Protein 2CUE (pdb70)

Nearest PDB structures (foldseek):
  2cue-assembly1_A  TM=8.476E-01  e=3.199E-11  Homo sapiens
  8p7g-assembly1_A  TM=8.391E-01  e=2.201E-05  Homo sapiens
  2r5z-assembly1_A  TM=8.956E-01  e=1.218E-03  Drosophila melanogaster
  2da1-assembly1_A  TM=7.065E-01  e=2.478E-04  Homo sapiens
  2r5y-assembly1_A  TM=8.578E-01  e=1.475E-03  Drosophila melanogaster

GO terms:
  GO:1990837 sequence-specific double-stranded DNA binding (F, IDA)
  GO:0001568 blood vessel development (P, IMP)
  GO:0042593 glucose homeostasis (P, IMP)
  GO:0061072 iris morphogenesis (P, IMP)
  GO:0061303 cornea development in camera-type eye (P, IMP)
  GO:0001654 eye development (P, TAS)
  GO:0003677 DNA binding (F, TAS)
  GO:0003700 DNA-binding transcription factor activity (F, TAS)
  GO:0009887 animal organ morphogenesis (P, TAS)
  GO:0007417 central nervous system development (P, TAS)
  GO:0007601 visual perception (P, TAS)
  GO:0005515 protein binding (F, IPI)
  GO:0000785 chromatin (C, IDA)
  GO:0000978 RNA polymerase II cis-regulatory region sequence-specific DNA binding (F, IDA)
  GO:0000981 DNA-binding transcription factor activity, RNA polymerase II-specific (F, IDA)
  GO:0001228 DNA-binding transcription activator activity, RNA polymerase II-specific (F, IDA)
  GO:1902895 positive regulation of miRNA transcription (P, IDA)
  GO:0003322 pancreatic A cell development (P, IMP)
  GO:0045893 positive regulation of DNA-templated transcription (P, IMP)
  GO:0045944 positive regulation of transcription by RNA polymerase II (P, IMP)

Secondary structure (DSSP, 8-state):
--S--SS------S-HHHHHHHHHHHTT-SS--HHHHHHHHHHTT--HHHHHHHHHHHHHHHHHHHHHHHHH--SS----

Organism: Homo sapiens (NCBI:txid9606)

Sequence (80 aa):
GSSGSSGQRNRTSFTQEQIEALEKEFERTHYPDVFARERLAAKIDLPEARIQVWFSNRRAKWRREEKLRNQRRQSGPSSGGSSGSSGQRNRTSFTQEQIEALEKEFERTHYPDVFARERLAAKIDLPEARIQVWFSNRRAKWRREEKLRNQRRQSGPSSGGSSGSSGQRNRTSFTQEQIEALEKEFERTHYPDVFARERLAAKIDLPEARIQVWFSNRRAKWRREEKLRNQRRQSGPSSGGSSGSSGQRNRTSFTQEQIEALEKEFERTHYPDVFARERLAAKIDLPEARIQVWFSNRRAKWRREEKLRNQRRQSGPSSGGSSGSSGQRNRTSFTQEQIEALEKEFERTHYPDVFARERLAAKIDLPEARIQVWFSNRRAKWRREEKLRNQRRQSGPSSGGSSGSSGQRNRTSFTQEQIEALEKEFERTHYPDVFARERLAAKIDLPEARIQVWFSNRRAKWRREEKLRNQRRQSGPSSGGSSGSSGQRNRTSFTQEQIEALEKEFERTHYPDVFARERLAAKIDLPEARIQVWFSNRRAKWRREEKLRNQRRQSGPSSGGSSGSSGQRNRTSFTQEQIEALEKEFERTHYPDVFARERLAAKIDLPEARIQVWFSNRRAKWRREEKLRNQRRQSGPSSGGSSGSSGQRNRTSFTQEQIEALEKEFERTHYPDVFARERLAAKIDLPEARIQVWFSNRRAKWRREEKLRNQRRQSGPSSGGSSGSSGQRNRTSFTQEQIEALEKEFERTHYPDVFARERLAAKIDLPEARIQVWFSNRRAKWRREEKLRNQRRQSGPSSGGSSGSSGQRNRTSFTQEQIEALEKEFERTHYPDVFARERLAAKIDLPEARIQVWFSNRRAKWRREEKLRNQRRQSGPSSGGSSGSSGQRNRTSFTQEQIEALEKEFERTHYPDVFARERLAAKIDLPEARIQVWFSNRRAKWRREEKLRNQRRQSGPSSGGSSGSSGQRNRTSFTQEQIEALEKEFERTHYPDVFARERLAAKIDLPEARIQVWFSNRRAKWRREEKLRNQRRQSGPSSGGSSGSSGQRNRTSFTQEQIEALEKEFERTHYPDVFARERLAAKIDLPEARIQVWFSNRRAKWRREEKLRNQRRQSGPSSGGSSGSSGQRNRTSFTQEQIEALEKEFERTHYPDVFARERLAAKIDLPEARIQVWFSNRRAKWRREEKLRNQRRQSGPSSGGSSGSSGQRNRTSFTQEQIEALEKEFERTHYPDVFARERLAAKIDLPEARIQVWFSNRRAKWRREEKLRNQRRQSGPSSGGSSGSSGQRNRTSFTQEQIEALEKEFERTHYPDVFARERLAAKIDLPEARIQVWFSNRRAKWRREEKLRNQRRQSGPSSGGSSGSSGQRNRTSFTQEQIEALEKEFERTHYPDVFARERLAAKIDLPEARIQVWFSNRRAKWRREEKLRNQRRQSGPSSGGSSGSSGQRNRTSFTQEQIEALEKEFERTHYPDVFARERLAAKIDLPEARIQVWFSNRRAKWRREEKLRNQRRQSGPSSGGSSGSSGQRNRTSFTQEQIEALEKEFERTHYPDVFARERLAAKIDLPEARIQVWFSNRRAKWRREEKLRNQRRQSGPSSG

Radius of gyration: 16.97 Å; Cα contacts (8 Å, |Δi|>4): 33; chains: 1; bounding box: 34×49×39 Å

InterPro domains:
  IPR001356 Homeodomain [PF00046] (212-267)
  IPR001356 Homeodomain [PS50071] (208-268)
  IPR001356 Homeodomain [SM00389] (210-272)
  IPR001356 Homeodomain [cd00086] (212-269)
  IPR001523 Paired domain [PF00292] (4-128)
  IPR001523 Paired domain [PR00027] (8-23)
  IPR001523 Paired domain [PR00027] (26-44)
  IPR001523 Paired domain [PR00027] (46-63)
  IPR001523 Paired domain [PR00027] (64-81)
  IPR001523 Paired domain [PS51057] (4-130)
  IPR001523 Paired domain [SM00351] (4-128)
  IPR001523 Paired domain [cd00131] (5-131)
  IPR009057 Homedomain-like superfamily [SSF46689] (6-129)
  IPR009057 Homedomain-like superfamily [SSF46689] (191-269)
  IPR017970 Homeobox, conserved site [PS00027] (243-266)
  IPR036388 Winged helix-like DNA-binding domain superfamily [G3DSA:1.10.10.10] (1-72)
  IPR036388 Winged helix-like DNA-binding domain superfamily [G3DSA:1.10.10.10] (73-137)
  IPR043182 Paired DNA-binding site [PS00034] (38-54)
  IPR043565 PAX family [PTHR45636] (2-387)

Solvent-accessible surface area: 7142 Å² total; per-residue (Å²): 136,126,111,77,97,102,74,135,196,114,180,97,97,37,72,125,120,29,46,82,9,0,97,148,18,17,139,192,41,44,134,1,106,72,169,22,43,94,196,11,21,83,137,10,124,22,73,65,59,108,0,78,69,9,0,52,95,49,56,64,81,120,168,140,93,81,125,100,164,65,137,167,178,126,119,37,128,104,108,124

Foldseek 3Di:
DPDDDDDDDDDPPADPQLVVLLVVLCVVPLDQPCVRLVVSCVVRVHDSVVSVVVSVVVVVVCVVVVVVVVVVVPDDDDPD

CATH classification: 1.10.10.60

Structure (mmCIF, N/CA/C/O backbone):
data_2CUE
#
_entry.id   2CUE
#
loop_
_atom_site.group_PDB
_atom_site.id
_atom_site.type_symbol
_atom_site.label_atom_id
_atom_site.label_alt_id
_atom_site.label_comp_id
_atom_site.label_asym_id
_atom_site.label_entity_id
_atom_site.label_seq_id
_atom_site.pdbx_PDB_ins_code
_atom_site.Cartn_x
_atom_site.Cartn_y
_atom_site.Cartn_z
_atom_site.occupancy
_atom_site.B_iso_or_equiv
_atom_site.auth_seq_id
_atom_site.auth_comp_id
_atom_site.auth_asym_id
_atom_site.auth_atom_id
_atom_site.pdbx_PDB_model_num
ATOM 1 N N . GLY A 1 1 ? 13.680 6.466 27.174 1.00 0.00 1 GLY A N 1
ATOM 2 C CA . GLY A 1 1 ? 14.383 7.360 26.272 1.00 0.00 1 GLY A CA 1
ATOM 3 C C . GLY A 1 1 ? 14.022 8.815 26.498 1.00 0.00 1 GLY A C 1
ATOM 4 O O . GLY A 1 1 ? 13.050 9.120 27.189 1.00 0.00 1 GLY A O 1
ATOM 8 N N . SER A 1 2 ? 14.806 9.715 25.915 1.00 0.00 2 SER A N 1
ATOM 9 C CA . SER A 1 2 ? 14.567 11.146 26.060 1.00 0.00 2 SER A CA 1
ATOM 10 C C . SER A 1 2 ? 13.861 11.707 24.829 1.00 0.00 2 SER A C 1
ATOM 11 O O . SER A 1 2 ? 12.726 12.174 24.911 1.00 0.00 2 SER A O 1
ATOM 19 N N . SER A 1 3 ? 14.543 11.657 23.690 1.00 0.00 3 SER A N 1
ATOM 20 C CA . SER A 1 3 ? 13.984 12.163 22.442 1.00 0.00 3 SER A CA 1
ATOM 21 C C . SER A 1 3 ? 13.793 11.033 21.434 1.00 0.00 3 SER A C 1
ATOM 22 O O . SER A 1 3 ? 14.755 10.388 21.018 1.00 0.00 3 SER A O 1
ATOM 30 N N . GLY A 1 4 ? 12.543 10.798 21.046 1.00 0.00 4 GLY A N 1
ATOM 31 C CA . GLY A 1 4 ? 12.247 9.747 20.091 1.00 0.00 4 GLY A CA 1
ATOM 32 C C . GLY A 1 4 ? 11.570 10.273 18.841 1.00 0.00 4 GLY A C 1
ATOM 33 O O . GLY A 1 4 ? 11.893 11.360 18.363 1.00 0.00 4 GLY A O 1
ATOM 37 N N . SER A 1 5 ? 10.631 9.498 18.309 1.00 0.00 5 SER A N 1
ATOM 38 C CA . SER A 1 5 ? 9.910 9.889 17.102 1.00 0.00 5 SER A CA 1
ATOM 39 C C . SER A 1 5 ? 8.786 8.905 16.798 1.00 0.00 5 SER A C 1
ATOM 40 O O . SER A 1 5 ? 8.699 7.837 17.404 1.00 0.00 5 SER A O 1
ATOM 48 N N . SER A 1 6 ? 7.925 9.272 15.854 1.00 0.00 6 SER A N 1
ATOM 49 C CA . SER A 1 6 ? 6.803 8.424 15.470 1.00 0.00 6 SER A CA 1
ATOM 50 C C . SER A 1 6 ? 6.786 8.194 13.962 1.00 0.00 6 SER A C 1
ATOM 51 O O . SER A 1 6 ? 6.873 9.138 13.178 1.00 0.00 6 SER A O 1
ATOM 59 N N . GLY A 1 7 ? 6.674 6.930 13.564 1.00 0.00 7 GLY A N 1
ATOM 60 C CA . GLY A 1 7 ? 6.649 6.597 12.151 1.00 0.00 7 GLY A CA 1
ATOM 61 C C . GLY A 1 7 ? 7.888 7.074 11.421 1.00 0.00 7 GLY A C 1
ATOM 62 O O . GLY A 1 7 ? 7.883 8.145 10.813 1.00 0.00 7 GLY A O 1
ATOM 66 N N . GLN A 1 8 ? 8.952 6.281 11.482 1.00 0.00 8 GLN A N 1
ATOM 67 C CA . GLN A 1 8 ? 10.205 6.631 10.821 1.00 0.00 8 GLN A CA 1
ATOM 68 C C . GLN A 1 8 ? 10.726 5.464 9.990 1.00 0.00 8 GLN A C 1
ATOM 69 O O . GLN A 1 8 ? 10.617 4.305 10.392 1.00 0.00 8 GLN A O 1
ATOM 83 N N . ARG A 1 9 ? 11.293 5.777 8.829 1.00 0.00 9 ARG A N 1
ATOM 84 C CA . ARG A 1 9 ? 11.830 4.753 7.941 1.00 0.00 9 ARG A CA 1
ATOM 85 C C . ARG A 1 9 ? 13.292 4.465 8.265 1.00 0.00 9 ARG A C 1
ATOM 86 O O . ARG A 1 9 ? 14.134 5.361 8.234 1.00 0.00 9 ARG A O 1
ATOM 107 N N . ASN A 1 10 ? 13.587 3.207 8.578 1.00 0.00 10 ASN A N 1
ATOM 108 C CA . ASN A 1 10 ? 14.947 2.800 8.910 1.00 0.00 10 ASN A CA 1
ATOM 109 C C . ASN A 1 10 ? 15.604 2.085 7.733 1.00 0.00 10 ASN A C 1
ATOM 110 O O . ASN A 1 10 ? 16.741 2.383 7.368 1.00 0.00 10 ASN A O 1
ATOM 121 N N . ARG A 1 11 ? 14.879 1.140 7.143 1.00 0.00 11 ARG A N 1
ATOM 122 C CA . ARG A 1 11 ? 15.391 0.383 6.007 1.00 0.00 11 ARG A CA 1
ATOM 123 C C . ARG A 1 11 ? 14.247 -0.155 5.152 1.00 0.00 11 ARG A C 1
ATOM 124 O O . ARG A 1 11 ? 13.114 -0.280 5.618 1.00 0.00 11 ARG A O 1
ATOM 145 N N . THR A 1 12 ? 14.550 -0.470 3.897 1.00 0.00 12 THR A N 1
ATOM 146 C CA . THR A 1 12 ? 13.549 -0.991 2.976 1.00 0.00 12 THR A CA 1
ATOM 147 C C . THR A 1 12 ? 14.008 -2.303 2.349 1.00 0.00 12 THR A C 1
ATOM 148 O O . THR A 1 12 ? 15.197 -2.500 2.100 1.00 0.00 12 THR A O 1
ATOM 159 N N . SER A 1 13 ? 13.058 -3.198 2.096 1.00 0.00 13 SER A N 1
ATOM 160 C CA . SER A 1 13 ? 13.366 -4.493 1.501 1.00 0.00 13 SER A CA 1
ATOM 161 C C . SER A 1 13 ? 13.061 -4.490 0.006 1.00 0.00 13 SER A C 1
ATOM 162 O O . SER A 1 13 ? 13.919 -4.812 -0.815 1.00 0.00 13 SER A O 1
ATOM 170 N N . PHE A 1 14 ? 11.831 -4.122 -0.341 1.00 0.00 14 PHE A N 1
ATOM 171 C CA . PHE A 1 14 ? 11.411 -4.077 -1.736 1.00 0.00 14 PHE A CA 1
ATOM 172 C C . PHE A 1 14 ? 12.153 -2.978 -2.492 1.00 0.00 14 PHE A C 1
ATOM 173 O O . PHE A 1 14 ? 12.832 -2.145 -1.892 1.00 0.00 14 PHE A O 1
ATOM 190 N N . THR A 1 15 ? 12.019 -2.984 -3.815 1.00 0.00 15 THR A N 1
ATOM 191 C CA . THR A 1 15 ? 12.676 -1.991 -4.654 1.00 0.00 15 THR A CA 1
ATOM 192 C C . THR A 1 15 ? 11.656 -1.109 -5.365 1.00 0.00 15 THR A C 1
ATOM 193 O O . THR A 1 15 ? 10.550 -1.551 -5.674 1.00 0.00 15 THR A O 1
ATOM 204 N N . GLN A 1 16 ? 12.036 0.139 -5.619 1.00 0.00 16 GLN A N 1
ATOM 205 C CA . GLN A 1 16 ? 11.152 1.083 -6.293 1.00 0.00 16 GLN A CA 1
ATOM 206 C C . GLN A 1 16 ? 10.510 0.446 -7.522 1.00 0.00 16 GLN A C 1
ATOM 207 O O . GLN A 1 16 ? 9.348 0.708 -7.831 1.00 0.00 16 GLN A O 1
ATOM 221 N N . GLU A 1 17 ? 11.275 -0.390 -8.216 1.00 0.00 17 GLU A N 1
ATOM 222 C CA . GLU A 1 17 ? 10.780 -1.063 -9.412 1.00 0.00 17 GLU A CA 1
ATOM 223 C C . GLU A 1 17 ? 9.633 -2.010 -9.067 1.00 0.00 17 GLU A C 1
ATOM 224 O O . GLU A 1 17 ? 8.703 -2.186 -9.854 1.00 0.00 17 GLU A O 1
ATOM 236 N N . GLN A 1 18 ? 9.710 -2.617 -7.886 1.00 0.00 18 GLN A N 1
ATOM 237 C CA . GLN A 1 18 ? 8.681 -3.548 -7.439 1.00 0.00 18 GLN A CA 1
ATOM 238 C C . GLN A 1 18 ? 7.524 -2.804 -6.780 1.00 0.00 18 GLN A C 1
ATOM 239 O O . GLN A 1 18 ? 6.366 -3.207 -6.900 1.00 0.00 18 GLN A O 1
ATOM 253 N N . ILE A 1 19 ? 7.845 -1.718 -6.086 1.00 0.00 19 ILE A N 1
ATOM 254 C CA . ILE A 1 19 ? 6.831 -0.917 -5.410 1.00 0.00 19 ILE A CA 1
ATOM 255 C C . ILE A 1 19 ? 5.881 -0.272 -6.412 1.00 0.00 19 ILE A C 1
ATOM 256 O O . ILE A 1 19 ? 4.663 -0.302 -6.235 1.00 0.00 19 ILE A O 1
ATOM 272 N N . GLU A 1 20 ? 6.445 0.310 -7.466 1.00 0.00 20 GLU A N 1
ATOM 273 C CA . GLU A 1 20 ? 5.647 0.961 -8.497 1.00 0.00 20 GLU A CA 1
ATOM 274 C C . GLU A 1 20 ? 4.540 0.036 -8.994 1.00 0.00 20 GLU A C 1
ATOM 275 O O . GLU A 1 20 ? 3.400 0.460 -9.179 1.00 0.00 20 GLU A O 1
ATOM 287 N N . ALA A 1 21 ? 4.887 -1.228 -9.210 1.00 0.00 21 ALA A N 1
ATOM 288 C CA . ALA A 1 21 ? 3.923 -2.214 -9.685 1.00 0.00 21 ALA A CA 1
ATOM 289 C C . ALA A 1 21 ? 2.993 -2.657 -8.560 1.00 0.00 21 ALA A C 1
ATOM 290 O O . ALA A 1 21 ? 1.830 -2.988 -8.796 1.00 0.00 21 ALA A O 1
ATOM 297 N N . LEU A 1 22 ? 3.511 -2.662 -7.337 1.00 0.00 22 LEU A N 1
ATOM 298 C CA . LEU A 1 22 ? 2.727 -3.066 -6.175 1.00 0.00 22 LEU A CA 1
ATOM 299 C C . LEU A 1 22 ? 1.717 -1.987 -5.798 1.00 0.00 22 LEU A C 1
ATOM 300 O O . LEU A 1 22 ? 0.662 -2.280 -5.238 1.00 0.00 22 LEU A O 1
ATOM 316 N N . GLU A 1 23 ? 2.049 -0.737 -6.111 1.00 0.00 23 GLU A N 1
ATOM 317 C CA . GLU A 1 23 ? 1.169 0.384 -5.806 1.00 0.00 23 GLU A CA 1
ATOM 318 C C . GLU A 1 23 ? 0.062 0.507 -6.848 1.00 0.00 23 GLU A C 1
ATOM 319 O O . GLU A 1 23 ? -1.071 0.871 -6.528 1.00 0.00 23 GLU A O 1
ATOM 331 N N . LYS A 1 24 ? 0.395 0.199 -8.097 1.00 0.00 24 LYS A N 1
ATOM 332 C CA . LYS A 1 24 ? -0.568 0.273 -9.188 1.00 0.00 24 LYS A CA 1
ATOM 333 C C . LYS A 1 24 ? -1.660 -0.780 -9.021 1.00 0.00 24 LYS A C 1
ATOM 334 O O . LYS A 1 24 ? -2.807 -0.564 -9.413 1.00 0.00 24 LYS A O 1
ATOM 353 N N . GLU A 1 25 ? -1.295 -1.915 -8.437 1.00 0.00 25 GLU A N 1
ATOM 354 C CA . GLU A 1 25 ? -2.245 -3.001 -8.218 1.00 0.00 25 GLU A CA 1
ATOM 355 C C . GLU A 1 25 ? -3.078 -2.750 -6.965 1.00 0.00 25 GLU A C 1
ATOM 356 O O . GLU A 1 25 ? -4.189 -3.265 -6.831 1.00 0.00 25 GLU A O 1
ATOM 368 N N . PHE A 1 26 ? -2.533 -1.957 -6.048 1.00 0.00 26 PHE A N 1
ATOM 369 C CA . PHE A 1 26 ? -3.225 -1.639 -4.805 1.00 0.00 26 PHE A CA 1
ATOM 370 C C . PHE A 1 26 ? -4.259 -0.539 -5.023 1.00 0.00 26 PHE A C 1
ATOM 371 O O . PHE A 1 26 ? -5.364 -0.596 -4.485 1.00 0.00 26 PHE A O 1
ATOM 388 N N . GLU A 1 27 ? -3.890 0.463 -5.816 1.00 0.00 27 GLU A N 1
ATOM 389 C CA . GLU A 1 27 ? -4.785 1.577 -6.105 1.00 0.00 27 GLU A CA 1
ATOM 390 C C . GLU A 1 27 ? -6.097 1.080 -6.705 1.00 0.00 27 GLU A C 1
ATOM 391 O O . GLU A 1 27 ? -7.127 1.748 -6.612 1.00 0.00 27 GLU A O 1
ATOM 403 N N . ARG A 1 28 ? -6.050 -0.096 -7.323 1.00 0.00 28 ARG A N 1
ATOM 404 C CA . ARG A 1 28 ? -7.233 -0.682 -7.941 1.00 0.00 28 ARG A CA 1
ATOM 405 C C . ARG A 1 28 ? -7.934 -1.636 -6.978 1.00 0.00 28 ARG A C 1
ATOM 406 O O . ARG A 1 28 ? -9.141 -1.536 -6.756 1.00 0.00 28 ARG A O 1
ATOM 427 N N . THR A 1 29 ? -7.168 -2.562 -6.409 1.00 0.00 29 THR A N 1
ATOM 428 C CA . THR A 1 29 ? -7.715 -3.535 -5.472 1.00 0.00 29 THR A CA 1
ATOM 429 C C . THR A 1 29 ? -6.804 -3.703 -4.261 1.00 0.00 29 THR A C 1
ATOM 430 O O . THR A 1 29 ? -5.613 -3.979 -4.401 1.00 0.00 29 THR A O 1
ATOM 441 N N . HIS A 1 30 ? -7.373 -3.535 -3.071 1.00 0.00 30 HIS A N 1
ATOM 442 C CA . HIS A 1 30 ? -6.611 -3.669 -1.834 1.00 0.00 30 HIS A CA 1
ATOM 443 C C . HIS A 1 30 ? -6.384 -5.139 -1.493 1.00 0.00 30 HIS A C 1
ATOM 444 O O . HIS A 1 30 ? -5.564 -5.468 -0.636 1.00 0.00 30 HIS A O 1
ATOM 459 N N . TYR A 1 31 ? -7.115 -6.018 -2.170 1.00 0.00 31 TYR A N 1
ATOM 460 C CA . TYR A 1 31 ? -6.995 -7.452 -1.937 1.00 0.00 31 TYR A CA 1
ATOM 461 C C . TYR A 1 31 ? -6.914 -8.214 -3.256 1.00 0.00 31 TYR A C 1
ATOM 462 O O . TYR A 1 31 ? -7.898 -8.772 -3.742 1.00 0.00 31 TYR A O 1
ATOM 480 N N . PRO A 1 32 ? -5.713 -8.238 -3.851 1.00 0.00 32 PRO A N 1
ATOM 481 C CA . PRO A 1 32 ? -5.472 -8.929 -5.122 1.00 0.00 32 PRO A CA 1
ATOM 482 C C . PRO A 1 32 ? -5.542 -10.446 -4.980 1.00 0.00 32 PRO A C 1
ATOM 483 O O . PRO A 1 32 ? -4.648 -11.066 -4.403 1.00 0.00 32 PRO A O 1
ATOM 494 N N . ASP A 1 33 ? -6.607 -11.036 -5.510 1.00 0.00 33 ASP A N 1
ATOM 495 C CA . ASP A 1 33 ? -6.792 -12.481 -5.443 1.00 0.00 33 ASP A CA 1
ATOM 496 C C . ASP A 1 33 ? -5.559 -13.212 -5.965 1.00 0.00 33 ASP A C 1
ATOM 497 O O . ASP A 1 33 ? -4.582 -12.586 -6.376 1.00 0.00 33 ASP A O 1
ATOM 506 N N . VAL A 1 34 ? -5.612 -14.540 -5.945 1.00 0.00 34 VAL A N 1
ATOM 507 C CA . VAL A 1 34 ? -4.499 -15.356 -6.416 1.00 0.00 34 VAL A CA 1
ATOM 508 C C . VAL A 1 34 ? -4.154 -15.032 -7.865 1.00 0.00 34 VAL A C 1
ATOM 509 O O . VAL A 1 34 ? -2.990 -15.071 -8.262 1.00 0.00 34 VAL A O 1
ATOM 522 N N . PHE A 1 35 ? -5.176 -14.710 -8.653 1.00 0.00 35 PHE A N 1
ATOM 523 C CA . PHE A 1 35 ? -4.982 -14.379 -10.059 1.00 0.00 35 PHE A CA 1
ATOM 524 C C . PHE A 1 35 ? -4.210 -13.071 -10.209 1.00 0.00 35 PHE A C 1
ATOM 525 O O . PHE A 1 35 ? -3.609 -12.809 -11.250 1.00 0.00 35 PHE A O 1
ATOM 542 N N . ALA A 1 36 ? -4.232 -12.255 -9.160 1.00 0.00 36 ALA A N 1
ATOM 543 C CA . ALA A 1 36 ? -3.533 -10.976 -9.173 1.00 0.00 36 ALA A CA 1
ATOM 544 C C . ALA A 1 36 ? -2.134 -11.109 -8.584 1.00 0.00 36 ALA A C 1
ATOM 545 O O . ALA A 1 36 ? -1.152 -10.678 -9.190 1.00 0.00 36 ALA A O 1
ATOM 552 N N . ARG A 1 37 ? -2.049 -11.707 -7.401 1.00 0.00 37 ARG A N 1
ATOM 553 C CA . ARG A 1 37 ? -0.768 -11.895 -6.729 1.00 0.00 37 ARG A CA 1
ATOM 554 C C . ARG A 1 37 ? 0.175 -12.739 -7.583 1.00 0.00 37 ARG A C 1
ATOM 555 O O . ARG A 1 37 ? 1.379 -12.492 -7.623 1.00 0.00 37 ARG A O 1
ATOM 576 N N . GLU A 1 38 ? -0.383 -13.735 -8.264 1.00 0.00 38 GLU A N 1
ATOM 577 C CA . GLU A 1 38 ? 0.408 -14.615 -9.115 1.00 0.00 38 GLU A CA 1
ATOM 578 C C . GLU A 1 38 ? 0.955 -13.858 -10.321 1.00 0.00 38 GLU A C 1
ATOM 579 O O . GLU A 1 38 ? 2.163 -13.838 -10.560 1.00 0.00 38 GLU A O 1
ATOM 591 N N . ARG A 1 39 ? 0.057 -13.236 -11.079 1.00 0.00 39 ARG A N 1
ATOM 592 C CA . ARG A 1 39 ? 0.449 -12.480 -12.261 1.00 0.00 39 ARG A CA 1
ATOM 593 C C . ARG A 1 39 ? 1.488 -11.418 -11.909 1.00 0.00 39 ARG A C 1
ATOM 594 O O . ARG A 1 39 ? 2.463 -11.224 -12.636 1.00 0.00 39 ARG A O 1
ATOM 615 N N . LEU A 1 40 ? 1.272 -10.735 -10.791 1.00 0.00 40 LEU A N 1
ATOM 616 C CA . LEU A 1 40 ? 2.189 -9.694 -10.342 1.00 0.00 40 LEU A CA 1
ATOM 617 C C . LEU A 1 40 ? 3.515 -10.295 -9.886 1.00 0.00 40 LEU A C 1
ATOM 618 O O . LEU A 1 40 ? 4.578 -9.716 -10.105 1.00 0.00 40 LEU A O 1
ATOM 634 N N . ALA A 1 41 ? 3.443 -11.460 -9.250 1.00 0.00 41 ALA A N 1
ATOM 635 C CA . ALA A 1 41 ? 4.637 -12.143 -8.768 1.00 0.00 41 ALA A CA 1
ATOM 636 C C . ALA A 1 41 ? 5.731 -12.152 -9.830 1.00 0.00 41 ALA A C 1
ATOM 637 O O . ALA A 1 41 ? 6.914 -12.015 -9.518 1.00 0.00 41 ALA A O 1
ATOM 644 N N . ALA A 1 42 ? 5.328 -12.316 -11.085 1.00 0.00 42 ALA A N 1
ATOM 645 C CA . ALA A 1 42 ? 6.275 -12.342 -12.194 1.00 0.00 42 ALA A CA 1
ATOM 646 C C . ALA A 1 42 ? 6.493 -10.944 -12.763 1.00 0.00 42 ALA A C 1
ATOM 647 O O . ALA A 1 42 ? 7.481 -10.690 -13.452 1.00 0.00 42 ALA A O 1
ATOM 654 N N . LYS A 1 43 ? 5.564 -10.040 -12.470 1.00 0.00 43 LYS A N 1
ATOM 655 C CA . LYS A 1 43 ? 5.655 -8.667 -12.952 1.00 0.00 43 LYS A CA 1
ATOM 656 C C . LYS A 1 43 ? 6.735 -7.896 -12.200 1.00 0.00 43 LYS A C 1
ATOM 657 O O . LYS A 1 43 ? 7.363 -6.992 -12.751 1.00 0.00 43 LYS A O 1
ATOM 676 N N . ILE A 1 44 ? 6.947 -8.261 -10.940 1.00 0.00 44 ILE A N 1
ATOM 677 C CA . ILE A 1 44 ? 7.953 -7.605 -10.114 1.00 0.00 44 ILE A CA 1
ATOM 678 C C . ILE A 1 44 ? 8.965 -8.613 -9.576 1.00 0.00 44 ILE A C 1
ATOM 679 O O . ILE A 1 44 ? 9.841 -8.265 -8.784 1.00 0.00 44 ILE A O 1
ATOM 695 N N . ASP A 1 45 ? 8.838 -9.861 -10.014 1.00 0.00 45 ASP A N 1
ATOM 696 C CA . ASP A 1 45 ? 9.743 -10.918 -9.579 1.00 0.00 45 ASP A CA 1
ATOM 697 C C . ASP A 1 45 ? 9.708 -11.074 -8.062 1.00 0.00 45 ASP A C 1
ATOM 698 O O . ASP A 1 45 ? 10.745 -11.043 -7.400 1.00 0.00 45 ASP A O 1
ATOM 707 N N . LEU A 1 46 ? 8.507 -11.241 -7.517 1.00 0.00 46 LEU A N 1
ATOM 708 C CA . LEU A 1 46 ? 8.336 -11.400 -6.077 1.00 0.00 46 LEU A CA 1
ATOM 709 C C . LEU A 1 46 ? 7.454 -12.605 -5.765 1.00 0.00 46 LEU A C 1
ATOM 710 O O . LEU A 1 46 ? 6.558 -12.965 -6.528 1.00 0.00 46 LEU A O 1
ATOM 726 N N . PRO A 1 47 ? 7.712 -13.244 -4.613 1.00 0.00 47 PRO A N 1
ATOM 727 C CA . PRO A 1 47 ? 6.951 -14.416 -4.171 1.00 0.00 47 PRO A CA 1
ATOM 728 C C . PRO A 1 47 ? 5.523 -14.063 -3.769 1.00 0.00 47 PRO A C 1
ATOM 729 O O . PRO A 1 47 ? 5.293 -13.085 -3.058 1.00 0.00 47 PRO A O 1
ATOM 740 N N . GLU A 1 48 ? 4.568 -14.865 -4.229 1.00 0.00 48 GLU A N 1
ATOM 741 C CA . GLU A 1 48 ? 3.162 -14.635 -3.917 1.00 0.00 48 GLU A CA 1
ATOM 742 C C . GLU A 1 48 ? 2.976 -14.344 -2.430 1.00 0.00 48 GLU A C 1
ATOM 743 O O . GLU A 1 48 ? 1.972 -13.757 -2.024 1.00 0.00 48 GLU A O 1
ATOM 755 N N . ALA A 1 49 ? 3.948 -14.757 -1.626 1.00 0.00 49 ALA A N 1
ATOM 756 C CA . ALA A 1 49 ? 3.893 -14.539 -0.185 1.00 0.00 49 ALA A CA 1
ATOM 757 C C . ALA A 1 49 ? 4.248 -13.099 0.166 1.00 0.00 49 ALA A C 1
ATOM 758 O O . ALA A 1 49 ? 3.627 -12.491 1.038 1.00 0.00 49 ALA A O 1
ATOM 765 N N . ARG A 1 50 ? 5.251 -12.557 -0.518 1.00 0.00 50 ARG A N 1
ATOM 766 C CA . ARG A 1 50 ? 5.690 -11.189 -0.275 1.00 0.00 50 ARG A CA 1
ATOM 767 C C . ARG A 1 50 ? 4.560 -10.200 -0.547 1.00 0.00 50 ARG A C 1
ATOM 768 O O . ARG A 1 50 ? 4.237 -9.364 0.298 1.00 0.00 50 ARG A O 1
ATOM 789 N N . ILE A 1 51 ? 3.965 -10.300 -1.731 1.00 0.00 51 ILE A N 1
ATOM 790 C CA . ILE A 1 51 ? 2.872 -9.415 -2.112 1.00 0.00 51 ILE A CA 1
ATOM 791 C C . ILE A 1 51 ? 1.836 -9.308 -0.998 1.00 0.00 51 ILE A C 1
ATOM 792 O O . ILE A 1 51 ? 1.413 -8.211 -0.636 1.00 0.00 51 ILE A O 1
ATOM 808 N N . GLN A 1 52 ? 1.434 -10.454 -0.459 1.00 0.00 52 GLN A N 1
ATOM 809 C CA . GLN A 1 52 ? 0.449 -10.488 0.615 1.00 0.00 52 GLN A CA 1
ATOM 810 C C . GLN A 1 52 ? 0.837 -9.533 1.740 1.00 0.00 52 GLN A C 1
ATOM 811 O O . GLN A 1 52 ? 0.006 -8.770 2.234 1.00 0.00 52 GLN A O 1
ATOM 825 N N . VAL A 1 53 ? 2.103 -9.581 2.141 1.00 0.00 53 VAL A N 1
ATOM 826 C CA . VAL A 1 53 ? 2.601 -8.720 3.206 1.00 0.00 53 VAL A CA 1
ATOM 827 C C . VAL A 1 53 ? 2.551 -7.253 2.795 1.00 0.00 53 VAL A C 1
ATOM 828 O O . VAL A 1 53 ? 1.862 -6.446 3.420 1.00 0.00 53 VAL A O 1
ATOM 841 N N . TRP A 1 54 ? 3.286 -6.915 1.742 1.00 0.00 54 TRP A N 1
ATOM 842 C CA . TRP A 1 54 ? 3.324 -5.543 1.248 1.00 0.00 54 TRP A CA 1
ATOM 843 C C . TRP A 1 54 ? 1.928 -4.930 1.230 1.00 0.00 54 TRP A C 1
ATOM 844 O O . TRP A 1 54 ? 1.741 -3.779 1.626 1.00 0.00 54 TRP A O 1
ATOM 865 N N . PHE A 1 55 ? 0.952 -5.705 0.772 1.00 0.00 55 PHE A N 1
ATOM 866 C CA . PHE A 1 55 ? -0.428 -5.237 0.704 1.00 0.00 55 PHE A CA 1
ATOM 867 C C . PHE A 1 55 ? -1.027 -5.105 2.100 1.00 0.00 55 PHE A C 1
ATOM 868 O O . PHE A 1 55 ? -1.813 -4.196 2.367 1.00 0.00 55 PHE A O 1
ATOM 885 N N . SER A 1 56 ? -0.651 -6.019 2.988 1.00 0.00 56 SER A N 1
ATOM 886 C CA . SER A 1 56 ? -1.153 -6.008 4.357 1.00 0.00 56 SER A CA 1
ATOM 887 C C . SER A 1 56 ? -0.785 -4.706 5.060 1.00 0.00 56 SER A C 1
ATOM 888 O O . SER A 1 56 ? -1.655 -3.974 5.529 1.00 0.00 56 SER A O 1
ATOM 896 N N . ASN A 1 57 ? 0.512 -4.424 5.130 1.00 0.00 57 ASN A N 1
ATOM 897 C CA . ASN A 1 57 ? 0.997 -3.211 5.776 1.00 0.00 57 ASN A CA 1
ATOM 898 C C . ASN A 1 57 ? 0.363 -1.971 5.152 1.00 0.00 57 ASN A C 1
ATOM 899 O O . ASN A 1 57 ? 0.071 -0.995 5.844 1.00 0.00 57 ASN A O 1
ATOM 910 N N . ARG A 1 58 ? 0.153 -2.018 3.840 1.00 0.00 58 ARG A N 1
ATOM 911 C CA . ARG A 1 58 ? -0.446 -0.899 3.122 1.00 0.00 58 ARG A CA 1
ATOM 912 C C . ARG A 1 58 ? -1.811 -0.546 3.706 1.00 0.00 58 ARG A C 1
ATOM 913 O O . ARG A 1 58 ? -2.082 0.613 4.020 1.00 0.00 58 ARG A O 1
ATOM 934 N N . ARG A 1 59 ? -2.666 -1.553 3.848 1.00 0.00 59 ARG A N 1
ATOM 935 C CA . ARG A 1 59 ? -4.003 -1.349 4.393 1.00 0.00 59 ARG A CA 1
ATOM 936 C C . ARG A 1 59 ? -3.953 -0.484 5.649 1.00 0.00 59 ARG A C 1
ATOM 937 O O . ARG A 1 59 ? -4.810 0.375 5.857 1.00 0.00 59 ARG A O 1
ATOM 958 N N . ALA A 1 60 ? -2.944 -0.715 6.480 1.00 0.00 60 ALA A N 1
ATOM 959 C CA . ALA A 1 60 ? -2.780 0.043 7.714 1.00 0.00 60 ALA A CA 1
ATOM 960 C C . ALA A 1 60 ? -2.381 1.486 7.423 1.00 0.00 60 ALA A C 1
ATOM 961 O O . ALA A 1 60 ? -2.694 2.396 8.191 1.00 0.00 60 ALA A O 1
ATOM 968 N N . LYS A 1 61 ? -1.688 1.689 6.308 1.00 0.00 61 LYS A N 1
ATOM 969 C CA . LYS A 1 61 ? -1.245 3.021 5.913 1.00 0.00 61 LYS A CA 1
ATOM 970 C C . LYS A 1 61 ? -2.355 3.769 5.180 1.00 0.00 61 LYS A C 1
ATOM 971 O O . LYS A 1 61 ? -2.351 4.997 5.118 1.00 0.00 61 LYS A O 1
ATOM 990 N N . TRP A 1 62 ? -3.303 3.018 4.630 1.00 0.00 62 TRP A N 1
ATOM 991 C CA . TRP A 1 62 ? -4.419 3.610 3.903 1.00 0.00 62 TRP A CA 1
ATOM 992 C C . TRP A 1 62 ? -5.580 3.916 4.843 1.00 0.00 62 TRP A C 1
ATOM 993 O O . TRP A 1 62 ? -6.182 4.988 4.771 1.00 0.00 62 TRP A O 1
ATOM 1014 N N . ARG A 1 63 ? -5.889 2.970 5.723 1.00 0.00 63 ARG A N 1
ATOM 1015 C CA . ARG A 1 63 ? -6.977 3.139 6.678 1.00 0.00 63 ARG A CA 1
ATOM 1016 C C . ARG A 1 63 ? -6.669 4.265 7.660 1.00 0.00 63 ARG A C 1
ATOM 1017 O O . ARG A 1 63 ? -7.571 4.973 8.111 1.00 0.00 63 ARG A O 1
ATOM 1038 N N . ARG A 1 64 ? -5.391 4.423 7.989 1.00 0.00 64 ARG A N 1
ATOM 1039 C CA . ARG A 1 64 ? -4.965 5.461 8.920 1.00 0.00 64 ARG A CA 1
ATOM 1040 C C . ARG A 1 64 ? -4.968 6.830 8.246 1.00 0.00 64 ARG A C 1
ATOM 1041 O O . ARG A 1 64 ? -5.334 7.833 8.859 1.00 0.00 64 ARG A O 1
ATOM 1062 N N . GLU A 1 65 ? -4.557 6.863 6.983 1.00 0.00 65 GLU A N 1
ATOM 1063 C CA . GLU A 1 65 ? -4.511 8.109 6.228 1.00 0.00 65 GLU A CA 1
ATOM 1064 C C . GLU A 1 65 ? -5.915 8.559 5.833 1.00 0.00 65 GLU A C 1
ATOM 1065 O O . GLU A 1 65 ? -6.355 9.648 6.199 1.00 0.00 65 GLU A O 1
ATOM 1077 N N . GLU A 1 66 ? -6.613 7.710 5.083 1.00 0.00 66 GLU A N 1
ATOM 1078 C CA . GLU A 1 66 ? -7.966 8.020 4.638 1.00 0.00 66 GLU A CA 1
ATOM 1079 C C . GLU A 1 66 ? -8.720 8.815 5.701 1.00 0.00 66 GLU A C 1
ATOM 1080 O O . GLU A 1 66 ? -9.465 9.743 5.386 1.00 0.00 66 GLU A O 1
ATOM 1092 N N . LYS A 1 67 ? -8.522 8.443 6.961 1.00 0.00 67 LYS A N 1
ATOM 1093 C CA . LYS A 1 67 ? -9.181 9.118 8.071 1.00 0.00 67 LYS A CA 1
ATOM 1094 C C . LYS A 1 67 ? -8.715 10.568 8.179 1.00 0.00 67 LYS A C 1
ATOM 1095 O O . LYS A 1 67 ? -9.530 11.489 8.242 1.00 0.00 67 LYS A O 1
ATOM 1114 N N . LEU A 1 68 ? -7.402 10.762 8.200 1.00 0.00 68 LEU A N 1
ATOM 1115 C CA . LEU A 1 68 ? -6.828 12.099 8.300 1.00 0.00 68 LEU A CA 1
ATOM 1116 C C . LEU A 1 68 ? -7.520 13.062 7.340 1.00 0.00 68 LEU A C 1
ATOM 1117 O O . LEU A 1 68 ? -7.635 14.256 7.617 1.00 0.00 68 LEU A O 1
ATOM 1133 N N . ARG A 1 69 ? -7.983 12.534 6.212 1.00 0.00 69 ARG A N 1
ATOM 1134 C CA . ARG A 1 69 ? -8.666 13.345 5.212 1.00 0.00 69 ARG A CA 1
ATOM 1135 C C . ARG A 1 69 ? -10.102 13.637 5.636 1.00 0.00 69 ARG A C 1
ATOM 1136 O O . ARG A 1 69 ? -10.618 14.730 5.405 1.00 0.00 69 ARG A O 1
ATOM 1157 N N . ASN A 1 70 ? -10.742 12.651 6.257 1.00 0.00 70 ASN A N 1
ATOM 1158 C CA . ASN A 1 70 ? -12.118 12.801 6.712 1.00 0.00 70 ASN A CA 1
ATOM 1159 C C . ASN A 1 70 ? -12.206 13.804 7.859 1.00 0.00 70 ASN A C 1
ATOM 1160 O O . ASN A 1 70 ? -13.143 14.598 7.931 1.00 0.00 70 ASN A O 1
ATOM 1171 N N . GLN A 1 71 ? -11.222 13.760 8.753 1.00 0.00 71 GLN A N 1
ATOM 1172 C CA . GLN A 1 71 ? -11.189 14.664 9.896 1.00 0.00 71 GLN A CA 1
ATOM 1173 C C . GLN A 1 71 ? -10.896 16.094 9.450 1.00 0.00 71 GLN A C 1
ATOM 1174 O O . GLN A 1 71 ? -11.178 17.049 10.173 1.00 0.00 71 GLN A O 1
ATOM 1188 N N . ARG A 1 72 ? -10.329 16.232 8.256 1.00 0.00 72 ARG A N 1
ATOM 1189 C CA . ARG A 1 72 ? -9.997 17.545 7.716 1.00 0.00 72 ARG A CA 1
ATOM 1190 C C . ARG A 1 72 ? -11.140 18.085 6.861 1.00 0.00 72 ARG A C 1
ATOM 1191 O O . ARG A 1 72 ? -11.390 19.290 6.833 1.00 0.00 72 ARG A O 1
ATOM 1212 N N . ARG A 1 73 ? -11.829 17.187 6.166 1.00 0.00 73 ARG A N 1
ATOM 1213 C CA . ARG A 1 73 ? -12.943 17.574 5.309 1.00 0.00 73 ARG A CA 1
ATOM 1214 C C . ARG A 1 73 ? -13.751 18.702 5.944 1.00 0.00 73 ARG A C 1
ATOM 1215 O O . ARG A 1 73 ? -13.973 18.713 7.155 1.00 0.00 73 ARG A O 1
ATOM 1236 N N . GLN A 1 74 ? -14.186 19.648 5.118 1.00 0.00 74 GLN A N 1
ATOM 1237 C CA . GLN A 1 74 ? -14.967 20.782 5.601 1.00 0.00 74 GLN A CA 1
ATOM 1238 C C . GLN A 1 74 ? -16.303 20.871 4.871 1.00 0.00 74 GLN A C 1
ATOM 1239 O O . GLN A 1 74 ? -16.360 21.259 3.704 1.00 0.00 74 GLN A O 1
ATOM 1253 N N . SER A 1 75 ? -17.377 20.510 5.566 1.00 0.00 75 SER A N 1
ATOM 1254 C CA . SER A 1 75 ? -18.713 20.545 4.984 1.00 0.00 75 SER A CA 1
ATOM 1255 C C . SER A 1 75 ? -18.985 21.898 4.332 1.00 0.00 75 SER A C 1
ATOM 1256 O O . SER A 1 75 ? -19.321 21.975 3.150 1.00 0.00 75 SER A O 1
ATOM 1264 N N . GLY A 1 76 ? -18.838 22.965 5.112 1.00 0.00 76 GLY A N 1
ATOM 1265 C CA . GLY A 1 76 ? -19.073 24.300 4.595 1.00 0.00 76 GLY A CA 1
ATOM 1266 C C . GLY A 1 76 ? -18.099 24.674 3.495 1.00 0.00 76 GLY A C 1
ATOM 1267 O O . GLY A 1 76 ? -16.936 24.271 3.501 1.00 0.00 76 GLY A O 1
ATOM 1271 N N . PRO A 1 77 ? -18.577 25.464 2.521 1.00 0.00 77 PRO A N 1
ATOM 1272 C CA . PRO A 1 77 ? -17.757 25.909 1.389 1.00 0.00 77 PRO A CA 1
ATOM 1273 C C . PRO A 1 77 ? -16.685 26.909 1.809 1.00 0.00 77 PRO A C 1
ATOM 1274 O O . PRO A 1 77 ? -16.952 28.103 1.936 1.00 0.00 77 PRO A O 1
ATOM 1285 N N . SER A 1 78 ? -15.470 26.412 2.021 1.00 0.00 78 SER A N 1
ATOM 1286 C CA . SER A 1 78 ? -14.357 27.262 2.429 1.00 0.00 78 SER A CA 1
ATOM 1287 C C . SER A 1 78 ? -13.925 28.175 1.286 1.00 0.00 78 SER A C 1
ATOM 1288 O O . SER A 1 78 ? -12.976 27.874 0.562 1.00 0.00 78 SER A O 1
ATOM 1296 N N . SER A 1 79 ? -14.626 29.293 1.133 1.00 0.00 79 SER A N 1
ATOM 1297 C CA . SER A 1 79 ? -14.317 30.251 0.077 1.00 0.00 79 SER A CA 1
ATOM 1298 C C . SER A 1 79 ? -13.737 31.535 0.660 1.00 0.00 79 SER A C 1
ATOM 1299 O O . SER A 1 79 ? -14.009 31.887 1.807 1.00 0.00 79 SER A O 1
ATOM 1307 N N . GLY A 1 80 ? -12.936 32.233 -0.140 1.00 0.00 80 GLY A N 1
ATOM 1308 C CA . GLY A 1 80 ? -12.331 33.471 0.314 1.00 0.00 80 GLY A CA 1
ATOM 1309 C C . GLY A 1 80 ? -10.887 33.287 0.738 1.00 0.00 80 GLY A C 1
ATOM 1310 O O . GLY A 1 80 ? -10.447 32.169 1.000 1.00 0.00 80 GLY A O 1
ATOM 1314 N N . GLY A 1 1 ? -7.266 10.602 23.962 1.00 0.00 1 GLY A N 2
ATOM 1315 C CA . GLY A 1 1 ? -6.083 11.422 24.150 1.00 0.00 1 GLY A CA 2
ATOM 1316 C C . GLY A 1 1 ? -4.800 10.652 23.907 1.00 0.00 1 GLY A C 2
ATOM 1317 O O . GLY A 1 1 ? -3.846 10.765 24.675 1.00 0.00 1 GLY A O 2
ATOM 1321 N N . SER A 1 2 ? -4.778 9.865 22.836 1.00 0.00 2 SER A N 2
ATOM 1322 C CA . SER A 1 2 ? -3.605 9.069 22.496 1.00 0.00 2 SER A CA 2
ATOM 1323 C C . SER A 1 2 ? -2.706 9.816 21.515 1.00 0.00 2 SER A C 2
ATOM 1324 O O . SER A 1 2 ? -3.117 10.134 20.400 1.00 0.00 2 SER A O 2
ATOM 1332 N N . SER A 1 3 ? -1.477 10.092 21.941 1.00 0.00 3 SER A N 2
ATOM 1333 C CA . SER A 1 3 ? -0.520 10.805 21.104 1.00 0.00 3 SER A CA 2
ATOM 1334 C C . SER A 1 3 ? 0.139 9.859 20.106 1.00 0.00 3 SER A C 2
ATOM 1335 O O . SER A 1 3 ? 0.158 10.120 18.903 1.00 0.00 3 SER A O 2
ATOM 1343 N N . GLY A 1 4 ? 0.681 8.756 20.615 1.00 0.00 4 GLY A N 2
ATOM 1344 C CA . GLY A 1 4 ? 1.335 7.786 19.755 1.00 0.00 4 GLY A CA 2
ATOM 1345 C C . GLY A 1 4 ? 2.798 8.109 19.525 1.00 0.00 4 GLY A C 2
ATOM 1346 O O . GLY A 1 4 ? 3.260 9.199 19.863 1.00 0.00 4 GLY A O 2
ATOM 1350 N N . SER A 1 5 ? 3.528 7.160 18.948 1.00 0.00 5 SER A N 2
ATOM 1351 C CA . SER A 1 5 ? 4.948 7.349 18.677 1.00 0.00 5 SER A CA 2
ATOM 1352 C C . SER A 1 5 ? 5.277 6.992 17.231 1.00 0.00 5 SER A C 2
ATOM 1353 O O . SER A 1 5 ? 5.209 5.828 16.836 1.00 0.00 5 SER A O 2
ATOM 1361 N N . SER A 1 6 ? 5.634 8.002 16.444 1.00 0.00 6 SER A N 2
ATOM 1362 C CA . SER A 1 6 ? 5.970 7.797 15.041 1.00 0.00 6 SER A CA 2
ATOM 1363 C C . SER A 1 6 ? 7.152 6.845 14.898 1.00 0.00 6 SER A C 2
ATOM 1364 O O . SER A 1 6 ? 7.724 6.394 15.890 1.00 0.00 6 SER A O 2
ATOM 1372 N N . GLY A 1 7 ? 7.514 6.541 13.655 1.00 0.00 7 GLY A N 2
ATOM 1373 C CA . GLY A 1 7 ? 8.625 5.643 13.405 1.00 0.00 7 GLY A CA 2
ATOM 1374 C C . GLY A 1 7 ? 8.510 4.936 12.068 1.00 0.00 7 GLY A C 2
ATOM 1375 O O . GLY A 1 7 ? 7.811 3.931 11.950 1.00 0.00 7 GLY A O 2
ATOM 1379 N N . GLN A 1 8 ? 9.197 5.464 11.060 1.00 0.00 8 GLN A N 2
ATOM 1380 C CA . GLN A 1 8 ? 9.165 4.879 9.725 1.00 0.00 8 GLN A CA 2
ATOM 1381 C C . GLN A 1 8 ? 10.579 4.645 9.201 1.00 0.00 8 GLN A C 2
ATOM 1382 O O . GLN A 1 8 ? 11.458 5.493 9.356 1.00 0.00 8 GLN A O 2
ATOM 1396 N N . ARG A 1 9 ? 10.790 3.490 8.578 1.00 0.00 9 ARG A N 2
ATOM 1397 C CA . ARG A 1 9 ? 12.097 3.144 8.031 1.00 0.00 9 ARG A CA 2
ATOM 1398 C C . ARG A 1 9 ? 12.298 3.781 6.659 1.00 0.00 9 ARG A C 2
ATOM 1399 O O . ARG A 1 9 ? 11.353 3.914 5.882 1.00 0.00 9 ARG A O 2
ATOM 1420 N N . ASN A 1 10 ? 13.534 4.173 6.369 1.00 0.00 10 ASN A N 2
ATOM 1421 C CA . ASN A 1 10 ? 13.859 4.797 5.092 1.00 0.00 10 ASN A CA 2
ATOM 1422 C C . ASN A 1 10 ? 14.153 3.741 4.030 1.00 0.00 10 ASN A C 2
ATOM 1423 O O . ASN A 1 10 ? 13.686 3.840 2.895 1.00 0.00 10 ASN A O 2
ATOM 1434 N N . ARG A 1 11 ? 14.929 2.730 4.407 1.00 0.00 11 ARG A N 2
ATOM 1435 C CA . ARG A 1 11 ? 15.287 1.657 3.489 1.00 0.00 11 ARG A CA 2
ATOM 1436 C C . ARG A 1 11 ? 14.293 0.503 3.589 1.00 0.00 11 ARG A C 2
ATOM 1437 O O . ARG A 1 11 ? 14.128 -0.099 4.650 1.00 0.00 11 ARG A O 2
ATOM 1458 N N . THR A 1 12 ? 13.632 0.199 2.476 1.00 0.00 12 THR A N 2
ATOM 1459 C CA . THR A 1 12 ? 12.655 -0.881 2.438 1.00 0.00 12 THR A CA 2
ATOM 1460 C C . THR A 1 12 ? 13.146 -2.038 1.576 1.00 0.00 12 THR A C 2
ATOM 1461 O O . THR A 1 12 ? 13.584 -1.838 0.443 1.00 0.00 12 THR A O 2
ATOM 1472 N N . SER A 1 13 ? 13.069 -3.249 2.118 1.00 0.00 13 SER A N 2
ATOM 1473 C CA . SER A 1 13 ? 13.509 -4.438 1.399 1.00 0.00 13 SER A CA 2
ATOM 1474 C C . SER A 1 13 ? 13.204 -4.316 -0.091 1.00 0.00 13 SER A C 2
ATOM 1475 O O . SER A 1 13 ? 14.112 -4.253 -0.920 1.00 0.00 13 SER A O 2
ATOM 1483 N N . PHE A 1 14 ? 11.918 -4.283 -0.425 1.00 0.00 14 PHE A N 2
ATOM 1484 C CA . PHE A 1 14 ? 11.490 -4.169 -1.814 1.00 0.00 14 PHE A CA 2
ATOM 1485 C C . PHE A 1 14 ? 12.217 -3.025 -2.514 1.00 0.00 14 PHE A C 2
ATOM 1486 O O . PHE A 1 14 ? 12.858 -2.194 -1.870 1.00 0.00 14 PHE A O 2
ATOM 1503 N N . THR A 1 15 ? 12.112 -2.989 -3.839 1.00 0.00 15 THR A N 2
ATOM 1504 C CA . THR A 1 15 ? 12.761 -1.949 -4.629 1.00 0.00 15 THR A CA 2
ATOM 1505 C C . THR A 1 15 ? 11.732 -1.081 -5.344 1.00 0.00 15 THR A C 2
ATOM 1506 O O . THR A 1 15 ? 10.614 -1.520 -5.612 1.00 0.00 15 THR A O 2
ATOM 1517 N N . GLN A 1 16 ? 12.118 0.154 -5.650 1.00 0.00 16 GLN A N 2
ATOM 1518 C CA . GLN A 1 16 ? 11.227 1.084 -6.334 1.00 0.00 16 GLN A CA 2
ATOM 1519 C C . GLN A 1 16 ? 10.590 0.429 -7.556 1.00 0.00 16 GLN A C 2
ATOM 1520 O O . GLN A 1 16 ? 9.416 0.650 -7.848 1.00 0.00 16 GLN A O 2
ATOM 1534 N N . GLU A 1 17 ? 11.375 -0.377 -8.266 1.00 0.00 17 GLU A N 2
ATOM 1535 C CA . GLU A 1 17 ? 10.886 -1.062 -9.456 1.00 0.00 17 GLU A CA 2
ATOM 1536 C C . GLU A 1 17 ? 9.706 -1.967 -9.117 1.00 0.00 17 GLU A C 2
ATOM 1537 O O . GLU A 1 17 ? 8.824 -2.191 -9.946 1.00 0.00 17 GLU A O 2
ATOM 1549 N N . GLN A 1 18 ? 9.698 -2.487 -7.894 1.00 0.00 18 GLN A N 2
ATOM 1550 C CA . GLN A 1 18 ? 8.627 -3.369 -7.445 1.00 0.00 18 GLN A CA 2
ATOM 1551 C C . GLN A 1 18 ? 7.499 -2.572 -6.801 1.00 0.00 18 GLN A C 2
ATOM 1552 O O . GLN A 1 18 ? 6.321 -2.826 -7.056 1.00 0.00 18 GLN A O 2
ATOM 1566 N N . ILE A 1 19 ? 7.866 -1.606 -5.963 1.00 0.00 19 ILE A N 2
ATOM 1567 C CA . ILE A 1 19 ? 6.884 -0.771 -5.283 1.00 0.00 19 ILE A CA 2
ATOM 1568 C C . ILE A 1 19 ? 5.930 -0.120 -6.279 1.00 0.00 19 ILE A C 2
ATOM 1569 O O . ILE A 1 19 ? 4.737 0.015 -6.012 1.00 0.00 19 ILE A O 2
ATOM 1585 N N . GLU A 1 20 ? 6.466 0.278 -7.430 1.00 0.00 20 GLU A N 2
ATOM 1586 C CA . GLU A 1 20 ? 5.661 0.913 -8.467 1.00 0.00 20 GLU A CA 2
ATOM 1587 C C . GLU A 1 20 ? 4.594 -0.044 -8.989 1.00 0.00 20 GLU A C 2
ATOM 1588 O O . GLU A 1 20 ? 3.455 0.354 -9.236 1.00 0.00 20 GLU A O 2
ATOM 1600 N N . ALA A 1 21 ? 4.971 -1.307 -9.158 1.00 0.00 21 ALA A N 2
ATOM 1601 C CA . ALA A 1 21 ? 4.047 -2.321 -9.651 1.00 0.00 21 ALA A CA 2
ATOM 1602 C C . ALA A 1 21 ? 3.098 -2.780 -8.549 1.00 0.00 21 ALA A C 2
ATOM 1603 O O . ALA A 1 21 ? 1.973 -3.201 -8.819 1.00 0.00 21 ALA A O 2
ATOM 1610 N N . LEU A 1 22 ? 3.559 -2.698 -7.306 1.00 0.00 22 LEU A N 2
ATOM 1611 C CA . LEU A 1 22 ? 2.751 -3.106 -6.161 1.00 0.00 22 LEU A CA 2
ATOM 1612 C C . LEU A 1 22 ? 1.741 -2.024 -5.794 1.00 0.00 22 LEU A C 2
ATOM 1613 O O . LEU A 1 22 ? 0.643 -2.320 -5.325 1.00 0.00 22 LEU A O 2
ATOM 1629 N N . GLU A 1 23 ? 2.122 -0.769 -6.011 1.00 0.00 23 GLU A N 2
ATOM 1630 C CA . GLU A 1 23 ? 1.248 0.358 -5.703 1.00 0.00 23 GLU A CA 2
ATOM 1631 C C . GLU A 1 23 ? 0.107 0.452 -6.711 1.00 0.00 23 GLU A C 2
ATOM 1632 O O . GLU A 1 23 ? -1.046 0.676 -6.343 1.00 0.00 23 GLU A O 2
ATOM 1644 N N . LYS A 1 24 ? 0.437 0.281 -7.987 1.00 0.00 24 LYS A N 2
ATOM 1645 C CA . LYS A 1 24 ? -0.559 0.345 -9.050 1.00 0.00 24 LYS A CA 2
ATOM 1646 C C . LYS A 1 24 ? -1.633 -0.720 -8.856 1.00 0.00 24 LYS A C 2
ATOM 1647 O O . LYS A 1 24 ? -2.813 -0.476 -9.103 1.00 0.00 24 LYS A O 2
ATOM 1666 N N . GLU A 1 25 ? -1.215 -1.902 -8.412 1.00 0.00 25 GLU A N 2
ATOM 1667 C CA . GLU A 1 25 ? -2.143 -3.003 -8.184 1.00 0.00 25 GLU A CA 2
ATOM 1668 C C . GLU A 1 25 ? -3.062 -2.705 -7.002 1.00 0.00 25 GLU A C 2
ATOM 1669 O O . GLU A 1 25 ? -4.206 -3.155 -6.962 1.00 0.00 25 GLU A O 2
ATOM 1681 N N . PHE A 1 26 ? -2.550 -1.944 -6.039 1.00 0.00 26 PHE A N 2
ATOM 1682 C CA . PHE A 1 26 ? -3.322 -1.587 -4.856 1.00 0.00 26 PHE A CA 2
ATOM 1683 C C . PHE A 1 26 ? -4.394 -0.555 -5.196 1.00 0.00 26 PHE A C 2
ATOM 1684 O O . PHE A 1 26 ? -5.545 -0.682 -4.779 1.00 0.00 26 PHE A O 2
ATOM 1701 N N . GLU A 1 27 ? -4.005 0.463 -5.955 1.00 0.00 27 GLU A N 2
ATOM 1702 C CA . GLU A 1 27 ? -4.933 1.518 -6.351 1.00 0.00 27 GLU A CA 2
ATOM 1703 C C . GLU A 1 27 ? -6.195 0.927 -6.972 1.00 0.00 27 GLU A C 2
ATOM 1704 O O . GLU A 1 27 ? -7.291 1.464 -6.808 1.00 0.00 27 GLU A O 2
ATOM 1716 N N . ARG A 1 28 ? -6.033 -0.181 -7.687 1.00 0.00 28 ARG A N 2
ATOM 1717 C CA . ARG A 1 28 ? -7.158 -0.844 -8.335 1.00 0.00 28 ARG A CA 2
ATOM 1718 C C . ARG A 1 28 ? -7.883 -1.765 -7.358 1.00 0.00 28 ARG A C 2
ATOM 1719 O O . ARG A 1 28 ? -9.113 -1.790 -7.308 1.00 0.00 28 ARG A O 2
ATOM 1740 N N . THR A 1 29 ? -7.113 -2.520 -6.580 1.00 0.00 29 THR A N 2
ATOM 1741 C CA . THR A 1 29 ? -7.681 -3.442 -5.606 1.00 0.00 29 THR A CA 2
ATOM 1742 C C . THR A 1 29 ? -6.761 -3.604 -4.401 1.00 0.00 29 THR A C 2
ATOM 1743 O O . THR A 1 29 ? -5.581 -3.928 -4.548 1.00 0.00 29 THR A O 2
ATOM 1754 N N . HIS A 1 30 ? -7.307 -3.380 -3.211 1.00 0.00 30 HIS A N 2
ATOM 1755 C CA . HIS A 1 30 ? -6.534 -3.504 -1.980 1.00 0.00 30 HIS A CA 2
ATOM 1756 C C . HIS A 1 30 ? -6.318 -4.970 -1.618 1.00 0.00 30 HIS A C 2
ATOM 1757 O O . HIS A 1 30 ? -5.480 -5.295 -0.778 1.00 0.00 30 HIS A O 2
ATOM 1772 N N . TYR A 1 31 ? -7.080 -5.850 -2.258 1.00 0.00 31 TYR A N 2
ATOM 1773 C CA . TYR A 1 31 ? -6.975 -7.281 -2.002 1.00 0.00 31 TYR A CA 2
ATOM 1774 C C . TYR A 1 31 ? -6.857 -8.062 -3.308 1.00 0.00 31 TYR A C 2
ATOM 1775 O O . TYR A 1 31 ? -7.829 -8.621 -3.817 1.00 0.00 31 TYR A O 2
ATOM 1793 N N . PRO A 1 32 ? -5.637 -8.101 -3.865 1.00 0.00 32 PRO A N 2
ATOM 1794 C CA . PRO A 1 32 ? -5.361 -8.809 -5.118 1.00 0.00 32 PRO A CA 2
ATOM 1795 C C . PRO A 1 32 ? -5.445 -10.324 -4.957 1.00 0.00 32 PRO A C 2
ATOM 1796 O O . PRO A 1 32 ? -4.528 -10.953 -4.428 1.00 0.00 32 PRO A O 2
ATOM 1807 N N . ASP A 1 33 ? -6.548 -10.903 -5.417 1.00 0.00 33 ASP A N 2
ATOM 1808 C CA . ASP A 1 33 ? -6.750 -12.344 -5.326 1.00 0.00 33 ASP A CA 2
ATOM 1809 C C . ASP A 1 33 ? -5.551 -13.098 -5.894 1.00 0.00 33 ASP A C 2
ATOM 1810 O O . ASP A 1 33 ? -4.583 -12.491 -6.351 1.00 0.00 33 ASP A O 2
ATOM 1819 N N . VAL A 1 34 ? -5.622 -14.425 -5.859 1.00 0.00 34 VAL A N 2
ATOM 1820 C CA . VAL A 1 34 ? -4.543 -15.262 -6.369 1.00 0.00 34 VAL A CA 2
ATOM 1821 C C . VAL A 1 34 ? -4.228 -14.927 -7.823 1.00 0.00 34 VAL A C 2
ATOM 1822 O O . VAL A 1 34 ? -3.071 -14.963 -8.243 1.00 0.00 34 VAL A O 2
ATOM 1835 N N . PHE A 1 35 ? -5.265 -14.598 -8.587 1.00 0.00 35 PHE A N 2
ATOM 1836 C CA . PHE A 1 35 ? -5.099 -14.256 -9.995 1.00 0.00 35 PHE A CA 2
ATOM 1837 C C . PHE A 1 35 ? -4.315 -12.955 -10.150 1.00 0.00 35 PHE A C 2
ATOM 1838 O O . PHE A 1 35 ? -3.775 -12.666 -11.217 1.00 0.00 35 PHE A O 2
ATOM 1855 N N . ALA A 1 36 ? -4.260 -12.174 -9.076 1.00 0.00 36 ALA A N 2
ATOM 1856 C CA . ALA A 1 36 ? -3.542 -10.905 -9.091 1.00 0.00 36 ALA A CA 2
ATOM 1857 C C . ALA A 1 36 ? -2.121 -11.071 -8.563 1.00 0.00 36 ALA A C 2
ATOM 1858 O O . ALA A 1 36 ? -1.155 -10.681 -9.219 1.00 0.00 36 ALA A O 2
ATOM 1865 N N . ARG A 1 37 ? -2.002 -11.652 -7.374 1.00 0.00 37 ARG A N 2
ATOM 1866 C CA . ARG A 1 37 ? -0.699 -11.867 -6.757 1.00 0.00 37 ARG A CA 2
ATOM 1867 C C . ARG A 1 37 ? 0.187 -12.734 -7.647 1.00 0.00 37 ARG A C 2
ATOM 1868 O O . ARG A 1 37 ? 1.398 -12.526 -7.724 1.00 0.00 37 ARG A O 2
ATOM 1889 N N . GLU A 1 38 ? -0.425 -13.706 -8.315 1.00 0.00 38 GLU A N 2
ATOM 1890 C CA . GLU A 1 38 ? 0.309 -14.606 -9.198 1.00 0.00 38 GLU A CA 2
ATOM 1891 C C . GLU A 1 38 ? 0.877 -13.848 -10.394 1.00 0.00 38 GLU A C 2
ATOM 1892 O O . GLU A 1 38 ? 2.074 -13.917 -10.675 1.00 0.00 38 GLU A O 2
ATOM 1904 N N . ARG A 1 39 ? 0.010 -13.127 -11.098 1.00 0.00 39 ARG A N 2
ATOM 1905 C CA . ARG A 1 39 ? 0.424 -12.358 -12.265 1.00 0.00 39 ARG A CA 2
ATOM 1906 C C . ARG A 1 39 ? 1.483 -11.327 -11.888 1.00 0.00 39 ARG A C 2
ATOM 1907 O O . ARG A 1 39 ? 2.458 -11.128 -12.615 1.00 0.00 39 ARG A O 2
ATOM 1928 N N . LEU A 1 40 ? 1.285 -10.671 -10.750 1.00 0.00 40 LEU A N 2
ATOM 1929 C CA . LEU A 1 40 ? 2.222 -9.658 -10.277 1.00 0.00 40 LEU A CA 2
ATOM 1930 C C . LEU A 1 40 ? 3.536 -10.295 -9.836 1.00 0.00 40 LEU A C 2
ATOM 1931 O O . LEU A 1 40 ? 4.614 -9.779 -10.123 1.00 0.00 40 LEU A O 2
ATOM 1947 N N . ALA A 1 41 ? 3.435 -11.422 -9.137 1.00 0.00 41 ALA A N 2
ATOM 1948 C CA . ALA A 1 41 ? 4.616 -12.132 -8.660 1.00 0.00 41 ALA A CA 2
ATOM 1949 C C . ALA A 1 41 ? 5.674 -12.234 -9.753 1.00 0.00 41 ALA A C 2
ATOM 1950 O O . ALA A 1 41 ? 6.871 -12.139 -9.482 1.00 0.00 41 ALA A O 2
ATOM 1957 N N . ALA A 1 42 ? 5.225 -12.429 -10.989 1.00 0.00 42 ALA A N 2
ATOM 1958 C CA . ALA A 1 42 ? 6.134 -12.543 -12.123 1.00 0.00 42 ALA A CA 2
ATOM 1959 C C . ALA A 1 42 ? 6.370 -11.185 -12.775 1.00 0.00 42 ALA A C 2
ATOM 1960 O O . ALA A 1 42 ? 7.304 -11.014 -13.559 1.00 0.00 42 ALA A O 2
ATOM 1967 N N . LYS A 1 43 ? 5.516 -10.220 -12.449 1.00 0.00 43 LYS A N 2
ATOM 1968 C CA . LYS A 1 43 ? 5.631 -8.876 -13.002 1.00 0.00 43 LYS A CA 2
ATOM 1969 C C . LYS A 1 43 ? 6.752 -8.099 -12.318 1.00 0.00 43 LYS A C 2
ATOM 1970 O O . LYS A 1 43 ? 7.415 -7.271 -12.942 1.00 0.00 43 LYS A O 2
ATOM 1989 N N . ILE A 1 44 ? 6.957 -8.374 -11.034 1.00 0.00 44 ILE A N 2
ATOM 1990 C CA . ILE A 1 44 ? 8.000 -7.703 -10.268 1.00 0.00 44 ILE A CA 2
ATOM 1991 C C . ILE A 1 44 ? 9.023 -8.703 -9.739 1.00 0.00 44 ILE A C 2
ATOM 1992 O O . ILE A 1 44 ? 9.982 -8.327 -9.064 1.00 0.00 44 ILE A O 2
ATOM 2008 N N . ASP A 1 45 ? 8.814 -9.976 -10.053 1.00 0.00 45 ASP A N 2
ATOM 2009 C CA . ASP A 1 45 ? 9.721 -11.031 -9.612 1.00 0.00 45 ASP A CA 2
ATOM 2010 C C . ASP A 1 45 ? 9.678 -11.184 -8.094 1.00 0.00 45 ASP A C 2
ATOM 2011 O O . ASP A 1 45 ? 10.717 -11.214 -7.433 1.00 0.00 45 ASP A O 2
ATOM 2020 N N . LEU A 1 46 ? 8.470 -11.280 -7.548 1.00 0.00 46 LEU A N 2
ATOM 2021 C CA . LEU A 1 46 ? 8.292 -11.430 -6.108 1.00 0.00 46 LEU A CA 2
ATOM 2022 C C . LEU A 1 46 ? 7.403 -12.627 -5.791 1.00 0.00 46 LEU A C 2
ATOM 2023 O O . LEU A 1 46 ? 6.491 -12.971 -6.545 1.00 0.00 46 LEU A O 2
ATOM 2039 N N . PRO A 1 47 ? 7.669 -13.277 -4.649 1.00 0.00 47 PRO A N 2
ATOM 2040 C CA . PRO A 1 47 ? 6.903 -14.444 -4.205 1.00 0.00 47 PRO A CA 2
ATOM 2041 C C . PRO A 1 47 ? 5.484 -14.079 -3.780 1.00 0.00 47 PRO A C 2
ATOM 2042 O O . PRO A 1 47 ? 5.275 -13.099 -3.065 1.00 0.00 47 PRO A O 2
ATOM 2053 N N . GLU A 1 48 ? 4.515 -14.873 -4.223 1.00 0.00 48 GLU A N 2
ATOM 2054 C CA . GLU A 1 48 ? 3.116 -14.632 -3.888 1.00 0.00 48 GLU A CA 2
ATOM 2055 C C . GLU A 1 48 ? 2.959 -14.324 -2.402 1.00 0.00 48 GLU A C 2
ATOM 2056 O O . GLU A 1 48 ? 2.007 -13.660 -1.993 1.00 0.00 48 GLU A O 2
ATOM 2068 N N . ALA A 1 49 ? 3.899 -14.811 -1.600 1.00 0.00 49 ALA A N 2
ATOM 2069 C CA . ALA A 1 49 ? 3.866 -14.587 -0.159 1.00 0.00 49 ALA A CA 2
ATOM 2070 C C . ALA A 1 49 ? 4.226 -13.145 0.180 1.00 0.00 49 ALA A C 2
ATOM 2071 O O . ALA A 1 49 ? 3.608 -12.528 1.048 1.00 0.00 49 ALA A O 2
ATOM 2078 N N . ARG A 1 50 ? 5.230 -12.613 -0.509 1.00 0.00 50 ARG A N 2
ATOM 2079 C CA . ARG A 1 50 ? 5.674 -11.243 -0.279 1.00 0.00 50 ARG A CA 2
ATOM 2080 C C . ARG A 1 50 ? 4.545 -10.253 -0.549 1.00 0.00 50 ARG A C 2
ATOM 2081 O O . ARG A 1 50 ? 4.201 -9.439 0.308 1.00 0.00 50 ARG A O 2
ATOM 2102 N N . ILE A 1 51 ? 3.973 -10.329 -1.746 1.00 0.00 51 ILE A N 2
ATOM 2103 C CA . ILE A 1 51 ? 2.882 -9.441 -2.128 1.00 0.00 51 ILE A CA 2
ATOM 2104 C C . ILE A 1 51 ? 1.862 -9.307 -1.003 1.00 0.00 51 ILE A C 2
ATOM 2105 O O . ILE A 1 51 ? 1.439 -8.202 -0.664 1.00 0.00 51 ILE A O 2
ATOM 2121 N N . GLN A 1 52 ? 1.472 -10.440 -0.428 1.00 0.00 52 GLN A N 2
ATOM 2122 C CA . GLN A 1 52 ? 0.501 -10.448 0.660 1.00 0.00 52 GLN A CA 2
ATOM 2123 C C . GLN A 1 52 ? 0.912 -9.481 1.765 1.00 0.00 52 GLN A C 2
ATOM 2124 O O . GLN A 1 52 ? 0.078 -8.767 2.322 1.00 0.00 52 GLN A O 2
ATOM 2138 N N . VAL A 1 53 ? 2.204 -9.461 2.077 1.00 0.00 53 VAL A N 2
ATOM 2139 C CA . VAL A 1 53 ? 2.727 -8.581 3.115 1.00 0.00 53 VAL A CA 2
ATOM 2140 C C . VAL A 1 53 ? 2.700 -7.125 2.664 1.00 0.00 53 VAL A C 2
ATOM 2141 O O . VAL A 1 53 ? 2.058 -6.283 3.292 1.00 0.00 53 VAL A O 2
ATOM 2154 N N . TRP A 1 54 ? 3.401 -6.835 1.574 1.00 0.00 54 TRP A N 2
ATOM 2155 C CA . TRP A 1 54 ? 3.457 -5.480 1.039 1.00 0.00 54 TRP A CA 2
ATOM 2156 C C . TRP A 1 54 ? 2.066 -4.860 0.981 1.00 0.00 54 TRP A C 2
ATOM 2157 O O . TRP A 1 54 ? 1.916 -3.639 1.046 1.00 0.00 54 TRP A O 2
ATOM 2178 N N . PHE A 1 55 ? 1.050 -5.707 0.858 1.00 0.00 55 PHE A N 2
ATOM 2179 C CA . PHE A 1 55 ? -0.330 -5.241 0.790 1.00 0.00 55 PHE A CA 2
ATOM 2180 C C . PHE A 1 55 ? -0.934 -5.122 2.187 1.00 0.00 55 PHE A C 2
ATOM 2181 O O . PHE A 1 55 ? -1.701 -4.201 2.467 1.00 0.00 55 PHE A O 2
ATOM 2198 N N . SER A 1 56 ? -0.580 -6.060 3.060 1.00 0.00 56 SER A N 2
ATOM 2199 C CA . SER A 1 56 ? -1.089 -6.063 4.426 1.00 0.00 56 SER A CA 2
ATOM 2200 C C . SER A 1 56 ? -0.697 -4.781 5.155 1.00 0.00 56 SER A C 2
ATOM 2201 O O . SER A 1 56 ? -1.469 -4.247 5.950 1.00 0.00 56 SER A O 2
ATOM 2209 N N . ASN A 1 57 ? 0.508 -4.295 4.878 1.00 0.00 57 ASN A N 2
ATOM 2210 C CA . ASN A 1 57 ? 1.004 -3.076 5.506 1.00 0.00 57 ASN A CA 2
ATOM 2211 C C . ASN A 1 57 ? 0.278 -1.849 4.963 1.00 0.00 57 ASN A C 2
ATOM 2212 O O . ASN A 1 57 ? -0.096 -0.952 5.718 1.00 0.00 57 ASN A O 2
ATOM 2223 N N . ARG A 1 58 ? 0.081 -1.818 3.649 1.00 0.00 58 ARG A N 2
ATOM 2224 C CA . ARG A 1 58 ? -0.599 -0.702 3.005 1.00 0.00 58 ARG A CA 2
ATOM 2225 C C . ARG A 1 58 ? -1.950 -0.435 3.663 1.00 0.00 58 ARG A C 2
ATOM 2226 O O . ARG A 1 58 ? -2.282 0.708 3.978 1.00 0.00 58 ARG A O 2
ATOM 2247 N N . ARG A 1 59 ? -2.723 -1.496 3.867 1.00 0.00 59 ARG A N 2
ATOM 2248 C CA . ARG A 1 59 ? -4.037 -1.377 4.486 1.00 0.00 59 ARG A CA 2
ATOM 2249 C C . ARG A 1 59 ? -3.963 -0.544 5.763 1.00 0.00 59 ARG A C 2
ATOM 2250 O O . ARG A 1 59 ? -4.856 0.252 6.050 1.00 0.00 59 ARG A O 2
ATOM 2271 N N . ALA A 1 60 ? -2.892 -0.735 6.526 1.00 0.00 60 ALA A N 2
ATOM 2272 C CA . ALA A 1 60 ? -2.700 -0.002 7.771 1.00 0.00 60 ALA A CA 2
ATOM 2273 C C . ALA A 1 60 ? -2.382 1.466 7.500 1.00 0.00 60 ALA A C 2
ATOM 2274 O O . ALA A 1 60 ? -2.745 2.344 8.283 1.00 0.00 60 ALA A O 2
ATOM 2281 N N . LYS A 1 61 ? -1.703 1.724 6.388 1.00 0.00 61 LYS A N 2
ATOM 2282 C CA . LYS A 1 61 ? -1.335 3.084 6.013 1.00 0.00 61 LYS A CA 2
ATOM 2283 C C . LYS A 1 61 ? -2.497 3.789 5.321 1.00 0.00 61 LYS A C 2
ATOM 2284 O O . LYS A 1 61 ? -2.591 5.017 5.342 1.00 0.00 61 LYS A O 2
ATOM 2303 N N . TRP A 1 62 ? -3.380 3.007 4.712 1.00 0.00 62 TRP A N 2
ATOM 2304 C CA . TRP A 1 62 ? -4.537 3.558 4.015 1.00 0.00 62 TRP A CA 2
ATOM 2305 C C . TRP A 1 62 ? -5.692 3.796 4.982 1.00 0.00 62 TRP A C 2
ATOM 2306 O O . TRP A 1 62 ? -6.357 4.831 4.927 1.00 0.00 62 TRP A O 2
ATOM 2327 N N . ARG A 1 63 ? -5.926 2.832 5.867 1.00 0.00 63 ARG A N 2
ATOM 2328 C CA . ARG A 1 63 ? -7.001 2.937 6.844 1.00 0.00 63 ARG A CA 2
ATOM 2329 C C . ARG A 1 63 ? -6.717 4.051 7.848 1.00 0.00 63 ARG A C 2
ATOM 2330 O O . ARG A 1 63 ? -7.638 4.651 8.402 1.00 0.00 63 ARG A O 2
ATOM 2351 N N . ARG A 1 64 ? -5.436 4.321 8.077 1.00 0.00 64 ARG A N 2
ATOM 2352 C CA . ARG A 1 64 ? -5.030 5.361 9.015 1.00 0.00 64 ARG A CA 2
ATOM 2353 C C . ARG A 1 64 ? -5.091 6.737 8.360 1.00 0.00 64 ARG A C 2
ATOM 2354 O O . ARG A 1 64 ? -5.486 7.718 8.990 1.00 0.00 64 ARG A O 2
ATOM 2375 N N . GLU A 1 65 ? -4.696 6.802 7.092 1.00 0.00 65 GLU A N 2
ATOM 2376 C CA . GLU A 1 65 ? -4.705 8.058 6.352 1.00 0.00 65 GLU A CA 2
ATOM 2377 C C . GLU A 1 65 ? -6.132 8.481 6.015 1.00 0.00 65 GLU A C 2
ATOM 2378 O O . GLU A 1 65 ? -6.535 9.612 6.284 1.00 0.00 65 GLU A O 2
ATOM 2390 N N . GLU A 1 66 ? -6.890 7.564 5.424 1.00 0.00 66 GLU A N 2
ATOM 2391 C CA . GLU A 1 66 ? -8.272 7.842 5.047 1.00 0.00 66 GLU A CA 2
ATOM 2392 C C . GLU A 1 66 ? -8.964 8.690 6.110 1.00 0.00 66 GLU A C 2
ATOM 2393 O O . GLU A 1 66 ? -9.839 9.501 5.801 1.00 0.00 66 GLU A O 2
ATOM 2405 N N . LYS A 1 67 ? -8.568 8.498 7.364 1.00 0.00 67 LYS A N 2
ATOM 2406 C CA . LYS A 1 67 ? -9.147 9.245 8.474 1.00 0.00 67 LYS A CA 2
ATOM 2407 C C . LYS A 1 67 ? -8.495 10.617 8.606 1.00 0.00 67 LYS A C 2
ATOM 2408 O O . LYS A 1 67 ? -9.179 11.641 8.636 1.00 0.00 67 LYS A O 2
ATOM 2427 N N . LEU A 1 68 ? -7.169 10.631 8.685 1.00 0.00 68 LEU A N 2
ATOM 2428 C CA . LEU A 1 68 ? -6.423 11.878 8.812 1.00 0.00 68 LEU A CA 2
ATOM 2429 C C . LEU A 1 68 ? -6.852 12.881 7.745 1.00 0.00 68 LEU A C 2
ATOM 2430 O O . LEU A 1 68 ? -6.974 14.076 8.016 1.00 0.00 68 LEU A O 2
ATOM 2446 N N . ARG A 1 69 ? -7.080 12.387 6.533 1.00 0.00 69 ARG A N 2
ATOM 2447 C CA . ARG A 1 69 ? -7.495 13.239 5.426 1.00 0.00 69 ARG A CA 2
ATOM 2448 C C . ARG A 1 69 ? -8.899 13.788 5.660 1.00 0.00 69 ARG A C 2
ATOM 2449 O O . ARG A 1 69 ? -9.161 14.969 5.433 1.00 0.00 69 ARG A O 2
ATOM 2470 N N . ASN A 1 70 ? -9.800 12.922 6.115 1.00 0.00 70 ASN A N 2
ATOM 2471 C CA . ASN A 1 70 ? -11.177 13.321 6.378 1.00 0.00 70 ASN A CA 2
ATOM 2472 C C . ASN A 1 70 ? -11.226 14.512 7.332 1.00 0.00 70 ASN A C 2
ATOM 2473 O O . ASN A 1 70 ? -12.118 15.354 7.242 1.00 0.00 70 ASN A O 2
ATOM 2484 N N . GLN A 1 71 ? -10.261 14.573 8.243 1.00 0.00 71 GLN A N 2
ATOM 2485 C CA . GLN A 1 71 ? -10.195 15.660 9.213 1.00 0.00 71 GLN A CA 2
ATOM 2486 C C . GLN A 1 71 ? -9.654 16.932 8.568 1.00 0.00 71 GLN A C 2
ATOM 2487 O O . GLN A 1 71 ? -10.031 18.041 8.948 1.00 0.00 71 GLN A O 2
ATOM 2501 N N . ARG A 1 72 ? -8.768 16.764 7.591 1.00 0.00 72 ARG A N 2
ATOM 2502 C CA . ARG A 1 72 ? -8.174 17.899 6.895 1.00 0.00 72 ARG A CA 2
ATOM 2503 C C . ARG A 1 72 ? -8.903 18.174 5.583 1.00 0.00 72 ARG A C 2
ATOM 2504 O O . ARG A 1 72 ? -8.372 18.841 4.695 1.00 0.00 72 ARG A O 2
ATOM 2525 N N . ARG A 1 73 ? -10.120 17.653 5.468 1.00 0.00 73 ARG A N 2
ATOM 2526 C CA . ARG A 1 73 ? -10.920 17.840 4.264 1.00 0.00 73 ARG A CA 2
ATOM 2527 C C . ARG A 1 73 ? -10.673 19.217 3.656 1.00 0.00 73 ARG A C 2
ATOM 2528 O O . ARG A 1 73 ? -11.182 20.224 4.150 1.00 0.00 73 ARG A O 2
ATOM 2549 N N . GLN A 1 74 ? -9.890 19.254 2.583 1.00 0.00 74 GLN A N 2
ATOM 2550 C CA . GLN A 1 74 ? -9.575 20.508 1.910 1.00 0.00 74 GLN A CA 2
ATOM 2551 C C . GLN A 1 74 ? -10.798 21.059 1.185 1.00 0.00 74 GLN A C 2
ATOM 2552 O O . GLN A 1 74 ? -11.666 20.303 0.748 1.00 0.00 74 GLN A O 2
ATOM 2566 N N . SER A 1 75 ? -10.862 22.381 1.060 1.00 0.00 75 SER A N 2
ATOM 2567 C CA . SER A 1 75 ? -11.982 23.033 0.392 1.00 0.00 75 SER A CA 2
ATOM 2568 C C . SER A 1 75 ? -11.831 22.951 -1.124 1.00 0.00 75 SER A C 2
ATOM 2569 O O . SER A 1 75 ? -10.838 22.436 -1.634 1.00 0.00 75 SER A O 2
ATOM 2577 N N . GLY A 1 76 ? -12.828 23.464 -1.839 1.00 0.00 76 GLY A N 2
ATOM 2578 C CA . GLY A 1 76 ? -12.789 23.440 -3.290 1.00 0.00 76 GLY A CA 2
ATOM 2579 C C . GLY A 1 76 ? -11.486 23.981 -3.844 1.00 0.00 76 GLY A C 2
ATOM 2580 O O . GLY A 1 76 ? -10.859 24.866 -3.263 1.00 0.00 76 GLY A O 2
ATOM 2584 N N . PRO A 1 77 ? -11.059 23.442 -4.996 1.00 0.00 77 PRO A N 2
ATOM 2585 C CA . PRO A 1 77 ? -9.818 23.860 -5.654 1.00 0.00 77 PRO A CA 2
ATOM 2586 C C . PRO A 1 77 ? -9.915 25.267 -6.235 1.00 0.00 77 PRO A C 2
ATOM 2587 O O . PRO A 1 77 ? -11.005 25.748 -6.541 1.00 0.00 77 PRO A O 2
ATOM 2598 N N . SER A 1 78 ? -8.767 25.922 -6.384 1.00 0.00 78 SER A N 2
ATOM 2599 C CA . SER A 1 78 ? -8.724 27.275 -6.926 1.00 0.00 78 SER A CA 2
ATOM 2600 C C . SER A 1 78 ? -7.801 27.345 -8.138 1.00 0.00 78 SER A C 2
ATOM 2601 O O . SER A 1 78 ? -7.016 26.431 -8.388 1.00 0.00 78 SER A O 2
ATOM 2609 N N . SER A 1 79 ? -7.903 28.438 -8.889 1.00 0.00 79 SER A N 2
ATOM 2610 C CA . SER A 1 79 ? -7.080 28.628 -10.078 1.00 0.00 79 SER A CA 2
ATOM 2611 C C . SER A 1 79 ? -6.737 30.102 -10.271 1.00 0.00 79 SER A C 2
ATOM 2612 O O . SER A 1 79 ? -7.610 30.967 -10.214 1.00 0.00 79 SER A O 2
ATOM 2620 N N . GLY A 1 80 ? -5.457 30.380 -10.499 1.00 0.00 80 GLY A N 2
ATOM 2621 C CA . GLY A 1 80 ? -5.019 31.749 -10.697 1.00 0.00 80 GLY A CA 2
ATOM 2622 C C . GLY A 1 80 ? -4.188 31.915 -11.954 1.00 0.00 80 GLY A C 2
ATOM 2623 O O . GLY A 1 80 ? -4.619 32.560 -12.910 1.00 0.00 80 GLY A O 2
ATOM 2627 N N . GLY A 1 1 ? 10.664 10.627 33.927 1.00 0.00 1 GLY A N 3
ATOM 2628 C CA . GLY A 1 1 ? 9.696 10.666 32.846 1.00 0.00 1 GLY A CA 3
ATOM 2629 C C . GLY A 1 1 ? 8.651 9.575 32.965 1.00 0.00 1 GLY A C 3
ATOM 2630 O O . GLY A 1 1 ? 8.535 8.927 34.005 1.00 0.00 1 GLY A O 3
ATOM 2634 N N . SER A 1 2 ? 7.887 9.371 31.896 1.00 0.00 2 SER A N 3
ATOM 2635 C CA . SER A 1 2 ? 6.842 8.353 31.887 1.00 0.00 2 SER A CA 3
ATOM 2636 C C . SER A 1 2 ? 7.289 7.122 31.106 1.00 0.00 2 SER A C 3
ATOM 2637 O O . SER A 1 2 ? 8.300 7.152 30.403 1.00 0.00 2 SER A O 3
ATOM 2645 N N . SER A 1 3 ? 6.530 6.038 31.236 1.00 0.00 3 SER A N 3
ATOM 2646 C CA . SER A 1 3 ? 6.849 4.794 30.545 1.00 0.00 3 SER A CA 3
ATOM 2647 C C . SER A 1 3 ? 5.968 4.615 29.313 1.00 0.00 3 SER A C 3
ATOM 2648 O O . SER A 1 3 ? 4.818 5.049 29.291 1.00 0.00 3 SER A O 3
ATOM 2656 N N . GLY A 1 4 ? 6.518 3.969 28.289 1.00 0.00 4 GLY A N 3
ATOM 2657 C CA . GLY A 1 4 ? 5.769 3.743 27.066 1.00 0.00 4 GLY A CA 3
ATOM 2658 C C . GLY A 1 4 ? 6.655 3.748 25.835 1.00 0.00 4 GLY A C 3
ATOM 2659 O O . GLY A 1 4 ? 7.270 4.762 25.509 1.00 0.00 4 GLY A O 3
ATOM 2663 N N . SER A 1 5 ? 6.719 2.610 25.151 1.00 0.00 5 SER A N 3
ATOM 2664 C CA . SER A 1 5 ? 7.539 2.486 23.951 1.00 0.00 5 SER A CA 3
ATOM 2665 C C . SER A 1 5 ? 6.666 2.367 22.707 1.00 0.00 5 SER A C 3
ATOM 2666 O O . SER A 1 5 ? 5.498 1.986 22.787 1.00 0.00 5 SER A O 3
ATOM 2674 N N . SER A 1 6 ? 7.242 2.697 21.555 1.00 0.00 6 SER A N 3
ATOM 2675 C CA . SER A 1 6 ? 6.516 2.632 20.291 1.00 0.00 6 SER A CA 3
ATOM 2676 C C . SER A 1 6 ? 6.955 1.420 19.475 1.00 0.00 6 SER A C 3
ATOM 2677 O O . SER A 1 6 ? 6.128 0.621 19.036 1.00 0.00 6 SER A O 3
ATOM 2685 N N . GLY A 1 7 ? 8.263 1.290 19.275 1.00 0.00 7 GLY A N 3
ATOM 2686 C CA . GLY A 1 7 ? 8.790 0.173 18.512 1.00 0.00 7 GLY A CA 3
ATOM 2687 C C . GLY A 1 7 ? 8.485 0.288 17.032 1.00 0.00 7 GLY A C 3
ATOM 2688 O O . GLY A 1 7 ? 7.669 -0.464 16.500 1.00 0.00 7 GLY A O 3
ATOM 2692 N N . GLN A 1 8 ? 9.141 1.233 16.365 1.00 0.00 8 GLN A N 3
ATOM 2693 C CA . GLN A 1 8 ? 8.934 1.444 14.938 1.00 0.00 8 GLN A CA 3
ATOM 2694 C C . GLN A 1 8 ? 10.243 1.295 14.170 1.00 0.00 8 GLN A C 3
ATOM 2695 O O . GLN A 1 8 ? 11.209 2.016 14.423 1.00 0.00 8 GLN A O 3
ATOM 2709 N N . ARG A 1 9 ? 10.269 0.355 13.230 1.00 0.00 9 ARG A N 3
ATOM 2710 C CA . ARG A 1 9 ? 11.460 0.111 12.426 1.00 0.00 9 ARG A CA 3
ATOM 2711 C C . ARG A 1 9 ? 11.297 0.690 11.024 1.00 0.00 9 ARG A C 3
ATOM 2712 O O . ARG A 1 9 ? 10.181 0.844 10.531 1.00 0.00 9 ARG A O 3
ATOM 2733 N N . ASN A 1 10 ? 12.419 1.009 10.387 1.00 0.00 10 ASN A N 3
ATOM 2734 C CA . ASN A 1 10 ? 12.401 1.572 9.041 1.00 0.00 10 ASN A CA 3
ATOM 2735 C C . ASN A 1 10 ? 13.398 0.852 8.138 1.00 0.00 10 ASN A C 3
ATOM 2736 O O . ASN A 1 10 ? 14.564 1.237 8.051 1.00 0.00 10 ASN A O 3
ATOM 2747 N N . ARG A 1 11 ? 12.930 -0.196 7.466 1.00 0.00 11 ARG A N 3
ATOM 2748 C CA . ARG A 1 11 ? 13.780 -0.969 6.569 1.00 0.00 11 ARG A CA 3
ATOM 2749 C C . ARG A 1 11 ? 13.011 -1.388 5.318 1.00 0.00 11 ARG A C 3
ATOM 2750 O O . ARG A 1 11 ? 12.083 -2.195 5.388 1.00 0.00 11 ARG A O 3
ATOM 2771 N N . THR A 1 12 ? 13.403 -0.833 4.176 1.00 0.00 12 THR A N 3
ATOM 2772 C CA . THR A 1 12 ? 12.751 -1.146 2.911 1.00 0.00 12 THR A CA 3
ATOM 2773 C C . THR A 1 12 ? 13.536 -2.196 2.133 1.00 0.00 12 THR A C 3
ATOM 2774 O O . THR A 1 12 ? 14.624 -1.923 1.627 1.00 0.00 12 THR A O 3
ATOM 2785 N N . SER A 1 13 ? 12.976 -3.398 2.040 1.00 0.00 13 SER A N 3
ATOM 2786 C CA . SER A 1 13 ? 13.625 -4.491 1.326 1.00 0.00 13 SER A CA 3
ATOM 2787 C C . SER A 1 13 ? 13.303 -4.434 -0.164 1.00 0.00 13 SER A C 3
ATOM 2788 O O . SER A 1 13 ? 14.190 -4.562 -1.008 1.00 0.00 13 SER A O 3
ATOM 2796 N N . PHE A 1 14 ? 12.027 -4.241 -0.480 1.00 0.00 14 PHE A N 3
ATOM 2797 C CA . PHE A 1 14 ? 11.585 -4.167 -1.867 1.00 0.00 14 PHE A CA 3
ATOM 2798 C C . PHE A 1 14 ? 12.322 -3.059 -2.615 1.00 0.00 14 PHE A C 3
ATOM 2799 O O . PHE A 1 14 ? 12.973 -2.210 -2.006 1.00 0.00 14 PHE A O 3
ATOM 2816 N N . THR A 1 15 ? 12.216 -3.075 -3.940 1.00 0.00 15 THR A N 3
ATOM 2817 C CA . THR A 1 15 ? 12.872 -2.075 -4.772 1.00 0.00 15 THR A CA 3
ATOM 2818 C C . THR A 1 15 ? 11.852 -1.174 -5.457 1.00 0.00 15 THR A C 3
ATOM 2819 O O . THR A 1 15 ? 10.708 -1.573 -5.679 1.00 0.00 15 THR A O 3
ATOM 2830 N N . GLN A 1 16 ? 12.272 0.041 -5.793 1.00 0.00 16 GLN A N 3
ATOM 2831 C CA . GLN A 1 16 ? 11.393 0.998 -6.453 1.00 0.00 16 GLN A CA 3
ATOM 2832 C C . GLN A 1 16 ? 10.727 0.373 -7.676 1.00 0.00 16 GLN A C 3
ATOM 2833 O O . GLN A 1 16 ? 9.587 0.696 -8.007 1.00 0.00 16 GLN A O 3
ATOM 2847 N N . GLU A 1 17 ? 11.448 -0.524 -8.341 1.00 0.00 17 GLU A N 3
ATOM 2848 C CA . GLU A 1 17 ? 10.928 -1.194 -9.528 1.00 0.00 17 GLU A CA 3
ATOM 2849 C C . GLU A 1 17 ? 9.748 -2.093 -9.170 1.00 0.00 17 GLU A C 3
ATOM 2850 O O . GLU A 1 17 ? 8.871 -2.340 -9.997 1.00 0.00 17 GLU A O 3
ATOM 2862 N N . GLN A 1 18 ? 9.736 -2.580 -7.934 1.00 0.00 18 GLN A N 3
ATOM 2863 C CA . GLN A 1 18 ? 8.665 -3.454 -7.468 1.00 0.00 18 GLN A CA 3
ATOM 2864 C C . GLN A 1 18 ? 7.560 -2.647 -6.792 1.00 0.00 18 GLN A C 3
ATOM 2865 O O . GLN A 1 18 ? 6.375 -2.912 -6.993 1.00 0.00 18 GLN A O 3
ATOM 2879 N N . ILE A 1 19 ? 7.958 -1.665 -5.991 1.00 0.00 19 ILE A N 3
ATOM 2880 C CA . ILE A 1 19 ? 7.001 -0.821 -5.287 1.00 0.00 19 ILE A CA 3
ATOM 2881 C C . ILE A 1 19 ? 6.037 -0.151 -6.261 1.00 0.00 19 ILE A C 3
ATOM 2882 O O . ILE A 1 19 ? 4.849 -0.005 -5.972 1.00 0.00 19 ILE A O 3
ATOM 2898 N N . GLU A 1 20 ? 6.555 0.251 -7.418 1.00 0.00 20 GLU A N 3
ATOM 2899 C CA . GLU A 1 20 ? 5.740 0.903 -8.435 1.00 0.00 20 GLU A CA 3
ATOM 2900 C C . GLU A 1 20 ? 4.587 0.002 -8.867 1.00 0.00 20 GLU A C 3
ATOM 2901 O O . GLU A 1 20 ? 3.444 0.446 -8.973 1.00 0.00 20 GLU A O 3
ATOM 2913 N N . ALA A 1 21 ? 4.895 -1.267 -9.115 1.00 0.00 21 ALA A N 3
ATOM 2914 C CA . ALA A 1 21 ? 3.886 -2.231 -9.535 1.00 0.00 21 ALA A CA 3
ATOM 2915 C C . ALA A 1 21 ? 3.019 -2.665 -8.358 1.00 0.00 21 ALA A C 3
ATOM 2916 O O . ALA A 1 21 ? 1.830 -2.942 -8.518 1.00 0.00 21 ALA A O 3
ATOM 2923 N N . LEU A 1 22 ? 3.623 -2.725 -7.175 1.00 0.00 22 LEU A N 3
ATOM 2924 C CA . LEU A 1 22 ? 2.905 -3.127 -5.971 1.00 0.00 22 LEU A CA 3
ATOM 2925 C C . LEU A 1 22 ? 1.912 -2.051 -5.543 1.00 0.00 22 LEU A C 3
ATOM 2926 O O . LEU A 1 22 ? 0.919 -2.340 -4.879 1.00 0.00 22 LEU A O 3
ATOM 2942 N N . GLU A 1 23 ? 2.190 -0.810 -5.931 1.00 0.00 23 GLU A N 3
ATOM 2943 C CA . GLU A 1 23 ? 1.318 0.308 -5.589 1.00 0.00 23 GLU A CA 3
ATOM 2944 C C . GLU A 1 23 ? 0.155 0.412 -6.569 1.00 0.00 23 GLU A C 3
ATOM 2945 O O . GLU A 1 23 ? -1.004 0.520 -6.167 1.00 0.00 23 GLU A O 3
ATOM 2957 N N . LYS A 1 24 ? 0.471 0.379 -7.859 1.00 0.00 24 LYS A N 3
ATOM 2958 C CA . LYS A 1 24 ? -0.546 0.468 -8.900 1.00 0.00 24 LYS A CA 3
ATOM 2959 C C . LYS A 1 24 ? -1.616 -0.601 -8.709 1.00 0.00 24 LYS A C 3
ATOM 2960 O O . LYS A 1 24 ? -2.807 -0.336 -8.869 1.00 0.00 24 LYS A O 3
ATOM 2979 N N . GLU A 1 25 ? -1.182 -1.810 -8.364 1.00 0.00 25 GLU A N 3
ATOM 2980 C CA . GLU A 1 25 ? -2.104 -2.920 -8.151 1.00 0.00 25 GLU A CA 3
ATOM 2981 C C . GLU A 1 25 ? -3.042 -2.630 -6.983 1.00 0.00 25 GLU A C 3
ATOM 2982 O O . GLU A 1 25 ? -4.187 -3.084 -6.964 1.00 0.00 25 GLU A O 3
ATOM 2994 N N . PHE A 1 26 ? -2.548 -1.873 -6.009 1.00 0.00 26 PHE A N 3
ATOM 2995 C CA . PHE A 1 26 ? -3.341 -1.523 -4.836 1.00 0.00 26 PHE A CA 3
ATOM 2996 C C . PHE A 1 26 ? -4.413 -0.497 -5.189 1.00 0.00 26 PHE A C 3
ATOM 2997 O O . PHE A 1 26 ? -5.560 -0.607 -4.754 1.00 0.00 26 PHE A O 3
ATOM 3014 N N . GLU A 1 27 ? -4.031 0.500 -5.981 1.00 0.00 27 GLU A N 3
ATOM 3015 C CA . GLU A 1 27 ? -4.959 1.547 -6.392 1.00 0.00 27 GLU A CA 3
ATOM 3016 C C . GLU A 1 27 ? -6.200 0.947 -7.046 1.00 0.00 27 GLU A C 3
ATOM 3017 O O . GLU A 1 27 ? -7.292 1.513 -6.967 1.00 0.00 27 GLU A O 3
ATOM 3029 N N . ARG A 1 28 ? -6.025 -0.200 -7.693 1.00 0.00 28 ARG A N 3
ATOM 3030 C CA . ARG A 1 28 ? -7.129 -0.876 -8.363 1.00 0.00 28 ARG A CA 3
ATOM 3031 C C . ARG A 1 28 ? -7.856 -1.813 -7.403 1.00 0.00 28 ARG A C 3
ATOM 3032 O O . ARG A 1 28 ? -9.087 -1.847 -7.363 1.00 0.00 28 ARG A O 3
ATOM 3053 N N . THR A 1 29 ? -7.087 -2.574 -6.631 1.00 0.00 29 THR A N 3
ATOM 3054 C CA . THR A 1 29 ? -7.657 -3.513 -5.673 1.00 0.00 29 THR A CA 3
ATOM 3055 C C . THR A 1 29 ? -6.776 -3.637 -4.435 1.00 0.00 29 THR A C 3
ATOM 3056 O O . THR A 1 29 ? -5.585 -3.936 -4.535 1.00 0.00 29 THR A O 3
ATOM 3067 N N . HIS A 1 30 ? -7.368 -3.408 -3.267 1.00 0.00 30 HIS A N 3
ATOM 3068 C CA . HIS A 1 30 ? -6.636 -3.497 -2.008 1.00 0.00 30 HIS A CA 3
ATOM 3069 C C . HIS A 1 30 ? -6.391 -4.953 -1.624 1.00 0.00 30 HIS A C 3
ATOM 3070 O O . HIS A 1 30 ? -5.556 -5.247 -0.768 1.00 0.00 30 HIS A O 3
ATOM 3085 N N . TYR A 1 31 ? -7.124 -5.859 -2.261 1.00 0.00 31 TYR A N 3
ATOM 3086 C CA . TYR A 1 31 ? -6.988 -7.285 -1.983 1.00 0.00 31 TYR A CA 3
ATOM 3087 C C . TYR A 1 31 ? -6.916 -8.087 -3.279 1.00 0.00 31 TYR A C 3
ATOM 3088 O O . TYR A 1 31 ? -7.902 -8.665 -3.737 1.00 0.00 31 TYR A O 3
ATOM 3106 N N . PRO A 1 32 ? -5.720 -8.126 -3.885 1.00 0.00 32 PRO A N 3
ATOM 3107 C CA . PRO A 1 32 ? -5.489 -8.855 -5.135 1.00 0.00 32 PRO A CA 3
ATOM 3108 C C . PRO A 1 32 ? -5.550 -10.367 -4.944 1.00 0.00 32 PRO A C 3
ATOM 3109 O O . PRO A 1 32 ? -4.632 -10.969 -4.387 1.00 0.00 32 PRO A O 3
ATOM 3120 N N . ASP A 1 33 ? -6.636 -10.974 -5.410 1.00 0.00 33 ASP A N 3
ATOM 3121 C CA . ASP A 1 33 ? -6.815 -12.416 -5.291 1.00 0.00 33 ASP A CA 3
ATOM 3122 C C . ASP A 1 33 ? -5.603 -13.161 -5.840 1.00 0.00 33 ASP A C 3
ATOM 3123 O O . ASP A 1 33 ? -4.650 -12.549 -6.321 1.00 0.00 33 ASP A O 3
ATOM 3132 N N . VAL A 1 34 ? -5.646 -14.488 -5.764 1.00 0.00 34 VAL A N 3
ATOM 3133 C CA . VAL A 1 34 ? -4.552 -15.318 -6.253 1.00 0.00 34 VAL A CA 3
ATOM 3134 C C . VAL A 1 34 ? -4.242 -15.013 -7.714 1.00 0.00 34 VAL A C 3
ATOM 3135 O O . VAL A 1 34 ? -3.079 -14.985 -8.121 1.00 0.00 34 VAL A O 3
ATOM 3148 N N . PHE A 1 35 ? -5.288 -14.785 -8.500 1.00 0.00 35 PHE A N 3
ATOM 3149 C CA . PHE A 1 35 ? -5.128 -14.482 -9.918 1.00 0.00 35 PHE A CA 3
ATOM 3150 C C . PHE A 1 35 ? -4.372 -13.171 -10.112 1.00 0.00 35 PHE A C 3
ATOM 3151 O O . PHE A 1 35 ? -3.789 -12.929 -11.168 1.00 0.00 35 PHE A O 3
ATOM 3168 N N . ALA A 1 36 ? -4.388 -12.328 -9.085 1.00 0.00 36 ALA A N 3
ATOM 3169 C CA . ALA A 1 36 ? -3.703 -11.042 -9.141 1.00 0.00 36 ALA A CA 3
ATOM 3170 C C . ALA A 1 36 ? -2.291 -11.147 -8.578 1.00 0.00 36 ALA A C 3
ATOM 3171 O O . ALA A 1 36 ? -1.328 -10.705 -9.204 1.00 0.00 36 ALA A O 3
ATOM 3178 N N . ARG A 1 37 ? -2.175 -11.735 -7.391 1.00 0.00 37 ARG A N 3
ATOM 3179 C CA . ARG A 1 37 ? -0.878 -11.896 -6.743 1.00 0.00 37 ARG A CA 3
ATOM 3180 C C . ARG A 1 37 ? 0.067 -12.717 -7.615 1.00 0.00 37 ARG A C 3
ATOM 3181 O O . ARG A 1 37 ? 1.269 -12.456 -7.658 1.00 0.00 37 ARG A O 3
ATOM 3202 N N . GLU A 1 38 ? -0.484 -13.709 -8.307 1.00 0.00 38 GLU A N 3
ATOM 3203 C CA . GLU A 1 38 ? 0.312 -14.567 -9.175 1.00 0.00 38 GLU A CA 3
ATOM 3204 C C . GLU A 1 38 ? 0.852 -13.784 -10.368 1.00 0.00 38 GLU A C 3
ATOM 3205 O O . GLU A 1 38 ? 2.057 -13.775 -10.623 1.00 0.00 38 GLU A O 3
ATOM 3217 N N . ARG A 1 39 ? -0.047 -13.128 -11.094 1.00 0.00 39 ARG A N 3
ATOM 3218 C CA . ARG A 1 39 ? 0.340 -12.343 -12.260 1.00 0.00 39 ARG A CA 3
ATOM 3219 C C . ARG A 1 39 ? 1.377 -11.289 -11.886 1.00 0.00 39 ARG A C 3
ATOM 3220 O O . ARG A 1 39 ? 2.355 -11.081 -12.608 1.00 0.00 39 ARG A O 3
ATOM 3241 N N . LEU A 1 40 ? 1.160 -10.625 -10.757 1.00 0.00 40 LEU A N 3
ATOM 3242 C CA . LEU A 1 40 ? 2.077 -9.592 -10.287 1.00 0.00 40 LEU A CA 3
ATOM 3243 C C . LEU A 1 40 ? 3.401 -10.202 -9.839 1.00 0.00 40 LEU A C 3
ATOM 3244 O O . LEU A 1 40 ? 4.465 -9.621 -10.048 1.00 0.00 40 LEU A O 3
ATOM 3260 N N . ALA A 1 41 ? 3.327 -11.378 -9.224 1.00 0.00 41 ALA A N 3
ATOM 3261 C CA . ALA A 1 41 ? 4.521 -12.069 -8.751 1.00 0.00 41 ALA A CA 3
ATOM 3262 C C . ALA A 1 41 ? 5.608 -12.082 -9.821 1.00 0.00 41 ALA A C 3
ATOM 3263 O O . ALA A 1 41 ? 6.794 -11.965 -9.514 1.00 0.00 41 ALA A O 3
ATOM 3270 N N . ALA A 1 42 ? 5.195 -12.226 -11.075 1.00 0.00 42 ALA A N 3
ATOM 3271 C CA . ALA A 1 42 ? 6.134 -12.253 -12.190 1.00 0.00 42 ALA A CA 3
ATOM 3272 C C . ALA A 1 42 ? 6.340 -10.857 -12.768 1.00 0.00 42 ALA A C 3
ATOM 3273 O O . ALA A 1 42 ? 7.301 -10.612 -13.497 1.00 0.00 42 ALA A O 3
ATOM 3280 N N . LYS A 1 43 ? 5.431 -9.945 -12.439 1.00 0.00 43 LYS A N 3
ATOM 3281 C CA . LYS A 1 43 ? 5.512 -8.573 -12.926 1.00 0.00 43 LYS A CA 3
ATOM 3282 C C . LYS A 1 43 ? 6.617 -7.806 -12.206 1.00 0.00 43 LYS A C 3
ATOM 3283 O O . LYS A 1 43 ? 7.200 -6.874 -12.760 1.00 0.00 43 LYS A O 3
ATOM 3302 N N . ILE A 1 44 ? 6.899 -8.204 -10.970 1.00 0.00 44 ILE A N 3
ATOM 3303 C CA . ILE A 1 44 ? 7.934 -7.555 -10.177 1.00 0.00 44 ILE A CA 3
ATOM 3304 C C . ILE A 1 44 ? 8.965 -8.566 -9.685 1.00 0.00 44 ILE A C 3
ATOM 3305 O O . ILE A 1 44 ? 9.914 -8.211 -8.986 1.00 0.00 44 ILE A O 3
ATOM 3321 N N . ASP A 1 45 ? 8.772 -9.827 -10.055 1.00 0.00 45 ASP A N 3
ATOM 3322 C CA . ASP A 1 45 ? 9.686 -10.891 -9.653 1.00 0.00 45 ASP A CA 3
ATOM 3323 C C . ASP A 1 45 ? 9.670 -11.077 -8.139 1.00 0.00 45 ASP A C 3
ATOM 3324 O O . ASP A 1 45 ? 10.720 -11.107 -7.496 1.00 0.00 45 ASP A O 3
ATOM 3333 N N . LEU A 1 46 ? 8.472 -11.201 -7.576 1.00 0.00 46 LEU A N 3
ATOM 3334 C CA . LEU A 1 46 ? 8.320 -11.384 -6.137 1.00 0.00 46 LEU A CA 3
ATOM 3335 C C . LEU A 1 46 ? 7.436 -12.589 -5.832 1.00 0.00 46 LEU A C 3
ATOM 3336 O O . LEU A 1 46 ? 6.529 -12.933 -6.591 1.00 0.00 46 LEU A O 3
ATOM 3352 N N . PRO A 1 47 ? 7.703 -13.245 -4.693 1.00 0.00 47 PRO A N 3
ATOM 3353 C CA . PRO A 1 47 ? 6.941 -14.421 -4.261 1.00 0.00 47 PRO A CA 3
ATOM 3354 C C . PRO A 1 47 ? 5.520 -14.066 -3.838 1.00 0.00 47 PRO A C 3
ATOM 3355 O O . PRO A 1 47 ? 5.295 -13.062 -3.164 1.00 0.00 47 PRO A O 3
ATOM 3366 N N . GLU A 1 48 ? 4.563 -14.899 -4.237 1.00 0.00 48 GLU A N 3
ATOM 3367 C CA . GLU A 1 48 ? 3.163 -14.671 -3.900 1.00 0.00 48 GLU A CA 3
ATOM 3368 C C . GLU A 1 48 ? 2.999 -14.418 -2.404 1.00 0.00 48 GLU A C 3
ATOM 3369 O O . GLU A 1 48 ? 1.983 -13.880 -1.963 1.00 0.00 48 GLU A O 3
ATOM 3381 N N . ALA A 1 49 ? 4.004 -14.811 -1.629 1.00 0.00 49 ALA A N 3
ATOM 3382 C CA . ALA A 1 49 ? 3.973 -14.626 -0.184 1.00 0.00 49 ALA A CA 3
ATOM 3383 C C . ALA A 1 49 ? 4.340 -13.195 0.194 1.00 0.00 49 ALA A C 3
ATOM 3384 O O . ALA A 1 49 ? 3.781 -12.628 1.133 1.00 0.00 49 ALA A O 3
ATOM 3391 N N . ARG A 1 50 ? 5.284 -12.618 -0.541 1.00 0.00 50 ARG A N 3
ATOM 3392 C CA . ARG A 1 50 ? 5.728 -11.253 -0.282 1.00 0.00 50 ARG A CA 3
ATOM 3393 C C . ARG A 1 50 ? 4.604 -10.256 -0.547 1.00 0.00 50 ARG A C 3
ATOM 3394 O O . ARG A 1 50 ? 4.297 -9.414 0.296 1.00 0.00 50 ARG A O 3
ATOM 3415 N N . ILE A 1 51 ? 3.995 -10.358 -1.724 1.00 0.00 51 ILE A N 3
ATOM 3416 C CA . ILE A 1 51 ? 2.905 -9.466 -2.100 1.00 0.00 51 ILE A CA 3
ATOM 3417 C C . ILE A 1 51 ? 1.896 -9.324 -0.967 1.00 0.00 51 ILE A C 3
ATOM 3418 O O . ILE A 1 51 ? 1.534 -8.214 -0.581 1.00 0.00 51 ILE A O 3
ATOM 3434 N N . GLN A 1 52 ? 1.446 -10.458 -0.437 1.00 0.00 52 GLN A N 3
ATOM 3435 C CA . GLN A 1 52 ? 0.479 -10.459 0.654 1.00 0.00 52 GLN A CA 3
ATOM 3436 C C . GLN A 1 52 ? 0.918 -9.523 1.774 1.00 0.00 52 GLN A C 3
ATOM 3437 O O . GLN A 1 52 ? 0.126 -8.730 2.282 1.00 0.00 52 GLN A O 3
ATOM 3451 N N . VAL A 1 53 ? 2.188 -9.620 2.155 1.00 0.00 53 VAL A N 3
ATOM 3452 C CA . VAL A 1 53 ? 2.734 -8.781 3.215 1.00 0.00 53 VAL A CA 3
ATOM 3453 C C . VAL A 1 53 ? 2.728 -7.312 2.811 1.00 0.00 53 VAL A C 3
ATOM 3454 O O . VAL A 1 53 ? 2.081 -6.484 3.453 1.00 0.00 53 VAL A O 3
ATOM 3467 N N . TRP A 1 54 ? 3.453 -6.994 1.744 1.00 0.00 54 TRP A N 3
ATOM 3468 C CA . TRP A 1 54 ? 3.530 -5.622 1.254 1.00 0.00 54 TRP A CA 3
ATOM 3469 C C . TRP A 1 54 ? 2.158 -4.956 1.281 1.00 0.00 54 TRP A C 3
ATOM 3470 O O . TRP A 1 54 ? 2.021 -3.814 1.721 1.00 0.00 54 TRP A O 3
ATOM 3491 N N . PHE A 1 55 ? 1.146 -5.676 0.809 1.00 0.00 55 PHE A N 3
ATOM 3492 C CA . PHE A 1 55 ? -0.214 -5.153 0.779 1.00 0.00 55 PHE A CA 3
ATOM 3493 C C . PHE A 1 55 ? -0.770 -5.001 2.192 1.00 0.00 55 PHE A C 3
ATOM 3494 O O . PHE A 1 55 ? -1.436 -4.014 2.505 1.00 0.00 55 PHE A O 3
ATOM 3511 N N . SER A 1 56 ? -0.490 -5.984 3.041 1.00 0.00 56 SER A N 3
ATOM 3512 C CA . SER A 1 56 ? -0.964 -5.962 4.420 1.00 0.00 56 SER A CA 3
ATOM 3513 C C . SER A 1 56 ? -0.558 -4.665 5.113 1.00 0.00 56 SER A C 3
ATOM 3514 O O . SER A 1 56 ? -1.362 -4.041 5.804 1.00 0.00 56 SER A O 3
ATOM 3522 N N . ASN A 1 57 ? 0.694 -4.266 4.921 1.00 0.00 57 ASN A N 3
ATOM 3523 C CA . ASN A 1 57 ? 1.209 -3.043 5.529 1.00 0.00 57 ASN A CA 3
ATOM 3524 C C . ASN A 1 57 ? 0.485 -1.817 4.979 1.00 0.00 57 ASN A C 3
ATOM 3525 O O . ASN A 1 57 ? 0.208 -0.866 5.710 1.00 0.00 57 ASN A O 3
ATOM 3536 N N . ARG A 1 58 ? 0.183 -1.847 3.684 1.00 0.00 58 ARG A N 3
ATOM 3537 C CA . ARG A 1 58 ? -0.507 -0.739 3.035 1.00 0.00 58 ARG A CA 3
ATOM 3538 C C . ARG A 1 58 ? -1.865 -0.488 3.686 1.00 0.00 58 ARG A C 3
ATOM 3539 O O . ARG A 1 58 ? -2.153 0.621 4.135 1.00 0.00 58 ARG A O 3
ATOM 3560 N N . ARG A 1 59 ? -2.694 -1.526 3.730 1.00 0.00 59 ARG A N 3
ATOM 3561 C CA . ARG A 1 59 ? -4.021 -1.418 4.322 1.00 0.00 59 ARG A CA 3
ATOM 3562 C C . ARG A 1 59 ? -3.988 -0.546 5.574 1.00 0.00 59 ARG A C 3
ATOM 3563 O O . ARG A 1 59 ? -4.848 0.313 5.768 1.00 0.00 59 ARG A O 3
ATOM 3584 N N . ALA A 1 60 ? -2.991 -0.775 6.422 1.00 0.00 60 ALA A N 3
ATOM 3585 C CA . ALA A 1 60 ? -2.845 -0.011 7.655 1.00 0.00 60 ALA A CA 3
ATOM 3586 C C . ALA A 1 60 ? -2.542 1.454 7.360 1.00 0.00 60 ALA A C 3
ATOM 3587 O O . ALA A 1 60 ? -3.008 2.350 8.065 1.00 0.00 60 ALA A O 3
ATOM 3594 N N . LYS A 1 61 ? -1.757 1.691 6.314 1.00 0.00 61 LYS A N 3
ATOM 3595 C CA . LYS A 1 61 ? -1.391 3.049 5.925 1.00 0.00 61 LYS A CA 3
ATOM 3596 C C . LYS A 1 61 ? -2.549 3.742 5.213 1.00 0.00 61 LYS A C 3
ATOM 3597 O O . LYS A 1 61 ? -2.671 4.965 5.253 1.00 0.00 61 LYS A O 3
ATOM 3616 N N . TRP A 1 62 ? -3.397 2.951 4.566 1.00 0.00 62 TRP A N 3
ATOM 3617 C CA . TRP A 1 62 ? -4.547 3.490 3.847 1.00 0.00 62 TRP A CA 3
ATOM 3618 C C . TRP A 1 62 ? -5.692 3.798 4.806 1.00 0.00 62 TRP A C 3
ATOM 3619 O O . TRP A 1 62 ? -6.247 4.897 4.791 1.00 0.00 62 TRP A O 3
ATOM 3640 N N . ARG A 1 63 ? -6.040 2.823 5.638 1.00 0.00 63 ARG A N 3
ATOM 3641 C CA . ARG A 1 63 ? -7.121 2.990 6.601 1.00 0.00 63 ARG A CA 3
ATOM 3642 C C . ARG A 1 63 ? -6.838 4.163 7.537 1.00 0.00 63 ARG A C 3
ATOM 3643 O O . ARG A 1 63 ? -7.722 4.972 7.820 1.00 0.00 63 ARG A O 3
ATOM 3664 N N . ARG A 1 64 ? -5.599 4.249 8.011 1.00 0.00 64 ARG A N 3
ATOM 3665 C CA . ARG A 1 64 ? -5.201 5.321 8.915 1.00 0.00 64 ARG A CA 3
ATOM 3666 C C . ARG A 1 64 ? -5.282 6.677 8.219 1.00 0.00 64 ARG A C 3
ATOM 3667 O O . ARG A 1 64 ? -5.754 7.654 8.799 1.00 0.00 64 ARG A O 3
ATOM 3688 N N . GLU A 1 65 ? -4.818 6.726 6.975 1.00 0.00 65 GLU A N 3
ATOM 3689 C CA . GLU A 1 65 ? -4.838 7.963 6.202 1.00 0.00 65 GLU A CA 3
ATOM 3690 C C . GLU A 1 65 ? -6.271 8.420 5.944 1.00 0.00 65 GLU A C 3
ATOM 3691 O O . GLU A 1 65 ? -6.643 9.544 6.278 1.00 0.00 65 GLU A O 3
ATOM 3703 N N . GLU A 1 66 ? -7.068 7.540 5.347 1.00 0.00 66 GLU A N 3
ATOM 3704 C CA . GLU A 1 66 ? -8.459 7.855 5.042 1.00 0.00 66 GLU A CA 3
ATOM 3705 C C . GLU A 1 66 ? -9.165 8.437 6.264 1.00 0.00 66 GLU A C 3
ATOM 3706 O O . GLU A 1 66 ? -10.016 9.318 6.142 1.00 0.00 66 GLU A O 3
ATOM 3718 N N . LYS A 1 67 ? -8.806 7.936 7.441 1.00 0.00 67 LYS A N 3
ATOM 3719 C CA . LYS A 1 67 ? -9.404 8.404 8.687 1.00 0.00 67 LYS A CA 3
ATOM 3720 C C . LYS A 1 67 ? -9.074 9.874 8.929 1.00 0.00 67 LYS A C 3
ATOM 3721 O O . LYS A 1 67 ? -9.965 10.691 9.158 1.00 0.00 67 LYS A O 3
ATOM 3740 N N . LEU A 1 68 ? -7.788 10.204 8.875 1.00 0.00 68 LEU A N 3
ATOM 3741 C CA . LEU A 1 68 ? -7.340 11.576 9.088 1.00 0.00 68 LEU A CA 3
ATOM 3742 C C . LEU A 1 68 ? -8.300 12.568 8.440 1.00 0.00 68 LEU A C 3
ATOM 3743 O O . LEU A 1 68 ? -8.466 13.689 8.919 1.00 0.00 68 LEU A O 3
ATOM 3759 N N . ARG A 1 69 ? -8.933 12.146 7.349 1.00 0.00 69 ARG A N 3
ATOM 3760 C CA . ARG A 1 69 ? -9.878 12.998 6.636 1.00 0.00 69 ARG A CA 3
ATOM 3761 C C . ARG A 1 69 ? -11.278 12.870 7.228 1.00 0.00 69 ARG A C 3
ATOM 3762 O O . ARG A 1 69 ? -11.992 13.860 7.377 1.00 0.00 69 ARG A O 3
ATOM 3783 N N . ASN A 1 70 ? -11.663 11.643 7.563 1.00 0.00 70 ASN A N 3
ATOM 3784 C CA . ASN A 1 70 ? -12.979 11.384 8.137 1.00 0.00 70 ASN A CA 3
ATOM 3785 C C . ASN A 1 70 ? -13.128 12.077 9.488 1.00 0.00 70 ASN A C 3
ATOM 3786 O O . ASN A 1 70 ? -14.240 12.362 9.930 1.00 0.00 70 ASN A O 3
ATOM 3797 N N . GLN A 1 71 ? -12.000 12.346 10.137 1.00 0.00 71 GLN A N 3
ATOM 3798 C CA . GLN A 1 71 ? -12.005 13.006 11.437 1.00 0.00 71 GLN A CA 3
ATOM 3799 C C . GLN A 1 71 ? -12.244 14.504 11.287 1.00 0.00 71 GLN A C 3
ATOM 3800 O O . GLN A 1 71 ? -12.935 15.117 12.099 1.00 0.00 71 GLN A O 3
ATOM 3814 N N . ARG A 1 72 ? -11.666 15.088 10.241 1.00 0.00 72 ARG A N 3
ATOM 3815 C CA . ARG A 1 72 ? -11.814 16.515 9.985 1.00 0.00 72 ARG A CA 3
ATOM 3816 C C . ARG A 1 72 ? -13.287 16.895 9.856 1.00 0.00 72 ARG A C 3
ATOM 3817 O O . ARG A 1 72 ? -13.679 18.019 10.170 1.00 0.00 72 ARG A O 3
ATOM 3838 N N . ARG A 1 73 ? -14.097 15.949 9.391 1.00 0.00 73 ARG A N 3
ATOM 3839 C CA . ARG A 1 73 ? -15.526 16.184 9.219 1.00 0.00 73 ARG A CA 3
ATOM 3840 C C . ARG A 1 73 ? -16.227 16.290 10.571 1.00 0.00 73 ARG A C 3
ATOM 3841 O O . ARG A 1 73 ? -15.833 15.637 11.537 1.00 0.00 73 ARG A O 3
ATOM 3862 N N . GLN A 1 74 ? -17.265 17.117 10.630 1.00 0.00 74 GLN A N 3
ATOM 3863 C CA . GLN A 1 74 ? -18.019 17.309 11.863 1.00 0.00 74 GLN A CA 3
ATOM 3864 C C . GLN A 1 74 ? -19.092 16.236 12.018 1.00 0.00 74 GLN A C 3
ATOM 3865 O O . GLN A 1 74 ? -20.218 16.525 12.423 1.00 0.00 74 GLN A O 3
ATOM 3879 N N . SER A 1 75 ? -18.735 14.997 11.693 1.00 0.00 75 SER A N 3
ATOM 3880 C CA . SER A 1 75 ? -19.668 13.881 11.792 1.00 0.00 75 SER A CA 3
ATOM 3881 C C . SER A 1 75 ? -20.463 13.953 13.092 1.00 0.00 75 SER A C 3
ATOM 3882 O O . SER A 1 75 ? -21.688 13.846 13.090 1.00 0.00 75 SER A O 3
ATOM 3890 N N . GLY A 1 76 ? -19.754 14.133 14.203 1.00 0.00 76 GLY A N 3
ATOM 3891 C CA . GLY A 1 76 ? -20.409 14.214 15.495 1.00 0.00 76 GLY A CA 3
ATOM 3892 C C . GLY A 1 76 ? -19.436 14.494 16.622 1.00 0.00 76 GLY A C 3
ATOM 3893 O O . GLY A 1 76 ? -19.124 15.645 16.932 1.00 0.00 76 GLY A O 3
ATOM 3897 N N . PRO A 1 77 ? -18.936 13.423 17.257 1.00 0.00 77 PRO A N 3
ATOM 3898 C CA . PRO A 1 77 ? -17.985 13.533 18.367 1.00 0.00 77 PRO A CA 3
ATOM 3899 C C . PRO A 1 77 ? -16.615 14.022 17.910 1.00 0.00 77 PRO A C 3
ATOM 3900 O O . PRO A 1 77 ? -15.822 13.256 17.364 1.00 0.00 77 PRO A O 3
ATOM 3911 N N . SER A 1 78 ? -16.343 15.304 18.138 1.00 0.00 78 SER A N 3
ATOM 3912 C CA . SER A 1 78 ? -15.069 15.896 17.746 1.00 0.00 78 SER A CA 3
ATOM 3913 C C . SER A 1 78 ? -14.410 16.597 18.930 1.00 0.00 78 SER A C 3
ATOM 3914 O O . SER A 1 78 ? -14.992 17.495 19.537 1.00 0.00 78 SER A O 3
ATOM 3922 N N . SER A 1 79 ? -13.190 16.178 19.253 1.00 0.00 79 SER A N 3
ATOM 3923 C CA . SER A 1 79 ? -12.451 16.761 20.366 1.00 0.00 79 SER A CA 3
ATOM 3924 C C . SER A 1 79 ? -12.545 18.284 20.342 1.00 0.00 79 SER A C 3
ATOM 3925 O O . SER A 1 79 ? -12.944 18.908 21.324 1.00 0.00 79 SER A O 3
ATOM 3933 N N . GLY A 1 80 ? -12.175 18.876 19.210 1.00 0.00 80 GLY A N 3
ATOM 3934 C CA . GLY A 1 80 ? -12.224 20.320 19.079 1.00 0.00 80 GLY A CA 3
ATOM 3935 C C . GLY A 1 80 ? -13.555 20.897 19.520 1.00 0.00 80 GLY A C 3
ATOM 3936 O O . GLY A 1 80 ? -14.160 21.697 18.806 1.00 0.00 80 GLY A O 3
ATOM 3940 N N . GLY A 1 1 ? 15.200 9.628 19.064 1.00 0.00 1 GLY A N 4
ATOM 3941 C CA . GLY A 1 1 ? 16.351 9.716 19.943 1.00 0.00 1 GLY A CA 4
ATOM 3942 C C . GLY A 1 1 ? 16.873 8.352 20.351 1.00 0.00 1 GLY A C 4
ATOM 3943 O O . GLY A 1 1 ? 18.053 8.052 20.168 1.00 0.00 1 GLY A O 4
ATOM 3947 N N . SER A 1 2 ? 15.995 7.525 20.908 1.00 0.00 2 SER A N 4
ATOM 3948 C CA . SER A 1 2 ? 16.375 6.189 21.349 1.00 0.00 2 SER A CA 4
ATOM 3949 C C . SER A 1 2 ? 16.725 5.303 20.157 1.00 0.00 2 SER A C 4
ATOM 3950 O O . SER A 1 2 ? 16.109 5.400 19.095 1.00 0.00 2 SER A O 4
ATOM 3958 N N . SER A 1 3 ? 17.717 4.438 20.342 1.00 0.00 3 SER A N 4
ATOM 3959 C CA . SER A 1 3 ? 18.152 3.537 19.281 1.00 0.00 3 SER A CA 4
ATOM 3960 C C . SER A 1 3 ? 16.964 3.061 18.450 1.00 0.00 3 SER A C 4
ATOM 3961 O O . SER A 1 3 ? 15.940 2.646 18.992 1.00 0.00 3 SER A O 4
ATOM 3969 N N . GLY A 1 4 ? 17.109 3.126 17.130 1.00 0.00 4 GLY A N 4
ATOM 3970 C CA . GLY A 1 4 ? 16.041 2.700 16.245 1.00 0.00 4 GLY A CA 4
ATOM 3971 C C . GLY A 1 4 ? 16.523 1.740 15.175 1.00 0.00 4 GLY A C 4
ATOM 3972 O O . GLY A 1 4 ? 16.231 1.921 13.993 1.00 0.00 4 GLY A O 4
ATOM 3976 N N . SER A 1 5 ? 17.264 0.718 15.590 1.00 0.00 5 SER A N 4
ATOM 3977 C CA . SER A 1 5 ? 17.793 -0.271 14.658 1.00 0.00 5 SER A CA 4
ATOM 3978 C C . SER A 1 5 ? 17.387 -1.681 15.074 1.00 0.00 5 SER A C 4
ATOM 3979 O O . SER A 1 5 ? 17.649 -2.108 16.198 1.00 0.00 5 SER A O 4
ATOM 3987 N N . SER A 1 6 ? 16.744 -2.400 14.160 1.00 0.00 6 SER A N 4
ATOM 3988 C CA . SER A 1 6 ? 16.298 -3.761 14.431 1.00 0.00 6 SER A CA 4
ATOM 3989 C C . SER A 1 6 ? 16.408 -4.629 13.181 1.00 0.00 6 SER A C 4
ATOM 3990 O O . SER A 1 6 ? 16.542 -4.121 12.068 1.00 0.00 6 SER A O 4
ATOM 3998 N N . GLY A 1 7 ? 16.352 -5.943 13.374 1.00 0.00 7 GLY A N 4
ATOM 3999 C CA . GLY A 1 7 ? 16.447 -6.863 12.254 1.00 0.00 7 GLY A CA 4
ATOM 4000 C C . GLY A 1 7 ? 16.954 -8.230 12.668 1.00 0.00 7 GLY A C 4
ATOM 4001 O O . GLY A 1 7 ? 17.623 -8.366 13.692 1.00 0.00 7 GLY A O 4
ATOM 4005 N N . GLN A 1 8 ? 16.633 -9.244 11.872 1.00 0.00 8 GLN A N 4
ATOM 4006 C CA . GLN A 1 8 ? 17.059 -10.608 12.163 1.00 0.00 8 GLN A CA 4
ATOM 4007 C C . GLN A 1 8 ? 17.784 -11.219 10.968 1.00 0.00 8 GLN A C 4
ATOM 4008 O O . GLN A 1 8 ? 18.835 -11.843 11.120 1.00 0.00 8 GLN A O 4
ATOM 4022 N N . ARG A 1 9 ? 17.217 -11.035 9.781 1.00 0.00 9 ARG A N 4
ATOM 4023 C CA . ARG A 1 9 ? 17.808 -11.569 8.560 1.00 0.00 9 ARG A CA 4
ATOM 4024 C C . ARG A 1 9 ? 18.252 -10.442 7.632 1.00 0.00 9 ARG A C 4
ATOM 4025 O O . ARG A 1 9 ? 17.654 -9.367 7.616 1.00 0.00 9 ARG A O 4
ATOM 4046 N N . ASN A 1 10 ? 19.305 -10.696 6.862 1.00 0.00 10 ASN A N 4
ATOM 4047 C CA . ASN A 1 10 ? 19.830 -9.702 5.933 1.00 0.00 10 ASN A CA 4
ATOM 4048 C C . ASN A 1 10 ? 19.624 -10.147 4.488 1.00 0.00 10 ASN A C 4
ATOM 4049 O O . ASN A 1 10 ? 20.528 -10.703 3.864 1.00 0.00 10 ASN A O 4
ATOM 4060 N N . ARG A 1 11 ? 18.428 -9.897 3.963 1.00 0.00 11 ARG A N 4
ATOM 4061 C CA . ARG A 1 11 ? 18.103 -10.272 2.592 1.00 0.00 11 ARG A CA 4
ATOM 4062 C C . ARG A 1 11 ? 17.440 -9.112 1.855 1.00 0.00 11 ARG A C 4
ATOM 4063 O O . ARG A 1 11 ? 16.449 -8.549 2.324 1.00 0.00 11 ARG A O 4
ATOM 4084 N N . THR A 1 12 ? 17.991 -8.760 0.698 1.00 0.00 12 THR A N 4
ATOM 4085 C CA . THR A 1 12 ? 17.455 -7.667 -0.103 1.00 0.00 12 THR A CA 4
ATOM 4086 C C . THR A 1 12 ? 15.933 -7.626 -0.028 1.00 0.00 12 THR A C 4
ATOM 4087 O O . THR A 1 12 ? 15.276 -8.665 0.041 1.00 0.00 12 THR A O 4
ATOM 4098 N N . SER A 1 13 ? 15.377 -6.419 -0.042 1.00 0.00 13 SER A N 4
ATOM 4099 C CA . SER A 1 13 ? 13.931 -6.243 0.028 1.00 0.00 13 SER A CA 4
ATOM 4100 C C . SER A 1 13 ? 13.397 -5.618 -1.257 1.00 0.00 13 SER A C 4
ATOM 4101 O O . SER A 1 13 ? 14.140 -5.415 -2.218 1.00 0.00 13 SER A O 4
ATOM 4109 N N . PHE A 1 14 ? 12.103 -5.316 -1.267 1.00 0.00 14 PHE A N 4
ATOM 4110 C CA . PHE A 1 14 ? 11.467 -4.714 -2.434 1.00 0.00 14 PHE A CA 4
ATOM 4111 C C . PHE A 1 14 ? 12.312 -3.570 -2.984 1.00 0.00 14 PHE A C 4
ATOM 4112 O O . PHE A 1 14 ? 13.162 -3.017 -2.285 1.00 0.00 14 PHE A O 4
ATOM 4129 N N . THR A 1 15 ? 12.073 -3.218 -4.245 1.00 0.00 15 THR A N 4
ATOM 4130 C CA . THR A 1 15 ? 12.812 -2.142 -4.891 1.00 0.00 15 THR A CA 4
ATOM 4131 C C . THR A 1 15 ? 11.868 -1.158 -5.573 1.00 0.00 15 THR A C 4
ATOM 4132 O O . THR A 1 15 ? 10.717 -1.487 -5.860 1.00 0.00 15 THR A O 4
ATOM 4143 N N . GLN A 1 16 ? 12.362 0.048 -5.830 1.00 0.00 16 GLN A N 4
ATOM 4144 C CA . GLN A 1 16 ? 11.560 1.079 -6.479 1.00 0.00 16 GLN A CA 4
ATOM 4145 C C . GLN A 1 16 ? 10.875 0.531 -7.726 1.00 0.00 16 GLN A C 4
ATOM 4146 O O . GLN A 1 16 ? 9.881 1.085 -8.193 1.00 0.00 16 GLN A O 4
ATOM 4160 N N . GLU A 1 17 ? 11.413 -0.561 -8.260 1.00 0.00 17 GLU A N 4
ATOM 4161 C CA . GLU A 1 17 ? 10.853 -1.183 -9.454 1.00 0.00 17 GLU A CA 4
ATOM 4162 C C . GLU A 1 17 ? 9.652 -2.056 -9.101 1.00 0.00 17 GLU A C 4
ATOM 4163 O O . GLU A 1 17 ? 8.717 -2.189 -9.890 1.00 0.00 17 GLU A O 4
ATOM 4175 N N . GLN A 1 18 ? 9.688 -2.646 -7.911 1.00 0.00 18 GLN A N 4
ATOM 4176 C CA . GLN A 1 18 ? 8.603 -3.507 -7.454 1.00 0.00 18 GLN A CA 4
ATOM 4177 C C . GLN A 1 18 ? 7.533 -2.697 -6.729 1.00 0.00 18 GLN A C 4
ATOM 4178 O O . GLN A 1 18 ? 6.345 -3.009 -6.808 1.00 0.00 18 GLN A O 4
ATOM 4192 N N . ILE A 1 19 ? 7.963 -1.654 -6.026 1.00 0.00 19 ILE A N 4
ATOM 4193 C CA . ILE A 1 19 ? 7.041 -0.799 -5.288 1.00 0.00 19 ILE A CA 4
ATOM 4194 C C . ILE A 1 19 ? 6.081 -0.083 -6.232 1.00 0.00 19 ILE A C 4
ATOM 4195 O O . ILE A 1 19 ? 4.944 0.212 -5.868 1.00 0.00 19 ILE A O 4
ATOM 4211 N N . GLU A 1 20 ? 6.548 0.192 -7.446 1.00 0.00 20 GLU A N 4
ATOM 4212 C CA . GLU A 1 20 ? 5.730 0.873 -8.442 1.00 0.00 20 GLU A CA 4
ATOM 4213 C C . GLU A 1 20 ? 4.588 -0.023 -8.912 1.00 0.00 20 GLU A C 4
ATOM 4214 O O . GLU A 1 20 ? 3.449 0.425 -9.049 1.00 0.00 20 GLU A O 4
ATOM 4226 N N . ALA A 1 21 ? 4.901 -1.290 -9.159 1.00 0.00 21 ALA A N 4
ATOM 4227 C CA . ALA A 1 21 ? 3.901 -2.250 -9.612 1.00 0.00 21 ALA A CA 4
ATOM 4228 C C . ALA A 1 21 ? 2.975 -2.658 -8.471 1.00 0.00 21 ALA A C 4
ATOM 4229 O O . ALA A 1 21 ? 1.790 -2.920 -8.684 1.00 0.00 21 ALA A O 4
ATOM 4236 N N . LEU A 1 22 ? 3.521 -2.710 -7.262 1.00 0.00 22 LEU A N 4
ATOM 4237 C CA . LEU A 1 22 ? 2.743 -3.087 -6.086 1.00 0.00 22 LEU A CA 4
ATOM 4238 C C . LEU A 1 22 ? 1.767 -1.980 -5.701 1.00 0.00 22 LEU A C 4
ATOM 4239 O O . LEU A 1 22 ? 0.695 -2.246 -5.159 1.00 0.00 22 LEU A O 4
ATOM 4255 N N . GLU A 1 23 ? 2.146 -0.739 -5.988 1.00 0.00 23 GLU A N 4
ATOM 4256 C CA . GLU A 1 23 ? 1.304 0.409 -5.671 1.00 0.00 23 GLU A CA 4
ATOM 4257 C C . GLU A 1 23 ? 0.166 0.543 -6.680 1.00 0.00 23 GLU A C 4
ATOM 4258 O O . GLU A 1 23 ? -0.961 0.884 -6.320 1.00 0.00 23 GLU A O 4
ATOM 4270 N N . LYS A 1 24 ? 0.469 0.270 -7.944 1.00 0.00 24 LYS A N 4
ATOM 4271 C CA . LYS A 1 24 ? -0.527 0.359 -9.006 1.00 0.00 24 LYS A CA 4
ATOM 4272 C C . LYS A 1 24 ? -1.616 -0.692 -8.818 1.00 0.00 24 LYS A C 4
ATOM 4273 O O . LYS A 1 24 ? -2.805 -0.390 -8.919 1.00 0.00 24 LYS A O 4
ATOM 4292 N N . GLU A 1 25 ? -1.204 -1.925 -8.544 1.00 0.00 25 GLU A N 4
ATOM 4293 C CA . GLU A 1 25 ? -2.146 -3.019 -8.342 1.00 0.00 25 GLU A CA 4
ATOM 4294 C C . GLU A 1 25 ? -3.076 -2.725 -7.168 1.00 0.00 25 GLU A C 4
ATOM 4295 O O . GLU A 1 25 ? -4.256 -3.077 -7.193 1.00 0.00 25 GLU A O 4
ATOM 4307 N N . PHE A 1 26 ? -2.535 -2.079 -6.140 1.00 0.00 26 PHE A N 4
ATOM 4308 C CA . PHE A 1 26 ? -3.315 -1.740 -4.956 1.00 0.00 26 PHE A CA 4
ATOM 4309 C C . PHE A 1 26 ? -4.434 -0.763 -5.302 1.00 0.00 26 PHE A C 4
ATOM 4310 O O . PHE A 1 26 ? -5.594 -0.985 -4.956 1.00 0.00 26 PHE A O 4
ATOM 4327 N N . GLU A 1 27 ? -4.077 0.319 -5.988 1.00 0.00 27 GLU A N 4
ATOM 4328 C CA . GLU A 1 27 ? -5.050 1.330 -6.380 1.00 0.00 27 GLU A CA 4
ATOM 4329 C C . GLU A 1 27 ? -6.281 0.684 -7.011 1.00 0.00 27 GLU A C 4
ATOM 4330 O O . GLU A 1 27 ? -7.412 1.101 -6.759 1.00 0.00 27 GLU A O 4
ATOM 4342 N N . ARG A 1 28 ? -6.052 -0.335 -7.833 1.00 0.00 28 ARG A N 4
ATOM 4343 C CA . ARG A 1 28 ? -7.140 -1.037 -8.501 1.00 0.00 28 ARG A CA 4
ATOM 4344 C C . ARG A 1 28 ? -7.870 -1.960 -7.529 1.00 0.00 28 ARG A C 4
ATOM 4345 O O . ARG A 1 28 ? -9.096 -2.074 -7.566 1.00 0.00 28 ARG A O 4
ATOM 4366 N N . THR A 1 29 ? -7.109 -2.616 -6.659 1.00 0.00 29 THR A N 4
ATOM 4367 C CA . THR A 1 29 ? -7.683 -3.530 -5.679 1.00 0.00 29 THR A CA 4
ATOM 4368 C C . THR A 1 29 ? -6.800 -3.631 -4.440 1.00 0.00 29 THR A C 4
ATOM 4369 O O . THR A 1 29 ? -5.624 -3.986 -4.531 1.00 0.00 29 THR A O 4
ATOM 4380 N N . HIS A 1 30 ? -7.374 -3.318 -3.283 1.00 0.00 30 HIS A N 4
ATOM 4381 C CA . HIS A 1 30 ? -6.638 -3.375 -2.024 1.00 0.00 30 HIS A CA 4
ATOM 4382 C C . HIS A 1 30 ? -6.374 -4.821 -1.615 1.00 0.00 30 HIS A C 4
ATOM 4383 O O . HIS A 1 30 ? -5.546 -5.089 -0.745 1.00 0.00 30 HIS A O 4
ATOM 4398 N N . TYR A 1 31 ? -7.085 -5.749 -2.247 1.00 0.00 31 TYR A N 4
ATOM 4399 C CA . TYR A 1 31 ? -6.929 -7.167 -1.947 1.00 0.00 31 TYR A CA 4
ATOM 4400 C C . TYR A 1 31 ? -6.813 -7.987 -3.228 1.00 0.00 31 TYR A C 4
ATOM 4401 O O . TYR A 1 31 ? -7.776 -8.593 -3.698 1.00 0.00 31 TYR A O 4
ATOM 4419 N N . PRO A 1 32 ? -5.604 -8.006 -3.809 1.00 0.00 32 PRO A N 4
ATOM 4420 C CA . PRO A 1 32 ? -5.330 -8.748 -5.043 1.00 0.00 32 PRO A CA 4
ATOM 4421 C C . PRO A 1 32 ? -5.362 -10.258 -4.831 1.00 0.00 32 PRO A C 4
ATOM 4422 O O . PRO A 1 32 ? -4.418 -10.839 -4.295 1.00 0.00 32 PRO A O 4
ATOM 4433 N N . ASP A 1 33 ? -6.452 -10.887 -5.255 1.00 0.00 33 ASP A N 4
ATOM 4434 C CA . ASP A 1 33 ? -6.605 -12.330 -5.113 1.00 0.00 33 ASP A CA 4
ATOM 4435 C C . ASP A 1 33 ? -5.430 -13.067 -5.748 1.00 0.00 33 ASP A C 4
ATOM 4436 O O . ASP A 1 33 ? -4.513 -12.447 -6.287 1.00 0.00 33 ASP A O 4
ATOM 4445 N N . VAL A 1 34 ? -5.464 -14.394 -5.680 1.00 0.00 34 VAL A N 4
ATOM 4446 C CA . VAL A 1 34 ? -4.402 -15.216 -6.249 1.00 0.00 34 VAL A CA 4
ATOM 4447 C C . VAL A 1 34 ? -4.132 -14.838 -7.702 1.00 0.00 34 VAL A C 4
ATOM 4448 O O . VAL A 1 34 ? -2.981 -14.748 -8.127 1.00 0.00 34 VAL A O 4
ATOM 4461 N N . PHE A 1 35 ? -5.202 -14.616 -8.458 1.00 0.00 35 PHE A N 4
ATOM 4462 C CA . PHE A 1 35 ? -5.082 -14.249 -9.864 1.00 0.00 35 PHE A CA 4
ATOM 4463 C C . PHE A 1 35 ? -4.319 -12.936 -10.019 1.00 0.00 35 PHE A C 4
ATOM 4464 O O . PHE A 1 35 ? -3.797 -12.632 -11.091 1.00 0.00 35 PHE A O 4
ATOM 4481 N N . ALA A 1 36 ? -4.261 -12.161 -8.941 1.00 0.00 36 ALA A N 4
ATOM 4482 C CA . ALA A 1 36 ? -3.563 -10.882 -8.955 1.00 0.00 36 ALA A CA 4
ATOM 4483 C C . ALA A 1 36 ? -2.132 -11.032 -8.450 1.00 0.00 36 ALA A C 4
ATOM 4484 O O . ALA A 1 36 ? -1.189 -10.549 -9.077 1.00 0.00 36 ALA A O 4
ATOM 4491 N N . ARG A 1 37 ? -1.977 -11.705 -7.315 1.00 0.00 37 ARG A N 4
ATOM 4492 C CA . ARG A 1 37 ? -0.661 -11.916 -6.725 1.00 0.00 37 ARG A CA 4
ATOM 4493 C C . ARG A 1 37 ? 0.204 -12.791 -7.627 1.00 0.00 37 ARG A C 4
ATOM 4494 O O . ARG A 1 37 ? 1.423 -12.634 -7.675 1.00 0.00 37 ARG A O 4
ATOM 4515 N N . GLU A 1 38 ? -0.437 -13.713 -8.340 1.00 0.00 38 GLU A N 4
ATOM 4516 C CA . GLU A 1 38 ? 0.277 -14.613 -9.240 1.00 0.00 38 GLU A CA 4
ATOM 4517 C C . GLU A 1 38 ? 0.835 -13.854 -10.439 1.00 0.00 38 GLU A C 4
ATOM 4518 O O . GLU A 1 38 ? 2.028 -13.930 -10.735 1.00 0.00 38 GLU A O 4
ATOM 4530 N N . ARG A 1 39 ? -0.035 -13.122 -11.126 1.00 0.00 39 ARG A N 4
ATOM 4531 C CA . ARG A 1 39 ? 0.371 -12.349 -12.295 1.00 0.00 39 ARG A CA 4
ATOM 4532 C C . ARG A 1 39 ? 1.402 -11.292 -11.915 1.00 0.00 39 ARG A C 4
ATOM 4533 O O . ARG A 1 39 ? 2.420 -11.130 -12.591 1.00 0.00 39 ARG A O 4
ATOM 4554 N N . LEU A 1 40 ? 1.134 -10.572 -10.832 1.00 0.00 40 LEU A N 4
ATOM 4555 C CA . LEU A 1 40 ? 2.039 -9.528 -10.362 1.00 0.00 40 LEU A CA 4
ATOM 4556 C C . LEU A 1 40 ? 3.369 -10.123 -9.912 1.00 0.00 40 LEU A C 4
ATOM 4557 O O . LEU A 1 40 ? 4.434 -9.578 -10.202 1.00 0.00 40 LEU A O 4
ATOM 4573 N N . ALA A 1 41 ? 3.299 -11.245 -9.203 1.00 0.00 41 ALA A N 4
ATOM 4574 C CA . ALA A 1 41 ? 4.498 -11.916 -8.716 1.00 0.00 41 ALA A CA 4
ATOM 4575 C C . ALA A 1 41 ? 5.571 -11.977 -9.798 1.00 0.00 41 ALA A C 4
ATOM 4576 O O . ALA A 1 41 ? 6.764 -11.906 -9.507 1.00 0.00 41 ALA A O 4
ATOM 4583 N N . ALA A 1 42 ? 5.138 -12.111 -11.048 1.00 0.00 42 ALA A N 4
ATOM 4584 C CA . ALA A 1 42 ? 6.062 -12.180 -12.173 1.00 0.00 42 ALA A CA 4
ATOM 4585 C C . ALA A 1 42 ? 6.315 -10.796 -12.761 1.00 0.00 42 ALA A C 4
ATOM 4586 O O . ALA A 1 42 ? 7.307 -10.579 -13.458 1.00 0.00 42 ALA A O 4
ATOM 4593 N N . LYS A 1 43 ? 5.414 -9.863 -12.476 1.00 0.00 43 LYS A N 4
ATOM 4594 C CA . LYS A 1 43 ? 5.539 -8.499 -12.977 1.00 0.00 43 LYS A CA 4
ATOM 4595 C C . LYS A 1 43 ? 6.610 -7.734 -12.206 1.00 0.00 43 LYS A C 4
ATOM 4596 O O . LYS A 1 43 ? 7.195 -6.779 -12.720 1.00 0.00 43 LYS A O 4
ATOM 4615 N N . ILE A 1 44 ? 6.865 -8.161 -10.974 1.00 0.00 44 ILE A N 4
ATOM 4616 C CA . ILE A 1 44 ? 7.868 -7.516 -10.136 1.00 0.00 44 ILE A CA 4
ATOM 4617 C C . ILE A 1 44 ? 8.893 -8.527 -9.630 1.00 0.00 44 ILE A C 4
ATOM 4618 O O . ILE A 1 44 ? 9.819 -8.175 -8.899 1.00 0.00 44 ILE A O 4
ATOM 4634 N N . ASP A 1 45 ? 8.722 -9.783 -10.027 1.00 0.00 45 ASP A N 4
ATOM 4635 C CA . ASP A 1 45 ? 9.633 -10.845 -9.618 1.00 0.00 45 ASP A CA 4
ATOM 4636 C C . ASP A 1 45 ? 9.589 -11.046 -8.105 1.00 0.00 45 ASP A C 4
ATOM 4637 O O . ASP A 1 45 ? 10.628 -11.120 -7.447 1.00 0.00 45 ASP A O 4
ATOM 4646 N N . LEU A 1 46 ? 8.381 -11.134 -7.561 1.00 0.00 46 LEU A N 4
ATOM 4647 C CA . LEU A 1 46 ? 8.200 -11.325 -6.127 1.00 0.00 46 LEU A CA 4
ATOM 4648 C C . LEU A 1 46 ? 7.311 -12.533 -5.846 1.00 0.00 46 LEU A C 4
ATOM 4649 O O . LEU A 1 46 ? 6.394 -12.849 -6.604 1.00 0.00 46 LEU A O 4
ATOM 4665 N N . PRO A 1 47 ? 7.586 -13.224 -4.729 1.00 0.00 47 PRO A N 4
ATOM 4666 C CA . PRO A 1 47 ? 6.821 -14.406 -4.321 1.00 0.00 47 PRO A CA 4
ATOM 4667 C C . PRO A 1 47 ? 5.407 -14.055 -3.873 1.00 0.00 47 PRO A C 4
ATOM 4668 O O . PRO A 1 47 ? 5.204 -13.105 -3.118 1.00 0.00 47 PRO A O 4
ATOM 4679 N N . GLU A 1 48 ? 4.432 -14.827 -4.344 1.00 0.00 48 GLU A N 4
ATOM 4680 C CA . GLU A 1 48 ? 3.037 -14.596 -3.991 1.00 0.00 48 GLU A CA 4
ATOM 4681 C C . GLU A 1 48 ? 2.886 -14.371 -2.489 1.00 0.00 48 GLU A C 4
ATOM 4682 O O . GLU A 1 48 ? 1.906 -13.781 -2.034 1.00 0.00 48 GLU A O 4
ATOM 4694 N N . ALA A 1 49 ? 3.863 -14.848 -1.724 1.00 0.00 49 ALA A N 4
ATOM 4695 C CA . ALA A 1 49 ? 3.840 -14.698 -0.275 1.00 0.00 49 ALA A CA 4
ATOM 4696 C C . ALA A 1 49 ? 4.213 -13.278 0.137 1.00 0.00 49 ALA A C 4
ATOM 4697 O O . ALA A 1 49 ? 3.645 -12.725 1.079 1.00 0.00 49 ALA A O 4
ATOM 4704 N N . ARG A 1 50 ? 5.171 -12.693 -0.574 1.00 0.00 50 ARG A N 4
ATOM 4705 C CA . ARG A 1 50 ? 5.622 -11.338 -0.281 1.00 0.00 50 ARG A CA 4
ATOM 4706 C C . ARG A 1 50 ? 4.494 -10.332 -0.494 1.00 0.00 50 ARG A C 4
ATOM 4707 O O . ARG A 1 50 ? 4.133 -9.587 0.418 1.00 0.00 50 ARG A O 4
ATOM 4728 N N . ILE A 1 51 ? 3.942 -10.318 -1.702 1.00 0.00 51 ILE A N 4
ATOM 4729 C CA . ILE A 1 51 ? 2.855 -9.405 -2.034 1.00 0.00 51 ILE A CA 4
ATOM 4730 C C . ILE A 1 51 ? 1.840 -9.321 -0.900 1.00 0.00 51 ILE A C 4
ATOM 4731 O O . ILE A 1 51 ? 1.411 -8.234 -0.516 1.00 0.00 51 ILE A O 4
ATOM 4747 N N . GLN A 1 52 ? 1.463 -10.478 -0.364 1.00 0.00 52 GLN A N 4
ATOM 4748 C CA . GLN A 1 52 ? 0.500 -10.536 0.728 1.00 0.00 52 GLN A CA 4
ATOM 4749 C C . GLN A 1 52 ? 0.893 -9.582 1.851 1.00 0.00 52 GLN A C 4
ATOM 4750 O O . GLN A 1 52 ? 0.049 -8.876 2.404 1.00 0.00 52 GLN A O 4
ATOM 4764 N N . VAL A 1 53 ? 2.180 -9.567 2.185 1.00 0.00 53 VAL A N 4
ATOM 4765 C CA . VAL A 1 53 ? 2.684 -8.699 3.243 1.00 0.00 53 VAL A CA 4
ATOM 4766 C C . VAL A 1 53 ? 2.681 -7.239 2.803 1.00 0.00 53 VAL A C 4
ATOM 4767 O O . VAL A 1 53 ? 1.947 -6.417 3.351 1.00 0.00 53 VAL A O 4
ATOM 4780 N N . TRP A 1 54 ? 3.506 -6.924 1.812 1.00 0.00 54 TRP A N 4
ATOM 4781 C CA . TRP A 1 54 ? 3.598 -5.562 1.298 1.00 0.00 54 TRP A CA 4
ATOM 4782 C C . TRP A 1 54 ? 2.223 -4.905 1.246 1.00 0.00 54 TRP A C 4
ATOM 4783 O O . TRP A 1 54 ? 2.098 -3.691 1.404 1.00 0.00 54 TRP A O 4
ATOM 4804 N N . PHE A 1 55 ? 1.193 -5.716 1.025 1.00 0.00 55 PHE A N 4
ATOM 4805 C CA . PHE A 1 55 ? -0.173 -5.212 0.953 1.00 0.00 55 PHE A CA 4
ATOM 4806 C C . PHE A 1 55 ? -0.790 -5.109 2.345 1.00 0.00 55 PHE A C 4
ATOM 4807 O O . PHE A 1 55 ? -1.527 -4.168 2.641 1.00 0.00 55 PHE A O 4
ATOM 4824 N N . SER A 1 56 ? -0.482 -6.083 3.196 1.00 0.00 56 SER A N 4
ATOM 4825 C CA . SER A 1 56 ? -1.009 -6.104 4.555 1.00 0.00 56 SER A CA 4
ATOM 4826 C C . SER A 1 56 ? -0.646 -4.822 5.299 1.00 0.00 56 SER A C 4
ATOM 4827 O O . SER A 1 56 ? -1.477 -4.238 5.992 1.00 0.00 56 SER A O 4
ATOM 4835 N N . ASN A 1 57 ? 0.602 -4.392 5.149 1.00 0.00 57 ASN A N 4
ATOM 4836 C CA . ASN A 1 57 ? 1.077 -3.179 5.806 1.00 0.00 57 ASN A CA 4
ATOM 4837 C C . ASN A 1 57 ? 0.420 -1.942 5.204 1.00 0.00 57 ASN A C 4
ATOM 4838 O O . ASN A 1 57 ? 0.098 -0.989 5.915 1.00 0.00 57 ASN A O 4
ATOM 4849 N N . ARG A 1 58 ? 0.223 -1.963 3.890 1.00 0.00 58 ARG A N 4
ATOM 4850 C CA . ARG A 1 58 ? -0.395 -0.842 3.192 1.00 0.00 58 ARG A CA 4
ATOM 4851 C C . ARG A 1 58 ? -1.782 -0.548 3.757 1.00 0.00 58 ARG A C 4
ATOM 4852 O O . ARG A 1 58 ? -2.071 0.578 4.161 1.00 0.00 58 ARG A O 4
ATOM 4873 N N . ARG A 1 59 ? -2.634 -1.567 3.780 1.00 0.00 59 ARG A N 4
ATOM 4874 C CA . ARG A 1 59 ? -3.990 -1.417 4.295 1.00 0.00 59 ARG A CA 4
ATOM 4875 C C . ARG A 1 59 ? -4.008 -0.517 5.525 1.00 0.00 59 ARG A C 4
ATOM 4876 O O . ARG A 1 59 ? -4.854 0.369 5.647 1.00 0.00 59 ARG A O 4
ATOM 4897 N N . ALA A 1 60 ? -3.070 -0.751 6.438 1.00 0.00 60 ALA A N 4
ATOM 4898 C CA . ALA A 1 60 ? -2.978 0.040 7.659 1.00 0.00 60 ALA A CA 4
ATOM 4899 C C . ALA A 1 60 ? -2.610 1.487 7.349 1.00 0.00 60 ALA A C 4
ATOM 4900 O O . ALA A 1 60 ? -3.090 2.414 8.003 1.00 0.00 60 ALA A O 4
ATOM 4907 N N . LYS A 1 61 ? -1.755 1.675 6.350 1.00 0.00 61 LYS A N 4
ATOM 4908 C CA . LYS A 1 61 ? -1.323 3.009 5.953 1.00 0.00 61 LYS A CA 4
ATOM 4909 C C . LYS A 1 61 ? -2.428 3.736 5.193 1.00 0.00 61 LYS A C 4
ATOM 4910 O O . LYS A 1 61 ? -2.447 4.964 5.131 1.00 0.00 61 LYS A O 4
ATOM 4929 N N . TRP A 1 62 ? -3.347 2.968 4.619 1.00 0.00 62 TRP A N 4
ATOM 4930 C CA . TRP A 1 62 ? -4.457 3.540 3.864 1.00 0.00 62 TRP A CA 4
ATOM 4931 C C . TRP A 1 62 ? -5.634 3.854 4.780 1.00 0.00 62 TRP A C 4
ATOM 4932 O O . TRP A 1 62 ? -6.210 4.940 4.716 1.00 0.00 62 TRP A O 4
ATOM 4953 N N . ARG A 1 63 ? -5.986 2.897 5.633 1.00 0.00 63 ARG A N 4
ATOM 4954 C CA . ARG A 1 63 ? -7.096 3.073 6.562 1.00 0.00 63 ARG A CA 4
ATOM 4955 C C . ARG A 1 63 ? -6.789 4.174 7.573 1.00 0.00 63 ARG A C 4
ATOM 4956 O O . ARG A 1 63 ? -7.698 4.813 8.105 1.00 0.00 63 ARG A O 4
ATOM 4977 N N . ARG A 1 64 ? -5.504 4.390 7.835 1.00 0.00 64 ARG A N 4
ATOM 4978 C CA . ARG A 1 64 ? -5.078 5.412 8.782 1.00 0.00 64 ARG A CA 4
ATOM 4979 C C . ARG A 1 64 ? -5.005 6.780 8.110 1.00 0.00 64 ARG A C 4
ATOM 4980 O O . ARG A 1 64 ? -5.342 7.798 8.715 1.00 0.00 64 ARG A O 4
ATOM 5001 N N . GLU A 1 65 ? -4.561 6.795 6.858 1.00 0.00 65 GLU A N 4
ATOM 5002 C CA . GLU A 1 65 ? -4.442 8.038 6.105 1.00 0.00 65 GLU A CA 4
ATOM 5003 C C . GLU A 1 65 ? -5.815 8.554 5.687 1.00 0.00 65 GLU A C 4
ATOM 5004 O O . GLU A 1 65 ? -6.153 9.714 5.925 1.00 0.00 65 GLU A O 4
ATOM 5016 N N . GLU A 1 66 ? -6.603 7.685 5.061 1.00 0.00 66 GLU A N 4
ATOM 5017 C CA . GLU A 1 66 ? -7.939 8.053 4.608 1.00 0.00 66 GLU A CA 4
ATOM 5018 C C . GLU A 1 66 ? -8.635 8.942 5.634 1.00 0.00 66 GLU A C 4
ATOM 5019 O O . GLU A 1 66 ? -9.465 9.783 5.284 1.00 0.00 66 GLU A O 4
ATOM 5031 N N . LYS A 1 67 ? -8.292 8.752 6.904 1.00 0.00 67 LYS A N 4
ATOM 5032 C CA . LYS A 1 67 ? -8.882 9.535 7.983 1.00 0.00 67 LYS A CA 4
ATOM 5033 C C . LYS A 1 67 ? -8.167 10.874 8.136 1.00 0.00 67 LYS A C 4
ATOM 5034 O O . LYS A 1 67 ? -8.797 11.933 8.116 1.00 0.00 67 LYS A O 4
ATOM 5053 N N . LEU A 1 68 ? -6.849 10.821 8.288 1.00 0.00 68 LEU A N 4
ATOM 5054 C CA . LEU A 1 68 ? -6.048 12.030 8.445 1.00 0.00 68 LEU A CA 4
ATOM 5055 C C . LEU A 1 68 ? -6.308 13.007 7.303 1.00 0.00 68 LEU A C 4
ATOM 5056 O O . LEU A 1 68 ? -6.406 14.216 7.516 1.00 0.00 68 LEU A O 4
ATOM 5072 N N . ARG A 1 69 ? -6.423 12.474 6.090 1.00 0.00 69 ARG A N 4
ATOM 5073 C CA . ARG A 1 69 ? -6.673 13.300 4.914 1.00 0.00 69 ARG A CA 4
ATOM 5074 C C . ARG A 1 69 ? -7.814 14.280 5.171 1.00 0.00 69 ARG A C 4
ATOM 5075 O O . ARG A 1 69 ? -7.673 15.482 4.952 1.00 0.00 69 ARG A O 4
ATOM 5096 N N . ASN A 1 70 ? -8.944 13.757 5.636 1.00 0.00 70 ASN A N 4
ATOM 5097 C CA . ASN A 1 70 ? -10.109 14.586 5.922 1.00 0.00 70 ASN A CA 4
ATOM 5098 C C . ASN A 1 70 ? -9.817 15.563 7.056 1.00 0.00 70 ASN A C 4
ATOM 5099 O O . ASN A 1 70 ? -10.203 16.730 6.999 1.00 0.00 70 ASN A O 4
ATOM 5110 N N . GLN A 1 71 ? -9.131 15.077 8.086 1.00 0.00 71 GLN A N 4
ATOM 5111 C CA . GLN A 1 71 ? -8.787 15.907 9.234 1.00 0.00 71 GLN A CA 4
ATOM 5112 C C . GLN A 1 71 ? -8.168 17.227 8.785 1.00 0.00 71 GLN A C 4
ATOM 5113 O O . GLN A 1 71 ? -8.505 18.291 9.308 1.00 0.00 71 GLN A O 4
ATOM 5127 N N . ARG A 1 72 ? -7.264 17.152 7.815 1.00 0.00 72 ARG A N 4
ATOM 5128 C CA . ARG A 1 72 ? -6.597 18.340 7.297 1.00 0.00 72 ARG A CA 4
ATOM 5129 C C . ARG A 1 72 ? -7.410 18.972 6.172 1.00 0.00 72 ARG A C 4
ATOM 5130 O O . ARG A 1 72 ? -7.395 20.190 5.988 1.00 0.00 72 ARG A O 4
ATOM 5151 N N . ARG A 1 73 ? -8.120 18.137 5.420 1.00 0.00 73 ARG A N 4
ATOM 5152 C CA . ARG A 1 73 ? -8.937 18.613 4.310 1.00 0.00 73 ARG A CA 4
ATOM 5153 C C . ARG A 1 73 ? -9.696 19.879 4.699 1.00 0.00 73 ARG A C 4
ATOM 5154 O O . ARG A 1 73 ? -10.183 20.001 5.822 1.00 0.00 73 ARG A O 4
ATOM 5175 N N . GLN A 1 74 ? -9.791 20.817 3.762 1.00 0.00 74 GLN A N 4
ATOM 5176 C CA . GLN A 1 74 ? -10.489 22.073 4.008 1.00 0.00 74 GLN A CA 4
ATOM 5177 C C . GLN A 1 74 ? -11.769 21.838 4.802 1.00 0.00 74 GLN A C 4
ATOM 5178 O O . GLN A 1 74 ? -12.068 22.569 5.748 1.00 0.00 74 GLN A O 4
ATOM 5192 N N . SER A 1 75 ? -12.522 20.814 4.413 1.00 0.00 75 SER A N 4
ATOM 5193 C CA . SER A 1 75 ? -13.773 20.485 5.087 1.00 0.00 75 SER A CA 4
ATOM 5194 C C . SER A 1 75 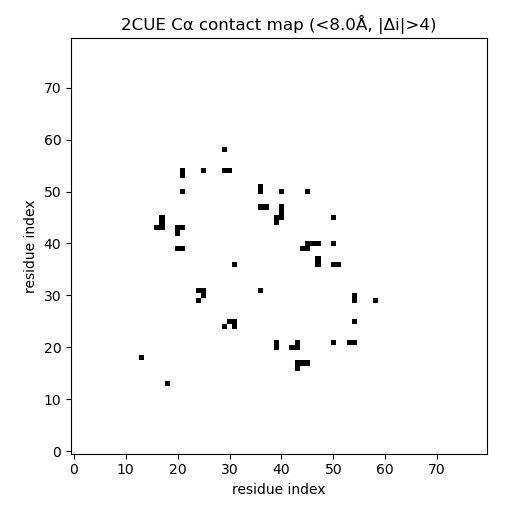? -13.569 20.393 6.596 1.00 0.00 75 SER A C 4
ATOM 5195 O O . SER A 1 75 ? -12.796 19.566 7.080 1.00 0.00 75 SER A O 4
ATOM 5203 N N . GLY A 1 76 ? -14.269 21.247 7.336 1.00 0.00 76 GLY A N 4
ATOM 5204 C CA . GLY A 1 76 ? -14.152 21.247 8.782 1.00 0.00 76 GLY A CA 4
ATOM 5205 C C . GLY A 1 76 ? -13.949 22.638 9.348 1.00 0.00 76 GLY A C 4
ATOM 5206 O O . GLY A 1 76 ? -14.904 23.365 9.623 1.00 0.00 76 GLY A O 4
ATOM 5210 N N . PRO A 1 77 ? -12.679 23.027 9.533 1.00 0.00 77 PRO A N 4
ATOM 5211 C CA . PRO A 1 77 ? -12.324 24.343 10.073 1.00 0.00 77 PRO A CA 4
ATOM 5212 C C . PRO A 1 77 ? -12.631 25.472 9.096 1.00 0.00 77 PRO A C 4
ATOM 5213 O O . PRO A 1 77 ? -11.890 25.696 8.139 1.00 0.00 77 PRO A O 4
ATOM 5224 N N . SER A 1 78 ? -13.726 26.181 9.344 1.00 0.00 78 SER A N 4
ATOM 5225 C CA . SER A 1 78 ? -14.133 27.287 8.484 1.00 0.00 78 SER A CA 4
ATOM 5226 C C . SER A 1 78 ? -13.446 28.583 8.904 1.00 0.00 78 SER A C 4
ATOM 5227 O O . SER A 1 78 ? -13.932 29.302 9.778 1.00 0.00 78 SER A O 4
ATOM 5235 N N . SER A 1 79 ? -12.312 28.876 8.274 1.00 0.00 79 SER A N 4
ATOM 5236 C CA . SER A 1 79 ? -11.555 30.083 8.585 1.00 0.00 79 SER A CA 4
ATOM 5237 C C . SER A 1 79 ? -10.673 30.488 7.407 1.00 0.00 79 SER A C 4
ATOM 5238 O O . SER A 1 79 ? -10.037 29.647 6.774 1.00 0.00 79 SER A O 4
ATOM 5246 N N . GLY A 1 80 ? -10.641 31.786 7.119 1.00 0.00 80 GLY A N 4
ATOM 5247 C CA . GLY A 1 80 ? -9.835 32.282 6.019 1.00 0.00 80 GLY A CA 4
ATOM 5248 C C . GLY A 1 80 ? -10.291 33.644 5.534 1.00 0.00 80 GLY A C 4
ATOM 5249 O O . GLY A 1 80 ? -10.225 34.627 6.272 1.00 0.00 80 GLY A O 4
ATOM 5253 N N . GLY A 1 1 ? -4.277 1.680 32.420 1.00 0.00 1 GLY A N 5
ATOM 5254 C CA . GLY A 1 1 ? -3.504 1.489 31.207 1.00 0.00 1 GLY A CA 5
ATOM 5255 C C . GLY A 1 1 ? -3.613 0.077 30.666 1.00 0.00 1 GLY A C 5
ATOM 5256 O O . GLY A 1 1 ? -4.244 -0.783 31.279 1.00 0.00 1 GLY A O 5
ATOM 5260 N N . SER A 1 2 ? -2.998 -0.161 29.511 1.00 0.00 2 SER A N 5
ATOM 5261 C CA . SER A 1 2 ? -3.033 -1.478 28.885 1.00 0.00 2 SER A CA 5
ATOM 5262 C C . SER A 1 2 ? -1.631 -1.926 28.485 1.00 0.00 2 SER A C 5
ATOM 5263 O O . SER A 1 2 ? -1.213 -3.042 28.794 1.00 0.00 2 SER A O 5
ATOM 5271 N N . SER A 1 3 ? -0.910 -1.048 27.795 1.00 0.00 3 SER A N 5
ATOM 5272 C CA . SER A 1 3 ? 0.445 -1.354 27.349 1.00 0.00 3 SER A CA 5
ATOM 5273 C C . SER A 1 3 ? 0.464 -2.626 26.505 1.00 0.00 3 SER A C 5
ATOM 5274 O O . SER A 1 3 ? 1.360 -3.459 26.637 1.00 0.00 3 SER A O 5
ATOM 5282 N N . GLY A 1 4 ? -0.532 -2.766 25.636 1.00 0.00 4 GLY A N 5
ATOM 5283 C CA . GLY A 1 4 ? -0.612 -3.938 24.782 1.00 0.00 4 GLY A CA 5
ATOM 5284 C C . GLY A 1 4 ? -0.459 -3.595 23.313 1.00 0.00 4 GLY A C 5
ATOM 5285 O O . GLY A 1 4 ? -1.330 -3.911 22.502 1.00 0.00 4 GLY A O 5
ATOM 5289 N N . SER A 1 5 ? 0.650 -2.948 22.971 1.00 0.00 5 SER A N 5
ATOM 5290 C CA . SER A 1 5 ? 0.911 -2.557 21.590 1.00 0.00 5 SER A CA 5
ATOM 5291 C C . SER A 1 5 ? 2.356 -2.859 21.205 1.00 0.00 5 SER A C 5
ATOM 5292 O O . SER A 1 5 ? 3.275 -2.675 22.003 1.00 0.00 5 SER A O 5
ATOM 5300 N N . SER A 1 6 ? 2.549 -3.325 19.975 1.00 0.00 6 SER A N 5
ATOM 5301 C CA . SER A 1 6 ? 3.881 -3.658 19.482 1.00 0.00 6 SER A CA 5
ATOM 5302 C C . SER A 1 6 ? 3.994 -3.373 17.988 1.00 0.00 6 SER A C 5
ATOM 5303 O O . SER A 1 6 ? 3.022 -2.984 17.343 1.00 0.00 6 SER A O 5
ATOM 5311 N N . GLY A 1 7 ? 5.192 -3.571 17.443 1.00 0.00 7 GLY A N 5
ATOM 5312 C CA . GLY A 1 7 ? 5.412 -3.332 16.030 1.00 0.00 7 GLY A CA 5
ATOM 5313 C C . GLY A 1 7 ? 6.336 -2.157 15.777 1.00 0.00 7 GLY A C 5
ATOM 5314 O O . GLY A 1 7 ? 7.524 -2.216 16.094 1.00 0.00 7 GLY A O 5
ATOM 5318 N N . GLN A 1 8 ? 5.790 -1.089 15.206 1.00 0.00 8 GLN A N 5
ATOM 5319 C CA . GLN A 1 8 ? 6.576 0.104 14.909 1.00 0.00 8 GLN A CA 5
ATOM 5320 C C . GLN A 1 8 ? 7.858 -0.260 14.168 1.00 0.00 8 GLN A C 5
ATOM 5321 O O . GLN A 1 8 ? 8.922 0.299 14.437 1.00 0.00 8 GLN A O 5
ATOM 5335 N N . ARG A 1 9 ? 7.750 -1.199 13.234 1.00 0.00 9 ARG A N 5
ATOM 5336 C CA . ARG A 1 9 ? 8.901 -1.638 12.454 1.00 0.00 9 ARG A CA 5
ATOM 5337 C C . ARG A 1 9 ? 8.544 -1.756 10.976 1.00 0.00 9 ARG A C 5
ATOM 5338 O O . ARG A 1 9 ? 7.445 -2.181 10.625 1.00 0.00 9 ARG A O 5
ATOM 5359 N N . ASN A 1 10 ? 9.481 -1.375 10.114 1.00 0.00 10 ASN A N 5
ATOM 5360 C CA . ASN A 1 10 ? 9.266 -1.437 8.673 1.00 0.00 10 ASN A CA 5
ATOM 5361 C C . ASN A 1 10 ? 10.589 -1.589 7.930 1.00 0.00 10 ASN A C 5
ATOM 5362 O O . ASN A 1 10 ? 11.491 -0.763 8.071 1.00 0.00 10 ASN A O 5
ATOM 5373 N N . ARG A 1 11 ? 10.699 -2.652 7.139 1.00 0.00 11 ARG A N 5
ATOM 5374 C CA . ARG A 1 11 ? 11.912 -2.912 6.375 1.00 0.00 11 ARG A CA 5
ATOM 5375 C C . ARG A 1 11 ? 11.686 -2.652 4.888 1.00 0.00 11 ARG A C 5
ATOM 5376 O O . ARG A 1 11 ? 10.689 -3.091 4.314 1.00 0.00 11 ARG A O 5
ATOM 5397 N N . THR A 1 12 ? 12.618 -1.933 4.270 1.00 0.00 12 THR A N 5
ATOM 5398 C CA . THR A 1 12 ? 12.519 -1.613 2.851 1.00 0.00 12 THR A CA 5
ATOM 5399 C C . THR A 1 12 ? 13.049 -2.754 1.992 1.00 0.00 12 THR A C 5
ATOM 5400 O O . THR A 1 12 ? 13.786 -2.529 1.031 1.00 0.00 12 THR A O 5
ATOM 5411 N N . SER A 1 13 ? 12.670 -3.979 2.342 1.00 0.00 13 SER A N 5
ATOM 5412 C CA . SER A 1 13 ? 13.110 -5.155 1.602 1.00 0.00 13 SER A CA 5
ATOM 5413 C C . SER A 1 13 ? 12.781 -5.021 0.119 1.00 0.00 13 SER A C 5
ATOM 5414 O O . SER A 1 13 ? 13.548 -5.452 -0.742 1.00 0.00 13 SER A O 5
ATOM 5422 N N . PHE A 1 14 ? 11.632 -4.419 -0.173 1.00 0.00 14 PHE A N 5
ATOM 5423 C CA . PHE A 1 14 ? 11.198 -4.228 -1.552 1.00 0.00 14 PHE A CA 5
ATOM 5424 C C . PHE A 1 14 ? 11.977 -3.096 -2.215 1.00 0.00 14 PHE A C 5
ATOM 5425 O O . PHE A 1 14 ? 12.693 -2.346 -1.550 1.00 0.00 14 PHE A O 5
ATOM 5442 N N . THR A 1 15 ? 11.833 -2.978 -3.532 1.00 0.00 15 THR A N 5
ATOM 5443 C CA . THR A 1 15 ? 12.523 -1.940 -4.286 1.00 0.00 15 THR A CA 5
ATOM 5444 C C . THR A 1 15 ? 11.531 -1.032 -5.005 1.00 0.00 15 THR A C 5
ATOM 5445 O O . THR A 1 15 ? 10.414 -1.442 -5.315 1.00 0.00 15 THR A O 5
ATOM 5456 N N . GLN A 1 16 ? 11.950 0.203 -5.267 1.00 0.00 16 GLN A N 5
ATOM 5457 C CA . GLN A 1 16 ? 11.097 1.168 -5.950 1.00 0.00 16 GLN A CA 5
ATOM 5458 C C . GLN A 1 16 ? 10.511 0.571 -7.226 1.00 0.00 16 GLN A C 5
ATOM 5459 O O . GLN A 1 16 ? 9.398 0.909 -7.626 1.00 0.00 16 GLN A O 5
ATOM 5473 N N . GLU A 1 17 ? 11.270 -0.318 -7.859 1.00 0.00 17 GLU A N 5
ATOM 5474 C CA . GLU A 1 17 ? 10.826 -0.961 -9.091 1.00 0.00 17 GLU A CA 5
ATOM 5475 C C . GLU A 1 17 ? 9.635 -1.877 -8.827 1.00 0.00 17 GLU A C 5
ATOM 5476 O O . GLU A 1 17 ? 8.800 -2.094 -9.705 1.00 0.00 17 GLU A O 5
ATOM 5488 N N . GLN A 1 18 ? 9.564 -2.412 -7.612 1.00 0.00 18 GLN A N 5
ATOM 5489 C CA . GLN A 1 18 ? 8.477 -3.305 -7.233 1.00 0.00 18 GLN A CA 5
ATOM 5490 C C . GLN A 1 18 ? 7.322 -2.526 -6.614 1.00 0.00 18 GLN A C 5
ATOM 5491 O O . GLN A 1 18 ? 6.154 -2.824 -6.863 1.00 0.00 18 GLN A O 5
ATOM 5505 N N . ILE A 1 19 ? 7.657 -1.525 -5.805 1.00 0.00 19 ILE A N 5
ATOM 5506 C CA . ILE A 1 19 ? 6.647 -0.703 -5.150 1.00 0.00 19 ILE A CA 5
ATOM 5507 C C . ILE A 1 19 ? 5.744 -0.024 -6.173 1.00 0.00 19 ILE A C 5
ATOM 5508 O O . ILE A 1 19 ? 4.545 0.138 -5.946 1.00 0.00 19 ILE A O 5
ATOM 5524 N N . GLU A 1 20 ? 6.328 0.372 -7.300 1.00 0.00 20 GLU A N 5
ATOM 5525 C CA . GLU A 1 20 ? 5.574 1.033 -8.359 1.00 0.00 20 GLU A CA 5
ATOM 5526 C C . GLU A 1 20 ? 4.490 0.113 -8.912 1.00 0.00 20 GLU A C 5
ATOM 5527 O O . GLU A 1 20 ? 3.357 0.536 -9.137 1.00 0.00 20 GLU A O 5
ATOM 5539 N N . ALA A 1 21 ? 4.847 -1.150 -9.127 1.00 0.00 21 ALA A N 5
ATOM 5540 C CA . ALA A 1 21 ? 3.906 -2.131 -9.652 1.00 0.00 21 ALA A CA 5
ATOM 5541 C C . ALA A 1 21 ? 2.963 -2.626 -8.560 1.00 0.00 21 ALA A C 5
ATOM 5542 O O . ALA A 1 21 ? 1.821 -2.997 -8.833 1.00 0.00 21 ALA A O 5
ATOM 5549 N N . LEU A 1 22 ? 3.448 -2.630 -7.324 1.00 0.00 22 LEU A N 5
ATOM 5550 C CA . LEU A 1 22 ? 2.649 -3.081 -6.190 1.00 0.00 22 LEU A CA 5
ATOM 5551 C C . LEU A 1 22 ? 1.615 -2.029 -5.800 1.00 0.00 22 LEU A C 5
ATOM 5552 O O . LEU A 1 22 ? 0.580 -2.350 -5.218 1.00 0.00 22 LEU A O 5
ATOM 5568 N N . GLU A 1 23 ? 1.902 -0.773 -6.128 1.00 0.00 23 GLU A N 5
ATOM 5569 C CA . GLU A 1 23 ? 0.996 0.325 -5.814 1.00 0.00 23 GLU A CA 5
ATOM 5570 C C . GLU A 1 23 ? -0.141 0.399 -6.828 1.00 0.00 23 GLU A C 5
ATOM 5571 O O . GLU A 1 23 ? -1.301 0.599 -6.465 1.00 0.00 23 GLU A O 5
ATOM 5583 N N . LYS A 1 24 ? 0.199 0.236 -8.102 1.00 0.00 24 LYS A N 5
ATOM 5584 C CA . LYS A 1 24 ? -0.793 0.283 -9.171 1.00 0.00 24 LYS A CA 5
ATOM 5585 C C . LYS A 1 24 ? -1.853 -0.796 -8.977 1.00 0.00 24 LYS A C 5
ATOM 5586 O O . LYS A 1 24 ? -3.027 -0.587 -9.286 1.00 0.00 24 LYS A O 5
ATOM 5605 N N . GLU A 1 25 ? -1.433 -1.947 -8.463 1.00 0.00 25 GLU A N 5
ATOM 5606 C CA . GLU A 1 25 ? -2.349 -3.057 -8.227 1.00 0.00 25 GLU A CA 5
ATOM 5607 C C . GLU A 1 25 ? -3.162 -2.832 -6.956 1.00 0.00 25 GLU A C 5
ATOM 5608 O O . GLU A 1 25 ? -4.232 -3.416 -6.778 1.00 0.00 25 GLU A O 5
ATOM 5620 N N . PHE A 1 26 ? -2.649 -1.980 -6.076 1.00 0.00 26 PHE A N 5
ATOM 5621 C CA . PHE A 1 26 ? -3.326 -1.677 -4.820 1.00 0.00 26 PHE A CA 5
ATOM 5622 C C . PHE A 1 26 ? -4.378 -0.590 -5.017 1.00 0.00 26 PHE A C 5
ATOM 5623 O O . PHE A 1 26 ? -5.466 -0.654 -4.445 1.00 0.00 26 PHE A O 5
ATOM 5640 N N . GLU A 1 27 ? -4.045 0.407 -5.830 1.00 0.00 27 GLU A N 5
ATOM 5641 C CA . GLU A 1 27 ? -4.961 1.509 -6.103 1.00 0.00 27 GLU A CA 5
ATOM 5642 C C . GLU A 1 27 ? -6.248 1.000 -6.746 1.00 0.00 27 GLU A C 5
ATOM 5643 O O . GLU A 1 27 ? -7.259 1.701 -6.773 1.00 0.00 27 GLU A O 5
ATOM 5655 N N . ARG A 1 28 ? -6.200 -0.223 -7.264 1.00 0.00 28 ARG A N 5
ATOM 5656 C CA . ARG A 1 28 ? -7.361 -0.825 -7.908 1.00 0.00 28 ARG A CA 5
ATOM 5657 C C . ARG A 1 28 ? -8.055 -1.807 -6.970 1.00 0.00 28 ARG A C 5
ATOM 5658 O O . ARG A 1 28 ? -9.284 -1.886 -6.933 1.00 0.00 28 ARG A O 5
ATOM 5679 N N . THR A 1 29 ? -7.261 -2.557 -6.212 1.00 0.00 29 THR A N 5
ATOM 5680 C CA . THR A 1 29 ? -7.798 -3.535 -5.275 1.00 0.00 29 THR A CA 5
ATOM 5681 C C . THR A 1 29 ? -6.846 -3.758 -4.106 1.00 0.00 29 THR A C 5
ATOM 5682 O O . THR A 1 29 ? -5.664 -4.046 -4.300 1.00 0.00 29 THR A O 5
ATOM 5693 N N . HIS A 1 30 ? -7.367 -3.623 -2.890 1.00 0.00 30 HIS A N 5
ATOM 5694 C CA . HIS A 1 30 ? -6.562 -3.811 -1.689 1.00 0.00 30 HIS A CA 5
ATOM 5695 C C . HIS A 1 30 ? -6.356 -5.294 -1.399 1.00 0.00 30 HIS A C 5
ATOM 5696 O O . HIS A 1 30 ? -5.493 -5.667 -0.604 1.00 0.00 30 HIS A O 5
ATOM 5711 N N . TYR A 1 31 ? -7.153 -6.135 -2.048 1.00 0.00 31 TYR A N 5
ATOM 5712 C CA . TYR A 1 31 ? -7.059 -7.578 -1.858 1.00 0.00 31 TYR A CA 5
ATOM 5713 C C . TYR A 1 31 ? -6.923 -8.296 -3.197 1.00 0.00 31 TYR A C 5
ATOM 5714 O O . TYR A 1 31 ? -7.887 -8.834 -3.745 1.00 0.00 31 TYR A O 5
ATOM 5732 N N . PRO A 1 32 ? -5.697 -8.307 -3.741 1.00 0.00 32 PRO A N 5
ATOM 5733 C CA . PRO A 1 32 ? -5.403 -8.956 -5.021 1.00 0.00 32 PRO A CA 5
ATOM 5734 C C . PRO A 1 32 ? -5.484 -10.476 -4.933 1.00 0.00 32 PRO A C 5
ATOM 5735 O O . PRO A 1 32 ? -4.577 -11.126 -4.412 1.00 0.00 32 PRO A O 5
ATOM 5746 N N . ASP A 1 33 ? -6.573 -11.037 -5.444 1.00 0.00 33 ASP A N 5
ATOM 5747 C CA . ASP A 1 33 ? -6.772 -12.481 -5.424 1.00 0.00 33 ASP A CA 5
ATOM 5748 C C . ASP A 1 33 ? -5.551 -13.206 -5.983 1.00 0.00 33 ASP A C 5
ATOM 5749 O O . ASP A 1 33 ? -4.594 -12.574 -6.431 1.00 0.00 33 ASP A O 5
ATOM 5758 N N . VAL A 1 34 ? -5.591 -14.533 -5.954 1.00 0.00 34 VAL A N 5
ATOM 5759 C CA . VAL A 1 34 ? -4.489 -15.344 -6.458 1.00 0.00 34 VAL A CA 5
ATOM 5760 C C . VAL A 1 34 ? -4.140 -14.966 -7.893 1.00 0.00 34 VAL A C 5
ATOM 5761 O O . VAL A 1 34 ? -2.977 -15.006 -8.291 1.00 0.00 34 VAL A O 5
ATOM 5774 N N . PHE A 1 35 ? -5.157 -14.596 -8.666 1.00 0.00 35 PHE A N 5
ATOM 5775 C CA . PHE A 1 35 ? -4.959 -14.210 -10.058 1.00 0.00 35 PHE A CA 5
ATOM 5776 C C . PHE A 1 35 ? -4.188 -12.897 -10.153 1.00 0.00 35 PHE A C 5
ATOM 5777 O O . PHE A 1 35 ? -3.604 -12.581 -11.190 1.00 0.00 35 PHE A O 5
ATOM 5794 N N . ALA A 1 36 ? -4.190 -12.136 -9.064 1.00 0.00 36 ALA A N 5
ATOM 5795 C CA . ALA A 1 36 ? -3.489 -10.858 -9.023 1.00 0.00 36 ALA A CA 5
ATOM 5796 C C . ALA A 1 36 ? -2.080 -11.021 -8.465 1.00 0.00 36 ALA A C 5
ATOM 5797 O O . ALA A 1 36 ? -1.106 -10.583 -9.077 1.00 0.00 36 ALA A O 5
ATOM 5804 N N . ARG A 1 37 ? -1.979 -11.654 -7.300 1.00 0.00 37 ARG A N 5
ATOM 5805 C CA . ARG A 1 37 ? -0.689 -11.872 -6.659 1.00 0.00 37 ARG A CA 5
ATOM 5806 C C . ARG A 1 37 ? 0.226 -12.709 -7.549 1.00 0.00 37 ARG A C 5
ATOM 5807 O O . ARG A 1 37 ? 1.437 -12.492 -7.589 1.00 0.00 37 ARG A O 5
ATOM 5828 N N . GLU A 1 38 ? -0.362 -13.664 -8.262 1.00 0.00 38 GLU A N 5
ATOM 5829 C CA . GLU A 1 38 ? 0.401 -14.533 -9.150 1.00 0.00 38 GLU A CA 5
ATOM 5830 C C . GLU A 1 38 ? 0.963 -13.746 -10.331 1.00 0.00 38 GLU A C 5
ATOM 5831 O O . GLU A 1 38 ? 2.174 -13.718 -10.550 1.00 0.00 38 GLU A O 5
ATOM 5843 N N . ARG A 1 39 ? 0.075 -13.108 -11.086 1.00 0.00 39 ARG A N 5
ATOM 5844 C CA . ARG A 1 39 ? 0.482 -12.322 -12.245 1.00 0.00 39 ARG A CA 5
ATOM 5845 C C . ARG A 1 39 ? 1.523 -11.276 -11.854 1.00 0.00 39 ARG A C 5
ATOM 5846 O O . ARG A 1 39 ? 2.549 -11.129 -12.518 1.00 0.00 39 ARG A O 5
ATOM 5867 N N . LEU A 1 40 ? 1.251 -10.553 -10.773 1.00 0.00 40 LEU A N 5
ATOM 5868 C CA . LEU A 1 40 ? 2.164 -9.522 -10.294 1.00 0.00 40 LEU A CA 5
ATOM 5869 C C . LEU A 1 40 ? 3.495 -10.129 -9.864 1.00 0.00 40 LEU A C 5
ATOM 5870 O O . LEU A 1 40 ? 4.560 -9.589 -10.163 1.00 0.00 40 LEU A O 5
ATOM 5886 N N . ALA A 1 41 ? 3.427 -11.256 -9.163 1.00 0.00 41 ALA A N 5
ATOM 5887 C CA . ALA A 1 41 ? 4.627 -11.940 -8.696 1.00 0.00 41 ALA A CA 5
ATOM 5888 C C . ALA A 1 41 ? 5.674 -12.026 -9.801 1.00 0.00 41 ALA A C 5
ATOM 5889 O O . ALA A 1 41 ? 6.862 -11.809 -9.563 1.00 0.00 41 ALA A O 5
ATOM 5896 N N . ALA A 1 42 ? 5.226 -12.346 -11.011 1.00 0.00 42 ALA A N 5
ATOM 5897 C CA . ALA A 1 42 ? 6.125 -12.460 -12.153 1.00 0.00 42 ALA A CA 5
ATOM 5898 C C . ALA A 1 42 ? 6.399 -11.095 -12.774 1.00 0.00 42 ALA A C 5
ATOM 5899 O O . ALA A 1 42 ? 7.350 -10.928 -13.538 1.00 0.00 42 ALA A O 5
ATOM 5906 N N . LYS A 1 43 ? 5.559 -10.120 -12.443 1.00 0.00 43 LYS A N 5
ATOM 5907 C CA . LYS A 1 43 ? 5.711 -8.768 -12.967 1.00 0.00 43 LYS A CA 5
ATOM 5908 C C . LYS A 1 43 ? 6.805 -8.013 -12.220 1.00 0.00 43 LYS A C 5
ATOM 5909 O O . LYS A 1 43 ? 7.529 -7.209 -12.807 1.00 0.00 43 LYS A O 5
ATOM 5928 N N . ILE A 1 44 ? 6.920 -8.278 -10.923 1.00 0.00 44 ILE A N 5
ATOM 5929 C CA . ILE A 1 44 ? 7.928 -7.627 -10.096 1.00 0.00 44 ILE A CA 5
ATOM 5930 C C . ILE A 1 44 ? 8.932 -8.638 -9.553 1.00 0.00 44 ILE A C 5
ATOM 5931 O O . ILE A 1 44 ? 9.767 -8.308 -8.711 1.00 0.00 44 ILE A O 5
ATOM 5947 N N . ASP A 1 45 ? 8.846 -9.869 -10.043 1.00 0.00 45 ASP A N 5
ATOM 5948 C CA . ASP A 1 45 ? 9.750 -10.928 -9.610 1.00 0.00 45 ASP A CA 5
ATOM 5949 C C . ASP A 1 45 ? 9.671 -11.125 -8.099 1.00 0.00 45 ASP A C 5
ATOM 5950 O O . ASP A 1 45 ? 10.692 -11.280 -7.428 1.00 0.00 45 ASP A O 5
ATOM 5959 N N . LEU A 1 46 ? 8.453 -11.119 -7.569 1.00 0.00 46 LEU A N 5
ATOM 5960 C CA . LEU A 1 46 ? 8.240 -11.296 -6.136 1.00 0.00 46 LEU A CA 5
ATOM 5961 C C . LEU A 1 46 ? 7.378 -12.523 -5.862 1.00 0.00 46 LEU A C 5
ATOM 5962 O O . LEU A 1 46 ? 6.473 -12.860 -6.625 1.00 0.00 46 LEU A O 5
ATOM 5978 N N . PRO A 1 47 ? 7.662 -13.208 -4.744 1.00 0.00 47 PRO A N 5
ATOM 5979 C CA . PRO A 1 47 ? 6.922 -14.408 -4.341 1.00 0.00 47 PRO A CA 5
ATOM 5980 C C . PRO A 1 47 ? 5.497 -14.089 -3.900 1.00 0.00 47 PRO A C 5
ATOM 5981 O O . PRO A 1 47 ? 5.260 -13.103 -3.203 1.00 0.00 47 PRO A O 5
ATOM 5992 N N . GLU A 1 48 ? 4.553 -14.930 -4.312 1.00 0.00 48 GLU A N 5
ATOM 5993 C CA . GLU A 1 48 ? 3.152 -14.736 -3.959 1.00 0.00 48 GLU A CA 5
ATOM 5994 C C . GLU A 1 48 ? 2.994 -14.520 -2.457 1.00 0.00 48 GLU A C 5
ATOM 5995 O O . GLU A 1 48 ? 1.973 -14.010 -1.996 1.00 0.00 48 GLU A O 5
ATOM 6007 N N . ALA A 1 49 ? 4.012 -14.913 -1.699 1.00 0.00 49 ALA A N 5
ATOM 6008 C CA . ALA A 1 49 ? 3.988 -14.762 -0.249 1.00 0.00 49 ALA A CA 5
ATOM 6009 C C . ALA A 1 49 ? 4.337 -13.335 0.160 1.00 0.00 49 ALA A C 5
ATOM 6010 O O . ALA A 1 49 ? 3.784 -12.801 1.121 1.00 0.00 49 ALA A O 5
ATOM 6017 N N . ARG A 1 50 ? 5.259 -12.723 -0.576 1.00 0.00 50 ARG A N 5
ATOM 6018 C CA . ARG A 1 50 ? 5.684 -11.358 -0.287 1.00 0.00 50 ARG A CA 5
ATOM 6019 C C . ARG A 1 50 ? 4.547 -10.370 -0.535 1.00 0.00 50 ARG A C 5
ATOM 6020 O O . ARG A 1 50 ? 4.181 -9.595 0.348 1.00 0.00 50 ARG A O 5
ATOM 6041 N N . ILE A 1 51 ? 3.992 -10.406 -1.743 1.00 0.00 51 ILE A N 5
ATOM 6042 C CA . ILE A 1 51 ? 2.897 -9.516 -2.106 1.00 0.00 51 ILE A CA 5
ATOM 6043 C C . ILE A 1 51 ? 1.865 -9.430 -0.988 1.00 0.00 51 ILE A C 5
ATOM 6044 O O . ILE A 1 51 ? 1.396 -8.345 -0.645 1.00 0.00 51 ILE A O 5
ATOM 6060 N N . GLN A 1 52 ? 1.514 -10.581 -0.423 1.00 0.00 52 GLN A N 5
ATOM 6061 C CA . GLN A 1 52 ? 0.537 -10.636 0.657 1.00 0.00 52 GLN A CA 5
ATOM 6062 C C . GLN A 1 52 ? 0.896 -9.652 1.766 1.00 0.00 52 GLN A C 5
ATOM 6063 O O . GLN A 1 52 ? 0.052 -8.883 2.227 1.00 0.00 52 GLN A O 5
ATOM 6077 N N . VAL A 1 53 ? 2.156 -9.681 2.191 1.00 0.00 53 VAL A N 5
ATOM 6078 C CA . VAL A 1 53 ? 2.628 -8.792 3.246 1.00 0.00 53 VAL A CA 5
ATOM 6079 C C . VAL A 1 53 ? 2.580 -7.335 2.799 1.00 0.00 53 VAL A C 5
ATOM 6080 O O . VAL A 1 53 ? 1.855 -6.523 3.374 1.00 0.00 53 VAL A O 5
ATOM 6093 N N . TRP A 1 54 ? 3.356 -7.012 1.771 1.00 0.00 54 TRP A N 5
ATOM 6094 C CA . TRP A 1 54 ? 3.401 -5.652 1.246 1.00 0.00 54 TRP A CA 5
ATOM 6095 C C . TRP A 1 54 ? 2.006 -5.038 1.205 1.00 0.00 54 TRP A C 5
ATOM 6096 O O . TRP A 1 54 ? 1.833 -3.848 1.471 1.00 0.00 54 TRP A O 5
ATOM 6117 N N . PHE A 1 55 ? 1.014 -5.855 0.869 1.00 0.00 55 PHE A N 5
ATOM 6118 C CA . PHE A 1 55 ? -0.367 -5.391 0.792 1.00 0.00 55 PHE A CA 5
ATOM 6119 C C . PHE A 1 55 ? -0.981 -5.279 2.184 1.00 0.00 55 PHE A C 5
ATOM 6120 O O . PHE A 1 55 ? -1.753 -4.362 2.461 1.00 0.00 55 PHE A O 5
ATOM 6137 N N . SER A 1 56 ? -0.632 -6.221 3.056 1.00 0.00 56 SER A N 5
ATOM 6138 C CA . SER A 1 56 ? -1.152 -6.230 4.419 1.00 0.00 56 SER A CA 5
ATOM 6139 C C . SER A 1 56 ? -0.771 -4.951 5.154 1.00 0.00 56 SER A C 5
ATOM 6140 O O . SER A 1 56 ? -1.607 -4.322 5.803 1.00 0.00 56 SER A O 5
ATOM 6148 N N . ASN A 1 57 ? 0.498 -4.570 5.051 1.00 0.00 57 ASN A N 5
ATOM 6149 C CA . ASN A 1 57 ? 0.992 -3.366 5.707 1.00 0.00 57 ASN A CA 5
ATOM 6150 C C . ASN A 1 57 ? 0.413 -2.114 5.052 1.00 0.00 57 ASN A C 5
ATOM 6151 O O . ASN A 1 57 ? 0.145 -1.118 5.724 1.00 0.00 57 ASN A O 5
ATOM 6162 N N . ARG A 1 58 ? 0.225 -2.173 3.739 1.00 0.00 58 ARG A N 5
ATOM 6163 C CA . ARG A 1 58 ? -0.321 -1.045 2.993 1.00 0.00 58 ARG A CA 5
ATOM 6164 C C . ARG A 1 58 ? -1.679 -0.632 3.550 1.00 0.00 58 ARG A C 5
ATOM 6165 O O . ARG A 1 58 ? -1.897 0.534 3.882 1.00 0.00 58 ARG A O 5
ATOM 6186 N N . ARG A 1 59 ? -2.590 -1.595 3.649 1.00 0.00 59 ARG A N 5
ATOM 6187 C CA . ARG A 1 59 ? -3.929 -1.331 4.163 1.00 0.00 59 ARG A CA 5
ATOM 6188 C C . ARG A 1 59 ? -3.873 -0.396 5.369 1.00 0.00 59 ARG A C 5
ATOM 6189 O O . ARG A 1 59 ? -4.647 0.555 5.465 1.00 0.00 59 ARG A O 5
ATOM 6210 N N . ALA A 1 60 ? -2.952 -0.675 6.286 1.00 0.00 60 ALA A N 5
ATOM 6211 C CA . ALA A 1 60 ? -2.794 0.140 7.483 1.00 0.00 60 ALA A CA 5
ATOM 6212 C C . ALA A 1 60 ? -2.373 1.562 7.128 1.00 0.00 60 ALA A C 5
ATOM 6213 O O . ALA A 1 60 ? -2.763 2.522 7.793 1.00 0.00 60 ALA A O 5
ATOM 6220 N N . LYS A 1 61 ? -1.575 1.692 6.073 1.00 0.00 61 LYS A N 5
ATOM 6221 C CA . LYS A 1 61 ? -1.100 2.997 5.628 1.00 0.00 61 LYS A CA 5
ATOM 6222 C C . LYS A 1 61 ? -2.206 3.759 4.906 1.00 0.00 61 LYS A C 5
ATOM 6223 O O . LYS A 1 61 ? -2.206 4.990 4.878 1.00 0.00 61 LYS A O 5
ATOM 6242 N N . TRP A 1 62 ? -3.145 3.022 4.324 1.00 0.00 62 TRP A N 5
ATOM 6243 C CA . TRP A 1 62 ? -4.257 3.631 3.603 1.00 0.00 62 TRP A CA 5
ATOM 6244 C C . TRP A 1 62 ? -5.384 4.007 4.559 1.00 0.00 62 TRP A C 5
ATOM 6245 O O . TRP A 1 62 ? -5.973 5.082 4.447 1.00 0.00 62 TRP A O 5
ATOM 6266 N N . ARG A 1 63 ? -5.680 3.114 5.497 1.00 0.00 63 ARG A N 5
ATOM 6267 C CA . ARG A 1 63 ? -6.738 3.352 6.471 1.00 0.00 63 ARG A CA 5
ATOM 6268 C C . ARG A 1 63 ? -6.374 4.508 7.399 1.00 0.00 63 ARG A C 5
ATOM 6269 O O . ARG A 1 63 ? -7.227 5.319 7.761 1.00 0.00 63 ARG A O 5
ATOM 6290 N N . ARG A 1 64 ? -5.103 4.576 7.779 1.00 0.00 64 ARG A N 5
ATOM 6291 C CA . ARG A 1 64 ? -4.626 5.631 8.665 1.00 0.00 64 ARG A CA 5
ATOM 6292 C C . ARG A 1 64 ? -4.597 6.975 7.944 1.00 0.00 64 ARG A C 5
ATOM 6293 O O . ARG A 1 64 ? -4.934 8.007 8.523 1.00 0.00 64 ARG A O 5
ATOM 6314 N N . GLU A 1 65 ? -4.194 6.954 6.678 1.00 0.00 65 GLU A N 5
ATOM 6315 C CA . GLU A 1 65 ? -4.121 8.171 5.879 1.00 0.00 65 GLU A CA 5
ATOM 6316 C C . GLU A 1 65 ? -5.517 8.674 5.525 1.00 0.00 65 GLU A C 5
ATOM 6317 O O . GLU A 1 65 ? -5.864 9.822 5.805 1.00 0.00 65 GLU A O 5
ATOM 6329 N N . GLU A 1 66 ? -6.314 7.808 4.908 1.00 0.00 66 GLU A N 5
ATOM 6330 C CA . GLU A 1 66 ? -7.671 8.164 4.515 1.00 0.00 66 GLU A CA 5
ATOM 6331 C C . GLU A 1 66 ? -8.340 9.023 5.585 1.00 0.00 66 GLU A C 5
ATOM 6332 O O . GLU A 1 66 ? -9.164 9.886 5.281 1.00 0.00 66 GLU A O 5
ATOM 6344 N N . LYS A 1 67 ? -7.980 8.779 6.840 1.00 0.00 67 LYS A N 5
ATOM 6345 C CA . LYS A 1 67 ? -8.542 9.528 7.958 1.00 0.00 67 LYS A CA 5
ATOM 6346 C C . LYS A 1 67 ? -7.965 10.939 8.012 1.00 0.00 67 LYS A C 5
ATOM 6347 O O . LYS A 1 67 ? -8.693 11.924 7.887 1.00 0.00 67 LYS A O 5
ATOM 6366 N N . LEU A 1 68 ? -6.652 11.029 8.200 1.00 0.00 68 LEU A N 5
ATOM 6367 C CA . LEU A 1 68 ? -5.976 12.319 8.270 1.00 0.00 68 LEU A CA 5
ATOM 6368 C C . LEU A 1 68 ? -6.565 13.298 7.258 1.00 0.00 68 LEU A C 5
ATOM 6369 O O . LEU A 1 68 ? -6.739 14.481 7.553 1.00 0.00 68 LEU A O 5
ATOM 6385 N N . ARG A 1 69 ? -6.871 12.797 6.067 1.00 0.00 69 ARG A N 5
ATOM 6386 C CA . ARG A 1 69 ? -7.442 13.626 5.013 1.00 0.00 69 ARG A CA 5
ATOM 6387 C C . ARG A 1 69 ? -8.887 13.994 5.332 1.00 0.00 69 ARG A C 5
ATOM 6388 O O . ARG A 1 69 ? -9.266 15.164 5.284 1.00 0.00 69 ARG A O 5
ATOM 6409 N N . ASN A 1 70 ? -9.690 12.987 5.659 1.00 0.00 70 ASN A N 5
ATOM 6410 C CA . ASN A 1 70 ? -11.095 13.205 5.986 1.00 0.00 70 ASN A CA 5
ATOM 6411 C C . ASN A 1 70 ? -11.243 14.257 7.079 1.00 0.00 70 ASN A C 5
ATOM 6412 O O . ASN A 1 70 ? -12.253 14.958 7.149 1.00 0.00 70 ASN A O 5
ATOM 6423 N N . GLN A 1 71 ? -10.228 14.365 7.931 1.00 0.00 71 GLN A N 5
ATOM 6424 C CA . GLN A 1 71 ? -10.245 15.332 9.022 1.00 0.00 71 GLN A CA 5
ATOM 6425 C C . GLN A 1 71 ? -10.092 16.753 8.490 1.00 0.00 71 GLN A C 5
ATOM 6426 O O . GLN A 1 71 ? -10.788 17.669 8.930 1.00 0.00 71 GLN A O 5
ATOM 6440 N N . ARG A 1 72 ? -9.177 16.931 7.543 1.00 0.00 72 ARG A N 5
ATOM 6441 C CA . ARG A 1 72 ? -8.932 18.242 6.953 1.00 0.00 72 ARG A CA 5
ATOM 6442 C C . ARG A 1 72 ? -10.185 18.766 6.256 1.00 0.00 72 ARG A C 5
ATOM 6443 O O . ARG A 1 72 ? -10.410 19.975 6.193 1.00 0.00 72 ARG A O 5
ATOM 6464 N N . ARG A 1 73 ? -10.994 17.850 5.735 1.00 0.00 73 ARG A N 5
ATOM 6465 C CA . ARG A 1 73 ? -12.222 18.220 5.041 1.00 0.00 73 ARG A CA 5
ATOM 6466 C C . ARG A 1 73 ? -13.436 18.020 5.943 1.00 0.00 73 ARG A C 5
ATOM 6467 O O . ARG A 1 73 ? -13.347 17.372 6.985 1.00 0.00 73 ARG A O 5
ATOM 6488 N N . GLN A 1 74 ? -14.569 18.580 5.533 1.00 0.00 74 GLN A N 5
ATOM 6489 C CA . GLN A 1 74 ? -15.802 18.464 6.304 1.00 0.00 74 GLN A CA 5
ATOM 6490 C C . GLN A 1 74 ? -16.461 17.107 6.075 1.00 0.00 74 GLN A C 5
ATOM 6491 O O . GLN A 1 74 ? -16.732 16.723 4.938 1.00 0.00 74 GLN A O 5
ATOM 6505 N N . SER A 1 75 ? -16.716 16.388 7.163 1.00 0.00 75 SER A N 5
ATOM 6506 C CA . SER A 1 75 ? -17.339 15.073 7.081 1.00 0.00 75 SER A CA 5
ATOM 6507 C C . SER A 1 75 ? -18.057 14.729 8.382 1.00 0.00 75 SER A C 5
ATOM 6508 O O . SER A 1 75 ? -17.622 15.119 9.465 1.00 0.00 75 SER A O 5
ATOM 6516 N N . GLY A 1 76 ? -19.161 13.998 8.266 1.00 0.00 76 GLY A N 5
ATOM 6517 C CA . GLY A 1 76 ? -19.923 13.614 9.440 1.00 0.00 76 GLY A CA 5
ATOM 6518 C C . GLY A 1 76 ? -19.396 12.347 10.085 1.00 0.00 76 GLY A C 5
ATOM 6519 O O . GLY A 1 76 ? -18.905 11.440 9.412 1.00 0.00 76 GLY A O 5
ATOM 6523 N N . PRO A 1 77 ? -19.493 12.273 11.420 1.00 0.00 77 PRO A N 5
ATOM 6524 C CA . PRO A 1 77 ? -19.026 11.114 12.186 1.00 0.00 77 PRO A CA 5
ATOM 6525 C C . PRO A 1 77 ? -19.894 9.881 11.957 1.00 0.00 77 PRO A C 5
ATOM 6526 O O . PRO A 1 77 ? -20.993 9.977 11.411 1.00 0.00 77 PRO A O 5
ATOM 6537 N N . SER A 1 78 ? -19.394 8.724 12.379 1.00 0.00 78 SER A N 5
ATOM 6538 C CA . SER A 1 78 ? -20.122 7.471 12.217 1.00 0.00 78 SER A CA 5
ATOM 6539 C C . SER A 1 78 ? -20.649 6.972 13.558 1.00 0.00 78 SER A C 5
ATOM 6540 O O . SER A 1 78 ? -20.144 7.349 14.616 1.00 0.00 78 SER A O 5
ATOM 6548 N N . SER A 1 79 ? -21.668 6.120 13.507 1.00 0.00 79 SER A N 5
ATOM 6549 C CA . SER A 1 79 ? -22.268 5.571 14.717 1.00 0.00 79 SER A CA 5
ATOM 6550 C C . SER A 1 79 ? -21.191 5.140 15.710 1.00 0.00 79 SER A C 5
ATOM 6551 O O . SER A 1 79 ? -20.052 4.877 15.330 1.00 0.00 79 SER A O 5
ATOM 6559 N N . GLY A 1 80 ? -21.563 5.072 16.984 1.00 0.00 80 GLY A N 5
ATOM 6560 C CA . GLY A 1 80 ? -20.620 4.673 18.012 1.00 0.00 80 GLY A CA 5
ATOM 6561 C C . GLY A 1 80 ? -19.682 3.579 17.544 1.00 0.00 80 GLY A C 5
ATOM 6562 O O . GLY A 1 80 ? -20.124 2.545 17.044 1.00 0.00 80 GLY A O 5
ATOM 6566 N N . GLY A 1 1 ? -6.208 -10.178 9.124 1.00 0.00 1 GLY A N 6
ATOM 6567 C CA . GLY A 1 1 ? -6.844 -8.885 8.945 1.00 0.00 1 GLY A CA 6
ATOM 6568 C C . GLY A 1 1 ? -7.662 -8.470 10.152 1.00 0.00 1 GLY A C 6
ATOM 6569 O O . GLY A 1 1 ? -8.869 -8.250 10.046 1.00 0.00 1 GLY A O 6
ATOM 6573 N N . SER A 1 2 ? -7.006 -8.364 11.303 1.00 0.00 2 SER A N 6
ATOM 6574 C CA . SER A 1 2 ? -7.681 -7.977 12.536 1.00 0.00 2 SER A CA 6
ATOM 6575 C C . SER A 1 2 ? -7.276 -6.569 12.959 1.00 0.00 2 SER A C 6
ATOM 6576 O O . SER A 1 2 ? -6.152 -6.133 12.711 1.00 0.00 2 SER A O 6
ATOM 6584 N N . SER A 1 3 ? -8.202 -5.860 13.598 1.00 0.00 3 SER A N 6
ATOM 6585 C CA . SER A 1 3 ? -7.944 -4.499 14.052 1.00 0.00 3 SER A CA 6
ATOM 6586 C C . SER A 1 3 ? -6.575 -4.398 14.716 1.00 0.00 3 SER A C 6
ATOM 6587 O O . SER A 1 3 ? -6.056 -5.379 15.246 1.00 0.00 3 SER A O 6
ATOM 6595 N N . GLY A 1 4 ? -5.994 -3.202 14.682 1.00 0.00 4 GLY A N 6
ATOM 6596 C CA . GLY A 1 4 ? -4.689 -2.994 15.282 1.00 0.00 4 GLY A CA 6
ATOM 6597 C C . GLY A 1 4 ? -3.581 -3.694 14.521 1.00 0.00 4 GLY A C 6
ATOM 6598 O O . GLY A 1 4 ? -3.332 -4.882 14.726 1.00 0.00 4 GLY A O 6
ATOM 6602 N N . SER A 1 5 ? -2.915 -2.957 13.637 1.00 0.00 5 SER A N 6
ATOM 6603 C CA . SER A 1 5 ? -1.831 -3.517 12.839 1.00 0.00 5 SER A CA 6
ATOM 6604 C C . SER A 1 5 ? -0.474 -3.132 13.420 1.00 0.00 5 SER A C 6
ATOM 6605 O O . SER A 1 5 ? 0.041 -2.045 13.158 1.00 0.00 5 SER A O 6
ATOM 6613 N N . SER A 1 6 ? 0.101 -4.034 14.210 1.00 0.00 6 SER A N 6
ATOM 6614 C CA . SER A 1 6 ? 1.397 -3.789 14.832 1.00 0.00 6 SER A CA 6
ATOM 6615 C C . SER A 1 6 ? 2.529 -4.317 13.955 1.00 0.00 6 SER A C 6
ATOM 6616 O O . SER A 1 6 ? 2.347 -5.264 13.192 1.00 0.00 6 SER A O 6
ATOM 6624 N N . GLY A 1 7 ? 3.698 -3.696 14.072 1.00 0.00 7 GLY A N 6
ATOM 6625 C CA . GLY A 1 7 ? 4.844 -4.116 13.286 1.00 0.00 7 GLY A CA 6
ATOM 6626 C C . GLY A 1 7 ? 5.058 -3.247 12.063 1.00 0.00 7 GLY A C 6
ATOM 6627 O O . GLY A 1 7 ? 4.100 -2.870 11.386 1.00 0.00 7 GLY A O 6
ATOM 6631 N N . GLN A 1 8 ? 6.316 -2.925 11.780 1.00 0.00 8 GLN A N 6
ATOM 6632 C CA . GLN A 1 8 ? 6.651 -2.091 10.632 1.00 0.00 8 GLN A CA 6
ATOM 6633 C C . GLN A 1 8 ? 8.162 -2.011 10.440 1.00 0.00 8 GLN A C 6
ATOM 6634 O O . GLN A 1 8 ? 8.857 -1.323 11.186 1.00 0.00 8 GLN A O 6
ATOM 6648 N N . ARG A 1 9 ? 8.663 -2.721 9.434 1.00 0.00 9 ARG A N 6
ATOM 6649 C CA . ARG A 1 9 ? 10.092 -2.733 9.144 1.00 0.00 9 ARG A CA 6
ATOM 6650 C C . ARG A 1 9 ? 10.623 -1.312 8.974 1.00 0.00 9 ARG A C 6
ATOM 6651 O O . ARG A 1 9 ? 9.859 -0.376 8.744 1.00 0.00 9 ARG A O 6
ATOM 6672 N N . ASN A 1 10 ? 11.938 -1.160 9.090 1.00 0.00 10 ASN A N 6
ATOM 6673 C CA . ASN A 1 10 ? 12.571 0.146 8.951 1.00 0.00 10 ASN A CA 6
ATOM 6674 C C . ASN A 1 10 ? 13.313 0.252 7.621 1.00 0.00 10 ASN A C 6
ATOM 6675 O O . ASN A 1 10 ? 13.047 1.148 6.820 1.00 0.00 10 ASN A O 6
ATOM 6686 N N . ARG A 1 11 ? 14.243 -0.670 7.394 1.00 0.00 11 ARG A N 6
ATOM 6687 C CA . ARG A 1 11 ? 15.024 -0.680 6.163 1.00 0.00 11 ARG A CA 6
ATOM 6688 C C . ARG A 1 11 ? 14.133 -0.968 4.957 1.00 0.00 11 ARG A C 6
ATOM 6689 O O . ARG A 1 11 ? 13.120 -1.659 5.070 1.00 0.00 11 ARG A O 6
ATOM 6710 N N . THR A 1 12 ? 14.518 -0.432 3.803 1.00 0.00 12 THR A N 6
ATOM 6711 C CA . THR A 1 12 ? 13.754 -0.628 2.577 1.00 0.00 12 THR A CA 6
ATOM 6712 C C . THR A 1 12 ? 14.124 -1.945 1.904 1.00 0.00 12 THR A C 6
ATOM 6713 O O . THR A 1 12 ? 15.144 -2.039 1.221 1.00 0.00 12 THR A O 6
ATOM 6724 N N . SER A 1 13 ? 13.290 -2.961 2.101 1.00 0.00 13 SER A N 6
ATOM 6725 C CA . SER A 1 13 ? 13.532 -4.274 1.516 1.00 0.00 13 SER A CA 6
ATOM 6726 C C . SER A 1 13 ? 13.246 -4.261 0.017 1.00 0.00 13 SER A C 6
ATOM 6727 O O . SER A 1 13 ? 14.123 -4.548 -0.797 1.00 0.00 13 SER A O 6
ATOM 6735 N N . PHE A 1 14 ? 12.009 -3.928 -0.340 1.00 0.00 14 PHE A N 6
ATOM 6736 C CA . PHE A 1 14 ? 11.605 -3.878 -1.740 1.00 0.00 14 PHE A CA 6
ATOM 6737 C C . PHE A 1 14 ? 12.302 -2.733 -2.467 1.00 0.00 14 PHE A C 6
ATOM 6738 O O . PHE A 1 14 ? 12.994 -1.920 -1.852 1.00 0.00 14 PHE A O 6
ATOM 6755 N N . THR A 1 15 ? 12.116 -2.674 -3.782 1.00 0.00 15 THR A N 6
ATOM 6756 C CA . THR A 1 15 ? 12.728 -1.630 -4.596 1.00 0.00 15 THR A CA 6
ATOM 6757 C C . THR A 1 15 ? 11.669 -0.798 -5.309 1.00 0.00 15 THR A C 6
ATOM 6758 O O . THR A 1 15 ? 10.561 -1.271 -5.560 1.00 0.00 15 THR A O 6
ATOM 6769 N N . GLN A 1 16 ? 12.018 0.442 -5.635 1.00 0.00 16 GLN A N 6
ATOM 6770 C CA . GLN A 1 16 ? 11.097 1.339 -6.321 1.00 0.00 16 GLN A CA 6
ATOM 6771 C C . GLN A 1 16 ? 10.522 0.679 -7.570 1.00 0.00 16 GLN A C 6
ATOM 6772 O O . GLN A 1 16 ? 9.394 0.963 -7.971 1.00 0.00 16 GLN A O 6
ATOM 6786 N N . GLU A 1 17 ? 11.308 -0.203 -8.182 1.00 0.00 17 GLU A N 6
ATOM 6787 C CA . GLU A 1 17 ? 10.877 -0.902 -9.387 1.00 0.00 17 GLU A CA 6
ATOM 6788 C C . GLU A 1 17 ? 9.721 -1.850 -9.082 1.00 0.00 17 GLU A C 6
ATOM 6789 O O . GLU A 1 17 ? 8.870 -2.101 -9.934 1.00 0.00 17 GLU A O 6
ATOM 6801 N N . GLN A 1 18 ? 9.700 -2.373 -7.860 1.00 0.00 18 GLN A N 6
ATOM 6802 C CA . GLN A 1 18 ? 8.649 -3.295 -7.443 1.00 0.00 18 GLN A CA 6
ATOM 6803 C C . GLN A 1 18 ? 7.488 -2.543 -6.802 1.00 0.00 18 GLN A C 6
ATOM 6804 O O . GLN A 1 18 ? 6.323 -2.835 -7.071 1.00 0.00 18 GLN A O 6
ATOM 6818 N N . ILE A 1 19 ? 7.814 -1.573 -5.952 1.00 0.00 19 ILE A N 6
ATOM 6819 C CA . ILE A 1 19 ? 6.798 -0.779 -5.274 1.00 0.00 19 ILE A CA 6
ATOM 6820 C C . ILE A 1 19 ? 5.848 -0.131 -6.276 1.00 0.00 19 ILE A C 6
ATOM 6821 O O . ILE A 1 19 ? 4.646 -0.032 -6.031 1.00 0.00 19 ILE A O 6
ATOM 6837 N N . GLU A 1 20 ? 6.397 0.309 -7.403 1.00 0.00 20 GLU A N 6
ATOM 6838 C CA . GLU A 1 20 ? 5.597 0.948 -8.442 1.00 0.00 20 GLU A CA 6
ATOM 6839 C C . GLU A 1 20 ? 4.501 0.009 -8.940 1.00 0.00 20 GLU A C 6
ATOM 6840 O O . GLU A 1 20 ? 3.357 0.420 -9.130 1.00 0.00 20 GLU A O 6
ATOM 6852 N N . ALA A 1 21 ? 4.862 -1.253 -9.149 1.00 0.00 21 ALA A N 6
ATOM 6853 C CA . ALA A 1 21 ? 3.910 -2.250 -9.622 1.00 0.00 21 ALA A CA 6
ATOM 6854 C C . ALA A 1 21 ? 3.009 -2.732 -8.489 1.00 0.00 21 ALA A C 6
ATOM 6855 O O . ALA A 1 21 ? 1.855 -3.096 -8.713 1.00 0.00 21 ALA A O 6
ATOM 6862 N N . LEU A 1 22 ? 3.546 -2.732 -7.274 1.00 0.00 22 LEU A N 6
ATOM 6863 C CA . LEU A 1 22 ? 2.790 -3.170 -6.105 1.00 0.00 22 LEU A CA 6
ATOM 6864 C C . LEU A 1 22 ? 1.757 -2.124 -5.701 1.00 0.00 22 LEU A C 6
ATOM 6865 O O . LEU A 1 22 ? 0.767 -2.438 -5.042 1.00 0.00 22 LEU A O 6
ATOM 6881 N N . GLU A 1 23 ? 1.994 -0.879 -6.103 1.00 0.00 23 GLU A N 6
ATOM 6882 C CA . GLU A 1 23 ? 1.082 0.213 -5.784 1.00 0.00 23 GLU A CA 6
ATOM 6883 C C . GLU A 1 23 ? -0.037 0.307 -6.817 1.00 0.00 23 GLU A C 6
ATOM 6884 O O . GLU A 1 23 ? -1.196 0.545 -6.474 1.00 0.00 23 GLU A O 6
ATOM 6896 N N . LYS A 1 24 ? 0.317 0.121 -8.084 1.00 0.00 24 LYS A N 6
ATOM 6897 C CA . LYS A 1 24 ? -0.654 0.184 -9.169 1.00 0.00 24 LYS A CA 6
ATOM 6898 C C . LYS A 1 24 ? -1.744 -0.868 -8.985 1.00 0.00 24 LYS A C 6
ATOM 6899 O O . LYS A 1 24 ? -2.898 -0.648 -9.347 1.00 0.00 24 LYS A O 6
ATOM 6918 N N . GLU A 1 25 ? -1.366 -2.011 -8.420 1.00 0.00 25 GLU A N 6
ATOM 6919 C CA . GLU A 1 25 ? -2.313 -3.096 -8.189 1.00 0.00 25 GLU A CA 6
ATOM 6920 C C . GLU A 1 25 ? -3.171 -2.817 -6.959 1.00 0.00 25 GLU A C 6
ATOM 6921 O O . GLU A 1 25 ? -4.292 -3.313 -6.845 1.00 0.00 25 GLU A O 6
ATOM 6933 N N . PHE A 1 26 ? -2.638 -2.017 -6.042 1.00 0.00 26 PHE A N 6
ATOM 6934 C CA . PHE A 1 26 ? -3.354 -1.671 -4.820 1.00 0.00 26 PHE A CA 6
ATOM 6935 C C . PHE A 1 26 ? -4.386 -0.578 -5.084 1.00 0.00 26 PHE A C 6
ATOM 6936 O O . PHE A 1 26 ? -5.511 -0.639 -4.589 1.00 0.00 26 PHE A O 6
ATOM 6953 N N . GLU A 1 27 ? -3.993 0.421 -5.869 1.00 0.00 27 GLU A N 6
ATOM 6954 C CA . GLU A 1 27 ? -4.883 1.527 -6.198 1.00 0.00 27 GLU A CA 6
ATOM 6955 C C . GLU A 1 27 ? -6.172 1.018 -6.836 1.00 0.00 27 GLU A C 6
ATOM 6956 O O . GLU A 1 27 ? -7.200 1.696 -6.811 1.00 0.00 27 GLU A O 6
ATOM 6968 N N . ARG A 1 28 ? -6.109 -0.180 -7.408 1.00 0.00 28 ARG A N 6
ATOM 6969 C CA . ARG A 1 28 ? -7.270 -0.780 -8.054 1.00 0.00 28 ARG A CA 6
ATOM 6970 C C . ARG A 1 28 ? -7.980 -1.746 -7.109 1.00 0.00 28 ARG A C 6
ATOM 6971 O O . ARG A 1 28 ? -9.207 -1.740 -7.005 1.00 0.00 28 ARG A O 6
ATOM 6992 N N . THR A 1 29 ? -7.200 -2.572 -6.420 1.00 0.00 29 THR A N 6
ATOM 6993 C CA . THR A 1 29 ? -7.754 -3.543 -5.485 1.00 0.00 29 THR A CA 6
ATOM 6994 C C . THR A 1 29 ? -6.824 -3.756 -4.297 1.00 0.00 29 THR A C 6
ATOM 6995 O O . THR A 1 29 ? -5.630 -4.009 -4.467 1.00 0.00 29 THR A O 6
ATOM 7006 N N . HIS A 1 30 ? -7.376 -3.652 -3.092 1.00 0.00 30 HIS A N 6
ATOM 7007 C CA . HIS A 1 30 ? -6.594 -3.834 -1.874 1.00 0.00 30 HIS A CA 6
ATOM 7008 C C . HIS A 1 30 ? -6.395 -5.316 -1.573 1.00 0.00 30 HIS A C 6
ATOM 7009 O O . HIS A 1 30 ? -5.558 -5.685 -0.748 1.00 0.00 30 HIS A O 6
ATOM 7024 N N . TYR A 1 31 ? -7.168 -6.161 -2.246 1.00 0.00 31 TYR A N 6
ATOM 7025 C CA . TYR A 1 31 ? -7.078 -7.602 -2.048 1.00 0.00 31 TYR A CA 6
ATOM 7026 C C . TYR A 1 31 ? -6.967 -8.330 -3.384 1.00 0.00 31 TYR A C 6
ATOM 7027 O O . TYR A 1 31 ? -7.942 -8.859 -3.915 1.00 0.00 31 TYR A O 6
ATOM 7045 N N . PRO A 1 32 ? -5.746 -8.358 -3.941 1.00 0.00 32 PRO A N 6
ATOM 7046 C CA . PRO A 1 32 ? -5.477 -9.019 -5.222 1.00 0.00 32 PRO A CA 6
ATOM 7047 C C . PRO A 1 32 ? -5.573 -10.536 -5.123 1.00 0.00 32 PRO A C 6
ATOM 7048 O O . PRO A 1 32 ? -4.675 -11.192 -4.593 1.00 0.00 32 PRO A O 6
ATOM 7059 N N . ASP A 1 33 ? -6.666 -11.090 -5.636 1.00 0.00 33 ASP A N 6
ATOM 7060 C CA . ASP A 1 33 ? -6.880 -12.532 -5.606 1.00 0.00 33 ASP A CA 6
ATOM 7061 C C . ASP A 1 33 ? -5.644 -13.275 -6.104 1.00 0.00 33 ASP A C 6
ATOM 7062 O O . ASP A 1 33 ? -4.660 -12.658 -6.516 1.00 0.00 33 ASP A O 6
ATOM 7071 N N . VAL A 1 34 ? -5.699 -14.602 -6.063 1.00 0.00 34 VAL A N 6
ATOM 7072 C CA . VAL A 1 34 ? -4.584 -15.428 -6.510 1.00 0.00 34 VAL A CA 6
ATOM 7073 C C . VAL A 1 34 ? -4.193 -15.093 -7.945 1.00 0.00 34 VAL A C 6
ATOM 7074 O O . VAL A 1 34 ? -3.015 -15.121 -8.301 1.00 0.00 34 VAL A O 6
ATOM 7087 N N . PHE A 1 35 ? -5.189 -14.778 -8.766 1.00 0.00 35 PHE A N 6
ATOM 7088 C CA . PHE A 1 35 ? -4.950 -14.438 -10.164 1.00 0.00 35 PHE A CA 6
ATOM 7089 C C . PHE A 1 35 ? -4.193 -13.118 -10.280 1.00 0.00 35 PHE A C 6
ATOM 7090 O O . PHE A 1 35 ? -3.604 -12.818 -11.319 1.00 0.00 35 PHE A O 6
ATOM 7107 N N . ALA A 1 36 ? -4.214 -12.334 -9.208 1.00 0.00 36 ALA A N 6
ATOM 7108 C CA . ALA A 1 36 ? -3.530 -11.047 -9.189 1.00 0.00 36 ALA A CA 6
ATOM 7109 C C . ALA A 1 36 ? -2.127 -11.181 -8.605 1.00 0.00 36 ALA A C 6
ATOM 7110 O O . ALA A 1 36 ? -1.146 -10.758 -9.219 1.00 0.00 36 ALA A O 6
ATOM 7117 N N . ARG A 1 37 ? -2.039 -11.768 -7.416 1.00 0.00 37 ARG A N 6
ATOM 7118 C CA . ARG A 1 37 ? -0.756 -11.954 -6.749 1.00 0.00 37 ARG A CA 6
ATOM 7119 C C . ARG A 1 37 ? 0.193 -12.779 -7.615 1.00 0.00 37 ARG A C 6
ATOM 7120 O O . ARG A 1 37 ? 1.400 -12.545 -7.624 1.00 0.00 37 ARG A O 6
ATOM 7141 N N . GLU A 1 38 ? -0.365 -13.742 -8.342 1.00 0.00 38 GLU A N 6
ATOM 7142 C CA . GLU A 1 38 ? 0.432 -14.602 -9.210 1.00 0.00 38 GLU A CA 6
ATOM 7143 C C . GLU A 1 38 ? 0.989 -13.814 -10.392 1.00 0.00 38 GLU A C 6
ATOM 7144 O O . GLU A 1 38 ? 2.201 -13.762 -10.602 1.00 0.00 38 GLU A O 6
ATOM 7156 N N . ARG A 1 39 ? 0.095 -13.201 -11.161 1.00 0.00 39 ARG A N 6
ATOM 7157 C CA . ARG A 1 39 ? 0.495 -12.418 -12.324 1.00 0.00 39 ARG A CA 6
ATOM 7158 C C . ARG A 1 39 ? 1.522 -11.359 -11.937 1.00 0.00 39 ARG A C 6
ATOM 7159 O O . ARG A 1 39 ? 2.512 -11.152 -12.641 1.00 0.00 39 ARG A O 6
ATOM 7180 N N . LEU A 1 40 ? 1.281 -10.689 -10.815 1.00 0.00 40 LEU A N 6
ATOM 7181 C CA . LEU A 1 40 ? 2.186 -9.650 -10.335 1.00 0.00 40 LEU A CA 6
ATOM 7182 C C . LEU A 1 40 ? 3.503 -10.252 -9.859 1.00 0.00 40 LEU A C 6
ATOM 7183 O O . LEU A 1 40 ? 4.569 -9.670 -10.054 1.00 0.00 40 LEU A O 6
ATOM 7199 N N . ALA A 1 41 ? 3.422 -11.423 -9.234 1.00 0.00 41 ALA A N 6
ATOM 7200 C CA . ALA A 1 41 ? 4.608 -12.106 -8.734 1.00 0.00 41 ALA A CA 6
ATOM 7201 C C . ALA A 1 41 ? 5.725 -12.097 -9.772 1.00 0.00 41 ALA A C 6
ATOM 7202 O O . ALA A 1 41 ? 6.900 -11.960 -9.432 1.00 0.00 41 ALA A O 6
ATOM 7209 N N . ALA A 1 42 ? 5.351 -12.245 -11.039 1.00 0.00 42 ALA A N 6
ATOM 7210 C CA . ALA A 1 42 ? 6.322 -12.254 -12.126 1.00 0.00 42 ALA A CA 6
ATOM 7211 C C . ALA A 1 42 ? 6.514 -10.854 -12.700 1.00 0.00 42 ALA A C 6
ATOM 7212 O O . ALA A 1 42 ? 7.495 -10.586 -13.395 1.00 0.00 42 ALA A O 6
ATOM 7219 N N . LYS A 1 43 ? 5.573 -9.964 -12.404 1.00 0.00 43 LYS A N 6
ATOM 7220 C CA . LYS A 1 43 ? 5.640 -8.590 -12.890 1.00 0.00 43 LYS A CA 6
ATOM 7221 C C . LYS A 1 43 ? 6.729 -7.808 -12.162 1.00 0.00 43 LYS A C 6
ATOM 7222 O O . LYS A 1 43 ? 7.288 -6.854 -12.705 1.00 0.00 43 LYS A O 6
ATOM 7241 N N . ILE A 1 44 ? 7.026 -8.219 -10.934 1.00 0.00 44 ILE A N 6
ATOM 7242 C CA . ILE A 1 44 ? 8.050 -7.557 -10.135 1.00 0.00 44 ILE A CA 6
ATOM 7243 C C . ILE A 1 44 ? 9.088 -8.556 -9.636 1.00 0.00 44 ILE A C 6
ATOM 7244 O O . ILE A 1 44 ? 10.075 -8.178 -9.004 1.00 0.00 44 ILE A O 6
ATOM 7260 N N . ASP A 1 45 ? 8.859 -9.833 -9.924 1.00 0.00 45 ASP A N 6
ATOM 7261 C CA . ASP A 1 45 ? 9.777 -10.887 -9.508 1.00 0.00 45 ASP A CA 6
ATOM 7262 C C . ASP A 1 45 ? 9.714 -11.096 -7.998 1.00 0.00 45 ASP A C 6
ATOM 7263 O O . ASP A 1 45 ? 10.745 -11.215 -7.334 1.00 0.00 45 ASP A O 6
ATOM 7272 N N . LEU A 1 46 ? 8.500 -11.138 -7.461 1.00 0.00 46 LEU A N 6
ATOM 7273 C CA . LEU A 1 46 ? 8.303 -11.331 -6.028 1.00 0.00 46 LEU A CA 6
ATOM 7274 C C . LEU A 1 46 ? 7.414 -12.541 -5.759 1.00 0.00 46 LEU A C 6
ATOM 7275 O O . LEU A 1 46 ? 6.522 -12.873 -6.540 1.00 0.00 46 LEU A O 6
ATOM 7291 N N . PRO A 1 47 ? 7.661 -13.215 -4.627 1.00 0.00 47 PRO A N 6
ATOM 7292 C CA . PRO A 1 47 ? 6.891 -14.398 -4.226 1.00 0.00 47 PRO A CA 6
ATOM 7293 C C . PRO A 1 47 ? 5.462 -14.050 -3.825 1.00 0.00 47 PRO A C 6
ATOM 7294 O O . PRO A 1 47 ? 5.224 -13.054 -3.143 1.00 0.00 47 PRO A O 6
ATOM 7305 N N . GLU A 1 48 ? 4.515 -14.880 -4.250 1.00 0.00 48 GLU A N 6
ATOM 7306 C CA . GLU A 1 48 ? 3.109 -14.659 -3.933 1.00 0.00 48 GLU A CA 6
ATOM 7307 C C . GLU A 1 48 ? 2.920 -14.405 -2.441 1.00 0.00 48 GLU A C 6
ATOM 7308 O O . GLU A 1 48 ? 1.897 -13.868 -2.015 1.00 0.00 48 GLU A O 6
ATOM 7320 N N . ALA A 1 49 ? 3.915 -14.794 -1.650 1.00 0.00 49 ALA A N 6
ATOM 7321 C CA . ALA A 1 49 ? 3.860 -14.608 -0.206 1.00 0.00 49 ALA A CA 6
ATOM 7322 C C . ALA A 1 49 ? 4.212 -13.175 0.176 1.00 0.00 49 ALA A C 6
ATOM 7323 O O . ALA A 1 49 ? 3.594 -12.590 1.066 1.00 0.00 49 ALA A O 6
ATOM 7330 N N . ARG A 1 50 ? 5.210 -12.614 -0.500 1.00 0.00 50 ARG A N 6
ATOM 7331 C CA . ARG A 1 50 ? 5.646 -11.250 -0.229 1.00 0.00 50 ARG A CA 6
ATOM 7332 C C . ARG A 1 50 ? 4.519 -10.257 -0.499 1.00 0.00 50 ARG A C 6
ATOM 7333 O O . ARG A 1 50 ? 4.181 -9.438 0.357 1.00 0.00 50 ARG A O 6
ATOM 7354 N N . ILE A 1 51 ? 3.943 -10.333 -1.694 1.00 0.00 51 ILE A N 6
ATOM 7355 C CA . ILE A 1 51 ? 2.856 -9.442 -2.077 1.00 0.00 51 ILE A CA 6
ATOM 7356 C C . ILE A 1 51 ? 1.812 -9.341 -0.970 1.00 0.00 51 ILE A C 6
ATOM 7357 O O . ILE A 1 51 ? 1.397 -8.246 -0.593 1.00 0.00 51 ILE A O 6
ATOM 7373 N N . GLN A 1 52 ? 1.394 -10.492 -0.452 1.00 0.00 52 GLN A N 6
ATOM 7374 C CA . GLN A 1 52 ? 0.399 -10.533 0.613 1.00 0.00 52 GLN A CA 6
ATOM 7375 C C . GLN A 1 52 ? 0.767 -9.571 1.738 1.00 0.00 52 GLN A C 6
ATOM 7376 O O . GLN A 1 52 ? -0.051 -8.754 2.163 1.00 0.00 52 GLN A O 6
ATOM 7390 N N . VAL A 1 53 ? 2.002 -9.672 2.218 1.00 0.00 53 VAL A N 6
ATOM 7391 C CA . VAL A 1 53 ? 2.479 -8.811 3.293 1.00 0.00 53 VAL A CA 6
ATOM 7392 C C . VAL A 1 53 ? 2.448 -7.344 2.877 1.00 0.00 53 VAL A C 6
ATOM 7393 O O . VAL A 1 53 ? 1.762 -6.529 3.493 1.00 0.00 53 VAL A O 6
ATOM 7406 N N . TRP A 1 54 ? 3.195 -7.017 1.829 1.00 0.00 54 TRP A N 6
ATOM 7407 C CA . TRP A 1 54 ? 3.253 -5.648 1.329 1.00 0.00 54 TRP A CA 6
ATOM 7408 C C . TRP A 1 54 ? 1.860 -5.028 1.278 1.00 0.00 54 TRP A C 6
ATOM 7409 O O . TRP A 1 54 ? 1.686 -3.846 1.577 1.00 0.00 54 TRP A O 6
ATOM 7430 N N . PHE A 1 55 ? 0.873 -5.832 0.898 1.00 0.00 55 PHE A N 6
ATOM 7431 C CA . PHE A 1 55 ? -0.504 -5.361 0.807 1.00 0.00 55 PHE A CA 6
ATOM 7432 C C . PHE A 1 55 ? -1.137 -5.259 2.192 1.00 0.00 55 PHE A C 6
ATOM 7433 O O . PHE A 1 55 ? -1.960 -4.380 2.447 1.00 0.00 55 PHE A O 6
ATOM 7450 N N . SER A 1 56 ? -0.747 -6.165 3.082 1.00 0.00 56 SER A N 6
ATOM 7451 C CA . SER A 1 56 ? -1.278 -6.182 4.440 1.00 0.00 56 SER A CA 6
ATOM 7452 C C . SER A 1 56 ? -0.878 -4.918 5.195 1.00 0.00 56 SER A C 6
ATOM 7453 O O . SER A 1 56 ? -1.705 -4.283 5.846 1.00 0.00 56 SER A O 6
ATOM 7461 N N . ASN A 1 57 ? 0.399 -4.561 5.103 1.00 0.00 57 ASN A N 6
ATOM 7462 C CA . ASN A 1 57 ? 0.911 -3.373 5.778 1.00 0.00 57 ASN A CA 6
ATOM 7463 C C . ASN A 1 57 ? 0.296 -2.107 5.190 1.00 0.00 57 ASN A C 6
ATOM 7464 O O . ASN A 1 57 ? -0.092 -1.196 5.922 1.00 0.00 57 ASN A O 6
ATOM 7475 N N . ARG A 1 58 ? 0.209 -2.057 3.865 1.00 0.00 58 ARG A N 6
ATOM 7476 C CA . ARG A 1 58 ? -0.357 -0.902 3.179 1.00 0.00 58 ARG A CA 6
ATOM 7477 C C . ARG A 1 58 ? -1.709 -0.523 3.779 1.00 0.00 58 ARG A C 6
ATOM 7478 O O . ARG A 1 58 ? -1.923 0.621 4.178 1.00 0.00 58 ARG A O 6
ATOM 7499 N N . ARG A 1 59 ? -2.617 -1.492 3.838 1.00 0.00 59 ARG A N 6
ATOM 7500 C CA . ARG A 1 59 ? -3.948 -1.261 4.387 1.00 0.00 59 ARG A CA 6
ATOM 7501 C C . ARG A 1 59 ? -3.874 -0.408 5.650 1.00 0.00 59 ARG A C 6
ATOM 7502 O O . ARG A 1 59 ? -4.739 0.431 5.896 1.00 0.00 59 ARG A O 6
ATOM 7523 N N . ALA A 1 60 ? -2.834 -0.630 6.448 1.00 0.00 60 ALA A N 6
ATOM 7524 C CA . ALA A 1 60 ? -2.646 0.118 7.684 1.00 0.00 60 ALA A CA 6
ATOM 7525 C C . ALA A 1 60 ? -2.373 1.591 7.399 1.00 0.00 60 ALA A C 6
ATOM 7526 O O . ALA A 1 60 ? -2.899 2.473 8.077 1.00 0.00 60 ALA A O 6
ATOM 7533 N N . LYS A 1 61 ? -1.546 1.850 6.392 1.00 0.00 61 LYS A N 6
ATOM 7534 C CA . LYS A 1 61 ? -1.203 3.216 6.015 1.00 0.00 61 LYS A CA 6
ATOM 7535 C C . LYS A 1 61 ? -2.358 3.883 5.274 1.00 0.00 61 LYS A C 6
ATOM 7536 O O . LYS A 1 61 ? -2.585 5.085 5.412 1.00 0.00 61 LYS A O 6
ATOM 7555 N N . TRP A 1 62 ? -3.083 3.095 4.489 1.00 0.00 62 TRP A N 6
ATOM 7556 C CA . TRP A 1 62 ? -4.216 3.610 3.727 1.00 0.00 62 TRP A CA 6
ATOM 7557 C C . TRP A 1 62 ? -5.381 3.951 4.648 1.00 0.00 62 TRP A C 6
ATOM 7558 O O . TRP A 1 62 ? -6.035 4.981 4.483 1.00 0.00 62 TRP A O 6
ATOM 7579 N N . ARG A 1 63 ? -5.637 3.081 5.619 1.00 0.00 63 ARG A N 6
ATOM 7580 C CA . ARG A 1 63 ? -6.726 3.290 6.566 1.00 0.00 63 ARG A CA 6
ATOM 7581 C C . ARG A 1 63 ? -6.400 4.430 7.526 1.00 0.00 63 ARG A C 6
ATOM 7582 O O . ARG A 1 63 ? -7.284 5.177 7.943 1.00 0.00 63 ARG A O 6
ATOM 7603 N N . ARG A 1 64 ? -5.123 4.555 7.874 1.00 0.00 64 ARG A N 6
ATOM 7604 C CA . ARG A 1 64 ? -4.680 5.602 8.787 1.00 0.00 64 ARG A CA 6
ATOM 7605 C C . ARG A 1 64 ? -4.628 6.953 8.080 1.00 0.00 64 ARG A C 6
ATOM 7606 O O . ARG A 1 64 ? -4.991 7.978 8.655 1.00 0.00 64 ARG A O 6
ATOM 7627 N N . GLU A 1 65 ? -4.172 6.945 6.831 1.00 0.00 65 GLU A N 6
ATOM 7628 C CA . GLU A 1 65 ? -4.071 8.171 6.048 1.00 0.00 65 GLU A CA 6
ATOM 7629 C C . GLU A 1 65 ? -5.455 8.698 5.681 1.00 0.00 65 GLU A C 6
ATOM 7630 O O . GLU A 1 65 ? -5.781 9.853 5.949 1.00 0.00 65 GLU A O 6
ATOM 7642 N N . GLU A 1 66 ? -6.265 7.840 5.066 1.00 0.00 66 GLU A N 6
ATOM 7643 C CA . GLU A 1 66 ? -7.613 8.220 4.662 1.00 0.00 66 GLU A CA 6
ATOM 7644 C C . GLU A 1 66 ? -8.233 9.184 5.670 1.00 0.00 66 GLU A C 6
ATOM 7645 O O . GLU A 1 66 ? -8.980 10.090 5.301 1.00 0.00 66 GLU A O 6
ATOM 7657 N N . LYS A 1 67 ? -7.916 8.981 6.944 1.00 0.00 67 LYS A N 6
ATOM 7658 C CA . LYS A 1 67 ? -8.439 9.832 8.007 1.00 0.00 67 LYS A CA 6
ATOM 7659 C C . LYS A 1 67 ? -7.728 11.182 8.023 1.00 0.00 67 LYS A C 6
ATOM 7660 O O . LYS A 1 67 ? -8.366 12.231 7.929 1.00 0.00 67 LYS A O 6
ATOM 7679 N N . LEU A 1 68 ? -6.406 11.146 8.144 1.00 0.00 68 LEU A N 6
ATOM 7680 C CA . LEU A 1 68 ? -5.608 12.368 8.171 1.00 0.00 68 LEU A CA 6
ATOM 7681 C C . LEU A 1 68 ? -6.024 13.316 7.051 1.00 0.00 68 LEU A C 6
ATOM 7682 O O . LEU A 1 68 ? -6.116 14.527 7.251 1.00 0.00 68 LEU A O 6
ATOM 7698 N N . ARG A 1 69 ? -6.279 12.757 5.873 1.00 0.00 69 ARG A N 6
ATOM 7699 C CA . ARG A 1 69 ? -6.687 13.551 4.721 1.00 0.00 69 ARG A CA 6
ATOM 7700 C C . ARG A 1 69 ? -7.872 14.447 5.071 1.00 0.00 69 ARG A C 6
ATOM 7701 O O . ARG A 1 69 ? -7.945 15.595 4.636 1.00 0.00 69 ARG A O 6
ATOM 7722 N N . ASN A 1 70 ? -8.797 13.914 5.862 1.00 0.00 70 ASN A N 6
ATOM 7723 C CA . ASN A 1 70 ? -9.979 14.664 6.270 1.00 0.00 70 ASN A CA 6
ATOM 7724 C C . ASN A 1 70 ? -9.597 15.829 7.178 1.00 0.00 70 ASN A C 6
ATOM 7725 O O . ASN A 1 70 ? -10.244 16.876 7.165 1.00 0.00 70 ASN A O 6
ATOM 7736 N N . GLN A 1 71 ? -8.543 15.637 7.964 1.00 0.00 71 GLN A N 6
ATOM 7737 C CA . GLN A 1 71 ? -8.075 16.672 8.878 1.00 0.00 71 GLN A CA 6
ATOM 7738 C C . GLN A 1 71 ? -7.533 17.874 8.110 1.00 0.00 71 GLN A C 6
ATOM 7739 O O . GLN A 1 71 ? -7.302 18.938 8.684 1.00 0.00 71 GLN A O 6
ATOM 7753 N N . ARG A 1 72 ? -7.331 17.695 6.808 1.00 0.00 72 ARG A N 6
ATOM 7754 C CA . ARG A 1 72 ? -6.814 18.764 5.962 1.00 0.00 72 ARG A CA 6
ATOM 7755 C C . ARG A 1 72 ? -7.914 19.330 5.068 1.00 0.00 72 ARG A C 6
ATOM 7756 O O . ARG A 1 72 ? -7.636 19.942 4.038 1.00 0.00 72 ARG A O 6
ATOM 7777 N N . ARG A 1 73 ? -9.163 19.118 5.471 1.00 0.00 73 ARG A N 6
ATOM 7778 C CA . ARG A 1 73 ? -10.304 19.605 4.706 1.00 0.00 73 ARG A CA 6
ATOM 7779 C C . ARG A 1 73 ? -10.012 19.568 3.209 1.00 0.00 73 ARG A C 6
ATOM 7780 O O . ARG A 1 73 ? -10.479 20.421 2.455 1.00 0.00 73 ARG A O 6
ATOM 7801 N N . GLN A 1 74 ? -9.235 18.575 2.788 1.00 0.00 74 GLN A N 6
ATOM 7802 C CA . GLN A 1 74 ? -8.879 18.428 1.381 1.00 0.00 74 GLN A CA 6
ATOM 7803 C C . GLN A 1 74 ? -9.969 17.682 0.619 1.00 0.00 74 GLN A C 6
ATOM 7804 O O . GLN A 1 74 ? -10.493 18.176 -0.379 1.00 0.00 74 GLN A O 6
ATOM 7818 N N . SER A 1 75 ? -10.306 16.487 1.096 1.00 0.00 75 SER A N 6
ATOM 7819 C CA . SER A 1 75 ? -11.330 15.670 0.457 1.00 0.00 75 SER A CA 6
ATOM 7820 C C . SER A 1 75 ? -12.301 15.109 1.492 1.00 0.00 75 SER A C 6
ATOM 7821 O O . SER A 1 75 ? -11.968 14.986 2.670 1.00 0.00 75 SER A O 6
ATOM 7829 N N . GLY A 1 76 ? -13.506 14.772 1.041 1.00 0.00 76 GLY A N 6
ATOM 7830 C CA . GLY A 1 76 ? -14.508 14.229 1.939 1.00 0.00 76 GLY A CA 6
ATOM 7831 C C . GLY A 1 76 ? -15.885 14.174 1.307 1.00 0.00 76 GLY A C 6
ATOM 7832 O O . GLY A 1 76 ? -16.092 14.624 0.181 1.00 0.00 76 GLY A O 6
ATOM 7836 N N . PRO A 1 77 ? -16.856 13.612 2.042 1.00 0.00 77 PRO A N 6
ATOM 7837 C CA . PRO A 1 77 ? -18.237 13.486 1.566 1.00 0.00 77 PRO A CA 6
ATOM 7838 C C . PRO A 1 77 ? -18.946 14.833 1.482 1.00 0.00 77 PRO A C 6
ATOM 7839 O O . PRO A 1 77 ? -19.145 15.503 2.496 1.00 0.00 77 PRO A O 6
ATOM 7850 N N . SER A 1 78 ? -19.327 15.222 0.271 1.00 0.00 78 SER A N 6
ATOM 7851 C CA . SER A 1 78 ? -20.012 16.491 0.056 1.00 0.00 78 SER A CA 6
ATOM 7852 C C . SER A 1 78 ? -21.522 16.323 0.189 1.00 0.00 78 SER A C 6
ATOM 7853 O O . SER A 1 78 ? -22.106 15.393 -0.369 1.00 0.00 78 SER A O 6
ATOM 7861 N N . SER A 1 79 ? -22.150 17.229 0.933 1.00 0.00 79 SER A N 6
ATOM 7862 C CA . SER A 1 79 ? -23.592 17.180 1.143 1.00 0.00 79 SER A CA 6
ATOM 7863 C C . SER A 1 79 ? -24.303 18.214 0.277 1.00 0.00 79 SER A C 6
ATOM 7864 O O . SER A 1 79 ? -24.154 19.418 0.481 1.00 0.00 79 SER A O 6
ATOM 7872 N N . GLY A 1 80 ? -25.077 17.734 -0.691 1.00 0.00 80 GLY A N 6
ATOM 7873 C CA . GLY A 1 80 ? -25.800 18.630 -1.575 1.00 0.00 80 GLY A CA 6
ATOM 7874 C C . GLY A 1 80 ? -27.235 18.194 -1.795 1.00 0.00 80 GLY A C 6
ATOM 7875 O O . GLY A 1 80 ? -28.169 18.953 -1.536 1.00 0.00 80 GLY A O 6
ATOM 7879 N N . GLY A 1 1 ? 7.349 10.027 29.636 1.00 0.00 1 GLY A N 7
ATOM 7880 C CA . GLY A 1 1 ? 8.425 9.134 29.247 1.00 0.00 1 GLY A CA 7
ATOM 7881 C C . GLY A 1 1 ? 7.969 8.066 28.274 1.00 0.00 1 GLY A C 7
ATOM 7882 O O . GLY A 1 1 ? 6.993 7.360 28.529 1.00 0.00 1 GLY A O 7
ATOM 7886 N N . SER A 1 2 ? 8.675 7.947 27.154 1.00 0.00 2 SER A N 7
ATOM 7887 C CA . SER A 1 2 ? 8.334 6.960 26.136 1.00 0.00 2 SER A CA 7
ATOM 7888 C C . SER A 1 2 ? 9.574 6.194 25.684 1.00 0.00 2 SER A C 7
ATOM 7889 O O . SER A 1 2 ? 10.683 6.726 25.695 1.00 0.00 2 SER A O 7
ATOM 7897 N N . SER A 1 3 ? 9.375 4.942 25.287 1.00 0.00 3 SER A N 7
ATOM 7898 C CA . SER A 1 3 ? 10.476 4.100 24.835 1.00 0.00 3 SER A CA 7
ATOM 7899 C C . SER A 1 3 ? 11.347 4.841 23.824 1.00 0.00 3 SER A C 7
ATOM 7900 O O . SER A 1 3 ? 10.852 5.635 23.025 1.00 0.00 3 SER A O 7
ATOM 7908 N N . GLY A 1 4 ? 12.649 4.574 23.866 1.00 0.00 4 GLY A N 7
ATOM 7909 C CA . GLY A 1 4 ? 13.569 5.224 22.951 1.00 0.00 4 GLY A CA 7
ATOM 7910 C C . GLY A 1 4 ? 14.641 4.281 22.441 1.00 0.00 4 GLY A C 7
ATOM 7911 O O . GLY A 1 4 ? 15.788 4.335 22.887 1.00 0.00 4 GLY A O 7
ATOM 7915 N N . SER A 1 5 ? 14.268 3.413 21.505 1.00 0.00 5 SER A N 7
ATOM 7916 C CA . SER A 1 5 ? 15.206 2.451 20.938 1.00 0.00 5 SER A CA 7
ATOM 7917 C C . SER A 1 5 ? 15.769 2.956 19.613 1.00 0.00 5 SER A C 7
ATOM 7918 O O . SER A 1 5 ? 15.057 3.565 18.815 1.00 0.00 5 SER A O 7
ATOM 7926 N N . SER A 1 6 ? 17.053 2.699 19.387 1.00 0.00 6 SER A N 7
ATOM 7927 C CA . SER A 1 6 ? 17.714 3.129 18.161 1.00 0.00 6 SER A CA 7
ATOM 7928 C C . SER A 1 6 ? 18.270 1.933 17.393 1.00 0.00 6 SER A C 7
ATOM 7929 O O . SER A 1 6 ? 18.175 0.793 17.845 1.00 0.00 6 SER A O 7
ATOM 7937 N N . GLY A 1 7 ? 18.850 2.204 16.227 1.00 0.00 7 GLY A N 7
ATOM 7938 C CA . GLY A 1 7 ? 19.411 1.141 15.415 1.00 0.00 7 GLY A CA 7
ATOM 7939 C C . GLY A 1 7 ? 19.092 1.308 13.942 1.00 0.00 7 GLY A C 7
ATOM 7940 O O . GLY A 1 7 ? 19.678 2.155 13.266 1.00 0.00 7 GLY A O 7
ATOM 7944 N N . GLN A 1 8 ? 18.165 0.498 13.443 1.00 0.00 8 GLN A N 7
ATOM 7945 C CA . GLN A 1 8 ? 17.772 0.559 12.040 1.00 0.00 8 GLN A CA 7
ATOM 7946 C C . GLN A 1 8 ? 16.501 1.385 11.866 1.00 0.00 8 GLN A C 7
ATOM 7947 O O . GLN A 1 8 ? 15.410 0.945 12.227 1.00 0.00 8 GLN A O 7
ATOM 7961 N N . ARG A 1 9 ? 16.652 2.582 11.309 1.00 0.00 9 ARG A N 7
ATOM 7962 C CA . ARG A 1 9 ? 15.517 3.470 11.089 1.00 0.00 9 ARG A CA 7
ATOM 7963 C C . ARG A 1 9 ? 14.614 2.933 9.981 1.00 0.00 9 ARG A C 7
ATOM 7964 O O . ARG A 1 9 ? 13.408 2.783 10.169 1.00 0.00 9 ARG A O 7
ATOM 7985 N N . ASN A 1 10 ? 15.209 2.647 8.828 1.00 0.00 10 ASN A N 7
ATOM 7986 C CA . ASN A 1 10 ? 14.458 2.128 7.690 1.00 0.00 10 ASN A CA 7
ATOM 7987 C C . ASN A 1 10 ? 15.208 0.979 7.022 1.00 0.00 10 ASN A C 7
ATOM 7988 O O . ASN A 1 10 ? 16.364 1.127 6.625 1.00 0.00 10 ASN A O 7
ATOM 7999 N N . ARG A 1 11 ? 14.541 -0.164 6.902 1.00 0.00 11 ARG A N 7
ATOM 8000 C CA . ARG A 1 11 ? 15.145 -1.339 6.283 1.00 0.00 11 ARG A CA 7
ATOM 8001 C C . ARG A 1 11 ? 14.719 -1.462 4.823 1.00 0.00 11 ARG A C 7
ATOM 8002 O O . ARG A 1 11 ? 13.532 -1.397 4.502 1.00 0.00 11 ARG A O 7
ATOM 8023 N N . THR A 1 12 ? 15.697 -1.641 3.939 1.00 0.00 12 THR A N 7
ATOM 8024 C CA . THR A 1 12 ? 15.426 -1.772 2.513 1.00 0.00 12 THR A CA 7
ATOM 8025 C C . THR A 1 12 ? 15.148 -3.222 2.138 1.00 0.00 12 THR A C 7
ATOM 8026 O O . THR A 1 12 ? 16.017 -4.084 2.267 1.00 0.00 12 THR A O 7
ATOM 8037 N N . SER A 1 13 ? 13.931 -3.486 1.672 1.00 0.00 13 SER A N 7
ATOM 8038 C CA . SER A 1 13 ? 13.538 -4.835 1.280 1.00 0.00 13 SER A CA 7
ATOM 8039 C C . SER A 1 13 ? 13.139 -4.878 -0.192 1.00 0.00 13 SER A C 7
ATOM 8040 O O . SER A 1 13 ? 13.705 -5.639 -0.978 1.00 0.00 13 SER A O 7
ATOM 8048 N N . PHE A 1 14 ? 12.162 -4.055 -0.559 1.00 0.00 14 PHE A N 7
ATOM 8049 C CA . PHE A 1 14 ? 11.686 -4.000 -1.936 1.00 0.00 14 PHE A CA 7
ATOM 8050 C C . PHE A 1 14 ? 12.390 -2.889 -2.710 1.00 0.00 14 PHE A C 7
ATOM 8051 O O . PHE A 1 14 ? 13.041 -2.024 -2.124 1.00 0.00 14 PHE A O 7
ATOM 8068 N N . THR A 1 15 ? 12.255 -2.919 -4.033 1.00 0.00 15 THR A N 7
ATOM 8069 C CA . THR A 1 15 ? 12.878 -1.918 -4.887 1.00 0.00 15 THR A CA 7
ATOM 8070 C C . THR A 1 15 ? 11.829 -1.036 -5.556 1.00 0.00 15 THR A C 7
ATOM 8071 O O . THR A 1 15 ? 10.692 -1.459 -5.764 1.00 0.00 15 THR A O 7
ATOM 8082 N N . GLN A 1 16 ? 12.220 0.190 -5.891 1.00 0.00 16 GLN A N 7
ATOM 8083 C CA . GLN A 1 16 ? 11.311 1.130 -6.536 1.00 0.00 16 GLN A CA 7
ATOM 8084 C C . GLN A 1 16 ? 10.664 0.504 -7.768 1.00 0.00 16 GLN A C 7
ATOM 8085 O O . GLN A 1 16 ? 9.542 0.853 -8.133 1.00 0.00 16 GLN A O 7
ATOM 8099 N N . GLU A 1 17 ? 11.379 -0.420 -8.401 1.00 0.00 17 GLU A N 7
ATOM 8100 C CA . GLU A 1 17 ? 10.874 -1.092 -9.591 1.00 0.00 17 GLU A CA 7
ATOM 8101 C C . GLU A 1 17 ? 9.714 -2.019 -9.242 1.00 0.00 17 GLU A C 7
ATOM 8102 O O . GLU A 1 17 ? 8.825 -2.254 -10.059 1.00 0.00 17 GLU A O 7
ATOM 8114 N N . GLN A 1 18 ? 9.732 -2.544 -8.021 1.00 0.00 18 GLN A N 7
ATOM 8115 C CA . GLN A 1 18 ? 8.682 -3.448 -7.562 1.00 0.00 18 GLN A CA 7
ATOM 8116 C C . GLN A 1 18 ? 7.557 -2.674 -6.883 1.00 0.00 18 GLN A C 7
ATOM 8117 O O . GLN A 1 18 ? 6.382 -3.012 -7.031 1.00 0.00 18 GLN A O 7
ATOM 8131 N N . ILE A 1 19 ? 7.924 -1.638 -6.137 1.00 0.00 19 ILE A N 7
ATOM 8132 C CA . ILE A 1 19 ? 6.946 -0.818 -5.435 1.00 0.00 19 ILE A CA 7
ATOM 8133 C C . ILE A 1 19 ? 5.999 -0.134 -6.415 1.00 0.00 19 ILE A C 7
ATOM 8134 O O . ILE A 1 19 ? 4.850 0.158 -6.082 1.00 0.00 19 ILE A O 7
ATOM 8150 N N . GLU A 1 20 ? 6.487 0.118 -7.625 1.00 0.00 20 GLU A N 7
ATOM 8151 C CA . GLU A 1 20 ? 5.683 0.767 -8.654 1.00 0.00 20 GLU A CA 7
ATOM 8152 C C . GLU A 1 20 ? 4.563 -0.154 -9.130 1.00 0.00 20 GLU A C 7
ATOM 8153 O O . GLU A 1 20 ? 3.435 0.287 -9.349 1.00 0.00 20 GLU A O 7
ATOM 8165 N N . ALA A 1 21 ? 4.883 -1.434 -9.287 1.00 0.00 21 ALA A N 7
ATOM 8166 C CA . ALA A 1 21 ? 3.905 -2.417 -9.735 1.00 0.00 21 ALA A CA 7
ATOM 8167 C C . ALA A 1 21 ? 2.985 -2.836 -8.593 1.00 0.00 21 ALA A C 7
ATOM 8168 O O . ALA A 1 21 ? 1.814 -3.149 -8.810 1.00 0.00 21 ALA A O 7
ATOM 8175 N N . LEU A 1 22 ? 3.522 -2.839 -7.378 1.00 0.00 22 LEU A N 7
ATOM 8176 C CA . LEU A 1 22 ? 2.749 -3.220 -6.201 1.00 0.00 22 LEU A CA 7
ATOM 8177 C C . LEU A 1 22 ? 1.754 -2.126 -5.826 1.00 0.00 22 LEU A C 7
ATOM 8178 O O . LEU A 1 22 ? 0.732 -2.394 -5.195 1.00 0.00 22 LEU A O 7
ATOM 8194 N N . GLU A 1 23 ? 2.061 -0.894 -6.218 1.00 0.00 23 GLU A N 7
ATOM 8195 C CA . GLU A 1 23 ? 1.193 0.240 -5.923 1.00 0.00 23 GLU A CA 7
ATOM 8196 C C . GLU A 1 23 ? 0.033 0.308 -6.912 1.00 0.00 23 GLU A C 7
ATOM 8197 O O . GLU A 1 23 ? -1.115 0.530 -6.527 1.00 0.00 23 GLU A O 7
ATOM 8209 N N . LYS A 1 24 ? 0.341 0.116 -8.190 1.00 0.00 24 LYS A N 7
ATOM 8210 C CA . LYS A 1 24 ? -0.674 0.155 -9.236 1.00 0.00 24 LYS A CA 7
ATOM 8211 C C . LYS A 1 24 ? -1.722 -0.931 -9.019 1.00 0.00 24 LYS A C 7
ATOM 8212 O O . LYS A 1 24 ? -2.876 -0.782 -9.419 1.00 0.00 24 LYS A O 7
ATOM 8231 N N . GLU A 1 25 ? -1.312 -2.023 -8.381 1.00 0.00 25 GLU A N 7
ATOM 8232 C CA . GLU A 1 25 ? -2.217 -3.134 -8.109 1.00 0.00 25 GLU A CA 7
ATOM 8233 C C . GLU A 1 25 ? -3.037 -2.873 -6.850 1.00 0.00 25 GLU A C 7
ATOM 8234 O O . GLU A 1 25 ? -4.131 -3.412 -6.684 1.00 0.00 25 GLU A O 7
ATOM 8246 N N . PHE A 1 26 ? -2.500 -2.041 -5.963 1.00 0.00 26 PHE A N 7
ATOM 8247 C CA . PHE A 1 26 ? -3.180 -1.708 -4.717 1.00 0.00 26 PHE A CA 7
ATOM 8248 C C . PHE A 1 26 ? -4.157 -0.554 -4.922 1.00 0.00 26 PHE A C 7
ATOM 8249 O O . PHE A 1 26 ? -5.252 -0.549 -4.361 1.00 0.00 26 PHE A O 7
ATOM 8266 N N . GLU A 1 27 ? -3.749 0.422 -5.727 1.00 0.00 27 GLU A N 7
ATOM 8267 C CA . GLU A 1 27 ? -4.588 1.582 -6.004 1.00 0.00 27 GLU A CA 7
ATOM 8268 C C . GLU A 1 27 ? -5.904 1.161 -6.652 1.00 0.00 27 GLU A C 7
ATOM 8269 O O . GLU A 1 27 ? -6.915 1.854 -6.538 1.00 0.00 27 GLU A O 7
ATOM 8281 N N . ARG A 1 28 ? -5.881 0.020 -7.335 1.00 0.00 28 ARG A N 7
ATOM 8282 C CA . ARG A 1 28 ? -7.070 -0.494 -8.003 1.00 0.00 28 ARG A CA 7
ATOM 8283 C C . ARG A 1 28 ? -7.849 -1.431 -7.084 1.00 0.00 28 ARG A C 7
ATOM 8284 O O . ARG A 1 28 ? -9.063 -1.298 -6.926 1.00 0.00 28 ARG A O 7
ATOM 8305 N N . THR A 1 29 ? -7.141 -2.381 -6.481 1.00 0.00 29 THR A N 7
ATOM 8306 C CA . THR A 1 29 ? -7.765 -3.342 -5.580 1.00 0.00 29 THR A CA 7
ATOM 8307 C C . THR A 1 29 ? -6.881 -3.613 -4.368 1.00 0.00 29 THR A C 7
ATOM 8308 O O . THR A 1 29 ? -5.727 -4.019 -4.506 1.00 0.00 29 THR A O 7
ATOM 8319 N N . HIS A 1 30 ? -7.430 -3.386 -3.178 1.00 0.00 30 HIS A N 7
ATOM 8320 C CA . HIS A 1 30 ? -6.691 -3.607 -1.940 1.00 0.00 30 HIS A CA 7
ATOM 8321 C C . HIS A 1 30 ? -6.559 -5.098 -1.645 1.00 0.00 30 HIS A C 7
ATOM 8322 O O . HIS A 1 30 ? -5.779 -5.504 -0.783 1.00 0.00 30 HIS A O 7
ATOM 8337 N N . TYR A 1 31 ? -7.327 -5.909 -2.365 1.00 0.00 31 TYR A N 7
ATOM 8338 C CA . TYR A 1 31 ? -7.298 -7.354 -2.178 1.00 0.00 31 TYR A CA 7
ATOM 8339 C C . TYR A 1 31 ? -7.037 -8.069 -3.500 1.00 0.00 31 TYR A C 7
ATOM 8340 O O . TYR A 1 31 ? -7.951 -8.567 -4.157 1.00 0.00 31 TYR A O 7
ATOM 8358 N N . PRO A 1 32 ? -5.757 -8.123 -3.899 1.00 0.00 32 PRO A N 7
ATOM 8359 C CA . PRO A 1 32 ? -5.343 -8.776 -5.145 1.00 0.00 32 PRO A CA 7
ATOM 8360 C C . PRO A 1 32 ? -5.491 -10.293 -5.081 1.00 0.00 32 PRO A C 7
ATOM 8361 O O . PRO A 1 32 ? -4.599 -10.992 -4.599 1.00 0.00 32 PRO A O 7
ATOM 8372 N N . ASP A 1 33 ? -6.618 -10.795 -5.571 1.00 0.00 33 ASP A N 7
ATOM 8373 C CA . ASP A 1 33 ? -6.881 -12.230 -5.570 1.00 0.00 33 ASP A CA 7
ATOM 8374 C C . ASP A 1 33 ? -5.671 -13.003 -6.086 1.00 0.00 33 ASP A C 7
ATOM 8375 O O . ASP A 1 33 ? -4.686 -12.413 -6.530 1.00 0.00 33 ASP A O 7
ATOM 8384 N N . VAL A 1 34 ? -5.752 -14.328 -6.025 1.00 0.00 34 VAL A N 7
ATOM 8385 C CA . VAL A 1 34 ? -4.665 -15.183 -6.486 1.00 0.00 34 VAL A CA 7
ATOM 8386 C C . VAL A 1 34 ? -4.278 -14.852 -7.923 1.00 0.00 34 VAL A C 7
ATOM 8387 O O . VAL A 1 34 ? -3.114 -14.970 -8.307 1.00 0.00 34 VAL A O 7
ATOM 8400 N N . PHE A 1 35 ? -5.261 -14.437 -8.714 1.00 0.00 35 PHE A N 7
ATOM 8401 C CA . PHE A 1 35 ? -5.025 -14.089 -10.110 1.00 0.00 35 PHE A CA 7
ATOM 8402 C C . PHE A 1 35 ? -4.217 -12.800 -10.220 1.00 0.00 35 PHE A C 7
ATOM 8403 O O . PHE A 1 35 ? -3.637 -12.504 -11.265 1.00 0.00 35 PHE A O 7
ATOM 8420 N N . ALA A 1 36 ? -4.185 -12.034 -9.134 1.00 0.00 36 ALA A N 7
ATOM 8421 C CA . ALA A 1 36 ? -3.449 -10.777 -9.106 1.00 0.00 36 ALA A CA 7
ATOM 8422 C C . ALA A 1 36 ? -2.046 -10.974 -8.540 1.00 0.00 36 ALA A C 7
ATOM 8423 O O . ALA A 1 36 ? -1.061 -10.526 -9.127 1.00 0.00 36 ALA A O 7
ATOM 8430 N N . ARG A 1 37 ? -1.964 -11.646 -7.397 1.00 0.00 37 ARG A N 7
ATOM 8431 C CA . ARG A 1 37 ? -0.683 -11.901 -6.751 1.00 0.00 37 ARG A CA 7
ATOM 8432 C C . ARG A 1 37 ? 0.196 -12.796 -7.620 1.00 0.00 37 ARG A C 7
ATOM 8433 O O . ARG A 1 37 ? 1.409 -12.602 -7.701 1.00 0.00 37 ARG A O 7
ATOM 8454 N N . GLU A 1 38 ? -0.425 -13.777 -8.267 1.00 0.00 38 GLU A N 7
ATOM 8455 C CA . GLU A 1 38 ? 0.301 -14.703 -9.129 1.00 0.00 38 GLU A CA 7
ATOM 8456 C C . GLU A 1 38 ? 0.884 -13.978 -10.338 1.00 0.00 38 GLU A C 7
ATOM 8457 O O . GLU A 1 38 ? 2.083 -14.063 -10.607 1.00 0.00 38 GLU A O 7
ATOM 8469 N N . ARG A 1 39 ? 0.028 -13.265 -11.063 1.00 0.00 39 ARG A N 7
ATOM 8470 C CA . ARG A 1 39 ? 0.457 -12.526 -12.244 1.00 0.00 39 ARG A CA 7
ATOM 8471 C C . ARG A 1 39 ? 1.487 -11.462 -11.875 1.00 0.00 39 ARG A C 7
ATOM 8472 O O . ARG A 1 39 ? 2.493 -11.290 -12.564 1.00 0.00 39 ARG A O 7
ATOM 8493 N N . LEU A 1 40 ? 1.228 -10.748 -10.785 1.00 0.00 40 LEU A N 7
ATOM 8494 C CA . LEU A 1 40 ? 2.131 -9.700 -10.324 1.00 0.00 40 LEU A CA 7
ATOM 8495 C C . LEU A 1 40 ? 3.460 -10.289 -9.863 1.00 0.00 40 LEU A C 7
ATOM 8496 O O . LEU A 1 40 ? 4.521 -9.711 -10.096 1.00 0.00 40 LEU A O 7
ATOM 8512 N N . ALA A 1 41 ? 3.394 -11.445 -9.210 1.00 0.00 41 ALA A N 7
ATOM 8513 C CA . ALA A 1 41 ? 4.592 -12.115 -8.721 1.00 0.00 41 ALA A CA 7
ATOM 8514 C C . ALA A 1 41 ? 5.664 -12.184 -9.803 1.00 0.00 41 ALA A C 7
ATOM 8515 O O . ALA A 1 41 ? 6.855 -12.056 -9.519 1.00 0.00 41 ALA A O 7
ATOM 8522 N N . ALA A 1 42 ? 5.233 -12.385 -11.044 1.00 0.00 42 ALA A N 7
ATOM 8523 C CA . ALA A 1 42 ? 6.157 -12.469 -12.169 1.00 0.00 42 ALA A CA 7
ATOM 8524 C C . ALA A 1 42 ? 6.413 -11.092 -12.772 1.00 0.00 42 ALA A C 7
ATOM 8525 O O . ALA A 1 42 ? 7.375 -10.899 -13.514 1.00 0.00 42 ALA A O 7
ATOM 8532 N N . LYS A 1 43 ? 5.546 -10.139 -12.449 1.00 0.00 43 LYS A N 7
ATOM 8533 C CA . LYS A 1 43 ? 5.678 -8.779 -12.957 1.00 0.00 43 LYS A CA 7
ATOM 8534 C C . LYS A 1 43 ? 6.781 -8.026 -12.219 1.00 0.00 43 LYS A C 7
ATOM 8535 O O . LYS A 1 43 ? 7.471 -7.190 -12.801 1.00 0.00 43 LYS A O 7
ATOM 8554 N N . ILE A 1 44 ? 6.941 -8.331 -10.935 1.00 0.00 44 ILE A N 7
ATOM 8555 C CA . ILE A 1 44 ? 7.960 -7.684 -10.119 1.00 0.00 44 ILE A CA 7
ATOM 8556 C C . ILE A 1 44 ? 8.966 -8.700 -9.589 1.00 0.00 44 ILE A C 7
ATOM 8557 O O . ILE A 1 44 ? 9.831 -8.369 -8.779 1.00 0.00 44 ILE A O 7
ATOM 8573 N N . ASP A 1 45 ? 8.846 -9.939 -10.053 1.00 0.00 45 ASP A N 7
ATOM 8574 C CA . ASP A 1 45 ? 9.747 -11.005 -9.628 1.00 0.00 45 ASP A CA 7
ATOM 8575 C C . ASP A 1 45 ? 9.717 -11.169 -8.112 1.00 0.00 45 ASP A C 7
ATOM 8576 O O . ASP A 1 45 ? 10.760 -11.185 -7.458 1.00 0.00 45 ASP A O 7
ATOM 8585 N N . LEU A 1 46 ? 8.515 -11.291 -7.559 1.00 0.00 46 LEU A N 7
ATOM 8586 C CA . LEU A 1 46 ? 8.348 -11.454 -6.119 1.00 0.00 46 LEU A CA 7
ATOM 8587 C C . LEU A 1 46 ? 7.423 -12.625 -5.806 1.00 0.00 46 LEU A C 7
ATOM 8588 O O . LEU A 1 46 ? 6.508 -12.944 -6.566 1.00 0.00 46 LEU A O 7
ATOM 8604 N N . PRO A 1 47 ? 7.661 -13.279 -4.660 1.00 0.00 47 PRO A N 7
ATOM 8605 C CA . PRO A 1 47 ? 6.858 -14.423 -4.219 1.00 0.00 47 PRO A CA 7
ATOM 8606 C C . PRO A 1 47 ? 5.448 -14.017 -3.806 1.00 0.00 47 PRO A C 7
ATOM 8607 O O . PRO A 1 47 ? 5.258 -13.010 -3.126 1.00 0.00 47 PRO A O 7
ATOM 8618 N N . GLU A 1 48 ? 4.463 -14.805 -4.224 1.00 0.00 48 GLU A N 7
ATOM 8619 C CA . GLU A 1 48 ? 3.070 -14.526 -3.897 1.00 0.00 48 GLU A CA 7
ATOM 8620 C C . GLU A 1 48 ? 2.908 -14.235 -2.407 1.00 0.00 48 GLU A C 7
ATOM 8621 O O . GLU A 1 48 ? 1.922 -13.633 -1.985 1.00 0.00 48 GLU A O 7
ATOM 8633 N N . ALA A 1 49 ? 3.885 -14.668 -1.616 1.00 0.00 49 ALA A N 7
ATOM 8634 C CA . ALA A 1 49 ? 3.853 -14.454 -0.176 1.00 0.00 49 ALA A CA 7
ATOM 8635 C C . ALA A 1 49 ? 4.268 -13.029 0.177 1.00 0.00 49 ALA A C 7
ATOM 8636 O O . ALA A 1 49 ? 3.706 -12.415 1.083 1.00 0.00 49 ALA A O 7
ATOM 8643 N N . ARG A 1 50 ? 5.257 -12.511 -0.544 1.00 0.00 50 ARG A N 7
ATOM 8644 C CA . ARG A 1 50 ? 5.749 -11.160 -0.306 1.00 0.00 50 ARG A CA 7
ATOM 8645 C C . ARG A 1 50 ? 4.654 -10.129 -0.562 1.00 0.00 50 ARG A C 7
ATOM 8646 O O . ARG A 1 50 ? 4.363 -9.293 0.294 1.00 0.00 50 ARG A O 7
ATOM 8667 N N . ILE A 1 51 ? 4.052 -10.194 -1.744 1.00 0.00 51 ILE A N 7
ATOM 8668 C CA . ILE A 1 51 ? 2.989 -9.268 -2.112 1.00 0.00 51 ILE A CA 7
ATOM 8669 C C . ILE A 1 51 ? 1.978 -9.114 -0.981 1.00 0.00 51 ILE A C 7
ATOM 8670 O O . ILE A 1 51 ? 1.627 -7.998 -0.598 1.00 0.00 51 ILE A O 7
ATOM 8686 N N . GLN A 1 52 ? 1.515 -10.241 -0.451 1.00 0.00 52 GLN A N 7
ATOM 8687 C CA . GLN A 1 52 ? 0.545 -10.231 0.638 1.00 0.00 52 GLN A CA 7
ATOM 8688 C C . GLN A 1 52 ? 0.974 -9.267 1.740 1.00 0.00 52 GLN A C 7
ATOM 8689 O O . GLN A 1 52 ? 0.208 -8.394 2.147 1.00 0.00 52 GLN A O 7
ATOM 8703 N N . VAL A 1 53 ? 2.203 -9.432 2.219 1.00 0.00 53 VAL A N 7
ATOM 8704 C CA . VAL A 1 53 ? 2.733 -8.576 3.273 1.00 0.00 53 VAL A CA 7
ATOM 8705 C C . VAL A 1 53 ? 2.713 -7.111 2.854 1.00 0.00 53 VAL A C 7
ATOM 8706 O O . VAL A 1 53 ? 2.088 -6.276 3.508 1.00 0.00 53 VAL A O 7
ATOM 8719 N N . TRP A 1 54 ? 3.401 -6.805 1.759 1.00 0.00 54 TRP A N 7
ATOM 8720 C CA . TRP A 1 54 ? 3.461 -5.439 1.251 1.00 0.00 54 TRP A CA 7
ATOM 8721 C C . TRP A 1 54 ? 2.071 -4.813 1.205 1.00 0.00 54 TRP A C 7
ATOM 8722 O O . TRP A 1 54 ? 1.917 -3.606 1.392 1.00 0.00 54 TRP A O 7
ATOM 8743 N N . PHE A 1 55 ? 1.063 -5.642 0.954 1.00 0.00 55 PHE A N 7
ATOM 8744 C CA . PHE A 1 55 ? -0.315 -5.168 0.882 1.00 0.00 55 PHE A CA 7
ATOM 8745 C C . PHE A 1 55 ? -0.912 -5.018 2.278 1.00 0.00 55 PHE A C 7
ATOM 8746 O O . PHE A 1 55 ? -1.637 -4.063 2.555 1.00 0.00 55 PHE A O 7
ATOM 8763 N N . SER A 1 56 ? -0.601 -5.968 3.154 1.00 0.00 56 SER A N 7
ATOM 8764 C CA . SER A 1 56 ? -1.110 -5.945 4.520 1.00 0.00 56 SER A CA 7
ATOM 8765 C C . SER A 1 56 ? -0.781 -4.619 5.200 1.00 0.00 56 SER A C 7
ATOM 8766 O O . SER A 1 56 ? -1.666 -3.932 5.707 1.00 0.00 56 SER A O 7
ATOM 8774 N N . ASN A 1 57 ? 0.501 -4.267 5.205 1.00 0.00 57 ASN A N 7
ATOM 8775 C CA . ASN A 1 57 ? 0.950 -3.024 5.823 1.00 0.00 57 ASN A CA 7
ATOM 8776 C C . ASN A 1 57 ? 0.278 -1.819 5.170 1.00 0.00 57 ASN A C 7
ATOM 8777 O O . ASN A 1 57 ? -0.044 -0.837 5.840 1.00 0.00 57 ASN A O 7
ATOM 8788 N N . ARG A 1 58 ? 0.068 -1.903 3.860 1.00 0.00 58 ARG A N 7
ATOM 8789 C CA . ARG A 1 58 ? -0.565 -0.819 3.118 1.00 0.00 58 ARG A CA 7
ATOM 8790 C C . ARG A 1 58 ? -1.962 -0.532 3.660 1.00 0.00 58 ARG A C 7
ATOM 8791 O O . ARG A 1 58 ? -2.281 0.604 4.010 1.00 0.00 58 ARG A O 7
ATOM 8812 N N . ARG A 1 59 ? -2.790 -1.569 3.728 1.00 0.00 59 ARG A N 7
ATOM 8813 C CA . ARG A 1 59 ? -4.153 -1.427 4.226 1.00 0.00 59 ARG A CA 7
ATOM 8814 C C . ARG A 1 59 ? -4.179 -0.610 5.514 1.00 0.00 59 ARG A C 7
ATOM 8815 O O . ARG A 1 59 ? -5.049 0.240 5.705 1.00 0.00 59 ARG A O 7
ATOM 8836 N N . ALA A 1 60 ? -3.219 -0.873 6.395 1.00 0.00 60 ALA A N 7
ATOM 8837 C CA . ALA A 1 60 ? -3.131 -0.161 7.663 1.00 0.00 60 ALA A CA 7
ATOM 8838 C C . ALA A 1 60 ? -2.727 1.294 7.450 1.00 0.00 60 ALA A C 7
ATOM 8839 O O . ALA A 1 60 ? -3.280 2.200 8.074 1.00 0.00 60 ALA A O 7
ATOM 8846 N N . LYS A 1 61 ? -1.759 1.511 6.565 1.00 0.00 61 LYS A N 7
ATOM 8847 C CA . LYS A 1 61 ? -1.281 2.855 6.268 1.00 0.00 61 LYS A CA 7
ATOM 8848 C C . LYS A 1 61 ? -2.321 3.639 5.473 1.00 0.00 61 LYS A C 7
ATOM 8849 O O . LYS A 1 61 ? -2.277 4.869 5.419 1.00 0.00 61 LYS A O 7
ATOM 8868 N N . TRP A 1 62 ? -3.253 2.921 4.858 1.00 0.00 62 TRP A N 7
ATOM 8869 C CA . TRP A 1 62 ? -4.306 3.551 4.067 1.00 0.00 62 TRP A CA 7
ATOM 8870 C C . TRP A 1 62 ? -5.531 3.842 4.925 1.00 0.00 62 TRP A C 7
ATOM 8871 O O . TRP A 1 62 ? -6.071 4.948 4.897 1.00 0.00 62 TRP A O 7
ATOM 8892 N N . ARG A 1 63 ? -5.966 2.843 5.687 1.00 0.00 63 ARG A N 7
ATOM 8893 C CA . ARG A 1 63 ? -7.130 2.993 6.552 1.00 0.00 63 ARG A CA 7
ATOM 8894 C C . ARG A 1 63 ? -6.884 4.060 7.615 1.00 0.00 63 ARG A C 7
ATOM 8895 O O . ARG A 1 63 ? -7.815 4.720 8.074 1.00 0.00 63 ARG A O 7
ATOM 8916 N N . ARG A 1 64 ? -5.622 4.220 8.003 1.00 0.00 64 ARG A N 7
ATOM 8917 C CA . ARG A 1 64 ? -5.253 5.205 9.014 1.00 0.00 64 ARG A CA 7
ATOM 8918 C C . ARG A 1 64 ? -5.163 6.601 8.404 1.00 0.00 64 ARG A C 7
ATOM 8919 O O . ARG A 1 64 ? -5.553 7.587 9.029 1.00 0.00 64 ARG A O 7
ATOM 8940 N N . GLU A 1 65 ? -4.646 6.675 7.182 1.00 0.00 65 GLU A N 7
ATOM 8941 C CA . GLU A 1 65 ? -4.503 7.951 6.491 1.00 0.00 65 GLU A CA 7
ATOM 8942 C C . GLU A 1 65 ? -5.858 8.467 6.016 1.00 0.00 65 GLU A C 7
ATOM 8943 O O . GLU A 1 65 ? -6.236 9.603 6.302 1.00 0.00 65 GLU A O 7
ATOM 8955 N N . GLU A 1 66 ? -6.584 7.625 5.287 1.00 0.00 66 GLU A N 7
ATOM 8956 C CA . GLU A 1 66 ? -7.896 7.995 4.771 1.00 0.00 66 GLU A CA 7
ATOM 8957 C C . GLU A 1 66 ? -8.703 8.745 5.827 1.00 0.00 66 GLU A C 7
ATOM 8958 O O . GLU A 1 66 ? -9.342 9.757 5.535 1.00 0.00 66 GLU A O 7
ATOM 8970 N N . LYS A 1 67 ? -8.670 8.242 7.056 1.00 0.00 67 LYS A N 7
ATOM 8971 C CA . LYS A 1 67 ? -9.398 8.863 8.157 1.00 0.00 67 LYS A CA 7
ATOM 8972 C C . LYS A 1 67 ? -8.929 10.297 8.379 1.00 0.00 67 LYS A C 7
ATOM 8973 O O . LYS A 1 67 ? -9.741 11.218 8.482 1.00 0.00 67 LYS A O 7
ATOM 8992 N N . LEU A 1 68 ? -7.615 10.482 8.448 1.00 0.00 68 LEU A N 7
ATOM 8993 C CA . LEU A 1 68 ? -7.038 11.805 8.655 1.00 0.00 68 LEU A CA 7
ATOM 8994 C C . LEU A 1 68 ? -7.770 12.855 7.823 1.00 0.00 68 LEU A C 7
ATOM 8995 O O . LEU A 1 68 ? -8.144 13.913 8.330 1.00 0.00 68 LEU A O 7
ATOM 9011 N N . ARG A 1 69 ? -7.972 12.553 6.545 1.00 0.00 69 ARG A N 7
ATOM 9012 C CA . ARG A 1 69 ? -8.660 13.469 5.644 1.00 0.00 69 ARG A CA 7
ATOM 9013 C C . ARG A 1 69 ? -9.962 13.967 6.264 1.00 0.00 69 ARG A C 7
ATOM 9014 O O . ARG A 1 69 ? -10.221 15.169 6.303 1.00 0.00 69 ARG A O 7
ATOM 9035 N N . ASN A 1 70 ? -10.777 13.035 6.747 1.00 0.00 70 ASN A N 7
ATOM 9036 C CA . ASN A 1 70 ? -12.052 13.380 7.364 1.00 0.00 70 ASN A CA 7
ATOM 9037 C C . ASN A 1 70 ? -11.853 14.369 8.509 1.00 0.00 70 ASN A C 7
ATOM 9038 O O . ASN A 1 70 ? -12.698 15.229 8.752 1.00 0.00 70 ASN A O 7
ATOM 9049 N N . GLN A 1 71 ? -10.729 14.238 9.207 1.00 0.00 71 GLN A N 7
ATOM 9050 C CA . GLN A 1 71 ? -10.419 15.121 10.325 1.00 0.00 71 GLN A CA 7
ATOM 9051 C C . GLN A 1 71 ? -10.150 16.541 9.841 1.00 0.00 71 GLN A C 7
ATOM 9052 O O . GLN A 1 71 ? -10.013 17.466 10.642 1.00 0.00 71 GLN A O 7
ATOM 9066 N N . ARG A 1 72 ? -10.074 16.707 8.524 1.00 0.00 72 ARG A N 7
ATOM 9067 C CA . ARG A 1 72 ? -9.819 18.015 7.932 1.00 0.00 72 ARG A CA 7
ATOM 9068 C C . ARG A 1 72 ? -11.084 18.578 7.293 1.00 0.00 72 ARG A C 7
ATOM 9069 O O . ARG A 1 72 ? -11.035 19.568 6.562 1.00 0.00 72 ARG A O 7
ATOM 9090 N N . ARG A 1 73 ? -12.217 17.942 7.574 1.00 0.00 73 ARG A N 7
ATOM 9091 C CA . ARG A 1 73 ? -13.495 18.379 7.026 1.00 0.00 73 ARG A CA 7
ATOM 9092 C C . ARG A 1 73 ? -13.707 19.871 7.262 1.00 0.00 73 ARG A C 7
ATOM 9093 O O . ARG A 1 73 ? -14.123 20.284 8.343 1.00 0.00 73 ARG A O 7
ATOM 9114 N N . GLN A 1 74 ? -13.417 20.674 6.243 1.00 0.00 74 GLN A N 7
ATOM 9115 C CA . GLN A 1 74 ? -13.574 22.119 6.341 1.00 0.00 74 GLN A CA 7
ATOM 9116 C C . GLN A 1 74 ? -12.896 22.657 7.597 1.00 0.00 74 GLN A C 7
ATOM 9117 O O . GLN A 1 74 ? -13.464 23.477 8.318 1.00 0.00 74 GLN A O 7
ATOM 9131 N N . SER A 1 75 ? -11.679 22.190 7.852 1.00 0.00 75 SER A N 7
ATOM 9132 C CA . SER A 1 75 ? -10.924 22.620 9.023 1.00 0.00 75 SER A CA 7
ATOM 9133 C C . SER A 1 75 ? -10.278 23.982 8.784 1.00 0.00 75 SER A C 7
ATOM 9134 O O . SER A 1 75 ? -9.216 24.078 8.171 1.00 0.00 75 SER A O 7
ATOM 9142 N N . GLY A 1 76 ? -10.930 25.033 9.272 1.00 0.00 76 GLY A N 7
ATOM 9143 C CA . GLY A 1 76 ? -10.405 26.375 9.101 1.00 0.00 76 GLY A CA 7
ATOM 9144 C C . GLY A 1 76 ? -11.333 27.261 8.292 1.00 0.00 76 GLY A C 7
ATOM 9145 O O . GLY A 1 76 ? -12.529 26.998 8.173 1.00 0.00 76 GLY A O 7
ATOM 9149 N N . PRO A 1 77 ? -10.777 28.339 7.719 1.00 0.00 77 PRO A N 7
ATOM 9150 C CA . PRO A 1 77 ? -11.544 29.289 6.909 1.00 0.00 77 PRO A CA 7
ATOM 9151 C C . PRO A 1 77 ? -11.988 28.690 5.578 1.00 0.00 77 PRO A C 7
ATOM 9152 O O . PRO A 1 77 ? -13.056 29.021 5.063 1.00 0.00 77 PRO A O 7
ATOM 9163 N N . SER A 1 78 ? -11.162 27.806 5.028 1.00 0.00 78 SER A N 7
ATOM 9164 C CA . SER A 1 78 ? -11.469 27.162 3.756 1.00 0.00 78 SER A CA 7
ATOM 9165 C C . SER A 1 78 ? -12.962 26.873 3.640 1.00 0.00 78 SER A C 7
ATOM 9166 O O . SER A 1 78 ? -13.472 25.928 4.243 1.00 0.00 78 SER A O 7
ATOM 9174 N N . SER A 1 79 ? -13.658 27.693 2.857 1.00 0.00 79 SER A N 7
ATOM 9175 C CA . SER A 1 79 ? -15.094 27.528 2.664 1.00 0.00 79 SER A CA 7
ATOM 9176 C C . SER A 1 79 ? -15.792 27.246 3.991 1.00 0.00 79 SER A C 7
ATOM 9177 O O . SER A 1 79 ? -16.597 26.322 4.098 1.00 0.00 79 SER A O 7
ATOM 9185 N N . GLY A 1 80 ? -15.478 28.053 5.001 1.00 0.00 80 GLY A N 7
ATOM 9186 C CA . GLY A 1 80 ? -16.084 27.875 6.307 1.00 0.00 80 GLY A CA 7
ATOM 9187 C C . GLY A 1 80 ? -17.343 28.701 6.480 1.00 0.00 80 GLY A C 7
ATOM 9188 O O . GLY A 1 80 ? -17.931 29.161 5.502 1.00 0.00 80 GLY A O 7
ATOM 9192 N N . GLY A 1 1 ? 5.131 19.006 7.634 1.00 0.00 1 GLY A N 8
ATOM 9193 C CA . GLY A 1 1 ? 3.824 18.408 7.825 1.00 0.00 1 GLY A CA 8
ATOM 9194 C C . GLY A 1 1 ? 3.784 17.466 9.012 1.00 0.00 1 GLY A C 8
ATOM 9195 O O . GLY A 1 1 ? 4.825 17.065 9.530 1.00 0.00 1 GLY A O 8
ATOM 9199 N N . SER A 1 2 ? 2.577 17.111 9.444 1.00 0.00 2 SER A N 8
ATOM 9200 C CA . SER A 1 2 ? 2.406 16.216 10.581 1.00 0.00 2 SER A CA 8
ATOM 9201 C C . SER A 1 2 ? 3.427 15.083 10.538 1.00 0.00 2 SER A C 8
ATOM 9202 O O . SER A 1 2 ? 3.783 14.593 9.466 1.00 0.00 2 SER A O 8
ATOM 9210 N N . SER A 1 3 ? 3.895 14.670 11.712 1.00 0.00 3 SER A N 8
ATOM 9211 C CA . SER A 1 3 ? 4.877 13.597 11.810 1.00 0.00 3 SER A CA 8
ATOM 9212 C C . SER A 1 3 ? 4.344 12.447 12.659 1.00 0.00 3 SER A C 8
ATOM 9213 O O . SER A 1 3 ? 3.280 12.553 13.269 1.00 0.00 3 SER A O 8
ATOM 9221 N N . GLY A 1 4 ? 5.093 11.349 12.694 1.00 0.00 4 GLY A N 8
ATOM 9222 C CA . GLY A 1 4 ? 4.680 10.195 13.472 1.00 0.00 4 GLY A CA 8
ATOM 9223 C C . GLY A 1 4 ? 5.640 9.885 14.602 1.00 0.00 4 GLY A C 8
ATOM 9224 O O . GLY A 1 4 ? 6.847 9.770 14.388 1.00 0.00 4 GLY A O 8
ATOM 9228 N N . SER A 1 5 ? 5.105 9.748 15.811 1.00 0.00 5 SER A N 8
ATOM 9229 C CA . SER A 1 5 ? 5.923 9.454 16.982 1.00 0.00 5 SER A CA 8
ATOM 9230 C C . SER A 1 5 ? 6.421 8.013 16.948 1.00 0.00 5 SER A C 8
ATOM 9231 O O . SER A 1 5 ? 7.190 7.589 17.811 1.00 0.00 5 SER A O 8
ATOM 9239 N N . SER A 1 6 ? 5.976 7.262 15.945 1.00 0.00 6 SER A N 8
ATOM 9240 C CA . SER A 1 6 ? 6.372 5.867 15.800 1.00 0.00 6 SER A CA 8
ATOM 9241 C C . SER A 1 6 ? 7.059 5.634 14.458 1.00 0.00 6 SER A C 8
ATOM 9242 O O . SER A 1 6 ? 6.401 5.456 13.434 1.00 0.00 6 SER A O 8
ATOM 9250 N N . GLY A 1 7 ? 8.389 5.637 14.472 1.00 0.00 7 GLY A N 8
ATOM 9251 C CA . GLY A 1 7 ? 9.144 5.425 13.252 1.00 0.00 7 GLY A CA 8
ATOM 9252 C C . GLY A 1 7 ? 10.582 5.029 13.521 1.00 0.00 7 GLY A C 8
ATOM 9253 O O . GLY A 1 7 ? 11.455 5.887 13.648 1.00 0.00 7 GLY A O 8
ATOM 9257 N N . GLN A 1 8 ? 10.828 3.726 13.609 1.00 0.00 8 GLN A N 8
ATOM 9258 C CA . GLN A 1 8 ? 12.171 3.218 13.867 1.00 0.00 8 GLN A CA 8
ATOM 9259 C C . GLN A 1 8 ? 12.399 1.891 13.152 1.00 0.00 8 GLN A C 8
ATOM 9260 O O . GLN A 1 8 ? 11.448 1.225 12.741 1.00 0.00 8 GLN A O 8
ATOM 9274 N N . ARG A 1 9 ? 13.665 1.513 13.005 1.00 0.00 9 ARG A N 8
ATOM 9275 C CA . ARG A 1 9 ? 14.017 0.267 12.337 1.00 0.00 9 ARG A CA 8
ATOM 9276 C C . ARG A 1 9 ? 13.412 0.210 10.938 1.00 0.00 9 ARG A C 8
ATOM 9277 O O . ARG A 1 9 ? 12.901 -0.826 10.513 1.00 0.00 9 ARG A O 8
ATOM 9298 N N . ASN A 1 10 ? 13.474 1.330 10.226 1.00 0.00 10 ASN A N 8
ATOM 9299 C CA . ASN A 1 10 ? 12.932 1.409 8.874 1.00 0.00 10 ASN A CA 8
ATOM 9300 C C . ASN A 1 10 ? 13.945 0.903 7.851 1.00 0.00 10 ASN A C 8
ATOM 9301 O O . ASN A 1 10 ? 14.889 1.610 7.496 1.00 0.00 10 ASN A O 8
ATOM 9312 N N . ARG A 1 11 ? 13.743 -0.323 7.382 1.00 0.00 11 ARG A N 8
ATOM 9313 C CA . ARG A 1 11 ? 14.638 -0.923 6.401 1.00 0.00 11 ARG A CA 8
ATOM 9314 C C . ARG A 1 11 ? 13.877 -1.317 5.138 1.00 0.00 11 ARG A C 8
ATOM 9315 O O . ARG A 1 11 ? 13.219 -2.356 5.095 1.00 0.00 11 ARG A O 8
ATOM 9336 N N . THR A 1 12 ? 13.971 -0.478 4.111 1.00 0.00 12 THR A N 8
ATOM 9337 C CA . THR A 1 12 ? 13.290 -0.737 2.848 1.00 0.00 12 THR A CA 8
ATOM 9338 C C . THR A 1 12 ? 13.751 -2.053 2.235 1.00 0.00 12 THR A C 8
ATOM 9339 O O . THR A 1 12 ? 14.895 -2.179 1.798 1.00 0.00 12 THR A O 8
ATOM 9350 N N . SER A 1 13 ? 12.854 -3.033 2.205 1.00 0.00 13 SER A N 8
ATOM 9351 C CA . SER A 1 13 ? 13.170 -4.344 1.647 1.00 0.00 13 SER A CA 8
ATOM 9352 C C . SER A 1 13 ? 12.955 -4.357 0.137 1.00 0.00 13 SER A C 8
ATOM 9353 O O . SER A 1 13 ? 13.890 -4.576 -0.634 1.00 0.00 13 SER A O 8
ATOM 9361 N N . PHE A 1 14 ? 11.716 -4.121 -0.280 1.00 0.00 14 PHE A N 8
ATOM 9362 C CA . PHE A 1 14 ? 11.375 -4.106 -1.699 1.00 0.00 14 PHE A CA 8
ATOM 9363 C C . PHE A 1 14 ? 12.111 -2.982 -2.423 1.00 0.00 14 PHE A C 8
ATOM 9364 O O . PHE A 1 14 ? 12.724 -2.119 -1.794 1.00 0.00 14 PHE A O 8
ATOM 9381 N N . THR A 1 15 ? 12.045 -2.999 -3.750 1.00 0.00 15 THR A N 8
ATOM 9382 C CA . THR A 1 15 ? 12.705 -1.984 -4.561 1.00 0.00 15 THR A CA 8
ATOM 9383 C C . THR A 1 15 ? 11.686 -1.075 -5.239 1.00 0.00 15 THR A C 8
ATOM 9384 O O . THR A 1 15 ? 10.548 -1.474 -5.479 1.00 0.00 15 THR A O 8
ATOM 9395 N N . GLN A 1 16 ? 12.105 0.149 -5.547 1.00 0.00 16 GLN A N 8
ATOM 9396 C CA . GLN A 1 16 ? 11.228 1.115 -6.197 1.00 0.00 16 GLN A CA 8
ATOM 9397 C C . GLN A 1 16 ? 10.601 0.520 -7.454 1.00 0.00 16 GLN A C 8
ATOM 9398 O O . GLN A 1 16 ? 9.481 0.870 -7.826 1.00 0.00 16 GLN A O 8
ATOM 9412 N N . GLU A 1 17 ? 11.333 -0.380 -8.105 1.00 0.00 17 GLU A N 8
ATOM 9413 C CA . GLU A 1 17 ? 10.848 -1.022 -9.321 1.00 0.00 17 GLU A CA 8
ATOM 9414 C C . GLU A 1 17 ? 9.668 -1.942 -9.018 1.00 0.00 17 GLU A C 8
ATOM 9415 O O . GLU A 1 17 ? 8.791 -2.139 -9.858 1.00 0.00 17 GLU A O 8
ATOM 9427 N N . GLN A 1 18 ? 9.657 -2.501 -7.813 1.00 0.00 18 GLN A N 8
ATOM 9428 C CA . GLN A 1 18 ? 8.587 -3.400 -7.399 1.00 0.00 18 GLN A CA 8
ATOM 9429 C C . GLN A 1 18 ? 7.458 -2.630 -6.724 1.00 0.00 18 GLN A C 8
ATOM 9430 O O . GLN A 1 18 ? 6.281 -2.939 -6.916 1.00 0.00 18 GLN A O 8
ATOM 9444 N N . ILE A 1 19 ? 7.823 -1.627 -5.933 1.00 0.00 19 ILE A N 8
ATOM 9445 C CA . ILE A 1 19 ? 6.840 -0.812 -5.230 1.00 0.00 19 ILE A CA 8
ATOM 9446 C C . ILE A 1 19 ? 5.903 -0.113 -6.210 1.00 0.00 19 ILE A C 8
ATOM 9447 O O . ILE A 1 19 ? 4.730 0.107 -5.911 1.00 0.00 19 ILE A O 8
ATOM 9463 N N . GLU A 1 20 ? 6.430 0.229 -7.381 1.00 0.00 20 GLU A N 8
ATOM 9464 C CA . GLU A 1 20 ? 5.639 0.901 -8.405 1.00 0.00 20 GLU A CA 8
ATOM 9465 C C . GLU A 1 20 ? 4.528 -0.010 -8.921 1.00 0.00 20 GLU A C 8
ATOM 9466 O O . GLU A 1 20 ? 3.401 0.432 -9.142 1.00 0.00 20 GLU A O 8
ATOM 9478 N N . ALA A 1 21 ? 4.857 -1.284 -9.110 1.00 0.00 21 ALA A N 8
ATOM 9479 C CA . ALA A 1 21 ? 3.888 -2.257 -9.599 1.00 0.00 21 ALA A CA 8
ATOM 9480 C C . ALA A 1 21 ? 2.989 -2.750 -8.469 1.00 0.00 21 ALA A C 8
ATOM 9481 O O . ALA A 1 21 ? 1.833 -3.110 -8.695 1.00 0.00 21 ALA A O 8
ATOM 9488 N N . LEU A 1 22 ? 3.526 -2.764 -7.255 1.00 0.00 22 LEU A N 8
ATOM 9489 C CA . LEU A 1 22 ? 2.771 -3.214 -6.089 1.00 0.00 22 LEU A CA 8
ATOM 9490 C C . LEU A 1 22 ? 1.770 -2.152 -5.646 1.00 0.00 22 LEU A C 8
ATOM 9491 O O . LEU A 1 22 ? 0.756 -2.465 -5.024 1.00 0.00 22 LEU A O 8
ATOM 9507 N N . GLU A 1 23 ? 2.062 -0.897 -5.974 1.00 0.00 23 GLU A N 8
ATOM 9508 C CA . GLU A 1 23 ? 1.185 0.210 -5.611 1.00 0.00 23 GLU A CA 8
ATOM 9509 C C . GLU A 1 23 ? 0.003 0.305 -6.571 1.00 0.00 23 GLU A C 8
ATOM 9510 O O . GLU A 1 23 ? -1.145 0.448 -6.148 1.00 0.00 23 GLU A O 8
ATOM 9522 N N . LYS A 1 24 ? 0.291 0.226 -7.865 1.00 0.00 24 LYS A N 8
ATOM 9523 C CA . LYS A 1 24 ? -0.747 0.303 -8.887 1.00 0.00 24 LYS A CA 8
ATOM 9524 C C . LYS A 1 24 ? -1.797 -0.783 -8.678 1.00 0.00 24 LYS A C 8
ATOM 9525 O O . LYS A 1 24 ? -2.996 -0.528 -8.788 1.00 0.00 24 LYS A O 8
ATOM 9544 N N . GLU A 1 25 ? -1.339 -1.993 -8.373 1.00 0.00 25 GLU A N 8
ATOM 9545 C CA . GLU A 1 25 ? -2.241 -3.117 -8.148 1.00 0.00 25 GLU A CA 8
ATOM 9546 C C . GLU A 1 25 ? -3.115 -2.874 -6.920 1.00 0.00 25 GLU A C 8
ATOM 9547 O O . GLU A 1 25 ? -4.275 -3.286 -6.880 1.00 0.00 25 GLU A O 8
ATOM 9559 N N . PHE A 1 26 ? -2.550 -2.205 -5.922 1.00 0.00 26 PHE A N 8
ATOM 9560 C CA . PHE A 1 26 ? -3.275 -1.909 -4.692 1.00 0.00 26 PHE A CA 8
ATOM 9561 C C . PHE A 1 26 ? -4.310 -0.810 -4.922 1.00 0.00 26 PHE A C 8
ATOM 9562 O O . PHE A 1 26 ? -5.453 -0.919 -4.481 1.00 0.00 26 PHE A O 8
ATOM 9579 N N . GLU A 1 27 ? -3.898 0.246 -5.615 1.00 0.00 27 GLU A N 8
ATOM 9580 C CA . GLU A 1 27 ? -4.788 1.365 -5.903 1.00 0.00 27 GLU A CA 8
ATOM 9581 C C . GLU A 1 27 ? -6.095 0.876 -6.519 1.00 0.00 27 GLU A C 8
ATOM 9582 O O . GLU A 1 27 ? -7.152 1.474 -6.317 1.00 0.00 27 GLU A O 8
ATOM 9594 N N . ARG A 1 28 ? -6.014 -0.216 -7.273 1.00 0.00 28 ARG A N 8
ATOM 9595 C CA . ARG A 1 28 ? -7.190 -0.785 -7.922 1.00 0.00 28 ARG A CA 8
ATOM 9596 C C . ARG A 1 28 ? -7.918 -1.743 -6.983 1.00 0.00 28 ARG A C 8
ATOM 9597 O O . ARG A 1 28 ? -9.143 -1.704 -6.865 1.00 0.00 28 ARG A O 8
ATOM 9618 N N . THR A 1 29 ? -7.156 -2.604 -6.317 1.00 0.00 29 THR A N 8
ATOM 9619 C CA . THR A 1 29 ? -7.728 -3.574 -5.391 1.00 0.00 29 THR A CA 8
ATOM 9620 C C . THR A 1 29 ? -6.813 -3.794 -4.191 1.00 0.00 29 THR A C 8
ATOM 9621 O O . THR A 1 29 ? -5.639 -4.131 -4.346 1.00 0.00 29 THR A O 8
ATOM 9632 N N . HIS A 1 30 ? -7.357 -3.603 -2.993 1.00 0.00 30 HIS A N 8
ATOM 9633 C CA . HIS A 1 30 ? -6.590 -3.783 -1.766 1.00 0.00 30 HIS A CA 8
ATOM 9634 C C . HIS A 1 30 ? -6.395 -5.265 -1.460 1.00 0.00 30 HIS A C 8
ATOM 9635 O O . HIS A 1 30 ? -5.596 -5.630 -0.597 1.00 0.00 30 HIS A O 8
ATOM 9650 N N . TYR A 1 31 ? -7.131 -6.112 -2.170 1.00 0.00 31 TYR A N 8
ATOM 9651 C CA . TYR A 1 31 ? -7.042 -7.554 -1.971 1.00 0.00 31 TYR A CA 8
ATOM 9652 C C . TYR A 1 31 ? -6.790 -8.272 -3.294 1.00 0.00 31 TYR A C 8
ATOM 9653 O O . TYR A 1 31 ? -7.709 -8.770 -3.944 1.00 0.00 31 TYR A O 8
ATOM 9671 N N . PRO A 1 32 ? -5.514 -8.327 -3.702 1.00 0.00 32 PRO A N 8
ATOM 9672 C CA . PRO A 1 32 ? -5.109 -8.983 -4.949 1.00 0.00 32 PRO A CA 8
ATOM 9673 C C . PRO A 1 32 ? -5.256 -10.498 -4.882 1.00 0.00 32 PRO A C 8
ATOM 9674 O O . PRO A 1 32 ? -4.369 -11.196 -4.388 1.00 0.00 32 PRO A O 8
ATOM 9685 N N . ASP A 1 33 ? -6.378 -11.003 -5.382 1.00 0.00 33 ASP A N 8
ATOM 9686 C CA . ASP A 1 33 ? -6.641 -12.438 -5.380 1.00 0.00 33 ASP A CA 8
ATOM 9687 C C . ASP A 1 33 ? -5.471 -13.204 -5.989 1.00 0.00 33 ASP A C 8
ATOM 9688 O O . ASP A 1 33 ? -4.493 -12.609 -6.442 1.00 0.00 33 ASP A O 8
ATOM 9697 N N . VAL A 1 34 ? -5.577 -14.529 -5.996 1.00 0.00 34 VAL A N 8
ATOM 9698 C CA . VAL A 1 34 ? -4.529 -15.377 -6.550 1.00 0.00 34 VAL A CA 8
ATOM 9699 C C . VAL A 1 34 ? -4.182 -14.964 -7.975 1.00 0.00 34 VAL A C 8
ATOM 9700 O O . VAL A 1 34 ? -3.019 -14.987 -8.374 1.00 0.00 34 VAL A O 8
ATOM 9713 N N . PHE A 1 35 ? -5.202 -14.584 -8.739 1.00 0.00 35 PHE A N 8
ATOM 9714 C CA . PHE A 1 35 ? -5.006 -14.164 -10.122 1.00 0.00 35 PHE A CA 8
ATOM 9715 C C . PHE A 1 35 ? -4.218 -12.859 -10.188 1.00 0.00 35 PHE A C 8
ATOM 9716 O O . PHE A 1 35 ? -3.611 -12.539 -11.209 1.00 0.00 35 PHE A O 8
ATOM 9733 N N . ALA A 1 36 ? -4.235 -12.109 -9.091 1.00 0.00 36 ALA A N 8
ATOM 9734 C CA . ALA A 1 36 ? -3.522 -10.840 -9.022 1.00 0.00 36 ALA A CA 8
ATOM 9735 C C . ALA A 1 36 ? -2.114 -11.030 -8.468 1.00 0.00 36 ALA A C 8
ATOM 9736 O O . ALA A 1 36 ? -1.146 -10.492 -9.007 1.00 0.00 36 ALA A O 8
ATOM 9743 N N . ARG A 1 37 ? -2.007 -11.796 -7.387 1.00 0.00 37 ARG A N 8
ATOM 9744 C CA . ARG A 1 37 ? -0.718 -12.055 -6.759 1.00 0.00 37 ARG A CA 8
ATOM 9745 C C . ARG A 1 37 ? 0.210 -12.806 -7.709 1.00 0.00 37 ARG A C 8
ATOM 9746 O O . ARG A 1 37 ? 1.391 -12.483 -7.823 1.00 0.00 37 ARG A O 8
ATOM 9767 N N . GLU A 1 38 ? -0.335 -13.811 -8.389 1.00 0.00 38 GLU A N 8
ATOM 9768 C CA . GLU A 1 38 ? 0.444 -14.608 -9.328 1.00 0.00 38 GLU A CA 8
ATOM 9769 C C . GLU A 1 38 ? 0.965 -13.744 -10.474 1.00 0.00 38 GLU A C 8
ATOM 9770 O O . GLU A 1 38 ? 2.172 -13.653 -10.696 1.00 0.00 38 GLU A O 8
ATOM 9782 N N . ARG A 1 39 ? 0.046 -13.114 -11.197 1.00 0.00 39 ARG A N 8
ATOM 9783 C CA . ARG A 1 39 ? 0.412 -12.260 -12.321 1.00 0.00 39 ARG A CA 8
ATOM 9784 C C . ARG A 1 39 ? 1.451 -11.224 -11.900 1.00 0.00 39 ARG A C 8
ATOM 9785 O O . ARG A 1 39 ? 2.435 -10.995 -12.606 1.00 0.00 39 ARG A O 8
ATOM 9806 N N . LEU A 1 40 ? 1.226 -10.601 -10.749 1.00 0.00 40 LEU A N 8
ATOM 9807 C CA . LEU A 1 40 ? 2.143 -9.590 -10.235 1.00 0.00 40 LEU A CA 8
ATOM 9808 C C . LEU A 1 40 ? 3.469 -10.218 -9.817 1.00 0.00 40 LEU A C 8
ATOM 9809 O O . LEU A 1 40 ? 4.536 -9.651 -10.048 1.00 0.00 40 LEU A O 8
ATOM 9825 N N . ALA A 1 41 ? 3.394 -11.395 -9.205 1.00 0.00 41 ALA A N 8
ATOM 9826 C CA . ALA A 1 41 ? 4.588 -12.103 -8.760 1.00 0.00 41 ALA A CA 8
ATOM 9827 C C . ALA A 1 41 ? 5.660 -12.105 -9.844 1.00 0.00 41 ALA A C 8
ATOM 9828 O O . ALA A 1 41 ? 6.850 -11.984 -9.554 1.00 0.00 41 ALA A O 8
ATOM 9835 N N . ALA A 1 42 ? 5.231 -12.243 -11.094 1.00 0.00 42 ALA A N 8
ATOM 9836 C CA . ALA A 1 42 ? 6.155 -12.259 -12.222 1.00 0.00 42 ALA A CA 8
ATOM 9837 C C . ALA A 1 42 ? 6.366 -10.855 -12.780 1.00 0.00 42 ALA A C 8
ATOM 9838 O O . ALA A 1 42 ? 7.355 -10.589 -13.462 1.00 0.00 42 ALA A O 8
ATOM 9845 N N . LYS A 1 43 ? 5.429 -9.960 -12.485 1.00 0.00 43 LYS A N 8
ATOM 9846 C CA . LYS A 1 43 ? 5.511 -8.583 -12.957 1.00 0.00 43 LYS A CA 8
ATOM 9847 C C . LYS A 1 43 ? 6.636 -7.834 -12.251 1.00 0.00 43 LYS A C 8
ATOM 9848 O O . LYS A 1 43 ? 7.259 -6.943 -12.830 1.00 0.00 43 LYS A O 8
ATOM 9867 N N . ILE A 1 44 ? 6.891 -8.200 -11.000 1.00 0.00 44 ILE A N 8
ATOM 9868 C CA . ILE A 1 44 ? 7.943 -7.563 -10.217 1.00 0.00 44 ILE A CA 8
ATOM 9869 C C . ILE A 1 44 ? 8.984 -8.581 -9.763 1.00 0.00 44 ILE A C 8
ATOM 9870 O O . ILE A 1 44 ? 9.991 -8.224 -9.150 1.00 0.00 44 ILE A O 8
ATOM 9886 N N . ASP A 1 45 ? 8.736 -9.850 -10.070 1.00 0.00 45 ASP A N 8
ATOM 9887 C CA . ASP A 1 45 ? 9.653 -10.921 -9.696 1.00 0.00 45 ASP A CA 8
ATOM 9888 C C . ASP A 1 45 ? 9.665 -11.123 -8.185 1.00 0.00 45 ASP A C 8
ATOM 9889 O O . ASP A 1 45 ? 10.726 -11.261 -7.575 1.00 0.00 45 ASP A O 8
ATOM 9898 N N . LEU A 1 46 ? 8.479 -11.138 -7.585 1.00 0.00 46 LEU A N 8
ATOM 9899 C CA . LEU A 1 46 ? 8.353 -11.322 -6.144 1.00 0.00 46 LEU A CA 8
ATOM 9900 C C . LEU A 1 46 ? 7.489 -12.537 -5.823 1.00 0.00 46 LEU A C 8
ATOM 9901 O O . LEU A 1 46 ? 6.573 -12.892 -6.567 1.00 0.00 46 LEU A O 8
ATOM 9917 N N . PRO A 1 47 ? 7.782 -13.189 -4.689 1.00 0.00 47 PRO A N 8
ATOM 9918 C CA . PRO A 1 47 ? 7.041 -14.373 -4.243 1.00 0.00 47 PRO A CA 8
ATOM 9919 C C . PRO A 1 47 ? 5.622 -14.035 -3.798 1.00 0.00 47 PRO A C 8
ATOM 9920 O O . PRO A 1 47 ? 5.403 -13.060 -3.080 1.00 0.00 47 PRO A O 8
ATOM 9931 N N . GLU A 1 48 ? 4.662 -14.849 -4.226 1.00 0.00 48 GLU A N 8
ATOM 9932 C CA . GLU A 1 48 ? 3.264 -14.635 -3.871 1.00 0.00 48 GLU A CA 8
ATOM 9933 C C . GLU A 1 48 ? 3.122 -14.337 -2.380 1.00 0.00 48 GLU A C 8
ATOM 9934 O O . GLU A 1 48 ? 2.202 -13.634 -1.963 1.00 0.00 48 GLU A O 8
ATOM 9946 N N . ALA A 1 49 ? 4.038 -14.879 -1.584 1.00 0.00 49 ALA A N 8
ATOM 9947 C CA . ALA A 1 49 ? 4.015 -14.671 -0.142 1.00 0.00 49 ALA A CA 8
ATOM 9948 C C . ALA A 1 49 ? 4.344 -13.224 0.209 1.00 0.00 49 ALA A C 8
ATOM 9949 O O . ALA A 1 49 ? 3.741 -12.641 1.110 1.00 0.00 49 ALA A O 8
ATOM 9956 N N . ARG A 1 50 ? 5.306 -12.650 -0.507 1.00 0.00 50 ARG A N 8
ATOM 9957 C CA . ARG A 1 50 ? 5.716 -11.272 -0.269 1.00 0.00 50 ARG A CA 8
ATOM 9958 C C . ARG A 1 50 ? 4.567 -10.307 -0.545 1.00 0.00 50 ARG A C 8
ATOM 9959 O O . ARG A 1 50 ? 4.187 -9.515 0.320 1.00 0.00 50 ARG A O 8
ATOM 9980 N N . ILE A 1 51 ? 4.019 -10.378 -1.753 1.00 0.00 51 ILE A N 8
ATOM 9981 C CA . ILE A 1 51 ? 2.913 -9.511 -2.142 1.00 0.00 51 ILE A CA 8
ATOM 9982 C C . ILE A 1 51 ? 1.907 -9.360 -1.004 1.00 0.00 51 ILE A C 8
ATOM 9983 O O . ILE A 1 51 ? 1.471 -8.252 -0.693 1.00 0.00 51 ILE A O 8
ATOM 9999 N N . GLN A 1 52 ? 1.546 -10.481 -0.388 1.00 0.00 52 GLN A N 8
ATOM 10000 C CA . GLN A 1 52 ? 0.592 -10.472 0.714 1.00 0.00 52 GLN A CA 8
ATOM 10001 C C . GLN A 1 52 ? 0.962 -9.411 1.745 1.00 0.00 52 GLN A C 8
ATOM 10002 O O . GLN A 1 52 ? 0.178 -8.505 2.028 1.00 0.00 52 GLN A O 8
ATOM 10016 N N . VAL A 1 53 ? 2.162 -9.530 2.305 1.00 0.00 53 VAL A N 8
ATOM 10017 C CA . VAL A 1 53 ? 2.637 -8.580 3.304 1.00 0.00 53 VAL A CA 8
ATOM 10018 C C . VAL A 1 53 ? 2.533 -7.147 2.794 1.00 0.00 53 VAL A C 8
ATOM 10019 O O . VAL A 1 53 ? 1.830 -6.321 3.374 1.00 0.00 53 VAL A O 8
ATOM 10032 N N . TRP A 1 54 ? 3.238 -6.861 1.705 1.00 0.00 54 TRP A N 8
ATOM 10033 C CA . TRP A 1 54 ? 3.225 -5.527 1.116 1.00 0.00 54 TRP A CA 8
ATOM 10034 C C . TRP A 1 54 ? 1.819 -4.940 1.129 1.00 0.00 54 TRP A C 8
ATOM 10035 O O . TRP A 1 54 ? 1.627 -3.768 1.455 1.00 0.00 54 TRP A O 8
ATOM 10056 N N . PHE A 1 55 ? 0.836 -5.760 0.771 1.00 0.00 55 PHE A N 8
ATOM 10057 C CA . PHE A 1 55 ? -0.554 -5.321 0.741 1.00 0.00 55 PHE A CA 8
ATOM 10058 C C . PHE A 1 55 ? -1.124 -5.220 2.153 1.00 0.00 55 PHE A C 8
ATOM 10059 O O . PHE A 1 55 ? -1.893 -4.310 2.460 1.00 0.00 55 PHE A O 8
ATOM 10076 N N . SER A 1 56 ? -0.740 -6.163 3.008 1.00 0.00 56 SER A N 8
ATOM 10077 C CA . SER A 1 56 ? -1.215 -6.184 4.386 1.00 0.00 56 SER A CA 8
ATOM 10078 C C . SER A 1 56 ? -0.867 -4.880 5.101 1.00 0.00 56 SER A C 8
ATOM 10079 O O . SER A 1 56 ? -1.733 -4.232 5.687 1.00 0.00 56 SER A O 8
ATOM 10087 N N . ASN A 1 57 ? 0.406 -4.504 5.046 1.00 0.00 57 ASN A N 8
ATOM 10088 C CA . ASN A 1 57 ? 0.869 -3.279 5.687 1.00 0.00 57 ASN A CA 8
ATOM 10089 C C . ASN A 1 57 ? 0.259 -2.050 5.017 1.00 0.00 57 ASN A C 8
ATOM 10090 O O . ASN A 1 57 ? -0.049 -1.059 5.679 1.00 0.00 57 ASN A O 8
ATOM 10101 N N . ARG A 1 58 ? 0.089 -2.125 3.701 1.00 0.00 58 ARG A N 8
ATOM 10102 C CA . ARG A 1 58 ? -0.484 -1.019 2.942 1.00 0.00 58 ARG A CA 8
ATOM 10103 C C . ARG A 1 58 ? -1.832 -0.600 3.522 1.00 0.00 58 ARG A C 8
ATOM 10104 O O . ARG A 1 58 ? -2.082 0.584 3.747 1.00 0.00 58 ARG A O 8
ATOM 10125 N N . ARG A 1 59 ? -2.696 -1.581 3.762 1.00 0.00 59 ARG A N 8
ATOM 10126 C CA . ARG A 1 59 ? -4.019 -1.315 4.315 1.00 0.00 59 ARG A CA 8
ATOM 10127 C C . ARG A 1 59 ? -3.929 -0.375 5.513 1.00 0.00 59 ARG A C 8
ATOM 10128 O O . ARG A 1 59 ? -4.731 0.549 5.651 1.00 0.00 59 ARG A O 8
ATOM 10149 N N . ALA A 1 60 ? -2.949 -0.619 6.376 1.00 0.00 60 ALA A N 8
ATOM 10150 C CA . ALA A 1 60 ? -2.754 0.206 7.562 1.00 0.00 60 ALA A CA 8
ATOM 10151 C C . ALA A 1 60 ? -2.352 1.628 7.182 1.00 0.00 60 ALA A C 8
ATOM 10152 O O . ALA A 1 60 ? -2.704 2.588 7.867 1.00 0.00 60 ALA A O 8
ATOM 10159 N N . LYS A 1 61 ? -1.612 1.756 6.086 1.00 0.00 61 LYS A N 8
ATOM 10160 C CA . LYS A 1 61 ? -1.163 3.059 5.614 1.00 0.00 61 LYS A CA 8
ATOM 10161 C C . LYS A 1 61 ? -2.290 3.798 4.900 1.00 0.00 61 LYS A C 8
ATOM 10162 O O . LYS A 1 61 ? -2.280 5.026 4.809 1.00 0.00 61 LYS A O 8
ATOM 10181 N N . TRP A 1 62 ? -3.260 3.043 4.396 1.00 0.00 62 TRP A N 8
ATOM 10182 C CA . TRP A 1 62 ? -4.395 3.627 3.693 1.00 0.00 62 TRP A CA 8
ATOM 10183 C C . TRP A 1 62 ? -5.501 4.014 4.669 1.00 0.00 62 TRP A C 8
ATOM 10184 O O . TRP A 1 62 ? -6.023 5.128 4.620 1.00 0.00 62 TRP A O 8
ATOM 10205 N N . ARG A 1 63 ? -5.853 3.088 5.555 1.00 0.00 63 ARG A N 8
ATOM 10206 C CA . ARG A 1 63 ? -6.897 3.332 6.542 1.00 0.00 63 ARG A CA 8
ATOM 10207 C C . ARG A 1 63 ? -6.512 4.483 7.467 1.00 0.00 63 ARG A C 8
ATOM 10208 O O . ARG A 1 63 ? -7.353 5.303 7.837 1.00 0.00 63 ARG A O 8
ATOM 10229 N N . ARG A 1 64 ? -5.237 4.537 7.837 1.00 0.00 64 ARG A N 8
ATOM 10230 C CA . ARG A 1 64 ? -4.741 5.586 8.720 1.00 0.00 64 ARG A CA 8
ATOM 10231 C C . ARG A 1 64 ? -4.730 6.936 8.008 1.00 0.00 64 ARG A C 8
ATOM 10232 O O . ARG A 1 64 ? -5.076 7.960 8.596 1.00 0.00 64 ARG A O 8
ATOM 10253 N N . GLU A 1 65 ? -4.330 6.927 6.741 1.00 0.00 65 GLU A N 8
ATOM 10254 C CA . GLU A 1 65 ? -4.273 8.151 5.950 1.00 0.00 65 GLU A CA 8
ATOM 10255 C C . GLU A 1 65 ? -5.675 8.674 5.655 1.00 0.00 65 GLU A C 8
ATOM 10256 O O . GLU A 1 65 ? -6.010 9.807 5.998 1.00 0.00 65 GLU A O 8
ATOM 10268 N N . GLU A 1 66 ? -6.489 7.840 5.016 1.00 0.00 66 GLU A N 8
ATOM 10269 C CA . GLU A 1 66 ? -7.855 8.219 4.673 1.00 0.00 66 GLU A CA 8
ATOM 10270 C C . GLU A 1 66 ? -8.471 9.085 5.770 1.00 0.00 66 GLU A C 8
ATOM 10271 O O . GLU A 1 66 ? -9.173 10.056 5.488 1.00 0.00 66 GLU A O 8
ATOM 10283 N N . LYS A 1 67 ? -8.203 8.724 7.020 1.00 0.00 67 LYS A N 8
ATOM 10284 C CA . LYS A 1 67 ? -8.729 9.466 8.159 1.00 0.00 67 LYS A CA 8
ATOM 10285 C C . LYS A 1 67 ? -8.154 10.878 8.202 1.00 0.00 67 LYS A C 8
ATOM 10286 O O . LYS A 1 67 ? -8.895 11.861 8.248 1.00 0.00 67 LYS A O 8
ATOM 10305 N N . LEU A 1 68 ? -6.828 10.972 8.185 1.00 0.00 68 LEU A N 8
ATOM 10306 C CA . LEU A 1 68 ? -6.153 12.264 8.219 1.00 0.00 68 LEU A CA 8
ATOM 10307 C C . LEU A 1 68 ? -6.876 13.281 7.343 1.00 0.00 68 LEU A C 8
ATOM 10308 O O . LEU A 1 68 ? -7.091 14.423 7.747 1.00 0.00 68 LEU A O 8
ATOM 10324 N N . ARG A 1 69 ? -7.251 12.856 6.140 1.00 0.00 69 ARG A N 8
ATOM 10325 C CA . ARG A 1 69 ? -7.952 13.729 5.206 1.00 0.00 69 ARG A CA 8
ATOM 10326 C C . ARG A 1 69 ? -9.254 14.243 5.814 1.00 0.00 69 ARG A C 8
ATOM 10327 O O . ARG A 1 69 ? -9.511 15.446 5.830 1.00 0.00 69 ARG A O 8
ATOM 10348 N N . ASN A 1 70 ? -10.072 13.322 6.312 1.00 0.00 70 ASN A N 8
ATOM 10349 C CA . ASN A 1 70 ? -11.348 13.682 6.920 1.00 0.00 70 ASN A CA 8
ATOM 10350 C C . ASN A 1 70 ? -11.144 14.652 8.079 1.00 0.00 70 ASN A C 8
ATOM 10351 O O . ASN A 1 70 ? -11.855 15.650 8.197 1.00 0.00 70 ASN A O 8
ATOM 10362 N N . GLN A 1 71 ? -10.169 14.352 8.930 1.00 0.00 71 GLN A N 8
ATOM 10363 C CA . GLN A 1 71 ? -9.872 15.199 10.080 1.00 0.00 71 GLN A CA 8
ATOM 10364 C C . GLN A 1 71 ? -9.764 16.662 9.664 1.00 0.00 71 GLN A C 8
ATOM 10365 O O . GLN A 1 71 ? -10.268 17.551 10.351 1.00 0.00 71 GLN A O 8
ATOM 10379 N N . ARG A 1 72 ? -9.102 16.905 8.538 1.00 0.00 72 ARG A N 8
ATOM 10380 C CA . ARG A 1 72 ? -8.926 18.261 8.032 1.00 0.00 72 ARG A CA 8
ATOM 10381 C C . ARG A 1 72 ? -9.706 18.464 6.737 1.00 0.00 72 ARG A C 8
ATOM 10382 O O . ARG A 1 72 ? -9.400 19.360 5.949 1.00 0.00 72 ARG A O 8
ATOM 10403 N N . ARG A 1 73 ? -10.715 17.625 6.521 1.00 0.00 73 ARG A N 8
ATOM 10404 C CA . ARG A 1 73 ? -11.537 17.711 5.320 1.00 0.00 73 ARG A CA 8
ATOM 10405 C C . ARG A 1 73 ? -11.764 19.165 4.921 1.00 0.00 73 ARG A C 8
ATOM 10406 O O . ARG A 1 73 ? -12.130 19.997 5.750 1.00 0.00 73 ARG A O 8
ATOM 10427 N N . GLN A 1 74 ? -11.544 19.464 3.644 1.00 0.00 74 GLN A N 8
ATOM 10428 C CA . GLN A 1 74 ? -11.723 20.819 3.135 1.00 0.00 74 GLN A CA 8
ATOM 10429 C C . GLN A 1 74 ? -12.985 21.454 3.710 1.00 0.00 74 GLN A C 8
ATOM 10430 O O . GLN A 1 74 ? -12.920 22.470 4.400 1.00 0.00 74 GLN A O 8
ATOM 10444 N N . SER A 1 75 ? -14.131 20.847 3.421 1.00 0.00 75 SER A N 8
ATOM 10445 C CA . SER A 1 75 ? -15.409 21.355 3.906 1.00 0.00 75 SER A CA 8
ATOM 10446 C C . SER A 1 75 ? -15.285 21.856 5.342 1.00 0.00 75 SER A C 8
ATOM 10447 O O . SER A 1 75 ? -14.964 21.092 6.252 1.00 0.00 75 SER A O 8
ATOM 10455 N N . GLY A 1 76 ? -15.541 23.146 5.537 1.00 0.00 76 GLY A N 8
ATOM 10456 C CA . GLY A 1 76 ? -15.452 23.727 6.864 1.00 0.00 76 GLY A CA 8
ATOM 10457 C C . GLY A 1 76 ? -15.119 25.205 6.828 1.00 0.00 76 GLY A C 8
ATOM 10458 O O . GLY A 1 76 ? -13.963 25.608 6.968 1.00 0.00 76 GLY A O 8
ATOM 10462 N N . PRO A 1 77 ? -16.149 26.043 6.635 1.00 0.00 77 PRO A N 8
ATOM 10463 C CA . PRO A 1 77 ? -15.985 27.499 6.575 1.00 0.00 77 PRO A CA 8
ATOM 10464 C C . PRO A 1 77 ? -15.624 28.097 7.930 1.00 0.00 77 PRO A C 8
ATOM 10465 O O . PRO A 1 77 ? -16.503 28.424 8.729 1.00 0.00 77 PRO A O 8
ATOM 10476 N N . SER A 1 78 ? -14.327 28.239 8.184 1.00 0.00 78 SER A N 8
ATOM 10477 C CA . SER A 1 78 ? -13.851 28.796 9.444 1.00 0.00 78 SER A CA 8
ATOM 10478 C C . SER A 1 78 ? -14.218 27.887 10.613 1.00 0.00 78 SER A C 8
ATOM 10479 O O . SER A 1 78 ? -14.549 28.358 11.702 1.00 0.00 78 SER A O 8
ATOM 10487 N N . SER A 1 79 ? -14.158 26.579 10.379 1.00 0.00 79 SER A N 8
ATOM 10488 C CA . SER A 1 79 ? -14.487 25.602 11.411 1.00 0.00 79 SER A CA 8
ATOM 10489 C C . SER A 1 79 ? -13.620 24.355 11.272 1.00 0.00 79 SER A C 8
ATOM 10490 O O . SER A 1 79 ? -13.269 23.948 10.166 1.00 0.00 79 SER A O 8
ATOM 10498 N N . GLY A 1 80 ? -13.279 23.751 12.407 1.00 0.00 80 GLY A N 8
ATOM 10499 C CA . GLY A 1 80 ? -12.456 22.556 12.393 1.00 0.00 80 GLY A CA 8
ATOM 10500 C C . GLY A 1 80 ? -11.767 22.309 13.721 1.00 0.00 80 GLY A C 8
ATOM 10501 O O . GLY A 1 80 ? -12.222 22.783 14.760 1.00 0.00 80 GLY A O 8
ATOM 10505 N N . GLY A 1 1 ? 6.236 5.343 36.472 1.00 0.00 1 GLY A N 9
ATOM 10506 C CA . GLY A 1 1 ? 7.157 4.383 37.052 1.00 0.00 1 GLY A CA 9
ATOM 10507 C C . GLY A 1 1 ? 7.494 3.254 36.099 1.00 0.00 1 GLY A C 9
ATOM 10508 O O . GLY A 1 1 ? 8.648 2.841 35.999 1.00 0.00 1 GLY A O 9
ATOM 10512 N N . SER A 1 2 ? 6.482 2.751 35.400 1.00 0.00 2 SER A N 9
ATOM 10513 C CA . SER A 1 2 ? 6.675 1.658 34.454 1.00 0.00 2 SER A CA 9
ATOM 10514 C C . SER A 1 2 ? 7.669 2.051 33.365 1.00 0.00 2 SER A C 9
ATOM 10515 O O . SER A 1 2 ? 7.687 3.193 32.908 1.00 0.00 2 SER A O 9
ATOM 10523 N N . SER A 1 3 ? 8.495 1.094 32.954 1.00 0.00 3 SER A N 9
ATOM 10524 C CA . SER A 1 3 ? 9.495 1.339 31.922 1.00 0.00 3 SER A CA 9
ATOM 10525 C C . SER A 1 3 ? 9.273 0.424 30.722 1.00 0.00 3 SER A C 9
ATOM 10526 O O . SER A 1 3 ? 8.520 -0.546 30.797 1.00 0.00 3 SER A O 9
ATOM 10534 N N . GLY A 1 4 ? 9.937 0.740 29.614 1.00 0.00 4 GLY A N 9
ATOM 10535 C CA . GLY A 1 4 ? 9.799 -0.063 28.412 1.00 0.00 4 GLY A CA 9
ATOM 10536 C C . GLY A 1 4 ? 10.550 0.524 27.233 1.00 0.00 4 GLY A C 9
ATOM 10537 O O . GLY A 1 4 ? 10.720 1.740 27.140 1.00 0.00 4 GLY A O 9
ATOM 10541 N N . SER A 1 5 ? 11.002 -0.342 26.332 1.00 0.00 5 SER A N 9
ATOM 10542 C CA . SER A 1 5 ? 11.743 0.097 25.155 1.00 0.00 5 SER A CA 9
ATOM 10543 C C . SER A 1 5 ? 10.816 0.252 23.954 1.00 0.00 5 SER A C 9
ATOM 10544 O O . SER A 1 5 ? 9.724 -0.316 23.922 1.00 0.00 5 SER A O 9
ATOM 10552 N N . SER A 1 6 ? 11.259 1.024 22.967 1.00 0.00 6 SER A N 9
ATOM 10553 C CA . SER A 1 6 ? 10.468 1.257 21.765 1.00 0.00 6 SER A CA 9
ATOM 10554 C C . SER A 1 6 ? 11.362 1.660 20.596 1.00 0.00 6 SER A C 9
ATOM 10555 O O . SER A 1 6 ? 12.075 2.661 20.660 1.00 0.00 6 SER A O 9
ATOM 10563 N N . GLY A 1 7 ? 11.319 0.871 19.526 1.00 0.00 7 GLY A N 9
ATOM 10564 C CA . GLY A 1 7 ? 12.129 1.160 18.358 1.00 0.00 7 GLY A CA 9
ATOM 10565 C C . GLY A 1 7 ? 11.305 1.247 17.088 1.00 0.00 7 GLY A C 9
ATOM 10566 O O . GLY A 1 7 ? 10.583 0.311 16.745 1.00 0.00 7 GLY A O 9
ATOM 10570 N N . GLN A 1 8 ? 11.413 2.373 16.391 1.00 0.00 8 GLN A N 9
ATOM 10571 C CA . GLN A 1 8 ? 10.670 2.578 15.153 1.00 0.00 8 GLN A CA 9
ATOM 10572 C C . GLN A 1 8 ? 11.555 2.320 13.938 1.00 0.00 8 GLN A C 9
ATOM 10573 O O . GLN A 1 8 ? 11.734 3.196 13.091 1.00 0.00 8 GLN A O 9
ATOM 10587 N N . ARG A 1 9 ? 12.104 1.113 13.857 1.00 0.00 9 ARG A N 9
ATOM 10588 C CA . ARG A 1 9 ? 12.972 0.740 12.747 1.00 0.00 9 ARG A CA 9
ATOM 10589 C C . ARG A 1 9 ? 12.363 -0.405 11.943 1.00 0.00 9 ARG A C 9
ATOM 10590 O O . ARG A 1 9 ? 12.130 -1.492 12.470 1.00 0.00 9 ARG A O 9
ATOM 10611 N N . ASN A 1 10 ? 12.108 -0.153 10.663 1.00 0.00 10 ASN A N 9
ATOM 10612 C CA . ASN A 1 10 ? 11.525 -1.164 9.787 1.00 0.00 10 ASN A CA 9
ATOM 10613 C C . ASN A 1 10 ? 11.999 -0.974 8.349 1.00 0.00 10 ASN A C 9
ATOM 10614 O O . ASN A 1 10 ? 12.224 0.151 7.901 1.00 0.00 10 ASN A O 9
ATOM 10625 N N . ARG A 1 11 ? 12.148 -2.082 7.630 1.00 0.00 11 ARG A N 9
ATOM 10626 C CA . ARG A 1 11 ? 12.595 -2.038 6.242 1.00 0.00 11 ARG A CA 9
ATOM 10627 C C . ARG A 1 11 ? 11.481 -2.481 5.298 1.00 0.00 11 ARG A C 9
ATOM 10628 O O . ARG A 1 11 ? 10.809 -3.485 5.538 1.00 0.00 11 ARG A O 9
ATOM 10649 N N . THR A 1 12 ? 11.290 -1.724 4.222 1.00 0.00 12 THR A N 9
ATOM 10650 C CA . THR A 1 12 ? 10.256 -2.036 3.242 1.00 0.00 12 THR A CA 9
ATOM 10651 C C . THR A 1 12 ? 10.476 -3.416 2.633 1.00 0.00 12 THR A C 9
ATOM 10652 O O . THR A 1 12 ? 9.520 -4.127 2.322 1.00 0.00 12 THR A O 9
ATOM 10663 N N . SER A 1 13 ? 11.740 -3.790 2.466 1.00 0.00 13 SER A N 9
ATOM 10664 C CA . SER A 1 13 ? 12.084 -5.085 1.890 1.00 0.00 13 SER A CA 9
ATOM 10665 C C . SER A 1 13 ? 11.671 -5.156 0.424 1.00 0.00 13 SER A C 9
ATOM 10666 O O . SER A 1 13 ? 11.182 -6.183 -0.046 1.00 0.00 13 SER A O 9
ATOM 10674 N N . PHE A 1 14 ? 11.870 -4.055 -0.294 1.00 0.00 14 PHE A N 9
ATOM 10675 C CA . PHE A 1 14 ? 11.518 -3.991 -1.708 1.00 0.00 14 PHE A CA 9
ATOM 10676 C C . PHE A 1 14 ? 12.239 -2.836 -2.396 1.00 0.00 14 PHE A C 9
ATOM 10677 O O . PHE A 1 14 ? 12.916 -2.036 -1.748 1.00 0.00 14 PHE A O 9
ATOM 10694 N N . THR A 1 15 ? 12.091 -2.754 -3.714 1.00 0.00 15 THR A N 9
ATOM 10695 C CA . THR A 1 15 ? 12.728 -1.699 -4.492 1.00 0.00 15 THR A CA 9
ATOM 10696 C C . THR A 1 15 ? 11.692 -0.843 -5.211 1.00 0.00 15 THR A C 9
ATOM 10697 O O . THR A 1 15 ? 10.601 -1.311 -5.530 1.00 0.00 15 THR A O 9
ATOM 10708 N N . GLN A 1 16 ? 12.043 0.415 -5.462 1.00 0.00 16 GLN A N 9
ATOM 10709 C CA . GLN A 1 16 ? 11.142 1.337 -6.143 1.00 0.00 16 GLN A CA 9
ATOM 10710 C C . GLN A 1 16 ? 10.559 0.698 -7.400 1.00 0.00 16 GLN A C 9
ATOM 10711 O O . GLN A 1 16 ? 9.438 1.009 -7.801 1.00 0.00 16 GLN A O 9
ATOM 10725 N N . GLU A 1 17 ? 11.327 -0.194 -8.016 1.00 0.00 17 GLU A N 9
ATOM 10726 C CA . GLU A 1 17 ? 10.886 -0.875 -9.228 1.00 0.00 17 GLU A CA 9
ATOM 10727 C C . GLU A 1 17 ? 9.712 -1.803 -8.934 1.00 0.00 17 GLU A C 9
ATOM 10728 O O . GLU A 1 17 ? 8.840 -2.004 -9.779 1.00 0.00 17 GLU A O 9
ATOM 10740 N N . GLN A 1 18 ? 9.697 -2.366 -7.730 1.00 0.00 18 GLN A N 9
ATOM 10741 C CA . GLN A 1 18 ? 8.631 -3.275 -7.325 1.00 0.00 18 GLN A CA 9
ATOM 10742 C C . GLN A 1 18 ? 7.492 -2.512 -6.657 1.00 0.00 18 GLN A C 9
ATOM 10743 O O . GLN A 1 18 ? 6.319 -2.793 -6.901 1.00 0.00 18 GLN A O 9
ATOM 10757 N N . ILE A 1 19 ? 7.846 -1.550 -5.811 1.00 0.00 19 ILE A N 9
ATOM 10758 C CA . ILE A 1 19 ? 6.853 -0.748 -5.108 1.00 0.00 19 ILE A CA 9
ATOM 10759 C C . ILE A 1 19 ? 5.885 -0.091 -6.086 1.00 0.00 19 ILE A C 9
ATOM 10760 O O . ILE A 1 19 ? 4.698 0.049 -5.799 1.00 0.00 19 ILE A O 9
ATOM 10776 N N . GLU A 1 20 ? 6.403 0.310 -7.244 1.00 0.00 20 GLU A N 9
ATOM 10777 C CA . GLU A 1 20 ? 5.584 0.953 -8.264 1.00 0.00 20 GLU A CA 9
ATOM 10778 C C . GLU A 1 20 ? 4.493 0.008 -8.760 1.00 0.00 20 GLU A C 9
ATOM 10779 O O . GLU A 1 20 ? 3.337 0.404 -8.911 1.00 0.00 20 GLU A O 9
ATOM 10791 N N . ALA A 1 21 ? 4.868 -1.242 -9.011 1.00 0.00 21 ALA A N 9
ATOM 10792 C CA . ALA A 1 21 ? 3.923 -2.242 -9.488 1.00 0.00 21 ALA A CA 9
ATOM 10793 C C . ALA A 1 21 ? 3.036 -2.744 -8.353 1.00 0.00 21 ALA A C 9
ATOM 10794 O O . ALA A 1 21 ? 1.879 -3.107 -8.570 1.00 0.00 21 ALA A O 9
ATOM 10801 N N . LEU A 1 22 ? 3.585 -2.764 -7.144 1.00 0.00 22 LEU A N 9
ATOM 10802 C CA . LEU A 1 22 ? 2.843 -3.222 -5.974 1.00 0.00 22 LEU A CA 9
ATOM 10803 C C . LEU A 1 22 ? 1.804 -2.189 -5.549 1.00 0.00 22 LEU A C 9
ATOM 10804 O O . LEU A 1 22 ? 0.813 -2.523 -4.899 1.00 0.00 22 LEU A O 9
ATOM 10820 N N . GLU A 1 23 ? 2.037 -0.934 -5.922 1.00 0.00 23 GLU A N 9
ATOM 10821 C CA . GLU A 1 23 ? 1.119 0.147 -5.580 1.00 0.00 23 GLU A CA 9
ATOM 10822 C C . GLU A 1 23 ? -0.025 0.226 -6.587 1.00 0.00 23 GLU A C 9
ATOM 10823 O O . GLU A 1 23 ? -1.183 0.415 -6.213 1.00 0.00 23 GLU A O 9
ATOM 10835 N N . LYS A 1 24 ? 0.307 0.083 -7.864 1.00 0.00 24 LYS A N 9
ATOM 10836 C CA . LYS A 1 24 ? -0.692 0.138 -8.926 1.00 0.00 24 LYS A CA 9
ATOM 10837 C C . LYS A 1 24 ? -1.749 -0.945 -8.735 1.00 0.00 24 LYS A C 9
ATOM 10838 O O . LYS A 1 24 ? -2.928 -0.728 -9.011 1.00 0.00 24 LYS A O 9
ATOM 10857 N N . GLU A 1 25 ? -1.318 -2.110 -8.260 1.00 0.00 25 GLU A N 9
ATOM 10858 C CA . GLU A 1 25 ? -2.230 -3.224 -8.031 1.00 0.00 25 GLU A CA 9
ATOM 10859 C C . GLU A 1 25 ? -3.053 -3.004 -6.766 1.00 0.00 25 GLU A C 9
ATOM 10860 O O . GLU A 1 25 ? -4.140 -3.562 -6.614 1.00 0.00 25 GLU A O 9
ATOM 10872 N N . PHE A 1 26 ? -2.526 -2.188 -5.859 1.00 0.00 26 PHE A N 9
ATOM 10873 C CA . PHE A 1 26 ? -3.210 -1.894 -4.605 1.00 0.00 26 PHE A CA 9
ATOM 10874 C C . PHE A 1 26 ? -4.259 -0.803 -4.800 1.00 0.00 26 PHE A C 9
ATOM 10875 O O . PHE A 1 26 ? -5.358 -0.879 -4.254 1.00 0.00 26 PHE A O 9
ATOM 10892 N N . GLU A 1 27 ? -3.907 0.213 -5.582 1.00 0.00 27 GLU A N 9
ATOM 10893 C CA . GLU A 1 27 ? -4.817 1.322 -5.848 1.00 0.00 27 GLU A CA 9
ATOM 10894 C C . GLU A 1 27 ? -6.092 0.828 -6.526 1.00 0.00 27 GLU A C 9
ATOM 10895 O O . GLU A 1 27 ? -7.141 1.467 -6.438 1.00 0.00 27 GLU A O 9
ATOM 10907 N N . ARG A 1 28 ? -5.993 -0.312 -7.202 1.00 0.00 28 ARG A N 9
ATOM 10908 C CA . ARG A 1 28 ? -7.137 -0.890 -7.897 1.00 0.00 28 ARG A CA 9
ATOM 10909 C C . ARG A 1 28 ? -7.899 -1.848 -6.985 1.00 0.00 28 ARG A C 9
ATOM 10910 O O . ARG A 1 28 ? -9.131 -1.876 -6.985 1.00 0.00 28 ARG A O 9
ATOM 10931 N N . THR A 1 29 ? -7.158 -2.633 -6.209 1.00 0.00 29 THR A N 9
ATOM 10932 C CA . THR A 1 29 ? -7.763 -3.593 -5.294 1.00 0.00 29 THR A CA 9
ATOM 10933 C C . THR A 1 29 ? -6.872 -3.834 -4.081 1.00 0.00 29 THR A C 9
ATOM 10934 O O . THR A 1 29 ? -5.717 -4.241 -4.218 1.00 0.00 29 THR A O 9
ATOM 10945 N N . HIS A 1 30 ? -7.414 -3.582 -2.895 1.00 0.00 30 HIS A N 9
ATOM 10946 C CA . HIS A 1 30 ? -6.667 -3.774 -1.656 1.00 0.00 30 HIS A CA 9
ATOM 10947 C C . HIS A 1 30 ? -6.468 -5.258 -1.366 1.00 0.00 30 HIS A C 9
ATOM 10948 O O . HIS A 1 30 ? -5.668 -5.630 -0.507 1.00 0.00 30 HIS A O 9
ATOM 10963 N N . TYR A 1 31 ? -7.199 -6.100 -2.087 1.00 0.00 31 TYR A N 9
ATOM 10964 C CA . TYR A 1 31 ? -7.104 -7.544 -1.904 1.00 0.00 31 TYR A CA 9
ATOM 10965 C C . TYR A 1 31 ? -7.011 -8.257 -3.249 1.00 0.00 31 TYR A C 9
ATOM 10966 O O . TYR A 1 31 ? -7.993 -8.783 -3.772 1.00 0.00 31 TYR A O 9
ATOM 10984 N N . PRO A 1 32 ? -5.799 -8.279 -3.824 1.00 0.00 32 PRO A N 9
ATOM 10985 C CA . PRO A 1 32 ? -5.546 -8.926 -5.114 1.00 0.00 32 PRO A CA 9
ATOM 10986 C C . PRO A 1 32 ? -5.640 -10.445 -5.029 1.00 0.00 32 PRO A C 9
ATOM 10987 O O . PRO A 1 32 ? -4.714 -11.108 -4.560 1.00 0.00 32 PRO A O 9
ATOM 10998 N N . ASP A 1 33 ? -6.762 -10.990 -5.485 1.00 0.00 33 ASP A N 9
ATOM 10999 C CA . ASP A 1 33 ? -6.975 -12.433 -5.462 1.00 0.00 33 ASP A CA 9
ATOM 11000 C C . ASP A 1 33 ? -5.753 -13.172 -5.996 1.00 0.00 33 ASP A C 9
ATOM 11001 O O . ASP A 1 33 ? -4.803 -12.555 -6.479 1.00 0.00 33 ASP A O 9
ATOM 11010 N N . VAL A 1 34 ? -5.781 -14.497 -5.904 1.00 0.00 34 VAL A N 9
ATOM 11011 C CA . VAL A 1 34 ? -4.676 -15.322 -6.377 1.00 0.00 34 VAL A CA 9
ATOM 11012 C C . VAL A 1 34 ? -4.336 -15.003 -7.828 1.00 0.00 34 VAL A C 9
ATOM 11013 O O . VAL A 1 34 ? -3.175 -15.068 -8.234 1.00 0.00 34 VAL A O 9
ATOM 11026 N N . PHE A 1 35 ? -5.356 -14.659 -8.607 1.00 0.00 35 PHE A N 9
ATOM 11027 C CA . PHE A 1 35 ? -5.166 -14.331 -10.016 1.00 0.00 35 PHE A CA 9
ATOM 11028 C C . PHE A 1 35 ? -4.396 -13.022 -10.170 1.00 0.00 35 PHE A C 9
ATOM 11029 O O . PHE A 1 35 ? -3.851 -12.732 -11.234 1.00 0.00 35 PHE A O 9
ATOM 11046 N N . ALA A 1 36 ? -4.357 -12.236 -9.099 1.00 0.00 36 ALA A N 9
ATOM 11047 C CA . ALA A 1 36 ? -3.654 -10.960 -9.114 1.00 0.00 36 ALA A CA 9
ATOM 11048 C C . ALA A 1 36 ? -2.230 -11.111 -8.591 1.00 0.00 36 ALA A C 9
ATOM 11049 O O . ALA A 1 36 ? -1.270 -10.711 -9.251 1.00 0.00 36 ALA A O 9
ATOM 11056 N N . ARG A 1 37 ? -2.098 -11.691 -7.402 1.00 0.00 37 ARG A N 9
ATOM 11057 C CA . ARG A 1 37 ? -0.791 -11.894 -6.790 1.00 0.00 37 ARG A CA 9
ATOM 11058 C C . ARG A 1 37 ? 0.120 -12.702 -7.710 1.00 0.00 37 ARG A C 9
ATOM 11059 O O . ARG A 1 37 ? 1.318 -12.437 -7.802 1.00 0.00 37 ARG A O 9
ATOM 11080 N N . GLU A 1 38 ? -0.458 -13.691 -8.387 1.00 0.00 38 GLU A N 9
ATOM 11081 C CA . GLU A 1 38 ? 0.303 -14.539 -9.298 1.00 0.00 38 GLU A CA 9
ATOM 11082 C C . GLU A 1 38 ? 0.860 -13.723 -10.461 1.00 0.00 38 GLU A C 9
ATOM 11083 O O . GLU A 1 38 ? 2.070 -13.698 -10.692 1.00 0.00 38 GLU A O 9
ATOM 11095 N N . ARG A 1 39 ? -0.030 -13.060 -11.192 1.00 0.00 39 ARG A N 9
ATOM 11096 C CA . ARG A 1 39 ? 0.372 -12.247 -12.333 1.00 0.00 39 ARG A CA 9
ATOM 11097 C C . ARG A 1 39 ? 1.435 -11.229 -11.927 1.00 0.00 39 ARG A C 9
ATOM 11098 O O . ARG A 1 39 ? 2.436 -11.053 -12.621 1.00 0.00 39 ARG A O 9
ATOM 11119 N N . LEU A 1 40 ? 1.208 -10.563 -10.801 1.00 0.00 40 LEU A N 9
ATOM 11120 C CA . LEU A 1 40 ? 2.146 -9.562 -10.303 1.00 0.00 40 LEU A CA 9
ATOM 11121 C C . LEU A 1 40 ? 3.462 -10.209 -9.886 1.00 0.00 40 LEU A C 9
ATOM 11122 O O . LEU A 1 40 ? 4.537 -9.651 -10.107 1.00 0.00 40 LEU A O 9
ATOM 11138 N N . ALA A 1 41 ? 3.370 -11.390 -9.284 1.00 0.00 41 ALA A N 9
ATOM 11139 C CA . ALA A 1 41 ? 4.554 -12.116 -8.840 1.00 0.00 41 ALA A CA 9
ATOM 11140 C C . ALA A 1 41 ? 5.636 -12.111 -9.914 1.00 0.00 41 ALA A C 9
ATOM 11141 O O . ALA A 1 41 ? 6.820 -11.950 -9.616 1.00 0.00 41 ALA A O 9
ATOM 11148 N N . ALA A 1 42 ? 5.223 -12.287 -11.164 1.00 0.00 42 ALA A N 9
ATOM 11149 C CA . ALA A 1 42 ? 6.157 -12.302 -12.283 1.00 0.00 42 ALA A CA 9
ATOM 11150 C C . ALA A 1 42 ? 6.372 -10.897 -12.838 1.00 0.00 42 ALA A C 9
ATOM 11151 O O . ALA A 1 42 ? 7.316 -10.652 -13.590 1.00 0.00 42 ALA A O 9
ATOM 11158 N N . LYS A 1 43 ? 5.490 -9.977 -12.462 1.00 0.00 43 LYS A N 9
ATOM 11159 C CA . LYS A 1 43 ? 5.583 -8.596 -12.921 1.00 0.00 43 LYS A CA 9
ATOM 11160 C C . LYS A 1 43 ? 6.705 -7.857 -12.199 1.00 0.00 43 LYS A C 9
ATOM 11161 O O . LYS A 1 43 ? 7.328 -6.955 -12.761 1.00 0.00 43 LYS A O 9
ATOM 11180 N N . ILE A 1 44 ? 6.956 -8.245 -10.953 1.00 0.00 44 ILE A N 9
ATOM 11181 C CA . ILE A 1 44 ? 8.005 -7.620 -10.157 1.00 0.00 44 ILE A CA 9
ATOM 11182 C C . ILE A 1 44 ? 9.021 -8.652 -9.678 1.00 0.00 44 ILE A C 9
ATOM 11183 O O . ILE A 1 44 ? 9.954 -8.325 -8.945 1.00 0.00 44 ILE A O 9
ATOM 11199 N N . ASP A 1 45 ? 8.832 -9.897 -10.098 1.00 0.00 45 ASP A N 9
ATOM 11200 C CA . ASP A 1 45 ? 9.732 -10.979 -9.715 1.00 0.00 45 ASP A CA 9
ATOM 11201 C C . ASP A 1 45 ? 9.721 -11.185 -8.204 1.00 0.00 45 ASP A C 9
ATOM 11202 O O . ASP A 1 45 ? 10.774 -11.276 -7.571 1.00 0.00 45 ASP A O 9
ATOM 11211 N N . LEU A 1 46 ? 8.526 -11.257 -7.630 1.00 0.00 46 LEU A N 9
ATOM 11212 C CA . LEU A 1 46 ? 8.376 -11.452 -6.193 1.00 0.00 46 LEU A CA 9
ATOM 11213 C C . LEU A 1 46 ? 7.472 -12.644 -5.895 1.00 0.00 46 LEU A C 9
ATOM 11214 O O . LEU A 1 46 ? 6.561 -12.969 -6.657 1.00 0.00 46 LEU A O 9
ATOM 11230 N N . PRO A 1 47 ? 7.725 -13.312 -4.760 1.00 0.00 47 PRO A N 9
ATOM 11231 C CA . PRO A 1 47 ? 6.944 -14.476 -4.334 1.00 0.00 47 PRO A CA 9
ATOM 11232 C C . PRO A 1 47 ? 5.527 -14.099 -3.912 1.00 0.00 47 PRO A C 9
ATOM 11233 O O . PRO A 1 47 ? 5.316 -13.080 -3.256 1.00 0.00 47 PRO A O 9
ATOM 11244 N N . GLU A 1 48 ? 4.561 -14.930 -4.292 1.00 0.00 48 GLU A N 9
ATOM 11245 C CA . GLU A 1 48 ? 3.165 -14.683 -3.952 1.00 0.00 48 GLU A CA 9
ATOM 11246 C C . GLU A 1 48 ? 3.004 -14.438 -2.455 1.00 0.00 48 GLU A C 9
ATOM 11247 O O . GLU A 1 48 ? 1.984 -13.917 -2.005 1.00 0.00 48 GLU A O 9
ATOM 11259 N N . ALA A 1 49 ? 4.019 -14.822 -1.687 1.00 0.00 49 ALA A N 9
ATOM 11260 C CA . ALA A 1 49 ? 3.992 -14.643 -0.240 1.00 0.00 49 ALA A CA 9
ATOM 11261 C C . ALA A 1 49 ? 4.395 -13.224 0.146 1.00 0.00 49 ALA A C 9
ATOM 11262 O O . ALA A 1 49 ? 3.898 -12.674 1.128 1.00 0.00 49 ALA A O 9
ATOM 11269 N N . ARG A 1 50 ? 5.299 -12.638 -0.633 1.00 0.00 50 ARG A N 9
ATOM 11270 C CA . ARG A 1 50 ? 5.770 -11.284 -0.370 1.00 0.00 50 ARG A CA 9
ATOM 11271 C C . ARG A 1 50 ? 4.660 -10.265 -0.615 1.00 0.00 50 ARG A C 9
ATOM 11272 O O . ARG A 1 50 ? 4.371 -9.431 0.242 1.00 0.00 50 ARG A O 9
ATOM 11293 N N . ILE A 1 51 ? 4.045 -10.340 -1.790 1.00 0.00 51 ILE A N 9
ATOM 11294 C CA . ILE A 1 51 ? 2.967 -9.426 -2.147 1.00 0.00 51 ILE A CA 9
ATOM 11295 C C . ILE A 1 51 ? 1.962 -9.289 -1.008 1.00 0.00 51 ILE A C 9
ATOM 11296 O O . ILE A 1 51 ? 1.621 -8.180 -0.599 1.00 0.00 51 ILE A O 9
ATOM 11312 N N . GLN A 1 52 ? 1.495 -10.424 -0.500 1.00 0.00 52 GLN A N 9
ATOM 11313 C CA . GLN A 1 52 ? 0.529 -10.431 0.593 1.00 0.00 52 GLN A CA 9
ATOM 11314 C C . GLN A 1 52 ? 0.952 -9.468 1.699 1.00 0.00 52 GLN A C 9
ATOM 11315 O O . GLN A 1 52 ? 0.175 -8.610 2.119 1.00 0.00 52 GLN A O 9
ATOM 11329 N N . VAL A 1 53 ? 2.188 -9.616 2.166 1.00 0.00 53 VAL A N 9
ATOM 11330 C CA . VAL A 1 53 ? 2.714 -8.760 3.221 1.00 0.00 53 VAL A CA 9
ATOM 11331 C C . VAL A 1 53 ? 2.684 -7.293 2.805 1.00 0.00 53 VAL A C 9
ATOM 11332 O O . VAL A 1 53 ? 2.109 -6.452 3.496 1.00 0.00 53 VAL A O 9
ATOM 11345 N N . TRP A 1 54 ? 3.307 -6.993 1.670 1.00 0.00 54 TRP A N 9
ATOM 11346 C CA . TRP A 1 54 ? 3.351 -5.627 1.162 1.00 0.00 54 TRP A CA 9
ATOM 11347 C C . TRP A 1 54 ? 1.958 -5.007 1.146 1.00 0.00 54 TRP A C 9
ATOM 11348 O O . TRP A 1 54 ? 1.798 -3.813 1.398 1.00 0.00 54 TRP A O 9
ATOM 11369 N N . PHE A 1 55 ? 0.955 -5.824 0.848 1.00 0.00 55 PHE A N 9
ATOM 11370 C CA . PHE A 1 55 ? -0.426 -5.354 0.799 1.00 0.00 55 PHE A CA 9
ATOM 11371 C C . PHE A 1 55 ? -0.995 -5.192 2.205 1.00 0.00 55 PHE A C 9
ATOM 11372 O O . PHE A 1 55 ? -1.742 -4.253 2.479 1.00 0.00 55 PHE A O 9
ATOM 11389 N N . SER A 1 56 ? -0.637 -6.115 3.092 1.00 0.00 56 SER A N 9
ATOM 11390 C CA . SER A 1 56 ? -1.116 -6.077 4.469 1.00 0.00 56 SER A CA 9
ATOM 11391 C C . SER A 1 56 ? -0.796 -4.734 5.119 1.00 0.00 56 SER A C 9
ATOM 11392 O O . SER A 1 56 ? -1.690 -4.029 5.583 1.00 0.00 56 SER A O 9
ATOM 11400 N N . ASN A 1 57 ? 0.487 -4.389 5.149 1.00 0.00 57 ASN A N 9
ATOM 11401 C CA . ASN A 1 57 ? 0.926 -3.131 5.742 1.00 0.00 57 ASN A CA 9
ATOM 11402 C C . ASN A 1 57 ? 0.319 -1.941 5.006 1.00 0.00 57 ASN A C 9
ATOM 11403 O O . ASN A 1 57 ? 0.033 -0.906 5.608 1.00 0.00 57 ASN A O 9
ATOM 11414 N N . ARG A 1 58 ? 0.123 -2.096 3.701 1.00 0.00 58 ARG A N 9
ATOM 11415 C CA . ARG A 1 58 ? -0.451 -1.034 2.882 1.00 0.00 58 ARG A CA 9
ATOM 11416 C C . ARG A 1 58 ? -1.820 -0.620 3.412 1.00 0.00 58 ARG A C 9
ATOM 11417 O O . ARG A 1 58 ? -2.074 0.561 3.645 1.00 0.00 58 ARG A O 9
ATOM 11438 N N . ARG A 1 59 ? -2.698 -1.600 3.598 1.00 0.00 59 ARG A N 9
ATOM 11439 C CA . ARG A 1 59 ? -4.043 -1.337 4.097 1.00 0.00 59 ARG A CA 9
ATOM 11440 C C . ARG A 1 59 ? -4.000 -0.425 5.319 1.00 0.00 59 ARG A C 9
ATOM 11441 O O . ARG A 1 59 ? -4.832 0.469 5.469 1.00 0.00 59 ARG A O 9
ATOM 11462 N N . ALA A 1 60 ? -3.023 -0.657 6.191 1.00 0.00 60 ALA A N 9
ATOM 11463 C CA . ALA A 1 60 ? -2.871 0.144 7.399 1.00 0.00 60 ALA A CA 9
ATOM 11464 C C . ALA A 1 60 ? -2.518 1.588 7.059 1.00 0.00 60 ALA A C 9
ATOM 11465 O O . ALA A 1 60 ? -3.079 2.526 7.626 1.00 0.00 60 ALA A O 9
ATOM 11472 N N . LYS A 1 61 ? -1.583 1.761 6.129 1.00 0.00 61 LYS A N 9
ATOM 11473 C CA . LYS A 1 61 ? -1.155 3.091 5.713 1.00 0.00 61 LYS A CA 9
ATOM 11474 C C . LYS A 1 61 ? -2.289 3.834 5.013 1.00 0.00 61 LYS A C 9
ATOM 11475 O O . LYS A 1 61 ? -2.418 5.051 5.140 1.00 0.00 61 LYS A O 9
ATOM 11494 N N . TRP A 1 62 ? -3.109 3.093 4.276 1.00 0.00 62 TRP A N 9
ATOM 11495 C CA . TRP A 1 62 ? -4.233 3.682 3.557 1.00 0.00 62 TRP A CA 9
ATOM 11496 C C . TRP A 1 62 ? -5.361 4.045 4.516 1.00 0.00 62 TRP A C 9
ATOM 11497 O O . TRP A 1 62 ? -5.868 5.167 4.498 1.00 0.00 62 TRP A O 9
ATOM 11518 N N . ARG A 1 63 ? -5.751 3.089 5.354 1.00 0.00 63 ARG A N 9
ATOM 11519 C CA . ARG A 1 63 ? -6.822 3.309 6.319 1.00 0.00 63 ARG A CA 9
ATOM 11520 C C . ARG A 1 63 ? -6.490 4.479 7.241 1.00 0.00 63 ARG A C 9
ATOM 11521 O O . ARG A 1 63 ? -7.332 5.342 7.492 1.00 0.00 63 ARG A O 9
ATOM 11542 N N . ARG A 1 64 ? -5.259 4.500 7.742 1.00 0.00 64 ARG A N 9
ATOM 11543 C CA . ARG A 1 64 ? -4.817 5.564 8.637 1.00 0.00 64 ARG A CA 9
ATOM 11544 C C . ARG A 1 64 ? -4.830 6.913 7.926 1.00 0.00 64 ARG A C 9
ATOM 11545 O O . ARG A 1 64 ? -5.265 7.917 8.488 1.00 0.00 64 ARG A O 9
ATOM 11566 N N . GLU A 1 65 ? -4.349 6.929 6.687 1.00 0.00 65 GLU A N 9
ATOM 11567 C CA . GLU A 1 65 ? -4.304 8.156 5.900 1.00 0.00 65 GLU A CA 9
ATOM 11568 C C . GLU A 1 65 ? -5.713 8.668 5.610 1.00 0.00 65 GLU A C 9
ATOM 11569 O O . GLU A 1 65 ? -6.064 9.786 5.982 1.00 0.00 65 GLU A O 9
ATOM 11581 N N . GLU A 1 66 ? -6.511 7.840 4.944 1.00 0.00 66 GLU A N 9
ATOM 11582 C CA . GLU A 1 66 ? -7.880 8.210 4.604 1.00 0.00 66 GLU A CA 9
ATOM 11583 C C . GLU A 1 66 ? -8.501 9.068 5.703 1.00 0.00 66 GLU A C 9
ATOM 11584 O O . GLU A 1 66 ? -9.242 10.011 5.426 1.00 0.00 66 GLU A O 9
ATOM 11596 N N . LYS A 1 67 ? -8.196 8.731 6.951 1.00 0.00 67 LYS A N 9
ATOM 11597 C CA . LYS A 1 67 ? -8.723 9.468 8.094 1.00 0.00 67 LYS A CA 9
ATOM 11598 C C . LYS A 1 67 ? -8.024 10.817 8.240 1.00 0.00 67 LYS A C 9
ATOM 11599 O O . LYS A 1 67 ? -8.672 11.864 8.255 1.00 0.00 67 LYS A O 9
ATOM 11618 N N . LEU A 1 68 ? -6.700 10.784 8.343 1.00 0.00 68 LEU A N 9
ATOM 11619 C CA . LEU A 1 68 ? -5.914 12.005 8.486 1.00 0.00 68 LEU A CA 9
ATOM 11620 C C . LEU A 1 68 ? -6.261 13.008 7.389 1.00 0.00 68 LEU A C 9
ATOM 11621 O O . LEU A 1 68 ? -6.262 14.217 7.618 1.00 0.00 68 LEU A O 9
ATOM 11637 N N . ARG A 1 69 ? -6.556 12.496 6.199 1.00 0.00 69 ARG A N 9
ATOM 11638 C CA . ARG A 1 69 ? -6.905 13.345 5.067 1.00 0.00 69 ARG A CA 9
ATOM 11639 C C . ARG A 1 69 ? -7.999 14.338 5.450 1.00 0.00 69 ARG A C 9
ATOM 11640 O O . ARG A 1 69 ? -8.089 15.425 4.882 1.00 0.00 69 ARG A O 9
ATOM 11661 N N . ASN A 1 70 ? -8.827 13.955 6.416 1.00 0.00 70 ASN A N 9
ATOM 11662 C CA . ASN A 1 70 ? -9.915 14.811 6.874 1.00 0.00 70 ASN A CA 9
ATOM 11663 C C . ASN A 1 70 ? -9.385 15.941 7.751 1.00 0.00 70 ASN A C 9
ATOM 11664 O O . ASN A 1 70 ? -9.841 17.081 7.653 1.00 0.00 70 ASN A O 9
ATOM 11675 N N . GLN A 1 71 ? -8.421 15.618 8.607 1.00 0.00 71 GLN A N 9
ATOM 11676 C CA . GLN A 1 71 ? -7.830 16.606 9.501 1.00 0.00 71 GLN A CA 9
ATOM 11677 C C . GLN A 1 71 ? -6.736 17.396 8.792 1.00 0.00 71 GLN A C 9
ATOM 11678 O O . GLN A 1 71 ? -6.222 18.379 9.325 1.00 0.00 71 GLN A O 9
ATOM 11692 N N . ARG A 1 72 ? -6.384 16.959 7.587 1.00 0.00 72 ARG A N 9
ATOM 11693 C CA . ARG A 1 72 ? -5.349 17.624 6.805 1.00 0.00 72 ARG A CA 9
ATOM 11694 C C . ARG A 1 72 ? -5.955 18.359 5.614 1.00 0.00 72 ARG A C 9
ATOM 11695 O O . ARG A 1 72 ? -5.263 18.667 4.644 1.00 0.00 72 ARG A O 9
ATOM 11716 N N . ARG A 1 73 ? -7.253 18.635 5.692 1.00 0.00 73 ARG A N 9
ATOM 11717 C CA . ARG A 1 73 ? -7.953 19.331 4.620 1.00 0.00 73 ARG A CA 9
ATOM 11718 C C . ARG A 1 73 ? -7.043 20.357 3.953 1.00 0.00 73 ARG A C 9
ATOM 11719 O O . ARG A 1 73 ? -6.522 21.259 4.610 1.00 0.00 73 ARG A O 9
ATOM 11740 N N . GLN A 1 74 ? -6.855 20.213 2.645 1.00 0.00 74 GLN A N 9
ATOM 11741 C CA . GLN A 1 74 ? -6.007 21.127 1.890 1.00 0.00 74 GLN A CA 9
ATOM 11742 C C . GLN A 1 74 ? -6.444 22.573 2.098 1.00 0.00 74 GLN A C 9
ATOM 11743 O O . GLN A 1 74 ? -7.530 22.970 1.677 1.00 0.00 74 GLN A O 9
ATOM 11757 N N . SER A 1 75 ? -5.590 23.356 2.752 1.00 0.00 75 SER A N 9
ATOM 11758 C CA . SER A 1 75 ? -5.890 24.758 3.019 1.00 0.00 75 SER A CA 9
ATOM 11759 C C . SER A 1 75 ? -5.813 25.584 1.739 1.00 0.00 75 SER A C 9
ATOM 11760 O O . SER A 1 75 ? -5.425 25.082 0.685 1.00 0.00 75 SER A O 9
ATOM 11768 N N . GLY A 1 76 ? -6.187 26.856 1.840 1.00 0.00 76 GLY A N 9
ATOM 11769 C CA . GLY A 1 76 ? -6.153 27.733 0.685 1.00 0.00 76 GLY A CA 9
ATOM 11770 C C . GLY A 1 76 ? -4.818 27.698 -0.032 1.00 0.00 76 GLY A C 9
ATOM 11771 O O . GLY A 1 76 ? -3.816 27.219 0.501 1.00 0.00 76 GLY A O 9
ATOM 11775 N N . PRO A 1 77 ? -4.792 28.213 -1.270 1.00 0.00 77 PRO A N 9
ATOM 11776 C CA . PRO A 1 77 ? -3.575 28.249 -2.086 1.00 0.00 77 PRO A CA 9
ATOM 11777 C C . PRO A 1 77 ? -2.544 29.235 -1.549 1.00 0.00 77 PRO A C 9
ATOM 11778 O O . PRO A 1 77 ? -2.875 30.371 -1.210 1.00 0.00 77 PRO A O 9
ATOM 11789 N N . SER A 1 78 ? -1.293 28.794 -1.474 1.00 0.00 78 SER A N 9
ATOM 11790 C CA . SER A 1 78 ? -0.214 29.638 -0.974 1.00 0.00 78 SER A CA 9
ATOM 11791 C C . SER A 1 78 ? 0.459 30.394 -2.115 1.00 0.00 78 SER A C 9
ATOM 11792 O O . SER A 1 78 ? 0.643 29.857 -3.207 1.00 0.00 78 SER A O 9
ATOM 11800 N N . SER A 1 79 ? 0.822 31.646 -1.855 1.00 0.00 79 SER A N 9
ATOM 11801 C CA . SER A 1 79 ? 1.469 32.480 -2.862 1.00 0.00 79 SER A CA 9
ATOM 11802 C C . SER A 1 79 ? 2.884 31.987 -3.146 1.00 0.00 79 SER A C 9
ATOM 11803 O O . SER A 1 79 ? 3.818 32.283 -2.402 1.00 0.00 79 SER A O 9
ATOM 11811 N N . GLY A 1 80 ? 3.035 31.231 -4.230 1.00 0.00 80 GLY A N 9
ATOM 11812 C CA . GLY A 1 80 ? 4.338 30.709 -4.595 1.00 0.00 80 GLY A CA 9
ATOM 11813 C C . GLY A 1 80 ? 5.261 31.780 -5.141 1.00 0.00 80 GLY A C 9
ATOM 11814 O O . GLY A 1 80 ? 6.052 32.364 -4.401 1.00 0.00 80 GLY A O 9
ATOM 11818 N N . GLY A 1 1 ? 6.073 -5.022 36.470 1.00 0.00 1 GLY A N 10
ATOM 11819 C CA . GLY A 1 1 ? 6.118 -3.618 36.106 1.00 0.00 1 GLY A CA 10
ATOM 11820 C C . GLY A 1 1 ? 5.291 -3.314 34.873 1.00 0.00 1 GLY A C 10
ATOM 11821 O O . GLY A 1 1 ? 4.188 -3.839 34.711 1.00 0.00 1 GLY A O 10
ATOM 11825 N N . SER A 1 2 ? 5.820 -2.461 34.001 1.00 0.00 2 SER A N 10
ATOM 11826 C CA . SER A 1 2 ? 5.120 -2.083 32.780 1.00 0.00 2 SER A CA 10
ATOM 11827 C C . SER A 1 2 ? 6.037 -2.207 31.567 1.00 0.00 2 SER A C 10
ATOM 11828 O O . SER A 1 2 ? 7.260 -2.136 31.690 1.00 0.00 2 SER A O 10
ATOM 11836 N N . SER A 1 3 ? 5.437 -2.396 30.396 1.00 0.00 3 SER A N 10
ATOM 11837 C CA . SER A 1 3 ? 6.200 -2.534 29.160 1.00 0.00 3 SER A CA 10
ATOM 11838 C C . SER A 1 3 ? 6.099 -1.269 28.314 1.00 0.00 3 SER A C 10
ATOM 11839 O O . SER A 1 3 ? 5.361 -0.343 28.649 1.00 0.00 3 SER A O 10
ATOM 11847 N N . GLY A 1 4 ? 6.846 -1.237 27.215 1.00 0.00 4 GLY A N 10
ATOM 11848 C CA . GLY A 1 4 ? 6.827 -0.081 26.337 1.00 0.00 4 GLY A CA 10
ATOM 11849 C C . GLY A 1 4 ? 8.088 0.036 25.505 1.00 0.00 4 GLY A C 10
ATOM 11850 O O . GLY A 1 4 ? 9.102 -0.593 25.810 1.00 0.00 4 GLY A O 10
ATOM 11854 N N . SER A 1 5 ? 8.027 0.842 24.450 1.00 0.00 5 SER A N 10
ATOM 11855 C CA . SER A 1 5 ? 9.171 1.034 23.567 1.00 0.00 5 SER A CA 10
ATOM 11856 C C . SER A 1 5 ? 9.134 2.417 22.924 1.00 0.00 5 SER A C 10
ATOM 11857 O O . SER A 1 5 ? 8.067 3.005 22.751 1.00 0.00 5 SER A O 10
ATOM 11865 N N . SER A 1 6 ? 10.309 2.932 22.573 1.00 0.00 6 SER A N 10
ATOM 11866 C CA . SER A 1 6 ? 10.413 4.247 21.953 1.00 0.00 6 SER A CA 10
ATOM 11867 C C . SER A 1 6 ? 11.593 4.301 20.988 1.00 0.00 6 SER A C 10
ATOM 11868 O O . SER A 1 6 ? 12.735 4.044 21.371 1.00 0.00 6 SER A O 10
ATOM 11876 N N . GLY A 1 7 ? 11.310 4.637 19.734 1.00 0.00 7 GLY A N 10
ATOM 11877 C CA . GLY A 1 7 ? 12.357 4.718 18.732 1.00 0.00 7 GLY A CA 10
ATOM 11878 C C . GLY A 1 7 ? 11.859 4.373 17.343 1.00 0.00 7 GLY A C 10
ATOM 11879 O O . GLY A 1 7 ? 11.256 3.322 17.137 1.00 0.00 7 GLY A O 10
ATOM 11883 N N . GLN A 1 8 ? 12.110 5.263 16.388 1.00 0.00 8 GLN A N 10
ATOM 11884 C CA . GLN A 1 8 ? 11.681 5.047 15.012 1.00 0.00 8 GLN A CA 10
ATOM 11885 C C . GLN A 1 8 ? 12.687 4.185 14.257 1.00 0.00 8 GLN A C 10
ATOM 11886 O O . GLN A 1 8 ? 13.888 4.236 14.523 1.00 0.00 8 GLN A O 10
ATOM 11900 N N . ARG A 1 9 ? 12.188 3.392 13.312 1.00 0.00 9 ARG A N 10
ATOM 11901 C CA . ARG A 1 9 ? 13.043 2.517 12.519 1.00 0.00 9 ARG A CA 10
ATOM 11902 C C . ARG A 1 9 ? 12.347 2.105 11.225 1.00 0.00 9 ARG A C 10
ATOM 11903 O O . ARG A 1 9 ? 11.133 2.250 11.088 1.00 0.00 9 ARG A O 10
ATOM 11924 N N . ASN A 1 10 ? 13.126 1.593 10.278 1.00 0.00 10 ASN A N 10
ATOM 11925 C CA . ASN A 1 10 ? 12.586 1.161 8.994 1.00 0.00 10 ASN A CA 10
ATOM 11926 C C . ASN A 1 10 ? 13.473 0.093 8.362 1.00 0.00 10 ASN A C 10
ATOM 11927 O O . ASN A 1 10 ? 14.621 -0.091 8.764 1.00 0.00 10 ASN A O 10
ATOM 11938 N N . ARG A 1 11 ? 12.932 -0.606 7.370 1.00 0.00 11 ARG A N 10
ATOM 11939 C CA . ARG A 1 11 ? 13.674 -1.656 6.682 1.00 0.00 11 ARG A CA 10
ATOM 11940 C C . ARG A 1 11 ? 13.297 -1.709 5.204 1.00 0.00 11 ARG A C 10
ATOM 11941 O O . ARG A 1 11 ? 12.125 -1.853 4.855 1.00 0.00 11 ARG A O 10
ATOM 11962 N N . THR A 1 12 ? 14.299 -1.592 4.338 1.00 0.00 12 THR A N 10
ATOM 11963 C CA . THR A 1 12 ? 14.073 -1.625 2.899 1.00 0.00 12 THR A CA 10
ATOM 11964 C C . THR A 1 12 ? 14.169 -3.047 2.360 1.00 0.00 12 THR A C 10
ATOM 11965 O O . THR A 1 12 ? 15.252 -3.516 2.008 1.00 0.00 12 THR A O 10
ATOM 11976 N N . SER A 1 13 ? 13.031 -3.729 2.296 1.00 0.00 13 SER A N 10
ATOM 11977 C CA . SER A 1 13 ? 12.988 -5.101 1.801 1.00 0.00 13 SER A CA 10
ATOM 11978 C C . SER A 1 13 ? 12.700 -5.129 0.303 1.00 0.00 13 SER A C 10
ATOM 11979 O O . SER A 1 13 ? 13.387 -5.808 -0.460 1.00 0.00 13 SER A O 10
ATOM 11987 N N . PHE A 1 14 ? 11.677 -4.388 -0.110 1.00 0.00 14 PHE A N 10
ATOM 11988 C CA . PHE A 1 14 ? 11.296 -4.327 -1.517 1.00 0.00 14 PHE A CA 10
ATOM 11989 C C . PHE A 1 14 ? 12.056 -3.219 -2.239 1.00 0.00 14 PHE A C 10
ATOM 11990 O O . PHE A 1 14 ? 12.739 -2.408 -1.613 1.00 0.00 14 PHE A O 10
ATOM 12007 N N . THR A 1 15 ? 11.933 -3.192 -3.563 1.00 0.00 15 THR A N 10
ATOM 12008 C CA . THR A 1 15 ? 12.609 -2.186 -4.373 1.00 0.00 15 THR A CA 10
ATOM 12009 C C . THR A 1 15 ? 11.604 -1.280 -5.075 1.00 0.00 15 THR A C 10
ATOM 12010 O O . THR A 1 15 ? 10.491 -1.699 -5.388 1.00 0.00 15 THR A O 10
ATOM 12021 N N . GLN A 1 16 ? 12.006 -0.037 -5.320 1.00 0.00 16 GLN A N 10
ATOM 12022 C CA . GLN A 1 16 ? 11.139 0.928 -5.987 1.00 0.00 16 GLN A CA 10
ATOM 12023 C C . GLN A 1 16 ? 10.525 0.329 -7.247 1.00 0.00 16 GLN A C 10
ATOM 12024 O O . GLN A 1 16 ? 9.359 0.571 -7.556 1.00 0.00 16 GLN A O 10
ATOM 12038 N N . GLU A 1 17 ? 11.318 -0.455 -7.972 1.00 0.00 17 GLU A N 10
ATOM 12039 C CA . GLU A 1 17 ? 10.852 -1.088 -9.200 1.00 0.00 17 GLU A CA 10
ATOM 12040 C C . GLU A 1 17 ? 9.657 -1.995 -8.924 1.00 0.00 17 GLU A C 10
ATOM 12041 O O . GLU A 1 17 ? 8.790 -2.174 -9.779 1.00 0.00 17 GLU A O 10
ATOM 12053 N N . GLN A 1 18 ? 9.620 -2.567 -7.725 1.00 0.00 18 GLN A N 10
ATOM 12054 C CA . GLN A 1 18 ? 8.533 -3.457 -7.336 1.00 0.00 18 GLN A CA 10
ATOM 12055 C C . GLN A 1 18 ? 7.389 -2.675 -6.698 1.00 0.00 18 GLN A C 10
ATOM 12056 O O . GLN A 1 18 ? 6.217 -2.991 -6.907 1.00 0.00 18 GLN A O 10
ATOM 12070 N N . ILE A 1 19 ? 7.738 -1.654 -5.923 1.00 0.00 19 ILE A N 10
ATOM 12071 C CA . ILE A 1 19 ? 6.740 -0.826 -5.257 1.00 0.00 19 ILE A CA 10
ATOM 12072 C C . ILE A 1 19 ? 5.832 -0.138 -6.270 1.00 0.00 19 ILE A C 10
ATOM 12073 O O . ILE A 1 19 ? 4.637 0.032 -6.031 1.00 0.00 19 ILE A O 10
ATOM 12089 N N . GLU A 1 20 ? 6.408 0.255 -7.402 1.00 0.00 20 GLU A N 10
ATOM 12090 C CA . GLU A 1 20 ? 5.649 0.924 -8.452 1.00 0.00 20 GLU A CA 10
ATOM 12091 C C . GLU A 1 20 ? 4.547 0.016 -8.990 1.00 0.00 20 GLU A C 10
A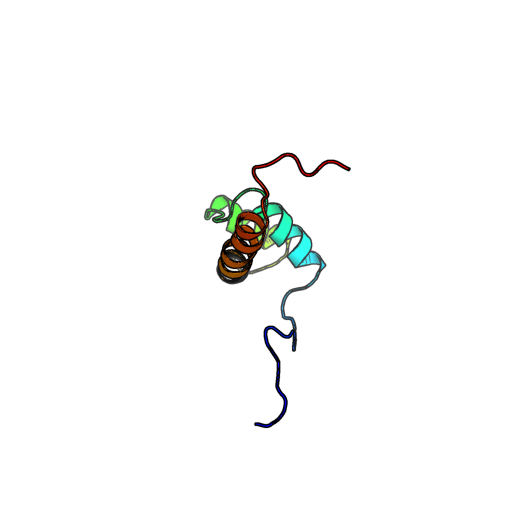TOM 12092 O O . GLU A 1 20 ? 3.429 0.463 -9.245 1.00 0.00 20 GLU A O 10
ATOM 12104 N N . ALA A 1 21 ? 4.872 -1.261 -9.160 1.00 0.00 21 ALA A N 10
ATOM 12105 C CA . ALA A 1 21 ? 3.910 -2.233 -9.668 1.00 0.00 21 ALA A CA 10
ATOM 12106 C C . ALA A 1 21 ? 3.001 -2.739 -8.552 1.00 0.00 21 ALA A C 10
ATOM 12107 O O . ALA A 1 21 ? 1.868 -3.149 -8.800 1.00 0.00 21 ALA A O 10
ATOM 12114 N N . LEU A 1 22 ? 3.506 -2.705 -7.323 1.00 0.00 22 LEU A N 10
ATOM 12115 C CA . LEU A 1 22 ? 2.739 -3.160 -6.170 1.00 0.00 22 LEU A CA 10
ATOM 12116 C C . LEU A 1 22 ? 1.719 -2.109 -5.744 1.00 0.00 22 LEU A C 10
ATOM 12117 O O . LEU A 1 22 ? 0.697 -2.431 -5.139 1.00 0.00 22 LEU A O 10
ATOM 12133 N N . GLU A 1 23 ? 2.004 -0.851 -6.067 1.00 0.00 23 GLU A N 10
ATOM 12134 C CA . GLU A 1 23 ? 1.109 0.247 -5.719 1.00 0.00 23 GLU A CA 10
ATOM 12135 C C . GLU A 1 23 ? -0.059 0.329 -6.697 1.00 0.00 23 GLU A C 10
ATOM 12136 O O . GLU A 1 23 ? -1.205 0.535 -6.298 1.00 0.00 23 GLU A O 10
ATOM 12148 N N . LYS A 1 24 ? 0.239 0.164 -7.982 1.00 0.00 24 LYS A N 10
ATOM 12149 C CA . LYS A 1 24 ? -0.785 0.218 -9.018 1.00 0.00 24 LYS A CA 10
ATOM 12150 C C . LYS A 1 24 ? -1.856 -0.842 -8.780 1.00 0.00 24 LYS A C 10
ATOM 12151 O O . LYS A 1 24 ? -3.050 -0.566 -8.894 1.00 0.00 24 LYS A O 10
ATOM 12170 N N . GLU A 1 25 ? -1.421 -2.052 -8.447 1.00 0.00 25 GLU A N 10
ATOM 12171 C CA . GLU A 1 25 ? -2.345 -3.152 -8.192 1.00 0.00 25 GLU A CA 10
ATOM 12172 C C . GLU A 1 25 ? -3.221 -2.856 -6.979 1.00 0.00 25 GLU A C 10
ATOM 12173 O O . GLU A 1 25 ? -4.384 -3.257 -6.927 1.00 0.00 25 GLU A O 10
ATOM 12185 N N . PHE A 1 26 ? -2.654 -2.152 -6.004 1.00 0.00 26 PHE A N 10
ATOM 12186 C CA . PHE A 1 26 ? -3.383 -1.803 -4.790 1.00 0.00 26 PHE A CA 10
ATOM 12187 C C . PHE A 1 26 ? -4.449 -0.751 -5.079 1.00 0.00 26 PHE A C 10
ATOM 12188 O O . PHE A 1 26 ? -5.586 -0.862 -4.620 1.00 0.00 26 PHE A O 10
ATOM 12205 N N . GLU A 1 27 ? -4.073 0.270 -5.843 1.00 0.00 27 GLU A N 10
ATOM 12206 C CA . GLU A 1 27 ? -4.998 1.343 -6.192 1.00 0.00 27 GLU A CA 10
ATOM 12207 C C . GLU A 1 27 ? -6.286 0.780 -6.786 1.00 0.00 27 GLU A C 10
ATOM 12208 O O . GLU A 1 27 ? -7.373 1.310 -6.553 1.00 0.00 27 GLU A O 10
ATOM 12220 N N . ARG A 1 28 ? -6.155 -0.297 -7.554 1.00 0.00 28 ARG A N 10
ATOM 12221 C CA . ARG A 1 28 ? -7.307 -0.931 -8.183 1.00 0.00 28 ARG A CA 10
ATOM 12222 C C . ARG A 1 28 ? -8.036 -1.836 -7.195 1.00 0.00 28 ARG A C 10
ATOM 12223 O O . ARG A 1 28 ? -9.262 -1.796 -7.086 1.00 0.00 28 ARG A O 10
ATOM 12244 N N . THR A 1 29 ? -7.274 -2.654 -6.476 1.00 0.00 29 THR A N 10
ATOM 12245 C CA . THR A 1 29 ? -7.846 -3.571 -5.498 1.00 0.00 29 THR A CA 10
ATOM 12246 C C . THR A 1 29 ? -6.922 -3.742 -4.298 1.00 0.00 29 THR A C 10
ATOM 12247 O O . THR A 1 29 ? -5.751 -4.092 -4.448 1.00 0.00 29 THR A O 10
ATOM 12258 N N . HIS A 1 30 ? -7.456 -3.493 -3.105 1.00 0.00 30 HIS A N 10
ATOM 12259 C CA . HIS A 1 30 ? -6.678 -3.621 -1.879 1.00 0.00 30 HIS A CA 10
ATOM 12260 C C . HIS A 1 30 ? -6.417 -5.088 -1.551 1.00 0.00 30 HIS A C 10
ATOM 12261 O O . HIS A 1 30 ? -5.558 -5.408 -0.730 1.00 0.00 30 HIS A O 10
ATOM 12276 N N . TYR A 1 31 ? -7.166 -5.975 -2.198 1.00 0.00 31 TYR A N 10
ATOM 12277 C CA . TYR A 1 31 ? -7.017 -7.408 -1.972 1.00 0.00 31 TYR A CA 10
ATOM 12278 C C . TYR A 1 31 ? -6.874 -8.155 -3.294 1.00 0.00 31 TYR A C 10
ATOM 12279 O O . TYR A 1 31 ? -7.830 -8.723 -3.823 1.00 0.00 31 TYR A O 10
ATOM 12297 N N . PRO A 1 32 ? -5.650 -8.157 -3.842 1.00 0.00 32 PRO A N 10
ATOM 12298 C CA . PRO A 1 32 ? -5.350 -8.831 -5.109 1.00 0.00 32 PRO A CA 10
ATOM 12299 C C . PRO A 1 32 ? -5.402 -10.349 -4.984 1.00 0.00 32 PRO A C 10
ATOM 12300 O O . PRO A 1 32 ? -4.451 -10.977 -4.517 1.00 0.00 32 PRO A O 10
ATOM 12311 N N . ASP A 1 33 ? -6.518 -10.935 -5.405 1.00 0.00 33 ASP A N 10
ATOM 12312 C CA . ASP A 1 33 ? -6.694 -12.381 -5.340 1.00 0.00 33 ASP A CA 10
ATOM 12313 C C . ASP A 1 33 ? -5.495 -13.102 -5.951 1.00 0.00 33 ASP A C 10
ATOM 12314 O O . ASP A 1 33 ? -4.597 -12.471 -6.508 1.00 0.00 33 ASP A O 10
ATOM 12323 N N . VAL A 1 34 ? -5.489 -14.426 -5.841 1.00 0.00 34 VAL A N 10
ATOM 12324 C CA . VAL A 1 34 ? -4.401 -15.233 -6.383 1.00 0.00 34 VAL A CA 10
ATOM 12325 C C . VAL A 1 34 ? -4.124 -14.876 -7.839 1.00 0.00 34 VAL A C 10
ATOM 12326 O O . VAL A 1 34 ? -2.972 -14.826 -8.269 1.00 0.00 34 VAL A O 10
ATOM 12339 N N . PHE A 1 35 ? -5.189 -14.629 -8.594 1.00 0.00 35 PHE A N 10
ATOM 12340 C CA . PHE A 1 35 ? -5.062 -14.277 -10.003 1.00 0.00 35 PHE A CA 10
ATOM 12341 C C . PHE A 1 35 ? -4.279 -12.978 -10.171 1.00 0.00 35 PHE A C 10
ATOM 12342 O O . PHE A 1 35 ? -3.708 -12.717 -11.229 1.00 0.00 35 PHE A O 10
ATOM 12359 N N . ALA A 1 36 ? -4.259 -12.166 -9.119 1.00 0.00 36 ALA A N 10
ATOM 12360 C CA . ALA A 1 36 ? -3.546 -10.895 -9.148 1.00 0.00 36 ALA A CA 10
ATOM 12361 C C . ALA A 1 36 ? -2.128 -11.049 -8.606 1.00 0.00 36 ALA A C 10
ATOM 12362 O O . ALA A 1 36 ? -1.164 -10.611 -9.234 1.00 0.00 36 ALA A O 10
ATOM 12369 N N . ARG A 1 37 ? -2.011 -11.670 -7.437 1.00 0.00 37 ARG A N 10
ATOM 12370 C CA . ARG A 1 37 ? -0.712 -11.879 -6.811 1.00 0.00 37 ARG A CA 10
ATOM 12371 C C . ARG A 1 37 ? 0.203 -12.697 -7.715 1.00 0.00 37 ARG A C 10
ATOM 12372 O O . ARG A 1 37 ? 1.405 -12.439 -7.797 1.00 0.00 37 ARG A O 10
ATOM 12393 N N . GLU A 1 38 ? -0.372 -13.685 -8.394 1.00 0.00 38 GLU A N 10
ATOM 12394 C CA . GLU A 1 38 ? 0.393 -14.542 -9.292 1.00 0.00 38 GLU A CA 10
ATOM 12395 C C . GLU A 1 38 ? 0.940 -13.742 -10.471 1.00 0.00 38 GLU A C 10
ATOM 12396 O O . GLU A 1 38 ? 2.149 -13.714 -10.707 1.00 0.00 38 GLU A O 10
ATOM 12408 N N . ARG A 1 39 ? 0.044 -13.095 -11.208 1.00 0.00 39 ARG A N 10
ATOM 12409 C CA . ARG A 1 39 ? 0.436 -12.297 -12.363 1.00 0.00 39 ARG A CA 10
ATOM 12410 C C . ARG A 1 39 ? 1.491 -11.264 -11.976 1.00 0.00 39 ARG A C 10
ATOM 12411 O O . ARG A 1 39 ? 2.478 -11.072 -12.689 1.00 0.00 39 ARG A O 10
ATOM 12432 N N . LEU A 1 40 ? 1.275 -10.601 -10.846 1.00 0.00 40 LEU A N 10
ATOM 12433 C CA . LEU A 1 40 ? 2.206 -9.586 -10.365 1.00 0.00 40 LEU A CA 10
ATOM 12434 C C . LEU A 1 40 ? 3.528 -10.217 -9.941 1.00 0.00 40 LEU A C 10
ATOM 12435 O O . LEU A 1 40 ? 4.600 -9.669 -10.200 1.00 0.00 40 LEU A O 10
ATOM 12451 N N . ALA A 1 41 ? 3.446 -11.373 -9.291 1.00 0.00 41 ALA A N 10
ATOM 12452 C CA . ALA A 1 41 ? 4.636 -12.081 -8.836 1.00 0.00 41 ALA A CA 10
ATOM 12453 C C . ALA A 1 41 ? 5.699 -12.125 -9.927 1.00 0.00 41 ALA A C 10
ATOM 12454 O O . ALA A 1 41 ? 6.895 -12.065 -9.644 1.00 0.00 41 ALA A O 10
ATOM 12461 N N . ALA A 1 42 ? 5.256 -12.231 -11.175 1.00 0.00 42 ALA A N 10
ATOM 12462 C CA . ALA A 1 42 ? 6.170 -12.281 -12.309 1.00 0.00 42 ALA A CA 10
ATOM 12463 C C . ALA A 1 42 ? 6.426 -10.887 -12.871 1.00 0.00 42 ALA A C 10
ATOM 12464 O O . ALA A 1 42 ? 7.390 -10.669 -13.606 1.00 0.00 42 ALA A O 10
ATOM 12471 N N . LYS A 1 43 ? 5.557 -9.945 -12.521 1.00 0.00 43 LYS A N 10
ATOM 12472 C CA . LYS A 1 43 ? 5.689 -8.570 -12.989 1.00 0.00 43 LYS A CA 10
ATOM 12473 C C . LYS A 1 43 ? 6.760 -7.826 -12.199 1.00 0.00 43 LYS A C 10
ATOM 12474 O O . LYS A 1 43 ? 7.468 -6.978 -12.742 1.00 0.00 43 LYS A O 10
ATOM 12493 N N . ILE A 1 44 ? 6.874 -8.150 -10.915 1.00 0.00 44 ILE A N 10
ATOM 12494 C CA . ILE A 1 44 ? 7.861 -7.514 -10.052 1.00 0.00 44 ILE A CA 10
ATOM 12495 C C . ILE A 1 44 ? 8.920 -8.514 -9.598 1.00 0.00 44 ILE A C 10
ATOM 12496 O O . ILE A 1 44 ? 9.876 -8.152 -8.912 1.00 0.00 44 ILE A O 10
ATOM 12512 N N . ASP A 1 45 ? 8.744 -9.771 -9.987 1.00 0.00 45 ASP A N 10
ATOM 12513 C CA . ASP A 1 45 ? 9.686 -10.823 -9.624 1.00 0.00 45 ASP A CA 10
ATOM 12514 C C . ASP A 1 45 ? 9.686 -11.054 -8.116 1.00 0.00 45 ASP A C 10
ATOM 12515 O O . ASP A 1 45 ? 10.742 -11.210 -7.501 1.00 0.00 45 ASP A O 10
ATOM 12524 N N . LEU A 1 46 ? 8.495 -11.075 -7.525 1.00 0.00 46 LEU A N 10
ATOM 12525 C CA . LEU A 1 46 ? 8.358 -11.286 -6.088 1.00 0.00 46 LEU A CA 10
ATOM 12526 C C . LEU A 1 46 ? 7.480 -12.498 -5.797 1.00 0.00 46 LEU A C 10
ATOM 12527 O O . LEU A 1 46 ? 6.578 -12.840 -6.562 1.00 0.00 46 LEU A O 10
ATOM 12543 N N . PRO A 1 47 ? 7.746 -13.164 -4.664 1.00 0.00 47 PRO A N 10
ATOM 12544 C CA . PRO A 1 47 ? 6.988 -14.347 -4.244 1.00 0.00 47 PRO A CA 10
ATOM 12545 C C . PRO A 1 47 ? 5.563 -14.004 -3.824 1.00 0.00 47 PRO A C 10
ATOM 12546 O O . PRO A 1 47 ? 5.338 -13.044 -3.087 1.00 0.00 47 PRO A O 10
ATOM 12557 N N . GLU A 1 48 ? 4.605 -14.795 -4.296 1.00 0.00 48 GLU A N 10
ATOM 12558 C CA . GLU A 1 48 ? 3.202 -14.574 -3.969 1.00 0.00 48 GLU A CA 10
ATOM 12559 C C . GLU A 1 48 ? 3.026 -14.319 -2.474 1.00 0.00 48 GLU A C 10
ATOM 12560 O O . GLU A 1 48 ? 2.046 -13.707 -2.049 1.00 0.00 48 GLU A O 10
ATOM 12572 N N . ALA A 1 49 ? 3.981 -14.794 -1.683 1.00 0.00 49 ALA A N 10
ATOM 12573 C CA . ALA A 1 49 ? 3.934 -14.617 -0.236 1.00 0.00 49 ALA A CA 10
ATOM 12574 C C . ALA A 1 49 ? 4.277 -13.184 0.154 1.00 0.00 49 ALA A C 10
ATOM 12575 O O . ALA A 1 49 ? 3.658 -12.609 1.049 1.00 0.00 49 ALA A O 10
ATOM 12582 N N . ARG A 1 50 ? 5.269 -12.614 -0.523 1.00 0.00 50 ARG A N 10
ATOM 12583 C CA . ARG A 1 50 ? 5.696 -11.248 -0.246 1.00 0.00 50 ARG A CA 10
ATOM 12584 C C . ARG A 1 50 ? 4.568 -10.258 -0.521 1.00 0.00 50 ARG A C 10
ATOM 12585 O O . ARG A 1 50 ? 4.202 -9.464 0.345 1.00 0.00 50 ARG A O 10
ATOM 12606 N N . ILE A 1 51 ? 4.023 -10.312 -1.732 1.00 0.00 51 ILE A N 10
ATOM 12607 C CA . ILE A 1 51 ? 2.937 -9.421 -2.120 1.00 0.00 51 ILE A CA 10
ATOM 12608 C C . ILE A 1 51 ? 1.898 -9.305 -1.010 1.00 0.00 51 ILE A C 10
ATOM 12609 O O . ILE A 1 51 ? 1.470 -8.206 -0.662 1.00 0.00 51 ILE A O 10
ATOM 12625 N N . GLN A 1 52 ? 1.498 -10.446 -0.459 1.00 0.00 52 GLN A N 10
ATOM 12626 C CA . GLN A 1 52 ? 0.510 -10.472 0.613 1.00 0.00 52 GLN A CA 10
ATOM 12627 C C . GLN A 1 52 ? 0.891 -9.503 1.728 1.00 0.00 52 GLN A C 10
ATOM 12628 O O . GLN A 1 52 ? 0.091 -8.658 2.130 1.00 0.00 52 GLN A O 10
ATOM 12642 N N . VAL A 1 53 ? 2.117 -9.632 2.223 1.00 0.00 53 VAL A N 10
ATOM 12643 C CA . VAL A 1 53 ? 2.605 -8.767 3.291 1.00 0.00 53 VAL A CA 10
ATOM 12644 C C . VAL A 1 53 ? 2.587 -7.303 2.865 1.00 0.00 53 VAL A C 10
ATOM 12645 O O . VAL A 1 53 ? 1.910 -6.477 3.475 1.00 0.00 53 VAL A O 10
ATOM 12658 N N . TRP A 1 54 ? 3.336 -6.991 1.814 1.00 0.00 54 TRP A N 10
ATOM 12659 C CA . TRP A 1 54 ? 3.407 -5.626 1.304 1.00 0.00 54 TRP A CA 10
ATOM 12660 C C . TRP A 1 54 ? 2.025 -4.981 1.281 1.00 0.00 54 TRP A C 10
ATOM 12661 O O . TRP A 1 54 ? 1.873 -3.803 1.605 1.00 0.00 54 TRP A O 10
ATOM 12682 N N . PHE A 1 55 ? 1.020 -5.760 0.896 1.00 0.00 55 PHE A N 10
ATOM 12683 C CA . PHE A 1 55 ? -0.350 -5.265 0.829 1.00 0.00 55 PHE A CA 10
ATOM 12684 C C . PHE A 1 55 ? -0.945 -5.122 2.228 1.00 0.00 55 PHE A C 10
ATOM 12685 O O . PHE A 1 55 ? -1.650 -4.156 2.518 1.00 0.00 55 PHE A O 10
ATOM 12702 N N . SER A 1 56 ? -0.655 -6.093 3.089 1.00 0.00 56 SER A N 10
ATOM 12703 C CA . SER A 1 56 ? -1.164 -6.079 4.455 1.00 0.00 56 SER A CA 10
ATOM 12704 C C . SER A 1 56 ? -0.794 -4.778 5.160 1.00 0.00 56 SER A C 10
ATOM 12705 O O . SER A 1 56 ? -1.661 -4.054 5.647 1.00 0.00 56 SER A O 10
ATOM 12713 N N . ASN A 1 57 ? 0.502 -4.487 5.210 1.00 0.00 57 ASN A N 10
ATOM 12714 C CA . ASN A 1 57 ? 0.989 -3.273 5.856 1.00 0.00 57 ASN A CA 10
ATOM 12715 C C . ASN A 1 57 ? 0.349 -2.034 5.238 1.00 0.00 57 ASN A C 10
ATOM 12716 O O . ASN A 1 57 ? -0.057 -1.114 5.947 1.00 0.00 57 ASN A O 10
ATOM 12727 N N . ARG A 1 58 ? 0.261 -2.019 3.912 1.00 0.00 58 ARG A N 10
ATOM 12728 C CA . ARG A 1 58 ? -0.330 -0.893 3.198 1.00 0.00 58 ARG A CA 10
ATOM 12729 C C . ARG A 1 58 ? -1.703 -0.548 3.767 1.00 0.00 58 ARG A C 10
ATOM 12730 O O . ARG A 1 58 ? -1.958 0.593 4.152 1.00 0.00 58 ARG A O 10
ATOM 12751 N N . ARG A 1 59 ? -2.583 -1.543 3.816 1.00 0.00 59 ARG A N 10
ATOM 12752 C CA . ARG A 1 59 ? -3.931 -1.344 4.336 1.00 0.00 59 ARG A CA 10
ATOM 12753 C C . ARG A 1 59 ? -3.913 -0.432 5.560 1.00 0.00 59 ARG A C 10
ATOM 12754 O O . ARG A 1 59 ? -4.738 0.473 5.682 1.00 0.00 59 ARG A O 10
ATOM 12775 N N . ALA A 1 60 ? -2.968 -0.678 6.461 1.00 0.00 60 ALA A N 10
ATOM 12776 C CA . ALA A 1 60 ? -2.842 0.122 7.672 1.00 0.00 60 ALA A CA 10
ATOM 12777 C C . ALA A 1 60 ? -2.452 1.559 7.344 1.00 0.00 60 ALA A C 10
ATOM 12778 O O . ALA A 1 60 ? -2.925 2.502 7.979 1.00 0.00 60 ALA A O 10
ATOM 12785 N N . LYS A 1 61 ? -1.587 1.720 6.348 1.00 0.00 61 LYS A N 10
ATOM 12786 C CA . LYS A 1 61 ? -1.134 3.043 5.933 1.00 0.00 61 LYS A CA 10
ATOM 12787 C C . LYS A 1 61 ? -2.236 3.787 5.188 1.00 0.00 61 LYS A C 10
ATOM 12788 O O . LYS A 1 61 ? -2.321 5.013 5.250 1.00 0.00 61 LYS A O 10
ATOM 12807 N N . TRP A 1 62 ? -3.078 3.037 4.485 1.00 0.00 62 TRP A N 10
ATOM 12808 C CA . TRP A 1 62 ? -4.177 3.627 3.728 1.00 0.00 62 TRP A CA 10
ATOM 12809 C C . TRP A 1 62 ? -5.338 3.989 4.647 1.00 0.00 62 TRP A C 10
ATOM 12810 O O . TRP A 1 62 ? -5.878 5.094 4.576 1.00 0.00 62 TRP A O 10
ATOM 12831 N N . ARG A 1 63 ? -5.719 3.052 5.509 1.00 0.00 63 ARG A N 10
ATOM 12832 C CA . ARG A 1 63 ? -6.817 3.274 6.443 1.00 0.00 63 ARG A CA 10
ATOM 12833 C C . ARG A 1 63 ? -6.529 4.467 7.350 1.00 0.00 63 ARG A C 10
ATOM 12834 O O . ARG A 1 63 ? -7.427 5.245 7.671 1.00 0.00 63 ARG A O 10
ATOM 12855 N N . ARG A 1 64 ? -5.271 4.602 7.758 1.00 0.00 64 ARG A N 10
ATOM 12856 C CA . ARG A 1 64 ? -4.865 5.699 8.629 1.00 0.00 64 ARG A CA 10
ATOM 12857 C C . ARG A 1 64 ? -4.841 7.019 7.865 1.00 0.00 64 ARG A C 10
ATOM 12858 O O . ARG A 1 64 ? -5.253 8.055 8.385 1.00 0.00 64 ARG A O 10
ATOM 12879 N N . GLU A 1 65 ? -4.355 6.973 6.629 1.00 0.00 65 GLU A N 10
ATOM 12880 C CA . GLU A 1 65 ? -4.276 8.167 5.795 1.00 0.00 65 GLU A CA 10
ATOM 12881 C C . GLU A 1 65 ? -5.670 8.672 5.435 1.00 0.00 65 GLU A C 10
ATOM 12882 O O . GLU A 1 65 ? -6.001 9.833 5.676 1.00 0.00 65 GLU A O 10
ATOM 12894 N N . GLU A 1 66 ? -6.481 7.792 4.856 1.00 0.00 66 GLU A N 10
ATOM 12895 C CA . GLU A 1 66 ? -7.839 8.151 4.463 1.00 0.00 66 GLU A CA 10
ATOM 12896 C C . GLU A 1 66 ? -8.454 9.130 5.458 1.00 0.00 66 GLU A C 10
ATOM 12897 O O . GLU A 1 66 ? -9.096 10.106 5.070 1.00 0.00 66 GLU A O 10
ATOM 12909 N N . LYS A 1 67 ? -8.254 8.862 6.744 1.00 0.00 67 LYS A N 10
ATOM 12910 C CA . LYS A 1 67 ? -8.787 9.717 7.797 1.00 0.00 67 LYS A CA 10
ATOM 12911 C C . LYS A 1 67 ? -8.051 11.054 7.837 1.00 0.00 67 LYS A C 10
ATOM 12912 O O . LYS A 1 67 ? -8.662 12.115 7.707 1.00 0.00 67 LYS A O 10
ATOM 12931 N N . LEU A 1 68 ? -6.736 10.994 8.016 1.00 0.00 68 LEU A N 10
ATOM 12932 C CA . LEU A 1 68 ? -5.916 12.198 8.071 1.00 0.00 68 LEU A CA 10
ATOM 12933 C C . LEU A 1 68 ? -6.253 13.140 6.920 1.00 0.00 68 LEU A C 10
ATOM 12934 O O . LEU A 1 68 ? -6.295 14.358 7.093 1.00 0.00 68 LEU A O 10
ATOM 12950 N N . ARG A 1 69 ? -6.496 12.568 5.746 1.00 0.00 69 ARG A N 10
ATOM 12951 C CA . ARG A 1 69 ? -6.831 13.355 4.565 1.00 0.00 69 ARG A CA 10
ATOM 12952 C C . ARG A 1 69 ? -8.261 13.881 4.651 1.00 0.00 69 ARG A C 10
ATOM 12953 O O . ARG A 1 69 ? -8.516 15.058 4.400 1.00 0.00 69 ARG A O 10
ATOM 12974 N N . ASN A 1 70 ? -9.190 12.999 5.006 1.00 0.00 70 ASN A N 10
ATOM 12975 C CA . ASN A 1 70 ? -10.594 13.374 5.122 1.00 0.00 70 ASN A CA 10
ATOM 12976 C C . ASN A 1 70 ? -10.747 14.672 5.909 1.00 0.00 70 ASN A C 10
ATOM 12977 O O . ASN A 1 70 ? -11.563 15.525 5.563 1.00 0.00 70 ASN A O 10
ATOM 12988 N N . GLN A 1 71 ? -9.955 14.814 6.967 1.00 0.00 71 GLN A N 10
ATOM 12989 C CA . GLN A 1 71 ? -10.003 16.008 7.802 1.00 0.00 71 GLN A CA 10
ATOM 12990 C C . GLN A 1 71 ? -9.700 17.258 6.983 1.00 0.00 71 GLN A C 10
ATOM 12991 O O . GLN A 1 71 ? -10.349 18.291 7.146 1.00 0.00 71 GLN A O 10
ATOM 13005 N N . ARG A 1 72 ? -8.712 17.155 6.101 1.00 0.00 72 ARG A N 10
ATOM 13006 C CA . ARG A 1 72 ? -8.321 18.279 5.257 1.00 0.00 72 ARG A CA 10
ATOM 13007 C C . ARG A 1 72 ? -9.503 18.770 4.426 1.00 0.00 72 ARG A C 10
ATOM 13008 O O . ARG A 1 72 ? -9.630 19.965 4.155 1.00 0.00 72 ARG A O 10
ATOM 13029 N N . ARG A 1 73 ? -10.365 17.841 4.024 1.00 0.00 73 ARG A N 10
ATOM 13030 C CA . ARG A 1 73 ? -11.534 18.179 3.223 1.00 0.00 73 ARG A CA 10
ATOM 13031 C C . ARG A 1 73 ? -12.143 19.502 3.680 1.00 0.00 73 ARG A C 10
ATOM 13032 O O . ARG A 1 73 ? -12.066 19.857 4.856 1.00 0.00 73 ARG A O 10
ATOM 13053 N N . GLN A 1 74 ? -12.746 20.225 2.742 1.00 0.00 74 GLN A N 10
ATOM 13054 C CA . GLN A 1 74 ? -13.366 21.509 3.049 1.00 0.00 74 GLN A CA 10
ATOM 13055 C C . GLN A 1 74 ? -14.052 21.470 4.412 1.00 0.00 74 GLN A C 10
ATOM 13056 O O . GLN A 1 74 ? -14.949 20.660 4.642 1.00 0.00 74 GLN A O 10
ATOM 13070 N N . SER A 1 75 ? -13.623 22.351 5.309 1.00 0.00 75 SER A N 10
ATOM 13071 C CA . SER A 1 75 ? -14.194 22.415 6.650 1.00 0.00 75 SER A CA 10
ATOM 13072 C C . SER A 1 75 ? -13.780 23.703 7.355 1.00 0.00 75 SER A C 10
ATOM 13073 O O . SER A 1 75 ? -12.614 24.093 7.327 1.00 0.00 75 SER A O 10
ATOM 13081 N N . GLY A 1 76 ? -14.747 24.361 7.988 1.00 0.00 76 GLY A N 10
ATOM 13082 C CA . GLY A 1 76 ? -14.466 25.599 8.692 1.00 0.00 76 GLY A CA 10
ATOM 13083 C C . GLY A 1 76 ? -13.734 25.368 9.999 1.00 0.00 76 GLY A C 10
ATOM 13084 O O . GLY A 1 76 ? -12.619 25.850 10.205 1.00 0.00 76 GLY A O 10
ATOM 13088 N N . PRO A 1 77 ? -14.366 24.615 10.912 1.00 0.00 77 PRO A N 10
ATOM 13089 C CA . PRO A 1 77 ? -13.786 24.306 12.222 1.00 0.00 77 PRO A CA 10
ATOM 13090 C C . PRO A 1 77 ? -12.596 23.357 12.119 1.00 0.00 77 PRO A C 10
ATOM 13091 O O . PRO A 1 77 ? -11.906 23.102 13.107 1.00 0.00 77 PRO A O 10
ATOM 13102 N N . SER A 1 78 ? -12.362 22.836 10.920 1.00 0.00 78 SER A N 10
ATOM 13103 C CA . SER A 1 78 ? -11.258 21.912 10.689 1.00 0.00 78 SER A CA 10
ATOM 13104 C C . SER A 1 78 ? -9.953 22.475 11.244 1.00 0.00 78 SER A C 10
ATOM 13105 O O . SER A 1 78 ? -9.206 21.780 11.933 1.00 0.00 78 SER A O 10
ATOM 13113 N N . SER A 1 79 ? -9.686 23.742 10.941 1.00 0.00 79 SER A N 10
ATOM 13114 C CA . SER A 1 79 ? -8.471 24.399 11.405 1.00 0.00 79 SER A CA 10
ATOM 13115 C C . SER A 1 79 ? -8.687 25.037 12.775 1.00 0.00 79 SER A C 10
ATOM 13116 O O . SER A 1 79 ? -9.764 25.554 13.068 1.00 0.00 79 SER A O 10
ATOM 13124 N N . GLY A 1 80 ? -7.654 24.996 13.610 1.00 0.00 80 GLY A N 10
ATOM 13125 C CA . GLY A 1 80 ? -7.750 25.572 14.939 1.00 0.00 80 GLY A CA 10
ATOM 13126 C C . GLY A 1 80 ? -8.928 25.028 15.722 1.00 0.00 80 GLY A C 10
ATOM 13127 O O . GLY A 1 80 ? -9.809 25.782 16.135 1.00 0.00 80 GLY A O 10
ATOM 13131 N N . GLY A 1 1 ? 9.459 17.419 15.234 1.00 0.00 1 GLY A N 11
ATOM 13132 C CA . GLY A 1 1 ? 9.726 18.327 14.135 1.00 0.00 1 GLY A CA 11
ATOM 13133 C C . GLY A 1 1 ? 9.108 17.858 12.832 1.00 0.00 1 GLY A C 11
ATOM 13134 O O . GLY A 1 1 ? 8.099 18.403 12.385 1.00 0.00 1 GLY A O 11
ATOM 13138 N N . SER A 1 2 ? 9.716 16.845 12.222 1.00 0.00 2 SER A N 11
ATOM 13139 C CA . SER A 1 2 ? 9.221 16.307 10.960 1.00 0.00 2 SER A CA 11
ATOM 13140 C C . SER A 1 2 ? 9.259 14.782 10.969 1.00 0.00 2 SER A C 11
ATOM 13141 O O . SER A 1 2 ? 10.217 14.176 11.446 1.00 0.00 2 SER A O 11
ATOM 13149 N N . SER A 1 3 ? 8.206 14.168 10.437 1.00 0.00 3 SER A N 11
ATOM 13150 C CA . SER A 1 3 ? 8.116 12.714 10.386 1.00 0.00 3 SER A CA 11
ATOM 13151 C C . SER A 1 3 ? 9.132 12.139 9.403 1.00 0.00 3 SER A C 11
ATOM 13152 O O . SER A 1 3 ? 9.503 12.788 8.427 1.00 0.00 3 SER A O 11
ATOM 13160 N N . GLY A 1 4 ? 9.580 10.916 9.672 1.00 0.00 4 GLY A N 11
ATOM 13161 C CA . GLY A 1 4 ? 10.549 10.274 8.804 1.00 0.00 4 GLY A CA 11
ATOM 13162 C C . GLY A 1 4 ? 9.943 9.150 7.989 1.00 0.00 4 GLY A C 11
ATOM 13163 O O . GLY A 1 4 ? 10.281 7.982 8.180 1.00 0.00 4 GLY A O 11
ATOM 13167 N N . SER A 1 5 ? 9.042 9.502 7.077 1.00 0.00 5 SER A N 11
ATOM 13168 C CA . SER A 1 5 ? 8.382 8.512 6.232 1.00 0.00 5 SER A CA 11
ATOM 13169 C C . SER A 1 5 ? 9.374 7.878 5.261 1.00 0.00 5 SER A C 11
ATOM 13170 O O . SER A 1 5 ? 9.854 8.529 4.333 1.00 0.00 5 SER A O 11
ATOM 13178 N N . SER A 1 6 ? 9.676 6.603 5.484 1.00 0.00 6 SER A N 11
ATOM 13179 C CA . SER A 1 6 ? 10.613 5.880 4.631 1.00 0.00 6 SER A CA 11
ATOM 13180 C C . SER A 1 6 ? 11.772 6.780 4.212 1.00 0.00 6 SER A C 11
ATOM 13181 O O . SER A 1 6 ? 12.203 6.759 3.060 1.00 0.00 6 SER A O 11
ATOM 13189 N N . GLY A 1 7 ? 12.270 7.572 5.158 1.00 0.00 7 GLY A N 11
ATOM 13190 C CA . GLY A 1 7 ? 13.373 8.470 4.868 1.00 0.00 7 GLY A CA 11
ATOM 13191 C C . GLY A 1 7 ? 14.571 8.223 5.763 1.00 0.00 7 GLY A C 11
ATOM 13192 O O . GLY A 1 7 ? 15.628 7.802 5.294 1.00 0.00 7 GLY A O 11
ATOM 13196 N N . GLN A 1 8 ? 14.406 8.489 7.055 1.00 0.00 8 GLN A N 11
ATOM 13197 C CA . GLN A 1 8 ? 15.484 8.296 8.018 1.00 0.00 8 GLN A CA 11
ATOM 13198 C C . GLN A 1 8 ? 15.907 6.832 8.074 1.00 0.00 8 GLN A C 11
ATOM 13199 O O . GLN A 1 8 ? 17.081 6.507 7.888 1.00 0.00 8 GLN A O 11
ATOM 13213 N N . ARG A 1 9 ? 14.945 5.952 8.335 1.00 0.00 9 ARG A N 11
ATOM 13214 C CA . ARG A 1 9 ? 15.219 4.522 8.418 1.00 0.00 9 ARG A CA 11
ATOM 13215 C C . ARG A 1 9 ? 14.491 3.764 7.312 1.00 0.00 9 ARG A C 11
ATOM 13216 O O . ARG A 1 9 ? 13.337 3.368 7.473 1.00 0.00 9 ARG A O 11
ATOM 13237 N N . ASN A 1 10 ? 15.173 3.568 6.189 1.00 0.00 10 ASN A N 11
ATOM 13238 C CA . ASN A 1 10 ? 14.592 2.859 5.055 1.00 0.00 10 ASN A CA 11
ATOM 13239 C C . ASN A 1 10 ? 13.885 1.587 5.514 1.00 0.00 10 ASN A C 11
ATOM 13240 O O . ASN A 1 10 ? 12.683 1.422 5.306 1.00 0.00 10 ASN A O 11
ATOM 13251 N N . ARG A 1 11 ? 14.640 0.689 6.140 1.00 0.00 11 ARG A N 11
ATOM 13252 C CA . ARG A 1 11 ? 14.087 -0.568 6.628 1.00 0.00 11 ARG A CA 11
ATOM 13253 C C . ARG A 1 11 ? 13.132 -1.176 5.605 1.00 0.00 11 ARG A C 11
ATOM 13254 O O . ARG A 1 11 ? 12.088 -1.722 5.961 1.00 0.00 11 ARG A O 11
ATOM 13275 N N . THR A 1 12 ? 13.497 -1.076 4.330 1.00 0.00 12 THR A N 11
ATOM 13276 C CA . THR A 1 12 ? 12.673 -1.614 3.255 1.00 0.00 12 THR A CA 11
ATOM 13277 C C . THR A 1 12 ? 13.428 -2.676 2.463 1.00 0.00 12 THR A C 11
ATOM 13278 O O . THR A 1 12 ? 14.566 -2.461 2.046 1.00 0.00 12 THR A O 11
ATOM 13289 N N . SER A 1 13 ? 12.786 -3.821 2.257 1.00 0.00 13 SER A N 11
ATOM 13290 C CA . SER A 1 13 ? 13.398 -4.919 1.516 1.00 0.00 13 SER A CA 11
ATOM 13291 C C . SER A 1 13 ? 13.085 -4.809 0.027 1.00 0.00 13 SER A C 11
ATOM 13292 O O . SER A 1 13 ? 13.941 -5.071 -0.820 1.00 0.00 13 SER A O 11
ATOM 13300 N N . PHE A 1 14 ? 11.854 -4.420 -0.286 1.00 0.00 14 PHE A N 11
ATOM 13301 C CA . PHE A 1 14 ? 11.427 -4.277 -1.672 1.00 0.00 14 PHE A CA 11
ATOM 13302 C C . PHE A 1 14 ? 12.211 -3.170 -2.372 1.00 0.00 14 PHE A C 11
ATOM 13303 O O . PHE A 1 14 ? 12.964 -2.430 -1.738 1.00 0.00 14 PHE A O 11
ATOM 13320 N N . THR A 1 15 ? 12.028 -3.062 -3.685 1.00 0.00 15 THR A N 11
ATOM 13321 C CA . THR A 1 15 ? 12.719 -2.048 -4.472 1.00 0.00 15 THR A CA 11
ATOM 13322 C C . THR A 1 15 ? 11.728 -1.120 -5.164 1.00 0.00 15 THR A C 11
ATOM 13323 O O . THR A 1 15 ? 10.594 -1.507 -5.444 1.00 0.00 15 THR A O 11
ATOM 13334 N N . GLN A 1 16 ? 12.163 0.105 -5.438 1.00 0.00 16 GLN A N 11
ATOM 13335 C CA . GLN A 1 16 ? 11.312 1.088 -6.098 1.00 0.00 16 GLN A CA 11
ATOM 13336 C C . GLN A 1 16 ? 10.672 0.500 -7.352 1.00 0.00 16 GLN A C 11
ATOM 13337 O O . GLN A 1 16 ? 9.521 0.796 -7.669 1.00 0.00 16 GLN A O 11
ATOM 13351 N N . GLU A 1 17 ? 11.427 -0.335 -8.059 1.00 0.00 17 GLU A N 11
ATOM 13352 C CA . GLU A 1 17 ? 10.933 -0.963 -9.278 1.00 0.00 17 GLU A CA 11
ATOM 13353 C C . GLU A 1 17 ? 9.758 -1.889 -8.976 1.00 0.00 17 GLU A C 11
ATOM 13354 O O . GLU A 1 17 ? 8.884 -2.093 -9.817 1.00 0.00 17 GLU A O 11
ATOM 13366 N N . GLN A 1 18 ? 9.747 -2.446 -7.769 1.00 0.00 18 GLN A N 11
ATOM 13367 C CA . GLN A 1 18 ? 8.681 -3.351 -7.355 1.00 0.00 18 GLN A CA 11
ATOM 13368 C C . GLN A 1 18 ? 7.546 -2.585 -6.686 1.00 0.00 18 GLN A C 11
ATOM 13369 O O . GLN A 1 18 ? 6.374 -2.933 -6.838 1.00 0.00 18 GLN A O 11
ATOM 13383 N N . ILE A 1 19 ? 7.899 -1.541 -5.945 1.00 0.00 19 ILE A N 11
ATOM 13384 C CA . ILE A 1 19 ? 6.910 -0.725 -5.253 1.00 0.00 19 ILE A CA 11
ATOM 13385 C C . ILE A 1 19 ? 5.984 -0.026 -6.242 1.00 0.00 19 ILE A C 11
ATOM 13386 O O . ILE A 1 19 ? 4.837 0.283 -5.922 1.00 0.00 19 ILE A O 11
ATOM 13402 N N . GLU A 1 20 ? 6.491 0.218 -7.447 1.00 0.00 20 GLU A N 11
ATOM 13403 C CA . GLU A 1 20 ? 5.708 0.880 -8.484 1.00 0.00 20 GLU A CA 11
ATOM 13404 C C . GLU A 1 20 ? 4.616 -0.044 -9.014 1.00 0.00 20 GLU A C 11
ATOM 13405 O O . GLU A 1 20 ? 3.493 0.389 -9.272 1.00 0.00 20 GLU A O 11
ATOM 13417 N N . ALA A 1 21 ? 4.955 -1.319 -9.176 1.00 0.00 21 ALA A N 11
ATOM 13418 C CA . ALA A 1 21 ? 4.004 -2.305 -9.674 1.00 0.00 21 ALA A CA 11
ATOM 13419 C C . ALA A 1 21 ? 3.079 -2.787 -8.562 1.00 0.00 21 ALA A C 11
ATOM 13420 O O . ALA A 1 21 ? 1.940 -3.182 -8.814 1.00 0.00 21 ALA A O 11
ATOM 13427 N N . LEU A 1 22 ? 3.575 -2.752 -7.330 1.00 0.00 22 LEU A N 11
ATOM 13428 C CA . LEU A 1 22 ? 2.793 -3.186 -6.177 1.00 0.00 22 LEU A CA 11
ATOM 13429 C C . LEU A 1 22 ? 1.758 -2.133 -5.793 1.00 0.00 22 LEU A C 11
ATOM 13430 O O . LEU A 1 22 ? 0.716 -2.453 -5.222 1.00 0.00 22 LEU A O 11
ATOM 13446 N N . GLU A 1 23 ? 2.052 -0.876 -6.115 1.00 0.00 23 GLU A N 11
ATOM 13447 C CA . GLU A 1 23 ? 1.146 0.222 -5.804 1.00 0.00 23 GLU A CA 11
ATOM 13448 C C . GLU A 1 23 ? 0.014 0.298 -6.824 1.00 0.00 23 GLU A C 11
ATOM 13449 O O . GLU A 1 23 ? -1.151 0.474 -6.464 1.00 0.00 23 GLU A O 11
ATOM 13461 N N . LYS A 1 24 ? 0.364 0.165 -8.099 1.00 0.00 24 LYS A N 11
ATOM 13462 C CA . LYS A 1 24 ? -0.621 0.218 -9.173 1.00 0.00 24 LYS A CA 11
ATOM 13463 C C . LYS A 1 24 ? -1.711 -0.829 -8.962 1.00 0.00 24 LYS A C 11
ATOM 13464 O O . LYS A 1 24 ? -2.886 -0.575 -9.227 1.00 0.00 24 LYS A O 11
ATOM 13483 N N . GLU A 1 25 ? -1.313 -2.004 -8.484 1.00 0.00 25 GLU A N 11
ATOM 13484 C CA . GLU A 1 25 ? -2.258 -3.087 -8.239 1.00 0.00 25 GLU A CA 11
ATOM 13485 C C . GLU A 1 25 ? -3.149 -2.771 -7.042 1.00 0.00 25 GLU A C 11
ATOM 13486 O O . GLU A 1 25 ? -4.302 -3.198 -6.980 1.00 0.00 25 GLU A O 11
ATOM 13498 N N . PHE A 1 26 ? -2.607 -2.018 -6.090 1.00 0.00 26 PHE A N 11
ATOM 13499 C CA . PHE A 1 26 ? -3.351 -1.644 -4.893 1.00 0.00 26 PHE A CA 11
ATOM 13500 C C . PHE A 1 26 ? -4.437 -0.626 -5.223 1.00 0.00 26 PHE A C 11
ATOM 13501 O O . PHE A 1 26 ? -5.586 -0.771 -4.805 1.00 0.00 26 PHE A O 11
ATOM 13518 N N . GLU A 1 27 ? -4.064 0.405 -5.975 1.00 0.00 27 GLU A N 11
ATOM 13519 C CA . GLU A 1 27 ? -5.006 1.450 -6.359 1.00 0.00 27 GLU A CA 11
ATOM 13520 C C . GLU A 1 27 ? -6.263 0.847 -6.981 1.00 0.00 27 GLU A C 11
ATOM 13521 O O . GLU A 1 27 ? -7.366 1.364 -6.803 1.00 0.00 27 GLU A O 11
ATOM 13533 N N . ARG A 1 28 ? -6.088 -0.251 -7.709 1.00 0.00 28 ARG A N 11
ATOM 13534 C CA . ARG A 1 28 ? -7.207 -0.925 -8.357 1.00 0.00 28 ARG A CA 11
ATOM 13535 C C . ARG A 1 28 ? -7.943 -1.827 -7.372 1.00 0.00 28 ARG A C 11
ATOM 13536 O O . ARG A 1 28 ? -9.172 -1.805 -7.291 1.00 0.00 28 ARG A O 11
ATOM 13557 N N . THR A 1 29 ? -7.184 -2.622 -6.625 1.00 0.00 29 THR A N 11
ATOM 13558 C CA . THR A 1 29 ? -7.764 -3.533 -5.646 1.00 0.00 29 THR A CA 11
ATOM 13559 C C . THR A 1 29 ? -6.868 -3.667 -4.420 1.00 0.00 29 THR A C 11
ATOM 13560 O O . THR A 1 29 ? -5.687 -3.995 -4.535 1.00 0.00 29 THR A O 11
ATOM 13571 N N . HIS A 1 30 ? -7.436 -3.412 -3.246 1.00 0.00 30 HIS A N 11
ATOM 13572 C CA . HIS A 1 30 ? -6.688 -3.504 -1.997 1.00 0.00 30 HIS A CA 11
ATOM 13573 C C . HIS A 1 30 ? -6.442 -4.961 -1.620 1.00 0.00 30 HIS A C 11
ATOM 13574 O O . HIS A 1 30 ? -5.591 -5.260 -0.780 1.00 0.00 30 HIS A O 11
ATOM 13589 N N . TYR A 1 31 ? -7.191 -5.864 -2.242 1.00 0.00 31 TYR A N 11
ATOM 13590 C CA . TYR A 1 31 ? -7.056 -7.290 -1.969 1.00 0.00 31 TYR A CA 11
ATOM 13591 C C . TYR A 1 31 ? -6.958 -8.087 -3.266 1.00 0.00 31 TYR A C 11
ATOM 13592 O O . TYR A 1 31 ? -7.935 -8.663 -3.746 1.00 0.00 31 TYR A O 11
ATOM 13610 N N . PRO A 1 32 ? -5.751 -8.122 -3.849 1.00 0.00 32 PRO A N 11
ATOM 13611 C CA . PRO A 1 32 ? -5.495 -8.846 -5.098 1.00 0.00 32 PRO A CA 11
ATOM 13612 C C . PRO A 1 32 ? -5.559 -10.359 -4.915 1.00 0.00 32 PRO A C 11
ATOM 13613 O O . PRO A 1 32 ? -4.647 -10.964 -4.352 1.00 0.00 32 PRO A O 11
ATOM 13624 N N . ASP A 1 33 ? -6.642 -10.962 -5.393 1.00 0.00 33 ASP A N 11
ATOM 13625 C CA . ASP A 1 33 ? -6.825 -12.405 -5.284 1.00 0.00 33 ASP A CA 11
ATOM 13626 C C . ASP A 1 33 ? -5.613 -13.149 -5.837 1.00 0.00 33 ASP A C 11
ATOM 13627 O O . ASP A 1 33 ? -4.643 -12.535 -6.280 1.00 0.00 33 ASP A O 11
ATOM 13636 N N . VAL A 1 34 ? -5.677 -14.476 -5.808 1.00 0.00 34 VAL A N 11
ATOM 13637 C CA . VAL A 1 34 ? -4.586 -15.305 -6.305 1.00 0.00 34 VAL A CA 11
ATOM 13638 C C . VAL A 1 34 ? -4.268 -14.979 -7.761 1.00 0.00 34 VAL A C 11
ATOM 13639 O O . VAL A 1 34 ? -3.110 -15.023 -8.179 1.00 0.00 34 VAL A O 11
ATOM 13652 N N . PHE A 1 35 ? -5.302 -14.651 -8.528 1.00 0.00 35 PHE A N 11
ATOM 13653 C CA . PHE A 1 35 ? -5.134 -14.318 -9.937 1.00 0.00 35 PHE A CA 11
ATOM 13654 C C . PHE A 1 35 ? -4.360 -13.012 -10.098 1.00 0.00 35 PHE A C 11
ATOM 13655 O O . PHE A 1 35 ? -3.805 -12.734 -11.160 1.00 0.00 35 PHE A O 11
ATOM 13672 N N . ALA A 1 36 ? -4.330 -12.214 -9.036 1.00 0.00 36 ALA A N 11
ATOM 13673 C CA . ALA A 1 36 ? -3.623 -10.939 -9.058 1.00 0.00 36 ALA A CA 11
ATOM 13674 C C . ALA A 1 36 ? -2.205 -11.088 -8.517 1.00 0.00 36 ALA A C 11
ATOM 13675 O O . ALA A 1 36 ? -1.241 -10.667 -9.155 1.00 0.00 36 ALA A O 11
ATOM 13682 N N . ARG A 1 37 ? -2.087 -11.688 -7.338 1.00 0.00 37 ARG A N 11
ATOM 13683 C CA . ARG A 1 37 ? -0.786 -11.889 -6.711 1.00 0.00 37 ARG A CA 11
ATOM 13684 C C . ARG A 1 37 ? 0.116 -12.747 -7.593 1.00 0.00 37 ARG A C 11
ATOM 13685 O O . ARG A 1 37 ? 1.335 -12.580 -7.599 1.00 0.00 37 ARG A O 11
ATOM 13706 N N . GLU A 1 38 ? -0.492 -13.665 -8.337 1.00 0.00 38 GLU A N 11
ATOM 13707 C CA . GLU A 1 38 ? 0.256 -14.550 -9.222 1.00 0.00 38 GLU A CA 11
ATOM 13708 C C . GLU A 1 38 ? 0.812 -13.781 -10.417 1.00 0.00 38 GLU A C 11
ATOM 13709 O O . GLU A 1 38 ? 2.006 -13.848 -10.711 1.00 0.00 38 GLU A O 11
ATOM 13721 N N . ARG A 1 39 ? -0.063 -13.051 -11.101 1.00 0.00 39 ARG A N 11
ATOM 13722 C CA . ARG A 1 39 ? 0.339 -12.271 -12.266 1.00 0.00 39 ARG A CA 11
ATOM 13723 C C . ARG A 1 39 ? 1.384 -11.226 -11.885 1.00 0.00 39 ARG A C 11
ATOM 13724 O O . ARG A 1 39 ? 2.367 -11.027 -12.601 1.00 0.00 39 ARG A O 11
ATOM 13745 N N . LEU A 1 40 ? 1.166 -10.563 -10.755 1.00 0.00 40 LEU A N 11
ATOM 13746 C CA . LEU A 1 40 ? 2.089 -9.538 -10.280 1.00 0.00 40 LEU A CA 11
ATOM 13747 C C . LEU A 1 40 ? 3.415 -10.157 -9.850 1.00 0.00 40 LEU A C 11
ATOM 13748 O O . LEU A 1 40 ? 4.484 -9.608 -10.120 1.00 0.00 40 LEU A O 11
ATOM 13764 N N . ALA A 1 41 ? 3.339 -11.303 -9.184 1.00 0.00 41 ALA A N 11
ATOM 13765 C CA . ALA A 1 41 ? 4.534 -11.999 -8.721 1.00 0.00 41 ALA A CA 11
ATOM 13766 C C . ALA A 1 41 ? 5.587 -12.073 -9.822 1.00 0.00 41 ALA A C 11
ATOM 13767 O O . ALA A 1 41 ? 6.786 -12.023 -9.550 1.00 0.00 41 ALA A O 11
ATOM 13774 N N . ALA A 1 42 ? 5.130 -12.194 -11.065 1.00 0.00 42 ALA A N 11
ATOM 13775 C CA . ALA A 1 42 ? 6.033 -12.274 -12.205 1.00 0.00 42 ALA A CA 11
ATOM 13776 C C . ALA A 1 42 ? 6.299 -10.891 -12.793 1.00 0.00 42 ALA A C 11
ATOM 13777 O O . ALA A 1 42 ? 7.254 -10.698 -13.545 1.00 0.00 42 ALA A O 11
ATOM 13784 N N . LYS A 1 43 ? 5.446 -9.933 -12.446 1.00 0.00 43 LYS A N 11
ATOM 13785 C CA . LYS A 1 43 ? 5.588 -8.568 -12.938 1.00 0.00 43 LYS A CA 11
ATOM 13786 C C . LYS A 1 43 ? 6.731 -7.850 -12.227 1.00 0.00 43 LYS A C 11
ATOM 13787 O O . LYS A 1 43 ? 7.375 -6.970 -12.800 1.00 0.00 43 LYS A O 11
ATOM 13806 N N . ILE A 1 44 ? 6.978 -8.230 -10.979 1.00 0.00 44 ILE A N 11
ATOM 13807 C CA . ILE A 1 44 ? 8.045 -7.624 -10.192 1.00 0.00 44 ILE A CA 11
ATOM 13808 C C . ILE A 1 44 ? 9.044 -8.674 -9.719 1.00 0.00 44 ILE A C 11
ATOM 13809 O O . ILE A 1 44 ? 10.009 -8.358 -9.022 1.00 0.00 44 ILE A O 11
ATOM 13825 N N . ASP A 1 45 ? 8.807 -9.923 -10.103 1.00 0.00 45 ASP A N 11
ATOM 13826 C CA . ASP A 1 45 ? 9.688 -11.021 -9.720 1.00 0.00 45 ASP A CA 11
ATOM 13827 C C . ASP A 1 45 ? 9.682 -11.222 -8.208 1.00 0.00 45 ASP A C 11
ATOM 13828 O O . ASP A 1 45 ? 10.737 -11.302 -7.577 1.00 0.00 45 ASP A O 11
ATOM 13837 N N . LEU A 1 46 ? 8.488 -11.300 -7.633 1.00 0.00 46 LEU A N 11
ATOM 13838 C CA . LEU A 1 46 ? 8.343 -11.491 -6.194 1.00 0.00 46 LEU A CA 11
ATOM 13839 C C . LEU A 1 46 ? 7.432 -12.675 -5.889 1.00 0.00 46 LEU A C 11
ATOM 13840 O O . LEU A 1 46 ? 6.522 -13.002 -6.651 1.00 0.00 46 LEU A O 11
ATOM 13856 N N . PRO A 1 47 ? 7.680 -13.335 -4.748 1.00 0.00 47 PRO A N 11
ATOM 13857 C CA . PRO A 1 47 ? 6.890 -14.491 -4.315 1.00 0.00 47 PRO A CA 11
ATOM 13858 C C . PRO A 1 47 ? 5.475 -14.105 -3.900 1.00 0.00 47 PRO A C 11
ATOM 13859 O O . PRO A 1 47 ? 5.269 -13.090 -3.236 1.00 0.00 47 PRO A O 11
ATOM 13870 N N . GLU A 1 48 ? 4.503 -14.923 -4.294 1.00 0.00 48 GLU A N 11
ATOM 13871 C CA . GLU A 1 48 ? 3.107 -14.664 -3.961 1.00 0.00 48 GLU A CA 11
ATOM 13872 C C . GLU A 1 48 ? 2.943 -14.401 -2.467 1.00 0.00 48 GLU A C 11
ATOM 13873 O O . GLU A 1 48 ? 1.932 -13.853 -2.030 1.00 0.00 48 GLU A O 11
ATOM 13885 N N . ALA A 1 49 ? 3.946 -14.797 -1.689 1.00 0.00 49 ALA A N 11
ATOM 13886 C CA . ALA A 1 49 ? 3.913 -14.604 -0.245 1.00 0.00 49 ALA A CA 11
ATOM 13887 C C . ALA A 1 49 ? 4.308 -13.178 0.127 1.00 0.00 49 ALA A C 11
ATOM 13888 O O . ALA A 1 49 ? 3.750 -12.592 1.054 1.00 0.00 49 ALA A O 11
ATOM 13895 N N . ARG A 1 50 ? 5.272 -12.628 -0.602 1.00 0.00 50 ARG A N 11
ATOM 13896 C CA . ARG A 1 50 ? 5.742 -11.271 -0.348 1.00 0.00 50 ARG A CA 11
ATOM 13897 C C . ARG A 1 50 ? 4.621 -10.258 -0.562 1.00 0.00 50 ARG A C 11
ATOM 13898 O O . ARG A 1 50 ? 4.308 -9.467 0.328 1.00 0.00 50 ARG A O 11
ATOM 13919 N N . ILE A 1 51 ? 4.023 -10.288 -1.748 1.00 0.00 51 ILE A N 11
ATOM 13920 C CA . ILE A 1 51 ? 2.937 -9.374 -2.079 1.00 0.00 51 ILE A CA 11
ATOM 13921 C C . ILE A 1 51 ? 1.931 -9.280 -0.937 1.00 0.00 51 ILE A C 11
ATOM 13922 O O . ILE A 1 51 ? 1.560 -8.185 -0.513 1.00 0.00 51 ILE A O 11
ATOM 13938 N N . GLN A 1 52 ? 1.493 -10.434 -0.445 1.00 0.00 52 GLN A N 11
ATOM 13939 C CA . GLN A 1 52 ? 0.529 -10.482 0.649 1.00 0.00 52 GLN A CA 11
ATOM 13940 C C . GLN A 1 52 ? 0.931 -9.528 1.769 1.00 0.00 52 GLN A C 11
ATOM 13941 O O . GLN A 1 52 ? 0.116 -8.738 2.247 1.00 0.00 52 GLN A O 11
ATOM 13955 N N . VAL A 1 53 ? 2.191 -9.607 2.185 1.00 0.00 53 VAL A N 11
ATOM 13956 C CA . VAL A 1 53 ? 2.700 -8.751 3.249 1.00 0.00 53 VAL A CA 11
ATOM 13957 C C . VAL A 1 53 ? 2.651 -7.282 2.844 1.00 0.00 53 VAL A C 11
ATOM 13958 O O . VAL A 1 53 ? 1.926 -6.487 3.442 1.00 0.00 53 VAL A O 11
ATOM 13971 N N . TRP A 1 54 ? 3.425 -6.929 1.824 1.00 0.00 54 TRP A N 11
ATOM 13972 C CA . TRP A 1 54 ? 3.468 -5.556 1.337 1.00 0.00 54 TRP A CA 11
ATOM 13973 C C . TRP A 1 54 ? 2.083 -4.920 1.373 1.00 0.00 54 TRP A C 11
ATOM 13974 O O . TRP A 1 54 ? 1.924 -3.776 1.800 1.00 0.00 54 TRP A O 11
ATOM 13995 N N . PHE A 1 55 ? 1.081 -5.669 0.923 1.00 0.00 55 PHE A N 11
ATOM 13996 C CA . PHE A 1 55 ? -0.292 -5.178 0.904 1.00 0.00 55 PHE A CA 11
ATOM 13997 C C . PHE A 1 55 ? -0.845 -5.052 2.321 1.00 0.00 55 PHE A C 11
ATOM 13998 O O . PHE A 1 55 ? -1.511 -4.071 2.652 1.00 0.00 55 PHE A O 11
ATOM 14015 N N . SER A 1 56 ? -0.562 -6.050 3.151 1.00 0.00 56 SER A N 11
ATOM 14016 C CA . SER A 1 56 ? -1.033 -6.053 4.531 1.00 0.00 56 SER A CA 11
ATOM 14017 C C . SER A 1 56 ? -0.668 -4.749 5.232 1.00 0.00 56 SER A C 11
ATOM 14018 O O . SER A 1 56 ? -1.524 -4.084 5.815 1.00 0.00 56 SER A O 11
ATOM 14026 N N . ASN A 1 57 ? 0.610 -4.389 5.172 1.00 0.00 57 ASN A N 11
ATOM 14027 C CA . ASN A 1 57 ? 1.090 -3.164 5.802 1.00 0.00 57 ASN A CA 11
ATOM 14028 C C . ASN A 1 57 ? 0.423 -1.938 5.185 1.00 0.00 57 ASN A C 11
ATOM 14029 O O . ASN A 1 57 ? 0.068 -0.993 5.889 1.00 0.00 57 ASN A O 11
ATOM 14040 N N . ARG A 1 58 ? 0.257 -1.962 3.868 1.00 0.00 58 ARG A N 11
ATOM 14041 C CA . ARG A 1 58 ? -0.366 -0.853 3.155 1.00 0.00 58 ARG A CA 11
ATOM 14042 C C . ARG A 1 58 ? -1.746 -0.545 3.730 1.00 0.00 58 ARG A C 11
ATOM 14043 O O . ARG A 1 58 ? -2.030 0.591 4.110 1.00 0.00 58 ARG A O 11
ATOM 14064 N N . ARG A 1 59 ? -2.597 -1.563 3.789 1.00 0.00 59 ARG A N 11
ATOM 14065 C CA . ARG A 1 59 ? -3.947 -1.400 4.316 1.00 0.00 59 ARG A CA 11
ATOM 14066 C C . ARG A 1 59 ? -3.941 -0.529 5.568 1.00 0.00 59 ARG A C 11
ATOM 14067 O O . ARG A 1 59 ? -4.835 0.294 5.768 1.00 0.00 59 ARG A O 11
ATOM 14088 N N . ALA A 1 60 ? -2.928 -0.715 6.407 1.00 0.00 60 ALA A N 11
ATOM 14089 C CA . ALA A 1 60 ? -2.805 0.055 7.639 1.00 0.00 60 ALA A CA 11
ATOM 14090 C C . ALA A 1 60 ? -2.447 1.508 7.345 1.00 0.00 60 ALA A C 11
ATOM 14091 O O . ALA A 1 60 ? -2.900 2.422 8.033 1.00 0.00 60 ALA A O 11
ATOM 14098 N N . LYS A 1 61 ? -1.629 1.714 6.318 1.00 0.00 61 LYS A N 11
ATOM 14099 C CA . LYS A 1 61 ? -1.209 3.056 5.931 1.00 0.00 61 LYS A CA 11
ATOM 14100 C C . LYS A 1 61 ? -2.311 3.767 5.152 1.00 0.00 61 LYS A C 11
ATOM 14101 O O . LYS A 1 61 ? -2.335 4.996 5.075 1.00 0.00 61 LYS A O 11
ATOM 14120 N N . TRP A 1 62 ? -3.221 2.988 4.578 1.00 0.00 62 TRP A N 11
ATOM 14121 C CA . TRP A 1 62 ? -4.326 3.545 3.807 1.00 0.00 62 TRP A CA 11
ATOM 14122 C C . TRP A 1 62 ? -5.523 3.840 4.704 1.00 0.00 62 TRP A C 11
ATOM 14123 O O . TRP A 1 62 ? -6.114 4.917 4.632 1.00 0.00 62 TRP A O 11
ATOM 14144 N N . ARG A 1 63 ? -5.874 2.877 5.550 1.00 0.00 63 ARG A N 11
ATOM 14145 C CA . ARG A 1 63 ? -7.001 3.034 6.461 1.00 0.00 63 ARG A CA 11
ATOM 14146 C C . ARG A 1 63 ? -6.734 4.147 7.470 1.00 0.00 63 ARG A C 11
ATOM 14147 O O . ARG A 1 63 ? -7.653 4.841 7.903 1.00 0.00 63 ARG A O 11
ATOM 14168 N N . ARG A 1 64 ? -5.468 4.310 7.841 1.00 0.00 64 ARG A N 11
ATOM 14169 C CA . ARG A 1 64 ? -5.079 5.338 8.801 1.00 0.00 64 ARG A CA 11
ATOM 14170 C C . ARG A 1 64 ? -5.058 6.715 8.143 1.00 0.00 64 ARG A C 11
ATOM 14171 O O . ARG A 1 64 ? -5.459 7.707 8.750 1.00 0.00 64 ARG A O 11
ATOM 14192 N N . GLU A 1 65 ? -4.588 6.766 6.901 1.00 0.00 65 GLU A N 11
ATOM 14193 C CA . GLU A 1 65 ? -4.514 8.021 6.163 1.00 0.00 65 GLU A CA 11
ATOM 14194 C C . GLU A 1 65 ? -5.899 8.462 5.699 1.00 0.00 65 GLU A C 11
ATOM 14195 O O . GLU A 1 65 ? -6.363 9.548 6.042 1.00 0.00 65 GLU A O 11
ATOM 14207 N N . GLU A 1 66 ? -6.552 7.609 4.915 1.00 0.00 66 GLU A N 11
ATOM 14208 C CA . GLU A 1 66 ? -7.883 7.911 4.402 1.00 0.00 66 GLU A CA 11
ATOM 14209 C C . GLU A 1 66 ? -8.702 8.683 5.433 1.00 0.00 66 GLU A C 11
ATOM 14210 O O . GLU A 1 66 ? -9.485 9.568 5.085 1.00 0.00 66 GLU A O 11
ATOM 14222 N N . LYS A 1 67 ? -8.514 8.343 6.704 1.00 0.00 67 LYS A N 11
ATOM 14223 C CA . LYS A 1 67 ? -9.233 9.004 7.787 1.00 0.00 67 LYS A CA 11
ATOM 14224 C C . LYS A 1 67 ? -8.765 10.447 7.950 1.00 0.00 67 LYS A C 11
ATOM 14225 O O . LYS A 1 67 ? -9.579 11.368 8.033 1.00 0.00 67 LYS A O 11
ATOM 14244 N N . LEU A 1 68 ? -7.452 10.636 7.995 1.00 0.00 68 LEU A N 11
ATOM 14245 C CA . LEU A 1 68 ? -6.875 11.968 8.146 1.00 0.00 68 LEU A CA 11
ATOM 14246 C C . LEU A 1 68 ? -7.395 12.912 7.066 1.00 0.00 68 LEU A C 11
ATOM 14247 O O . LEU A 1 68 ? -7.555 14.110 7.300 1.00 0.00 68 LEU A O 11
ATOM 14263 N N . ARG A 1 69 ? -7.657 12.364 5.884 1.00 0.00 69 ARG A N 11
ATOM 14264 C CA . ARG A 1 69 ? -8.159 13.157 4.768 1.00 0.00 69 ARG A CA 11
ATOM 14265 C C . ARG A 1 69 ? -9.475 13.836 5.134 1.00 0.00 69 ARG A C 11
ATOM 14266 O O . ARG A 1 69 ? -9.627 15.046 4.970 1.00 0.00 69 ARG A O 11
ATOM 14287 N N . ASN A 1 70 ? -10.424 13.050 5.631 1.00 0.00 70 ASN A N 11
ATOM 14288 C CA . ASN A 1 70 ? -11.728 13.576 6.019 1.00 0.00 70 ASN A CA 11
ATOM 14289 C C . ASN A 1 70 ? -11.584 14.638 7.105 1.00 0.00 70 ASN A C 11
ATOM 14290 O O . ASN A 1 70 ? -12.306 15.635 7.109 1.00 0.00 70 ASN A O 11
ATOM 14301 N N . GLN A 1 71 ? -10.649 14.416 8.021 1.00 0.00 71 GLN A N 11
ATOM 14302 C CA . GLN A 1 71 ? -10.411 15.354 9.112 1.00 0.00 71 GLN A CA 11
ATOM 14303 C C . GLN A 1 71 ? -10.005 16.721 8.576 1.00 0.00 71 GLN A C 11
ATOM 14304 O O . GLN A 1 71 ? -10.074 17.725 9.287 1.00 0.00 71 GLN A O 11
ATOM 14318 N N . ARG A 1 72 ? -9.579 16.756 7.317 1.00 0.00 72 ARG A N 11
ATOM 14319 C CA . ARG A 1 72 ? -9.159 18.001 6.685 1.00 0.00 72 ARG A CA 11
ATOM 14320 C C . ARG A 1 72 ? -10.350 18.721 6.058 1.00 0.00 72 ARG A C 11
ATOM 14321 O O . ARG A 1 72 ? -10.382 19.950 5.998 1.00 0.00 72 ARG A O 11
ATOM 14342 N N . ARG A 1 73 ? -11.325 17.947 5.593 1.00 0.00 73 ARG A N 11
ATOM 14343 C CA . ARG A 1 73 ? -12.516 18.510 4.970 1.00 0.00 73 ARG A CA 11
ATOM 14344 C C . ARG A 1 73 ? -13.011 19.728 5.745 1.00 0.00 73 ARG A C 11
ATOM 14345 O O . ARG A 1 73 ? -12.986 19.744 6.976 1.00 0.00 73 ARG A O 11
ATOM 14366 N N . GLN A 1 74 ? -13.458 20.746 5.017 1.00 0.00 74 GLN A N 11
ATOM 14367 C CA . GLN A 1 74 ? -13.957 21.968 5.637 1.00 0.00 74 GLN A CA 11
ATOM 14368 C C . GLN A 1 74 ? -15.276 21.712 6.359 1.00 0.00 74 GLN A C 11
ATOM 14369 O O . GLN A 1 74 ? -16.348 21.789 5.761 1.00 0.00 74 GLN A O 11
ATOM 14383 N N . SER A 1 75 ? -15.188 21.407 7.650 1.00 0.00 75 SER A N 11
ATOM 14384 C CA . SER A 1 75 ? -16.374 21.137 8.454 1.00 0.00 75 SER A CA 11
ATOM 14385 C C . SER A 1 75 ? -16.173 21.599 9.894 1.00 0.00 75 SER A C 11
ATOM 14386 O O . SER A 1 75 ? -15.255 21.150 10.580 1.00 0.00 75 SER A O 11
ATOM 14394 N N . GLY A 1 76 ? -17.038 22.502 10.346 1.00 0.00 76 GLY A N 11
ATOM 14395 C CA . GLY A 1 76 ? -16.939 23.011 11.701 1.00 0.00 76 GLY A CA 11
ATOM 14396 C C . GLY A 1 76 ? -16.656 21.918 12.713 1.00 0.00 76 GLY A C 11
ATOM 14397 O O . GLY A 1 76 ? -16.925 20.740 12.477 1.00 0.00 76 GLY A O 11
ATOM 14401 N N . PRO A 1 77 ? -16.098 22.306 13.869 1.00 0.00 77 PRO A N 11
ATOM 14402 C CA . PRO A 1 77 ? -15.765 21.365 14.942 1.00 0.00 77 PRO A CA 11
ATOM 14403 C C . PRO A 1 77 ? -17.006 20.795 15.619 1.00 0.00 77 PRO A C 11
ATOM 14404 O O . PRO A 1 77 ? -18.044 21.454 15.691 1.00 0.00 77 PRO A O 11
ATOM 14415 N N . SER A 1 78 ? -16.893 19.567 16.116 1.00 0.00 78 SER A N 11
ATOM 14416 C CA . SER A 1 78 ? -18.008 18.907 16.785 1.00 0.00 78 SER A CA 11
ATOM 14417 C C . SER A 1 78 ? -17.738 18.765 18.279 1.00 0.00 78 SER A C 11
ATOM 14418 O O . SER A 1 78 ? -18.556 19.159 19.110 1.00 0.00 78 SER A O 11
ATOM 14426 N N . SER A 1 79 ? -16.583 18.197 18.614 1.00 0.00 79 SER A N 11
ATOM 14427 C CA . SER A 1 79 ? -16.205 17.998 20.008 1.00 0.00 79 SER A CA 11
ATOM 14428 C C . SER A 1 79 ? -17.255 17.171 20.743 1.00 0.00 79 SER A C 11
ATOM 14429 O O . SER A 1 79 ? -17.612 17.471 21.882 1.00 0.00 79 SER A O 11
ATOM 14437 N N . GLY A 1 80 ? -17.746 16.127 20.082 1.00 0.00 80 GLY A N 11
ATOM 14438 C CA . GLY A 1 80 ? -18.750 15.272 20.686 1.00 0.00 80 GLY A CA 11
ATOM 14439 C C . GLY A 1 80 ? -19.911 16.059 21.264 1.00 0.00 80 GLY A C 11
ATOM 14440 O O . GLY A 1 80 ? -20.797 16.496 20.531 1.00 0.00 80 GLY A O 11
ATOM 14444 N N . GLY A 1 1 ? -2.026 5.700 26.557 1.00 0.00 1 GLY A N 12
ATOM 14445 C CA . GLY A 1 1 ? -0.689 6.259 26.633 1.00 0.00 1 GLY A CA 12
ATOM 14446 C C . GLY A 1 1 ? 0.211 5.764 25.519 1.00 0.00 1 GLY A C 12
ATOM 14447 O O . GLY A 1 1 ? 0.038 6.138 24.359 1.00 0.00 1 GLY A O 12
ATOM 14451 N N . SER A 1 2 ? 1.175 4.920 25.871 1.00 0.00 2 SER A N 12
ATOM 14452 C CA . SER A 1 2 ? 2.110 4.376 24.892 1.00 0.00 2 SER A CA 12
ATOM 14453 C C . SER A 1 2 ? 2.791 3.121 25.430 1.00 0.00 2 SER A C 12
ATOM 14454 O O . SER A 1 2 ? 3.253 3.093 26.571 1.00 0.00 2 SER A O 12
ATOM 14462 N N . SER A 1 3 ? 2.850 2.085 24.599 1.00 0.00 3 SER A N 12
ATOM 14463 C CA . SER A 1 3 ? 3.471 0.826 24.992 1.00 0.00 3 SER A CA 12
ATOM 14464 C C . SER A 1 3 ? 4.874 0.706 24.406 1.00 0.00 3 SER A C 12
ATOM 14465 O O . SER A 1 3 ? 5.057 0.741 23.190 1.00 0.00 3 SER A O 12
ATOM 14473 N N . GLY A 1 4 ? 5.865 0.566 25.283 1.00 0.00 4 GLY A N 12
ATOM 14474 C CA . GLY A 1 4 ? 7.240 0.444 24.835 1.00 0.00 4 GLY A CA 12
ATOM 14475 C C . GLY A 1 4 ? 7.789 1.747 24.287 1.00 0.00 4 GLY A C 12
ATOM 14476 O O . GLY A 1 4 ? 7.392 2.827 24.722 1.00 0.00 4 GLY A O 12
ATOM 14480 N N . SER A 1 5 ? 8.707 1.644 23.331 1.00 0.00 5 SER A N 12
ATOM 14481 C CA . SER A 1 5 ? 9.317 2.824 22.728 1.00 0.00 5 SER A CA 12
ATOM 14482 C C . SER A 1 5 ? 8.895 2.967 21.269 1.00 0.00 5 SER A C 12
ATOM 14483 O O . SER A 1 5 ? 8.505 1.992 20.626 1.00 0.00 5 SER A O 12
ATOM 14491 N N . SER A 1 6 ? 8.976 4.190 20.753 1.00 0.00 6 SER A N 12
ATOM 14492 C CA . SER A 1 6 ? 8.599 4.462 19.371 1.00 0.00 6 SER A CA 12
ATOM 14493 C C . SER A 1 6 ? 9.302 3.501 18.417 1.00 0.00 6 SER A C 12
ATOM 14494 O O . SER A 1 6 ? 8.660 2.827 17.613 1.00 0.00 6 SER A O 12
ATOM 14502 N N . GLY A 1 7 ? 10.627 3.445 18.512 1.00 0.00 7 GLY A N 12
ATOM 14503 C CA . GLY A 1 7 ? 11.397 2.565 17.653 1.00 0.00 7 GLY A CA 12
ATOM 14504 C C . GLY A 1 7 ? 11.103 2.789 16.182 1.00 0.00 7 GLY A C 12
ATOM 14505 O O . GLY A 1 7 ? 10.308 2.064 15.585 1.00 0.00 7 GLY A O 12
ATOM 14509 N N . GLN A 1 8 ? 11.745 3.796 15.599 1.00 0.00 8 GLN A N 12
ATOM 14510 C CA . GLN A 1 8 ? 11.545 4.114 14.191 1.00 0.00 8 GLN A CA 12
ATOM 14511 C C . GLN A 1 8 ? 12.631 3.476 13.329 1.00 0.00 8 GLN A C 12
ATOM 14512 O O . GLN A 1 8 ? 13.627 4.117 12.993 1.00 0.00 8 GLN A O 12
ATOM 14526 N N . ARG A 1 9 ? 12.431 2.211 12.976 1.00 0.00 9 ARG A N 12
ATOM 14527 C CA . ARG A 1 9 ? 13.394 1.486 12.155 1.00 0.00 9 ARG A CA 12
ATOM 14528 C C . ARG A 1 9 ? 12.684 0.640 11.103 1.00 0.00 9 ARG A C 12
ATOM 14529 O O . ARG A 1 9 ? 11.578 0.151 11.329 1.00 0.00 9 ARG A O 12
ATOM 14550 N N . ASN A 1 10 ? 13.328 0.472 9.953 1.00 0.00 10 ASN A N 12
ATOM 14551 C CA . ASN A 1 10 ? 12.757 -0.314 8.865 1.00 0.00 10 ASN A CA 12
ATOM 14552 C C . ASN A 1 10 ? 13.814 -0.635 7.813 1.00 0.00 10 ASN A C 12
ATOM 14553 O O . ASN A 1 10 ? 14.546 0.248 7.365 1.00 0.00 10 ASN A O 12
ATOM 14564 N N . ARG A 1 11 ? 13.887 -1.903 7.423 1.00 0.00 11 ARG A N 12
ATOM 14565 C CA . ARG A 1 11 ? 14.855 -2.341 6.425 1.00 0.00 11 ARG A CA 12
ATOM 14566 C C . ARG A 1 11 ? 14.199 -2.471 5.052 1.00 0.00 11 ARG A C 12
ATOM 14567 O O . ARG A 1 11 ? 13.512 -3.453 4.771 1.00 0.00 11 ARG A O 12
ATOM 14588 N N . THR A 1 12 ? 14.416 -1.472 4.202 1.00 0.00 12 THR A N 12
ATOM 14589 C CA . THR A 1 12 ? 13.845 -1.472 2.862 1.00 0.00 12 THR A CA 12
ATOM 14590 C C . THR A 1 12 ? 14.179 -2.763 2.123 1.00 0.00 12 THR A C 12
ATOM 14591 O O . THR A 1 12 ? 15.309 -2.960 1.676 1.00 0.00 12 THR A O 12
ATOM 14602 N N . SER A 1 13 ? 13.189 -3.641 1.997 1.00 0.00 13 SER A N 12
ATOM 14603 C CA . SER A 1 13 ? 13.379 -4.916 1.314 1.00 0.00 13 SER A CA 12
ATOM 14604 C C . SER A 1 13 ? 13.047 -4.792 -0.170 1.00 0.00 13 SER A C 12
ATOM 14605 O O . SER A 1 13 ? 13.886 -5.063 -1.030 1.00 0.00 13 SER A O 12
ATOM 14613 N N . PHE A 1 14 ? 11.819 -4.380 -0.463 1.00 0.00 14 PHE A N 12
ATOM 14614 C CA . PHE A 1 14 ? 11.374 -4.220 -1.843 1.00 0.00 14 PHE A CA 12
ATOM 14615 C C . PHE A 1 14 ? 12.092 -3.052 -2.514 1.00 0.00 14 PHE A C 12
ATOM 14616 O O . PHE A 1 14 ? 12.656 -2.186 -1.843 1.00 0.00 14 PHE A O 12
ATOM 14633 N N . THR A 1 15 ? 12.067 -3.034 -3.842 1.00 0.00 15 THR A N 12
ATOM 14634 C CA . THR A 1 15 ? 12.715 -1.974 -4.605 1.00 0.00 15 THR A CA 12
ATOM 14635 C C . THR A 1 15 ? 11.688 -1.120 -5.340 1.00 0.00 15 THR A C 12
ATOM 14636 O O . THR A 1 15 ? 10.623 -1.604 -5.719 1.00 0.00 15 THR A O 12
ATOM 14647 N N . GLN A 1 16 ? 12.019 0.152 -5.540 1.00 0.00 16 GLN A N 12
ATOM 14648 C CA . GLN A 1 16 ? 11.125 1.073 -6.231 1.00 0.00 16 GLN A CA 12
ATOM 14649 C C . GLN A 1 16 ? 10.481 0.403 -7.440 1.00 0.00 16 GLN A C 12
ATOM 14650 O O . GLN A 1 16 ? 9.294 0.588 -7.704 1.00 0.00 16 GLN A O 12
ATOM 14664 N N . GLU A 1 17 ? 11.273 -0.375 -8.172 1.00 0.00 17 GLU A N 12
ATOM 14665 C CA . GLU A 1 17 ? 10.778 -1.072 -9.354 1.00 0.00 17 GLU A CA 12
ATOM 14666 C C . GLU A 1 17 ? 9.577 -1.946 -9.007 1.00 0.00 17 GLU A C 12
ATOM 14667 O O . GLU A 1 17 ? 8.620 -2.035 -9.777 1.00 0.00 17 GLU A O 12
ATOM 14679 N N . GLN A 1 18 ? 9.635 -2.588 -7.845 1.00 0.00 18 GLN A N 12
ATOM 14680 C CA . GLN A 1 18 ? 8.552 -3.456 -7.398 1.00 0.00 18 GLN A CA 12
ATOM 14681 C C . GLN A 1 18 ? 7.473 -2.654 -6.678 1.00 0.00 18 GLN A C 12
ATOM 14682 O O . GLN A 1 18 ? 6.286 -2.969 -6.772 1.00 0.00 18 GLN A O 12
ATOM 14696 N N . ILE A 1 19 ? 7.893 -1.618 -5.961 1.00 0.00 19 ILE A N 12
ATOM 14697 C CA . ILE A 1 19 ? 6.962 -0.770 -5.226 1.00 0.00 19 ILE A CA 12
ATOM 14698 C C . ILE A 1 19 ? 5.978 -0.087 -6.170 1.00 0.00 19 ILE A C 12
ATOM 14699 O O . ILE A 1 19 ? 4.800 0.067 -5.849 1.00 0.00 19 ILE A O 12
ATOM 14715 N N . GLU A 1 20 ? 6.469 0.317 -7.337 1.00 0.00 20 GLU A N 12
ATOM 14716 C CA . GLU A 1 20 ? 5.631 0.982 -8.329 1.00 0.00 20 GLU A CA 12
ATOM 14717 C C . GLU A 1 20 ? 4.506 0.063 -8.795 1.00 0.00 20 GLU A C 12
ATOM 14718 O O . GLU A 1 20 ? 3.369 0.498 -8.977 1.00 0.00 20 GLU A O 12
ATOM 14730 N N . ALA A 1 21 ? 4.832 -1.212 -8.987 1.00 0.00 21 ALA A N 12
ATOM 14731 C CA . ALA A 1 21 ? 3.850 -2.193 -9.430 1.00 0.00 21 ALA A CA 12
ATOM 14732 C C . ALA A 1 21 ? 2.983 -2.666 -8.269 1.00 0.00 21 ALA A C 12
ATOM 14733 O O . ALA A 1 21 ? 1.819 -3.022 -8.455 1.00 0.00 21 ALA A O 12
ATOM 14740 N N . LEU A 1 22 ? 3.557 -2.666 -7.071 1.00 0.00 22 LEU A N 12
ATOM 14741 C CA . LEU A 1 22 ? 2.836 -3.097 -5.877 1.00 0.00 22 LEU A CA 12
ATOM 14742 C C . LEU A 1 22 ? 1.837 -2.033 -5.432 1.00 0.00 22 LEU A C 12
ATOM 14743 O O . LEU A 1 22 ? 0.824 -2.343 -4.807 1.00 0.00 22 LEU A O 12
ATOM 14759 N N . GLU A 1 23 ? 2.131 -0.779 -5.760 1.00 0.00 23 GLU A N 12
ATOM 14760 C CA . GLU A 1 23 ? 1.257 0.330 -5.394 1.00 0.00 23 GLU A CA 12
ATOM 14761 C C . GLU A 1 23 ? 0.102 0.461 -6.382 1.00 0.00 23 GLU A C 12
ATOM 14762 O O . GLU A 1 23 ? -1.049 0.647 -5.988 1.00 0.00 23 GLU A O 12
ATOM 14774 N N . LYS A 1 24 ? 0.418 0.364 -7.669 1.00 0.00 24 LYS A N 12
ATOM 14775 C CA . LYS A 1 24 ? -0.591 0.471 -8.716 1.00 0.00 24 LYS A CA 12
ATOM 14776 C C . LYS A 1 24 ? -1.665 -0.600 -8.547 1.00 0.00 24 LYS A C 12
ATOM 14777 O O . LYS A 1 24 ? -2.859 -0.308 -8.604 1.00 0.00 24 LYS A O 12
ATOM 14796 N N . GLU A 1 25 ? -1.231 -1.838 -8.339 1.00 0.00 25 GLU A N 12
ATOM 14797 C CA . GLU A 1 25 ? -2.157 -2.951 -8.161 1.00 0.00 25 GLU A CA 12
ATOM 14798 C C . GLU A 1 25 ? -3.125 -2.676 -7.014 1.00 0.00 25 GLU A C 12
ATOM 14799 O O . GLU A 1 25 ? -4.281 -3.098 -7.048 1.00 0.00 25 GLU A O 12
ATOM 14811 N N . PHE A 1 26 ? -2.644 -1.967 -5.999 1.00 0.00 26 PHE A N 12
ATOM 14812 C CA . PHE A 1 26 ? -3.465 -1.635 -4.840 1.00 0.00 26 PHE A CA 12
ATOM 14813 C C . PHE A 1 26 ? -4.506 -0.578 -5.195 1.00 0.00 26 PHE A C 12
ATOM 14814 O O . PHE A 1 26 ? -5.663 -0.669 -4.787 1.00 0.00 26 PHE A O 12
ATOM 14831 N N . GLU A 1 27 ? -4.084 0.426 -5.959 1.00 0.00 27 GLU A N 12
ATOM 14832 C CA . GLU A 1 27 ? -4.980 1.502 -6.367 1.00 0.00 27 GLU A CA 12
ATOM 14833 C C . GLU A 1 27 ? -6.238 0.943 -7.024 1.00 0.00 27 GLU A C 12
ATOM 14834 O O . GLU A 1 27 ? -7.308 1.547 -6.955 1.00 0.00 27 GLU A O 12
ATOM 14846 N N . ARG A 1 28 ? -6.100 -0.215 -7.664 1.00 0.00 28 ARG A N 12
ATOM 14847 C CA . ARG A 1 28 ? -7.225 -0.855 -8.336 1.00 0.00 28 ARG A CA 12
ATOM 14848 C C . ARG A 1 28 ? -7.966 -1.788 -7.384 1.00 0.00 28 ARG A C 12
ATOM 14849 O O . ARG A 1 28 ? -9.197 -1.790 -7.332 1.00 0.00 28 ARG A O 12
ATOM 14870 N N . THR A 1 29 ? -7.210 -2.581 -6.631 1.00 0.00 29 THR A N 12
ATOM 14871 C CA . THR A 1 29 ? -7.795 -3.520 -5.682 1.00 0.00 29 THR A CA 12
ATOM 14872 C C . THR A 1 29 ? -6.924 -3.659 -4.439 1.00 0.00 29 THR A C 12
ATOM 14873 O O . THR A 1 29 ? -5.745 -4.001 -4.529 1.00 0.00 29 THR A O 12
ATOM 14884 N N . HIS A 1 30 ? -7.513 -3.393 -3.277 1.00 0.00 30 HIS A N 12
ATOM 14885 C CA . HIS A 1 30 ? -6.790 -3.489 -2.013 1.00 0.00 30 HIS A CA 12
ATOM 14886 C C . HIS A 1 30 ? -6.557 -4.948 -1.631 1.00 0.00 30 HIS A C 12
ATOM 14887 O O . HIS A 1 30 ? -5.768 -5.247 -0.736 1.00 0.00 30 HIS A O 12
ATOM 14902 N N . TYR A 1 31 ? -7.249 -5.852 -2.318 1.00 0.00 31 TYR A N 12
ATOM 14903 C CA . TYR A 1 31 ? -7.119 -7.279 -2.048 1.00 0.00 31 TYR A CA 12
ATOM 14904 C C . TYR A 1 31 ? -6.978 -8.068 -3.346 1.00 0.00 31 TYR A C 12
ATOM 14905 O O . TYR A 1 31 ? -7.935 -8.645 -3.859 1.00 0.00 31 TYR A O 12
ATOM 14923 N N . PRO A 1 32 ? -5.752 -8.093 -3.890 1.00 0.00 32 PRO A N 12
ATOM 14924 C CA . PRO A 1 32 ? -5.453 -8.809 -5.134 1.00 0.00 32 PRO A CA 12
ATOM 14925 C C . PRO A 1 32 ? -5.515 -10.323 -4.963 1.00 0.00 32 PRO A C 12
ATOM 14926 O O . PRO A 1 32 ? -4.577 -10.938 -4.458 1.00 0.00 32 PRO A O 12
ATOM 14937 N N . ASP A 1 33 ? -6.626 -10.916 -5.386 1.00 0.00 33 ASP A N 12
ATOM 14938 C CA . ASP A 1 33 ? -6.811 -12.359 -5.279 1.00 0.00 33 ASP A CA 12
ATOM 14939 C C . ASP A 1 33 ? -5.593 -13.103 -5.819 1.00 0.00 33 ASP A C 12
ATOM 14940 O O . ASP A 1 33 ? -4.662 -12.493 -6.344 1.00 0.00 33 ASP A O 12
ATOM 14949 N N . VAL A 1 34 ? -5.606 -14.426 -5.684 1.00 0.00 34 VAL A N 12
ATOM 14950 C CA . VAL A 1 34 ? -4.503 -15.253 -6.157 1.00 0.00 34 VAL A CA 12
ATOM 14951 C C . VAL A 1 34 ? -4.182 -14.958 -7.618 1.00 0.00 34 VAL A C 12
ATOM 14952 O O . VAL A 1 34 ? -3.018 -14.941 -8.018 1.00 0.00 34 VAL A O 12
ATOM 14965 N N . PHE A 1 35 ? -5.223 -14.726 -8.412 1.00 0.00 35 PHE A N 12
ATOM 14966 C CA . PHE A 1 35 ? -5.052 -14.430 -9.829 1.00 0.00 35 PHE A CA 12
ATOM 14967 C C . PHE A 1 35 ? -4.285 -13.125 -10.026 1.00 0.00 35 PHE A C 12
ATOM 14968 O O . PHE A 1 35 ? -3.687 -12.897 -11.076 1.00 0.00 35 PHE A O 12
ATOM 14985 N N . ALA A 1 36 ? -4.309 -12.274 -9.006 1.00 0.00 36 ALA A N 12
ATOM 14986 C CA . ALA A 1 36 ? -3.616 -10.993 -9.064 1.00 0.00 36 ALA A CA 12
ATOM 14987 C C . ALA A 1 36 ? -2.189 -11.117 -8.540 1.00 0.00 36 ALA A C 12
ATOM 14988 O O . ALA A 1 36 ? -1.237 -10.700 -9.200 1.00 0.00 36 ALA A O 12
ATOM 14995 N N . ARG A 1 37 ? -2.049 -11.691 -7.349 1.00 0.00 37 ARG A N 12
ATOM 14996 C CA . ARG A 1 37 ? -0.738 -11.866 -6.735 1.00 0.00 37 ARG A CA 12
ATOM 14997 C C . ARG A 1 37 ? 0.160 -12.733 -7.613 1.00 0.00 37 ARG A C 12
ATOM 14998 O O . ARG A 1 37 ? 1.370 -12.520 -7.679 1.00 0.00 37 ARG A O 12
ATOM 15019 N N . GLU A 1 38 ? -0.441 -13.711 -8.285 1.00 0.00 38 GLU A N 12
ATOM 15020 C CA . GLU A 1 38 ? 0.306 -14.609 -9.156 1.00 0.00 38 GLU A CA 12
ATOM 15021 C C . GLU A 1 38 ? 0.877 -13.856 -10.354 1.00 0.00 38 GLU A C 12
ATOM 15022 O O . GLU A 1 38 ? 2.082 -13.885 -10.602 1.00 0.00 38 GLU A O 12
ATOM 15034 N N . ARG A 1 39 ? 0.001 -13.184 -11.094 1.00 0.00 39 ARG A N 12
ATOM 15035 C CA . ARG A 1 39 ? 0.417 -12.424 -12.267 1.00 0.00 39 ARG A CA 12
ATOM 15036 C C . ARG A 1 39 ? 1.465 -11.380 -11.896 1.00 0.00 39 ARG A C 12
ATOM 15037 O O . ARG A 1 39 ? 2.479 -11.232 -12.578 1.00 0.00 39 ARG A O 12
ATOM 15058 N N . LEU A 1 40 ? 1.212 -10.656 -10.810 1.00 0.00 40 LEU A N 12
ATOM 15059 C CA . LEU A 1 40 ? 2.133 -9.624 -10.347 1.00 0.00 40 LEU A CA 12
ATOM 15060 C C . LEU A 1 40 ? 3.460 -10.235 -9.911 1.00 0.00 40 LEU A C 12
ATOM 15061 O O . LEU A 1 40 ? 4.525 -9.667 -10.153 1.00 0.00 40 LEU A O 12
ATOM 15077 N N . ALA A 1 41 ? 3.389 -11.396 -9.269 1.00 0.00 41 ALA A N 12
ATOM 15078 C CA . ALA A 1 41 ? 4.586 -12.086 -8.803 1.00 0.00 41 ALA A CA 12
ATOM 15079 C C . ALA A 1 41 ? 5.636 -12.170 -9.905 1.00 0.00 41 ALA A C 12
ATOM 15080 O O . ALA A 1 41 ? 6.834 -12.078 -9.642 1.00 0.00 41 ALA A O 12
ATOM 15087 N N . ALA A 1 42 ? 5.178 -12.343 -11.141 1.00 0.00 42 ALA A N 12
ATOM 15088 C CA . ALA A 1 42 ? 6.078 -12.437 -12.283 1.00 0.00 42 ALA A CA 12
ATOM 15089 C C . ALA A 1 42 ? 6.356 -11.062 -12.877 1.00 0.00 42 ALA A C 12
ATOM 15090 O O . ALA A 1 42 ? 7.299 -10.886 -13.650 1.00 0.00 42 ALA A O 12
ATOM 15097 N N . LYS A 1 43 ? 5.530 -10.086 -12.513 1.00 0.00 43 LYS A N 12
ATOM 15098 C CA . LYS A 1 43 ? 5.687 -8.724 -13.009 1.00 0.00 43 LYS A CA 12
ATOM 15099 C C . LYS A 1 43 ? 6.768 -7.983 -12.229 1.00 0.00 43 LYS A C 12
ATOM 15100 O O . LYS A 1 43 ? 7.567 -7.244 -12.807 1.00 0.00 43 LYS A O 12
ATOM 15119 N N . ILE A 1 44 ? 6.787 -8.184 -10.916 1.00 0.00 44 ILE A N 12
ATOM 15120 C CA . ILE A 1 44 ? 7.772 -7.536 -10.058 1.00 0.00 44 ILE A CA 12
ATOM 15121 C C . ILE A 1 44 ? 8.811 -8.536 -9.561 1.00 0.00 44 ILE A C 12
ATOM 15122 O O . ILE A 1 44 ? 9.639 -8.213 -8.709 1.00 0.00 44 ILE A O 12
ATOM 15138 N N . ASP A 1 45 ? 8.762 -9.748 -10.099 1.00 0.00 45 ASP A N 12
ATOM 15139 C CA . ASP A 1 45 ? 9.700 -10.796 -9.713 1.00 0.00 45 ASP A CA 12
ATOM 15140 C C . ASP A 1 45 ? 9.686 -11.007 -8.202 1.00 0.00 45 ASP A C 12
ATOM 15141 O O . ASP A 1 45 ? 10.734 -11.016 -7.556 1.00 0.00 45 ASP A O 12
ATOM 15150 N N . LEU A 1 46 ? 8.492 -11.176 -7.645 1.00 0.00 46 LEU A N 12
ATOM 15151 C CA . LEU A 1 46 ? 8.340 -11.386 -6.210 1.00 0.00 46 LEU A CA 12
ATOM 15152 C C . LEU A 1 46 ? 7.426 -12.575 -5.928 1.00 0.00 46 LEU A C 12
ATOM 15153 O O . LEU A 1 46 ? 6.516 -12.885 -6.696 1.00 0.00 46 LEU A O 12
ATOM 15169 N N . PRO A 1 47 ? 7.673 -13.256 -4.799 1.00 0.00 47 PRO A N 12
ATOM 15170 C CA . PRO A 1 47 ? 6.882 -14.419 -4.388 1.00 0.00 47 PRO A CA 12
ATOM 15171 C C . PRO A 1 47 ? 5.467 -14.038 -3.965 1.00 0.00 47 PRO A C 12
ATOM 15172 O O . PRO A 1 47 ? 5.261 -13.025 -3.299 1.00 0.00 47 PRO A O 12
ATOM 15183 N N . GLU A 1 48 ? 4.496 -14.859 -4.356 1.00 0.00 48 GLU A N 12
ATOM 15184 C CA . GLU A 1 48 ? 3.101 -14.606 -4.018 1.00 0.00 48 GLU A CA 12
ATOM 15185 C C . GLU A 1 48 ? 2.942 -14.347 -2.522 1.00 0.00 48 GLU A C 12
ATOM 15186 O O . GLU A 1 48 ? 1.933 -13.797 -2.080 1.00 0.00 48 GLU A O 12
ATOM 15198 N N . ALA A 1 49 ? 3.946 -14.748 -1.748 1.00 0.00 49 ALA A N 12
ATOM 15199 C CA . ALA A 1 49 ? 3.919 -14.559 -0.304 1.00 0.00 49 ALA A CA 12
ATOM 15200 C C . ALA A 1 49 ? 4.314 -13.135 0.071 1.00 0.00 49 ALA A C 12
ATOM 15201 O O . ALA A 1 49 ? 3.747 -12.545 0.991 1.00 0.00 49 ALA A O 12
ATOM 15208 N N . ARG A 1 50 ? 5.291 -12.589 -0.646 1.00 0.00 50 ARG A N 12
ATOM 15209 C CA . ARG A 1 50 ? 5.763 -11.234 -0.387 1.00 0.00 50 ARG A CA 12
ATOM 15210 C C . ARG A 1 50 ? 4.651 -10.215 -0.627 1.00 0.00 50 ARG A C 12
ATOM 15211 O O . ARG A 1 50 ? 4.345 -9.400 0.244 1.00 0.00 50 ARG A O 12
ATOM 15232 N N . ILE A 1 51 ? 4.053 -10.269 -1.812 1.00 0.00 51 ILE A N 12
ATOM 15233 C CA . ILE A 1 51 ? 2.976 -9.353 -2.165 1.00 0.00 51 ILE A CA 12
ATOM 15234 C C . ILE A 1 51 ? 1.964 -9.228 -1.030 1.00 0.00 51 ILE A C 12
ATOM 15235 O O . ILE A 1 51 ? 1.585 -8.124 -0.643 1.00 0.00 51 ILE A O 12
ATOM 15251 N N . GLN A 1 52 ? 1.534 -10.369 -0.502 1.00 0.00 52 GLN A N 12
ATOM 15252 C CA . GLN A 1 52 ? 0.568 -10.389 0.590 1.00 0.00 52 GLN A CA 12
ATOM 15253 C C . GLN A 1 52 ? 0.976 -9.421 1.696 1.00 0.00 52 GLN A C 12
ATOM 15254 O O . GLN A 1 52 ? 0.180 -8.594 2.137 1.00 0.00 52 GLN A O 12
ATOM 15268 N N . VAL A 1 53 ? 2.224 -9.532 2.140 1.00 0.00 53 VAL A N 12
ATOM 15269 C CA . VAL A 1 53 ? 2.740 -8.666 3.194 1.00 0.00 53 VAL A CA 12
ATOM 15270 C C . VAL A 1 53 ? 2.692 -7.202 2.776 1.00 0.00 53 VAL A C 12
ATOM 15271 O O . VAL A 1 53 ? 2.002 -6.391 3.394 1.00 0.00 53 VAL A O 12
ATOM 15284 N N . TRP A 1 54 ? 3.428 -6.869 1.722 1.00 0.00 54 TRP A N 12
ATOM 15285 C CA . TRP A 1 54 ? 3.469 -5.500 1.219 1.00 0.00 54 TRP A CA 12
ATOM 15286 C C . TRP A 1 54 ? 2.083 -4.868 1.251 1.00 0.00 54 TRP A C 12
ATOM 15287 O O . TRP A 1 54 ? 1.928 -3.706 1.628 1.00 0.00 54 TRP A O 12
ATOM 15308 N N . PHE A 1 55 ? 1.076 -5.638 0.852 1.00 0.00 55 PHE A N 12
ATOM 15309 C CA . PHE A 1 55 ? -0.299 -5.151 0.833 1.00 0.00 55 PHE A CA 12
ATOM 15310 C C . PHE A 1 55 ? -0.859 -5.051 2.250 1.00 0.00 55 PHE A C 12
ATOM 15311 O O . PHE A 1 55 ? -1.494 -4.060 2.608 1.00 0.00 55 PHE A O 12
ATOM 15328 N N . SER A 1 56 ? -0.620 -6.087 3.049 1.00 0.00 56 SER A N 12
ATOM 15329 C CA . SER A 1 56 ? -1.104 -6.118 4.423 1.00 0.00 56 SER A CA 12
ATOM 15330 C C . SER A 1 56 ? -0.732 -4.835 5.160 1.00 0.00 56 SER A C 12
ATOM 15331 O O . SER A 1 56 ? -1.583 -4.188 5.769 1.00 0.00 56 SER A O 12
ATOM 15339 N N . ASN A 1 57 ? 0.546 -4.475 5.101 1.00 0.00 57 ASN A N 12
ATOM 15340 C CA . ASN A 1 57 ? 1.032 -3.270 5.762 1.00 0.00 57 ASN A CA 12
ATOM 15341 C C . ASN A 1 57 ? 0.496 -2.017 5.074 1.00 0.00 57 ASN A C 12
ATOM 15342 O O . ASN A 1 57 ? 0.387 -0.957 5.690 1.00 0.00 57 ASN A O 12
ATOM 15353 N N . ARG A 1 58 ? 0.162 -2.149 3.794 1.00 0.00 58 ARG A N 12
ATOM 15354 C CA . ARG A 1 58 ? -0.362 -1.029 3.023 1.00 0.00 58 ARG A CA 12
ATOM 15355 C C . ARG A 1 58 ? -1.765 -0.655 3.491 1.00 0.00 58 ARG A C 12
ATOM 15356 O O . ARG A 1 58 ? -2.055 0.515 3.741 1.00 0.00 58 ARG A O 12
ATOM 15377 N N . ARG A 1 59 ? -2.631 -1.656 3.608 1.00 0.00 59 ARG A N 12
ATOM 15378 C CA . ARG A 1 59 ? -4.004 -1.432 4.044 1.00 0.00 59 ARG A CA 12
ATOM 15379 C C . ARG A 1 59 ? -4.041 -0.545 5.286 1.00 0.00 59 ARG A C 12
ATOM 15380 O O . ARG A 1 59 ? -4.838 0.390 5.368 1.00 0.00 59 ARG A O 12
ATOM 15401 N N . ALA A 1 60 ? -3.175 -0.844 6.247 1.00 0.00 60 ALA A N 12
ATOM 15402 C CA . ALA A 1 60 ? -3.109 -0.072 7.482 1.00 0.00 60 ALA A CA 12
ATOM 15403 C C . ALA A 1 60 ? -2.683 1.366 7.209 1.00 0.00 60 ALA A C 12
ATOM 15404 O O . ALA A 1 60 ? -3.224 2.306 7.792 1.00 0.00 60 ALA A O 12
ATOM 15411 N N . LYS A 1 61 ? -1.710 1.532 6.320 1.00 0.00 61 LYS A N 12
ATOM 15412 C CA . LYS A 1 61 ? -1.211 2.856 5.968 1.00 0.00 61 LYS A CA 12
ATOM 15413 C C . LYS A 1 61 ? -2.256 3.638 5.179 1.00 0.00 61 LYS A C 12
ATOM 15414 O O . LYS A 1 61 ? -2.275 4.869 5.207 1.00 0.00 61 LYS A O 12
ATOM 15433 N N . TRP A 1 62 ? -3.123 2.917 4.477 1.00 0.00 62 TRP A N 12
ATOM 15434 C CA . TRP A 1 62 ? -4.173 3.546 3.683 1.00 0.00 62 TRP A CA 12
ATOM 15435 C C . TRP A 1 62 ? -5.364 3.924 4.555 1.00 0.00 62 TRP A C 12
ATOM 15436 O O . TRP A 1 62 ? -5.899 5.028 4.446 1.00 0.00 62 TRP A O 12
ATOM 15457 N N . ARG A 1 63 ? -5.775 3.002 5.420 1.00 0.00 63 ARG A N 12
ATOM 15458 C CA . ARG A 1 63 ? -6.905 3.240 6.310 1.00 0.00 63 ARG A CA 12
ATOM 15459 C C . ARG A 1 63 ? -6.588 4.352 7.306 1.00 0.00 63 ARG A C 12
ATOM 15460 O O . ARG A 1 63 ? -7.461 5.141 7.668 1.00 0.00 63 ARG A O 12
ATOM 15481 N N . ARG A 1 64 ? -5.335 4.408 7.743 1.00 0.00 64 ARG A N 12
ATOM 15482 C CA . ARG A 1 64 ? -4.903 5.422 8.698 1.00 0.00 64 ARG A CA 12
ATOM 15483 C C . ARG A 1 64 ? -4.761 6.782 8.020 1.00 0.00 64 ARG A C 12
ATOM 15484 O O . ARG A 1 64 ? -5.119 7.811 8.591 1.00 0.00 64 ARG A O 12
ATOM 15505 N N . GLU A 1 65 ? -4.234 6.776 6.799 1.00 0.00 65 GLU A N 12
ATOM 15506 C CA . GLU A 1 65 ? -4.044 8.009 6.044 1.00 0.00 65 GLU A CA 12
ATOM 15507 C C . GLU A 1 65 ? -5.383 8.579 5.585 1.00 0.00 65 GLU A C 12
ATOM 15508 O O . GLU A 1 65 ? -5.727 9.717 5.906 1.00 0.00 65 GLU A O 12
ATOM 15520 N N . GLU A 1 66 ? -6.134 7.780 4.833 1.00 0.00 66 GLU A N 12
ATOM 15521 C CA . GLU A 1 66 ? -7.434 8.206 4.330 1.00 0.00 66 GLU A CA 12
ATOM 15522 C C . GLU A 1 66 ? -8.147 9.094 5.345 1.00 0.00 66 GLU A C 12
ATOM 15523 O O . GLU A 1 66 ? -8.904 9.993 4.978 1.00 0.00 66 GLU A O 12
ATOM 15535 N N . LYS A 1 67 ? -7.900 8.836 6.625 1.00 0.00 67 LYS A N 12
ATOM 15536 C CA . LYS A 1 67 ? -8.515 9.611 7.695 1.00 0.00 67 LYS A CA 12
ATOM 15537 C C . LYS A 1 67 ? -7.767 10.921 7.919 1.00 0.00 67 LYS A C 12
ATOM 15538 O O . LYS A 1 67 ? -8.366 11.998 7.925 1.00 0.00 67 LYS A O 12
ATOM 15557 N N . LEU A 1 68 ? -6.455 10.824 8.099 1.00 0.00 68 LEU A N 12
ATOM 15558 C CA . LEU A 1 68 ? -5.623 12.003 8.321 1.00 0.00 68 LEU A CA 12
ATOM 15559 C C . LEU A 1 68 ? -5.818 13.024 7.205 1.00 0.00 68 LEU A C 12
ATOM 15560 O O . LEU A 1 68 ? -5.770 14.232 7.439 1.00 0.00 68 LEU A O 12
ATOM 15576 N N . ARG A 1 69 ? -6.039 12.530 5.991 1.00 0.00 69 ARG A N 12
ATOM 15577 C CA . ARG A 1 69 ? -6.243 13.401 4.838 1.00 0.00 69 ARG A CA 12
ATOM 15578 C C . ARG A 1 69 ? -7.434 14.328 5.060 1.00 0.00 69 ARG A C 12
ATOM 15579 O O . ARG A 1 69 ? -7.533 15.386 4.441 1.00 0.00 69 ARG A O 12
ATOM 15600 N N . ASN A 1 70 ? -8.336 13.922 5.947 1.00 0.00 70 ASN A N 12
ATOM 15601 C CA . ASN A 1 70 ? -9.522 14.716 6.250 1.00 0.00 70 ASN A CA 12
ATOM 15602 C C . ASN A 1 70 ? -9.197 15.816 7.255 1.00 0.00 70 ASN A C 12
ATOM 15603 O O . ASN A 1 70 ? -9.921 16.805 7.362 1.00 0.00 70 ASN A O 12
ATOM 15614 N N . GLN A 1 71 ? -8.102 15.637 7.988 1.00 0.00 71 GLN A N 12
ATOM 15615 C CA . GLN A 1 71 ? -7.681 16.616 8.983 1.00 0.00 71 GLN A CA 12
ATOM 15616 C C . GLN A 1 71 ? -7.056 17.837 8.317 1.00 0.00 71 GLN A C 12
ATOM 15617 O O . GLN A 1 71 ? -6.645 18.782 8.990 1.00 0.00 71 GLN A O 12
ATOM 15631 N N . ARG A 1 72 ? -6.987 17.810 6.990 1.00 0.00 72 ARG A N 12
ATOM 15632 C CA . ARG A 1 72 ? -6.410 18.914 6.233 1.00 0.00 72 ARG A CA 12
ATOM 15633 C C . ARG A 1 72 ? -7.495 19.691 5.492 1.00 0.00 72 ARG A C 12
ATOM 15634 O O . ARG A 1 72 ? -7.208 20.663 4.793 1.00 0.00 72 ARG A O 12
ATOM 15655 N N . ARG A 1 73 ? -8.740 19.253 5.649 1.00 0.00 73 ARG A N 12
ATOM 15656 C CA . ARG A 1 73 ? -9.867 19.906 4.993 1.00 0.00 73 ARG A CA 12
ATOM 15657 C C . ARG A 1 73 ? -9.820 21.417 5.208 1.00 0.00 73 ARG A C 12
ATOM 15658 O O . ARG A 1 73 ? -9.588 21.887 6.321 1.00 0.00 73 ARG A O 12
ATOM 15679 N N . GLN A 1 74 ? -10.042 22.168 4.135 1.00 0.00 74 GLN A N 12
ATOM 15680 C CA . GLN A 1 74 ? -10.024 23.625 4.206 1.00 0.00 74 GLN A CA 12
ATOM 15681 C C . GLN A 1 74 ? -10.778 24.120 5.435 1.00 0.00 74 GLN A C 12
ATOM 15682 O O . GLN A 1 74 ? -11.691 23.455 5.924 1.00 0.00 74 GLN A O 12
ATOM 15696 N N . SER A 1 75 ? -10.390 25.290 5.931 1.00 0.00 75 SER A N 12
ATOM 15697 C CA . SER A 1 75 ? -11.027 25.872 7.106 1.00 0.00 75 SER A CA 12
ATOM 15698 C C . SER A 1 75 ? -11.073 27.394 7.002 1.00 0.00 75 SER A C 12
ATOM 15699 O O . SER A 1 75 ? -10.187 28.014 6.416 1.00 0.00 75 SER A O 12
ATOM 15707 N N . GLY A 1 76 ? -12.114 27.989 7.577 1.00 0.00 76 GLY A N 12
ATOM 15708 C CA . GLY A 1 76 ? -12.256 29.433 7.539 1.00 0.00 76 GLY A CA 12
ATOM 15709 C C . GLY A 1 76 ? -11.046 30.151 8.101 1.00 0.00 76 GLY A C 12
ATOM 15710 O O . GLY A 1 76 ? -10.161 29.542 8.702 1.00 0.00 76 GLY A O 12
ATOM 15714 N N . PRO A 1 77 ? -10.996 31.477 7.904 1.00 0.00 77 PRO A N 12
ATOM 15715 C CA . PRO A 1 77 ? -9.888 32.306 8.388 1.00 0.00 77 PRO A CA 12
ATOM 15716 C C . PRO A 1 77 ? -9.878 32.432 9.908 1.00 0.00 77 PRO A C 12
ATOM 15717 O O . PRO A 1 77 ? -8.924 32.945 10.491 1.00 0.00 77 PRO A O 12
ATOM 15728 N N . SER A 1 78 ? -10.947 31.961 10.543 1.00 0.00 78 SER A N 12
ATOM 15729 C CA . SER A 1 78 ? -11.062 32.024 11.995 1.00 0.00 78 SER A CA 12
ATOM 15730 C C . SER A 1 78 ? -9.866 31.354 12.664 1.00 0.00 78 SER A C 12
ATOM 15731 O O . SER A 1 78 ? -9.891 30.158 12.950 1.00 0.00 78 SER A O 12
ATOM 15739 N N . SER A 1 79 ? -8.821 32.136 12.911 1.00 0.00 79 SER A N 12
ATOM 15740 C CA . SER A 1 79 ? -7.612 31.619 13.545 1.00 0.00 79 SER A CA 12
ATOM 15741 C C . SER A 1 79 ? -7.144 32.547 14.660 1.00 0.00 79 SER A C 12
ATOM 15742 O O . SER A 1 79 ? -7.650 33.658 14.813 1.00 0.00 79 SER A O 12
ATOM 15750 N N . GLY A 1 80 ? -6.170 32.083 15.438 1.00 0.00 80 GLY A N 12
ATOM 15751 C CA . GLY A 1 80 ? -5.648 32.884 16.530 1.00 0.00 80 GLY A CA 12
ATOM 15752 C C . GLY A 1 80 ? -5.005 34.170 16.050 1.00 0.00 80 GLY A C 12
ATOM 15753 O O . GLY A 1 80 ? -5.060 35.192 16.735 1.00 0.00 80 GLY A O 12
ATOM 15757 N N . GLY A 1 1 ? -7.337 15.245 23.080 1.00 0.00 1 GLY A N 13
ATOM 15758 C CA . GLY A 1 1 ? -7.184 14.372 21.932 1.00 0.00 1 GLY A CA 13
ATOM 15759 C C . GLY A 1 1 ? -5.782 14.407 21.359 1.00 0.00 1 GLY A C 13
ATOM 15760 O O . GLY A 1 1 ? -5.598 14.636 20.163 1.00 0.00 1 GLY A O 13
ATOM 15764 N N . SER A 1 2 ? -4.789 14.181 22.213 1.00 0.00 2 SER A N 13
ATOM 15765 C CA . SER A 1 2 ? -3.395 14.194 21.786 1.00 0.00 2 SER A CA 13
ATOM 15766 C C . SER A 1 2 ? -3.168 13.211 20.642 1.00 0.00 2 SER A C 13
ATOM 15767 O O . SER A 1 2 ? -3.426 12.015 20.776 1.00 0.00 2 SER A O 13
ATOM 15775 N N . SER A 1 3 ? -2.685 13.725 19.515 1.00 0.00 3 SER A N 13
ATOM 15776 C CA . SER A 1 3 ? -2.427 12.894 18.345 1.00 0.00 3 SER A CA 13
ATOM 15777 C C . SER A 1 3 ? -0.982 12.403 18.335 1.00 0.00 3 SER A C 13
ATOM 15778 O O . SER A 1 3 ? -0.720 11.215 18.156 1.00 0.00 3 SER A O 13
ATOM 15786 N N . GLY A 1 4 ? -0.048 13.329 18.529 1.00 0.00 4 GLY A N 13
ATOM 15787 C CA . GLY A 1 4 ? 1.358 12.973 18.537 1.00 0.00 4 GLY A CA 13
ATOM 15788 C C . GLY A 1 4 ? 1.783 12.254 17.272 1.00 0.00 4 GLY A C 13
ATOM 15789 O O . GLY A 1 4 ? 1.025 12.186 16.304 1.00 0.00 4 GLY A O 13
ATOM 15793 N N . SER A 1 5 ? 3.000 11.718 17.278 1.00 0.00 5 SER A N 13
ATOM 15794 C CA . SER A 1 5 ? 3.526 11.006 16.119 1.00 0.00 5 SER A CA 13
ATOM 15795 C C . SER A 1 5 ? 3.433 9.496 16.321 1.00 0.00 5 SER A C 13
ATOM 15796 O O . SER A 1 5 ? 3.402 9.011 17.452 1.00 0.00 5 SER A O 13
ATOM 15804 N N . SER A 1 6 ? 3.390 8.759 15.216 1.00 0.00 6 SER A N 13
ATOM 15805 C CA . SER A 1 6 ? 3.296 7.305 15.271 1.00 0.00 6 SER A CA 13
ATOM 15806 C C . SER A 1 6 ? 4.289 6.661 14.308 1.00 0.00 6 SER A C 13
ATOM 15807 O O . SER A 1 6 ? 4.358 7.023 13.134 1.00 0.00 6 SER A O 13
ATOM 15815 N N . GLY A 1 7 ? 5.058 5.701 14.816 1.00 0.00 7 GLY A N 13
ATOM 15816 C CA . GLY A 1 7 ? 6.038 5.022 13.989 1.00 0.00 7 GLY A CA 13
ATOM 15817 C C . GLY A 1 7 ? 7.439 5.568 14.183 1.00 0.00 7 GLY A C 13
ATOM 15818 O O . GLY A 1 7 ? 7.702 6.734 13.894 1.00 0.00 7 GLY A O 13
ATOM 15822 N N . GLN A 1 8 ? 8.339 4.722 14.674 1.00 0.00 8 GLN A N 13
ATOM 15823 C CA . GLN A 1 8 ? 9.720 5.127 14.907 1.00 0.00 8 GLN A CA 13
ATOM 15824 C C . GLN A 1 8 ? 10.606 4.750 13.724 1.00 0.00 8 GLN A C 13
ATOM 15825 O O . GLN A 1 8 ? 11.350 5.582 13.204 1.00 0.00 8 GLN A O 13
ATOM 15839 N N . ARG A 1 9 ? 10.522 3.491 13.307 1.00 0.00 9 ARG A N 13
ATOM 15840 C CA . ARG A 1 9 ? 11.318 3.004 12.187 1.00 0.00 9 ARG A CA 13
ATOM 15841 C C . ARG A 1 9 ? 10.791 1.660 11.690 1.00 0.00 9 ARG A C 13
ATOM 15842 O O . ARG A 1 9 ? 10.547 0.748 12.479 1.00 0.00 9 ARG A O 13
ATOM 15863 N N . ASN A 1 10 ? 10.619 1.546 10.377 1.00 0.00 10 ASN A N 13
ATOM 15864 C CA . ASN A 1 10 ? 10.121 0.315 9.775 1.00 0.00 10 ASN A CA 13
ATOM 15865 C C . ASN A 1 10 ? 10.911 -0.034 8.518 1.00 0.00 10 ASN A C 13
ATOM 15866 O O . ASN A 1 10 ? 11.592 0.816 7.943 1.00 0.00 10 ASN A O 13
ATOM 15877 N N . ARG A 1 11 ? 10.814 -1.291 8.094 1.00 0.00 11 ARG A N 13
ATOM 15878 C CA . ARG A 1 11 ? 11.519 -1.753 6.906 1.00 0.00 11 ARG A CA 13
ATOM 15879 C C . ARG A 1 11 ? 10.561 -1.901 5.728 1.00 0.00 11 ARG A C 13
ATOM 15880 O O . ARG A 1 11 ? 9.344 -1.949 5.906 1.00 0.00 11 ARG A O 13
ATOM 15901 N N . THR A 1 12 ? 11.118 -1.973 4.523 1.00 0.00 12 THR A N 13
ATOM 15902 C CA . THR A 1 12 ? 10.314 -2.113 3.316 1.00 0.00 12 THR A CA 13
ATOM 15903 C C . THR A 1 12 ? 10.465 -3.505 2.714 1.00 0.00 12 THR A C 13
ATOM 15904 O O . THR A 1 12 ? 9.475 -4.172 2.412 1.00 0.00 12 THR A O 13
ATOM 15915 N N . SER A 1 13 ? 11.710 -3.938 2.542 1.00 0.00 13 SER A N 13
ATOM 15916 C CA . SER A 1 13 ? 11.990 -5.252 1.973 1.00 0.00 13 SER A CA 13
ATOM 15917 C C . SER A 1 13 ? 11.539 -5.320 0.517 1.00 0.00 13 SER A C 13
ATOM 15918 O O . SER A 1 13 ? 11.023 -6.342 0.062 1.00 0.00 13 SER A O 13
ATOM 15926 N N . PHE A 1 14 ? 11.736 -4.225 -0.210 1.00 0.00 14 PHE A N 13
ATOM 15927 C CA . PHE A 1 14 ? 11.348 -4.158 -1.614 1.00 0.00 14 PHE A CA 13
ATOM 15928 C C . PHE A 1 14 ? 12.074 -3.021 -2.325 1.00 0.00 14 PHE A C 13
ATOM 15929 O O . PHE A 1 14 ? 12.660 -2.146 -1.686 1.00 0.00 14 PHE A O 13
ATOM 15946 N N . THR A 1 15 ? 12.031 -3.038 -3.654 1.00 0.00 15 THR A N 13
ATOM 15947 C CA . THR A 1 15 ? 12.686 -2.010 -4.453 1.00 0.00 15 THR A CA 13
ATOM 15948 C C . THR A 1 15 ? 11.663 -1.090 -5.110 1.00 0.00 15 THR A C 13
ATOM 15949 O O . THR A 1 15 ? 10.485 -1.432 -5.215 1.00 0.00 15 THR A O 13
ATOM 15960 N N . GLN A 1 16 ? 12.121 0.077 -5.551 1.00 0.00 16 GLN A N 13
ATOM 15961 C CA . GLN A 1 16 ? 11.244 1.046 -6.197 1.00 0.00 16 GLN A CA 13
ATOM 15962 C C . GLN A 1 16 ? 10.574 0.440 -7.425 1.00 0.00 16 GLN A C 13
ATOM 15963 O O . GLN A 1 16 ? 9.441 0.786 -7.759 1.00 0.00 16 GLN A O 13
ATOM 15977 N N . GLU A 1 17 ? 11.281 -0.466 -8.093 1.00 0.00 17 GLU A N 13
ATOM 15978 C CA . GLU A 1 17 ? 10.755 -1.119 -9.285 1.00 0.00 17 GLU A CA 13
ATOM 15979 C C . GLU A 1 17 ? 9.587 -2.036 -8.932 1.00 0.00 17 GLU A C 13
ATOM 15980 O O . GLU A 1 17 ? 8.711 -2.290 -9.759 1.00 0.00 17 GLU A O 13
ATOM 15992 N N . GLN A 1 18 ? 9.583 -2.531 -7.698 1.00 0.00 18 GLN A N 13
ATOM 15993 C CA . GLN A 1 18 ? 8.524 -3.421 -7.235 1.00 0.00 18 GLN A CA 13
ATOM 15994 C C . GLN A 1 18 ? 7.402 -2.631 -6.570 1.00 0.00 18 GLN A C 13
ATOM 15995 O O . GLN A 1 18 ? 6.224 -2.952 -6.736 1.00 0.00 18 GLN A O 13
ATOM 16009 N N . ILE A 1 19 ? 7.773 -1.601 -5.820 1.00 0.00 19 ILE A N 13
ATOM 16010 C CA . ILE A 1 19 ? 6.797 -0.766 -5.131 1.00 0.00 19 ILE A CA 13
ATOM 16011 C C . ILE A 1 19 ? 5.855 -0.090 -6.122 1.00 0.00 19 ILE A C 13
ATOM 16012 O O . ILE A 1 19 ? 4.682 0.132 -5.825 1.00 0.00 19 ILE A O 13
ATOM 16028 N N . GLU A 1 20 ? 6.378 0.233 -7.302 1.00 0.00 20 GLU A N 13
ATOM 16029 C CA . GLU A 1 20 ? 5.583 0.883 -8.336 1.00 0.00 20 GLU A CA 13
ATOM 16030 C C . GLU A 1 20 ? 4.465 -0.036 -8.820 1.00 0.00 20 GLU A C 13
ATOM 16031 O O . GLU A 1 20 ? 3.331 0.399 -9.017 1.00 0.00 20 GLU A O 13
ATOM 16043 N N . ALA A 1 21 ? 4.794 -1.310 -9.011 1.00 0.00 21 ALA A N 13
ATOM 16044 C CA . ALA A 1 21 ? 3.818 -2.290 -9.471 1.00 0.00 21 ALA A CA 13
ATOM 16045 C C . ALA A 1 21 ? 2.918 -2.746 -8.327 1.00 0.00 21 ALA A C 13
ATOM 16046 O O . ALA A 1 21 ? 1.751 -3.080 -8.537 1.00 0.00 21 ALA A O 13
ATOM 16053 N N . LEU A 1 22 ? 3.467 -2.758 -7.117 1.00 0.00 22 LEU A N 13
ATOM 16054 C CA . LEU A 1 22 ? 2.712 -3.173 -5.939 1.00 0.00 22 LEU A CA 13
ATOM 16055 C C . LEU A 1 22 ? 1.731 -2.087 -5.509 1.00 0.00 22 LEU A C 13
ATOM 16056 O O . LEU A 1 22 ? 0.725 -2.368 -4.861 1.00 0.00 22 LEU A O 13
ATOM 16072 N N . GLU A 1 23 ? 2.033 -0.845 -5.877 1.00 0.00 23 GLU A N 13
ATOM 16073 C CA . GLU A 1 23 ? 1.176 0.283 -5.530 1.00 0.00 23 GLU A CA 13
ATOM 16074 C C . GLU A 1 23 ? 0.009 0.400 -6.506 1.00 0.00 23 GLU A C 13
ATOM 16075 O O . GLU A 1 23 ? -1.135 0.612 -6.102 1.00 0.00 23 GLU A O 13
ATOM 16087 N N . LYS A 1 24 ? 0.306 0.261 -7.794 1.00 0.00 24 LYS A N 13
ATOM 16088 C CA . LYS A 1 24 ? -0.717 0.351 -8.829 1.00 0.00 24 LYS A CA 13
ATOM 16089 C C . LYS A 1 24 ? -1.802 -0.700 -8.614 1.00 0.00 24 LYS A C 13
ATOM 16090 O O . LYS A 1 24 ? -2.993 -0.394 -8.665 1.00 0.00 24 LYS A O 13
ATOM 16109 N N . GLU A 1 25 ? -1.382 -1.938 -8.372 1.00 0.00 25 GLU A N 13
ATOM 16110 C CA . GLU A 1 25 ? -2.319 -3.032 -8.148 1.00 0.00 25 GLU A CA 13
ATOM 16111 C C . GLU A 1 25 ? -3.198 -2.756 -6.933 1.00 0.00 25 GLU A C 13
ATOM 16112 O O . GLU A 1 25 ? -4.379 -3.102 -6.914 1.00 0.00 25 GLU A O 13
ATOM 16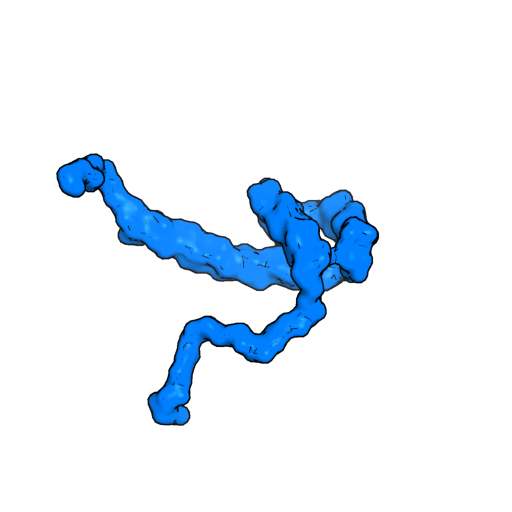124 N N . PHE A 1 26 ? -2.613 -2.129 -5.916 1.00 0.00 26 PHE A N 13
ATOM 16125 C CA . PHE A 1 26 ? -3.342 -1.807 -4.695 1.00 0.00 26 PHE A CA 13
ATOM 16126 C C . PHE A 1 26 ? -4.389 -0.728 -4.956 1.00 0.00 26 PHE A C 13
ATOM 16127 O O . PHE A 1 26 ? -5.515 -0.811 -4.464 1.00 0.00 26 PHE A O 13
ATOM 16144 N N . GLU A 1 27 ? -4.010 0.282 -5.731 1.00 0.00 27 GLU A N 13
ATOM 16145 C CA . GLU A 1 27 ? -4.916 1.378 -6.055 1.00 0.00 27 GLU A CA 13
ATOM 16146 C C . GLU A 1 27 ? -6.211 0.850 -6.666 1.00 0.00 27 GLU A C 13
ATOM 16147 O O . GLU A 1 27 ? -7.278 1.439 -6.491 1.00 0.00 27 GLU A O 13
ATOM 16159 N N . ARG A 1 28 ? -6.110 -0.266 -7.382 1.00 0.00 28 ARG A N 13
ATOM 16160 C CA . ARG A 1 28 ? -7.272 -0.873 -8.019 1.00 0.00 28 ARG A CA 13
ATOM 16161 C C . ARG A 1 28 ? -7.979 -1.829 -7.063 1.00 0.00 28 ARG A C 13
ATOM 16162 O O . ARG A 1 28 ? -9.206 -1.818 -6.951 1.00 0.00 28 ARG A O 13
ATOM 16183 N N . THR A 1 29 ? -7.198 -2.656 -6.376 1.00 0.00 29 THR A N 13
ATOM 16184 C CA . THR A 1 29 ? -7.748 -3.619 -5.431 1.00 0.00 29 THR A CA 13
ATOM 16185 C C . THR A 1 29 ? -6.814 -3.820 -4.244 1.00 0.00 29 THR A C 13
ATOM 16186 O O . THR A 1 29 ? -5.637 -4.141 -4.414 1.00 0.00 29 THR A O 13
ATOM 16197 N N . HIS A 1 30 ? -7.345 -3.630 -3.040 1.00 0.00 30 HIS A N 13
ATOM 16198 C CA . HIS A 1 30 ? -6.558 -3.792 -1.823 1.00 0.00 30 HIS A CA 13
ATOM 16199 C C . HIS A 1 30 ? -6.356 -5.269 -1.499 1.00 0.00 30 HIS A C 13
ATOM 16200 O O . HIS A 1 30 ? -5.523 -5.624 -0.665 1.00 0.00 30 HIS A O 13
ATOM 16215 N N . TYR A 1 31 ? -7.125 -6.126 -2.162 1.00 0.00 31 TYR A N 13
ATOM 16216 C CA . TYR A 1 31 ? -7.033 -7.564 -1.943 1.00 0.00 31 TYR A CA 13
ATOM 16217 C C . TYR A 1 31 ? -6.796 -8.302 -3.257 1.00 0.00 31 TYR A C 13
ATOM 16218 O O . TYR A 1 31 ? -7.721 -8.820 -3.884 1.00 0.00 31 TYR A O 13
ATOM 16236 N N . PRO A 1 32 ? -5.525 -8.353 -3.685 1.00 0.00 32 PRO A N 13
ATOM 16237 C CA . PRO A 1 32 ? -5.135 -9.026 -4.928 1.00 0.00 32 PRO A CA 13
ATOM 16238 C C . PRO A 1 32 ? -5.267 -10.542 -4.832 1.00 0.00 32 PRO A C 13
ATOM 16239 O O . PRO A 1 32 ? -4.388 -11.218 -4.296 1.00 0.00 32 PRO A O 13
ATOM 16250 N N . ASP A 1 33 ? -6.368 -11.070 -5.355 1.00 0.00 33 ASP A N 13
ATOM 16251 C CA . ASP A 1 33 ? -6.613 -12.507 -5.330 1.00 0.00 33 ASP A CA 13
ATOM 16252 C C . ASP A 1 33 ? -5.447 -13.268 -5.953 1.00 0.00 33 ASP A C 13
ATOM 16253 O O . ASP A 1 33 ? -4.498 -12.667 -6.456 1.00 0.00 33 ASP A O 13
ATOM 16262 N N . VAL A 1 34 ? -5.526 -14.595 -5.916 1.00 0.00 34 VAL A N 13
ATOM 16263 C CA . VAL A 1 34 ? -4.478 -15.439 -6.477 1.00 0.00 34 VAL A CA 13
ATOM 16264 C C . VAL A 1 34 ? -4.151 -15.030 -7.909 1.00 0.00 34 VAL A C 13
ATOM 16265 O O . VAL A 1 34 ? -2.989 -15.033 -8.317 1.00 0.00 34 VAL A O 13
ATOM 16278 N N . PHE A 1 35 ? -5.183 -14.677 -8.669 1.00 0.00 35 PHE A N 13
ATOM 16279 C CA . PHE A 1 35 ? -5.005 -14.265 -10.056 1.00 0.00 35 PHE A CA 13
ATOM 16280 C C . PHE A 1 35 ? -4.248 -12.943 -10.138 1.00 0.00 35 PHE A C 13
ATOM 16281 O O . PHE A 1 35 ? -3.657 -12.618 -11.168 1.00 0.00 35 PHE A O 13
ATOM 16298 N N . ALA A 1 36 ? -4.269 -12.186 -9.046 1.00 0.00 36 ALA A N 13
ATOM 16299 C CA . ALA A 1 36 ? -3.583 -10.901 -8.993 1.00 0.00 36 ALA A CA 13
ATOM 16300 C C . ALA A 1 36 ? -2.166 -11.057 -8.454 1.00 0.00 36 ALA A C 13
ATOM 16301 O O . ALA A 1 36 ? -1.215 -10.510 -9.012 1.00 0.00 36 ALA A O 13
ATOM 16308 N N . ARG A 1 37 ? -2.032 -11.806 -7.364 1.00 0.00 37 ARG A N 13
ATOM 16309 C CA . ARG A 1 37 ? -0.731 -12.032 -6.747 1.00 0.00 37 ARG A CA 13
ATOM 16310 C C . ARG A 1 37 ? 0.206 -12.762 -7.705 1.00 0.00 37 ARG A C 13
ATOM 16311 O O . ARG A 1 37 ? 1.380 -12.414 -7.827 1.00 0.00 37 ARG A O 13
ATOM 16332 N N . GLU A 1 38 ? -0.323 -13.777 -8.383 1.00 0.00 38 GLU A N 13
ATOM 16333 C CA . GLU A 1 38 ? 0.467 -14.556 -9.329 1.00 0.00 38 GLU A CA 13
ATOM 16334 C C . GLU A 1 38 ? 0.977 -13.676 -10.467 1.00 0.00 38 GLU A C 13
ATOM 16335 O O . GLU A 1 38 ? 2.184 -13.558 -10.681 1.00 0.00 38 GLU A O 13
ATOM 16347 N N . ARG A 1 39 ? 0.050 -13.061 -11.193 1.00 0.00 39 ARG A N 13
ATOM 16348 C CA . ARG A 1 39 ? 0.405 -12.194 -12.310 1.00 0.00 39 ARG A CA 13
ATOM 16349 C C . ARG A 1 39 ? 1.430 -11.150 -11.883 1.00 0.00 39 ARG A C 13
ATOM 16350 O O . ARG A 1 39 ? 2.427 -10.923 -12.571 1.00 0.00 39 ARG A O 13
ATOM 16371 N N . LEU A 1 40 ? 1.180 -10.514 -10.743 1.00 0.00 40 LEU A N 13
ATOM 16372 C CA . LEU A 1 40 ? 2.081 -9.492 -10.222 1.00 0.00 40 LEU A CA 13
ATOM 16373 C C . LEU A 1 40 ? 3.425 -10.099 -9.834 1.00 0.00 40 LEU A C 13
ATOM 16374 O O . LEU A 1 40 ? 4.479 -9.521 -10.101 1.00 0.00 40 LEU A O 13
ATOM 16390 N N . ALA A 1 41 ? 3.381 -11.267 -9.202 1.00 0.00 41 ALA A N 13
ATOM 16391 C CA . ALA A 1 41 ? 4.595 -11.954 -8.781 1.00 0.00 41 ALA A CA 13
ATOM 16392 C C . ALA A 1 41 ? 5.637 -11.963 -9.895 1.00 0.00 41 ALA A C 13
ATOM 16393 O O . ALA A 1 41 ? 6.833 -11.825 -9.641 1.00 0.00 41 ALA A O 13
ATOM 16400 N N . ALA A 1 42 ? 5.174 -12.126 -11.130 1.00 0.00 42 ALA A N 13
ATOM 16401 C CA . ALA A 1 42 ? 6.065 -12.151 -12.283 1.00 0.00 42 ALA A CA 13
ATOM 16402 C C . ALA A 1 42 ? 6.319 -10.744 -12.811 1.00 0.00 42 ALA A C 13
ATOM 16403 O O . ALA A 1 42 ? 7.277 -10.509 -13.548 1.00 0.00 42 ALA A O 13
ATOM 16410 N N . LYS A 1 43 ? 5.454 -9.809 -12.431 1.00 0.00 43 LYS A N 13
ATOM 16411 C CA . LYS A 1 43 ? 5.584 -8.424 -12.866 1.00 0.00 43 LYS A CA 13
ATOM 16412 C C . LYS A 1 43 ? 6.682 -7.709 -12.085 1.00 0.00 43 LYS A C 13
ATOM 16413 O O . LYS A 1 43 ? 7.386 -6.856 -12.625 1.00 0.00 43 LYS A O 13
ATOM 16432 N N . ILE A 1 44 ? 6.824 -8.063 -10.812 1.00 0.00 44 ILE A N 13
ATOM 16433 C CA . ILE A 1 44 ? 7.838 -7.458 -9.959 1.00 0.00 44 ILE A CA 13
ATOM 16434 C C . ILE A 1 44 ? 8.856 -8.494 -9.493 1.00 0.00 44 ILE A C 13
ATOM 16435 O O . ILE A 1 44 ? 9.738 -8.195 -8.689 1.00 0.00 44 ILE A O 13
ATOM 16451 N N . ASP A 1 45 ? 8.726 -9.713 -10.004 1.00 0.00 45 ASP A N 13
ATOM 16452 C CA . ASP A 1 45 ? 9.635 -10.795 -9.642 1.00 0.00 45 ASP A CA 13
ATOM 16453 C C . ASP A 1 45 ? 9.652 -11.008 -8.131 1.00 0.00 45 ASP A C 13
ATOM 16454 O O . ASP A 1 45 ? 10.712 -10.992 -7.503 1.00 0.00 45 ASP A O 13
ATOM 16463 N N . LEU A 1 46 ? 8.472 -11.207 -7.554 1.00 0.00 46 LEU A N 13
ATOM 16464 C CA . LEU A 1 46 ? 8.350 -11.423 -6.117 1.00 0.00 46 LEU A CA 13
ATOM 16465 C C . LEU A 1 46 ? 7.472 -12.633 -5.821 1.00 0.00 46 LEU A C 13
ATOM 16466 O O . LEU A 1 46 ? 6.553 -12.963 -6.571 1.00 0.00 46 LEU A O 13
ATOM 16482 N N . PRO A 1 47 ? 7.757 -13.312 -4.700 1.00 0.00 47 PRO A N 13
ATOM 16483 C CA . PRO A 1 47 ? 7.002 -14.495 -4.277 1.00 0.00 47 PRO A CA 13
ATOM 16484 C C . PRO A 1 47 ? 5.587 -14.149 -3.824 1.00 0.00 47 PRO A C 13
ATOM 16485 O O . PRO A 1 47 ? 5.382 -13.192 -3.079 1.00 0.00 47 PRO A O 13
ATOM 16496 N N . GLU A 1 48 ? 4.616 -14.935 -4.278 1.00 0.00 48 GLU A N 13
ATOM 16497 C CA . GLU A 1 48 ? 3.221 -14.710 -3.920 1.00 0.00 48 GLU A CA 13
ATOM 16498 C C . GLU A 1 48 ? 3.082 -14.428 -2.426 1.00 0.00 48 GLU A C 13
ATOM 16499 O O . GLU A 1 48 ? 2.167 -13.724 -1.999 1.00 0.00 48 GLU A O 13
ATOM 16511 N N . ALA A 1 49 ? 3.997 -14.983 -1.637 1.00 0.00 49 ALA A N 13
ATOM 16512 C CA . ALA A 1 49 ? 3.978 -14.790 -0.192 1.00 0.00 49 ALA A CA 13
ATOM 16513 C C . ALA A 1 49 ? 4.333 -13.354 0.174 1.00 0.00 49 ALA A C 13
ATOM 16514 O O . ALA A 1 49 ? 3.754 -12.777 1.094 1.00 0.00 49 ALA A O 13
ATOM 16521 N N . ARG A 1 50 ? 5.290 -12.783 -0.550 1.00 0.00 50 ARG A N 13
ATOM 16522 C CA . ARG A 1 50 ? 5.724 -11.414 -0.299 1.00 0.00 50 ARG A CA 13
ATOM 16523 C C . ARG A 1 50 ? 4.593 -10.426 -0.571 1.00 0.00 50 ARG A C 13
ATOM 16524 O O . ARG A 1 50 ? 4.233 -9.626 0.294 1.00 0.00 50 ARG A O 13
ATOM 16545 N N . ILE A 1 51 ? 4.038 -10.488 -1.777 1.00 0.00 51 ILE A N 13
ATOM 16546 C CA . ILE A 1 51 ? 2.948 -9.600 -2.162 1.00 0.00 51 ILE A CA 13
ATOM 16547 C C . ILE A 1 51 ? 1.952 -9.426 -1.021 1.00 0.00 51 ILE A C 13
ATOM 16548 O O . ILE A 1 51 ? 1.538 -8.310 -0.711 1.00 0.00 51 ILE A O 13
ATOM 16564 N N . GLN A 1 52 ? 1.571 -10.538 -0.400 1.00 0.00 52 GLN A N 13
ATOM 16565 C CA . GLN A 1 52 ? 0.624 -10.508 0.708 1.00 0.00 52 GLN A CA 13
ATOM 16566 C C . GLN A 1 52 ? 1.015 -9.447 1.731 1.00 0.00 52 GLN A C 13
ATOM 16567 O O . GLN A 1 52 ? 0.252 -8.521 2.005 1.00 0.00 52 GLN A O 13
ATOM 16581 N N . VAL A 1 53 ? 2.211 -9.589 2.295 1.00 0.00 53 VAL A N 13
ATOM 16582 C CA . VAL A 1 53 ? 2.705 -8.643 3.288 1.00 0.00 53 VAL A CA 13
ATOM 16583 C C . VAL A 1 53 ? 2.621 -7.210 2.771 1.00 0.00 53 VAL A C 13
ATOM 16584 O O . VAL A 1 53 ? 1.931 -6.371 3.350 1.00 0.00 53 VAL A O 13
ATOM 16597 N N . TRP A 1 54 ? 3.327 -6.938 1.679 1.00 0.00 54 TRP A N 13
ATOM 16598 C CA . TRP A 1 54 ? 3.331 -5.607 1.084 1.00 0.00 54 TRP A CA 13
ATOM 16599 C C . TRP A 1 54 ? 1.936 -4.992 1.115 1.00 0.00 54 TRP A C 13
ATOM 16600 O O . TRP A 1 54 ? 1.771 -3.819 1.449 1.00 0.00 54 TRP A O 13
ATOM 16621 N N . PHE A 1 55 ? 0.935 -5.792 0.763 1.00 0.00 55 PHE A N 13
ATOM 16622 C CA . PHE A 1 55 ? -0.447 -5.326 0.749 1.00 0.00 55 PHE A CA 13
ATOM 16623 C C . PHE A 1 55 ? -0.999 -5.220 2.167 1.00 0.00 55 PHE A C 13
ATOM 16624 O O . PHE A 1 55 ? -1.754 -4.301 2.483 1.00 0.00 55 PHE A O 13
ATOM 16641 N N . SER A 1 56 ? -0.619 -6.168 3.017 1.00 0.00 56 SER A N 13
ATOM 16642 C CA . SER A 1 56 ? -1.079 -6.185 4.400 1.00 0.00 56 SER A CA 13
ATOM 16643 C C . SER A 1 56 ? -0.757 -4.865 5.095 1.00 0.00 56 SER A C 13
ATOM 16644 O O . SER A 1 56 ? -1.642 -4.205 5.638 1.00 0.00 56 SER A O 13
ATOM 16652 N N . ASN A 1 57 ? 0.517 -4.487 5.074 1.00 0.00 57 ASN A N 13
ATOM 16653 C CA . ASN A 1 57 ? 0.957 -3.247 5.703 1.00 0.00 57 ASN A CA 13
ATOM 16654 C C . ASN A 1 57 ? 0.307 -2.039 5.035 1.00 0.00 57 ASN A C 13
ATOM 16655 O O . ASN A 1 57 ? -0.092 -1.086 5.706 1.00 0.00 57 ASN A O 13
ATOM 16666 N N . ARG A 1 58 ? 0.203 -2.085 3.711 1.00 0.00 58 ARG A N 13
ATOM 16667 C CA . ARG A 1 58 ? -0.398 -0.995 2.953 1.00 0.00 58 ARG A CA 13
ATOM 16668 C C . ARG A 1 58 ? -1.760 -0.619 3.528 1.00 0.00 58 ARG A C 13
ATOM 16669 O O . ARG A 1 58 ? -2.009 0.542 3.853 1.00 0.00 58 ARG A O 13
ATOM 16690 N N . ARG A 1 59 ? -2.639 -1.610 3.650 1.00 0.00 59 ARG A N 13
ATOM 16691 C CA . ARG A 1 59 ? -3.976 -1.382 4.183 1.00 0.00 59 ARG A CA 13
ATOM 16692 C C . ARG A 1 59 ? -3.931 -0.436 5.379 1.00 0.00 59 ARG A C 13
ATOM 16693 O O . ARG A 1 59 ? -4.773 0.453 5.512 1.00 0.00 59 ARG A O 13
ATOM 16714 N N . ALA A 1 60 ? -2.944 -0.634 6.246 1.00 0.00 60 ALA A N 13
ATOM 16715 C CA . ALA A 1 60 ? -2.789 0.202 7.430 1.00 0.00 60 ALA A CA 13
ATOM 16716 C C . ALA A 1 60 ? -2.442 1.638 7.048 1.00 0.00 60 ALA A C 13
ATOM 16717 O O . ALA A 1 60 ? -3.009 2.589 7.585 1.00 0.00 60 ALA A O 13
ATOM 16724 N N . LYS A 1 61 ? -1.507 1.786 6.116 1.00 0.00 61 LYS A N 13
ATOM 16725 C CA . LYS A 1 61 ? -1.083 3.105 5.660 1.00 0.00 61 LYS A CA 13
ATOM 16726 C C . LYS A 1 61 ? -2.221 3.823 4.941 1.00 0.00 61 LYS A C 13
ATOM 16727 O O . LYS A 1 61 ? -2.338 5.046 5.012 1.00 0.00 61 LYS A O 13
ATOM 16746 N N . TRP A 1 62 ? -3.056 3.054 4.251 1.00 0.00 62 TRP A N 13
ATOM 16747 C CA . TRP A 1 62 ? -4.186 3.618 3.521 1.00 0.00 62 TRP A CA 13
ATOM 16748 C C . TRP A 1 62 ? -5.314 4.002 4.473 1.00 0.00 62 TRP A C 13
ATOM 16749 O O . TRP A 1 62 ? -5.796 5.135 4.454 1.00 0.00 62 TRP A O 13
ATOM 16770 N N . ARG A 1 63 ? -5.728 3.053 5.306 1.00 0.00 63 ARG A N 13
ATOM 16771 C CA . ARG A 1 63 ? -6.800 3.292 6.265 1.00 0.00 63 ARG A CA 13
ATOM 16772 C C . ARG A 1 63 ? -6.472 4.485 7.159 1.00 0.00 63 ARG A C 13
ATOM 16773 O O . ARG A 1 63 ? -7.314 5.356 7.382 1.00 0.00 63 ARG A O 13
ATOM 16794 N N . ARG A 1 64 ? -5.245 4.518 7.667 1.00 0.00 64 ARG A N 13
ATOM 16795 C CA . ARG A 1 64 ? -4.807 5.603 8.538 1.00 0.00 64 ARG A CA 13
ATOM 16796 C C . ARG A 1 64 ? -4.836 6.937 7.800 1.00 0.00 64 ARG A C 13
ATOM 16797 O O . ARG A 1 64 ? -5.285 7.947 8.343 1.00 0.00 64 ARG A O 13
ATOM 16818 N N . GLU A 1 65 ? -4.355 6.934 6.561 1.00 0.00 65 GLU A N 13
ATOM 16819 C CA . GLU A 1 65 ? -4.326 8.145 5.750 1.00 0.00 65 GLU A CA 13
ATOM 16820 C C . GLU A 1 65 ? -5.739 8.649 5.471 1.00 0.00 65 GLU A C 13
ATOM 16821 O O . GLU A 1 65 ? -6.093 9.767 5.839 1.00 0.00 65 GLU A O 13
ATOM 16833 N N . GLU A 1 66 ? -6.541 7.812 4.820 1.00 0.00 66 GLU A N 13
ATOM 16834 C CA . GLU A 1 66 ? -7.914 8.173 4.491 1.00 0.00 66 GLU A CA 13
ATOM 16835 C C . GLU A 1 66 ? -8.622 8.781 5.699 1.00 0.00 66 GLU A C 13
ATOM 16836 O O . GLU A 1 66 ? -9.511 9.621 5.555 1.00 0.00 66 GLU A O 13
ATOM 16848 N N . LYS A 1 67 ? -8.220 8.352 6.890 1.00 0.00 67 LYS A N 13
ATOM 16849 C CA . LYS A 1 67 ? -8.812 8.853 8.124 1.00 0.00 67 LYS A CA 13
ATOM 16850 C C . LYS A 1 67 ? -8.463 10.323 8.338 1.00 0.00 67 LYS A C 13
ATOM 16851 O O . LYS A 1 67 ? -9.345 11.160 8.535 1.00 0.00 67 LYS A O 13
ATOM 16870 N N . LEU A 1 68 ? -7.171 10.630 8.296 1.00 0.00 68 LEU A N 13
ATOM 16871 C CA . LEU A 1 68 ? -6.704 11.999 8.484 1.00 0.00 68 LEU A CA 13
ATOM 16872 C C . LEU A 1 68 ? -7.486 12.967 7.600 1.00 0.00 68 LEU A C 13
ATOM 16873 O O . LEU A 1 68 ? -7.613 14.149 7.919 1.00 0.00 68 LEU A O 13
ATOM 16889 N N . ARG A 1 69 ? -8.007 12.456 6.490 1.00 0.00 69 ARG A N 13
ATOM 16890 C CA . ARG A 1 69 ? -8.777 13.275 5.561 1.00 0.00 69 ARG A CA 13
ATOM 16891 C C . ARG A 1 69 ? -10.201 13.480 6.069 1.00 0.00 69 ARG A C 13
ATOM 16892 O O . ARG A 1 69 ? -10.689 14.608 6.137 1.00 0.00 69 ARG A O 13
ATOM 16913 N N . ASN A 1 70 ? -10.862 12.383 6.423 1.00 0.00 70 ASN A N 13
ATOM 16914 C CA . ASN A 1 70 ? -12.231 12.443 6.923 1.00 0.00 70 ASN A CA 13
ATOM 16915 C C . ASN A 1 70 ? -12.329 13.372 8.129 1.00 0.00 70 ASN A C 13
ATOM 16916 O O . ASN A 1 70 ? -13.305 14.107 8.280 1.00 0.00 70 ASN A O 13
ATOM 16927 N N . GLN A 1 71 ? -11.311 13.335 8.983 1.00 0.00 71 GLN A N 13
ATOM 16928 C CA . GLN A 1 71 ? -11.283 14.173 10.175 1.00 0.00 71 GLN A CA 13
ATOM 16929 C C . GLN A 1 71 ? -11.110 15.642 9.803 1.00 0.00 71 GLN A C 13
ATOM 16930 O O . GLN A 1 71 ? -11.736 16.521 10.397 1.00 0.00 71 GLN A O 13
ATOM 16944 N N . ARG A 1 72 ? -10.256 15.901 8.818 1.00 0.00 72 ARG A N 13
ATOM 16945 C CA . ARG A 1 72 ? -10.000 17.265 8.369 1.00 0.00 72 ARG A CA 13
ATOM 16946 C C . ARG A 1 72 ? -11.227 17.848 7.677 1.00 0.00 72 ARG A C 13
ATOM 16947 O O . ARG A 1 72 ? -11.473 19.054 7.738 1.00 0.00 72 ARG A O 13
ATOM 16968 N N . ARG A 1 73 ? -11.994 16.986 7.018 1.00 0.00 73 ARG A N 13
ATOM 16969 C CA . ARG A 1 73 ? -13.196 17.418 6.312 1.00 0.00 73 ARG A CA 13
ATOM 16970 C C . ARG A 1 73 ? -14.121 18.199 7.240 1.00 0.00 73 ARG A C 13
ATOM 16971 O O . ARG A 1 73 ? -14.140 17.969 8.449 1.00 0.00 73 ARG A O 13
ATOM 16992 N N . GLN A 1 74 ? -14.884 19.124 6.667 1.00 0.00 74 GLN A N 13
ATOM 16993 C CA . GLN A 1 74 ? -15.810 19.939 7.443 1.00 0.00 74 GLN A CA 13
ATOM 16994 C C . GLN A 1 74 ? -17.254 19.645 7.054 1.00 0.00 74 GLN A C 13
ATOM 16995 O O . GLN A 1 74 ? -17.742 20.126 6.031 1.00 0.00 74 GLN A O 13
ATOM 17009 N N . SER A 1 75 ? -17.933 18.849 7.874 1.00 0.00 75 SER A N 13
ATOM 17010 C CA . SER A 1 75 ? -19.321 18.486 7.614 1.00 0.00 75 SER A CA 13
ATOM 17011 C C . SER A 1 75 ? -20.008 18.010 8.890 1.00 0.00 75 SER A C 13
ATOM 17012 O O . SER A 1 75 ? -19.486 17.158 9.608 1.00 0.00 75 SER A O 13
ATOM 17020 N N . GLY A 1 76 ? -21.183 18.568 9.166 1.00 0.00 76 GLY A N 13
ATOM 17021 C CA . GLY A 1 76 ? -21.922 18.188 10.356 1.00 0.00 76 GLY A CA 13
ATOM 17022 C C . GLY A 1 76 ? -22.503 19.385 11.083 1.00 0.00 76 GLY A C 13
ATOM 17023 O O . GLY A 1 76 ? -23.589 19.867 10.762 1.00 0.00 76 GLY A O 13
ATOM 17027 N N . PRO A 1 77 ? -21.770 19.881 12.092 1.00 0.00 77 PRO A N 13
ATOM 17028 C CA . PRO A 1 77 ? -22.200 21.033 12.889 1.00 0.00 77 PRO A CA 13
ATOM 17029 C C . PRO A 1 77 ? -22.166 22.335 12.094 1.00 0.00 77 PRO A C 13
ATOM 17030 O O . PRO A 1 77 ? -21.148 22.679 11.494 1.00 0.00 77 PRO A O 13
ATOM 17041 N N . SER A 1 78 ? -23.285 23.052 12.093 1.00 0.00 78 SER A N 13
ATOM 17042 C CA . SER A 1 78 ? -23.384 24.313 11.368 1.00 0.00 78 SER A CA 13
ATOM 17043 C C . SER A 1 78 ? -22.147 25.176 11.608 1.00 0.00 78 SER A C 13
ATOM 17044 O O . SER A 1 78 ? -21.964 25.728 12.693 1.00 0.00 78 SER A O 13
ATOM 17052 N N . SER A 1 79 ? -21.303 25.286 10.589 1.00 0.00 79 SER A N 13
ATOM 17053 C CA . SER A 1 79 ? -20.082 26.077 10.688 1.00 0.00 79 SER A CA 13
ATOM 17054 C C . SER A 1 79 ? -20.339 27.377 11.445 1.00 0.00 79 SER A C 13
ATOM 17055 O O . SER A 1 79 ? -21.270 28.117 11.133 1.00 0.00 79 SER A O 13
ATOM 17063 N N . GLY A 1 80 ? -19.502 27.648 12.442 1.00 0.00 80 GLY A N 13
ATOM 17064 C CA . GLY A 1 80 ? -19.653 28.858 13.229 1.00 0.00 80 GLY A CA 13
ATOM 17065 C C . GLY A 1 80 ? -18.547 29.029 14.251 1.00 0.00 80 GLY A C 13
ATOM 17066 O O . GLY A 1 80 ? -17.366 28.914 13.920 1.00 0.00 80 GLY A O 13
ATOM 17070 N N . GLY A 1 1 ? -4.957 -1.153 13.617 1.00 0.00 1 GLY A N 14
ATOM 17071 C CA . GLY A 1 1 ? -5.867 -0.124 14.086 1.00 0.00 1 GLY A CA 14
ATOM 17072 C C . GLY A 1 1 ? -5.234 0.778 15.128 1.00 0.00 1 GLY A C 14
ATOM 17073 O O . GLY A 1 1 ? -5.321 2.002 15.035 1.00 0.00 1 GLY A O 14
ATOM 17077 N N . SER A 1 2 ? -4.596 0.171 16.124 1.00 0.00 2 SER A N 14
ATOM 17078 C CA . SER A 1 2 ? -3.950 0.927 17.190 1.00 0.00 2 SER A CA 14
ATOM 17079 C C . SER A 1 2 ? -2.437 0.731 17.157 1.00 0.00 2 SER A C 14
ATOM 17080 O O . SER A 1 2 ? -1.674 1.697 17.184 1.00 0.00 2 SER A O 14
ATOM 17088 N N . SER A 1 3 ? -2.010 -0.527 17.099 1.00 0.00 3 SER A N 14
ATOM 17089 C CA . SER A 1 3 ? -0.590 -0.852 17.064 1.00 0.00 3 SER A CA 14
ATOM 17090 C C . SER A 1 3 ? -0.085 -0.936 15.627 1.00 0.00 3 SER A C 14
ATOM 17091 O O . SER A 1 3 ? -0.459 -1.838 14.879 1.00 0.00 3 SER A O 14
ATOM 17099 N N . GLY A 1 4 ? 0.766 0.012 15.249 1.00 0.00 4 GLY A N 14
ATOM 17100 C CA . GLY A 1 4 ? 1.309 0.027 13.902 1.00 0.00 4 GLY A CA 14
ATOM 17101 C C . GLY A 1 4 ? 2.722 -0.515 13.840 1.00 0.00 4 GLY A C 14
ATOM 17102 O O . GLY A 1 4 ? 3.164 -1.220 14.748 1.00 0.00 4 GLY A O 14
ATOM 17106 N N . SER A 1 5 ? 3.434 -0.188 12.766 1.00 0.00 5 SER A N 14
ATOM 17107 C CA . SER A 1 5 ? 4.805 -0.652 12.587 1.00 0.00 5 SER A CA 14
ATOM 17108 C C . SER A 1 5 ? 5.715 -0.092 13.676 1.00 0.00 5 SER A C 14
ATOM 17109 O O . SER A 1 5 ? 5.283 0.698 14.515 1.00 0.00 5 SER A O 14
ATOM 17117 N N . SER A 1 6 ? 6.977 -0.507 13.655 1.00 0.00 6 SER A N 14
ATOM 17118 C CA . SER A 1 6 ? 7.949 -0.051 14.642 1.00 0.00 6 SER A CA 14
ATOM 17119 C C . SER A 1 6 ? 8.560 1.284 14.226 1.00 0.00 6 SER A C 14
ATOM 17120 O O . SER A 1 6 ? 8.652 2.213 15.026 1.00 0.00 6 SER A O 14
ATOM 17128 N N . GLY A 1 7 ? 8.975 1.371 12.966 1.00 0.00 7 GLY A N 14
ATOM 17129 C CA . GLY A 1 7 ? 9.573 2.594 12.465 1.00 0.00 7 GLY A CA 14
ATOM 17130 C C . GLY A 1 7 ? 10.260 2.398 11.127 1.00 0.00 7 GLY A C 14
ATOM 17131 O O . GLY A 1 7 ? 9.746 1.698 10.255 1.00 0.00 7 GLY A O 14
ATOM 17135 N N . GLN A 1 8 ? 11.422 3.020 10.965 1.00 0.00 8 GLN A N 14
ATOM 17136 C CA . GLN A 1 8 ? 12.179 2.912 9.722 1.00 0.00 8 GLN A CA 14
ATOM 17137 C C . GLN A 1 8 ? 13.025 1.644 9.708 1.00 0.00 8 GLN A C 14
ATOM 17138 O O . GLN A 1 8 ? 14.019 1.541 10.427 1.00 0.00 8 GLN A O 14
ATOM 17152 N N . ARG A 1 9 ? 12.624 0.679 8.887 1.00 0.00 9 ARG A N 14
ATOM 17153 C CA . ARG A 1 9 ? 13.344 -0.584 8.781 1.00 0.00 9 ARG A CA 14
ATOM 17154 C C . ARG A 1 9 ? 14.746 -0.364 8.222 1.00 0.00 9 ARG A C 14
ATOM 17155 O O . ARG A 1 9 ? 14.938 0.413 7.288 1.00 0.00 9 ARG A O 14
ATOM 17176 N N . ASN A 1 10 ? 15.724 -1.053 8.802 1.00 0.00 10 ASN A N 14
ATOM 17177 C CA . ASN A 1 10 ? 17.109 -0.933 8.363 1.00 0.00 10 ASN A CA 14
ATOM 17178 C C . ASN A 1 10 ? 17.393 -1.873 7.195 1.00 0.00 10 ASN A C 14
ATOM 17179 O O . ASN A 1 10 ? 18.476 -2.452 7.099 1.00 0.00 10 ASN A O 14
ATOM 17190 N N . ARG A 1 11 ? 16.414 -2.019 6.308 1.00 0.00 11 ARG A N 14
ATOM 17191 C CA . ARG A 1 11 ? 16.558 -2.890 5.147 1.00 0.00 11 ARG A CA 14
ATOM 17192 C C . ARG A 1 11 ? 15.480 -2.593 4.109 1.00 0.00 11 ARG A C 14
ATOM 17193 O O . ARG A 1 11 ? 14.345 -2.261 4.452 1.00 0.00 11 ARG A O 14
ATOM 17214 N N . THR A 1 12 ? 15.844 -2.715 2.836 1.00 0.00 12 THR A N 14
ATOM 17215 C CA . THR A 1 12 ? 14.910 -2.458 1.746 1.00 0.00 12 THR A CA 14
ATOM 17216 C C . THR A 1 12 ? 14.246 -3.748 1.276 1.00 0.00 12 THR A C 14
ATOM 17217 O O . THR A 1 12 ? 14.532 -4.241 0.185 1.00 0.00 12 THR A O 14
ATOM 17228 N N . SER A 1 13 ? 13.360 -4.289 2.105 1.00 0.00 13 SER A N 14
ATOM 17229 C CA . SER A 1 13 ? 12.658 -5.524 1.774 1.00 0.00 13 SER A CA 14
ATOM 17230 C C . SER A 1 13 ? 12.234 -5.532 0.309 1.00 0.00 13 SER A C 14
ATOM 17231 O O . SER A 1 13 ? 12.317 -6.556 -0.369 1.00 0.00 13 SER A O 14
ATOM 17239 N N . PHE A 1 14 ? 11.777 -4.381 -0.175 1.00 0.00 14 PHE A N 14
ATOM 17240 C CA . PHE A 1 14 ? 11.338 -4.254 -1.560 1.00 0.00 14 PHE A CA 14
ATOM 17241 C C . PHE A 1 14 ? 12.076 -3.119 -2.262 1.00 0.00 14 PHE A C 14
ATOM 17242 O O . PHE A 1 14 ? 12.636 -2.232 -1.617 1.00 0.00 14 PHE A O 14
ATOM 17259 N N . THR A 1 15 ? 12.074 -3.153 -3.592 1.00 0.00 15 THR A N 14
ATOM 17260 C CA . THR A 1 15 ? 12.745 -2.130 -4.383 1.00 0.00 15 THR A CA 14
ATOM 17261 C C . THR A 1 15 ? 11.738 -1.177 -5.016 1.00 0.00 15 THR A C 14
ATOM 17262 O O . THR A 1 15 ? 10.600 -1.556 -5.292 1.00 0.00 15 THR A O 14
ATOM 17273 N N . GLN A 1 16 ? 12.164 0.062 -5.244 1.00 0.00 16 GLN A N 14
ATOM 17274 C CA . GLN A 1 16 ? 11.299 1.069 -5.846 1.00 0.00 16 GLN A CA 14
ATOM 17275 C C . GLN A 1 16 ? 10.666 0.545 -7.131 1.00 0.00 16 GLN A C 14
ATOM 17276 O O . GLN A 1 16 ? 9.560 0.943 -7.497 1.00 0.00 16 GLN A O 14
ATOM 17290 N N . GLU A 1 17 ? 11.376 -0.348 -7.814 1.00 0.00 17 GLU A N 14
ATOM 17291 C CA . GLU A 1 17 ? 10.884 -0.924 -9.059 1.00 0.00 17 GLU A CA 14
ATOM 17292 C C . GLU A 1 17 ? 9.694 -1.845 -8.800 1.00 0.00 17 GLU A C 14
ATOM 17293 O O . GLU A 1 17 ? 8.825 -2.008 -9.656 1.00 0.00 17 GLU A O 14
ATOM 17305 N N . GLN A 1 18 ? 9.666 -2.444 -7.615 1.00 0.00 18 GLN A N 14
ATOM 17306 C CA . GLN A 1 18 ? 8.585 -3.350 -7.243 1.00 0.00 18 GLN A CA 14
ATOM 17307 C C . GLN A 1 18 ? 7.451 -2.593 -6.557 1.00 0.00 18 GLN A C 14
ATOM 17308 O O . GLN A 1 18 ? 6.276 -2.903 -6.755 1.00 0.00 18 GLN A O 14
ATOM 17322 N N . ILE A 1 19 ? 7.812 -1.600 -5.752 1.00 0.00 19 ILE A N 14
ATOM 17323 C CA . ILE A 1 19 ? 6.827 -0.799 -5.038 1.00 0.00 19 ILE A CA 14
ATOM 17324 C C . ILE A 1 19 ? 5.891 -0.085 -6.008 1.00 0.00 19 ILE A C 14
ATOM 17325 O O . ILE A 1 19 ? 4.710 0.105 -5.722 1.00 0.00 19 ILE A O 14
ATOM 17341 N N . GLU A 1 20 ? 6.429 0.307 -7.159 1.00 0.00 20 GLU A N 14
ATOM 17342 C CA . GLU A 1 20 ? 5.642 1.000 -8.173 1.00 0.00 20 GLU A CA 14
ATOM 17343 C C . GLU A 1 20 ? 4.520 0.106 -8.694 1.00 0.00 20 GLU A C 14
ATOM 17344 O O . GLU A 1 20 ? 3.387 0.554 -8.869 1.00 0.00 20 GLU A O 14
ATOM 17356 N N . ALA A 1 21 ? 4.844 -1.158 -8.939 1.00 0.00 21 ALA A N 14
ATOM 17357 C CA . ALA A 1 21 ? 3.864 -2.115 -9.439 1.00 0.00 21 ALA A CA 14
ATOM 17358 C C . ALA A 1 21 ? 2.964 -2.617 -8.315 1.00 0.00 21 ALA A C 14
ATOM 17359 O O . ALA A 1 21 ? 1.791 -2.924 -8.535 1.00 0.00 21 ALA A O 14
ATOM 17366 N N . LEU A 1 22 ? 3.519 -2.698 -7.111 1.00 0.00 22 LEU A N 14
ATOM 17367 C CA . LEU A 1 22 ? 2.767 -3.163 -5.951 1.00 0.00 22 LEU A CA 14
ATOM 17368 C C . LEU A 1 22 ? 1.750 -2.117 -5.505 1.00 0.00 22 LEU A C 14
ATOM 17369 O O . LEU A 1 22 ? 0.760 -2.439 -4.850 1.00 0.00 22 LEU A O 14
ATOM 17385 N N . GLU A 1 23 ? 2.002 -0.863 -5.868 1.00 0.00 23 GLU A N 14
ATOM 17386 C CA . GLU A 1 23 ? 1.108 0.231 -5.506 1.00 0.00 23 GLU A CA 14
ATOM 17387 C C . GLU A 1 23 ? -0.055 0.331 -6.490 1.00 0.00 23 GLU A C 14
ATOM 17388 O O . GLU A 1 23 ? -1.215 0.423 -6.089 1.00 0.00 23 GLU A O 14
ATOM 17400 N N . LYS A 1 24 ? 0.266 0.311 -7.779 1.00 0.00 24 LYS A N 14
ATOM 17401 C CA . LYS A 1 24 ? -0.750 0.398 -8.821 1.00 0.00 24 LYS A CA 14
ATOM 17402 C C . LYS A 1 24 ? -1.821 -0.670 -8.629 1.00 0.00 24 LYS A C 14
ATOM 17403 O O . LYS A 1 24 ? -3.016 -0.377 -8.666 1.00 0.00 24 LYS A O 14
ATOM 17422 N N . GLU A 1 25 ? -1.385 -1.908 -8.419 1.00 0.00 25 GLU A N 14
ATOM 17423 C CA . GLU A 1 25 ? -2.309 -3.019 -8.220 1.00 0.00 25 GLU A CA 14
ATOM 17424 C C . GLU A 1 25 ? -3.236 -2.749 -7.039 1.00 0.00 25 GLU A C 14
ATOM 17425 O O . GLU A 1 25 ? -4.412 -3.112 -7.063 1.00 0.00 25 GLU A O 14
ATOM 17437 N N . PHE A 1 26 ? -2.698 -2.110 -6.005 1.00 0.00 26 PHE A N 14
ATOM 17438 C CA . PHE A 1 26 ? -3.477 -1.792 -4.813 1.00 0.00 26 PHE A CA 14
ATOM 17439 C C . PHE A 1 26 ? -4.566 -0.773 -5.131 1.00 0.00 26 PHE A C 14
ATOM 17440 O O . PHE A 1 26 ? -5.710 -0.919 -4.702 1.00 0.00 26 PHE A O 14
ATOM 17457 N N . GLU A 1 27 ? -4.202 0.259 -5.885 1.00 0.00 27 GLU A N 14
ATOM 17458 C CA . GLU A 1 27 ? -5.148 1.304 -6.259 1.00 0.00 27 GLU A CA 14
ATOM 17459 C C . GLU A 1 27 ? -6.404 0.702 -6.884 1.00 0.00 27 GLU A C 14
ATOM 17460 O O . GLU A 1 27 ? -7.509 1.209 -6.693 1.00 0.00 27 GLU A O 14
ATOM 17472 N N . ARG A 1 28 ? -6.224 -0.383 -7.631 1.00 0.00 28 ARG A N 14
ATOM 17473 C CA . ARG A 1 28 ? -7.341 -1.053 -8.286 1.00 0.00 28 ARG A CA 14
ATOM 17474 C C . ARG A 1 28 ? -8.072 -1.971 -7.311 1.00 0.00 28 ARG A C 14
ATOM 17475 O O . ARG A 1 28 ? -9.301 -1.956 -7.229 1.00 0.00 28 ARG A O 14
ATOM 17496 N N . THR A 1 29 ? -7.308 -2.770 -6.572 1.00 0.00 29 THR A N 14
ATOM 17497 C CA . THR A 1 29 ? -7.882 -3.694 -5.603 1.00 0.00 29 THR A CA 14
ATOM 17498 C C . THR A 1 29 ? -6.996 -3.817 -4.369 1.00 0.00 29 THR A C 14
ATOM 17499 O O . THR A 1 29 ? -5.826 -4.189 -4.465 1.00 0.00 29 THR A O 14
ATOM 17510 N N . HIS A 1 30 ? -7.561 -3.502 -3.206 1.00 0.00 30 HIS A N 14
ATOM 17511 C CA . HIS A 1 30 ? -6.823 -3.578 -1.951 1.00 0.00 30 HIS A CA 14
ATOM 17512 C C . HIS A 1 30 ? -6.554 -5.030 -1.567 1.00 0.00 30 HIS A C 14
ATOM 17513 O O . HIS A 1 30 ? -5.748 -5.309 -0.678 1.00 0.00 30 HIS A O 14
ATOM 17528 N N . TYR A 1 31 ? -7.234 -5.951 -2.240 1.00 0.00 31 TYR A N 14
ATOM 17529 C CA . TYR A 1 31 ? -7.072 -7.374 -1.966 1.00 0.00 31 TYR A CA 14
ATOM 17530 C C . TYR A 1 31 ? -6.899 -8.161 -3.262 1.00 0.00 31 TYR A C 14
ATOM 17531 O O . TYR A 1 31 ? -7.840 -8.756 -3.787 1.00 0.00 31 TYR A O 14
ATOM 17549 N N . PRO A 1 32 ? -5.665 -8.167 -3.789 1.00 0.00 32 PRO A N 14
ATOM 17550 C CA . PRO A 1 32 ? -5.337 -8.878 -5.028 1.00 0.00 32 PRO A CA 14
ATOM 17551 C C . PRO A 1 32 ? -5.377 -10.393 -4.855 1.00 0.00 32 PRO A C 14
ATOM 17552 O O . PRO A 1 32 ? -4.449 -10.989 -4.307 1.00 0.00 32 PRO A O 14
ATOM 17563 N N . ASP A 1 33 ? -6.455 -11.010 -5.325 1.00 0.00 33 ASP A N 14
ATOM 17564 C CA . ASP A 1 33 ? -6.615 -12.455 -5.224 1.00 0.00 33 ASP A CA 14
ATOM 17565 C C . ASP A 1 33 ? -5.425 -13.179 -5.848 1.00 0.00 33 ASP A C 14
ATOM 17566 O O . ASP A 1 33 ? -4.497 -12.548 -6.352 1.00 0.00 33 ASP A O 14
ATOM 17575 N N . VAL A 1 34 ? -5.460 -14.507 -5.810 1.00 0.00 34 VAL A N 14
ATOM 17576 C CA . VAL A 1 34 ? -4.386 -15.316 -6.371 1.00 0.00 34 VAL A CA 14
ATOM 17577 C C . VAL A 1 34 ? -4.131 -14.956 -7.830 1.00 0.00 34 VAL A C 14
ATOM 17578 O O . VAL A 1 34 ? -2.988 -14.940 -8.287 1.00 0.00 34 VAL A O 14
ATOM 17591 N N . PHE A 1 35 ? -5.204 -14.666 -8.558 1.00 0.00 35 PHE A N 14
ATOM 17592 C CA . PHE A 1 35 ? -5.097 -14.306 -9.967 1.00 0.00 35 PHE A CA 14
ATOM 17593 C C . PHE A 1 35 ? -4.312 -13.009 -10.139 1.00 0.00 35 PHE A C 14
ATOM 17594 O O . PHE A 1 35 ? -3.755 -12.746 -11.204 1.00 0.00 35 PHE A O 14
ATOM 17611 N N . ALA A 1 36 ? -4.274 -12.204 -9.083 1.00 0.00 36 ALA A N 14
ATOM 17612 C CA . ALA A 1 36 ? -3.555 -10.936 -9.116 1.00 0.00 36 ALA A CA 14
ATOM 17613 C C . ALA A 1 36 ? -2.131 -11.098 -8.596 1.00 0.00 36 ALA A C 14
ATOM 17614 O O . ALA A 1 36 ? -1.171 -10.702 -9.257 1.00 0.00 36 ALA A O 14
ATOM 17621 N N . ARG A 1 37 ? -2.002 -11.680 -7.409 1.00 0.00 37 ARG A N 14
ATOM 17622 C CA . ARG A 1 37 ? -0.694 -11.891 -6.800 1.00 0.00 37 ARG A CA 14
ATOM 17623 C C . ARG A 1 37 ? 0.191 -12.751 -7.698 1.00 0.00 37 ARG A C 14
ATOM 17624 O O . ARG A 1 37 ? 1.392 -12.511 -7.814 1.00 0.00 37 ARG A O 14
ATOM 17645 N N . GLU A 1 38 ? -0.412 -13.754 -8.329 1.00 0.00 38 GLU A N 14
ATOM 17646 C CA . GLU A 1 38 ? 0.323 -14.649 -9.214 1.00 0.00 38 GLU A CA 14
ATOM 17647 C C . GLU A 1 38 ? 0.875 -13.892 -10.418 1.00 0.00 38 GLU A C 14
ATOM 17648 O O . GLU A 1 38 ? 2.081 -13.886 -10.662 1.00 0.00 38 GLU A O 14
ATOM 17660 N N . ARG A 1 39 ? -0.017 -13.253 -11.168 1.00 0.00 39 ARG A N 14
ATOM 17661 C CA . ARG A 1 39 ? 0.380 -12.493 -12.347 1.00 0.00 39 ARG A CA 14
ATOM 17662 C C . ARG A 1 39 ? 1.432 -11.446 -11.992 1.00 0.00 39 ARG A C 14
ATOM 17663 O O . ARG A 1 39 ? 2.421 -11.276 -12.706 1.00 0.00 39 ARG A O 14
ATOM 17684 N N . LEU A 1 40 ? 1.212 -10.748 -10.882 1.00 0.00 40 LEU A N 14
ATOM 17685 C CA . LEU A 1 40 ? 2.141 -9.718 -10.430 1.00 0.00 40 LEU A CA 14
ATOM 17686 C C . LEU A 1 40 ? 3.469 -10.332 -10.001 1.00 0.00 40 LEU A C 14
ATOM 17687 O O . LEU A 1 40 ? 4.534 -9.763 -10.242 1.00 0.00 40 LEU A O 14
ATOM 17703 N N . ALA A 1 41 ? 3.399 -11.497 -9.366 1.00 0.00 41 ALA A N 14
ATOM 17704 C CA . ALA A 1 41 ? 4.596 -12.191 -8.907 1.00 0.00 41 ALA A CA 14
ATOM 17705 C C . ALA A 1 41 ? 5.680 -12.182 -9.978 1.00 0.00 41 ALA A C 14
ATOM 17706 O O . ALA A 1 41 ? 6.864 -12.033 -9.677 1.00 0.00 41 ALA A O 14
ATOM 17713 N N . ALA A 1 42 ? 5.268 -12.343 -11.232 1.00 0.00 42 ALA A N 14
ATOM 17714 C CA . ALA A 1 42 ? 6.205 -12.352 -12.348 1.00 0.00 42 ALA A CA 14
ATOM 17715 C C . ALA A 1 42 ? 6.374 -10.955 -12.935 1.00 0.00 42 ALA A C 14
ATOM 17716 O O . ALA A 1 42 ? 7.305 -10.700 -13.699 1.00 0.00 42 ALA A O 14
ATOM 17723 N N . LYS A 1 43 ? 5.467 -10.054 -12.574 1.00 0.00 43 LYS A N 14
ATOM 17724 C CA . LYS A 1 43 ? 5.515 -8.681 -13.064 1.00 0.00 43 LYS A CA 14
ATOM 17725 C C . LYS A 1 43 ? 6.572 -7.873 -12.317 1.00 0.00 43 LYS A C 14
ATOM 17726 O O . LYS A 1 43 ? 7.189 -6.970 -12.881 1.00 0.00 43 LYS A O 14
ATOM 17745 N N . ILE A 1 44 ? 6.777 -8.206 -11.047 1.00 0.00 44 ILE A N 14
ATOM 17746 C CA . ILE A 1 44 ? 7.761 -7.513 -10.225 1.00 0.00 44 ILE A CA 14
ATOM 17747 C C . ILE A 1 44 ? 8.847 -8.469 -9.745 1.00 0.00 44 ILE A C 14
ATOM 17748 O O . ILE A 1 44 ? 9.805 -8.058 -9.091 1.00 0.00 44 ILE A O 14
ATOM 17764 N N . ASP A 1 45 ? 8.691 -9.747 -10.076 1.00 0.00 45 ASP A N 14
ATOM 17765 C CA . ASP A 1 45 ? 9.661 -10.762 -9.681 1.00 0.00 45 ASP A CA 14
ATOM 17766 C C . ASP A 1 45 ? 9.661 -10.954 -8.168 1.00 0.00 45 ASP A C 14
ATOM 17767 O O . ASP A 1 45 ? 10.709 -10.888 -7.522 1.00 0.00 45 ASP A O 14
ATOM 17776 N N . LEU A 1 46 ? 8.481 -11.190 -7.606 1.00 0.00 46 LEU A N 14
ATOM 17777 C CA . LEU A 1 46 ? 8.343 -11.391 -6.168 1.00 0.00 46 LEU A CA 14
ATOM 17778 C C . LEU A 1 46 ? 7.447 -12.588 -5.868 1.00 0.00 46 LEU A C 14
ATOM 17779 O O . LEU A 1 46 ? 6.530 -12.912 -6.622 1.00 0.00 46 LEU A O 14
ATOM 17795 N N . PRO A 1 47 ? 7.717 -13.262 -4.740 1.00 0.00 47 PRO A N 14
ATOM 17796 C CA . PRO A 1 47 ? 6.945 -14.432 -4.313 1.00 0.00 47 PRO A CA 14
ATOM 17797 C C . PRO A 1 47 ? 5.532 -14.065 -3.872 1.00 0.00 47 PRO A C 14
ATOM 17798 O O . PRO A 1 47 ? 5.334 -13.102 -3.133 1.00 0.00 47 PRO A O 14
ATOM 17809 N N . GLU A 1 48 ? 4.554 -14.840 -4.331 1.00 0.00 48 GLU A N 14
ATOM 17810 C CA . GLU A 1 48 ? 3.160 -14.595 -3.983 1.00 0.00 48 GLU A CA 14
ATOM 17811 C C . GLU A 1 48 ? 3.012 -14.316 -2.489 1.00 0.00 48 GLU A C 14
ATOM 17812 O O . GLU A 1 48 ? 2.085 -13.627 -2.065 1.00 0.00 48 GLU A O 14
ATOM 17824 N N . ALA A 1 49 ? 3.935 -14.855 -1.699 1.00 0.00 49 ALA A N 14
ATOM 17825 C CA . ALA A 1 49 ? 3.909 -14.664 -0.254 1.00 0.00 49 ALA A CA 14
ATOM 17826 C C . ALA A 1 49 ? 4.267 -13.228 0.115 1.00 0.00 49 ALA A C 14
ATOM 17827 O O . ALA A 1 49 ? 3.642 -12.628 0.991 1.00 0.00 49 ALA A O 14
ATOM 17834 N N . ARG A 1 50 ? 5.276 -12.684 -0.556 1.00 0.00 50 ARG A N 14
ATOM 17835 C CA . ARG A 1 50 ? 5.718 -11.319 -0.297 1.00 0.00 50 ARG A CA 14
ATOM 17836 C C . ARG A 1 50 ? 4.596 -10.321 -0.572 1.00 0.00 50 ARG A C 14
ATOM 17837 O O . ARG A 1 50 ? 4.231 -9.528 0.295 1.00 0.00 50 ARG A O 14
ATOM 17858 N N . ILE A 1 51 ? 4.054 -10.369 -1.785 1.00 0.00 51 ILE A N 14
ATOM 17859 C CA . ILE A 1 51 ? 2.974 -9.471 -2.173 1.00 0.00 51 ILE A CA 14
ATOM 17860 C C . ILE A 1 51 ? 1.946 -9.333 -1.057 1.00 0.00 51 ILE A C 14
ATOM 17861 O O . ILE A 1 51 ? 1.510 -8.227 -0.736 1.00 0.00 51 ILE A O 14
ATOM 17877 N N . GLN A 1 52 ? 1.563 -10.462 -0.469 1.00 0.00 52 GLN A N 14
ATOM 17878 C CA . GLN A 1 52 ? 0.586 -10.466 0.613 1.00 0.00 52 GLN A CA 14
ATOM 17879 C C . GLN A 1 52 ? 0.978 -9.475 1.705 1.00 0.00 52 GLN A C 14
ATOM 17880 O O . GLN A 1 52 ? 0.190 -8.609 2.083 1.00 0.00 52 GLN A O 14
ATOM 17894 N N . VAL A 1 53 ? 2.202 -9.610 2.208 1.00 0.00 53 VAL A N 14
ATOM 17895 C CA . VAL A 1 53 ? 2.699 -8.726 3.255 1.00 0.00 53 VAL A CA 14
ATOM 17896 C C . VAL A 1 53 ? 2.663 -7.269 2.807 1.00 0.00 53 VAL A C 14
ATOM 17897 O O . VAL A 1 53 ? 2.005 -6.435 3.428 1.00 0.00 53 VAL A O 14
ATOM 17910 N N . TRP A 1 54 ? 3.377 -6.970 1.728 1.00 0.00 54 TRP A N 14
ATOM 17911 C CA . TRP A 1 54 ? 3.427 -5.613 1.197 1.00 0.00 54 TRP A CA 14
ATOM 17912 C C . TRP A 1 54 ? 2.041 -4.978 1.194 1.00 0.00 54 TRP A C 14
ATOM 17913 O O . TRP A 1 54 ? 1.875 -3.822 1.585 1.00 0.00 54 TRP A O 14
ATOM 17934 N N . PHE A 1 55 ? 1.047 -5.740 0.750 1.00 0.00 55 PHE A N 14
ATOM 17935 C CA . PHE A 1 55 ? -0.326 -5.251 0.695 1.00 0.00 55 PHE A CA 14
ATOM 17936 C C . PHE A 1 55 ? -0.907 -5.102 2.098 1.00 0.00 55 PHE A C 14
ATOM 17937 O O . PHE A 1 55 ? -1.600 -4.130 2.395 1.00 0.00 55 PHE A O 14
ATOM 17954 N N . SER A 1 56 ? -0.619 -6.074 2.957 1.00 0.00 56 SER A N 14
ATOM 17955 C CA . SER A 1 56 ? -1.115 -6.054 4.328 1.00 0.00 56 SER A CA 14
ATOM 17956 C C . SER A 1 56 ? -0.753 -4.744 5.019 1.00 0.00 56 SER A C 14
ATOM 17957 O O . SER A 1 56 ? -1.625 -4.016 5.491 1.00 0.00 56 SER A O 14
ATOM 17965 N N . ASN A 1 57 ? 0.543 -4.450 5.073 1.00 0.00 57 ASN A N 14
ATOM 17966 C CA . ASN A 1 57 ? 1.023 -3.227 5.706 1.00 0.00 57 ASN A CA 14
ATOM 17967 C C . ASN A 1 57 ? 0.392 -1.996 5.061 1.00 0.00 57 ASN A C 14
ATOM 17968 O O . ASN A 1 57 ? 0.073 -1.021 5.741 1.00 0.00 57 ASN A O 14
ATOM 17979 N N . ARG A 1 58 ? 0.215 -2.050 3.745 1.00 0.00 58 ARG A N 14
ATOM 17980 C CA . ARG A 1 58 ? -0.377 -0.941 3.007 1.00 0.00 58 ARG A CA 14
ATOM 17981 C C . ARG A 1 58 ? -1.733 -0.560 3.594 1.00 0.00 58 ARG A C 14
ATOM 17982 O O . ARG A 1 58 ? -1.980 0.604 3.908 1.00 0.00 58 ARG A O 14
ATOM 18003 N N . ARG A 1 59 ? -2.609 -1.550 3.737 1.00 0.00 59 ARG A N 14
ATOM 18004 C CA . ARG A 1 59 ? -3.940 -1.319 4.284 1.00 0.00 59 ARG A CA 14
ATOM 18005 C C . ARG A 1 59 ? -3.879 -0.389 5.491 1.00 0.00 59 ARG A C 14
ATOM 18006 O O . ARG A 1 59 ? -4.700 0.518 5.632 1.00 0.00 59 ARG A O 14
ATOM 18027 N N . ALA A 1 60 ? -2.900 -0.618 6.360 1.00 0.00 60 ALA A N 14
ATOM 18028 C CA . ALA A 1 60 ? -2.730 0.199 7.555 1.00 0.00 60 ALA A CA 14
ATOM 18029 C C . ALA A 1 60 ? -2.362 1.634 7.190 1.00 0.00 60 ALA A C 14
ATOM 18030 O O . ALA A 1 60 ? -2.816 2.584 7.828 1.00 0.00 60 ALA A O 14
ATOM 18037 N N . LYS A 1 61 ? -1.536 1.784 6.159 1.00 0.00 61 LYS A N 14
ATOM 18038 C CA . LYS A 1 61 ? -1.107 3.102 5.708 1.00 0.00 61 LYS A CA 14
ATOM 18039 C C . LYS A 1 61 ? -2.242 3.830 4.995 1.00 0.00 61 LYS A C 14
ATOM 18040 O O . LYS A 1 61 ? -2.295 5.060 4.986 1.00 0.00 61 LYS A O 14
ATOM 18059 N N . TRP A 1 62 ? -3.148 3.062 4.400 1.00 0.00 62 TRP A N 14
ATOM 18060 C CA . TRP A 1 62 ? -4.285 3.636 3.686 1.00 0.00 62 TRP A CA 14
ATOM 18061 C C . TRP A 1 62 ? -5.395 4.026 4.655 1.00 0.00 62 TRP A C 14
ATOM 18062 O O . TRP A 1 62 ? -5.893 5.151 4.622 1.00 0.00 62 TRP A O 14
ATOM 18083 N N . ARG A 1 63 ? -5.780 3.089 5.516 1.00 0.00 63 ARG A N 14
ATOM 18084 C CA . ARG A 1 63 ? -6.833 3.336 6.493 1.00 0.00 63 ARG A CA 14
ATOM 18085 C C . ARG A 1 63 ? -6.468 4.505 7.403 1.00 0.00 63 ARG A C 14
ATOM 18086 O O . ARG A 1 63 ? -7.323 5.314 7.765 1.00 0.00 63 ARG A O 14
ATOM 18107 N N . ARG A 1 64 ? -5.194 4.588 7.769 1.00 0.00 64 ARG A N 14
ATOM 18108 C CA . ARG A 1 64 ? -4.715 5.657 8.637 1.00 0.00 64 ARG A CA 14
ATOM 18109 C C . ARG A 1 64 ? -4.754 7.002 7.917 1.00 0.00 64 ARG A C 14
ATOM 18110 O O . ARG A 1 64 ? -5.134 8.017 8.499 1.00 0.00 64 ARG A O 14
ATOM 18131 N N . GLU A 1 65 ? -4.360 6.999 6.648 1.00 0.00 65 GLU A N 14
ATOM 18132 C CA . GLU A 1 65 ? -4.349 8.219 5.849 1.00 0.00 65 GLU A CA 14
ATOM 18133 C C . GLU A 1 65 ? -5.771 8.696 5.566 1.00 0.00 65 GLU A C 14
ATOM 18134 O O . GLU A 1 65 ? -6.139 9.819 5.913 1.00 0.00 65 GLU A O 14
ATOM 18146 N N . GLU A 1 66 ? -6.563 7.837 4.935 1.00 0.00 66 GLU A N 14
ATOM 18147 C CA . GLU A 1 66 ? -7.944 8.171 4.603 1.00 0.00 66 GLU A CA 14
ATOM 18148 C C . GLU A 1 66 ? -8.609 8.927 5.749 1.00 0.00 66 GLU A C 14
ATOM 18149 O O . GLU A 1 66 ? -9.392 9.852 5.528 1.00 0.00 66 GLU A O 14
ATOM 18161 N N . LYS A 1 67 ? -8.293 8.528 6.977 1.00 0.00 67 LYS A N 14
ATOM 18162 C CA . LYS A 1 67 ? -8.859 9.167 8.160 1.00 0.00 67 LYS A CA 14
ATOM 18163 C C . LYS A 1 67 ? -8.395 10.616 8.269 1.00 0.00 67 LYS A C 14
ATOM 18164 O O . LYS A 1 67 ? -9.198 11.520 8.505 1.00 0.00 67 LYS A O 14
ATOM 18183 N N . LEU A 1 68 ? -7.096 10.832 8.095 1.00 0.00 68 LEU A N 14
ATOM 18184 C CA . LEU A 1 68 ? -6.526 12.173 8.173 1.00 0.00 68 LEU A CA 14
ATOM 18185 C C . LEU A 1 68 ? -7.250 13.128 7.231 1.00 0.00 68 LEU A C 14
ATOM 18186 O O . LEU A 1 68 ? -7.352 14.325 7.502 1.00 0.00 68 LEU A O 14
ATOM 18202 N N . ARG A 1 69 ? -7.753 12.591 6.124 1.00 0.00 69 ARG A N 14
ATOM 18203 C CA . ARG A 1 69 ? -8.469 13.396 5.141 1.00 0.00 69 ARG A CA 14
ATOM 18204 C C . ARG A 1 69 ? -9.709 14.036 5.762 1.00 0.00 69 ARG A C 14
ATOM 18205 O O . ARG A 1 69 ? -9.973 15.220 5.561 1.00 0.00 69 ARG A O 14
ATOM 18226 N N . ASN A 1 70 ? -10.462 13.243 6.517 1.00 0.00 70 ASN A N 14
ATOM 18227 C CA . ASN A 1 70 ? -11.673 13.732 7.165 1.00 0.00 70 ASN A CA 14
ATOM 18228 C C . ASN A 1 70 ? -11.345 14.830 8.173 1.00 0.00 70 ASN A C 14
ATOM 18229 O O . ASN A 1 70 ? -12.183 15.681 8.472 1.00 0.00 70 ASN A O 14
ATOM 18240 N N . GLN A 1 71 ? -10.121 14.804 8.691 1.00 0.00 71 GLN A N 14
ATOM 18241 C CA . GLN A 1 71 ? -9.684 15.797 9.664 1.00 0.00 71 GLN A CA 14
ATOM 18242 C C . GLN A 1 71 ? -9.427 17.142 8.992 1.00 0.00 71 GLN A C 14
ATOM 18243 O O . GLN A 1 71 ? -9.569 18.195 9.613 1.00 0.00 71 GLN A O 14
ATOM 18257 N N . ARG A 1 72 ? -9.047 17.099 7.718 1.00 0.00 72 ARG A N 14
ATOM 18258 C CA . ARG A 1 72 ? -8.769 18.314 6.963 1.00 0.00 72 ARG A CA 14
ATOM 18259 C C . ARG A 1 72 ? -9.899 18.614 5.981 1.00 0.00 72 ARG A C 14
ATOM 18260 O O . ARG A 1 72 ? -9.728 19.389 5.040 1.00 0.00 72 ARG A O 14
ATOM 18281 N N . ARG A 1 73 ? -11.053 17.997 6.210 1.00 0.00 73 ARG A N 14
ATOM 18282 C CA . ARG A 1 73 ? -12.211 18.198 5.346 1.00 0.00 73 ARG A CA 14
ATOM 18283 C C . ARG A 1 73 ? -12.406 19.678 5.033 1.00 0.00 73 ARG A C 14
ATOM 18284 O O . ARG A 1 73 ? -11.931 20.544 5.767 1.00 0.00 73 ARG A O 14
ATOM 18305 N N . GLN A 1 74 ? -13.109 19.959 3.941 1.00 0.00 74 GLN A N 14
ATOM 18306 C CA . GLN A 1 74 ? -13.366 21.335 3.532 1.00 0.00 74 GLN A CA 14
ATOM 18307 C C . GLN A 1 74 ? -12.088 22.167 3.585 1.00 0.00 74 GLN A C 14
ATOM 18308 O O . GLN A 1 74 ? -12.101 23.315 4.028 1.00 0.00 74 GLN A O 14
ATOM 18322 N N . SER A 1 75 ? -10.987 21.579 3.129 1.00 0.00 75 SER A N 14
ATOM 18323 C CA . SER A 1 75 ? -9.699 22.264 3.128 1.00 0.00 75 SER A CA 14
ATOM 18324 C C . SER A 1 75 ? -9.732 23.482 2.210 1.00 0.00 75 SER A C 14
ATOM 18325 O O . SER A 1 75 ? -9.304 24.571 2.589 1.00 0.00 75 SER A O 14
ATOM 18333 N N . GLY A 1 76 ? -10.246 23.289 0.999 1.00 0.00 76 GLY A N 14
ATOM 18334 C CA . GLY A 1 76 ? -10.326 24.379 0.044 1.00 0.00 76 GLY A CA 14
ATOM 18335 C C . GLY A 1 76 ? -11.708 24.516 -0.564 1.00 0.00 76 GLY A C 14
ATOM 18336 O O . GLY A 1 76 ? -12.400 23.530 -0.816 1.00 0.00 76 GLY A O 14
ATOM 18340 N N . PRO A 1 77 ? -12.130 25.766 -0.808 1.00 0.00 77 PRO A N 14
ATOM 18341 C CA . PRO A 1 77 ? -13.442 26.059 -1.392 1.00 0.00 77 PRO A CA 14
ATOM 18342 C C . PRO A 1 77 ? -13.533 25.638 -2.854 1.00 0.00 77 PRO A C 14
ATOM 18343 O O . PRO A 1 77 ? -13.293 26.440 -3.757 1.00 0.00 77 PRO A O 14
ATOM 18354 N N . SER A 1 78 ? -13.880 24.375 -3.082 1.00 0.00 78 SER A N 14
ATOM 18355 C CA . SER A 1 78 ? -13.999 23.847 -4.436 1.00 0.00 78 SER A CA 14
ATOM 18356 C C . SER A 1 78 ? -15.331 23.126 -4.622 1.00 0.00 78 SER A C 14
ATOM 18357 O O . SER A 1 78 ? -16.001 22.774 -3.651 1.00 0.00 78 SER A O 14
ATOM 18365 N N . SER A 1 79 ? -15.709 22.911 -5.878 1.00 0.00 79 SER A N 14
ATOM 18366 C CA . SER A 1 79 ? -16.962 22.236 -6.195 1.00 0.00 79 SER A CA 14
ATOM 18367 C C . SER A 1 79 ? -17.038 20.879 -5.501 1.00 0.00 79 SER A C 14
ATOM 18368 O O . SER A 1 79 ? -16.123 20.063 -5.607 1.00 0.00 79 SER A O 14
ATOM 18376 N N . GLY A 1 80 ? -18.137 20.644 -4.791 1.00 0.00 80 GLY A N 14
ATOM 18377 C CA . GLY A 1 80 ? -18.313 19.385 -4.091 1.00 0.00 80 GLY A CA 14
ATOM 18378 C C . GLY A 1 80 ? -18.101 18.186 -4.993 1.00 0.00 80 GLY A C 14
ATOM 18379 O O . GLY A 1 80 ? -17.226 17.358 -4.740 1.00 0.00 80 GLY A O 14
ATOM 18383 N N . GLY A 1 1 ? -4.821 -6.080 15.781 1.00 0.00 1 GLY A N 15
ATOM 18384 C CA . GLY A 1 1 ? -5.043 -4.661 15.574 1.00 0.00 1 GLY A CA 15
ATOM 18385 C C . GLY A 1 1 ? -4.144 -3.801 16.440 1.00 0.00 1 GLY A C 15
ATOM 18386 O O . GLY A 1 1 ? -4.408 -3.616 17.629 1.00 0.00 1 GLY A O 15
ATOM 18390 N N . SER A 1 2 ? -3.078 -3.277 15.846 1.00 0.00 2 SER A N 15
ATOM 18391 C CA . SER A 1 2 ? -2.134 -2.437 16.572 1.00 0.00 2 SER A CA 15
ATOM 18392 C C . SER A 1 2 ? -1.801 -1.178 15.776 1.00 0.00 2 SER A C 15
ATOM 18393 O O . SER A 1 2 ? -1.928 -1.153 14.552 1.00 0.00 2 SER A O 15
ATOM 18401 N N . SER A 1 3 ? -1.374 -0.135 16.480 1.00 0.00 3 SER A N 15
ATOM 18402 C CA . SER A 1 3 ? -1.026 1.128 15.841 1.00 0.00 3 SER A CA 15
ATOM 18403 C C . SER A 1 3 ? 0.463 1.422 15.992 1.00 0.00 3 SER A C 15
ATOM 18404 O O . SER A 1 3 ? 1.171 0.736 16.727 1.00 0.00 3 SER A O 15
ATOM 18412 N N . GLY A 1 4 ? 0.932 2.450 15.291 1.00 0.00 4 GLY A N 15
ATOM 18413 C CA . GLY A 1 4 ? 2.334 2.818 15.359 1.00 0.00 4 GLY A CA 15
ATOM 18414 C C . GLY A 1 4 ? 2.694 3.486 16.671 1.00 0.00 4 GLY A C 15
ATOM 18415 O O . GLY A 1 4 ? 2.386 4.659 16.883 1.00 0.00 4 GLY A O 15
ATOM 18419 N N . SER A 1 5 ? 3.347 2.738 17.556 1.00 0.00 5 SER A N 15
ATOM 18420 C CA . SER A 1 5 ? 3.744 3.263 18.856 1.00 0.00 5 SER A CA 15
ATOM 18421 C C . SER A 1 5 ? 5.253 3.152 19.049 1.00 0.00 5 SER A C 15
ATOM 18422 O O . SER A 1 5 ? 5.817 2.059 19.001 1.00 0.00 5 SER A O 15
ATOM 18430 N N . SER A 1 6 ? 5.901 4.292 19.266 1.00 0.00 6 SER A N 15
ATOM 18431 C CA . SER A 1 6 ? 7.346 4.324 19.463 1.00 0.00 6 SER A CA 15
ATOM 18432 C C . SER A 1 6 ? 8.059 3.512 18.386 1.00 0.00 6 SER A C 15
ATOM 18433 O O . SER A 1 6 ? 9.000 2.774 18.671 1.00 0.00 6 SER A O 15
ATOM 18441 N N . GLY A 1 7 ? 7.602 3.655 17.146 1.00 0.00 7 GLY A N 15
ATOM 18442 C CA . GLY A 1 7 ? 8.206 2.930 16.045 1.00 0.00 7 GLY A CA 15
ATOM 18443 C C . GLY A 1 7 ? 9.344 3.696 15.400 1.00 0.00 7 GLY A C 15
ATOM 18444 O O . GLY A 1 7 ? 9.115 4.605 14.602 1.00 0.00 7 GLY A O 15
ATOM 18448 N N . GLN A 1 8 ? 10.574 3.331 15.748 1.00 0.00 8 GLN A N 15
ATOM 18449 C CA . GLN A 1 8 ? 11.751 3.993 15.199 1.00 0.00 8 GLN A CA 15
ATOM 18450 C C . GLN A 1 8 ? 11.791 3.861 13.680 1.00 0.00 8 GLN A C 15
ATOM 18451 O O . GLN A 1 8 ? 11.046 3.076 13.096 1.00 0.00 8 GLN A O 15
ATOM 18465 N N . ARG A 1 9 ? 12.666 4.636 13.047 1.00 0.00 9 ARG A N 15
ATOM 18466 C CA . ARG A 1 9 ? 12.802 4.608 11.596 1.00 0.00 9 ARG A CA 15
ATOM 18467 C C . ARG A 1 9 ? 12.629 3.189 11.061 1.00 0.00 9 ARG A C 15
ATOM 18468 O O . ARG A 1 9 ? 13.045 2.221 11.696 1.00 0.00 9 ARG A O 15
ATOM 18489 N N . ASN A 1 10 ? 12.010 3.075 9.890 1.00 0.00 10 ASN A N 15
ATOM 18490 C CA . ASN A 1 10 ? 11.780 1.775 9.271 1.00 0.00 10 ASN A CA 15
ATOM 18491 C C . ASN A 1 10 ? 12.751 1.543 8.117 1.00 0.00 10 ASN A C 15
ATOM 18492 O O . ASN A 1 10 ? 13.412 2.472 7.653 1.00 0.00 10 ASN A O 15
ATOM 18503 N N . ARG A 1 11 ? 12.830 0.298 7.658 1.00 0.00 11 ARG A N 15
ATOM 18504 C CA . ARG A 1 11 ? 13.719 -0.055 6.559 1.00 0.00 11 ARG A CA 15
ATOM 18505 C C . ARG A 1 11 ? 12.942 -0.710 5.420 1.00 0.00 11 ARG A C 15
ATOM 18506 O O . ARG A 1 11 ? 12.216 -1.684 5.627 1.00 0.00 11 ARG A O 15
ATOM 18527 N N . THR A 1 12 ? 13.099 -0.169 4.215 1.00 0.00 12 THR A N 15
ATOM 18528 C CA . THR A 1 12 ? 12.412 -0.699 3.045 1.00 0.00 12 THR A CA 15
ATOM 18529 C C . THR A 1 12 ? 13.286 -1.702 2.300 1.00 0.00 12 THR A C 15
ATOM 18530 O O . THR A 1 12 ? 14.387 -1.371 1.859 1.00 0.00 12 THR A O 15
ATOM 18541 N N . SER A 1 13 ? 12.790 -2.927 2.163 1.00 0.00 13 SER A N 15
ATOM 18542 C CA . SER A 1 13 ? 13.528 -3.978 1.474 1.00 0.00 13 SER A CA 15
ATOM 18543 C C . SER A 1 13 ? 13.247 -3.947 -0.025 1.00 0.00 13 SER A C 15
ATOM 18544 O O . SER A 1 13 ? 14.169 -3.953 -0.841 1.00 0.00 13 SER A O 15
ATOM 18552 N N . PHE A 1 14 ? 11.967 -3.913 -0.380 1.00 0.00 14 PHE A N 15
ATOM 18553 C CA . PHE A 1 14 ? 11.562 -3.882 -1.780 1.00 0.00 14 PHE A CA 15
ATOM 18554 C C . PHE A 1 14 ? 12.295 -2.775 -2.533 1.00 0.00 14 PHE A C 15
ATOM 18555 O O . PHE A 1 14 ? 13.019 -1.976 -1.937 1.00 0.00 14 PHE A O 15
ATOM 18572 N N . THR A 1 15 ? 12.102 -2.734 -3.848 1.00 0.00 15 THR A N 15
ATOM 18573 C CA . THR A 1 15 ? 12.745 -1.727 -4.684 1.00 0.00 15 THR A CA 15
ATOM 18574 C C . THR A 1 15 ? 11.712 -0.885 -5.422 1.00 0.00 15 THR A C 15
ATOM 18575 O O . THR A 1 15 ? 10.588 -1.329 -5.656 1.00 0.00 15 THR A O 15
ATOM 18586 N N . GLN A 1 16 ? 12.100 0.333 -5.787 1.00 0.00 16 GLN A N 15
ATOM 18587 C CA . GLN A 1 16 ? 11.205 1.238 -6.500 1.00 0.00 16 GLN A CA 15
ATOM 18588 C C . GLN A 1 16 ? 10.607 0.558 -7.727 1.00 0.00 16 GLN A C 15
ATOM 18589 O O . GLN A 1 16 ? 9.489 0.867 -8.135 1.00 0.00 16 GLN A O 15
ATOM 18603 N N . GLU A 1 17 ? 11.361 -0.369 -8.310 1.00 0.00 17 GLU A N 15
ATOM 18604 C CA . GLU A 1 17 ? 10.904 -1.091 -9.491 1.00 0.00 17 GLU A CA 15
ATOM 18605 C C . GLU A 1 17 ? 9.727 -2.002 -9.151 1.00 0.00 17 GLU A C 15
ATOM 18606 O O . GLU A 1 17 ? 8.867 -2.260 -9.991 1.00 0.00 17 GLU A O 15
ATOM 18618 N N . GLN A 1 18 ? 9.699 -2.486 -7.913 1.00 0.00 18 GLN A N 15
ATOM 18619 C CA . GLN A 1 18 ? 8.630 -3.368 -7.462 1.00 0.00 18 GLN A CA 15
ATOM 18620 C C . GLN A 1 18 ? 7.492 -2.569 -6.837 1.00 0.00 18 GLN A C 15
ATOM 18621 O O . GLN A 1 18 ? 6.318 -2.870 -7.053 1.00 0.00 18 GLN A O 15
ATOM 18635 N N . ILE A 1 19 ? 7.848 -1.551 -6.061 1.00 0.00 19 ILE A N 15
ATOM 18636 C CA . ILE A 1 19 ? 6.856 -0.709 -5.404 1.00 0.00 19 ILE A CA 15
ATOM 18637 C C . ILE A 1 19 ? 5.918 -0.069 -6.422 1.00 0.00 19 ILE A C 15
ATOM 18638 O O . ILE A 1 19 ? 4.731 0.112 -6.157 1.00 0.00 19 ILE A O 15
ATOM 18654 N N . GLU A 1 20 ? 6.460 0.269 -7.588 1.00 0.00 20 GLU A N 15
ATOM 18655 C CA . GLU A 1 20 ? 5.670 0.887 -8.646 1.00 0.00 20 GLU A CA 15
ATOM 18656 C C . GLU A 1 20 ? 4.556 -0.046 -9.110 1.00 0.00 20 GLU A C 15
ATOM 18657 O O . GLU A 1 20 ? 3.415 0.376 -9.296 1.00 0.00 20 GLU A O 15
ATOM 18669 N N . ALA A 1 21 ? 4.897 -1.317 -9.297 1.00 0.00 21 ALA A N 15
ATOM 18670 C CA . ALA A 1 21 ? 3.926 -2.311 -9.738 1.00 0.00 21 ALA A CA 15
ATOM 18671 C C . ALA A 1 21 ? 3.021 -2.741 -8.589 1.00 0.00 21 ALA A C 15
ATOM 18672 O O . ALA A 1 21 ? 1.846 -3.052 -8.794 1.00 0.00 21 ALA A O 15
ATOM 18679 N N . LEU A 1 22 ? 3.572 -2.757 -7.381 1.00 0.00 22 LEU A N 15
ATOM 18680 C CA . LEU A 1 22 ? 2.813 -3.150 -6.198 1.00 0.00 22 LEU A CA 15
ATOM 18681 C C . LEU A 1 22 ? 1.798 -2.075 -5.821 1.00 0.00 22 LEU A C 15
ATOM 18682 O O . LEU A 1 22 ? 0.779 -2.363 -5.195 1.00 0.00 22 LEU A O 15
ATOM 18698 N N . GLU A 1 23 ? 2.084 -0.835 -6.209 1.00 0.00 23 GLU A N 15
ATOM 18699 C CA . GLU A 1 23 ? 1.195 0.281 -5.912 1.00 0.00 23 GLU A CA 15
ATOM 18700 C C . GLU A 1 23 ? 0.070 0.368 -6.940 1.00 0.00 23 GLU A C 15
ATOM 18701 O O . GLU A 1 23 ? -1.093 0.573 -6.590 1.00 0.00 23 GLU A O 15
ATOM 18713 N N . LYS A 1 24 ? 0.425 0.214 -8.211 1.00 0.00 24 LYS A N 15
ATOM 18714 C CA . LYS A 1 24 ? -0.552 0.274 -9.291 1.00 0.00 24 LYS A CA 15
ATOM 18715 C C . LYS A 1 24 ? -1.631 -0.789 -9.110 1.00 0.00 24 LYS A C 15
ATOM 18716 O O . LYS A 1 24 ? -2.773 -0.605 -9.531 1.00 0.00 24 LYS A O 15
ATOM 18735 N N . GLU A 1 25 ? -1.261 -1.900 -8.480 1.00 0.00 25 GLU A N 15
ATOM 18736 C CA . GLU A 1 25 ? -2.197 -2.992 -8.243 1.00 0.00 25 GLU A CA 15
ATOM 18737 C C . GLU A 1 25 ? -3.056 -2.714 -7.012 1.00 0.00 25 GLU A C 15
ATOM 18738 O O . GLU A 1 25 ? -4.162 -3.238 -6.882 1.00 0.00 25 GLU A O 15
ATOM 18750 N N . PHE A 1 26 ? -2.536 -1.887 -6.110 1.00 0.00 26 PHE A N 15
ATOM 18751 C CA . PHE A 1 26 ? -3.254 -1.542 -4.889 1.00 0.00 26 PHE A CA 15
ATOM 18752 C C . PHE A 1 26 ? -4.273 -0.436 -5.150 1.00 0.00 26 PHE A C 15
ATOM 18753 O O . PHE A 1 26 ? -5.368 -0.444 -4.592 1.00 0.00 26 PHE A O 15
ATOM 18770 N N . GLU A 1 27 ? -3.901 0.513 -6.003 1.00 0.00 27 GLU A N 15
ATOM 18771 C CA . GLU A 1 27 ? -4.781 1.626 -6.337 1.00 0.00 27 GLU A CA 15
ATOM 18772 C C . GLU A 1 27 ? -6.054 1.128 -7.016 1.00 0.00 27 GLU A C 15
ATOM 18773 O O . GLU A 1 27 ? -7.047 1.850 -7.104 1.00 0.00 27 GLU A O 15
ATOM 18785 N N . ARG A 1 28 ? -6.016 -0.112 -7.494 1.00 0.00 28 ARG A N 15
ATOM 18786 C CA . ARG A 1 28 ? -7.165 -0.706 -8.167 1.00 0.00 28 ARG A CA 15
ATOM 18787 C C . ARG A 1 28 ? -7.916 -1.647 -7.230 1.00 0.00 28 ARG A C 15
ATOM 18788 O O . ARG A 1 28 ? -9.147 -1.662 -7.201 1.00 0.00 28 ARG A O 15
ATOM 18809 N N . THR A 1 29 ? -7.166 -2.434 -6.463 1.00 0.00 29 THR A N 15
ATOM 18810 C CA . THR A 1 29 ? -7.760 -3.379 -5.527 1.00 0.00 29 THR A CA 15
ATOM 18811 C C . THR A 1 29 ? -6.878 -3.563 -4.297 1.00 0.00 29 THR A C 15
ATOM 18812 O O . THR A 1 29 ? -5.682 -3.834 -4.413 1.00 0.00 29 THR A O 15
ATOM 18823 N N . HIS A 1 30 ? -7.475 -3.412 -3.119 1.00 0.00 30 HIS A N 15
ATOM 18824 C CA . HIS A 1 30 ? -6.742 -3.563 -1.867 1.00 0.00 30 HIS A CA 15
ATOM 18825 C C . HIS A 1 30 ? -6.531 -5.037 -1.534 1.00 0.00 30 HIS A C 15
ATOM 18826 O O . HIS A 1 30 ? -5.704 -5.381 -0.688 1.00 0.00 30 HIS A O 15
ATOM 18841 N N . TYR A 1 31 ? -7.282 -5.903 -2.206 1.00 0.00 31 TYR A N 15
ATOM 18842 C CA . TYR A 1 31 ? -7.178 -7.340 -1.979 1.00 0.00 31 TYR A CA 15
ATOM 18843 C C . TYR A 1 31 ? -7.091 -8.095 -3.303 1.00 0.00 31 TYR A C 15
ATOM 18844 O O . TYR A 1 31 ? -8.075 -8.644 -3.800 1.00 0.00 31 TYR A O 15
ATOM 18862 N N . PRO A 1 32 ? -5.884 -8.124 -3.887 1.00 0.00 32 PRO A N 15
ATOM 18863 C CA . PRO A 1 32 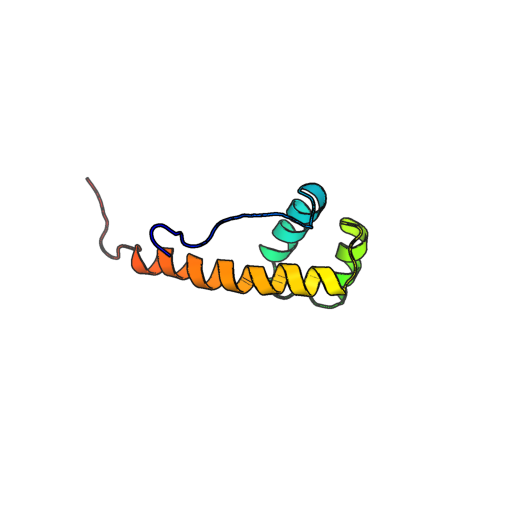? -5.637 -8.808 -5.160 1.00 0.00 32 PRO A CA 15
ATOM 18864 C C . PRO A 1 32 ? -5.718 -10.325 -5.027 1.00 0.00 32 PRO A C 15
ATOM 18865 O O . PRO A 1 32 ? -4.824 -10.957 -4.465 1.00 0.00 32 PRO A O 15
ATOM 18876 N N . ASP A 1 33 ? -6.796 -10.904 -5.547 1.00 0.00 33 ASP A N 15
ATOM 18877 C CA . ASP A 1 33 ? -6.993 -12.348 -5.488 1.00 0.00 33 ASP A CA 15
ATOM 18878 C C . ASP A 1 33 ? -5.735 -13.086 -5.934 1.00 0.00 33 ASP A C 15
ATOM 18879 O O . ASP A 1 33 ? -4.748 -12.468 -6.336 1.00 0.00 33 ASP A O 15
ATOM 18888 N N . VAL A 1 34 ? -5.775 -14.413 -5.858 1.00 0.00 34 VAL A N 15
ATOM 18889 C CA . VAL A 1 34 ? -4.638 -15.236 -6.253 1.00 0.00 34 VAL A CA 15
ATOM 18890 C C . VAL A 1 34 ? -4.247 -14.973 -7.703 1.00 0.00 34 VAL A C 15
ATOM 18891 O O . VAL A 1 34 ? -3.071 -15.037 -8.061 1.00 0.00 34 VAL A O 15
ATOM 18904 N N . PHE A 1 35 ? -5.242 -14.677 -8.533 1.00 0.00 35 PHE A N 15
ATOM 18905 C CA . PHE A 1 35 ? -5.002 -14.405 -9.946 1.00 0.00 35 PHE A CA 15
ATOM 18906 C C . PHE A 1 35 ? -4.238 -13.097 -10.126 1.00 0.00 35 PHE A C 15
ATOM 18907 O O . PHE A 1 35 ? -3.657 -12.845 -11.181 1.00 0.00 35 PHE A O 15
ATOM 18924 N N . ALA A 1 36 ? -4.244 -12.268 -9.087 1.00 0.00 36 ALA A N 15
ATOM 18925 C CA . ALA A 1 36 ? -3.550 -10.987 -9.129 1.00 0.00 36 ALA A CA 15
ATOM 18926 C C . ALA A 1 36 ? -2.138 -11.108 -8.566 1.00 0.00 36 ALA A C 15
ATOM 18927 O O . ALA A 1 36 ? -1.164 -10.744 -9.225 1.00 0.00 36 ALA A O 15
ATOM 18934 N N . ARG A 1 37 ? -2.034 -11.622 -7.345 1.00 0.00 37 ARG A N 15
ATOM 18935 C CA . ARG A 1 37 ? -0.741 -11.788 -6.693 1.00 0.00 37 ARG A CA 15
ATOM 18936 C C . ARG A 1 37 ? 0.186 -12.656 -7.539 1.00 0.00 37 ARG A C 15
ATOM 18937 O O . ARG A 1 37 ? 1.396 -12.435 -7.576 1.00 0.00 37 ARG A O 15
ATOM 18958 N N . GLU A 1 38 ? -0.392 -13.643 -8.219 1.00 0.00 38 GLU A N 15
ATOM 18959 C CA . GLU A 1 38 ? 0.385 -14.544 -9.063 1.00 0.00 38 GLU A CA 15
ATOM 18960 C C . GLU A 1 38 ? 0.961 -13.801 -10.265 1.00 0.00 38 GLU A C 15
ATOM 18961 O O . GLU A 1 38 ? 2.169 -13.820 -10.499 1.00 0.00 38 GLU A O 15
ATOM 18973 N N . ARG A 1 39 ? 0.087 -13.149 -11.024 1.00 0.00 39 ARG A N 15
ATOM 18974 C CA . ARG A 1 39 ? 0.508 -12.402 -12.204 1.00 0.00 39 ARG A CA 15
ATOM 18975 C C . ARG A 1 39 ? 1.536 -11.336 -11.833 1.00 0.00 39 ARG A C 15
ATOM 18976 O O . ARG A 1 39 ? 2.516 -11.129 -12.551 1.00 0.00 39 ARG A O 15
ATOM 18997 N N . LEU A 1 40 ? 1.307 -10.664 -10.711 1.00 0.00 40 LEU A N 15
ATOM 18998 C CA . LEU A 1 40 ? 2.213 -9.621 -10.245 1.00 0.00 40 LEU A CA 15
ATOM 18999 C C . LEU A 1 40 ? 3.537 -10.217 -9.779 1.00 0.00 40 LEU A C 15
ATOM 19000 O O . LEU A 1 40 ? 4.610 -9.738 -10.145 1.00 0.00 40 LEU A O 15
ATOM 19016 N N . ALA A 1 41 ? 3.454 -11.267 -8.968 1.00 0.00 41 ALA A N 15
ATOM 19017 C CA . ALA A 1 41 ? 4.645 -11.932 -8.454 1.00 0.00 41 ALA A CA 15
ATOM 19018 C C . ALA A 1 41 ? 5.706 -12.073 -9.539 1.00 0.00 41 ALA A C 15
ATOM 19019 O O . ALA A 1 41 ? 6.902 -11.968 -9.269 1.00 0.00 41 ALA A O 15
ATOM 19026 N N . ALA A 1 42 ? 5.261 -12.313 -10.769 1.00 0.00 42 ALA A N 15
ATOM 19027 C CA . ALA A 1 42 ? 6.173 -12.467 -11.895 1.00 0.00 42 ALA A CA 15
ATOM 19028 C C . ALA A 1 42 ? 6.448 -11.126 -12.567 1.00 0.00 42 ALA A C 15
ATOM 19029 O O . ALA A 1 42 ? 7.462 -10.955 -13.244 1.00 0.00 42 ALA A O 15
ATOM 19036 N N . LYS A 1 43 ? 5.538 -10.177 -12.376 1.00 0.00 43 LYS A N 15
ATOM 19037 C CA . LYS A 1 43 ? 5.682 -8.850 -12.962 1.00 0.00 43 LYS A CA 15
ATOM 19038 C C . LYS A 1 43 ? 6.781 -8.061 -12.259 1.00 0.00 43 LYS A C 15
ATOM 19039 O O . LYS A 1 43 ? 7.487 -7.269 -12.885 1.00 0.00 43 LYS A O 15
ATOM 19058 N N . ILE A 1 44 ? 6.923 -8.282 -10.957 1.00 0.00 44 ILE A N 15
ATOM 19059 C CA . ILE A 1 44 ? 7.938 -7.594 -10.170 1.00 0.00 44 ILE A CA 15
ATOM 19060 C C . ILE A 1 44 ? 9.011 -8.564 -9.686 1.00 0.00 44 ILE A C 15
ATOM 19061 O O . ILE A 1 44 ? 9.974 -8.164 -9.033 1.00 0.00 44 ILE A O 15
ATOM 19077 N N . ASP A 1 45 ? 8.837 -9.839 -10.012 1.00 0.00 45 ASP A N 15
ATOM 19078 C CA . ASP A 1 45 ? 9.791 -10.868 -9.614 1.00 0.00 45 ASP A CA 15
ATOM 19079 C C . ASP A 1 45 ? 9.722 -11.120 -8.112 1.00 0.00 45 ASP A C 15
ATOM 19080 O O . ASP A 1 45 ? 10.738 -11.390 -7.469 1.00 0.00 45 ASP A O 15
ATOM 19089 N N . LEU A 1 46 ? 8.519 -11.030 -7.557 1.00 0.00 46 LEU A N 15
ATOM 19090 C CA . LEU A 1 46 ? 8.316 -11.248 -6.128 1.00 0.00 46 LEU A CA 15
ATOM 19091 C C . LEU A 1 46 ? 7.415 -12.453 -5.883 1.00 0.00 46 LEU A C 15
ATOM 19092 O O . LEU A 1 46 ? 6.517 -12.759 -6.669 1.00 0.00 46 LEU A O 15
ATOM 19108 N N . PRO A 1 47 ? 7.656 -13.155 -4.766 1.00 0.00 47 PRO A N 15
ATOM 19109 C CA . PRO A 1 47 ? 6.874 -14.337 -4.390 1.00 0.00 47 PRO A CA 15
ATOM 19110 C C . PRO A 1 47 ? 5.450 -13.983 -3.977 1.00 0.00 47 PRO A C 15
ATOM 19111 O O . PRO A 1 47 ? 5.217 -12.960 -3.334 1.00 0.00 47 PRO A O 15
ATOM 19122 N N . GLU A 1 48 ? 4.501 -14.836 -4.351 1.00 0.00 48 GLU A N 15
ATOM 19123 C CA . GLU A 1 48 ? 3.099 -14.611 -4.018 1.00 0.00 48 GLU A CA 15
ATOM 19124 C C . GLU A 1 48 ? 2.921 -14.419 -2.515 1.00 0.00 48 GLU A C 15
ATOM 19125 O O . GLU A 1 48 ? 1.875 -13.958 -2.058 1.00 0.00 48 GLU A O 15
ATOM 19137 N N . ALA A 1 49 ? 3.948 -14.777 -1.752 1.00 0.00 49 ALA A N 15
ATOM 19138 C CA . ALA A 1 49 ? 3.906 -14.642 -0.302 1.00 0.00 49 ALA A CA 15
ATOM 19139 C C . ALA A 1 49 ? 4.315 -13.238 0.132 1.00 0.00 49 ALA A C 15
ATOM 19140 O O . ALA A 1 49 ? 3.838 -12.727 1.144 1.00 0.00 49 ALA A O 15
ATOM 19147 N N . ARG A 1 50 ? 5.205 -12.622 -0.640 1.00 0.00 50 ARG A N 15
ATOM 19148 C CA . ARG A 1 50 ? 5.680 -11.278 -0.334 1.00 0.00 50 ARG A CA 15
ATOM 19149 C C . ARG A 1 50 ? 4.581 -10.246 -0.567 1.00 0.00 50 ARG A C 15
ATOM 19150 O O . ARG A 1 50 ? 4.309 -9.408 0.294 1.00 0.00 50 ARG A O 15
ATOM 19171 N N . ILE A 1 51 ? 3.953 -10.312 -1.737 1.00 0.00 51 ILE A N 15
ATOM 19172 C CA . ILE A 1 51 ? 2.883 -9.384 -2.082 1.00 0.00 51 ILE A CA 15
ATOM 19173 C C . ILE A 1 51 ? 1.867 -9.271 -0.952 1.00 0.00 51 ILE A C 15
ATOM 19174 O O . ILE A 1 51 ? 1.576 -8.175 -0.474 1.00 0.00 51 ILE A O 15
ATOM 19190 N N . GLN A 1 52 ? 1.331 -10.412 -0.528 1.00 0.00 52 GLN A N 15
ATOM 19191 C CA . GLN A 1 52 ? 0.348 -10.440 0.547 1.00 0.00 52 GLN A CA 15
ATOM 19192 C C . GLN A 1 52 ? 0.756 -9.507 1.684 1.00 0.00 52 GLN A C 15
ATOM 19193 O O . GLN A 1 52 ? -0.068 -8.766 2.219 1.00 0.00 52 GLN A O 15
ATOM 19207 N N . VAL A 1 53 ? 2.035 -9.550 2.047 1.00 0.00 53 VAL A N 15
ATOM 19208 C CA . VAL A 1 53 ? 2.553 -8.708 3.119 1.00 0.00 53 VAL A CA 15
ATOM 19209 C C . VAL A 1 53 ? 2.560 -7.239 2.709 1.00 0.00 53 VAL A C 15
ATOM 19210 O O . VAL A 1 53 ? 1.915 -6.405 3.344 1.00 0.00 53 VAL A O 15
ATOM 19223 N N . TRP A 1 54 ? 3.294 -6.931 1.647 1.00 0.00 54 TRP A N 15
ATOM 19224 C CA . TRP A 1 54 ? 3.385 -5.562 1.152 1.00 0.00 54 TRP A CA 15
ATOM 19225 C C . TRP A 1 54 ? 2.010 -4.905 1.112 1.00 0.00 54 TRP A C 15
ATOM 19226 O O . TRP A 1 54 ? 1.887 -3.689 1.264 1.00 0.00 54 TRP A O 15
ATOM 19247 N N . PHE A 1 55 ? 0.977 -5.716 0.906 1.00 0.00 55 PHE A N 15
ATOM 19248 C CA . PHE A 1 55 ? -0.390 -5.213 0.845 1.00 0.00 55 PHE A CA 15
ATOM 19249 C C . PHE A 1 55 ? -0.975 -5.056 2.246 1.00 0.00 55 PHE A C 15
ATOM 19250 O O . PHE A 1 55 ? -1.679 -4.088 2.532 1.00 0.00 55 PHE A O 15
ATOM 19267 N N . SER A 1 56 ? -0.679 -6.017 3.115 1.00 0.00 56 SER A N 15
ATOM 19268 C CA . SER A 1 56 ? -1.178 -5.990 4.485 1.00 0.00 56 SER A CA 15
ATOM 19269 C C . SER A 1 56 ? -0.792 -4.688 5.178 1.00 0.00 56 SER A C 15
ATOM 19270 O O . SER A 1 56 ? -1.647 -3.973 5.700 1.00 0.00 56 SER A O 15
ATOM 19278 N N . ASN A 1 57 ? 0.502 -4.385 5.178 1.00 0.00 57 ASN A N 15
ATOM 19279 C CA . ASN A 1 57 ? 1.003 -3.169 5.807 1.00 0.00 57 ASN A CA 15
ATOM 19280 C C . ASN A 1 57 ? 0.354 -1.932 5.193 1.00 0.00 57 ASN A C 15
ATOM 19281 O O . ASN A 1 57 ? 0.061 -0.961 5.891 1.00 0.00 57 ASN A O 15
ATOM 19292 N N . ARG A 1 58 ? 0.132 -1.975 3.884 1.00 0.00 58 ARG A N 15
ATOM 19293 C CA . ARG A 1 58 ? -0.482 -0.858 3.175 1.00 0.00 58 ARG A CA 15
ATOM 19294 C C . ARG A 1 58 ? -1.864 -0.547 3.744 1.00 0.00 58 ARG A C 15
ATOM 19295 O O . ARG A 1 58 ? -2.161 0.596 4.090 1.00 0.00 58 ARG A O 15
ATOM 19316 N N . ARG A 1 59 ? -2.704 -1.573 3.837 1.00 0.00 59 ARG A N 15
ATOM 19317 C CA . ARG A 1 59 ? -4.054 -1.409 4.360 1.00 0.00 59 ARG A CA 15
ATOM 19318 C C . ARG A 1 59 ? -4.046 -0.560 5.628 1.00 0.00 59 ARG A C 15
ATOM 19319 O O . ARG A 1 59 ? -4.906 0.299 5.817 1.00 0.00 59 ARG A O 15
ATOM 19340 N N . ALA A 1 60 ? -3.068 -0.808 6.494 1.00 0.00 60 ALA A N 15
ATOM 19341 C CA . ALA A 1 60 ? -2.947 -0.065 7.743 1.00 0.00 60 ALA A CA 15
ATOM 19342 C C . ALA A 1 60 ? -2.543 1.382 7.483 1.00 0.00 60 ALA A C 15
ATOM 19343 O O . ALA A 1 60 ? -2.973 2.294 8.190 1.00 0.00 60 ALA A O 15
ATOM 19350 N N . LYS A 1 61 ? -1.712 1.587 6.467 1.00 0.00 61 LYS A N 15
ATOM 19351 C CA . LYS A 1 61 ? -1.248 2.922 6.114 1.00 0.00 61 LYS A CA 15
ATOM 19352 C C . LYS A 1 61 ? -2.339 3.702 5.387 1.00 0.00 61 LYS A C 15
ATOM 19353 O O . LYS A 1 61 ? -2.390 4.930 5.457 1.00 0.00 61 LYS A O 15
ATOM 19372 N N . TRP A 1 62 ? -3.211 2.981 4.690 1.00 0.00 62 TRP A N 15
ATOM 19373 C CA . TRP A 1 62 ? -4.302 3.607 3.952 1.00 0.00 62 TRP A CA 15
ATOM 19374 C C . TRP A 1 62 ? -5.493 3.876 4.865 1.00 0.00 62 TRP A C 15
ATOM 19375 O O . TRP A 1 62 ? -6.096 4.948 4.812 1.00 0.00 62 TRP A O 15
ATOM 19396 N N . ARG A 1 63 ? -5.827 2.898 5.700 1.00 0.00 63 ARG A N 15
ATOM 19397 C CA . ARG A 1 63 ? -6.946 3.032 6.624 1.00 0.00 63 ARG A CA 15
ATOM 19398 C C . ARG A 1 63 ? -6.663 4.105 7.671 1.00 0.00 63 ARG A C 15
ATOM 19399 O O . ARG A 1 63 ? -7.561 4.841 8.077 1.00 0.00 63 ARG A O 15
ATOM 19420 N N . ARG A 1 64 ? -5.409 4.186 8.103 1.00 0.00 64 ARG A N 15
ATOM 19421 C CA . ARG A 1 64 ? -5.008 5.168 9.104 1.00 0.00 64 ARG A CA 15
ATOM 19422 C C . ARG A 1 64 ? -4.944 6.567 8.497 1.00 0.00 64 ARG A C 15
ATOM 19423 O O . ARG A 1 64 ? -5.340 7.545 9.130 1.00 0.00 64 ARG A O 15
ATOM 19444 N N . GLU A 1 65 ? -4.445 6.652 7.269 1.00 0.00 65 GLU A N 15
ATOM 19445 C CA . GLU A 1 65 ? -4.329 7.932 6.579 1.00 0.00 65 GLU A CA 15
ATOM 19446 C C . GLU A 1 65 ? -5.705 8.489 6.232 1.00 0.00 65 GLU A C 15
ATOM 19447 O O . GLU A 1 65 ? -6.023 9.633 6.556 1.00 0.00 65 GLU A O 15
ATOM 19459 N N . GLU A 1 66 ? -6.519 7.673 5.569 1.00 0.00 66 GLU A N 15
ATOM 19460 C CA . GLU A 1 66 ? -7.862 8.084 5.177 1.00 0.00 66 GLU A CA 15
ATOM 19461 C C . GLU A 1 66 ? -8.483 8.991 6.235 1.00 0.00 66 GLU A C 15
ATOM 19462 O O . GLU A 1 66 ? -9.205 9.936 5.913 1.00 0.00 66 GLU A O 15
ATOM 19474 N N . LYS A 1 67 ? -8.199 8.698 7.499 1.00 0.00 67 LYS A N 15
ATOM 19475 C CA . LYS A 1 67 ? -8.728 9.486 8.606 1.00 0.00 67 LYS A CA 15
ATOM 19476 C C . LYS A 1 67 ? -7.924 10.769 8.793 1.00 0.00 67 LYS A C 15
ATOM 19477 O O . LYS A 1 67 ? -8.480 11.869 8.775 1.00 0.00 67 LYS A O 15
ATOM 19496 N N . LEU A 1 68 ? -6.617 10.622 8.971 1.00 0.00 68 LEU A N 15
ATOM 19497 C CA . LEU A 1 68 ? -5.737 11.770 9.159 1.00 0.00 68 LEU A CA 15
ATOM 19498 C C . LEU A 1 68 ? -5.993 12.833 8.096 1.00 0.00 68 LEU A C 15
ATOM 19499 O O . LEU A 1 68 ? -5.822 14.027 8.343 1.00 0.00 68 LEU A O 15
ATOM 19515 N N . ARG A 1 69 ? -6.405 12.391 6.912 1.00 0.00 69 ARG A N 15
ATOM 19516 C CA . ARG A 1 69 ? -6.686 13.305 5.811 1.00 0.00 69 ARG A CA 15
ATOM 19517 C C . ARG A 1 69 ? -7.902 14.172 6.121 1.00 0.00 69 ARG A C 15
ATOM 19518 O O . ARG A 1 69 ? -7.877 15.387 5.925 1.00 0.00 69 ARG A O 15
ATOM 19539 N N . ASN A 1 70 ? -8.966 13.539 6.604 1.00 0.00 70 ASN A N 15
ATOM 19540 C CA . ASN A 1 70 ? -10.193 14.253 6.940 1.00 0.00 70 ASN A CA 15
ATOM 19541 C C . ASN A 1 70 ? -9.927 15.325 7.994 1.00 0.00 70 ASN A C 15
ATOM 19542 O O . ASN A 1 70 ? -10.547 16.387 7.981 1.00 0.00 70 ASN A O 15
ATOM 19553 N N . GLN A 1 71 ? -9.002 15.036 8.903 1.00 0.00 71 GLN A N 15
ATOM 19554 C CA . GLN A 1 71 ? -8.655 15.975 9.964 1.00 0.00 71 GLN A CA 15
ATOM 19555 C C . GLN A 1 71 ? -8.266 17.331 9.384 1.00 0.00 71 GLN A C 15
ATOM 19556 O O . GLN A 1 71 ? -8.702 18.374 9.872 1.00 0.00 71 GLN A O 15
ATOM 19570 N N . ARG A 1 72 ? -7.442 17.309 8.342 1.00 0.00 72 ARG A N 15
ATOM 19571 C CA . ARG A 1 72 ? -6.992 18.537 7.696 1.00 0.00 72 ARG A CA 15
ATOM 19572 C C . ARG A 1 72 ? -8.148 19.231 6.984 1.00 0.00 72 ARG A C 15
ATOM 19573 O O . ARG A 1 72 ? -8.171 20.457 6.865 1.00 0.00 72 ARG A O 15
ATOM 19594 N N . ARG A 1 73 ? -9.107 18.441 6.512 1.00 0.00 73 ARG A N 15
ATOM 19595 C CA . ARG A 1 73 ? -10.265 18.980 5.810 1.00 0.00 73 ARG A CA 15
ATOM 19596 C C . ARG A 1 73 ? -11.001 19.998 6.677 1.00 0.00 73 ARG A C 15
ATOM 19597 O O . ARG A 1 73 ? -10.946 19.936 7.904 1.00 0.00 73 ARG A O 15
ATOM 19618 N N . GLN A 1 74 ? -11.687 20.933 6.028 1.00 0.00 74 GLN A N 15
ATOM 19619 C CA . GLN A 1 74 ? -12.432 21.965 6.740 1.00 0.00 74 GLN A CA 15
ATOM 19620 C C . GLN A 1 74 ? -11.666 22.438 7.971 1.00 0.00 74 GLN A C 15
ATOM 19621 O O . GLN A 1 74 ? -12.245 22.620 9.043 1.00 0.00 74 GLN A O 15
ATOM 19635 N N . SER A 1 75 ? -10.361 22.633 7.812 1.00 0.00 75 SER A N 15
ATOM 19636 C CA . SER A 1 75 ? -9.515 23.081 8.912 1.00 0.00 75 SER A CA 15
ATOM 19637 C C . SER A 1 75 ? -10.229 24.135 9.753 1.00 0.00 75 SER A C 15
ATOM 19638 O O . SER A 1 75 ? -10.301 24.025 10.976 1.00 0.00 75 SER A O 15
ATOM 19646 N N . GLY A 1 76 ? -10.756 25.157 9.086 1.00 0.00 76 GLY A N 15
ATOM 19647 C CA . GLY A 1 76 ? -11.458 26.217 9.786 1.00 0.00 76 GLY A CA 15
ATOM 19648 C C . GLY A 1 76 ? -11.756 27.405 8.892 1.00 0.00 76 GLY A C 15
ATOM 19649 O O . GLY A 1 76 ? -11.797 27.292 7.667 1.00 0.00 76 GLY A O 15
ATOM 19653 N N . PRO A 1 77 ? -11.973 28.576 9.510 1.00 0.00 77 PRO A N 15
ATOM 19654 C CA . PRO A 1 77 ? -12.274 29.811 8.780 1.00 0.00 77 PRO A CA 15
ATOM 19655 C C . PRO A 1 77 ? -11.070 30.332 8.002 1.00 0.00 77 PRO A C 15
ATOM 19656 O O . PRO A 1 77 ? -11.196 31.245 7.184 1.00 0.00 77 PRO A O 15
ATOM 19667 N N . SER A 1 78 ? -9.906 29.747 8.260 1.00 0.00 78 SER A N 15
ATOM 19668 C CA . SER A 1 78 ? -8.679 30.156 7.585 1.00 0.00 78 SER A CA 15
ATOM 19669 C C . SER A 1 78 ? -8.676 29.686 6.134 1.00 0.00 78 SER A C 15
ATOM 19670 O O . SER A 1 78 ? -8.392 30.461 5.220 1.00 0.00 78 SER A O 15
ATOM 19678 N N . SER A 1 79 ? -8.993 28.412 5.930 1.00 0.00 79 SER A N 15
ATOM 19679 C CA . SER A 1 79 ? -9.022 27.836 4.591 1.00 0.00 79 SER A CA 15
ATOM 19680 C C . SER A 1 79 ? -10.190 28.396 3.784 1.00 0.00 79 SER A C 15
ATOM 19681 O O . SER A 1 79 ? -10.009 28.906 2.679 1.00 0.00 79 SER A O 15
ATOM 19689 N N . GLY A 1 80 ? -11.390 28.298 4.347 1.00 0.00 80 GLY A N 15
ATOM 19690 C CA . GLY A 1 80 ? -12.572 28.798 3.669 1.00 0.00 80 GLY A CA 15
ATOM 19691 C C . GLY A 1 80 ? -13.793 28.819 4.568 1.00 0.00 80 GLY A C 15
ATOM 19692 O O . GLY A 1 80 ? -14.917 28.636 4.101 1.00 0.00 80 GLY A O 15
ATOM 19696 N N . GLY A 1 1 ? 6.845 3.914 30.339 1.00 0.00 1 GLY A N 16
ATOM 19697 C CA . GLY A 1 1 ? 7.623 3.954 31.563 1.00 0.00 1 GLY A CA 16
ATOM 19698 C C . GLY A 1 1 ? 8.867 4.812 31.432 1.00 0.00 1 GLY A C 16
ATOM 19699 O O . GLY A 1 1 ? 9.247 5.202 30.329 1.00 0.00 1 GLY A O 16
ATOM 19703 N N . SER A 1 2 ? 9.500 5.108 32.562 1.00 0.00 2 SER A N 16
ATOM 19704 C CA . SER A 1 2 ? 10.705 5.931 32.570 1.00 0.00 2 SER A CA 16
ATOM 19705 C C . SER A 1 2 ? 11.712 5.428 31.540 1.00 0.00 2 SER A C 16
ATOM 19706 O O . SER A 1 2 ? 12.107 6.161 30.634 1.00 0.00 2 SER A O 16
ATOM 19714 N N . SER A 1 3 ? 12.124 4.172 31.688 1.00 0.00 3 SER A N 16
ATOM 19715 C CA . SER A 1 3 ? 13.087 3.572 30.774 1.00 0.00 3 SER A CA 16
ATOM 19716 C C . SER A 1 3 ? 12.499 3.442 29.373 1.00 0.00 3 SER A C 16
ATOM 19717 O O . SER A 1 3 ? 11.282 3.408 29.198 1.00 0.00 3 SER A O 16
ATOM 19725 N N . GLY A 1 4 ? 13.375 3.368 28.374 1.00 0.00 4 GLY A N 16
ATOM 19726 C CA . GLY A 1 4 ? 12.925 3.242 27.001 1.00 0.00 4 GLY A CA 16
ATOM 19727 C C . GLY A 1 4 ? 13.910 3.831 26.011 1.00 0.00 4 GLY A C 16
ATOM 19728 O O . GLY A 1 4 ? 15.039 3.355 25.892 1.00 0.00 4 GLY A O 16
ATOM 19732 N N . SER A 1 5 ? 13.484 4.869 25.298 1.00 0.00 5 SER A N 16
ATOM 19733 C CA . SER A 1 5 ? 14.336 5.519 24.310 1.00 0.00 5 SER A CA 16
ATOM 19734 C C . SER A 1 5 ? 15.100 4.487 23.487 1.00 0.00 5 SER A C 16
ATOM 19735 O O . SER A 1 5 ? 16.287 4.654 23.207 1.00 0.00 5 SER A O 16
ATOM 19743 N N . SER A 1 6 ? 14.409 3.418 23.103 1.00 0.00 6 SER A N 16
ATOM 19744 C CA . SER A 1 6 ? 15.022 2.354 22.315 1.00 0.00 6 SER A CA 16
ATOM 19745 C C . SER A 1 6 ? 15.486 2.881 20.960 1.00 0.00 6 SER A C 16
ATOM 19746 O O . SER A 1 6 ? 16.673 2.852 20.643 1.00 0.00 6 SER A O 16
ATOM 19754 N N . GLY A 1 7 ? 14.536 3.361 20.163 1.00 0.00 7 GLY A N 16
ATOM 19755 C CA . GLY A 1 7 ? 14.865 3.888 18.851 1.00 0.00 7 GLY A CA 16
ATOM 19756 C C . GLY A 1 7 ? 14.400 2.980 17.729 1.00 0.00 7 GLY A C 16
ATOM 19757 O O . GLY A 1 7 ? 14.163 1.792 17.942 1.00 0.00 7 GLY A O 16
ATOM 19761 N N . GLN A 1 8 ? 14.268 3.542 16.532 1.00 0.00 8 GLN A N 16
ATOM 19762 C CA . GLN A 1 8 ? 13.825 2.776 15.374 1.00 0.00 8 GLN A CA 16
ATOM 19763 C C . GLN A 1 8 ? 14.493 3.280 14.099 1.00 0.00 8 GLN A C 16
ATOM 19764 O O . GLN A 1 8 ? 14.973 4.413 14.045 1.00 0.00 8 GLN A O 16
ATOM 19778 N N . ARG A 1 9 ? 14.522 2.432 13.077 1.00 0.00 9 ARG A N 16
ATOM 19779 C CA . ARG A 1 9 ? 15.134 2.791 11.802 1.00 0.00 9 ARG A CA 16
ATOM 19780 C C . ARG A 1 9 ? 14.180 2.515 10.644 1.00 0.00 9 ARG A C 16
ATOM 19781 O O . ARG A 1 9 ? 13.237 1.737 10.776 1.00 0.00 9 ARG A O 16
ATOM 19802 N N . ASN A 1 10 ? 14.432 3.161 9.510 1.00 0.00 10 ASN A N 16
ATOM 19803 C CA . ASN A 1 10 ? 13.595 2.986 8.329 1.00 0.00 10 ASN A CA 16
ATOM 19804 C C . ASN A 1 10 ? 14.328 2.187 7.256 1.00 0.00 10 ASN A C 16
ATOM 19805 O O . ASN A 1 10 ? 14.896 2.757 6.324 1.00 0.00 10 ASN A O 16
ATOM 19816 N N . ARG A 1 11 ? 14.310 0.866 7.394 1.00 0.00 11 ARG A N 16
ATOM 19817 C CA . ARG A 1 11 ? 14.974 -0.011 6.437 1.00 0.00 11 ARG A CA 16
ATOM 19818 C C . ARG A 1 11 ? 14.025 -0.399 5.307 1.00 0.00 11 ARG A C 16
ATOM 19819 O O . ARG A 1 11 ? 12.817 -0.525 5.511 1.00 0.00 11 ARG A O 16
ATOM 19840 N N . THR A 1 12 ? 14.581 -0.590 4.114 1.00 0.00 12 THR A N 16
ATOM 19841 C CA . THR A 1 12 ? 13.785 -0.961 2.951 1.00 0.00 12 THR A CA 16
ATOM 19842 C C . THR A 1 12 ? 14.206 -2.323 2.409 1.00 0.00 12 THR A C 16
ATOM 19843 O O . THR A 1 12 ? 15.392 -2.648 2.375 1.00 0.00 12 THR A O 16
ATOM 19854 N N . SER A 1 13 ? 13.225 -3.115 1.988 1.00 0.00 13 SER A N 16
ATOM 19855 C CA . SER A 1 13 ? 13.495 -4.444 1.449 1.00 0.00 13 SER A CA 16
ATOM 19856 C C . SER A 1 13 ? 13.196 -4.496 -0.045 1.00 0.00 13 SER A C 16
ATOM 19857 O O . SER A 1 13 ? 14.019 -4.953 -0.838 1.00 0.00 13 SER A O 16
ATOM 19865 N N . PHE A 1 14 ? 12.012 -4.024 -0.423 1.00 0.00 14 PHE A N 16
ATOM 19866 C CA . PHE A 1 14 ? 11.603 -4.016 -1.822 1.00 0.00 14 PHE A CA 16
ATOM 19867 C C . PHE A 1 14 ? 12.336 -2.925 -2.597 1.00 0.00 14 PHE A C 16
ATOM 19868 O O . PHE A 1 14 ? 13.020 -2.084 -2.013 1.00 0.00 14 PHE A O 16
ATOM 19885 N N . THR A 1 15 ? 12.187 -2.944 -3.919 1.00 0.00 15 THR A N 16
ATOM 19886 C CA . THR A 1 15 ? 12.834 -1.958 -4.775 1.00 0.00 15 THR A CA 16
ATOM 19887 C C . THR A 1 15 ? 11.806 -1.055 -5.448 1.00 0.00 15 THR A C 16
ATOM 19888 O O . THR A 1 15 ? 10.672 -1.465 -5.692 1.00 0.00 15 THR A O 16
ATOM 19899 N N . GLN A 1 16 ? 12.212 0.175 -5.745 1.00 0.00 16 GLN A N 16
ATOM 19900 C CA . GLN A 1 16 ? 11.324 1.136 -6.391 1.00 0.00 16 GLN A CA 16
ATOM 19901 C C . GLN A 1 16 ? 10.687 0.535 -7.639 1.00 0.00 16 GLN A C 16
ATOM 19902 O O . GLN A 1 16 ? 9.595 0.934 -8.043 1.00 0.00 16 GLN A O 16
ATOM 19916 N N . GLU A 1 17 ? 11.377 -0.426 -8.246 1.00 0.00 17 GLU A N 16
ATOM 19917 C CA . GLU A 1 17 ? 10.877 -1.081 -9.450 1.00 0.00 17 GLU A CA 16
ATOM 19918 C C . GLU A 1 17 ? 9.719 -2.017 -9.119 1.00 0.00 17 GLU A C 16
ATOM 19919 O O . GLU A 1 17 ? 8.829 -2.233 -9.940 1.00 0.00 17 GLU A O 16
ATOM 19931 N N . GLN A 1 18 ? 9.739 -2.569 -7.910 1.00 0.00 18 GLN A N 16
ATOM 19932 C CA . GLN A 1 18 ? 8.692 -3.484 -7.471 1.00 0.00 18 GLN A CA 16
ATOM 19933 C C . GLN A 1 18 ? 7.555 -2.726 -6.796 1.00 0.00 18 GLN A C 16
ATOM 19934 O O . GLN A 1 18 ? 6.391 -3.118 -6.890 1.00 0.00 18 GLN A O 16
ATOM 19948 N N . ILE A 1 19 ? 7.898 -1.638 -6.114 1.00 0.00 19 ILE A N 16
ATOM 19949 C CA . ILE A 1 19 ? 6.906 -0.824 -5.423 1.00 0.00 19 ILE A CA 16
ATOM 19950 C C . ILE A 1 19 ? 5.920 -0.207 -6.409 1.00 0.00 19 ILE A C 16
ATOM 19951 O O . ILE A 1 19 ? 4.721 -0.140 -6.142 1.00 0.00 19 ILE A O 16
ATOM 19967 N N . GLU A 1 20 ? 6.434 0.242 -7.550 1.00 0.00 20 GLU A N 16
ATOM 19968 C CA . GLU A 1 20 ? 5.597 0.853 -8.576 1.00 0.00 20 GLU A CA 16
ATOM 19969 C C . GLU A 1 20 ? 4.489 -0.101 -9.013 1.00 0.00 20 GLU A C 16
ATOM 19970 O O . GLU A 1 20 ? 3.330 0.294 -9.141 1.00 0.00 20 GLU A O 16
ATOM 19982 N N . ALA A 1 21 ? 4.854 -1.358 -9.241 1.00 0.00 21 ALA A N 16
ATOM 19983 C CA . ALA A 1 21 ? 3.891 -2.368 -9.663 1.00 0.00 21 ALA A CA 16
ATOM 19984 C C . ALA A 1 21 ? 2.987 -2.781 -8.506 1.00 0.00 21 ALA A C 16
ATOM 19985 O O . ALA A 1 21 ? 1.827 -3.143 -8.710 1.00 0.00 21 ALA A O 16
ATOM 19992 N N . LEU A 1 22 ? 3.523 -2.724 -7.292 1.00 0.00 22 LEU A N 16
ATOM 19993 C CA . LEU A 1 22 ? 2.764 -3.093 -6.102 1.00 0.00 22 LEU A CA 16
ATOM 19994 C C . LEU A 1 22 ? 1.752 -2.009 -5.744 1.00 0.00 22 LEU A C 16
ATOM 19995 O O . LEU A 1 22 ? 0.668 -2.302 -5.241 1.00 0.00 22 LEU A O 16
ATOM 20011 N N . GLU A 1 23 ? 2.113 -0.758 -6.010 1.00 0.00 23 GLU A N 16
ATOM 20012 C CA . GLU A 1 23 ? 1.235 0.368 -5.718 1.00 0.00 23 GLU A CA 16
ATOM 20013 C C . GLU A 1 23 ? 0.105 0.457 -6.740 1.00 0.00 23 GLU A C 16
ATOM 20014 O O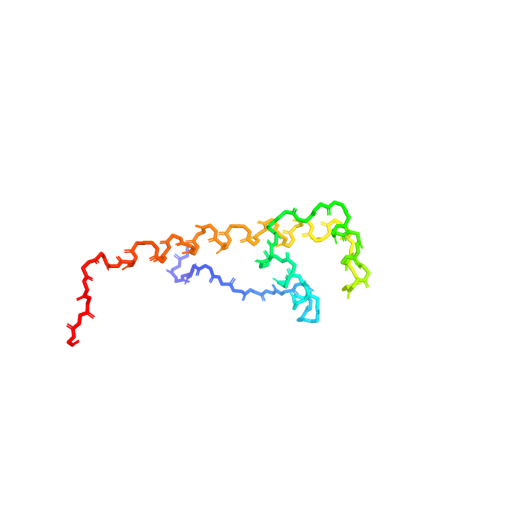 . GLU A 1 23 ? -1.063 0.608 -6.379 1.00 0.00 23 GLU A O 16
ATOM 20026 N N . LYS A 1 24 ? 0.461 0.365 -8.016 1.00 0.00 24 LYS A N 16
ATOM 20027 C CA . LYS A 1 24 ? -0.521 0.433 -9.091 1.00 0.00 24 LYS A CA 16
ATOM 20028 C C . LYS A 1 24 ? -1.598 -0.631 -8.914 1.00 0.00 24 LYS A C 16
ATOM 20029 O O . LYS A 1 24 ? -2.779 -0.379 -9.155 1.00 0.00 24 LYS A O 16
ATOM 20048 N N . GLU A 1 25 ? -1.185 -1.821 -8.489 1.00 0.00 25 GLU A N 16
ATOM 20049 C CA . GLU A 1 25 ? -2.116 -2.923 -8.278 1.00 0.00 25 GLU A CA 16
ATOM 20050 C C . GLU A 1 25 ? -3.014 -2.654 -7.073 1.00 0.00 25 GLU A C 16
ATOM 20051 O O . GLU A 1 25 ? -4.160 -3.100 -7.027 1.00 0.00 25 GLU A O 16
ATOM 20063 N N . PHE A 1 26 ? -2.483 -1.921 -6.099 1.00 0.00 26 PHE A N 16
ATOM 20064 C CA . PHE A 1 26 ? -3.235 -1.592 -4.894 1.00 0.00 26 PHE A CA 16
ATOM 20065 C C . PHE A 1 26 ? -4.294 -0.533 -5.184 1.00 0.00 26 PHE A C 16
ATOM 20066 O O . PHE A 1 26 ? -5.417 -0.612 -4.687 1.00 0.00 26 PHE A O 16
ATOM 20083 N N . GLU A 1 27 ? -3.927 0.456 -5.992 1.00 0.00 27 GLU A N 16
ATOM 20084 C CA . GLU A 1 27 ? -4.846 1.532 -6.348 1.00 0.00 27 GLU A CA 16
ATOM 20085 C C . GLU A 1 27 ? -6.112 0.975 -6.990 1.00 0.00 27 GLU A C 16
ATOM 20086 O O . GLU A 1 27 ? -7.190 1.559 -6.871 1.00 0.00 27 GLU A O 16
ATOM 20098 N N . ARG A 1 28 ? -5.974 -0.157 -7.672 1.00 0.00 28 ARG A N 16
ATOM 20099 C CA . ARG A 1 28 ? -7.108 -0.792 -8.336 1.00 0.00 28 ARG A CA 16
ATOM 20100 C C . ARG A 1 28 ? -7.843 -1.726 -7.380 1.00 0.00 28 ARG A C 16
ATOM 20101 O O . ARG A 1 28 ? -9.068 -1.677 -7.265 1.00 0.00 28 ARG A O 16
ATOM 20122 N N . THR A 1 29 ? -7.087 -2.580 -6.696 1.00 0.00 29 THR A N 16
ATOM 20123 C CA . THR A 1 29 ? -7.666 -3.527 -5.751 1.00 0.00 29 THR A CA 16
ATOM 20124 C C . THR A 1 29 ? -6.810 -3.645 -4.496 1.00 0.00 29 THR A C 16
ATOM 20125 O O . THR A 1 29 ? -5.622 -3.961 -4.571 1.00 0.00 29 THR A O 16
ATOM 20136 N N . HIS A 1 30 ? -7.419 -3.390 -3.342 1.00 0.00 30 HIS A N 16
ATOM 20137 C CA . HIS A 1 30 ? -6.711 -3.470 -2.070 1.00 0.00 30 HIS A CA 16
ATOM 20138 C C . HIS A 1 30 ? -6.510 -4.924 -1.650 1.00 0.00 30 HIS A C 16
ATOM 20139 O O . HIS A 1 30 ? -5.756 -5.213 -0.720 1.00 0.00 30 HIS A O 16
ATOM 20154 N N . TYR A 1 31 ? -7.191 -5.832 -2.340 1.00 0.00 31 TYR A N 16
ATOM 20155 C CA . TYR A 1 31 ? -7.090 -7.255 -2.037 1.00 0.00 31 TYR A CA 16
ATOM 20156 C C . TYR A 1 31 ? -6.884 -8.070 -3.309 1.00 0.00 31 TYR A C 16
ATOM 20157 O O . TYR A 1 31 ? -7.821 -8.637 -3.873 1.00 0.00 31 TYR A O 16
ATOM 20175 N N . PRO A 1 32 ? -5.627 -8.132 -3.774 1.00 0.00 32 PRO A N 16
ATOM 20176 C CA . PRO A 1 32 ? -5.267 -8.876 -4.986 1.00 0.00 32 PRO A CA 16
ATOM 20177 C C . PRO A 1 32 ? -5.375 -10.385 -4.792 1.00 0.00 32 PRO A C 16
ATOM 20178 O O . PRO A 1 32 ? -4.544 -10.995 -4.118 1.00 0.00 32 PRO A O 16
ATOM 20189 N N . ASP A 1 33 ? -6.402 -10.982 -5.388 1.00 0.00 33 ASP A N 16
ATOM 20190 C CA . ASP A 1 33 ? -6.616 -12.420 -5.282 1.00 0.00 33 ASP A CA 16
ATOM 20191 C C . ASP A 1 33 ? -5.439 -13.190 -5.871 1.00 0.00 33 ASP A C 16
ATOM 20192 O O . ASP A 1 33 ? -4.464 -12.597 -6.334 1.00 0.00 33 ASP A O 16
ATOM 20201 N N . VAL A 1 34 ? -5.536 -14.516 -5.853 1.00 0.00 34 VAL A N 16
ATOM 20202 C CA . VAL A 1 34 ? -4.479 -15.367 -6.386 1.00 0.00 34 VAL A CA 16
ATOM 20203 C C . VAL A 1 34 ? -4.179 -15.025 -7.841 1.00 0.00 34 VAL A C 16
ATOM 20204 O O . VAL A 1 34 ? -3.031 -15.090 -8.281 1.00 0.00 34 VAL A O 16
ATOM 20217 N N . PHE A 1 35 ? -5.219 -14.659 -8.583 1.00 0.00 35 PHE A N 16
ATOM 20218 C CA . PHE A 1 35 ? -5.068 -14.307 -9.990 1.00 0.00 35 PHE A CA 16
ATOM 20219 C C . PHE A 1 35 ? -4.290 -13.003 -10.143 1.00 0.00 35 PHE A C 16
ATOM 20220 O O . PHE A 1 35 ? -3.720 -12.729 -11.199 1.00 0.00 35 PHE A O 16
ATOM 20237 N N . ALA A 1 36 ? -4.273 -12.203 -9.082 1.00 0.00 36 ALA A N 16
ATOM 20238 C CA . ALA A 1 36 ? -3.565 -10.929 -9.097 1.00 0.00 36 ALA A CA 16
ATOM 20239 C C . ALA A 1 36 ? -2.153 -11.079 -8.540 1.00 0.00 36 ALA A C 16
ATOM 20240 O O . ALA A 1 36 ? -1.183 -10.632 -9.153 1.00 0.00 36 ALA A O 16
ATOM 20247 N N . ARG A 1 37 ? -2.046 -11.708 -7.375 1.00 0.00 37 ARG A N 16
ATOM 20248 C CA . ARG A 1 37 ? -0.753 -11.914 -6.734 1.00 0.00 37 ARG A CA 16
ATOM 20249 C C . ARG A 1 37 ? 0.165 -12.752 -7.619 1.00 0.00 37 ARG A C 16
ATOM 20250 O O . ARG A 1 37 ? 1.356 -12.467 -7.741 1.00 0.00 37 ARG A O 16
ATOM 20271 N N . GLU A 1 38 ? -0.398 -13.788 -8.235 1.00 0.00 38 GLU A N 16
ATOM 20272 C CA . GLU A 1 38 ? 0.370 -14.667 -9.107 1.00 0.00 38 GLU A CA 16
ATOM 20273 C C . GLU A 1 38 ? 0.914 -13.901 -10.310 1.00 0.00 38 GLU A C 16
ATOM 20274 O O . GLU A 1 38 ? 2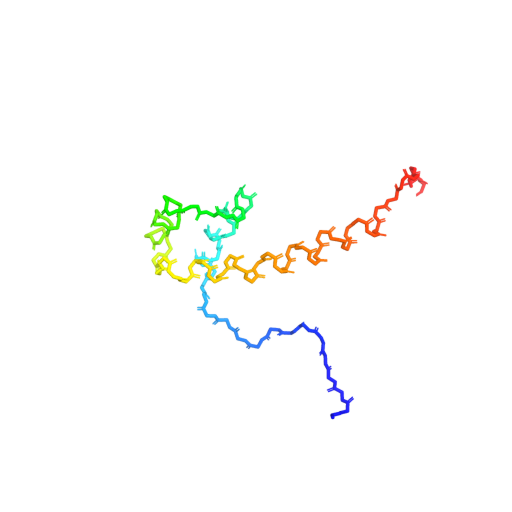.122 -13.868 -10.543 1.00 0.00 38 GLU A O 16
ATOM 20286 N N . ARG A 1 39 ? 0.012 -13.289 -11.070 1.00 0.00 39 ARG A N 16
ATOM 20287 C CA . ARG A 1 39 ? 0.400 -12.525 -12.250 1.00 0.00 39 ARG A CA 16
ATOM 20288 C C . ARG A 1 39 ? 1.439 -11.465 -11.895 1.00 0.00 39 ARG A C 16
ATOM 20289 O O . ARG A 1 39 ? 2.438 -11.301 -12.596 1.00 0.00 39 ARG A O 16
ATOM 20310 N N . LEU A 1 40 ? 1.197 -10.751 -10.801 1.00 0.00 40 LEU A N 16
ATOM 20311 C CA . LEU A 1 40 ? 2.113 -9.706 -10.353 1.00 0.00 40 LEU A CA 16
ATOM 20312 C C . LEU A 1 40 ? 3.444 -10.303 -9.909 1.00 0.00 40 LEU A C 16
ATOM 20313 O O . LEU A 1 40 ? 4.505 -9.731 -10.157 1.00 0.00 40 LEU A O 16
ATOM 20329 N N . ALA A 1 41 ? 3.379 -11.457 -9.252 1.00 0.00 41 ALA A N 16
ATOM 20330 C CA . ALA A 1 41 ? 4.580 -12.134 -8.778 1.00 0.00 41 ALA A CA 16
ATOM 20331 C C . ALA A 1 41 ? 5.667 -12.139 -9.847 1.00 0.00 41 ALA A C 16
ATOM 20332 O O . ALA A 1 41 ? 6.845 -11.944 -9.550 1.00 0.00 41 ALA A O 16
ATOM 20339 N N . ALA A 1 42 ? 5.263 -12.363 -11.093 1.00 0.00 42 ALA A N 16
ATOM 20340 C CA . ALA A 1 42 ? 6.202 -12.391 -12.207 1.00 0.00 42 ALA A CA 16
ATOM 20341 C C . ALA A 1 42 ? 6.401 -10.998 -12.795 1.00 0.00 42 ALA A C 16
ATOM 20342 O O . ALA A 1 42 ? 7.366 -10.748 -13.516 1.00 0.00 42 ALA A O 16
ATOM 20349 N N . LYS A 1 43 ? 5.481 -10.092 -12.481 1.00 0.00 43 LYS A N 16
ATOM 20350 C CA . LYS A 1 43 ? 5.554 -8.723 -12.976 1.00 0.00 43 LYS A CA 16
ATOM 20351 C C . LYS A 1 43 ? 6.652 -7.944 -12.261 1.00 0.00 43 LYS A C 16
ATOM 20352 O O . LYS A 1 43 ? 7.254 -7.034 -12.833 1.00 0.00 43 LYS A O 16
ATOM 20371 N N . ILE A 1 44 ? 6.909 -8.306 -11.009 1.00 0.00 44 ILE A N 16
ATOM 20372 C CA . ILE A 1 44 ? 7.937 -7.642 -10.217 1.00 0.00 44 ILE A CA 16
ATOM 20373 C C . ILE A 1 44 ? 8.972 -8.641 -9.711 1.00 0.00 44 ILE A C 16
ATOM 20374 O O . ILE A 1 44 ? 9.888 -8.280 -8.971 1.00 0.00 44 ILE A O 16
ATOM 20390 N N . ASP A 1 45 ? 8.821 -9.898 -10.115 1.00 0.00 45 ASP A N 16
ATOM 20391 C CA . ASP A 1 45 ? 9.744 -10.949 -9.705 1.00 0.00 45 ASP A CA 16
ATOM 20392 C C . ASP A 1 45 ? 9.747 -11.108 -8.187 1.00 0.00 45 ASP A C 16
ATOM 20393 O O . ASP A 1 45 ? 10.806 -11.146 -7.559 1.00 0.00 45 ASP A O 16
ATOM 20402 N N . LEU A 1 46 ? 8.557 -11.200 -7.606 1.00 0.00 46 LEU A N 16
ATOM 20403 C CA . LEU A 1 46 ? 8.422 -11.354 -6.161 1.00 0.00 46 LEU A CA 16
ATOM 20404 C C . LEU A 1 46 ? 7.548 -12.557 -5.821 1.00 0.00 46 LEU A C 16
ATOM 20405 O O . LEU A 1 46 ? 6.651 -12.936 -6.574 1.00 0.00 46 LEU A O 16
ATOM 20421 N N . PRO A 1 47 ? 7.812 -13.170 -4.658 1.00 0.00 47 PRO A N 16
ATOM 20422 C CA . PRO A 1 47 ? 7.059 -14.337 -4.190 1.00 0.00 47 PRO A CA 16
ATOM 20423 C C . PRO A 1 47 ? 5.630 -13.984 -3.791 1.00 0.00 47 PRO A C 16
ATOM 20424 O O . PRO A 1 47 ? 5.397 -12.994 -3.098 1.00 0.00 47 PRO A O 16
ATOM 20435 N N . GLU A 1 48 ? 4.678 -14.800 -4.233 1.00 0.00 48 GLU A N 16
ATOM 20436 C CA . GLU A 1 48 ? 3.272 -14.571 -3.921 1.00 0.00 48 GLU A CA 16
ATOM 20437 C C . GLU A 1 48 ? 3.083 -14.293 -2.432 1.00 0.00 48 GLU A C 16
ATOM 20438 O O . GLU A 1 48 ? 2.071 -13.728 -2.018 1.00 0.00 48 GLU A O 16
ATOM 20450 N N . ALA A 1 49 ? 4.064 -14.697 -1.632 1.00 0.00 49 ALA A N 16
ATOM 20451 C CA . ALA A 1 49 ? 4.008 -14.491 -0.190 1.00 0.00 49 ALA A CA 16
ATOM 20452 C C . ALA A 1 49 ? 4.344 -13.048 0.172 1.00 0.00 49 ALA A C 16
ATOM 20453 O O . ALA A 1 49 ? 3.735 -12.467 1.070 1.00 0.00 49 ALA A O 16
ATOM 20460 N N . ARG A 1 50 ? 5.316 -12.478 -0.532 1.00 0.00 50 ARG A N 16
ATOM 20461 C CA . ARG A 1 50 ? 5.733 -11.103 -0.282 1.00 0.00 50 ARG A CA 16
ATOM 20462 C C . ARG A 1 50 ? 4.591 -10.130 -0.556 1.00 0.00 50 ARG A C 16
ATOM 20463 O O . ARG A 1 50 ? 4.246 -9.306 0.292 1.00 0.00 50 ARG A O 16
ATOM 20484 N N . ILE A 1 51 ? 4.009 -10.229 -1.746 1.00 0.00 51 ILE A N 16
ATOM 20485 C CA . ILE A 1 51 ? 2.905 -9.358 -2.132 1.00 0.00 51 ILE A CA 16
ATOM 20486 C C . ILE A 1 51 ? 1.861 -9.270 -1.024 1.00 0.00 51 ILE A C 16
ATOM 20487 O O . ILE A 1 51 ? 1.431 -8.179 -0.649 1.00 0.00 51 ILE A O 16
ATOM 20503 N N . GLN A 1 52 ? 1.460 -10.425 -0.503 1.00 0.00 52 GLN A N 16
ATOM 20504 C CA . GLN A 1 52 ? 0.467 -10.477 0.563 1.00 0.00 52 GLN A CA 16
ATOM 20505 C C . GLN A 1 52 ? 0.816 -9.499 1.680 1.00 0.00 52 GLN A C 16
ATOM 20506 O O . GLN A 1 52 ? -0.029 -8.719 2.123 1.00 0.00 52 GLN A O 16
ATOM 20520 N N . VAL A 1 53 ? 2.065 -9.545 2.131 1.00 0.00 53 VAL A N 16
ATOM 20521 C CA . VAL A 1 53 ? 2.525 -8.661 3.197 1.00 0.00 53 VAL A CA 16
ATOM 20522 C C . VAL A 1 53 ? 2.484 -7.202 2.757 1.00 0.00 53 VAL A C 16
ATOM 20523 O O . VAL A 1 53 ? 1.726 -6.400 3.303 1.00 0.00 53 VAL A O 16
ATOM 20536 N N . TRP A 1 54 ? 3.302 -6.866 1.766 1.00 0.00 54 TRP A N 16
ATOM 20537 C CA . TRP A 1 54 ? 3.359 -5.502 1.252 1.00 0.00 54 TRP A CA 16
ATOM 20538 C C . TRP A 1 54 ? 1.969 -4.877 1.211 1.00 0.00 54 TRP A C 16
ATOM 20539 O O . TRP A 1 54 ? 1.803 -3.690 1.490 1.00 0.00 54 TRP A O 16
ATOM 20560 N N . PHE A 1 55 ? 0.973 -5.684 0.860 1.00 0.00 55 PHE A N 16
ATOM 20561 C CA . PHE A 1 55 ? -0.404 -5.209 0.781 1.00 0.00 55 PHE A CA 16
ATOM 20562 C C . PHE A 1 55 ? -1.019 -5.090 2.173 1.00 0.00 55 PHE A C 16
ATOM 20563 O O . PHE A 1 55 ? -1.739 -4.135 2.465 1.00 0.00 55 PHE A O 16
ATOM 20580 N N . SER A 1 56 ? -0.728 -6.066 3.028 1.00 0.00 56 SER A N 16
ATOM 20581 C CA . SER A 1 56 ? -1.255 -6.074 4.387 1.00 0.00 56 SER A CA 16
ATOM 20582 C C . SER A 1 56 ? -0.868 -4.796 5.127 1.00 0.00 56 SER A C 16
ATOM 20583 O O . SER A 1 56 ? -1.724 -4.088 5.654 1.00 0.00 56 SER A O 16
ATOM 20591 N N . ASN A 1 57 ? 0.429 -4.510 5.161 1.00 0.00 57 ASN A N 16
ATOM 20592 C CA . ASN A 1 57 ? 0.932 -3.320 5.836 1.00 0.00 57 ASN A CA 16
ATOM 20593 C C . ASN A 1 57 ? 0.293 -2.059 5.262 1.00 0.00 57 ASN A C 16
ATOM 20594 O O . ASN A 1 57 ? -0.036 -1.128 5.998 1.00 0.00 57 ASN A O 16
ATOM 20605 N N . ARG A 1 58 ? 0.122 -2.035 3.945 1.00 0.00 58 ARG A N 16
ATOM 20606 C CA . ARG A 1 58 ? -0.477 -0.889 3.272 1.00 0.00 58 ARG A CA 16
ATOM 20607 C C . ARG A 1 58 ? -1.846 -0.566 3.862 1.00 0.00 58 ARG A C 16
ATOM 20608 O O . ARG A 1 58 ? -2.107 0.566 4.270 1.00 0.00 58 ARG A O 16
ATOM 20629 N N . ARG A 1 59 ? -2.717 -1.569 3.905 1.00 0.00 59 ARG A N 16
ATOM 20630 C CA . ARG A 1 59 ? -4.061 -1.392 4.443 1.00 0.00 59 ARG A CA 16
ATOM 20631 C C . ARG A 1 59 ? -4.034 -0.515 5.692 1.00 0.00 59 ARG A C 16
ATOM 20632 O O . ARG A 1 59 ? -4.907 0.329 5.889 1.00 0.00 59 ARG A O 16
ATOM 20653 N N . ALA A 1 60 ? -3.027 -0.724 6.534 1.00 0.00 60 ALA A N 16
ATOM 20654 C CA . ALA A 1 60 ? -2.886 0.047 7.763 1.00 0.00 60 ALA A CA 16
ATOM 20655 C C . ALA A 1 60 ? -2.507 1.493 7.463 1.00 0.00 60 ALA A C 16
ATOM 20656 O O . ALA A 1 60 ? -2.957 2.417 8.142 1.00 0.00 60 ALA A O 16
ATOM 20663 N N . LYS A 1 61 ? -1.678 1.684 6.444 1.00 0.00 61 LYS A N 16
ATOM 20664 C CA . LYS A 1 61 ? -1.239 3.018 6.052 1.00 0.00 61 LYS A CA 16
ATOM 20665 C C . LYS A 1 61 ? -2.356 3.771 5.337 1.00 0.00 61 LYS A C 16
ATOM 20666 O O . LYS A 1 61 ? -2.366 5.002 5.304 1.00 0.00 61 LYS A O 16
ATOM 20685 N N . TRP A 1 62 ? -3.296 3.025 4.768 1.00 0.00 62 TRP A N 16
ATOM 20686 C CA . TRP A 1 62 ? -4.419 3.622 4.055 1.00 0.00 62 TRP A CA 16
ATOM 20687 C C . TRP A 1 62 ? -5.586 3.887 5.001 1.00 0.00 62 TRP A C 16
ATOM 20688 O O . TRP A 1 62 ? -6.194 4.956 4.967 1.00 0.00 62 TRP A O 16
ATOM 20709 N N . ARG A 1 63 ? -5.892 2.906 5.843 1.00 0.00 63 ARG A N 16
ATOM 20710 C CA . ARG A 1 63 ? -6.987 3.033 6.798 1.00 0.00 63 ARG A CA 16
ATOM 20711 C C . ARG A 1 63 ? -6.699 4.137 7.811 1.00 0.00 63 ARG A C 16
ATOM 20712 O O . ARG A 1 63 ? -7.615 4.681 8.428 1.00 0.00 63 ARG A O 16
ATOM 20733 N N . ARG A 1 64 ? -5.421 4.462 7.978 1.00 0.00 64 ARG A N 16
ATOM 20734 C CA . ARG A 1 64 ? -5.013 5.499 8.918 1.00 0.00 64 ARG A CA 16
ATOM 20735 C C . ARG A 1 64 ? -5.038 6.874 8.255 1.00 0.00 64 ARG A C 16
ATOM 20736 O O . ARG A 1 64 ? -5.410 7.867 8.879 1.00 0.00 64 ARG A O 16
ATOM 20757 N N . GLU A 1 65 ? -4.640 6.922 6.987 1.00 0.00 65 GLU A N 16
ATOM 20758 C CA . GLU A 1 65 ? -4.616 8.174 6.242 1.00 0.00 65 GLU A CA 16
ATOM 20759 C C . GLU A 1 65 ? -6.028 8.599 5.846 1.00 0.00 65 GLU A C 16
ATOM 20760 O O . GLU A 1 65 ? -6.426 9.743 6.061 1.00 0.00 65 GLU A O 16
ATOM 20772 N N . GLU A 1 66 ? -6.779 7.668 5.266 1.00 0.00 66 GLU A N 16
ATOM 20773 C CA . GLU A 1 66 ? -8.145 7.945 4.840 1.00 0.00 66 GLU A CA 16
ATOM 20774 C C . GLU A 1 66 ? -8.894 8.749 5.900 1.00 0.00 66 GLU A C 16
ATOM 20775 O O . GLU A 1 66 ? -9.801 9.519 5.585 1.00 0.00 66 GLU A O 16
ATOM 20787 N N . LYS A 1 67 ? -8.507 8.562 7.157 1.00 0.00 67 LYS A N 16
ATOM 20788 C CA . LYS A 1 67 ? -9.140 9.269 8.265 1.00 0.00 67 LYS A CA 16
ATOM 20789 C C . LYS A 1 67 ? -8.587 10.685 8.393 1.00 0.00 67 LYS A C 16
ATOM 20790 O O . LYS A 1 67 ? -9.346 11.652 8.476 1.00 0.00 67 LYS A O 16
ATOM 20809 N N . LEU A 1 68 ? -7.264 10.801 8.406 1.00 0.00 68 LEU A N 16
ATOM 20810 C CA . LEU A 1 68 ? -6.610 12.100 8.522 1.00 0.00 68 LEU A CA 16
ATOM 20811 C C . LEU A 1 68 ? -7.100 13.054 7.437 1.00 0.00 68 LEU A C 16
ATOM 20812 O O . LEU A 1 68 ? -7.419 14.211 7.713 1.00 0.00 68 LEU A O 16
ATOM 20828 N N . ARG A 1 69 ? -7.160 12.562 6.205 1.00 0.00 69 ARG A N 16
ATOM 20829 C CA . ARG A 1 69 ? -7.612 13.371 5.080 1.00 0.00 69 ARG A CA 16
ATOM 20830 C C . ARG A 1 69 ? -9.000 13.946 5.347 1.00 0.00 69 ARG A C 16
ATOM 20831 O O . ARG A 1 69 ? -9.272 15.106 5.041 1.00 0.00 69 ARG A O 16
ATOM 20852 N N . ASN A 1 70 ? -9.875 13.124 5.917 1.00 0.00 70 ASN A N 16
ATOM 20853 C CA . ASN A 1 70 ? -11.236 13.550 6.225 1.00 0.00 70 ASN A CA 16
ATOM 20854 C C . ASN A 1 70 ? -11.230 14.774 7.137 1.00 0.00 70 ASN A C 16
ATOM 20855 O O . ASN A 1 70 ? -12.109 15.630 7.047 1.00 0.00 70 ASN A O 16
ATOM 20866 N N . GLN A 1 71 ? -10.234 14.846 8.013 1.00 0.00 71 GLN A N 16
ATOM 20867 C CA . GLN A 1 71 ? -10.113 15.965 8.941 1.00 0.00 71 GLN A CA 16
ATOM 20868 C C . GLN A 1 71 ? -9.979 17.284 8.190 1.00 0.00 71 GLN A C 16
ATOM 20869 O O . GLN A 1 71 ? -10.141 18.359 8.768 1.00 0.00 71 GLN A O 16
ATOM 20883 N N . ARG A 1 72 ? -9.680 17.196 6.897 1.00 0.00 72 ARG A N 16
ATOM 20884 C CA . ARG A 1 72 ? -9.521 18.384 6.067 1.00 0.00 72 ARG A CA 16
ATOM 20885 C C . ARG A 1 72 ? -10.690 18.529 5.097 1.00 0.00 72 ARG A C 16
ATOM 20886 O O . ARG A 1 72 ? -10.567 19.167 4.052 1.00 0.00 72 ARG A O 16
ATOM 20907 N N . ARG A 1 73 ? -11.824 17.931 5.451 1.00 0.00 73 ARG A N 16
ATOM 20908 C CA . ARG A 1 73 ? -13.014 17.993 4.611 1.00 0.00 73 ARG A CA 16
ATOM 20909 C C . ARG A 1 73 ? -14.184 18.607 5.373 1.00 0.00 73 ARG A C 16
ATOM 20910 O O . ARG A 1 73 ? -14.214 18.590 6.602 1.00 0.00 73 ARG A O 16
ATOM 20931 N N . GLN A 1 74 ? -15.146 19.150 4.632 1.00 0.00 74 GLN A N 16
ATOM 20932 C CA . GLN A 1 74 ? -16.318 19.772 5.238 1.00 0.00 74 GLN A CA 16
ATOM 20933 C C . GLN A 1 74 ? -15.908 20.794 6.291 1.00 0.00 74 GLN A C 16
ATOM 20934 O O . GLN A 1 74 ? -16.409 20.776 7.417 1.00 0.00 74 GLN A O 16
ATOM 20948 N N . SER A 1 75 ? -14.994 21.686 5.921 1.00 0.00 75 SER A N 16
ATOM 20949 C CA . SER A 1 75 ? -14.514 22.714 6.836 1.00 0.00 75 SER A CA 16
ATOM 20950 C C . SER A 1 75 ? -15.602 23.747 7.112 1.00 0.00 75 SER A C 16
ATOM 20951 O O . SER A 1 75 ? -16.545 23.896 6.334 1.00 0.00 75 SER A O 16
ATOM 20959 N N . GLY A 1 76 ? -15.464 24.461 8.225 1.00 0.00 76 GLY A N 16
ATOM 20960 C CA . GLY A 1 76 ? -16.441 25.471 8.585 1.00 0.00 76 GLY A CA 16
ATOM 20961 C C . GLY A 1 76 ? -16.935 25.318 10.009 1.00 0.00 76 GLY A C 16
ATOM 20962 O O . GLY A 1 76 ? -16.704 24.302 10.665 1.00 0.00 76 GLY A O 16
ATOM 20966 N N . PRO A 1 77 ? -17.634 26.348 10.5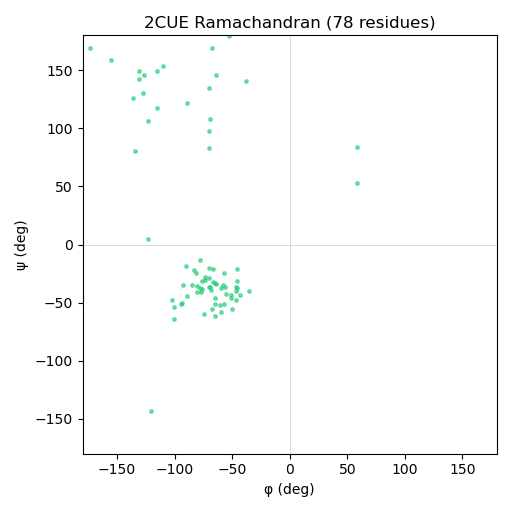11 1.00 0.00 77 PRO A N 16
ATOM 20967 C CA . PRO A 1 77 ? -18.175 26.348 11.873 1.00 0.00 77 PRO A CA 16
ATOM 20968 C C . PRO A 1 77 ? -19.324 25.360 12.041 1.00 0.00 77 PRO A C 16
ATOM 20969 O O . PRO A 1 77 ? -20.099 25.133 11.112 1.00 0.00 77 PRO A O 16
ATOM 20980 N N . SER A 1 78 ? -19.429 24.776 13.230 1.00 0.00 78 SER A N 16
ATOM 20981 C CA . SER A 1 78 ? -20.482 23.810 13.518 1.00 0.00 78 SER A CA 16
ATOM 20982 C C . SER A 1 78 ? -21.844 24.346 13.085 1.00 0.00 78 SER A C 16
ATOM 20983 O O . SER A 1 78 ? -22.041 25.556 12.976 1.00 0.00 78 SER A O 16
ATOM 20991 N N . SER A 1 79 ? -22.780 23.435 12.838 1.00 0.00 79 SER A N 16
ATOM 20992 C CA . SER A 1 79 ? -24.123 23.814 12.413 1.00 0.00 79 SER A CA 16
ATOM 20993 C C . SER A 1 79 ? -24.598 25.057 13.160 1.00 0.00 79 SER A C 16
ATOM 20994 O O . SER A 1 79 ? -24.144 25.342 14.267 1.00 0.00 79 SER A O 16
ATOM 21002 N N . GLY A 1 80 ? -25.516 25.795 12.542 1.00 0.00 80 GLY A N 16
ATOM 21003 C CA . GLY A 1 80 ? -26.038 27.000 13.161 1.00 0.00 80 GLY A CA 16
ATOM 21004 C C . GLY A 1 80 ? -26.832 27.853 12.193 1.00 0.00 80 GLY A C 16
ATOM 21005 O O . GLY A 1 80 ? -27.769 28.545 12.588 1.00 0.00 80 GLY A O 16
ATOM 21009 N N . GLY A 1 1 ? -2.255 -3.520 18.577 1.00 0.00 1 GLY A N 17
ATOM 21010 C CA . GLY A 1 1 ? -1.201 -2.748 17.944 1.00 0.00 1 GLY A CA 17
ATOM 21011 C C . GLY A 1 1 ? -1.331 -1.261 18.213 1.00 0.00 1 GLY A C 17
ATOM 21012 O O . GLY A 1 1 ? -2.439 -0.732 18.292 1.00 0.00 1 GLY A O 17
ATOM 21016 N N . SER A 1 2 ? -0.194 -0.587 18.356 1.00 0.00 2 SER A N 17
ATOM 21017 C CA . SER A 1 2 ? -0.185 0.847 18.624 1.00 0.00 2 SER A CA 17
ATOM 21018 C C . SER A 1 2 ? 0.026 1.639 17.337 1.00 0.00 2 SER A C 17
ATOM 21019 O O . SER A 1 2 ? -0.716 2.576 17.043 1.00 0.00 2 SER A O 17
ATOM 21027 N N . SER A 1 3 ? 1.043 1.253 16.572 1.00 0.00 3 SER A N 17
ATOM 21028 C CA . SER A 1 3 ? 1.354 1.929 15.318 1.00 0.00 3 SER A CA 17
ATOM 21029 C C . SER A 1 3 ? 1.485 3.434 15.530 1.00 0.00 3 SER A C 17
ATOM 21030 O O . SER A 1 3 ? 1.001 4.229 14.725 1.00 0.00 3 SER A O 17
ATOM 21038 N N . GLY A 1 4 ? 2.144 3.817 16.618 1.00 0.00 4 GLY A N 17
ATOM 21039 C CA . GLY A 1 4 ? 2.326 5.226 16.917 1.00 0.00 4 GLY A CA 17
ATOM 21040 C C . GLY A 1 4 ? 3.781 5.587 17.143 1.00 0.00 4 GLY A C 17
ATOM 21041 O O . GLY A 1 4 ? 4.313 5.392 18.236 1.00 0.00 4 GLY A O 17
ATOM 21045 N N . SER A 1 5 ? 4.427 6.112 16.107 1.00 0.00 5 SER A N 17
ATOM 21046 C CA . SER A 1 5 ? 5.831 6.496 16.196 1.00 0.00 5 SER A CA 17
ATOM 21047 C C . SER A 1 5 ? 6.709 5.282 16.484 1.00 0.00 5 SER A C 17
ATOM 21048 O O . SER A 1 5 ? 7.641 5.352 17.285 1.00 0.00 5 SER A O 17
ATOM 21056 N N . SER A 1 6 ? 6.402 4.169 15.825 1.00 0.00 6 SER A N 17
ATOM 21057 C CA . SER A 1 6 ? 7.160 2.937 16.013 1.00 0.00 6 SER A CA 17
ATOM 21058 C C . SER A 1 6 ? 8.642 3.160 15.723 1.00 0.00 6 SER A C 17
ATOM 21059 O O . SER A 1 6 ? 9.494 2.946 16.584 1.00 0.00 6 SER A O 17
ATOM 21067 N N . GLY A 1 7 ? 8.941 3.594 14.503 1.00 0.00 7 GLY A N 17
ATOM 21068 C CA . GLY A 1 7 ? 10.319 3.840 14.119 1.00 0.00 7 GLY A CA 17
ATOM 21069 C C . GLY A 1 7 ? 10.451 4.263 12.670 1.00 0.00 7 GLY A C 17
ATOM 21070 O O . GLY A 1 7 ? 9.478 4.698 12.053 1.00 0.00 7 GLY A O 17
ATOM 21074 N N . GLN A 1 8 ? 11.656 4.138 12.126 1.00 0.00 8 GLN A N 17
ATOM 21075 C CA . GLN A 1 8 ? 11.912 4.514 10.741 1.00 0.00 8 GLN A CA 17
ATOM 21076 C C . GLN A 1 8 ? 12.850 3.516 10.070 1.00 0.00 8 GLN A C 17
ATOM 21077 O O . GLN A 1 8 ? 13.828 3.068 10.671 1.00 0.00 8 GLN A O 17
ATOM 21091 N N . ARG A 1 9 ? 12.547 3.172 8.822 1.00 0.00 9 ARG A N 17
ATOM 21092 C CA . ARG A 1 9 ? 13.362 2.226 8.071 1.00 0.00 9 ARG A CA 17
ATOM 21093 C C . ARG A 1 9 ? 14.379 2.957 7.199 1.00 0.00 9 ARG A C 17
ATOM 21094 O O . ARG A 1 9 ? 14.164 4.102 6.806 1.00 0.00 9 ARG A O 17
ATOM 21115 N N . ASN A 1 10 ? 15.486 2.284 6.901 1.00 0.00 10 ASN A N 17
ATOM 21116 C CA . ASN A 1 10 ? 16.537 2.870 6.076 1.00 0.00 10 ASN A CA 17
ATOM 21117 C C . ASN A 1 10 ? 16.713 2.085 4.780 1.00 0.00 10 ASN A C 17
ATOM 21118 O O . ASN A 1 10 ? 16.599 2.638 3.686 1.00 0.00 10 ASN A O 17
ATOM 21129 N N . ARG A 1 11 ? 16.991 0.792 4.911 1.00 0.00 11 ARG A N 17
ATOM 21130 C CA . ARG A 1 11 ? 17.183 -0.070 3.751 1.00 0.00 11 ARG A CA 17
ATOM 21131 C C . ARG A 1 11 ? 15.870 -0.731 3.342 1.00 0.00 11 ARG A C 17
ATOM 21132 O O . ARG A 1 11 ? 15.540 -1.823 3.808 1.00 0.00 11 ARG A O 17
ATOM 21153 N N . THR A 1 12 ? 15.124 -0.063 2.467 1.00 0.00 12 THR A N 17
ATOM 21154 C CA . THR A 1 12 ? 13.847 -0.584 1.997 1.00 0.00 12 THR A CA 17
ATOM 21155 C C . THR A 1 12 ? 14.011 -1.971 1.387 1.00 0.00 12 THR A C 17
ATOM 21156 O O . THR A 1 12 ? 14.688 -2.138 0.373 1.00 0.00 12 THR A O 17
ATOM 21167 N N . SER A 1 13 ? 13.385 -2.964 2.010 1.00 0.00 13 SER A N 17
ATOM 21168 C CA . SER A 1 13 ? 13.465 -4.339 1.529 1.00 0.00 13 SER A CA 17
ATOM 21169 C C . SER A 1 13 ? 13.155 -4.411 0.037 1.00 0.00 13 SER A C 17
ATOM 21170 O O . SER A 1 13 ? 13.941 -4.946 -0.747 1.00 0.00 13 SER A O 17
ATOM 21178 N N . PHE A 1 14 ? 12.005 -3.870 -0.349 1.00 0.00 14 PHE A N 17
ATOM 21179 C CA . PHE A 1 14 ? 11.590 -3.874 -1.747 1.00 0.00 14 PHE A CA 17
ATOM 21180 C C . PHE A 1 14 ? 12.301 -2.773 -2.528 1.00 0.00 14 PHE A C 17
ATOM 21181 O O . PHE A 1 14 ? 12.966 -1.914 -1.948 1.00 0.00 14 PHE A O 17
ATOM 21198 N N . THR A 1 15 ? 12.157 -2.805 -3.849 1.00 0.00 15 THR A N 17
ATOM 21199 C CA . THR A 1 15 ? 12.786 -1.813 -4.712 1.00 0.00 15 THR A CA 17
ATOM 21200 C C . THR A 1 15 ? 11.742 -0.982 -5.447 1.00 0.00 15 THR A C 17
ATOM 21201 O O . THR A 1 15 ? 10.627 -1.444 -5.690 1.00 0.00 15 THR A O 17
ATOM 21212 N N . GLN A 1 16 ? 12.110 0.245 -5.800 1.00 0.00 16 GLN A N 17
ATOM 21213 C CA . GLN A 1 16 ? 11.203 1.140 -6.510 1.00 0.00 16 GLN A CA 17
ATOM 21214 C C . GLN A 1 16 ? 10.571 0.438 -7.707 1.00 0.00 16 GLN A C 17
ATOM 21215 O O . GLN A 1 16 ? 9.400 0.654 -8.018 1.00 0.00 16 GLN A O 17
ATOM 21229 N N . GLU A 1 17 ? 11.355 -0.402 -8.377 1.00 0.00 17 GLU A N 17
ATOM 21230 C CA . GLU A 1 17 ? 10.871 -1.134 -9.541 1.00 0.00 17 GLU A CA 17
ATOM 21231 C C . GLU A 1 17 ? 9.693 -2.029 -9.169 1.00 0.00 17 GLU A C 17
ATOM 21232 O O . GLU A 1 17 ? 8.830 -2.311 -10.000 1.00 0.00 17 GLU A O 17
ATOM 21244 N N . GLN A 1 18 ? 9.664 -2.471 -7.917 1.00 0.00 18 GLN A N 17
ATOM 21245 C CA . GLN A 1 18 ? 8.592 -3.335 -7.436 1.00 0.00 18 GLN A CA 17
ATOM 21246 C C . GLN A 1 18 ? 7.463 -2.512 -6.824 1.00 0.00 18 GLN A C 17
ATOM 21247 O O . GLN A 1 18 ? 6.289 -2.735 -7.120 1.00 0.00 18 GLN A O 17
ATOM 21261 N N . ILE A 1 19 ? 7.827 -1.563 -5.969 1.00 0.00 19 ILE A N 17
ATOM 21262 C CA . ILE A 1 19 ? 6.844 -0.706 -5.316 1.00 0.00 19 ILE A CA 17
ATOM 21263 C C . ILE A 1 19 ? 5.927 -0.044 -6.338 1.00 0.00 19 ILE A C 17
ATOM 21264 O O . ILE A 1 19 ? 4.738 0.150 -6.085 1.00 0.00 19 ILE A O 17
ATOM 21280 N N . GLU A 1 20 ? 6.487 0.299 -7.493 1.00 0.00 20 GLU A N 17
ATOM 21281 C CA . GLU A 1 20 ? 5.719 0.939 -8.555 1.00 0.00 20 GLU A CA 17
ATOM 21282 C C . GLU A 1 20 ? 4.612 0.016 -9.058 1.00 0.00 20 GLU A C 17
ATOM 21283 O O . GLU A 1 20 ? 3.478 0.446 -9.267 1.00 0.00 20 GLU A O 17
ATOM 21295 N N . ALA A 1 21 ? 4.951 -1.254 -9.249 1.00 0.00 21 ALA A N 17
ATOM 21296 C CA . ALA A 1 21 ? 3.988 -2.239 -9.726 1.00 0.00 21 ALA A CA 17
ATOM 21297 C C . ALA A 1 21 ? 3.073 -2.704 -8.598 1.00 0.00 21 ALA A C 17
ATOM 21298 O O . ALA A 1 21 ? 1.923 -3.077 -8.831 1.00 0.00 21 ALA A O 17
ATOM 21305 N N . LEU A 1 22 ? 3.592 -2.679 -7.375 1.00 0.00 22 LEU A N 17
ATOM 21306 C CA . LEU A 1 22 ? 2.822 -3.098 -6.210 1.00 0.00 22 LEU A CA 17
ATOM 21307 C C . LEU A 1 22 ? 1.805 -2.031 -5.815 1.00 0.00 22 LEU A C 17
ATOM 21308 O O . LEU A 1 22 ? 0.782 -2.332 -5.202 1.00 0.00 22 LEU A O 17
ATOM 21324 N N . GLU A 1 23 ? 2.095 -0.785 -6.174 1.00 0.00 23 GLU A N 17
ATOM 21325 C CA . GLU A 1 23 ? 1.205 0.327 -5.859 1.00 0.00 23 GLU A CA 17
ATOM 21326 C C . GLU A 1 23 ? 0.067 0.417 -6.871 1.00 0.00 23 GLU A C 17
ATOM 21327 O O . GLU A 1 23 ? -1.082 0.675 -6.511 1.00 0.00 23 GLU A O 17
ATOM 21339 N N . LYS A 1 24 ? 0.395 0.205 -8.141 1.00 0.00 24 LYS A N 17
ATOM 21340 C CA . LYS A 1 24 ? -0.598 0.261 -9.208 1.00 0.00 24 LYS A CA 17
ATOM 21341 C C . LYS A 1 24 ? -1.694 -0.776 -8.987 1.00 0.00 24 LYS A C 17
ATOM 21342 O O . LYS A 1 24 ? -2.868 -0.516 -9.246 1.00 0.00 24 LYS A O 17
ATOM 21361 N N . GLU A 1 25 ? -1.302 -1.951 -8.502 1.00 0.00 25 GLU A N 17
ATOM 21362 C CA . GLU A 1 25 ? -2.252 -3.026 -8.246 1.00 0.00 25 GLU A CA 17
ATOM 21363 C C . GLU A 1 25 ? -3.149 -2.688 -7.058 1.00 0.00 25 GLU A C 17
ATOM 21364 O O . GLU A 1 25 ? -4.295 -3.130 -6.985 1.00 0.00 25 GLU A O 17
ATOM 21376 N N . PHE A 1 26 ? -2.616 -1.902 -6.128 1.00 0.00 26 PHE A N 17
ATOM 21377 C CA . PHE A 1 26 ? -3.365 -1.504 -4.942 1.00 0.00 26 PHE A CA 17
ATOM 21378 C C . PHE A 1 26 ? -4.383 -0.419 -5.278 1.00 0.00 26 PHE A C 17
ATOM 21379 O O . PHE A 1 26 ? -5.507 -0.431 -4.778 1.00 0.00 26 PHE A O 17
ATOM 21396 N N . GLU A 1 27 ? -3.979 0.518 -6.131 1.00 0.00 27 GLU A N 17
ATOM 21397 C CA . GLU A 1 27 ? -4.855 1.612 -6.534 1.00 0.00 27 GLU A CA 17
ATOM 21398 C C . GLU A 1 27 ? -6.148 1.076 -7.143 1.00 0.00 27 GLU A C 17
ATOM 21399 O O . GLU A 1 27 ? -7.199 1.710 -7.049 1.00 0.00 27 GLU A O 17
ATOM 21411 N N . ARG A 1 28 ? -6.061 -0.093 -7.768 1.00 0.00 28 ARG A N 17
ATOM 21412 C CA . ARG A 1 28 ? -7.222 -0.713 -8.394 1.00 0.00 28 ARG A CA 17
ATOM 21413 C C . ARG A 1 28 ? -7.956 -1.616 -7.406 1.00 0.00 28 ARG A C 17
ATOM 21414 O O . ARG A 1 28 ? -9.181 -1.564 -7.291 1.00 0.00 28 ARG A O 17
ATOM 21435 N N . THR A 1 29 ? -7.197 -2.446 -6.695 1.00 0.00 29 THR A N 17
ATOM 21436 C CA . THR A 1 29 ? -7.774 -3.361 -5.720 1.00 0.00 29 THR A CA 17
ATOM 21437 C C . THR A 1 29 ? -6.863 -3.515 -4.506 1.00 0.00 29 THR A C 17
ATOM 21438 O O . THR A 1 29 ? -5.675 -3.806 -4.642 1.00 0.00 29 THR A O 17
ATOM 21449 N N . HIS A 1 30 ? -7.429 -3.318 -3.319 1.00 0.00 30 HIS A N 17
ATOM 21450 C CA . HIS A 1 30 ? -6.668 -3.438 -2.081 1.00 0.00 30 HIS A CA 17
ATOM 21451 C C . HIS A 1 30 ? -6.454 -4.903 -1.713 1.00 0.00 30 HIS A C 17
ATOM 21452 O O . HIS A 1 30 ? -5.648 -5.222 -0.839 1.00 0.00 30 HIS A O 17
ATOM 21467 N N . TYR A 1 31 ? -7.182 -5.788 -2.384 1.00 0.00 31 TYR A N 17
ATOM 21468 C CA . TYR A 1 31 ? -7.074 -7.219 -2.126 1.00 0.00 31 TYR A CA 17
ATOM 21469 C C . TYR A 1 31 ? -6.918 -7.997 -3.429 1.00 0.00 31 TYR A C 17
ATOM 21470 O O . TYR A 1 31 ? -7.874 -8.561 -3.963 1.00 0.00 31 TYR A O 17
ATOM 21488 N N . PRO A 1 32 ? -5.685 -8.032 -3.952 1.00 0.00 32 PRO A N 17
ATOM 21489 C CA . PRO A 1 32 ? -5.372 -8.738 -5.198 1.00 0.00 32 PRO A CA 17
ATOM 21490 C C . PRO A 1 32 ? -5.452 -10.253 -5.041 1.00 0.00 32 PRO A C 17
ATOM 21491 O O . PRO A 1 32 ? -4.518 -10.885 -4.546 1.00 0.00 32 PRO A O 17
ATOM 21502 N N . ASP A 1 33 ? -6.572 -10.829 -5.464 1.00 0.00 33 ASP A N 17
ATOM 21503 C CA . ASP A 1 33 ? -6.773 -12.270 -5.372 1.00 0.00 33 ASP A CA 17
ATOM 21504 C C . ASP A 1 33 ? -5.567 -13.023 -5.923 1.00 0.00 33 ASP A C 17
ATOM 21505 O O . ASP A 1 33 ? -4.625 -12.419 -6.435 1.00 0.00 33 ASP A O 17
ATOM 21514 N N . VAL A 1 34 ? -5.603 -14.348 -5.814 1.00 0.00 34 VAL A N 17
ATOM 21515 C CA . VAL A 1 34 ? -4.512 -15.185 -6.302 1.00 0.00 34 VAL A CA 17
ATOM 21516 C C . VAL A 1 34 ? -4.196 -14.879 -7.762 1.00 0.00 34 VAL A C 17
ATOM 21517 O O . VAL A 1 34 ? -3.034 -14.873 -8.168 1.00 0.00 34 VAL A O 17
ATOM 21530 N N . PHE A 1 35 ? -5.238 -14.624 -8.546 1.00 0.00 35 PHE A N 17
ATOM 21531 C CA . PHE A 1 35 ? -5.072 -14.318 -9.962 1.00 0.00 35 PHE A CA 17
ATOM 21532 C C . PHE A 1 35 ? -4.280 -13.027 -10.150 1.00 0.00 35 PHE A C 17
ATOM 21533 O O . PHE A 1 35 ? -3.684 -12.799 -11.202 1.00 0.00 35 PHE A O 17
ATOM 21550 N N . ALA A 1 36 ? -4.280 -12.185 -9.121 1.00 0.00 36 ALA A N 17
ATOM 21551 C CA . ALA A 1 36 ? -3.561 -10.918 -9.171 1.00 0.00 36 ALA A CA 17
ATOM 21552 C C . ALA A 1 36 ? -2.153 -11.063 -8.605 1.00 0.00 36 ALA A C 17
ATOM 21553 O O . ALA A 1 36 ? -1.179 -10.626 -9.220 1.00 0.00 36 ALA A O 17
ATOM 21560 N N . ARG A 1 37 ? -2.051 -11.679 -7.432 1.00 0.00 37 ARG A N 17
ATOM 21561 C CA . ARG A 1 37 ? -0.762 -11.879 -6.784 1.00 0.00 37 ARG A CA 17
ATOM 21562 C C . ARG A 1 37 ? 0.164 -12.717 -7.660 1.00 0.00 37 ARG A C 17
ATOM 21563 O O . ARG A 1 37 ? 1.369 -12.475 -7.717 1.00 0.00 37 ARG A O 17
ATOM 21584 N N . GLU A 1 38 ? -0.409 -13.705 -8.343 1.00 0.00 38 GLU A N 17
ATOM 21585 C CA . GLU A 1 38 ? 0.365 -14.579 -9.216 1.00 0.00 38 GLU A CA 17
ATOM 21586 C C . GLU A 1 38 ? 0.933 -13.801 -10.400 1.00 0.00 38 GLU A C 17
ATOM 21587 O O . GLU A 1 38 ? 2.144 -13.789 -10.624 1.00 0.00 38 GLU A O 17
ATOM 21599 N N . ARG A 1 39 ? 0.051 -13.155 -11.153 1.00 0.00 39 ARG A N 17
ATOM 21600 C CA . ARG A 1 39 ? 0.462 -12.376 -12.315 1.00 0.00 39 ARG A CA 17
ATOM 21601 C C . ARG A 1 39 ? 1.506 -11.333 -11.928 1.00 0.00 39 ARG A C 17
ATOM 21602 O O . ARG A 1 39 ? 2.491 -11.131 -12.638 1.00 0.00 39 ARG A O 17
ATOM 21623 N N . LEU A 1 40 ? 1.283 -10.671 -10.798 1.00 0.00 40 LEU A N 17
ATOM 21624 C CA . LEU A 1 40 ? 2.203 -9.647 -10.315 1.00 0.00 40 LEU A CA 17
ATOM 21625 C C . LEU A 1 40 ? 3.510 -10.272 -9.838 1.00 0.00 40 LEU A C 17
ATOM 21626 O O . LEU A 1 40 ? 4.590 -9.724 -10.060 1.00 0.00 40 LEU A O 17
ATOM 21642 N N . ALA A 1 41 ? 3.405 -11.423 -9.181 1.00 0.00 41 ALA A N 17
ATOM 21643 C CA . ALA A 1 41 ? 4.578 -12.124 -8.675 1.00 0.00 41 ALA A CA 17
ATOM 21644 C C . ALA A 1 41 ? 5.667 -12.211 -9.740 1.00 0.00 41 ALA A C 17
ATOM 21645 O O . ALA A 1 41 ? 6.855 -12.112 -9.436 1.00 0.00 41 ALA A O 17
ATOM 21652 N N . ALA A 1 42 ? 5.252 -12.399 -10.988 1.00 0.00 42 ALA A N 17
ATOM 21653 C CA . ALA A 1 42 ? 6.192 -12.499 -12.099 1.00 0.00 42 ALA A CA 17
ATOM 21654 C C . ALA A 1 42 ? 6.444 -11.133 -12.729 1.00 0.00 42 ALA A C 17
ATOM 21655 O O . ALA A 1 42 ? 7.410 -10.947 -13.469 1.00 0.00 42 ALA A O 17
ATOM 21662 N N . LYS A 1 43 ? 5.567 -10.180 -12.433 1.00 0.00 43 LYS A N 17
ATOM 21663 C CA . LYS A 1 43 ? 5.694 -8.830 -12.971 1.00 0.00 43 LYS A CA 17
ATOM 21664 C C . LYS A 1 43 ? 6.799 -8.060 -12.255 1.00 0.00 43 LYS A C 17
ATOM 21665 O O . LYS A 1 43 ? 7.537 -7.294 -12.876 1.00 0.00 43 LYS A O 17
ATOM 21684 N N . ILE A 1 44 ? 6.909 -8.270 -10.948 1.00 0.00 44 ILE A N 17
ATOM 21685 C CA . ILE A 1 44 ? 7.928 -7.599 -10.150 1.00 0.00 44 ILE A CA 17
ATOM 21686 C C . ILE A 1 44 ? 8.963 -8.590 -9.631 1.00 0.00 44 ILE A C 17
ATOM 21687 O O . ILE A 1 44 ? 9.870 -8.223 -8.884 1.00 0.00 44 ILE A O 17
ATOM 21703 N N . ASP A 1 45 ? 8.823 -9.848 -10.034 1.00 0.00 45 ASP A N 17
ATOM 21704 C CA . ASP A 1 45 ? 9.749 -10.894 -9.613 1.00 0.00 45 ASP A CA 17
ATOM 21705 C C . ASP A 1 45 ? 9.730 -11.056 -8.097 1.00 0.00 45 ASP A C 17
ATOM 21706 O O . ASP A 1 45 ? 10.778 -11.065 -7.450 1.00 0.00 45 ASP A O 17
ATOM 21715 N N . LEU A 1 46 ? 8.534 -11.183 -7.534 1.00 0.00 46 LEU A N 17
ATOM 21716 C CA . LEU A 1 46 ? 8.379 -11.344 -6.093 1.00 0.00 46 LEU A CA 17
ATOM 21717 C C . LEU A 1 46 ? 7.507 -12.554 -5.770 1.00 0.00 46 LEU A C 17
ATOM 21718 O O . LEU A 1 46 ? 6.616 -12.928 -6.533 1.00 0.00 46 LEU A O 17
ATOM 21734 N N . PRO A 1 47 ? 7.766 -13.178 -4.612 1.00 0.00 47 PRO A N 17
ATOM 21735 C CA . PRO A 1 47 ? 7.013 -14.352 -4.160 1.00 0.00 47 PRO A CA 17
ATOM 21736 C C . PRO A 1 47 ? 5.581 -14.008 -3.767 1.00 0.00 47 PRO A C 17
ATOM 21737 O O . PRO A 1 47 ? 5.340 -13.021 -3.073 1.00 0.00 47 PRO A O 17
ATOM 21748 N N . GLU A 1 48 ? 4.635 -14.828 -4.214 1.00 0.00 48 GLU A N 17
ATOM 21749 C CA . GLU A 1 48 ? 3.227 -14.608 -3.909 1.00 0.00 48 GLU A CA 17
ATOM 21750 C C . GLU A 1 48 ? 3.027 -14.358 -2.417 1.00 0.00 48 GLU A C 17
ATOM 21751 O O . GLU A 1 48 ? 2.004 -13.817 -1.999 1.00 0.00 48 GLU A O 17
ATOM 21763 N N . ALA A 1 49 ? 4.012 -14.759 -1.618 1.00 0.00 49 ALA A N 17
ATOM 21764 C CA . ALA A 1 49 ? 3.945 -14.577 -0.174 1.00 0.00 49 ALA A CA 17
ATOM 21765 C C . ALA A 1 49 ? 4.274 -13.140 0.215 1.00 0.00 49 ALA A C 17
ATOM 21766 O O . ALA A 1 49 ? 3.648 -12.570 1.109 1.00 0.00 49 ALA A O 17
ATOM 21773 N N . ARG A 1 50 ? 5.260 -12.560 -0.462 1.00 0.00 50 ARG A N 17
ATOM 21774 C CA . ARG A 1 50 ? 5.673 -11.189 -0.186 1.00 0.00 50 ARG A CA 17
ATOM 21775 C C . ARG A 1 50 ? 4.528 -10.214 -0.443 1.00 0.00 50 ARG A C 17
ATOM 21776 O O . ARG A 1 50 ? 4.180 -9.408 0.420 1.00 0.00 50 ARG A O 17
ATOM 21797 N N . ILE A 1 51 ? 3.947 -10.293 -1.636 1.00 0.00 51 ILE A N 17
ATOM 21798 C CA . ILE A 1 51 ? 2.842 -9.418 -2.007 1.00 0.00 51 ILE A CA 17
ATOM 21799 C C . ILE A 1 51 ? 1.807 -9.337 -0.890 1.00 0.00 51 ILE A C 17
ATOM 21800 O O . ILE A 1 51 ? 1.388 -8.248 -0.498 1.00 0.00 51 ILE A O 17
ATOM 21816 N N . GLN A 1 52 ? 1.401 -10.496 -0.381 1.00 0.00 52 GLN A N 17
ATOM 21817 C CA . GLN A 1 52 ? 0.415 -10.555 0.692 1.00 0.00 52 GLN A CA 17
ATOM 21818 C C . GLN A 1 52 ? 0.802 -9.626 1.838 1.00 0.00 52 GLN A C 17
ATOM 21819 O O . GLN A 1 52 ? -0.049 -8.952 2.419 1.00 0.00 52 GLN A O 17
ATOM 21833 N N . VAL A 1 53 ? 2.092 -9.595 2.158 1.00 0.00 53 VAL A N 17
ATOM 21834 C CA . VAL A 1 53 ? 2.592 -8.748 3.235 1.00 0.00 53 VAL A CA 17
ATOM 21835 C C . VAL A 1 53 ? 2.574 -7.278 2.831 1.00 0.00 53 VAL A C 17
ATOM 21836 O O . VAL A 1 53 ? 1.877 -6.466 3.441 1.00 0.00 53 VAL A O 17
ATOM 21849 N N . TRP A 1 54 ? 3.342 -6.944 1.801 1.00 0.00 54 TRP A N 17
ATOM 21850 C CA . TRP A 1 54 ? 3.414 -5.571 1.316 1.00 0.00 54 TRP A CA 17
ATOM 21851 C C . TRP A 1 54 ? 2.034 -4.923 1.307 1.00 0.00 54 TRP A C 17
ATOM 21852 O O . TRP A 1 54 ? 1.890 -3.738 1.612 1.00 0.00 54 TRP A O 17
ATOM 21873 N N . PHE A 1 55 ? 1.019 -5.707 0.957 1.00 0.00 55 PHE A N 17
ATOM 21874 C CA . PHE A 1 55 ? -0.351 -5.209 0.908 1.00 0.00 55 PHE A CA 17
ATOM 21875 C C . PHE A 1 55 ? -0.933 -5.082 2.313 1.00 0.00 55 PHE A C 17
ATOM 21876 O O . PHE A 1 55 ? -1.644 -4.125 2.617 1.00 0.00 55 PHE A O 17
ATOM 21893 N N . SER A 1 56 ? -0.626 -6.055 3.164 1.00 0.00 56 SER A N 17
ATOM 21894 C CA . SER A 1 56 ? -1.123 -6.056 4.535 1.00 0.00 56 SER A CA 17
ATOM 21895 C C . SER A 1 56 ? -0.727 -4.771 5.257 1.00 0.00 56 SER A C 17
ATOM 21896 O O . SER A 1 56 ? -1.564 -4.103 5.862 1.00 0.00 56 SER A O 17
ATOM 21904 N N . ASN A 1 57 ? 0.557 -4.432 5.187 1.00 0.00 57 ASN A N 17
ATOM 21905 C CA . ASN A 1 57 ? 1.065 -3.226 5.833 1.00 0.00 57 ASN A CA 17
ATOM 21906 C C . ASN A 1 57 ? 0.463 -1.975 5.201 1.00 0.00 57 ASN A C 17
ATOM 21907 O O . ASN A 1 57 ? 0.263 -0.963 5.873 1.00 0.00 57 ASN A O 17
ATOM 21918 N N . ARG A 1 58 ? 0.176 -2.052 3.905 1.00 0.00 58 ARG A N 17
ATOM 21919 C CA . ARG A 1 58 ? -0.401 -0.926 3.183 1.00 0.00 58 ARG A CA 17
ATOM 21920 C C . ARG A 1 58 ? -1.777 -0.569 3.741 1.00 0.00 58 ARG A C 17
ATOM 21921 O O . ARG A 1 58 ? -2.034 0.581 4.095 1.00 0.00 58 ARG A O 17
ATOM 21942 N N . ARG A 1 59 ? -2.655 -1.563 3.815 1.00 0.00 59 ARG A N 17
ATOM 21943 C CA . ARG A 1 59 ? -4.004 -1.354 4.328 1.00 0.00 59 ARG A CA 17
ATOM 21944 C C . ARG A 1 59 ? -3.977 -0.514 5.602 1.00 0.00 59 ARG A C 17
ATOM 21945 O O . ARG A 1 59 ? -4.800 0.382 5.784 1.00 0.00 59 ARG A O 17
ATOM 21966 N N . ALA A 1 60 ? -3.025 -0.813 6.481 1.00 0.00 60 ALA A N 17
ATOM 21967 C CA . ALA A 1 60 ? -2.890 -0.085 7.736 1.00 0.00 60 ALA A CA 17
ATOM 21968 C C . ALA A 1 60 ? -2.489 1.365 7.489 1.00 0.00 60 ALA A C 17
ATOM 21969 O O . ALA A 1 60 ? -2.843 2.257 8.261 1.00 0.00 60 ALA A O 17
ATOM 21976 N N . LYS A 1 61 ? -1.750 1.595 6.410 1.00 0.00 61 LYS A N 17
ATOM 21977 C CA . LYS A 1 61 ? -1.302 2.938 6.061 1.00 0.00 61 LYS A CA 17
ATOM 21978 C C . LYS A 1 61 ? -2.390 3.697 5.308 1.00 0.00 61 LYS A C 17
ATOM 21979 O O . LYS A 1 61 ? -2.363 4.925 5.231 1.00 0.00 61 LYS A O 17
ATOM 21998 N N . TRP A 1 62 ? -3.346 2.958 4.757 1.00 0.00 62 TRP A N 17
ATOM 21999 C CA . TRP A 1 62 ? -4.445 3.562 4.013 1.00 0.00 62 TRP A CA 17
ATOM 22000 C C . TRP A 1 62 ? -5.625 3.862 4.932 1.00 0.00 62 TRP A C 17
ATOM 22001 O O . TRP A 1 62 ? -6.253 4.916 4.826 1.00 0.00 62 TRP A O 17
ATOM 22022 N N . ARG A 1 63 ? -5.921 2.931 5.832 1.00 0.00 63 ARG A N 17
ATOM 22023 C CA . ARG A 1 63 ? -7.026 3.097 6.768 1.00 0.00 63 ARG A CA 17
ATOM 22024 C C . ARG A 1 63 ? -6.691 4.146 7.824 1.00 0.00 63 ARG A C 17
ATOM 22025 O O . ARG A 1 63 ? -7.584 4.731 8.437 1.00 0.00 63 ARG A O 17
ATOM 22046 N N . ARG A 1 64 ? -5.399 4.376 8.033 1.00 0.00 64 ARG A N 17
ATOM 22047 C CA . ARG A 1 64 ? -4.946 5.352 9.017 1.00 0.00 64 ARG A CA 17
ATOM 22048 C C . ARG A 1 64 ? -4.865 6.747 8.401 1.00 0.00 64 ARG A C 17
ATOM 22049 O O . ARG A 1 64 ? -5.187 7.741 9.050 1.00 0.00 64 ARG A O 17
ATOM 22070 N N . GLU A 1 65 ? -4.433 6.810 7.145 1.00 0.00 65 GLU A N 17
ATOM 22071 C CA . GLU A 1 65 ? -4.309 8.082 6.444 1.00 0.00 65 GLU A CA 17
ATOM 22072 C C . GLU A 1 65 ? -5.681 8.627 6.059 1.00 0.00 65 GLU A C 17
ATOM 22073 O O . GLU A 1 65 ? -5.980 9.799 6.284 1.00 0.00 65 GLU A O 17
ATOM 22085 N N . GLU A 1 66 ? -6.510 7.767 5.476 1.00 0.00 66 GLU A N 17
ATOM 22086 C CA . GLU A 1 66 ? -7.850 8.163 5.057 1.00 0.00 66 GLU A CA 17
ATOM 22087 C C . GLU A 1 66 ? -8.476 9.119 6.069 1.00 0.00 66 GLU A C 17
ATOM 22088 O O . GLU A 1 66 ? -9.223 10.027 5.703 1.00 0.00 66 GLU A O 17
ATOM 22100 N N . LYS A 1 67 ? -8.165 8.909 7.344 1.00 0.00 67 LYS A N 17
ATOM 22101 C CA . LYS A 1 67 ? -8.695 9.750 8.410 1.00 0.00 67 LYS A CA 17
ATOM 22102 C C . LYS A 1 67 ? -7.895 11.044 8.529 1.00 0.00 67 LYS A C 17
ATOM 22103 O O . LYS A 1 67 ? -8.464 12.124 8.697 1.00 0.00 67 LYS A O 17
ATOM 22122 N N . LEU A 1 68 ? -6.575 10.929 8.440 1.00 0.00 68 LEU A N 17
ATOM 22123 C CA . LEU A 1 68 ? -5.697 12.090 8.536 1.00 0.00 68 LEU A CA 17
ATOM 22124 C C . LEU A 1 68 ? -6.020 13.109 7.448 1.00 0.00 68 LEU A C 17
ATOM 22125 O O . LEU A 1 68 ? -5.944 14.316 7.673 1.00 0.00 68 LEU A O 17
ATOM 22141 N N . ARG A 1 69 ? -6.383 12.613 6.269 1.00 0.00 69 ARG A N 17
ATOM 22142 C CA . ARG A 1 69 ? -6.718 13.480 5.147 1.00 0.00 69 ARG A CA 17
ATOM 22143 C C . ARG A 1 69 ? -8.098 14.103 5.335 1.00 0.00 69 ARG A C 17
ATOM 22144 O O . ARG A 1 69 ? -8.287 15.297 5.107 1.00 0.00 69 ARG A O 17
ATOM 22165 N N . ASN A 1 70 ? -9.060 13.286 5.752 1.00 0.00 70 ASN A N 17
ATOM 22166 C CA . ASN A 1 70 ? -10.423 13.757 5.970 1.00 0.00 70 ASN A CA 17
ATOM 22167 C C . ASN A 1 70 ? -10.467 14.797 7.083 1.00 0.00 70 ASN A C 17
ATOM 22168 O O . ASN A 1 70 ? -11.034 15.877 6.915 1.00 0.00 70 ASN A O 17
ATOM 22179 N N . GLN A 1 71 ? -9.865 14.465 8.221 1.00 0.00 71 GLN A N 17
ATOM 22180 C CA . GLN A 1 71 ? -9.837 15.371 9.363 1.00 0.00 71 GLN A CA 17
ATOM 22181 C C . GLN A 1 71 ? -9.270 16.730 8.965 1.00 0.00 71 GLN A C 17
ATOM 22182 O O . GLN A 1 71 ? -9.603 17.752 9.565 1.00 0.00 71 GLN A O 17
ATOM 22196 N N . ARG A 1 72 ? -8.411 16.733 7.951 1.00 0.00 72 ARG A N 17
ATOM 22197 C CA . ARG A 1 72 ? -7.797 17.966 7.475 1.00 0.00 72 ARG A CA 17
ATOM 22198 C C . ARG A 1 72 ? -8.839 18.887 6.847 1.00 0.00 72 ARG A C 17
ATOM 22199 O O . ARG A 1 72 ? -8.712 20.110 6.895 1.00 0.00 72 ARG A O 17
ATOM 22220 N N . ARG A 1 73 ? -9.870 18.290 6.259 1.00 0.00 73 ARG A N 17
ATOM 22221 C CA . ARG A 1 73 ? -10.934 19.055 5.621 1.00 0.00 73 ARG A CA 17
ATOM 22222 C C . ARG A 1 73 ? -11.240 20.325 6.412 1.00 0.00 73 ARG A C 17
ATOM 22223 O O . ARG A 1 73 ? -11.278 20.306 7.642 1.00 0.00 73 ARG A O 17
ATOM 22244 N N . GLN A 1 74 ? -11.457 21.423 5.697 1.00 0.00 74 GLN A N 17
ATOM 22245 C CA . GLN A 1 74 ? -11.759 22.700 6.332 1.00 0.00 74 GLN A CA 17
ATOM 22246 C C . GLN A 1 74 ? -13.032 23.310 5.754 1.00 0.00 74 GLN A C 17
ATOM 22247 O O . GLN A 1 74 ? -13.493 22.909 4.684 1.00 0.00 74 GLN A O 17
ATOM 22261 N N . SER A 1 75 ? -13.595 24.278 6.468 1.00 0.00 75 SER A N 17
ATOM 22262 C CA . SER A 1 75 ? -14.819 24.939 6.027 1.00 0.00 75 SER A CA 17
ATOM 22263 C C . SER A 1 75 ? -14.584 25.708 4.730 1.00 0.00 75 SER A C 17
ATOM 22264 O O . SER A 1 75 ? -15.337 25.569 3.768 1.00 0.00 75 SER A O 17
ATOM 22272 N N . GLY A 1 76 ? -13.531 26.520 4.713 1.00 0.00 76 GLY A N 17
ATOM 22273 C CA . GLY A 1 76 ? -13.215 27.300 3.530 1.00 0.00 76 GLY A CA 17
ATOM 22274 C C . GLY A 1 76 ? -11.900 28.044 3.661 1.00 0.00 76 GLY A C 17
ATOM 22275 O O . GLY A 1 76 ? -10.855 27.586 3.201 1.00 0.00 76 GLY A O 17
ATOM 22279 N N . PRO A 1 77 ? -11.944 29.222 4.301 1.00 0.00 77 PRO A N 17
ATOM 22280 C CA . PRO A 1 77 ? -10.757 30.057 4.504 1.00 0.00 77 PRO A CA 17
ATOM 22281 C C . PRO A 1 77 ? -9.779 29.442 5.500 1.00 0.00 77 PRO A C 17
ATOM 22282 O O . PRO A 1 77 ? -10.115 29.233 6.666 1.00 0.00 77 PRO A O 17
ATOM 22293 N N . SER A 1 78 ? -8.569 29.154 5.033 1.00 0.00 78 SER A N 17
ATOM 22294 C CA . SER A 1 78 ? -7.543 28.559 5.882 1.00 0.00 78 SER A CA 17
ATOM 22295 C C . SER A 1 78 ? -7.114 29.532 6.977 1.00 0.00 78 SER A C 17
ATOM 22296 O O . SER A 1 78 ? -7.150 30.748 6.792 1.00 0.00 78 SER A O 17
ATOM 22304 N N . SER A 1 79 ? -6.707 28.985 8.117 1.00 0.00 79 SER A N 17
ATOM 22305 C CA . SER A 1 79 ? -6.273 29.802 9.245 1.00 0.00 79 SER A CA 17
ATOM 22306 C C . SER A 1 79 ? -4.825 30.249 9.067 1.00 0.00 79 SER A C 17
ATOM 22307 O O . SER A 1 79 ? -4.534 31.444 9.021 1.00 0.00 79 SER A O 17
ATOM 22315 N N . GLY A 1 80 ? -3.921 29.280 8.969 1.00 0.00 80 GLY A N 17
ATOM 22316 C CA . GLY A 1 80 ? -2.515 29.592 8.797 1.00 0.00 80 GLY A CA 17
ATOM 22317 C C . GLY A 1 80 ? -1.789 29.746 10.119 1.00 0.00 80 GLY A C 17
ATOM 22318 O O . GLY A 1 80 ? -0.559 29.740 10.164 1.00 0.00 80 GLY A O 17
ATOM 22322 N N . GLY A 1 1 ? -3.905 13.510 25.505 1.00 0.00 1 GLY A N 18
ATOM 22323 C CA . GLY A 1 1 ? -2.947 13.209 26.552 1.00 0.00 1 GLY A CA 18
ATOM 22324 C C . GLY A 1 1 ? -1.556 12.948 26.007 1.00 0.00 1 GLY A C 18
ATOM 22325 O O . GLY A 1 1 ? -1.158 13.530 24.999 1.00 0.00 1 GLY A O 18
ATOM 22329 N N . SER A 1 2 ? -0.814 12.073 26.678 1.00 0.00 2 SER A N 18
ATOM 22330 C CA . SER A 1 2 ? 0.542 11.741 26.259 1.00 0.00 2 SER A CA 18
ATOM 22331 C C . SER A 1 2 ? 0.574 10.400 25.533 1.00 0.00 2 SER A C 18
ATOM 22332 O O . SER A 1 2 ? 0.619 9.343 26.161 1.00 0.00 2 SER A O 18
ATOM 22340 N N . SER A 1 3 ? 0.551 10.453 24.205 1.00 0.00 3 SER A N 18
ATOM 22341 C CA . SER A 1 3 ? 0.573 9.243 23.391 1.00 0.00 3 SER A CA 18
ATOM 22342 C C . SER A 1 3 ? 2.007 8.810 23.100 1.00 0.00 3 SER A C 18
ATOM 22343 O O . SER A 1 3 ? 2.432 7.725 23.493 1.00 0.00 3 SER A O 18
ATOM 22351 N N . GLY A 1 4 ? 2.749 9.669 22.406 1.00 0.00 4 GLY A N 18
ATOM 22352 C CA . GLY A 1 4 ? 4.126 9.359 22.072 1.00 0.00 4 GLY A CA 18
ATOM 22353 C C . GLY A 1 4 ? 4.238 8.394 20.909 1.00 0.00 4 GLY A C 18
ATOM 22354 O O . GLY A 1 4 ? 3.637 7.318 20.925 1.00 0.00 4 GLY A O 18
ATOM 22358 N N . SER A 1 5 ? 5.008 8.777 19.895 1.00 0.00 5 SER A N 18
ATOM 22359 C CA . SER A 1 5 ? 5.191 7.939 18.716 1.00 0.00 5 SER A CA 18
ATOM 22360 C C . SER A 1 5 ? 5.770 6.581 19.099 1.00 0.00 5 SER A C 18
ATOM 22361 O O . SER A 1 5 ? 6.324 6.413 20.186 1.00 0.00 5 SER A O 18
ATOM 22369 N N . SER A 1 6 ? 5.638 5.612 18.199 1.00 0.00 6 SER A N 18
ATOM 22370 C CA . SER A 1 6 ? 6.142 4.267 18.443 1.00 0.00 6 SER A CA 18
ATOM 22371 C C . SER A 1 6 ? 7.659 4.278 18.609 1.00 0.00 6 SER A C 18
ATOM 22372 O O . SER A 1 6 ? 8.198 3.683 19.542 1.00 0.00 6 SER A O 18
ATOM 22380 N N . GLY A 1 7 ? 8.344 4.960 17.695 1.00 0.00 7 GLY A N 18
ATOM 22381 C CA . GLY A 1 7 ? 9.792 5.037 17.758 1.00 0.00 7 GLY A CA 18
ATOM 22382 C C . GLY A 1 7 ? 10.459 3.738 17.349 1.00 0.00 7 GLY A C 18
ATOM 22383 O O . GLY A 1 7 ? 10.763 2.897 18.195 1.00 0.00 7 GLY A O 18
ATOM 22387 N N . GLN A 1 8 ? 10.685 3.575 16.050 1.00 0.00 8 GLN A N 18
ATOM 22388 C CA . GLN A 1 8 ? 11.319 2.368 15.532 1.00 0.00 8 GLN A CA 18
ATOM 22389 C C . GLN A 1 8 ? 11.903 2.612 14.144 1.00 0.00 8 GLN A C 18
ATOM 22390 O O . GLN A 1 8 ? 11.495 3.538 13.443 1.00 0.00 8 GLN A O 18
ATOM 22404 N N . ARG A 1 9 ? 12.859 1.776 13.755 1.00 0.00 9 ARG A N 18
ATOM 22405 C CA . ARG A 1 9 ? 13.501 1.902 12.451 1.00 0.00 9 ARG A CA 18
ATOM 22406 C C . ARG A 1 9 ? 13.199 0.689 11.576 1.00 0.00 9 ARG A C 18
ATOM 22407 O O . ARG A 1 9 ? 13.643 -0.421 11.863 1.00 0.00 9 ARG A O 18
ATOM 22428 N N . ASN A 1 10 ? 12.438 0.911 10.509 1.00 0.00 10 ASN A N 18
ATOM 22429 C CA . ASN A 1 10 ? 12.076 -0.164 9.592 1.00 0.00 10 ASN A CA 18
ATOM 22430 C C . ASN A 1 10 ? 12.661 0.084 8.206 1.00 0.00 10 ASN A C 18
ATOM 22431 O O . ASN A 1 10 ? 12.109 0.849 7.415 1.00 0.00 10 ASN A O 18
ATOM 22442 N N . ARG A 1 11 ? 13.780 -0.571 7.916 1.00 0.00 11 ARG A N 18
ATOM 22443 C CA . ARG A 1 11 ? 14.441 -0.422 6.625 1.00 0.00 11 ARG A CA 18
ATOM 22444 C C . ARG A 1 11 ? 13.615 -1.064 5.514 1.00 0.00 11 ARG A C 18
ATOM 22445 O O . ARG A 1 11 ? 12.916 -2.054 5.737 1.00 0.00 11 ARG A O 18
ATOM 22466 N N . THR A 1 12 ? 13.698 -0.493 4.316 1.00 0.00 12 THR A N 18
ATOM 22467 C CA . THR A 1 12 ? 12.957 -1.008 3.171 1.00 0.00 12 THR A CA 18
ATOM 22468 C C . THR A 1 12 ? 13.706 -2.154 2.502 1.00 0.00 12 THR A C 18
ATOM 22469 O O . THR A 1 12 ? 14.931 -2.130 2.396 1.00 0.00 12 THR A O 18
ATOM 22480 N N . SER A 1 13 ? 12.960 -3.158 2.051 1.00 0.00 13 SER A N 18
ATOM 22481 C CA . SER A 1 13 ? 13.555 -4.317 1.394 1.00 0.00 13 SER A CA 18
ATOM 22482 C C . SER A 1 13 ? 13.251 -4.308 -0.101 1.00 0.00 13 SER A C 18
ATOM 22483 O O . SER A 1 13 ? 14.149 -4.465 -0.929 1.00 0.00 13 SER A O 18
ATOM 22491 N N . PHE A 1 14 ? 11.980 -4.124 -0.440 1.00 0.00 14 PHE A N 18
ATOM 22492 C CA . PHE A 1 14 ? 11.556 -4.096 -1.834 1.00 0.00 14 PHE A CA 18
ATOM 22493 C C . PHE A 1 14 ? 12.320 -3.029 -2.614 1.00 0.00 14 PHE A C 18
ATOM 22494 O O . PHE A 1 14 ? 13.029 -2.207 -2.033 1.00 0.00 14 PHE A O 18
ATOM 22511 N N . THR A 1 15 ? 12.172 -3.050 -3.935 1.00 0.00 15 THR A N 18
ATOM 22512 C CA . THR A 1 15 ? 12.849 -2.088 -4.795 1.00 0.00 15 THR A CA 18
ATOM 22513 C C . THR A 1 15 ? 11.847 -1.178 -5.497 1.00 0.00 15 THR A C 18
ATOM 22514 O O . THR A 1 15 ? 10.709 -1.573 -5.750 1.00 0.00 15 THR A O 18
ATOM 22525 N N . GLN A 1 16 ? 12.278 0.040 -5.807 1.00 0.00 16 GLN A N 18
ATOM 22526 C CA . GLN A 1 16 ? 11.417 1.006 -6.480 1.00 0.00 16 GLN A CA 18
ATOM 22527 C C . GLN A 1 16 ? 10.791 0.399 -7.731 1.00 0.00 16 GLN A C 18
ATOM 22528 O O . GLN A 1 16 ? 9.726 0.826 -8.173 1.00 0.00 16 GLN A O 18
ATOM 22542 N N . GLU A 1 17 ? 11.462 -0.601 -8.298 1.00 0.00 17 GLU A N 18
ATOM 22543 C CA . GLU A 1 17 ? 10.971 -1.266 -9.499 1.00 0.00 17 GLU A CA 18
ATOM 22544 C C . GLU A 1 17 ? 9.791 -2.176 -9.173 1.00 0.00 17 GLU A C 18
ATOM 22545 O O . GLU A 1 17 ? 8.920 -2.403 -10.012 1.00 0.00 17 GLU A O 18
ATOM 22557 N N . GLN A 1 18 ? 9.772 -2.696 -7.949 1.00 0.00 18 GLN A N 18
ATOM 22558 C CA . GLN A 1 18 ? 8.701 -3.583 -7.513 1.00 0.00 18 GLN A CA 18
ATOM 22559 C C . GLN A 1 18 ? 7.564 -2.791 -6.877 1.00 0.00 18 GLN A C 18
ATOM 22560 O O . GLN A 1 18 ? 6.389 -3.112 -7.064 1.00 0.00 18 GLN A O 18
ATOM 22574 N N . ILE A 1 19 ? 7.919 -1.756 -6.124 1.00 0.00 19 ILE A N 18
ATOM 22575 C CA . ILE A 1 19 ? 6.927 -0.917 -5.461 1.00 0.00 19 ILE A CA 18
ATOM 22576 C C . ILE A 1 19 ? 5.962 -0.306 -6.470 1.00 0.00 19 ILE A C 18
ATOM 22577 O O . ILE A 1 19 ? 4.747 -0.336 -6.276 1.00 0.00 19 ILE A O 18
ATOM 22593 N N . GLU A 1 20 ? 6.511 0.247 -7.547 1.00 0.00 20 GLU A N 18
ATOM 22594 C CA . GLU A 1 20 ? 5.697 0.864 -8.587 1.00 0.00 20 GLU A CA 18
ATOM 22595 C C . GLU A 1 20 ? 4.569 -0.067 -9.021 1.00 0.00 20 GLU A C 18
ATOM 22596 O O . GLU A 1 20 ? 3.421 0.354 -9.158 1.00 0.00 20 GLU A O 18
ATOM 22608 N N . ALA A 1 21 ? 4.906 -1.335 -9.233 1.00 0.00 21 ALA A N 18
ATOM 22609 C CA . ALA A 1 21 ? 3.921 -2.326 -9.650 1.00 0.00 21 ALA A CA 18
ATOM 22610 C C . ALA A 1 21 ? 3.019 -2.725 -8.487 1.00 0.00 21 ALA A C 18
ATOM 22611 O O . ALA A 1 21 ? 1.839 -3.021 -8.677 1.00 0.00 21 ALA A O 18
ATOM 22618 N N . LEU A 1 22 ? 3.581 -2.733 -7.283 1.00 0.00 22 LEU A N 18
ATOM 22619 C CA . LEU A 1 22 ? 2.827 -3.097 -6.089 1.00 0.00 22 LEU A CA 18
ATOM 22620 C C . LEU A 1 22 ? 1.834 -2.001 -5.717 1.00 0.00 22 LEU A C 18
ATOM 22621 O O . LEU A 1 22 ? 0.803 -2.267 -5.100 1.00 0.00 22 LEU A O 18
ATOM 22637 N N . GLU A 1 23 ? 2.150 -0.767 -6.099 1.00 0.00 23 GLU A N 18
ATOM 22638 C CA . GLU A 1 23 ? 1.284 0.368 -5.806 1.00 0.00 23 GLU A CA 18
ATOM 22639 C C . GLU A 1 23 ? 0.161 0.475 -6.834 1.00 0.00 23 GLU A C 18
ATOM 22640 O O . GLU A 1 23 ? -0.978 0.798 -6.495 1.00 0.00 23 GLU A O 18
ATOM 22652 N N . LYS A 1 24 ? 0.490 0.201 -8.092 1.00 0.00 24 LYS A N 18
ATOM 22653 C CA . LYS A 1 24 ? -0.490 0.265 -9.170 1.00 0.00 24 LYS A CA 18
ATOM 22654 C C . LYS A 1 24 ? -1.557 -0.811 -9.001 1.00 0.00 24 LYS A C 18
ATOM 22655 O O . LYS A 1 24 ? -2.703 -0.632 -9.410 1.00 0.00 24 LYS A O 18
ATOM 22674 N N . GLU A 1 25 ? -1.173 -1.930 -8.393 1.00 0.00 25 GLU A N 18
ATOM 22675 C CA . GLU A 1 25 ? -2.098 -3.034 -8.169 1.00 0.00 25 GLU A CA 18
ATOM 22676 C C . GLU A 1 25 ? -2.987 -2.762 -6.958 1.00 0.00 25 GLU A C 18
ATOM 22677 O O . GLU A 1 25 ? -4.078 -3.319 -6.838 1.00 0.00 25 GLU A O 18
ATOM 22689 N N . PHE A 1 26 ? -2.512 -1.900 -6.064 1.00 0.00 26 PHE A N 18
ATOM 22690 C CA . PHE A 1 26 ? -3.262 -1.555 -4.862 1.00 0.00 26 PHE A CA 18
ATOM 22691 C C . PHE A 1 26 ? -4.286 -0.462 -5.156 1.00 0.00 26 PHE A C 18
ATOM 22692 O O . PHE A 1 26 ? -5.408 -0.498 -4.652 1.00 0.00 26 PHE A O 18
ATOM 22709 N N . GLU A 1 27 ? -3.889 0.508 -5.974 1.00 0.00 27 GLU A N 18
ATOM 22710 C CA . GLU A 1 27 ? -4.772 1.611 -6.333 1.00 0.00 27 GLU A CA 18
ATOM 22711 C C . GLU A 1 27 ? -6.048 1.096 -6.992 1.00 0.00 27 GLU A C 18
ATOM 22712 O O . GLU A 1 27 ? -7.072 1.778 -7.005 1.00 0.00 27 GLU A O 18
ATOM 22724 N N . ARG A 1 28 ? -5.977 -0.114 -7.538 1.00 0.00 28 ARG A N 18
ATOM 22725 C CA . ARG A 1 28 ? -7.125 -0.722 -8.200 1.00 0.00 28 ARG A CA 18
ATOM 22726 C C . ARG A 1 28 ? -7.858 -1.670 -7.257 1.00 0.00 28 ARG A C 18
ATOM 22727 O O . ARG A 1 28 ? -9.086 -1.759 -7.278 1.00 0.00 28 ARG A O 18
ATOM 22748 N N . THR A 1 29 ? -7.098 -2.377 -6.427 1.00 0.00 29 THR A N 18
ATOM 22749 C CA . THR A 1 29 ? -7.674 -3.320 -5.477 1.00 0.00 29 THR A CA 18
ATOM 22750 C C . THR A 1 29 ? -6.750 -3.532 -4.283 1.00 0.00 29 THR A C 18
ATOM 22751 O O . THR A 1 29 ? -5.556 -3.788 -4.447 1.00 0.00 29 THR A O 18
ATOM 22762 N N . HIS A 1 30 ? -7.308 -3.424 -3.082 1.00 0.00 30 HIS A N 18
ATOM 22763 C CA . HIS A 1 30 ? -6.533 -3.606 -1.860 1.00 0.00 30 HIS A CA 18
ATOM 22764 C C . HIS A 1 30 ? -6.363 -5.089 -1.539 1.00 0.00 30 HIS A C 18
ATOM 22765 O O . HIS A 1 30 ? -5.528 -5.464 -0.716 1.00 0.00 30 HIS A O 18
ATOM 22780 N N . TYR A 1 31 ? -7.159 -5.925 -2.195 1.00 0.00 31 TYR A N 18
ATOM 22781 C CA . TYR A 1 31 ? -7.099 -7.366 -1.977 1.00 0.00 31 TYR A CA 18
ATOM 22782 C C . TYR A 1 31 ? -6.931 -8.109 -3.298 1.00 0.00 31 TYR A C 18
ATOM 22783 O O . TYR A 1 31 ? -7.883 -8.645 -3.865 1.00 0.00 31 TYR A O 18
ATOM 22801 N N . PRO A 1 32 ? -5.687 -8.144 -3.801 1.00 0.00 32 PRO A N 18
ATOM 22802 C CA . PRO A 1 32 ? -5.362 -8.820 -5.060 1.00 0.00 32 PRO A CA 18
ATOM 22803 C C . PRO A 1 32 ? -5.464 -10.337 -4.947 1.00 0.00 32 PRO A C 18
ATOM 22804 O O . PRO A 1 32 ? -4.548 -10.997 -4.455 1.00 0.00 32 PRO A O 18
ATOM 22815 N N . ASP A 1 33 ? -6.584 -10.886 -5.407 1.00 0.00 33 ASP A N 18
ATOM 22816 C CA . ASP A 1 33 ? -6.804 -12.327 -5.358 1.00 0.00 33 ASP A CA 18
ATOM 22817 C C . ASP A 1 33 ? -5.599 -13.080 -5.912 1.00 0.00 33 ASP A C 18
ATOM 22818 O O . ASP A 1 33 ? -4.652 -12.475 -6.414 1.00 0.00 33 ASP A O 18
ATOM 22827 N N . VAL A 1 34 ? -5.642 -14.406 -5.815 1.00 0.00 34 VAL A N 18
ATOM 22828 C CA . VAL A 1 34 ? -4.553 -15.242 -6.307 1.00 0.00 34 VAL A CA 18
ATOM 22829 C C . VAL A 1 34 ? -4.229 -14.926 -7.762 1.00 0.00 34 VAL A C 18
ATOM 22830 O O . VAL A 1 34 ? -3.072 -14.980 -8.178 1.00 0.00 34 VAL A O 18
ATOM 22843 N N . PHE A 1 35 ? -5.260 -14.593 -8.533 1.00 0.00 35 PHE A N 18
ATOM 22844 C CA . PHE A 1 35 ? -5.085 -14.267 -9.943 1.00 0.00 35 PHE A CA 18
ATOM 22845 C C . PHE A 1 35 ? -4.322 -12.955 -10.109 1.00 0.00 35 PHE A C 18
ATOM 22846 O O . PHE A 1 35 ? -3.786 -12.667 -11.177 1.00 0.00 35 PHE A O 18
ATOM 22863 N N . ALA A 1 36 ? -4.280 -12.164 -9.041 1.00 0.00 36 ALA A N 18
ATOM 22864 C CA . ALA A 1 36 ? -3.583 -10.884 -9.067 1.00 0.00 36 ALA A CA 18
ATOM 22865 C C . ALA A 1 36 ? -2.161 -11.024 -8.535 1.00 0.00 36 ALA A C 18
ATOM 22866 O O . ALA A 1 36 ? -1.203 -10.598 -9.179 1.00 0.00 36 ALA A O 18
ATOM 22873 N N . ARG A 1 37 ? -2.031 -11.622 -7.355 1.00 0.00 37 ARG A N 18
ATOM 22874 C CA . ARG A 1 37 ? -0.725 -11.816 -6.736 1.00 0.00 37 ARG A CA 18
ATOM 22875 C C . ARG A 1 37 ? 0.173 -12.678 -7.619 1.00 0.00 37 ARG A C 18
ATOM 22876 O O . ARG A 1 37 ? 1.370 -12.423 -7.738 1.00 0.00 37 ARG A O 18
ATOM 22897 N N . GLU A 1 38 ? -0.416 -13.698 -8.235 1.00 0.00 38 GLU A N 18
ATOM 22898 C CA . GLU A 1 38 ? 0.333 -14.598 -9.106 1.00 0.00 38 GLU A CA 18
ATOM 22899 C C . GLU A 1 38 ? 0.887 -13.849 -10.314 1.00 0.00 38 GLU A C 18
ATOM 22900 O O . GLU A 1 38 ? 2.096 -13.840 -10.551 1.00 0.00 38 GLU A O 18
ATOM 22912 N N . ARG A 1 39 ? -0.004 -13.222 -11.075 1.00 0.00 39 ARG A N 18
ATOM 22913 C CA . ARG A 1 39 ? 0.396 -12.472 -12.259 1.00 0.00 39 ARG A CA 18
ATOM 22914 C C . ARG A 1 39 ? 1.430 -11.406 -11.906 1.00 0.00 39 ARG A C 18
ATOM 22915 O O . ARG A 1 39 ? 2.431 -11.243 -12.604 1.00 0.00 39 ARG A O 18
ATOM 22936 N N . LEU A 1 40 ? 1.180 -10.686 -10.818 1.00 0.00 40 LEU A N 18
ATOM 22937 C CA . LEU A 1 40 ? 2.089 -9.636 -10.371 1.00 0.00 40 LEU A CA 18
ATOM 22938 C C . LEU A 1 40 ? 3.421 -10.225 -9.918 1.00 0.00 40 LEU A C 18
ATOM 22939 O O . LEU A 1 40 ? 4.483 -9.676 -10.207 1.00 0.00 40 LEU A O 18
ATOM 22955 N N . ALA A 1 41 ? 3.356 -11.347 -9.209 1.00 0.00 41 ALA A N 18
ATOM 22956 C CA . ALA A 1 41 ? 4.557 -12.013 -8.721 1.00 0.00 41 ALA A CA 18
ATOM 22957 C C . ALA A 1 41 ? 5.611 -12.119 -9.818 1.00 0.00 41 ALA A C 18
ATOM 22958 O O . ALA A 1 41 ? 6.808 -12.026 -9.551 1.00 0.00 41 ALA A O 18
ATOM 22965 N N . ALA A 1 42 ? 5.156 -12.314 -11.051 1.00 0.00 42 ALA A N 18
ATOM 22966 C CA . ALA A 1 42 ? 6.060 -12.431 -12.189 1.00 0.00 42 ALA A CA 18
ATOM 22967 C C . ALA A 1 42 ? 6.320 -11.070 -12.826 1.00 0.00 42 ALA A C 18
ATOM 22968 O O . ALA A 1 42 ? 7.271 -10.901 -13.589 1.00 0.00 42 ALA A O 18
ATOM 22975 N N . LYS A 1 43 ? 5.468 -10.101 -12.508 1.00 0.00 43 LYS A N 18
ATOM 22976 C CA . LYS A 1 43 ? 5.604 -8.754 -13.048 1.00 0.00 43 LYS A CA 18
ATOM 22977 C C . LYS A 1 43 ? 6.707 -7.987 -12.326 1.00 0.00 43 LYS A C 18
ATOM 22978 O O . LYS A 1 43 ? 7.371 -7.133 -12.915 1.00 0.00 43 LYS A O 18
ATOM 22997 N N . ILE A 1 44 ? 6.899 -8.298 -11.049 1.00 0.00 44 ILE A N 18
ATOM 22998 C CA . ILE A 1 44 ? 7.923 -7.639 -10.248 1.00 0.00 44 ILE A CA 18
ATOM 22999 C C . ILE A 1 44 ? 8.936 -8.646 -9.715 1.00 0.00 44 ILE A C 18
ATOM 23000 O O . ILE A 1 44 ? 9.814 -8.300 -8.924 1.00 0.00 44 ILE A O 18
ATOM 23016 N N . ASP A 1 45 ? 8.809 -9.893 -10.153 1.00 0.00 45 ASP A N 18
ATOM 23017 C CA . ASP A 1 45 ? 9.715 -10.952 -9.724 1.00 0.00 45 ASP A CA 18
ATOM 23018 C C . ASP A 1 45 ? 9.693 -11.103 -8.205 1.00 0.00 45 ASP A C 18
ATOM 23019 O O . ASP A 1 45 ? 10.740 -11.144 -7.559 1.00 0.00 45 ASP A O 18
ATOM 23028 N N . LEU A 1 46 ? 8.492 -11.185 -7.643 1.00 0.00 46 LEU A N 18
ATOM 23029 C CA . LEU A 1 46 ? 8.332 -11.331 -6.199 1.00 0.00 46 LEU A CA 18
ATOM 23030 C C . LEU A 1 46 ? 7.444 -12.526 -5.869 1.00 0.00 46 LEU A C 18
ATOM 23031 O O . LEU A 1 46 ? 6.541 -12.887 -6.623 1.00 0.00 46 LEU A O 18
ATOM 23047 N N . PRO A 1 47 ? 7.705 -13.155 -4.712 1.00 0.00 47 PRO A N 18
ATOM 23048 C CA . PRO A 1 47 ? 6.938 -14.316 -4.253 1.00 0.00 47 PRO A CA 18
ATOM 23049 C C . PRO A 1 47 ? 5.516 -13.949 -3.846 1.00 0.00 47 PRO A C 18
ATOM 23050 O O . PRO A 1 47 ? 5.288 -12.914 -3.220 1.00 0.00 47 PRO A O 18
ATOM 23061 N N . GLU A 1 48 ? 4.563 -14.804 -4.205 1.00 0.00 48 GLU A N 18
ATOM 23062 C CA . GLU A 1 48 ? 3.162 -14.567 -3.876 1.00 0.00 48 GLU A CA 18
ATOM 23063 C C . GLU A 1 48 ? 2.991 -14.302 -2.384 1.00 0.00 48 GLU A C 18
ATOM 23064 O O . GLU A 1 48 ? 1.962 -13.787 -1.948 1.00 0.00 48 GLU A O 18
ATOM 23076 N N . ALA A 1 49 ? 4.007 -14.658 -1.605 1.00 0.00 49 ALA A N 18
ATOM 23077 C CA . ALA A 1 49 ? 3.970 -14.457 -0.161 1.00 0.00 49 ALA A CA 18
ATOM 23078 C C . ALA A 1 49 ? 4.335 -13.023 0.203 1.00 0.00 49 ALA A C 18
ATOM 23079 O O . ALA A 1 49 ? 3.760 -12.441 1.122 1.00 0.00 49 ALA A O 18
ATOM 23086 N N . ARG A 1 50 ? 5.294 -12.458 -0.523 1.00 0.00 50 ARG A N 18
ATOM 23087 C CA . ARG A 1 50 ? 5.737 -11.091 -0.275 1.00 0.00 50 ARG A CA 18
ATOM 23088 C C . ARG A 1 50 ? 4.606 -10.099 -0.525 1.00 0.00 50 ARG A C 18
ATOM 23089 O O . ARG A 1 50 ? 4.287 -9.277 0.334 1.00 0.00 50 ARG A O 18
ATOM 23110 N N . ILE A 1 51 ? 4.003 -10.183 -1.707 1.00 0.00 51 ILE A N 18
ATOM 23111 C CA . ILE A 1 51 ? 2.907 -9.293 -2.069 1.00 0.00 51 ILE A CA 18
ATOM 23112 C C . ILE A 1 51 ? 1.884 -9.194 -0.943 1.00 0.00 51 ILE A C 18
ATOM 23113 O O . ILE A 1 51 ? 1.455 -8.100 -0.577 1.00 0.00 51 ILE A O 18
ATOM 23129 N N . GLN A 1 52 ? 1.499 -10.343 -0.399 1.00 0.00 52 GLN A N 18
ATOM 23130 C CA . GLN A 1 52 ? 0.527 -10.386 0.688 1.00 0.00 52 GLN A CA 18
ATOM 23131 C C . GLN A 1 52 ? 0.924 -9.435 1.812 1.00 0.00 52 GLN A C 18
ATOM 23132 O O . GLN A 1 52 ? 0.093 -8.687 2.328 1.00 0.00 52 GLN A O 18
ATOM 23146 N N . VAL A 1 53 ? 2.199 -9.468 2.186 1.00 0.00 53 VAL A N 18
ATOM 23147 C CA . VAL A 1 53 ? 2.706 -8.608 3.248 1.00 0.00 53 VAL A CA 18
ATOM 23148 C C . VAL A 1 53 ? 2.722 -7.147 2.812 1.00 0.00 53 VAL A C 18
ATOM 23149 O O . VAL A 1 53 ? 2.147 -6.285 3.476 1.00 0.00 53 VAL A O 18
ATOM 23162 N N . TRP A 1 54 ? 3.384 -6.877 1.693 1.00 0.00 54 TRP A N 18
ATOM 23163 C CA . TRP A 1 54 ? 3.474 -5.519 1.167 1.00 0.00 54 TRP A CA 18
ATOM 23164 C C . TRP A 1 54 ? 2.098 -4.865 1.110 1.00 0.00 54 TRP A C 18
ATOM 23165 O O . TRP A 1 54 ? 1.967 -3.654 1.287 1.00 0.00 54 TRP A O 18
ATOM 23186 N N . PHE A 1 55 ? 1.073 -5.674 0.860 1.00 0.00 55 PHE A N 18
ATOM 23187 C CA . PHE A 1 55 ? -0.294 -5.174 0.778 1.00 0.00 55 PHE A CA 18
ATOM 23188 C C . PHE A 1 55 ? -0.895 -5.000 2.170 1.00 0.00 55 PHE A C 18
ATOM 23189 O O . PHE A 1 55 ? -1.643 -4.056 2.422 1.00 0.00 55 PHE A O 18
ATOM 23206 N N . SER A 1 56 ? -0.562 -5.920 3.070 1.00 0.00 56 SER A N 18
ATOM 23207 C CA . SER A 1 56 ? -1.072 -5.874 4.436 1.00 0.00 56 SER A CA 18
ATOM 23208 C C . SER A 1 56 ? -0.696 -4.557 5.110 1.00 0.00 56 SER A C 18
ATOM 23209 O O . SER A 1 56 ? -1.552 -3.858 5.649 1.00 0.00 56 SER A O 18
ATOM 23217 N N . ASN A 1 57 ? 0.591 -4.228 5.075 1.00 0.00 57 ASN A N 18
ATOM 23218 C CA . ASN A 1 57 ? 1.081 -2.997 5.684 1.00 0.00 57 ASN A CA 18
ATOM 23219 C C . ASN A 1 57 ? 0.395 -1.778 5.074 1.00 0.00 57 ASN A C 18
ATOM 23220 O O . ASN A 1 57 ? 0.185 -0.769 5.747 1.00 0.00 57 ASN A O 18
ATOM 23231 N N . ARG A 1 58 ? 0.047 -1.880 3.795 1.00 0.00 58 ARG A N 18
ATOM 23232 C CA . ARG A 1 58 ? -0.615 -0.786 3.094 1.00 0.00 58 ARG A CA 18
ATOM 23233 C C . ARG A 1 58 ? -1.992 -0.511 3.692 1.00 0.00 58 ARG A C 18
ATOM 23234 O O . ARG A 1 58 ? -2.308 0.623 4.051 1.00 0.00 58 ARG A O 18
ATOM 23255 N N . ARG A 1 59 ? -2.806 -1.555 3.796 1.00 0.00 59 ARG A N 18
ATOM 23256 C CA . ARG A 1 59 ? -4.149 -1.426 4.348 1.00 0.00 59 ARG A CA 18
ATOM 23257 C C . ARG A 1 59 ? -4.128 -0.617 5.642 1.00 0.00 59 ARG A C 18
ATOM 23258 O O . ARG A 1 59 ? -5.018 0.195 5.892 1.00 0.00 59 ARG A O 18
ATOM 23279 N N . ALA A 1 60 ? -3.107 -0.846 6.461 1.00 0.00 60 ALA A N 18
ATOM 23280 C CA . ALA A 1 60 ? -2.970 -0.139 7.728 1.00 0.00 60 ALA A CA 18
ATOM 23281 C C . ALA A 1 60 ? -2.591 1.321 7.502 1.00 0.00 60 ALA A C 18
ATOM 23282 O O . ALA A 1 60 ? -2.996 2.203 8.260 1.00 0.00 60 ALA A O 18
ATOM 23289 N N . LYS A 1 61 ? -1.809 1.570 6.457 1.00 0.00 61 LYS A N 18
ATOM 23290 C CA . LYS A 1 61 ? -1.374 2.923 6.130 1.00 0.00 61 LYS A CA 18
ATOM 23291 C C . LYS A 1 61 ? -2.486 3.697 5.429 1.00 0.00 61 LYS A C 18
ATOM 2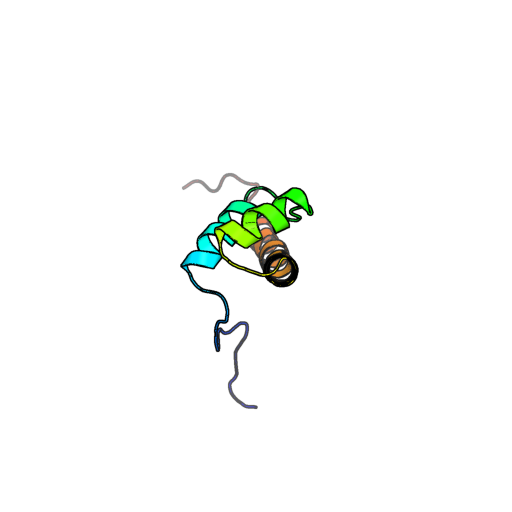3292 O O . LYS A 1 61 ? -2.519 4.927 5.469 1.00 0.00 61 LYS A O 18
ATOM 23311 N N . TRP A 1 62 ? -3.395 2.969 4.788 1.00 0.00 62 TRP A N 18
ATOM 23312 C CA . TRP A 1 62 ? -4.508 3.589 4.080 1.00 0.00 62 TRP A CA 18
ATOM 23313 C C . TRP A 1 62 ? -5.702 3.785 5.007 1.00 0.00 62 TRP A C 18
ATOM 23314 O O . TRP A 1 62 ? -6.328 4.846 5.013 1.00 0.00 62 TRP A O 18
ATOM 23335 N N . ARG A 1 63 ? -6.013 2.757 5.790 1.00 0.00 63 ARG A N 18
ATOM 23336 C CA . ARG A 1 63 ? -7.133 2.816 6.722 1.00 0.00 63 ARG A CA 18
ATOM 23337 C C . ARG A 1 63 ? -6.882 3.858 7.808 1.00 0.00 63 ARG A C 18
ATOM 23338 O O . ARG A 1 63 ? -7.818 4.355 8.434 1.00 0.00 63 ARG A O 18
ATOM 23359 N N . ARG A 1 64 ? -5.612 4.183 8.027 1.00 0.00 64 ARG A N 18
ATOM 23360 C CA . ARG A 1 64 ? -5.238 5.164 9.038 1.00 0.00 64 ARG A CA 18
ATOM 23361 C C . ARG A 1 64 ? -5.279 6.578 8.466 1.00 0.00 64 ARG A C 18
ATOM 23362 O O . ARG A 1 64 ? -5.684 7.520 9.146 1.00 0.00 64 ARG A O 18
ATOM 23383 N N . GLU A 1 65 ? -4.856 6.717 7.214 1.00 0.00 65 GLU A N 18
ATOM 23384 C CA . GLU A 1 65 ? -4.844 8.016 6.552 1.00 0.00 65 GLU A CA 18
ATOM 23385 C C . GLU A 1 65 ? -6.253 8.426 6.132 1.00 0.00 65 GLU A C 18
ATOM 23386 O O . GLU A 1 65 ? -6.695 9.540 6.411 1.00 0.00 65 GLU A O 18
ATOM 23398 N N . GLU A 1 66 ? -6.951 7.518 5.458 1.00 0.00 66 GLU A N 18
ATOM 23399 C CA . GLU A 1 66 ? -8.308 7.786 4.998 1.00 0.00 66 GLU A CA 18
ATOM 23400 C C . GLU A 1 66 ? -9.094 8.567 6.047 1.00 0.00 66 GLU A C 18
ATOM 23401 O O . GLU A 1 66 ? -9.938 9.400 5.715 1.00 0.00 66 GLU A O 18
ATOM 23413 N N . LYS A 1 67 ? -8.811 8.291 7.316 1.00 0.00 67 LYS A N 18
ATOM 23414 C CA . LYS A 1 67 ? -9.489 8.968 8.415 1.00 0.00 67 LYS A CA 18
ATOM 23415 C C . LYS A 1 67 ? -8.934 10.375 8.614 1.00 0.00 67 LYS A C 18
ATOM 23416 O O . LYS A 1 67 ? -9.689 11.340 8.736 1.00 0.00 67 LYS A O 18
ATOM 23435 N N . LEU A 1 68 ? -7.610 10.484 8.645 1.00 0.00 68 LEU A N 18
ATOM 23436 C CA . LEU A 1 68 ? -6.954 11.775 8.827 1.00 0.00 68 LEU A CA 18
ATOM 23437 C C . LEU A 1 68 ? -7.639 12.856 7.999 1.00 0.00 68 LEU A C 18
ATOM 23438 O O . LEU A 1 68 ? -7.740 14.007 8.423 1.00 0.00 68 LEU A O 18
ATOM 23454 N N . ARG A 1 69 ? -8.110 12.478 6.815 1.00 0.00 69 ARG A N 18
ATOM 23455 C CA . ARG A 1 69 ? -8.787 13.416 5.926 1.00 0.00 69 ARG A CA 18
ATOM 23456 C C . ARG A 1 69 ? -10.170 13.770 6.462 1.00 0.00 69 ARG A C 18
ATOM 23457 O O . ARG A 1 69 ? -10.608 14.915 6.370 1.00 0.00 69 ARG A O 18
ATOM 23478 N N . ASN A 1 70 ? -10.854 12.777 7.024 1.00 0.00 70 ASN A N 18
ATOM 23479 C CA . ASN A 1 70 ? -12.189 12.984 7.573 1.00 0.00 70 ASN A CA 18
ATOM 23480 C C . ASN A 1 70 ? -12.134 13.866 8.817 1.00 0.00 70 ASN A C 18
ATOM 23481 O O . ASN A 1 70 ? -13.124 14.498 9.184 1.00 0.00 70 ASN A O 18
ATOM 23492 N N . GLN A 1 71 ? -10.971 13.902 9.459 1.00 0.00 71 GLN A N 18
ATOM 23493 C CA . GLN A 1 71 ? -10.788 14.707 10.661 1.00 0.00 71 GLN A CA 18
ATOM 23494 C C . GLN A 1 71 ? -10.769 16.194 10.324 1.00 0.00 71 GLN A C 18
ATOM 23495 O O . GLN A 1 71 ? -10.731 17.042 11.215 1.00 0.00 71 GLN A O 18
ATOM 23509 N N . ARG A 1 72 ? -10.794 16.502 9.032 1.00 0.00 72 ARG A N 18
ATOM 23510 C CA . ARG A 1 72 ? -10.778 17.887 8.576 1.00 0.00 72 ARG A CA 18
ATOM 23511 C C . ARG A 1 72 ? -12.112 18.266 7.938 1.00 0.00 72 ARG A C 18
ATOM 23512 O O . ARG A 1 72 ? -12.196 19.227 7.174 1.00 0.00 72 ARG A O 18
ATOM 23533 N N . ARG A 1 73 ? -13.153 17.502 8.256 1.00 0.00 73 ARG A N 18
ATOM 23534 C CA . ARG A 1 73 ? -14.482 17.755 7.713 1.00 0.00 73 ARG A CA 18
ATOM 23535 C C . ARG A 1 73 ? -14.473 17.662 6.190 1.00 0.00 73 ARG A C 18
ATOM 23536 O O . ARG A 1 73 ? -15.130 18.448 5.508 1.00 0.00 73 ARG A O 18
ATOM 23557 N N . GLN A 1 74 ? -13.725 16.697 5.666 1.00 0.00 74 GLN A N 18
ATOM 23558 C CA . GLN A 1 74 ? -13.631 16.503 4.224 1.00 0.00 74 GLN A CA 18
ATOM 23559 C C . GLN A 1 74 ? -14.176 15.136 3.822 1.00 0.00 74 GLN A C 18
ATOM 23560 O O . GLN A 1 74 ? -13.496 14.120 3.964 1.00 0.00 74 GLN A O 18
ATOM 23574 N N . SER A 1 75 ? -15.407 15.120 3.321 1.00 0.00 75 SER A N 18
ATOM 23575 C CA . SER A 1 75 ? -16.046 13.878 2.902 1.00 0.00 75 SER A CA 18
ATOM 23576 C C . SER A 1 75 ? -16.126 12.890 4.063 1.00 0.00 75 SER A C 18
ATOM 23577 O O . SER A 1 75 ? -15.975 11.684 3.877 1.00 0.00 75 SER A O 18
ATOM 23585 N N . GLY A 1 76 ? -16.366 13.413 5.261 1.00 0.00 76 GLY A N 18
ATOM 23586 C CA . GLY A 1 76 ? -16.462 12.565 6.434 1.00 0.00 76 GLY A CA 18
ATOM 23587 C C . GLY A 1 76 ? -16.958 13.317 7.654 1.00 0.00 76 GLY A C 18
ATOM 23588 O O . GLY A 1 76 ? -16.177 13.775 8.488 1.00 0.00 76 GLY A O 18
ATOM 23592 N N . PRO A 1 77 ? -18.288 13.454 7.769 1.00 0.00 77 PRO A N 18
ATOM 23593 C CA . PRO A 1 77 ? -18.917 14.156 8.891 1.00 0.00 77 PRO A CA 18
ATOM 23594 C C . PRO A 1 77 ? -18.784 13.389 10.202 1.00 0.00 77 PRO A C 18
ATOM 23595 O O . PRO A 1 77 ? -18.917 12.165 10.233 1.00 0.00 77 PRO A O 18
ATOM 23606 N N . SER A 1 78 ? -18.522 14.116 11.284 1.00 0.00 78 SER A N 18
ATOM 23607 C CA . SER A 1 78 ? -18.368 13.503 12.599 1.00 0.00 78 SER A CA 18
ATOM 23608 C C . SER A 1 78 ? -19.370 14.086 13.591 1.00 0.00 78 SER A C 18
ATOM 23609 O O . SER A 1 78 ? -20.022 15.092 13.312 1.00 0.00 78 SER A O 18
ATOM 23617 N N . SER A 1 79 ? -19.485 13.447 14.750 1.00 0.00 79 SER A N 18
ATOM 23618 C CA . SER A 1 79 ? -20.410 13.899 15.783 1.00 0.00 79 SER A CA 18
ATOM 23619 C C . SER A 1 79 ? -19.653 14.507 16.960 1.00 0.00 79 SER A C 18
ATOM 23620 O O . SER A 1 79 ? -18.453 14.288 17.121 1.00 0.00 79 SER A O 18
ATOM 23628 N N . GLY A 1 80 ? -20.365 15.274 17.780 1.00 0.00 80 GLY A N 18
ATOM 23629 C CA . GLY A 1 80 ? -19.746 15.903 18.932 1.00 0.00 80 GLY A CA 18
ATOM 23630 C C . GLY A 1 80 ? -18.842 17.058 18.546 1.00 0.00 80 GLY A C 18
ATOM 23631 O O . GLY A 1 80 ? -18.598 17.295 17.363 1.00 0.00 80 GLY A O 18
ATOM 23635 N N . GLY A 1 1 ? 4.547 8.902 20.972 1.00 0.00 1 GLY A N 19
ATOM 23636 C CA . GLY A 1 1 ? 5.565 8.994 19.941 1.00 0.00 1 GLY A CA 19
ATOM 23637 C C . GLY A 1 1 ? 5.460 10.273 19.136 1.00 0.00 1 GLY A C 19
ATOM 23638 O O . GLY A 1 1 ? 4.746 10.328 18.134 1.00 0.00 1 GLY A O 19
ATOM 23642 N N . SER A 1 2 ? 6.171 11.307 19.575 1.00 0.00 2 SER A N 19
ATOM 23643 C CA . SER A 1 2 ? 6.151 12.595 18.890 1.00 0.00 2 SER A CA 19
ATOM 23644 C C . SER A 1 2 ? 7.358 13.440 19.286 1.00 0.00 2 SER A C 19
ATOM 23645 O O . SER A 1 2 ? 8.038 13.149 20.270 1.00 0.00 2 SER A O 19
ATOM 23653 N N . SER A 1 3 ? 7.618 14.489 18.512 1.00 0.00 3 SER A N 19
ATOM 23654 C CA . SER A 1 3 ? 8.745 15.375 18.779 1.00 0.00 3 SER A CA 19
ATOM 23655 C C . SER A 1 3 ? 10.070 14.642 18.585 1.00 0.00 3 SER A C 19
ATOM 23656 O O . SER A 1 3 ? 10.998 14.795 19.378 1.00 0.00 3 SER A O 19
ATOM 23664 N N . GLY A 1 4 ? 10.148 13.846 17.523 1.00 0.00 4 GLY A N 19
ATOM 23665 C CA . GLY A 1 4 ? 11.362 13.101 17.244 1.00 0.00 4 GLY A CA 19
ATOM 23666 C C . GLY A 1 4 ? 11.081 11.684 16.786 1.00 0.00 4 GLY A C 19
ATOM 23667 O O . GLY A 1 4 ? 11.168 10.741 17.573 1.00 0.00 4 GLY A O 19
ATOM 23671 N N . SER A 1 5 ? 10.739 11.533 15.510 1.00 0.00 5 SER A N 19
ATOM 23672 C CA . SER A 1 5 ? 10.438 10.220 14.950 1.00 0.00 5 SER A CA 19
ATOM 23673 C C . SER A 1 5 ? 11.241 9.977 13.676 1.00 0.00 5 SER A C 19
ATOM 23674 O O . SER A 1 5 ? 10.751 10.198 12.568 1.00 0.00 5 SER A O 19
ATOM 23682 N N . SER A 1 6 ? 12.477 9.518 13.841 1.00 0.00 6 SER A N 19
ATOM 23683 C CA . SER A 1 6 ? 13.351 9.247 12.705 1.00 0.00 6 SER A CA 19
ATOM 23684 C C . SER A 1 6 ? 12.624 8.427 11.645 1.00 0.00 6 SER A C 19
ATOM 23685 O O . SER A 1 6 ? 12.533 8.829 10.485 1.00 0.00 6 SER A O 19
ATOM 23693 N N . GLY A 1 7 ? 12.105 7.271 12.051 1.00 0.00 7 GLY A N 19
ATOM 23694 C CA . GLY A 1 7 ? 11.392 6.411 11.125 1.00 0.00 7 GLY A CA 19
ATOM 23695 C C . GLY A 1 7 ? 12.286 5.352 10.513 1.00 0.00 7 GLY A C 19
ATOM 23696 O O . GLY A 1 7 ? 13.484 5.571 10.331 1.00 0.00 7 GLY A O 19
ATOM 23700 N N . GLN A 1 8 ? 11.705 4.200 10.195 1.00 0.00 8 GLN A N 19
ATOM 23701 C CA . GLN A 1 8 ? 12.458 3.102 9.602 1.00 0.00 8 GLN A CA 19
ATOM 23702 C C . GLN A 1 8 ? 12.935 3.464 8.199 1.00 0.00 8 GLN A C 19
ATOM 23703 O O . GLN A 1 8 ? 12.316 3.082 7.205 1.00 0.00 8 GLN A O 19
ATOM 23717 N N . ARG A 1 9 ? 14.037 4.202 8.126 1.00 0.00 9 ARG A N 19
ATOM 23718 C CA . ARG A 1 9 ? 14.595 4.617 6.844 1.00 0.00 9 ARG A CA 19
ATOM 23719 C C . ARG A 1 9 ? 15.445 3.505 6.235 1.00 0.00 9 ARG A C 19
ATOM 23720 O O . ARG A 1 9 ? 16.516 3.759 5.688 1.00 0.00 9 ARG A O 19
ATOM 23741 N N . ASN A 1 10 ? 14.958 2.273 6.337 1.00 0.00 10 ASN A N 19
ATOM 23742 C CA . ASN A 1 10 ? 15.673 1.122 5.797 1.00 0.00 10 ASN A CA 19
ATOM 23743 C C . ASN A 1 10 ? 14.738 0.233 4.985 1.00 0.00 10 ASN A C 19
ATOM 23744 O O . ASN A 1 10 ? 14.241 -0.780 5.479 1.00 0.00 10 ASN A O 19
ATOM 23755 N N . ARG A 1 11 ? 14.501 0.617 3.735 1.00 0.00 11 ARG A N 19
ATOM 23756 C CA . ARG A 1 11 ? 13.626 -0.145 2.853 1.00 0.00 11 ARG A CA 19
ATOM 23757 C C . ARG A 1 11 ? 14.436 -1.061 1.940 1.00 0.00 11 ARG A C 19
ATOM 23758 O O . ARG A 1 11 ? 14.894 -0.647 0.875 1.00 0.00 11 ARG A O 19
ATOM 23779 N N . THR A 1 12 ? 14.610 -2.308 2.366 1.00 0.00 12 THR A N 19
ATOM 23780 C CA . THR A 1 12 ? 15.366 -3.282 1.588 1.00 0.00 12 THR A CA 19
ATOM 23781 C C . THR A 1 12 ? 14.501 -4.483 1.220 1.00 0.00 12 THR A C 19
ATOM 23782 O O . THR A 1 12 ? 14.914 -5.342 0.443 1.00 0.00 12 THR A O 19
ATOM 23793 N N . SER A 1 13 ? 13.297 -4.534 1.782 1.00 0.00 13 SER A N 19
ATOM 23794 C CA . SER A 1 13 ? 12.375 -5.631 1.515 1.00 0.00 13 SER A CA 19
ATOM 23795 C C . SER A 1 13 ? 11.835 -5.552 0.090 1.00 0.00 13 SER A C 19
ATOM 23796 O O . SER A 1 13 ? 11.277 -6.518 -0.429 1.00 0.00 13 SER A O 19
ATOM 23804 N N . PHE A 1 14 ? 12.007 -4.392 -0.536 1.00 0.00 14 PHE A N 19
ATOM 23805 C CA . PHE A 1 14 ? 11.536 -4.184 -1.901 1.00 0.00 14 PHE A CA 19
ATOM 23806 C C . PHE A 1 14 ? 12.237 -2.990 -2.542 1.00 0.00 14 PHE A C 19
ATOM 23807 O O . PHE A 1 14 ? 12.810 -2.147 -1.851 1.00 0.00 14 PHE A O 19
ATOM 23824 N N . THR A 1 15 ? 12.187 -2.924 -3.869 1.00 0.00 15 THR A N 19
ATOM 23825 C CA . THR A 1 15 ? 12.817 -1.836 -4.604 1.00 0.00 15 THR A CA 19
ATOM 23826 C C . THR A 1 15 ? 11.779 -0.991 -5.335 1.00 0.00 15 THR A C 19
ATOM 23827 O O . THR A 1 15 ? 10.704 -1.479 -5.683 1.00 0.00 15 THR A O 19
ATOM 23838 N N . GLN A 1 16 ? 12.108 0.276 -5.564 1.00 0.00 16 GLN A N 19
ATOM 23839 C CA . GLN A 1 16 ? 11.202 1.186 -6.253 1.00 0.00 16 GLN A CA 19
ATOM 23840 C C . GLN A 1 16 ? 10.608 0.528 -7.494 1.00 0.00 16 GLN A C 19
ATOM 23841 O O . GLN A 1 16 ? 9.429 0.709 -7.798 1.00 0.00 16 GLN A O 19
ATOM 23855 N N . GLU A 1 17 ? 11.431 -0.235 -8.206 1.00 0.00 17 GLU A N 19
ATOM 23856 C CA . GLU A 1 17 ? 10.986 -0.920 -9.413 1.00 0.00 17 GLU A CA 19
ATOM 23857 C C . GLU A 1 17 ? 9.809 -1.842 -9.113 1.00 0.00 17 GLU A C 19
ATOM 23858 O O . GLU A 1 17 ? 8.903 -1.996 -9.933 1.00 0.00 17 GLU A O 19
ATOM 23870 N N . GLN A 1 18 ? 9.829 -2.454 -7.933 1.00 0.00 18 GLN A N 19
ATOM 23871 C CA . GLN A 1 18 ? 8.764 -3.362 -7.525 1.00 0.00 18 GLN A CA 19
ATOM 23872 C C . GLN A 1 18 ? 7.625 -2.600 -6.856 1.00 0.00 18 GLN A C 19
ATOM 23873 O O . GLN A 1 18 ? 6.453 -2.919 -7.054 1.00 0.00 18 GLN A O 19
ATOM 23887 N N . ILE A 1 19 ? 7.978 -1.593 -6.064 1.00 0.00 19 ILE A N 19
ATOM 23888 C CA . ILE A 1 19 ? 6.984 -0.786 -5.367 1.00 0.00 19 ILE A CA 19
ATOM 23889 C C . ILE A 1 19 ? 6.030 -0.118 -6.351 1.00 0.00 19 ILE A C 19
ATOM 23890 O O . ILE A 1 19 ? 4.843 0.039 -6.068 1.00 0.00 19 ILE A O 19
ATOM 23906 N N . GLU A 1 20 ? 6.558 0.270 -7.508 1.00 0.00 20 GLU A N 19
ATOM 23907 C CA . GLU A 1 20 ? 5.752 0.921 -8.534 1.00 0.00 20 GLU A CA 19
ATOM 23908 C C . GLU A 1 20 ? 4.670 -0.021 -9.053 1.00 0.00 20 GLU A C 19
ATOM 23909 O O . GLU A 1 20 ? 3.544 0.397 -9.321 1.00 0.00 20 GLU A O 19
ATOM 23921 N N . ALA A 1 21 ? 5.021 -1.295 -9.195 1.00 0.00 21 ALA A N 19
ATOM 23922 C CA . ALA A 1 21 ? 4.081 -2.298 -9.681 1.00 0.00 21 ALA A CA 19
ATOM 23923 C C . ALA A 1 21 ? 3.160 -2.775 -8.563 1.00 0.00 21 ALA A C 19
ATOM 23924 O O . ALA A 1 21 ? 2.028 -3.191 -8.813 1.00 0.00 21 ALA A O 19
ATOM 23931 N N . LEU A 1 22 ? 3.652 -2.713 -7.332 1.00 0.00 22 LEU A N 19
ATOM 23932 C CA . LEU A 1 22 ? 2.874 -3.140 -6.174 1.00 0.00 22 LEU A CA 19
ATOM 23933 C C . LEU A 1 22 ? 1.845 -2.081 -5.789 1.00 0.00 22 LEU A C 19
ATOM 23934 O O . LEU A 1 22 ? 0.781 -2.400 -5.261 1.00 0.00 22 LEU A O 19
ATOM 23950 N N . GLU A 1 23 ? 2.171 -0.821 -6.059 1.00 0.00 23 GLU A N 19
ATOM 23951 C CA . GLU A 1 23 ? 1.274 0.284 -5.743 1.00 0.00 23 GLU A CA 19
ATOM 23952 C C . GLU A 1 23 ? 0.132 0.364 -6.752 1.00 0.00 23 GLU A C 19
ATOM 23953 O O . GLU A 1 23 ? -1.032 0.505 -6.378 1.00 0.00 23 GLU A O 19
ATOM 23965 N N . LYS A 1 24 ? 0.475 0.276 -8.032 1.00 0.00 24 LYS A N 19
ATOM 23966 C CA . LYS A 1 24 ? -0.519 0.338 -9.097 1.00 0.00 24 LYS A CA 19
ATOM 23967 C C . LYS A 1 24 ? -1.570 -0.756 -8.924 1.00 0.00 24 LYS A C 19
ATOM 23968 O O . LYS A 1 24 ? -2.750 -0.541 -9.196 1.00 0.00 24 LYS A O 19
ATOM 23987 N N . GLU A 1 25 ? -1.132 -1.926 -8.470 1.00 0.00 25 GLU A N 19
ATOM 23988 C CA . GLU A 1 25 ? -2.035 -3.050 -8.261 1.00 0.00 25 GLU A CA 19
ATOM 23989 C C . GLU A 1 25 ? -2.994 -2.770 -7.106 1.00 0.00 25 GLU A C 19
ATOM 23990 O O . GLU A 1 25 ? -4.124 -3.260 -7.090 1.00 0.00 25 GLU A O 19
ATOM 24002 N N . PHE A 1 26 ? -2.535 -1.981 -6.141 1.00 0.00 26 PHE A N 19
ATOM 24003 C CA . PHE A 1 26 ? -3.349 -1.638 -4.982 1.00 0.00 26 PHE A CA 19
ATOM 24004 C C . PHE A 1 26 ? -4.374 -0.564 -5.337 1.00 0.00 26 PHE A C 19
ATOM 24005 O O . PHE A 1 26 ? -5.510 -0.597 -4.866 1.00 0.00 26 PHE A O 19
ATOM 24022 N N . GLU A 1 27 ? -3.963 0.387 -6.170 1.00 0.00 27 GLU A N 19
ATOM 24023 C CA . GLU A 1 27 ? -4.845 1.471 -6.586 1.00 0.00 27 GLU A CA 19
ATOM 24024 C C . GLU A 1 27 ? -6.126 0.922 -7.208 1.00 0.00 27 GLU A C 19
ATOM 24025 O O . GLU A 1 27 ? -7.179 1.556 -7.148 1.00 0.00 27 GLU A O 19
ATOM 24037 N N . ARG A 1 28 ? -6.026 -0.261 -7.806 1.00 0.00 28 ARG A N 19
ATOM 24038 C CA . ARG A 1 28 ? -7.176 -0.895 -8.440 1.00 0.00 28 ARG A CA 19
ATOM 24039 C C . ARG A 1 28 ? -7.907 -1.805 -7.457 1.00 0.00 28 ARG A C 19
ATOM 24040 O O . ARG A 1 28 ? -9.134 -1.782 -7.367 1.00 0.00 28 ARG A O 19
ATOM 24061 N N . THR A 1 29 ? -7.143 -2.606 -6.720 1.00 0.00 29 THR A N 19
ATOM 24062 C CA . THR A 1 29 ? -7.716 -3.524 -5.745 1.00 0.00 29 THR A CA 19
ATOM 24063 C C . THR A 1 29 ? -6.857 -3.601 -4.489 1.00 0.00 29 THR A C 19
ATOM 24064 O O . THR A 1 29 ? -5.669 -3.920 -4.556 1.00 0.00 29 THR A O 19
ATOM 24075 N N . HIS A 1 30 ? -7.462 -3.307 -3.343 1.00 0.00 30 HIS A N 19
ATOM 24076 C CA . HIS A 1 30 ? -6.752 -3.344 -2.071 1.00 0.00 30 HIS A CA 19
ATOM 24077 C C . HIS A 1 30 ? -6.514 -4.783 -1.622 1.00 0.00 30 HIS A C 19
ATOM 24078 O O . HIS A 1 30 ? -5.731 -5.038 -0.707 1.00 0.00 30 HIS A O 19
ATOM 24093 N N . TYR A 1 31 ? -7.196 -5.719 -2.272 1.00 0.00 31 TYR A N 19
ATOM 24094 C CA . TYR A 1 31 ? -7.062 -7.132 -1.938 1.00 0.00 31 TYR A CA 19
ATOM 24095 C C . TYR A 1 31 ? -6.911 -7.979 -3.198 1.00 0.00 31 TYR A C 19
ATOM 24096 O O . TYR A 1 31 ? -7.872 -8.558 -3.706 1.00 0.00 31 TYR A O 19
ATOM 24114 N N . PRO A 1 32 ? -5.676 -8.053 -3.715 1.00 0.00 32 PRO A N 19
ATOM 24115 C CA . PRO A 1 32 ? -5.368 -8.826 -4.922 1.00 0.00 32 PRO A CA 19
ATOM 24116 C C . PRO A 1 32 ? -5.467 -10.330 -4.687 1.00 0.00 32 PRO A C 19
ATOM 24117 O O . PRO A 1 32 ? -4.635 -10.916 -3.996 1.00 0.00 32 PRO A O 19
ATOM 24128 N N . ASP A 1 33 ? -6.489 -10.949 -5.269 1.00 0.00 33 ASP A N 19
ATOM 24129 C CA . ASP A 1 33 ? -6.696 -12.385 -5.124 1.00 0.00 33 ASP A CA 19
ATOM 24130 C C . ASP A 1 33 ? -5.509 -13.163 -5.684 1.00 0.00 33 ASP A C 19
ATOM 24131 O O . ASP A 1 33 ? -4.506 -12.578 -6.091 1.00 0.00 33 ASP A O 19
ATOM 24140 N N . VAL A 1 34 ? -5.631 -14.487 -5.701 1.00 0.00 34 VAL A N 19
ATOM 24141 C CA . VAL A 1 34 ? -4.570 -15.346 -6.212 1.00 0.00 34 VAL A CA 19
ATOM 24142 C C . VAL A 1 34 ? -4.265 -15.036 -7.673 1.00 0.00 34 VAL A C 19
ATOM 24143 O O . VAL A 1 34 ? -3.112 -15.070 -8.099 1.00 0.00 34 VAL A O 19
ATOM 24156 N N . PHE A 1 35 ? -5.309 -14.732 -8.437 1.00 0.00 35 PHE A N 19
ATOM 24157 C CA . PHE A 1 35 ? -5.155 -14.415 -9.852 1.00 0.00 35 PHE A CA 19
ATOM 24158 C C . PHE A 1 35 ? -4.390 -13.107 -10.037 1.00 0.00 35 PHE A C 19
ATOM 24159 O O . PHE A 1 35 ? -3.832 -12.847 -11.101 1.00 0.00 35 PHE A O 19
ATOM 24176 N N . ALA A 1 36 ? -4.372 -12.288 -8.990 1.00 0.00 36 ALA A N 19
ATOM 24177 C CA . ALA A 1 36 ? -3.675 -11.008 -9.035 1.00 0.00 36 ALA A CA 19
ATOM 24178 C C . ALA A 1 36 ? -2.253 -11.136 -8.496 1.00 0.00 36 ALA A C 19
ATOM 24179 O O . ALA A 1 36 ? -1.292 -10.742 -9.156 1.00 0.00 36 ALA A O 19
ATOM 24186 N N . ARG A 1 37 ? -2.130 -11.691 -7.295 1.00 0.00 37 ARG A N 19
ATOM 24187 C CA . ARG A 1 37 ? -0.825 -11.870 -6.668 1.00 0.00 37 ARG A CA 19
ATOM 24188 C C . ARG A 1 37 ? 0.105 -12.677 -7.569 1.00 0.00 37 ARG A C 19
ATOM 24189 O O . ARG A 1 37 ? 1.306 -12.415 -7.629 1.00 0.00 37 ARG A O 19
ATOM 24210 N N . GLU A 1 38 ? -0.459 -13.658 -8.265 1.00 0.00 38 GLU A N 19
ATOM 24211 C CA . GLU A 1 38 ? 0.322 -14.504 -9.161 1.00 0.00 38 GLU A CA 19
ATOM 24212 C C . GLU A 1 38 ? 0.851 -13.699 -10.346 1.00 0.00 38 GLU A C 19
ATOM 24213 O O . GLU A 1 38 ? 2.056 -13.651 -10.588 1.00 0.00 38 GLU A O 19
ATOM 24225 N N . ARG A 1 39 ? -0.061 -13.069 -11.080 1.00 0.00 39 ARG A N 19
ATOM 24226 C CA . ARG A 1 39 ? 0.312 -12.269 -12.240 1.00 0.00 39 ARG A CA 19
ATOM 24227 C C . ARG A 1 39 ? 1.359 -11.224 -11.864 1.00 0.00 39 ARG A C 19
ATOM 24228 O O . ARG A 1 39 ? 2.330 -11.013 -12.593 1.00 0.00 39 ARG A O 19
ATOM 24249 N N . LEU A 1 40 ? 1.154 -10.572 -10.724 1.00 0.00 40 LEU A N 19
ATOM 24250 C CA . LEU A 1 40 ? 2.080 -9.548 -10.252 1.00 0.00 40 LEU A CA 19
ATOM 24251 C C . LEU A 1 40 ? 3.400 -10.171 -9.807 1.00 0.00 40 LEU A C 19
ATOM 24252 O O . LEU A 1 40 ? 4.472 -9.617 -10.051 1.00 0.00 40 LEU A O 19
ATOM 24268 N N . ALA A 1 41 ? 3.314 -11.326 -9.155 1.00 0.00 41 ALA A N 19
ATOM 24269 C CA . ALA A 1 41 ? 4.501 -12.025 -8.680 1.00 0.00 41 ALA A CA 19
ATOM 24270 C C . ALA A 1 41 ? 5.574 -12.082 -9.763 1.00 0.00 41 ALA A C 19
ATOM 24271 O O . ALA A 1 41 ? 6.765 -11.981 -9.474 1.00 0.00 41 ALA A O 19
ATOM 24278 N N . ALA A 1 42 ? 5.143 -12.246 -11.009 1.00 0.00 42 ALA A N 19
ATOM 24279 C CA . ALA A 1 42 ? 6.067 -12.315 -12.134 1.00 0.00 42 ALA A CA 19
ATOM 24280 C C . ALA A 1 42 ? 6.298 -10.935 -12.741 1.00 0.00 42 ALA A C 19
ATOM 24281 O O . ALA A 1 42 ? 7.256 -10.725 -13.485 1.00 0.00 42 ALA A O 19
ATOM 24288 N N . LYS A 1 43 ? 5.414 -9.997 -12.418 1.00 0.00 43 LYS A N 19
ATOM 24289 C CA . LYS A 1 43 ? 5.522 -8.636 -12.931 1.00 0.00 43 LYS A CA 19
ATOM 24290 C C . LYS A 1 43 ? 6.645 -7.878 -12.231 1.00 0.00 43 LYS A C 19
ATOM 24291 O O . LYS A 1 43 ? 7.224 -6.949 -12.794 1.00 0.00 43 LYS A O 19
ATOM 24310 N N . ILE A 1 44 ? 6.950 -8.282 -11.003 1.00 0.00 44 ILE A N 19
ATOM 24311 C CA . ILE A 1 44 ? 8.007 -7.644 -10.229 1.00 0.00 44 ILE A CA 19
ATOM 24312 C C . ILE A 1 44 ? 9.029 -8.666 -9.744 1.00 0.00 44 ILE A C 19
ATOM 24313 O O . ILE A 1 44 ? 10.030 -8.311 -9.121 1.00 0.00 44 ILE A O 19
ATOM 24329 N N . ASP A 1 45 ? 8.771 -9.936 -10.036 1.00 0.00 45 ASP A N 19
ATOM 24330 C CA . ASP A 1 45 ? 9.671 -11.010 -9.633 1.00 0.00 45 ASP A CA 19
ATOM 24331 C C . ASP A 1 45 ? 9.624 -11.221 -8.123 1.00 0.00 45 ASP A C 19
ATOM 24332 O O . ASP A 1 45 ? 10.656 -11.428 -7.482 1.00 0.00 45 ASP A O 19
ATOM 24341 N N . LEU A 1 46 ? 8.423 -11.166 -7.559 1.00 0.00 46 LEU A N 19
ATOM 24342 C CA . LEU A 1 46 ? 8.241 -11.348 -6.124 1.00 0.00 46 LEU A CA 19
ATOM 24343 C C . LEU A 1 46 ? 7.349 -12.552 -5.837 1.00 0.00 46 LEU A C 19
ATOM 24344 O O . LEU A 1 46 ? 6.431 -12.870 -6.594 1.00 0.00 46 LEU A O 19
ATOM 24360 N N . PRO A 1 47 ? 7.622 -13.237 -4.717 1.00 0.00 47 PRO A N 19
ATOM 24361 C CA . PRO A 1 47 ? 6.854 -14.415 -4.303 1.00 0.00 47 PRO A CA 19
ATOM 24362 C C . PRO A 1 47 ? 5.440 -14.058 -3.856 1.00 0.00 47 PRO A C 19
ATOM 24363 O O . PRO A 1 47 ? 5.241 -13.104 -3.104 1.00 0.00 47 PRO A O 19
ATOM 24374 N N . GLU A 1 48 ? 4.463 -14.829 -4.323 1.00 0.00 48 GLU A N 19
ATOM 24375 C CA . GLU A 1 48 ? 3.068 -14.591 -3.971 1.00 0.00 48 GLU A CA 19
ATOM 24376 C C . GLU A 1 48 ? 2.919 -14.353 -2.471 1.00 0.00 48 GLU A C 19
ATOM 24377 O O . GLU A 1 48 ? 1.934 -13.770 -2.019 1.00 0.00 48 GLU A O 19
ATOM 24389 N N . ALA A 1 49 ? 3.905 -14.809 -1.705 1.00 0.00 49 ALA A N 19
ATOM 24390 C CA . ALA A 1 49 ? 3.884 -14.645 -0.257 1.00 0.00 49 ALA A CA 19
ATOM 24391 C C . ALA A 1 49 ? 4.263 -13.221 0.140 1.00 0.00 49 ALA A C 19
ATOM 24392 O O . ALA A 1 49 ? 3.695 -12.655 1.075 1.00 0.00 49 ALA A O 19
ATOM 24399 N N . ARG A 1 50 ? 5.225 -12.648 -0.575 1.00 0.00 50 ARG A N 19
ATOM 24400 C CA . ARG A 1 50 ? 5.680 -11.292 -0.297 1.00 0.00 50 ARG A CA 19
ATOM 24401 C C . ARG A 1 50 ? 4.551 -10.286 -0.505 1.00 0.00 50 ARG A C 19
ATOM 24402 O O . ARG A 1 50 ? 4.214 -9.520 0.398 1.00 0.00 50 ARG A O 19
ATOM 24423 N N . ILE A 1 51 ? 3.973 -10.293 -1.702 1.00 0.00 51 ILE A N 19
ATOM 24424 C CA . ILE A 1 51 ? 2.883 -9.382 -2.028 1.00 0.00 51 ILE A CA 19
ATOM 24425 C C . ILE A 1 51 ? 1.872 -9.304 -0.888 1.00 0.00 51 ILE A C 19
ATOM 24426 O O . ILE A 1 51 ? 1.462 -8.216 -0.484 1.00 0.00 51 ILE A O 19
ATOM 24442 N N . GLN A 1 52 ? 1.477 -10.463 -0.373 1.00 0.00 52 GLN A N 19
ATOM 24443 C CA . GLN A 1 52 ? 0.516 -10.526 0.722 1.00 0.00 52 GLN A CA 19
ATOM 24444 C C . GLN A 1 52 ? 0.911 -9.575 1.847 1.00 0.00 52 GLN A C 19
ATOM 24445 O O . GLN A 1 52 ? 0.081 -8.827 2.362 1.00 0.00 52 GLN A O 19
ATOM 24459 N N . VAL A 1 53 ? 2.185 -9.612 2.225 1.00 0.00 53 VAL A N 19
ATOM 24460 C CA . VAL A 1 53 ? 2.691 -8.754 3.290 1.00 0.00 53 VAL A CA 19
ATOM 24461 C C . VAL A 1 53 ? 2.653 -7.286 2.879 1.00 0.00 53 VAL A C 19
ATOM 24462 O O . VAL A 1 53 ? 1.964 -6.476 3.498 1.00 0.00 53 VAL A O 19
ATOM 24475 N N . TRP A 1 54 ? 3.396 -6.952 1.829 1.00 0.00 54 TRP A N 19
ATOM 24476 C CA . TRP A 1 54 ? 3.446 -5.581 1.335 1.00 0.00 54 TRP A CA 19
ATOM 24477 C C . TRP A 1 54 ? 2.053 -4.964 1.300 1.00 0.00 54 TRP A C 19
ATOM 24478 O O . TRP A 1 54 ? 1.865 -3.809 1.686 1.00 0.00 54 TRP A O 19
ATOM 24499 N N . PHE A 1 55 ? 1.077 -5.738 0.837 1.00 0.00 55 PHE A N 19
ATOM 24500 C CA . PHE A 1 55 ? -0.300 -5.266 0.752 1.00 0.00 55 PHE A CA 19
ATOM 24501 C C . PHE A 1 55 ? -0.910 -5.116 2.143 1.00 0.00 55 PHE A C 19
ATOM 24502 O O . PHE A 1 55 ? -1.699 -4.205 2.391 1.00 0.00 55 PHE A O 19
ATOM 24519 N N . SER A 1 56 ? -0.538 -6.018 3.045 1.00 0.00 56 SER A N 19
ATOM 24520 C CA . SER A 1 56 ? -1.052 -5.991 4.410 1.00 0.00 56 SER A CA 19
ATOM 24521 C C . SER A 1 56 ? -0.657 -4.695 5.113 1.00 0.00 56 SER A C 19
ATOM 24522 O O . SER A 1 56 ? -1.474 -4.066 5.785 1.00 0.00 56 SER A O 19
ATOM 24530 N N . ASN A 1 57 ? 0.604 -4.303 4.953 1.00 0.00 57 ASN A N 19
ATOM 24531 C CA . ASN A 1 57 ? 1.108 -3.083 5.571 1.00 0.00 57 ASN A CA 19
ATOM 24532 C C . ASN A 1 57 ? 0.419 -1.852 4.991 1.00 0.00 57 ASN A C 19
ATOM 24533 O O . ASN A 1 57 ? 0.179 -0.872 5.696 1.00 0.00 57 ASN A O 19
ATOM 24544 N N . ARG A 1 58 ? 0.102 -1.911 3.701 1.00 0.00 58 ARG A N 19
ATOM 24545 C CA . ARG A 1 58 ? -0.559 -0.802 3.026 1.00 0.00 58 ARG A CA 19
ATOM 24546 C C . ARG A 1 58 ? -1.913 -0.505 3.665 1.00 0.00 58 ARG A C 19
ATOM 24547 O O . ARG A 1 58 ? -2.221 0.643 3.987 1.00 0.00 58 ARG A O 19
ATOM 24568 N N . ARG A 1 59 ? -2.717 -1.548 3.844 1.00 0.00 59 ARG A N 19
ATOM 24569 C CA . ARG A 1 59 ? -4.039 -1.399 4.443 1.00 0.00 59 ARG A CA 19
ATOM 24570 C C . ARG A 1 59 ? -3.975 -0.525 5.693 1.00 0.00 59 ARG A C 19
ATOM 24571 O O . ARG A 1 59 ? -4.829 0.335 5.906 1.00 0.00 59 ARG A O 19
ATOM 24592 N N . ALA A 1 60 ? -2.956 -0.753 6.515 1.00 0.00 60 ALA A N 19
ATOM 24593 C CA . ALA A 1 60 ? -2.779 0.014 7.743 1.00 0.00 60 ALA A CA 19
ATOM 24594 C C . ALA A 1 60 ? -2.418 1.464 7.437 1.00 0.00 60 ALA A C 19
ATOM 24595 O O . ALA A 1 60 ? -2.765 2.374 8.190 1.00 0.00 60 ALA A O 19
ATOM 24602 N N . LYS A 1 61 ? -1.718 1.673 6.326 1.00 0.00 61 LYS A N 19
ATOM 24603 C CA . LYS A 1 61 ? -1.311 3.012 5.920 1.00 0.00 61 LYS A CA 19
ATOM 24604 C C . LYS A 1 61 ? -2.452 3.738 5.215 1.00 0.00 61 LYS A C 19
ATOM 24605 O O . LYS A 1 61 ? -2.505 4.968 5.205 1.00 0.00 61 LYS A O 19
ATOM 24624 N N . TRP A 1 62 ? -3.362 2.971 4.629 1.00 0.00 62 TRP A N 19
ATOM 24625 C CA . TRP A 1 62 ? -4.504 3.542 3.924 1.00 0.00 62 TRP A CA 19
ATOM 24626 C C . TRP A 1 62 ? -5.655 3.819 4.885 1.00 0.00 62 TRP A C 19
ATOM 24627 O O . TRP A 1 62 ? -6.269 4.886 4.841 1.00 0.00 62 TRP A O 19
ATOM 24648 N N . ARG A 1 63 ? -5.943 2.855 5.752 1.00 0.00 63 ARG A N 19
ATOM 24649 C CA . ARG A 1 63 ? -7.020 2.995 6.724 1.00 0.00 63 ARG A CA 19
ATOM 24650 C C . ARG A 1 63 ? -6.725 4.129 7.702 1.00 0.00 63 ARG A C 19
ATOM 24651 O O . ARG A 1 63 ? -7.606 4.922 8.032 1.00 0.00 63 ARG A O 19
ATOM 24672 N N . ARG A 1 64 ? -5.480 4.197 8.161 1.00 0.00 64 ARG A N 19
ATOM 24673 C CA . ARG A 1 64 ? -5.069 5.232 9.103 1.00 0.00 64 ARG A CA 19
ATOM 24674 C C . ARG A 1 64 ? -5.143 6.613 8.459 1.00 0.00 64 ARG A C 19
ATOM 24675 O O . ARG A 1 64 ? -5.601 7.573 9.079 1.00 0.00 64 ARG A O 19
ATOM 24696 N N . GLU A 1 65 ? -4.689 6.705 7.214 1.00 0.00 65 GLU A N 19
ATOM 24697 C CA . GLU A 1 65 ? -4.702 7.970 6.488 1.00 0.00 65 GLU A CA 19
ATOM 24698 C C . GLU A 1 65 ? -6.132 8.406 6.181 1.00 0.00 65 GLU A C 19
ATOM 24699 O O . GLU A 1 65 ? -6.505 9.554 6.420 1.00 0.00 65 GLU A O 19
ATOM 24711 N N . GLU A 1 66 ? -6.926 7.481 5.650 1.00 0.00 66 GLU A N 19
ATOM 24712 C CA . GLU A 1 66 ? -8.314 7.770 5.310 1.00 0.00 66 GLU A CA 19
ATOM 24713 C C . GLU A 1 66 ? -8.986 8.583 6.413 1.00 0.00 66 GLU A C 19
ATOM 24714 O O . GLU A 1 66 ? -9.832 9.437 6.144 1.00 0.00 66 GLU A O 19
ATOM 24726 N N . LYS A 1 67 ? -8.606 8.311 7.656 1.00 0.00 67 LYS A N 19
ATOM 24727 C CA . LYS A 1 67 ? -9.169 9.017 8.801 1.00 0.00 67 LYS A CA 19
ATOM 24728 C C . LYS A 1 67 ? -8.617 10.435 8.893 1.00 0.00 67 LYS A C 19
ATOM 24729 O O . LYS A 1 67 ? -9.371 11.409 8.870 1.00 0.00 67 LYS A O 19
ATOM 24748 N N . LEU A 1 68 ? -7.297 10.546 8.994 1.00 0.00 68 LEU A N 19
ATOM 24749 C CA . LEU A 1 68 ? -6.643 11.846 9.087 1.00 0.00 68 LEU A CA 19
ATOM 24750 C C . LEU A 1 68 ? -7.343 12.873 8.202 1.00 0.00 68 LEU A C 19
ATOM 24751 O O . LEU A 1 68 ? -7.444 14.047 8.557 1.00 0.00 68 LEU A O 19
ATOM 24767 N N . ARG A 1 69 ? -7.828 12.421 7.051 1.00 0.00 69 ARG A N 19
ATOM 24768 C CA . ARG A 1 69 ? -8.521 13.300 6.116 1.00 0.00 69 ARG A CA 19
ATOM 24769 C C . ARG A 1 69 ? -9.944 13.581 6.588 1.00 0.00 69 ARG A C 19
ATOM 24770 O O . ARG A 1 69 ? -10.418 14.715 6.521 1.00 0.00 69 ARG A O 19
ATOM 24791 N N . ASN A 1 70 ? -10.622 12.541 7.064 1.00 0.00 70 ASN A N 19
ATOM 24792 C CA . ASN A 1 70 ? -11.992 12.677 7.546 1.00 0.00 70 ASN A CA 19
ATOM 24793 C C . ASN A 1 70 ? -12.093 13.784 8.591 1.00 0.00 70 ASN A C 19
ATOM 24794 O O . ASN A 1 70 ? -13.128 14.436 8.720 1.00 0.00 70 ASN A O 19
ATOM 24805 N N . GLN A 1 71 ? -11.011 13.988 9.336 1.00 0.00 71 GLN A N 19
ATOM 24806 C CA . GLN A 1 71 ? -10.979 15.015 10.370 1.00 0.00 71 GLN A CA 19
ATOM 24807 C C . GLN A 1 71 ? -10.970 16.410 9.752 1.00 0.00 71 GLN A C 19
ATOM 24808 O O . GLN A 1 71 ? -11.501 17.358 10.332 1.00 0.00 71 GLN A O 19
ATOM 24822 N N . ARG A 1 72 ? -10.365 16.526 8.575 1.00 0.00 72 ARG A N 19
ATOM 24823 C CA . ARG A 1 72 ? -10.286 17.805 7.881 1.00 0.00 72 ARG A CA 19
ATOM 24824 C C . ARG A 1 72 ? -11.680 18.367 7.617 1.00 0.00 72 ARG A C 19
ATOM 24825 O O . ARG A 1 72 ? -11.882 19.582 7.628 1.00 0.00 72 ARG A O 19
ATOM 24846 N N . ARG A 1 73 ? -12.637 17.477 7.379 1.00 0.00 73 ARG A N 19
ATOM 24847 C CA . ARG A 1 73 ? -14.010 17.884 7.110 1.00 0.00 73 ARG A CA 19
ATOM 24848 C C . ARG A 1 73 ? -14.506 18.860 8.173 1.00 0.00 73 ARG A C 19
ATOM 24849 O O . ARG A 1 73 ? -14.278 18.661 9.366 1.00 0.00 73 ARG A O 19
ATOM 24870 N N . GLN A 1 74 ? -15.181 19.916 7.730 1.00 0.00 74 GLN A N 19
ATOM 24871 C CA . GLN A 1 74 ? -15.707 20.923 8.644 1.00 0.00 74 GLN A CA 19
ATOM 24872 C C . GLN A 1 74 ? -14.749 21.157 9.807 1.00 0.00 74 GLN A C 19
ATOM 24873 O O . GLN A 1 74 ? -15.168 21.260 10.960 1.00 0.00 74 GLN A O 19
ATOM 24887 N N . SER A 1 75 ? -13.458 21.240 9.496 1.00 0.00 75 SER A N 19
ATOM 24888 C CA . SER A 1 75 ? -12.439 21.457 10.516 1.00 0.00 75 SER A CA 19
ATOM 24889 C C . SER A 1 75 ? -12.184 22.947 10.721 1.00 0.00 75 SER A C 19
ATOM 24890 O O . SER A 1 75 ? -12.825 23.790 10.094 1.00 0.00 75 SER A O 19
ATOM 24898 N N . GLY A 1 76 ? -11.243 23.264 11.605 1.00 0.00 76 GLY A N 19
ATOM 24899 C CA . GLY A 1 76 ? -10.920 24.653 11.879 1.00 0.00 76 GLY A CA 19
ATOM 24900 C C . GLY A 1 76 ? -10.141 25.299 10.751 1.00 0.00 76 GLY A C 19
ATOM 24901 O O . GLY A 1 76 ? -9.501 24.625 9.942 1.00 0.00 76 GLY A O 19
ATOM 24905 N N . PRO A 1 77 ? -10.190 26.638 10.683 1.00 0.00 77 PRO A N 19
ATOM 24906 C CA . PRO A 1 77 ? -9.489 27.405 9.649 1.00 0.00 77 PRO A CA 19
ATOM 24907 C C . PRO A 1 77 ? -7.975 27.371 9.828 1.00 0.00 77 PRO A C 19
ATOM 24908 O O . PRO A 1 77 ? -7.226 27.372 8.852 1.00 0.00 77 PRO A O 19
ATOM 24919 N N . SER A 1 78 ? -7.532 27.342 11.081 1.00 0.00 78 SER A N 19
ATOM 24920 C CA . SER A 1 78 ? -6.107 27.311 11.387 1.00 0.00 78 SER A CA 19
ATOM 24921 C C . SER A 1 78 ? -5.404 26.214 10.592 1.00 0.00 78 SER A C 19
ATOM 24922 O O . SER A 1 78 ? -5.533 25.030 10.899 1.00 0.00 78 SER A O 19
ATOM 24930 N N . SER A 1 79 ? -4.659 26.620 9.569 1.00 0.00 79 SER A N 19
ATOM 24931 C CA . SER A 1 79 ? -3.937 25.673 8.726 1.00 0.00 79 SER A CA 19
ATOM 24932 C C . SER A 1 79 ? -2.459 26.039 8.640 1.00 0.00 79 SER A C 19
ATOM 24933 O O . SER A 1 79 ? -2.084 26.999 7.968 1.00 0.00 79 SER A O 19
ATOM 24941 N N . GLY A 1 80 ? -1.623 25.267 9.326 1.00 0.00 80 GLY A N 19
ATOM 24942 C CA . GLY A 1 80 ? -0.195 25.525 9.315 1.00 0.00 80 GLY A CA 19
ATOM 24943 C C . GLY A 1 80 ? 0.624 24.260 9.485 1.00 0.00 80 GLY A C 19
ATOM 24944 O O . GLY A 1 80 ? 0.078 23.192 9.757 1.00 0.00 80 GLY A O 19
ATOM 24948 N N . GLY A 1 1 ? -13.940 -3.839 17.982 1.00 0.00 1 GLY A N 20
ATOM 24949 C CA . GLY A 1 1 ? -13.415 -2.563 18.431 1.00 0.00 1 GLY A CA 20
ATOM 24950 C C . GLY A 1 1 ? -12.031 -2.687 19.037 1.00 0.00 1 GLY A C 20
ATOM 24951 O O . GLY A 1 1 ? -11.152 -1.867 18.769 1.00 0.00 1 GLY A O 20
ATOM 24955 N N . SER A 1 2 ? -11.834 -3.715 19.857 1.00 0.00 2 SER A N 20
ATOM 24956 C CA . SER A 1 2 ? -10.549 -3.940 20.507 1.00 0.00 2 SER A CA 20
ATOM 24957 C C . SER A 1 2 ? -9.475 -4.287 19.481 1.00 0.00 2 SER A C 20
ATOM 24958 O O . SER A 1 2 ? -9.281 -5.453 19.138 1.00 0.00 2 SER A O 20
ATOM 24966 N N . SER A 1 3 ? -8.780 -3.264 18.993 1.00 0.00 3 SER A N 20
ATOM 24967 C CA . SER A 1 3 ? -7.727 -3.458 18.002 1.00 0.00 3 SER A CA 20
ATOM 24968 C C . SER A 1 3 ? -6.448 -3.965 18.661 1.00 0.00 3 SER A C 20
ATOM 24969 O O . SER A 1 3 ? -6.343 -4.009 19.886 1.00 0.00 3 SER A O 20
ATOM 24977 N N . GLY A 1 4 ? -5.476 -4.348 17.837 1.00 0.00 4 GLY A N 20
ATOM 24978 C CA . GLY A 1 4 ? -4.217 -4.848 18.357 1.00 0.00 4 GLY A CA 20
ATOM 24979 C C . GLY A 1 4 ? -3.066 -4.628 17.395 1.00 0.00 4 GLY A C 20
ATOM 24980 O O . GLY A 1 4 ? -2.524 -5.583 16.838 1.00 0.00 4 GLY A O 20
ATOM 24984 N N . SER A 1 5 ? -2.692 -3.368 17.199 1.00 0.00 5 SER A N 20
ATOM 24985 C CA . SER A 1 5 ? -1.601 -3.027 16.293 1.00 0.00 5 SER A CA 20
ATOM 24986 C C . SER A 1 5 ? -0.256 -3.116 17.006 1.00 0.00 5 SER A C 20
ATOM 24987 O O . SER A 1 5 ? 0.165 -2.176 17.682 1.00 0.00 5 SER A O 20
ATOM 24995 N N . SER A 1 6 ? 0.416 -4.253 16.851 1.00 0.00 6 SER A N 20
ATOM 24996 C CA . SER A 1 6 ? 1.712 -4.468 17.482 1.00 0.00 6 SER A CA 20
ATOM 24997 C C . SER A 1 6 ? 2.818 -4.559 16.434 1.00 0.00 6 SER A C 20
ATOM 24998 O O . SER A 1 6 ? 2.656 -5.203 15.399 1.00 0.00 6 SER A O 20
ATOM 25006 N N . GLY A 1 7 ? 3.943 -3.909 16.713 1.00 0.00 7 GLY A N 20
ATOM 25007 C CA . GLY A 1 7 ? 5.060 -3.928 15.786 1.00 0.00 7 GLY A CA 20
ATOM 25008 C C . GLY A 1 7 ? 5.242 -2.605 15.070 1.00 0.00 7 GLY A C 20
ATOM 25009 O O . GLY A 1 7 ? 4.561 -2.329 14.082 1.00 0.00 7 GLY A O 20
ATOM 25013 N N . GLN A 1 8 ? 6.161 -1.784 15.568 1.00 0.00 8 GLN A N 20
ATOM 25014 C CA . GLN A 1 8 ? 6.427 -0.482 14.969 1.00 0.00 8 GLN A CA 20
ATOM 25015 C C . GLN A 1 8 ? 7.842 -0.422 14.401 1.00 0.00 8 GLN A C 20
ATOM 25016 O O . GLN A 1 8 ? 8.807 -0.205 15.134 1.00 0.00 8 GLN A O 20
ATOM 25030 N N . ARG A 1 9 ? 7.956 -0.619 13.092 1.00 0.00 9 ARG A N 20
ATOM 25031 C CA . ARG A 1 9 ? 9.253 -0.589 12.426 1.00 0.00 9 ARG A CA 20
ATOM 25032 C C . ARG A 1 9 ? 9.085 -0.460 10.915 1.00 0.00 9 ARG A C 20
ATOM 25033 O O . ARG A 1 9 ? 8.040 -0.803 10.365 1.00 0.00 9 ARG A O 20
ATOM 25054 N N . ASN A 1 10 ? 10.122 0.040 10.250 1.00 0.00 10 ASN A N 20
ATOM 25055 C CA . ASN A 1 10 ? 10.090 0.216 8.802 1.00 0.00 10 ASN A CA 20
ATOM 25056 C C . ASN A 1 10 ? 11.117 -0.683 8.121 1.00 0.00 10 ASN A C 20
ATOM 25057 O O . ASN A 1 10 ? 12.285 -0.709 8.505 1.00 0.00 10 ASN A O 20
ATOM 25068 N N . ARG A 1 11 ? 10.670 -1.420 7.108 1.00 0.00 11 ARG A N 20
ATOM 25069 C CA . ARG A 1 11 ? 11.550 -2.321 6.374 1.00 0.00 11 ARG A CA 20
ATOM 25070 C C . ARG A 1 11 ? 11.432 -2.090 4.870 1.00 0.00 11 ARG A C 20
ATOM 25071 O O . ARG A 1 11 ? 10.527 -2.613 4.219 1.00 0.00 11 ARG A O 20
ATOM 25092 N N . THR A 1 12 ? 12.353 -1.302 4.323 1.00 0.00 12 THR A N 20
ATOM 25093 C CA . THR A 1 12 ? 12.351 -1.000 2.898 1.00 0.00 12 THR A CA 20
ATOM 25094 C C . THR A 1 12 ? 13.029 -2.109 2.100 1.00 0.00 12 THR A C 20
ATOM 25095 O O . THR A 1 12 ? 13.839 -1.842 1.214 1.00 0.00 12 THR A O 20
ATOM 25106 N N . SER A 1 13 ? 12.690 -3.354 2.421 1.00 0.00 13 SER A N 20
ATOM 25107 C CA . SER A 1 13 ? 13.268 -4.504 1.736 1.00 0.00 13 SER A CA 20
ATOM 25108 C C . SER A 1 13 ? 12.990 -4.440 0.237 1.00 0.00 13 SER A C 20
ATOM 25109 O O . SER A 1 13 ? 13.888 -4.637 -0.582 1.00 0.00 13 SER A O 20
ATOM 25117 N N . PHE A 1 14 ? 11.739 -4.162 -0.115 1.00 0.00 14 PHE A N 20
ATOM 25118 C CA . PHE A 1 14 ? 11.341 -4.072 -1.515 1.00 0.00 14 PHE A CA 20
ATOM 25119 C C . PHE A 1 14 ? 12.070 -2.930 -2.216 1.00 0.00 14 PHE A C 20
ATOM 25120 O O . PHE A 1 14 ? 12.683 -2.079 -1.570 1.00 0.00 14 PHE A O 20
ATOM 25137 N N . THR A 1 15 ? 11.999 -2.917 -3.543 1.00 0.00 15 THR A N 20
ATOM 25138 C CA . THR A 1 15 ? 12.652 -1.880 -4.333 1.00 0.00 15 THR A CA 20
ATOM 25139 C C . THR A 1 15 ? 11.628 -0.997 -5.036 1.00 0.00 15 THR A C 20
ATOM 25140 O O . THR A 1 15 ? 10.507 -1.426 -5.306 1.00 0.00 15 THR A O 20
ATOM 25151 N N . GLN A 1 16 ? 12.021 0.237 -5.330 1.00 0.00 16 GLN A N 20
ATOM 25152 C CA . GLN A 1 16 ? 11.136 1.181 -6.003 1.00 0.00 16 GLN A CA 20
ATOM 25153 C C . GLN A 1 16 ? 10.550 0.568 -7.270 1.00 0.00 16 GLN A C 20
ATOM 25154 O O . GLN A 1 16 ? 9.434 0.897 -7.670 1.00 0.00 16 GLN A O 20
ATOM 25168 N N . GLU A 1 17 ? 11.309 -0.324 -7.897 1.00 0.00 17 GLU A N 20
ATOM 25169 C CA . GLU A 1 17 ? 10.865 -0.982 -9.120 1.00 0.00 17 GLU A CA 20
ATOM 25170 C C . GLU A 1 17 ? 9.699 -1.924 -8.838 1.00 0.00 17 GLU A C 20
ATOM 25171 O O . GLU A 1 17 ? 8.885 -2.203 -9.719 1.00 0.00 17 GLU A O 20
ATOM 25183 N N . GLN A 1 18 ? 9.625 -2.412 -7.604 1.00 0.00 18 GLN A N 20
ATOM 25184 C CA . GLN A 1 18 ? 8.560 -3.325 -7.206 1.00 0.00 18 GLN A CA 20
ATOM 25185 C C . GLN A 1 18 ? 7.402 -2.565 -6.568 1.00 0.00 18 GLN A C 20
ATOM 25186 O O . GLN A 1 18 ? 6.239 -2.941 -6.725 1.00 0.00 18 GLN A O 20
ATOM 25200 N N . ILE A 1 19 ? 7.727 -1.495 -5.850 1.00 0.00 19 ILE A N 20
ATOM 25201 C CA . ILE A 1 19 ? 6.713 -0.682 -5.190 1.00 0.00 19 ILE A CA 20
ATOM 25202 C C . ILE A 1 19 ? 5.786 -0.027 -6.209 1.00 0.00 19 ILE A C 20
ATOM 25203 O O . ILE A 1 19 ? 4.601 0.175 -5.944 1.00 0.00 19 ILE A O 20
ATOM 25219 N N . GLU A 1 20 ? 6.333 0.301 -7.375 1.00 0.00 20 GLU A N 20
ATOM 25220 C CA . GLU A 1 20 ? 5.554 0.933 -8.433 1.00 0.00 20 GLU A CA 20
ATOM 25221 C C . GLU A 1 20 ? 4.450 0.002 -8.926 1.00 0.00 20 GLU A C 20
ATOM 25222 O O . GLU A 1 20 ? 3.311 0.422 -9.128 1.00 0.00 20 GLU A O 20
ATOM 25234 N N . ALA A 1 21 ? 4.796 -1.268 -9.118 1.00 0.00 21 ALA A N 20
ATOM 25235 C CA . ALA A 1 21 ? 3.836 -2.260 -9.585 1.00 0.00 21 ALA A CA 20
ATOM 25236 C C . ALA A 1 21 ? 2.928 -2.721 -8.450 1.00 0.00 21 ALA A C 20
ATOM 25237 O O . ALA A 1 21 ? 1.765 -3.063 -8.671 1.00 0.00 21 ALA A O 20
ATOM 25244 N N . LEU A 1 22 ? 3.465 -2.731 -7.235 1.00 0.00 22 LEU A N 20
ATOM 25245 C CA . LEU A 1 22 ? 2.702 -3.152 -6.065 1.00 0.00 22 LEU A CA 20
ATOM 25246 C C . LEU A 1 22 ? 1.658 -2.104 -5.689 1.00 0.00 22 LEU A C 20
ATOM 25247 O O . LEU A 1 22 ? 0.663 -2.414 -5.037 1.00 0.00 22 LEU A O 20
ATOM 25263 N N . GLU A 1 23 ? 1.893 -0.866 -6.108 1.00 0.00 23 GLU A N 20
ATOM 25264 C CA . GLU A 1 23 ? 0.973 0.228 -5.817 1.00 0.00 23 GLU A CA 20
ATOM 25265 C C . GLU A 1 23 ? -0.173 0.257 -6.825 1.00 0.00 23 GLU A C 20
ATOM 25266 O O . GLU A 1 23 ? -1.340 0.380 -6.453 1.00 0.00 23 GLU A O 20
ATOM 25278 N N . LYS A 1 24 ? 0.170 0.145 -8.103 1.00 0.00 24 LYS A N 20
ATOM 25279 C CA . LYS A 1 24 ? -0.826 0.158 -9.167 1.00 0.00 24 LYS A CA 20
ATOM 25280 C C . LYS A 1 24 ? -1.892 -0.905 -8.928 1.00 0.00 24 LYS A C 20
ATOM 25281 O O . LYS A 1 24 ? -3.079 -0.672 -9.159 1.00 0.00 24 LYS A O 20
ATOM 25300 N N . GLU A 1 25 ? -1.462 -2.074 -8.461 1.00 0.00 25 GLU A N 20
ATOM 25301 C CA . GLU A 1 25 ? -2.381 -3.173 -8.190 1.00 0.00 25 GLU A CA 20
ATOM 25302 C C . GLU A 1 25 ? -3.268 -2.857 -6.989 1.00 0.00 25 GLU A C 20
ATOM 25303 O O . GLU A 1 25 ? -4.400 -3.333 -6.897 1.00 0.00 25 GLU A O 20
ATOM 25315 N N . PHE A 1 26 ? -2.745 -2.050 -6.071 1.00 0.00 26 PHE A N 20
ATOM 25316 C CA . PHE A 1 26 ? -3.487 -1.671 -4.874 1.00 0.00 26 PHE A CA 20
ATOM 25317 C C . PHE A 1 26 ? -4.532 -0.606 -5.197 1.00 0.00 26 PHE A C 20
ATOM 25318 O O . PHE A 1 26 ? -5.651 -0.646 -4.688 1.00 0.00 26 PHE A O 20
ATOM 25335 N N . GLU A 1 27 ? -4.156 0.345 -6.046 1.00 0.00 27 GLU A N 20
ATOM 25336 C CA . GLU A 1 27 ? -5.058 1.421 -6.436 1.00 0.00 27 GLU A CA 20
ATOM 25337 C C . GLU A 1 27 ? -6.346 0.862 -7.033 1.00 0.00 27 GLU A C 20
ATOM 25338 O O . GLU A 1 27 ? -7.409 1.473 -6.926 1.00 0.00 27 GLU A O 20
ATOM 25350 N N . ARG A 1 28 ? -6.242 -0.304 -7.662 1.00 0.00 28 ARG A N 20
ATOM 25351 C CA . ARG A 1 28 ? -7.397 -0.946 -8.278 1.00 0.00 28 ARG A CA 20
ATOM 25352 C C . ARG A 1 28 ? -8.103 -1.863 -7.284 1.00 0.00 28 ARG A C 20
ATOM 25353 O O . ARG A 1 28 ? -9.329 -1.842 -7.165 1.00 0.00 28 ARG A O 20
ATOM 25374 N N . THR A 1 29 ? -7.322 -2.670 -6.574 1.00 0.00 29 THR A N 20
ATOM 25375 C CA . THR A 1 29 ? -7.871 -3.597 -5.592 1.00 0.00 29 THR A CA 20
ATOM 25376 C C . THR A 1 29 ? -6.940 -3.744 -4.393 1.00 0.00 29 THR A C 20
ATOM 25377 O O . THR A 1 29 ? -5.754 -4.034 -4.548 1.00 0.00 29 THR A O 20
ATOM 25388 N N . HIS A 1 30 ? -7.486 -3.543 -3.198 1.00 0.00 30 HIS A N 20
ATOM 25389 C CA . HIS A 1 30 ? -6.703 -3.655 -1.972 1.00 0.00 30 HIS A CA 20
ATOM 25390 C C . HIS A 1 30 ? -6.462 -5.119 -1.614 1.00 0.00 30 HIS A C 20
ATOM 25391 O O . HIS A 1 30 ? -5.640 -5.430 -0.751 1.00 0.00 30 HIS A O 20
ATOM 25406 N N . TYR A 1 31 ? -7.186 -6.012 -2.279 1.00 0.00 31 TYR A N 20
ATOM 25407 C CA . TYR A 1 31 ? -7.053 -7.442 -2.028 1.00 0.00 31 TYR A CA 20
ATOM 25408 C C . TYR A 1 31 ? -6.945 -8.218 -3.338 1.00 0.00 31 TYR A C 20
ATOM 25409 O O . TYR A 1 31 ? -7.915 -8.794 -3.829 1.00 0.00 31 TYR A O 20
ATOM 25427 N N . PRO A 1 32 ? -5.735 -8.235 -3.916 1.00 0.00 32 PRO A N 20
ATOM 25428 C CA . PRO A 1 32 ? -5.469 -8.936 -5.176 1.00 0.00 32 PRO A CA 20
ATOM 25429 C C . PRO A 1 32 ? -5.522 -10.452 -5.017 1.00 0.00 32 PRO A C 20
ATOM 25430 O O . PRO A 1 32 ? -4.632 -11.055 -4.416 1.00 0.00 32 PRO A O 20
ATOM 25441 N N . ASP A 1 33 ? -6.570 -11.062 -5.559 1.00 0.00 33 ASP A N 20
ATOM 25442 C CA . ASP A 1 33 ? -6.738 -12.509 -5.480 1.00 0.00 33 ASP A CA 20
ATOM 25443 C C . ASP A 1 33 ? -5.508 -13.230 -6.023 1.00 0.00 33 ASP A C 20
ATOM 25444 O O . ASP A 1 33 ? -4.508 -12.599 -6.368 1.00 0.00 33 ASP A O 20
ATOM 25453 N N . VAL A 1 34 ? -5.588 -14.554 -6.095 1.00 0.00 34 VAL A N 20
ATOM 25454 C CA . VAL A 1 34 ? -4.482 -15.362 -6.595 1.00 0.00 34 VAL A CA 20
ATOM 25455 C C . VAL A 1 34 ? -4.110 -14.961 -8.018 1.00 0.00 34 VAL A C 20
ATOM 25456 O O . VAL A 1 34 ? -2.931 -14.891 -8.367 1.00 0.00 34 VAL A O 20
ATOM 25469 N N . PHE A 1 35 ? -5.122 -14.698 -8.837 1.00 0.00 35 PHE A N 20
ATOM 25470 C CA . PHE A 1 35 ? -4.902 -14.305 -10.224 1.00 0.00 35 PHE A CA 20
ATOM 25471 C C . PHE A 1 35 ? -4.139 -12.985 -10.300 1.00 0.00 35 PHE A C 20
ATOM 25472 O O . PHE A 1 35 ? -3.505 -12.680 -11.310 1.00 0.00 35 PHE A O 20
ATOM 25489 N N . ALA A 1 36 ? -4.206 -12.207 -9.225 1.00 0.00 36 ALA A N 20
ATOM 25490 C CA . ALA A 1 36 ? -3.521 -10.921 -9.169 1.00 0.00 36 ALA A CA 20
ATOM 25491 C C . ALA A 1 36 ? -2.103 -11.078 -8.628 1.00 0.00 36 ALA A C 20
ATOM 25492 O O . ALA A 1 36 ? -1.137 -10.646 -9.259 1.00 0.00 36 ALA A O 20
ATOM 25499 N N . ARG A 1 37 ? -1.986 -11.698 -7.459 1.00 0.00 37 ARG A N 20
ATOM 25500 C CA . ARG A 1 37 ? -0.686 -11.910 -6.834 1.00 0.00 37 ARG A CA 20
ATOM 25501 C C . ARG A 1 37 ? 0.212 -12.767 -7.722 1.00 0.00 37 ARG A C 20
ATOM 25502 O O . ARG A 1 37 ? 1.410 -12.513 -7.838 1.00 0.00 37 ARG A O 20
ATOM 25523 N N . GLU A 1 38 ? -0.377 -13.783 -8.346 1.00 0.00 38 GLU A N 20
ATOM 25524 C CA . GLU A 1 38 ? 0.369 -14.677 -9.222 1.00 0.00 38 GLU A CA 20
ATOM 25525 C C . GLU A 1 38 ? 0.939 -13.918 -10.418 1.00 0.00 38 GLU A C 20
ATOM 25526 O O . GLU A 1 38 ? 2.137 -13.979 -10.691 1.00 0.00 38 GLU A O 20
ATOM 25538 N N . ARG A 1 39 ? 0.070 -13.203 -11.126 1.00 0.00 39 ARG A N 20
ATOM 25539 C CA . ARG A 1 39 ? 0.485 -12.435 -12.292 1.00 0.00 39 ARG A CA 20
ATOM 25540 C C . ARG A 1 39 ? 1.502 -11.365 -11.904 1.00 0.00 39 ARG A C 20
ATOM 25541 O O . ARG A 1 39 ? 2.496 -11.157 -12.601 1.00 0.00 39 ARG A O 20
ATOM 25562 N N . LEU A 1 40 ? 1.246 -10.689 -10.790 1.00 0.00 40 LEU A N 20
ATOM 25563 C CA . LEU A 1 40 ? 2.139 -9.640 -10.309 1.00 0.00 40 LEU A CA 20
ATOM 25564 C C . LEU A 1 40 ? 3.473 -10.225 -9.858 1.00 0.00 40 LEU A C 20
ATOM 25565 O O . LEU A 1 40 ? 4.528 -9.631 -10.074 1.00 0.00 40 LEU A O 20
ATOM 25581 N N . ALA A 1 41 ? 3.417 -11.396 -9.229 1.00 0.00 41 ALA A N 20
ATOM 25582 C CA . ALA A 1 41 ? 4.621 -12.064 -8.751 1.00 0.00 41 ALA A CA 20
ATOM 25583 C C . ALA A 1 41 ? 5.702 -12.082 -9.826 1.00 0.00 41 ALA A C 20
ATOM 25584 O O . ALA A 1 41 ? 6.891 -11.976 -9.525 1.00 0.00 41 ALA A O 20
ATOM 25591 N N . ALA A 1 42 ? 5.283 -12.218 -11.079 1.00 0.00 42 ALA A N 20
ATOM 25592 C CA . ALA A 1 42 ? 6.216 -12.249 -12.198 1.00 0.00 42 ALA A CA 20
ATOM 25593 C C . ALA A 1 42 ? 6.458 -10.848 -12.751 1.00 0.00 42 ALA A C 20
ATOM 25594 O O . ALA A 1 42 ? 7.435 -10.611 -13.461 1.00 0.00 42 ALA A O 20
ATOM 25601 N N . LYS A 1 43 ? 5.562 -9.925 -12.421 1.00 0.00 43 LYS A N 20
ATOM 25602 C CA . LYS A 1 43 ? 5.677 -8.547 -12.882 1.00 0.00 43 LYS A CA 20
ATOM 25603 C C . LYS A 1 43 ? 6.782 -7.812 -12.131 1.00 0.00 43 LYS A C 20
ATOM 25604 O O . LYS A 1 43 ? 7.420 -6.908 -12.674 1.00 0.00 43 LYS A O 20
ATOM 25623 N N . ILE A 1 44 ? 7.005 -8.205 -10.882 1.00 0.00 44 ILE A N 20
ATOM 25624 C CA . ILE A 1 44 ? 8.035 -7.585 -10.057 1.00 0.00 44 ILE A CA 20
ATOM 25625 C C . ILE A 1 44 ? 9.041 -8.619 -9.564 1.00 0.00 44 ILE A C 20
ATOM 25626 O O . ILE A 1 44 ? 9.955 -8.298 -8.806 1.00 0.00 44 ILE A O 20
ATOM 25642 N N . ASP A 1 45 ? 8.866 -9.862 -10.001 1.00 0.00 45 ASP A N 20
ATOM 25643 C CA . ASP A 1 45 ? 9.760 -10.945 -9.607 1.00 0.00 45 ASP A CA 20
ATOM 25644 C C . ASP A 1 45 ? 9.736 -11.145 -8.094 1.00 0.00 45 ASP A C 20
ATOM 25645 O O . ASP A 1 45 ? 10.783 -11.249 -7.453 1.00 0.00 45 ASP A O 20
ATOM 25654 N N . LEU A 1 46 ? 8.535 -11.197 -7.529 1.00 0.00 46 LEU A N 20
ATOM 25655 C CA . LEU A 1 46 ? 8.373 -11.383 -6.091 1.00 0.00 46 LEU A CA 20
ATOM 25656 C C . LEU A 1 46 ? 7.492 -12.593 -5.794 1.00 0.00 46 LEU A C 20
ATOM 25657 O O . LEU A 1 46 ? 6.602 -12.946 -6.568 1.00 0.00 46 LEU A O 20
ATOM 25673 N N . PRO A 1 47 ? 7.741 -13.240 -4.647 1.00 0.00 47 PRO A N 20
ATOM 25674 C CA . PRO A 1 47 ? 6.978 -14.417 -4.220 1.00 0.00 47 PRO A CA 20
ATOM 25675 C C . PRO A 1 47 ? 5.547 -14.069 -3.826 1.00 0.00 47 PRO A C 20
ATOM 25676 O O . PRO A 1 47 ? 5.309 -13.086 -3.125 1.00 0.00 47 PRO A O 20
ATOM 25687 N N . GLU A 1 48 ? 4.598 -14.881 -4.282 1.00 0.00 48 GLU A N 20
ATOM 25688 C CA . GLU A 1 48 ? 3.191 -14.657 -3.976 1.00 0.00 48 GLU A CA 20
ATOM 25689 C C . GLU A 1 48 ? 2.992 -14.395 -2.486 1.00 0.00 48 GLU A C 20
ATOM 25690 O O . GLU A 1 48 ? 1.980 -13.830 -2.074 1.00 0.00 48 GLU A O 20
ATOM 25702 N N . ALA A 1 49 ? 3.965 -14.813 -1.683 1.00 0.00 49 ALA A N 20
ATOM 25703 C CA . ALA A 1 49 ? 3.899 -14.623 -0.240 1.00 0.00 49 ALA A CA 20
ATOM 25704 C C . ALA A 1 49 ? 4.244 -13.187 0.141 1.00 0.00 49 ALA A C 20
ATOM 25705 O O . ALA A 1 49 ? 3.612 -12.598 1.020 1.00 0.00 49 ALA A O 20
ATOM 25712 N N . ARG A 1 50 ? 5.249 -12.627 -0.524 1.00 0.00 50 ARG A N 20
ATOM 25713 C CA . ARG A 1 50 ? 5.678 -11.260 -0.253 1.00 0.00 50 ARG A CA 20
ATOM 25714 C C . ARG A 1 50 ? 4.543 -10.274 -0.507 1.00 0.00 50 ARG A C 20
ATOM 25715 O O . ARG A 1 50 ? 4.205 -9.464 0.358 1.00 0.00 50 ARG A O 20
ATOM 25736 N N . ILE A 1 51 ? 3.957 -10.347 -1.699 1.00 0.00 51 ILE A N 20
ATOM 25737 C CA . ILE A 1 51 ? 2.860 -9.460 -2.065 1.00 0.00 51 ILE A CA 20
ATOM 25738 C C . ILE A 1 51 ? 1.828 -9.371 -0.947 1.00 0.00 51 ILE A C 20
ATOM 25739 O O . ILE A 1 51 ? 1.435 -8.279 -0.538 1.00 0.00 51 ILE A O 20
ATOM 25755 N N . GLN A 1 52 ? 1.395 -10.528 -0.455 1.00 0.00 52 GLN A N 20
ATOM 25756 C CA . GLN A 1 52 ? 0.409 -10.581 0.618 1.00 0.00 52 GLN A CA 20
ATOM 25757 C C . GLN A 1 52 ? 0.801 -9.652 1.763 1.00 0.00 52 GLN A C 20
ATOM 25758 O O . GLN A 1 52 ? -0.035 -8.929 2.305 1.00 0.00 52 GLN A O 20
ATOM 25772 N N . VAL A 1 53 ? 2.078 -9.678 2.128 1.00 0.00 53 VAL A N 20
ATOM 25773 C CA . VAL A 1 53 ? 2.583 -8.839 3.209 1.00 0.00 53 VAL A CA 20
ATOM 25774 C C . VAL A 1 53 ? 2.543 -7.364 2.823 1.00 0.00 53 VAL A C 20
ATOM 25775 O O . VAL A 1 53 ? 1.842 -6.568 3.447 1.00 0.00 53 VAL A O 20
ATOM 25788 N N . TRP A 1 54 ? 3.301 -7.009 1.793 1.00 0.00 54 TRP A N 20
ATOM 25789 C CA . TRP A 1 54 ? 3.353 -5.629 1.322 1.00 0.00 54 TRP A CA 20
ATOM 25790 C C . TRP A 1 54 ? 1.966 -4.996 1.336 1.00 0.00 54 TRP A C 20
ATOM 25791 O O . TRP A 1 54 ? 1.798 -3.853 1.760 1.00 0.00 54 TRP A O 20
ATOM 25812 N N . PHE A 1 55 ? 0.973 -5.747 0.871 1.00 0.00 55 PHE A N 20
ATOM 25813 C CA . PHE A 1 55 ? -0.401 -5.259 0.830 1.00 0.00 55 PHE A CA 20
ATOM 25814 C C . PHE A 1 55 ? -0.972 -5.123 2.239 1.00 0.00 55 PHE A C 20
ATOM 25815 O O . PHE A 1 55 ? -1.639 -4.139 2.557 1.00 0.00 55 PHE A O 20
ATOM 25832 N N . SER A 1 56 ? -0.706 -6.119 3.077 1.00 0.00 56 SER A N 20
ATOM 25833 C CA . SER A 1 56 ? -1.196 -6.114 4.450 1.00 0.00 56 SER A CA 20
ATOM 25834 C C . SER A 1 56 ? -0.791 -4.829 5.168 1.00 0.00 56 SER A C 20
ATOM 25835 O O . SER A 1 56 ? -1.628 -4.138 5.747 1.00 0.00 56 SER A O 20
ATOM 25843 N N . ASN A 1 57 ? 0.500 -4.516 5.122 1.00 0.00 57 ASN A N 20
ATOM 25844 C CA . ASN A 1 57 ? 1.018 -3.315 5.767 1.00 0.00 57 ASN A CA 20
ATOM 25845 C C . ASN A 1 57 ? 0.389 -2.061 5.168 1.00 0.00 57 ASN A C 20
ATOM 25846 O O . ASN A 1 57 ? 0.049 -1.121 5.886 1.00 0.00 57 ASN A O 20
ATOM 25857 N N . ARG A 1 58 ? 0.236 -2.054 3.848 1.00 0.00 58 ARG A N 20
ATOM 25858 C CA . ARG A 1 58 ? -0.352 -0.917 3.152 1.00 0.00 58 ARG A CA 20
ATOM 25859 C C . ARG A 1 58 ? -1.698 -0.541 3.764 1.00 0.00 58 ARG A C 20
ATOM 25860 O O . ARG A 1 58 ? -1.914 0.604 4.159 1.00 0.00 58 ARG A O 20
ATOM 25881 N N . ARG A 1 59 ? -2.601 -1.515 3.838 1.00 0.00 59 ARG A N 20
ATOM 25882 C CA . ARG A 1 59 ? -3.926 -1.286 4.400 1.00 0.00 59 ARG A CA 20
ATOM 25883 C C . ARG A 1 59 ? -3.848 -0.390 5.634 1.00 0.00 59 ARG A C 20
ATOM 25884 O O . ARG A 1 59 ? -4.676 0.499 5.820 1.00 0.00 59 ARG A O 20
ATOM 25905 N N . ALA A 1 60 ? -2.845 -0.633 6.471 1.00 0.00 60 ALA A N 20
ATOM 25906 C CA . ALA A 1 60 ? -2.656 0.152 7.685 1.00 0.00 60 ALA A CA 20
ATOM 25907 C C . ALA A 1 60 ? -2.336 1.606 7.354 1.00 0.00 60 ALA A C 20
ATOM 25908 O O . ALA A 1 60 ? -2.834 2.525 8.004 1.00 0.00 60 ALA A O 20
ATOM 25915 N N . LYS A 1 61 ? -1.500 1.806 6.340 1.00 0.00 61 LYS A N 20
ATOM 25916 C CA . LYS A 1 61 ? -1.113 3.148 5.922 1.00 0.00 61 LYS A CA 20
ATOM 25917 C C . LYS A 1 61 ? -2.261 3.846 5.199 1.00 0.00 61 LYS A C 20
ATOM 25918 O O . LYS A 1 61 ? -2.424 5.061 5.303 1.00 0.00 61 LYS A O 20
ATOM 25937 N N . TRP A 1 62 ? -3.053 3.069 4.470 1.00 0.00 62 TRP A N 20
ATOM 25938 C CA . TRP A 1 62 ? -4.187 3.613 3.731 1.00 0.00 62 TRP A CA 20
ATOM 25939 C C . TRP A 1 62 ? -5.323 3.986 4.676 1.00 0.00 62 TRP A C 20
ATOM 25940 O O . TRP A 1 62 ? -5.944 5.040 4.531 1.00 0.00 62 TRP A O 20
ATOM 25961 N N . ARG A 1 63 ? -5.593 3.117 5.644 1.00 0.00 63 ARG A N 20
ATOM 25962 C CA . ARG A 1 63 ? -6.655 3.356 6.612 1.00 0.00 63 ARG A CA 20
ATOM 25963 C C . ARG A 1 63 ? -6.276 4.483 7.569 1.00 0.00 63 ARG A C 20
ATOM 25964 O O . ARG A 1 63 ? -7.143 5.184 8.092 1.00 0.00 63 ARG A O 20
ATOM 25985 N N . ARG A 1 64 ? -4.978 4.651 7.793 1.00 0.00 64 ARG A N 20
ATOM 25986 C CA . ARG A 1 64 ? -4.485 5.690 8.688 1.00 0.00 64 ARG A CA 20
ATOM 25987 C C . ARG A 1 64 ? -4.332 7.017 7.948 1.00 0.00 64 ARG A C 20
ATOM 25988 O O . ARG A 1 64 ? -4.589 8.082 8.507 1.00 0.00 64 ARG A O 20
ATOM 26009 N N . GLU A 1 65 ? -3.911 6.940 6.690 1.00 0.00 65 GLU A N 20
ATOM 26010 C CA . GLU A 1 65 ? -3.722 8.135 5.875 1.00 0.00 65 GLU A CA 20
ATOM 26011 C C . GLU A 1 65 ? -5.066 8.748 5.490 1.00 0.00 65 GLU A C 20
ATOM 26012 O O . GLU A 1 65 ? -5.272 9.953 5.631 1.00 0.00 65 GLU A O 20
ATOM 26024 N N . GLU A 1 66 ? -5.974 7.910 5.002 1.00 0.00 66 GLU A N 20
ATOM 26025 C CA . GLU A 1 66 ? -7.297 8.370 4.596 1.00 0.00 66 GLU A CA 20
ATOM 26026 C C . GLU A 1 66 ? -7.804 9.463 5.531 1.00 0.00 66 GLU A C 20
ATOM 26027 O O . GLU A 1 66 ? -8.491 10.392 5.104 1.00 0.00 66 GLU A O 20
ATOM 26039 N N . LYS A 1 67 ? -7.461 9.347 6.809 1.00 0.00 67 LYS A N 20
ATOM 26040 C CA . LYS A 1 67 ? -7.879 10.325 7.807 1.00 0.00 67 LYS A CA 20
ATOM 26041 C C . LYS A 1 67 ? -7.000 11.570 7.750 1.00 0.00 67 LYS A C 20
ATOM 26042 O O . LYS A 1 67 ? -7.499 12.696 7.765 1.00 0.00 67 LYS A O 20
ATOM 26061 N N . LEU A 1 68 ? -5.690 11.361 7.682 1.00 0.00 68 LEU A N 20
ATOM 26062 C CA . LEU A 1 68 ? -4.742 12.468 7.622 1.00 0.00 68 LEU A CA 20
ATOM 26063 C C . LEU A 1 68 ? -5.003 13.343 6.400 1.00 0.00 68 LEU A C 20
ATOM 26064 O O . LEU A 1 68 ? -4.831 14.561 6.448 1.00 0.00 68 LEU A O 20
ATOM 26080 N N . ARG A 1 69 ? -5.423 12.713 5.307 1.00 0.00 69 ARG A N 20
ATOM 26081 C CA . ARG A 1 69 ? -5.710 13.435 4.073 1.00 0.00 69 ARG A CA 20
ATOM 26082 C C . ARG A 1 69 ? -6.934 14.331 4.239 1.00 0.00 69 ARG A C 20
ATOM 26083 O O . ARG A 1 69 ? -7.022 15.397 3.631 1.00 0.00 69 ARG A O 20
ATOM 26104 N N . ASN A 1 70 ? -7.877 13.889 5.065 1.00 0.00 70 ASN A N 20
ATOM 26105 C CA . ASN A 1 70 ? -9.096 14.650 5.310 1.00 0.00 70 ASN A CA 20
ATOM 26106 C C . ASN A 1 70 ? -8.823 15.834 6.231 1.00 0.00 70 ASN A C 20
ATOM 26107 O O . ASN A 1 70 ? -9.701 16.663 6.470 1.00 0.00 70 ASN A O 20
ATOM 26118 N N . GLN A 1 71 ? -7.599 15.907 6.745 1.00 0.00 71 GLN A N 20
ATOM 26119 C CA . GLN A 1 71 ? -7.210 16.991 7.641 1.00 0.00 71 GLN A CA 20
ATOM 26120 C C . GLN A 1 71 ? -6.749 18.210 6.850 1.00 0.00 71 GLN A C 20
ATOM 26121 O O . GLN A 1 71 ? -6.576 19.294 7.408 1.00 0.00 71 GLN A O 20
ATOM 26135 N N . ARG A 1 72 ? -6.548 18.025 5.550 1.00 0.00 72 ARG A N 20
ATOM 26136 C CA . ARG A 1 72 ? -6.104 19.111 4.683 1.00 0.00 72 ARG A CA 20
ATOM 26137 C C . ARG A 1 72 ? -7.292 19.772 3.989 1.00 0.00 72 ARG A C 20
ATOM 26138 O O . ARG A 1 72 ? -7.123 20.520 3.025 1.00 0.00 72 ARG A O 20
ATOM 26159 N N . ARG A 1 73 ? -8.492 19.491 4.486 1.00 0.00 73 ARG A N 20
ATOM 26160 C CA . ARG A 1 73 ? -9.708 20.058 3.912 1.00 0.00 73 ARG A CA 20
ATOM 26161 C C . ARG A 1 73 ? -9.864 19.643 2.452 1.00 0.00 73 ARG A C 20
ATOM 26162 O O . ARG A 1 73 ? -10.220 20.458 1.601 1.00 0.00 73 ARG A O 20
ATOM 26183 N N . GLN A 1 74 ? -9.595 18.372 2.171 1.00 0.00 74 GLN A N 20
ATOM 26184 C CA . GLN A 1 74 ? -9.705 17.850 0.814 1.00 0.00 74 GLN A CA 20
ATOM 26185 C C . GLN A 1 74 ? -11.091 17.260 0.568 1.00 0.00 74 GLN A C 20
ATOM 26186 O O . GLN A 1 74 ? -11.737 17.566 -0.434 1.00 0.00 74 GLN A O 20
ATOM 26200 N N . SER A 1 75 ? -11.539 16.414 1.489 1.00 0.00 75 SER A N 20
ATOM 26201 C CA . SER A 1 75 ? -12.846 15.778 1.370 1.00 0.00 75 SER A CA 20
ATOM 26202 C C . SER A 1 75 ? -13.783 16.249 2.479 1.00 0.00 75 SER A C 20
ATOM 26203 O O . SER A 1 75 ? -13.341 16.601 3.572 1.00 0.00 75 SER A O 20
ATOM 26211 N N . GLY A 1 76 ? -15.081 16.251 2.188 1.00 0.00 76 GLY A N 20
ATOM 26212 C CA . GLY A 1 76 ? -16.059 16.680 3.170 1.00 0.00 76 GLY A CA 20
ATOM 26213 C C . GLY A 1 76 ? -15.808 16.080 4.540 1.00 0.00 76 GLY A C 20
ATOM 26214 O O . GLY A 1 76 ? -15.338 14.951 4.669 1.00 0.00 76 GLY A O 20
ATOM 26218 N N . PRO A 1 77 ? -16.124 16.849 5.593 1.00 0.00 77 PRO A N 20
ATOM 26219 C CA . PRO A 1 77 ? -15.938 16.408 6.978 1.00 0.00 77 PRO A CA 20
ATOM 26220 C C . PRO A 1 77 ? -16.909 15.300 7.370 1.00 0.00 77 PRO A C 20
ATOM 26221 O O . PRO A 1 77 ? -17.836 14.982 6.624 1.00 0.00 77 PRO A O 20
ATOM 26232 N N . SER A 1 78 ? -16.692 14.716 8.544 1.00 0.00 78 SER A N 20
ATOM 26233 C CA . SER A 1 78 ? -17.547 13.642 9.033 1.00 0.00 78 SER A CA 20
ATOM 26234 C C . SER A 1 78 ? -17.154 13.238 10.452 1.00 0.00 78 SER A C 20
ATOM 26235 O O . SER A 1 78 ? -15.971 13.163 10.782 1.00 0.00 78 SER A O 20
ATOM 26243 N N . SER A 1 79 ? -18.157 12.979 11.285 1.00 0.00 79 SER A N 20
ATOM 26244 C CA . SER A 1 79 ? -17.918 12.586 12.669 1.00 0.00 79 SER A CA 20
ATOM 26245 C C . SER A 1 79 ? -16.856 13.473 13.310 1.00 0.00 79 SER A C 20
ATOM 26246 O O . SER A 1 79 ? -15.972 12.991 14.017 1.00 0.00 79 SER A O 20
ATOM 26254 N N . GLY A 1 80 ? -16.948 14.775 13.056 1.00 0.00 80 GLY A N 20
ATOM 26255 C CA . GLY A 1 80 ? -15.990 15.711 13.614 1.00 0.00 80 GLY A CA 20
ATOM 26256 C C . GLY A 1 80 ? -14.636 15.626 12.938 1.00 0.00 80 GLY A C 20
ATOM 26257 O O . GLY A 1 80 ? -13.782 16.491 13.134 1.00 0.00 80 GLY A O 20
#